Protein AF-0000000084994776 (afdb_homodimer)

Structure (mmCIF, N/CA/C/O backbone):
data_AF-0000000084994776-model_v1
#
loop_
_entity.id
_entity.type
_entity.pdbx_description
1 polymer 'Uncharacterized vacuolar membrane protein, putative'
#
loop_
_atom_site.group_PDB
_atom_site.id
_atom_site.type_symbol
_atom_site.label_atom_id
_atom_site.label_alt_id
_atom_site.label_comp_id
_atom_site.label_asym_id
_atom_site.label_entity_id
_atom_site.label_seq_id
_atom_site.pdbx_PDB_ins_code
_atom_site.Cartn_x
_atom_site.Cartn_y
_atom_site.Cartn_z
_atom_site.occupancy
_atom_site.B_iso_or_equiv
_atom_site.auth_seq_id
_atom_site.auth_comp_id
_atom_site.auth_asym_id
_atom_site.auth_atom_id
_atom_site.pdbx_PDB_model_num
ATOM 1 N N . MET A 1 1 ? 68.188 27.547 26.828 1 18.48 1 MET A N 1
ATOM 2 C CA . MET A 1 1 ? 68.375 26.094 26.734 1 18.48 1 MET A CA 1
ATOM 3 C C . MET A 1 1 ? 67.25 25.359 27.484 1 18.48 1 MET A C 1
ATOM 5 O O . MET A 1 1 ? 67.562 24.422 28.234 1 18.48 1 MET A O 1
ATOM 9 N N . ALA A 1 2 ? 66.188 26.016 27.641 1 22.06 2 ALA A N 1
ATOM 10 C CA . ALA A 1 2 ? 65 25.844 28.453 1 22.06 2 ALA A CA 1
ATOM 11 C C . ALA A 1 2 ? 64.312 24.5 28.125 1 22.06 2 ALA A C 1
ATOM 13 O O . ALA A 1 2 ? 64.25 24.109 26.969 1 22.06 2 ALA A O 1
ATOM 14 N N . SER A 1 3 ? 64.312 23.562 29.094 1 21.98 3 SER A N 1
ATOM 15 C CA . SER A 1 3 ? 64.188 22.125 29.203 1 21.98 3 SER A CA 1
ATOM 16 C C . SER A 1 3 ? 62.812 21.656 28.75 1 21.98 3 SER A C 1
ATOM 18 O O . SER A 1 3 ? 61.781 22.125 29.25 1 21.98 3 SER A O 1
ATOM 20 N N . PRO A 1 4 ? 62.562 21.328 27.438 1 22.56 4 PRO A N 1
ATOM 21 C CA . PRO A 1 4 ? 61.344 21.172 26.641 1 22.56 4 PRO A CA 1
ATOM 22 C C . PRO A 1 4 ? 60.469 20 27.109 1 22.56 4 PRO A C 1
ATOM 24 O O . PRO A 1 4 ? 61 18.906 27.344 1 22.56 4 PRO A O 1
ATOM 27 N N . TYR A 1 5 ? 59.625 20.266 28.125 1 23.14 5 TYR A N 1
ATOM 28 C CA . TYR A 1 5 ? 58.781 19.312 28.859 1 23.14 5 TYR A CA 1
ATOM 29 C C . TYR A 1 5 ? 58.062 18.375 27.922 1 23.14 5 TYR A C 1
ATOM 31 O O . TYR A 1 5 ? 57.562 18.781 26.875 1 23.14 5 TYR A O 1
ATOM 39 N N . GLY A 1 6 ? 58.469 17.047 27.828 1 21.17 6 GLY A N 1
ATOM 40 C CA . GLY A 1 6 ? 58.281 15.805 27.094 1 21.17 6 GLY A CA 1
ATOM 41 C C . GLY A 1 6 ? 56.875 15.266 27.156 1 21.17 6 GLY A C 1
ATOM 42 O O . GLY A 1 6 ? 56.375 14.906 28.234 1 21.17 6 GLY A O 1
ATOM 43 N N . ILE A 1 7 ? 55.844 15.938 26.5 1 22.66 7 ILE A N 1
ATOM 44 C CA . ILE A 1 7 ? 54.438 15.586 26.547 1 22.66 7 ILE A CA 1
ATOM 45 C C . ILE A 1 7 ? 54.25 14.109 26.203 1 22.66 7 ILE A C 1
ATOM 47 O O . ILE A 1 7 ? 54.688 13.664 25.141 1 22.66 7 ILE A O 1
ATOM 51 N N . PRO A 1 8 ? 54.125 13.219 27.203 1 22.72 8 PRO A N 1
ATOM 52 C CA . PRO A 1 8 ? 54.094 11.773 27 1 22.72 8 PRO A CA 1
ATOM 53 C C . PRO A 1 8 ? 53.031 11.328 26.016 1 22.72 8 PRO A C 1
ATOM 55 O O . PRO A 1 8 ? 51.938 11.914 25.984 1 22.72 8 PRO A O 1
ATOM 58 N N . ASN A 1 9 ? 53.375 10.852 24.781 1 21.02 9 ASN A N 1
ATOM 59 C CA . ASN A 1 9 ? 52.688 10.344 23.594 1 21.02 9 ASN A CA 1
ATOM 60 C C . ASN A 1 9 ? 51.812 9.133 23.922 1 21.02 9 ASN A C 1
ATOM 62 O O . ASN A 1 9 ? 52.344 8.031 24.141 1 21.02 9 ASN A O 1
ATOM 66 N N . LYS A 1 10 ? 50.844 9.188 24.891 1 23.08 10 LYS A N 1
ATOM 67 C CA . LYS A 1 10 ? 50.094 7.973 25.219 1 23.08 10 LYS A CA 1
ATOM 68 C C . LYS A 1 10 ? 49.469 7.367 23.969 1 23.08 10 LYS A C 1
ATOM 70 O O . LYS A 1 10 ? 48.5 7.91 23.438 1 23.08 10 LYS A O 1
ATOM 75 N N . SER A 1 11 ? 50.188 6.781 23 1 22.36 11 SER A N 1
ATOM 76 C CA . SER A 1 11 ? 49.844 6.09 21.766 1 22.36 11 SER A CA 1
ATOM 77 C C . SER A 1 11 ? 48.969 4.875 22.031 1 22.36 11 SER A C 1
ATOM 79 O O . SER A 1 11 ? 48.938 3.924 21.25 1 22.36 11 SER A O 1
ATOM 81 N N . GLY A 1 12 ? 48.406 4.629 23.281 1 23.97 12 GLY A N 1
ATOM 82 C CA . GLY A 1 12 ? 47.75 3.33 23.344 1 23.97 12 GLY A CA 1
ATOM 83 C C . GLY A 1 12 ? 46.688 3.148 22.297 1 23.97 12 GLY A C 1
ATOM 84 O O . GLY A 1 12 ? 45.688 3.887 22.281 1 23.97 12 GLY A O 1
ATOM 85 N N . GLY A 1 13 ? 47.031 2.795 21.031 1 24.28 13 GLY A N 1
ATOM 86 C CA . GLY A 1 13 ? 46.219 2.451 19.875 1 24.28 13 GLY A CA 1
ATOM 87 C C . GLY A 1 13 ? 45.156 1.434 20.172 1 24.28 13 GLY A C 1
ATOM 88 O O . GLY A 1 13 ? 45.438 0.252 20.375 1 24.28 13 GLY A O 1
ATOM 89 N N . ASN A 1 14 ? 44.281 1.644 21.188 1 25.02 14 ASN A N 1
ATOM 90 C CA . ASN A 1 14 ? 43.156 0.732 21.297 1 25.02 14 ASN A CA 1
ATOM 91 C C . ASN A 1 14 ? 42.531 0.443 19.938 1 25.02 14 ASN A C 1
ATOM 93 O O . ASN A 1 14 ? 42 1.346 19.281 1 25.02 14 ASN A O 1
ATOM 97 N N . ASP A 1 15 ? 43.156 -0.468 19.156 1 25.2 15 ASP A N 1
ATOM 98 C CA . ASP A 1 15 ? 42.75 -1.123 17.938 1 25.2 15 ASP A CA 1
ATOM 99 C C . ASP A 1 15 ? 41.312 -1.642 18.062 1 25.2 15 ASP A C 1
ATOM 101 O O . ASP A 1 15 ? 41.094 -2.721 18.609 1 25.2 15 ASP A O 1
ATOM 105 N N . ASN A 1 16 ? 40.375 -0.916 18.578 1 27.62 16 ASN A N 1
ATOM 106 C CA . ASN A 1 16 ? 39 -1.313 18.453 1 27.62 16 ASN A CA 1
ATOM 107 C C . ASN A 1 16 ? 38.688 -1.858 17.062 1 27.62 16 ASN A C 1
ATOM 109 O O . ASN A 1 16 ? 38.438 -1.092 16.125 1 27.62 16 ASN A O 1
ATOM 113 N N . SER A 1 17 ? 39.469 -2.893 16.672 1 28.72 17 SER A N 1
ATOM 114 C CA . SER A 1 17 ? 39.156 -3.662 15.477 1 28.72 17 SER A CA 1
ATOM 115 C C . SER A 1 17 ? 37.688 -4.008 15.398 1 28.72 17 SER A C 1
ATOM 117 O O . SER A 1 17 ? 37.125 -4.574 16.344 1 28.72 17 SER A O 1
ATOM 119 N N . GLU A 1 18 ? 36.875 -3.191 14.891 1 33.81 18 GLU A N 1
ATOM 120 C CA . GLU A 1 18 ? 35.5 -3.439 14.445 1 33.81 18 GLU A CA 1
ATOM 121 C C . GLU A 1 18 ? 35.344 -4.887 14 1 33.81 18 GLU A C 1
ATOM 123 O O . GLU A 1 18 ? 36.062 -5.371 13.133 1 33.81 18 GLU A O 1
ATOM 128 N N . THR A 1 19 ? 35.094 -5.711 14.945 1 31.83 19 THR A N 1
ATOM 129 C CA . THR A 1 19 ? 34.781 -7.109 14.68 1 31.83 19 THR A CA 1
ATOM 130 C C . THR A 1 19 ? 33.844 -7.238 13.492 1 31.83 19 THR A C 1
ATOM 132 O O . THR A 1 19 ? 32.688 -6.824 13.562 1 31.83 19 THR A O 1
ATOM 135 N N . PHE A 1 20 ? 34.219 -6.938 12.336 1 34.5 20 PHE A N 1
ATOM 136 C CA . PHE A 1 20 ? 33.531 -7.336 11.125 1 34.5 20 PHE A CA 1
ATOM 137 C C . PHE A 1 20 ? 33.125 -8.805 11.188 1 34.5 20 PHE A C 1
ATOM 139 O O . PHE A 1 20 ? 34 -9.68 11.227 1 34.5 20 PHE A O 1
ATOM 146 N N . ASP A 1 21 ? 32.25 -9.125 11.906 1 36.12 21 ASP A N 1
ATOM 147 C CA . ASP A 1 21 ? 31.781 -10.492 11.727 1 36.12 21 ASP A CA 1
ATOM 148 C C . ASP A 1 21 ? 31.797 -10.891 10.25 1 36.12 21 ASP A C 1
ATOM 150 O O . ASP A 1 21 ? 31.203 -10.195 9.414 1 36.12 21 ASP A O 1
ATOM 154 N N . PHE A 1 22 ? 32.812 -11.453 9.859 1 34.16 22 PHE A N 1
ATOM 155 C CA . PHE A 1 22 ? 33.25 -11.938 8.555 1 34.16 22 PHE A CA 1
ATOM 156 C C . PHE A 1 22 ? 32.156 -12.75 7.891 1 34.16 22 PHE A C 1
ATOM 158 O O . PHE A 1 22 ? 32.375 -13.375 6.852 1 34.16 22 PHE A O 1
ATOM 165 N N . GLY A 1 23 ? 31.047 -12.961 8.602 1 36.34 23 GLY A N 1
ATOM 166 C CA . GLY A 1 23 ? 30.297 -13.859 7.738 1 36.34 23 GLY A CA 1
ATOM 167 C C . GLY A 1 23 ? 29.859 -13.203 6.438 1 36.34 23 GLY A C 1
ATOM 168 O O . GLY A 1 23 ? 29.406 -12.055 6.434 1 36.34 23 GLY A O 1
ATOM 169 N N . GLY A 1 24 ? 30.578 -13.531 5.32 1 35.28 24 GLY A N 1
ATOM 170 C CA . GLY A 1 24 ? 30.672 -13.07 3.947 1 35.28 24 GLY A CA 1
ATOM 171 C C . GLY A 1 24 ? 29.359 -12.539 3.404 1 35.28 24 GLY A C 1
ATOM 172 O O . GLY A 1 24 ? 29.312 -11.438 2.848 1 35.28 24 GLY A O 1
ATOM 173 N N . ARG A 1 25 ? 28.531 -13.383 3.025 1 40.72 25 ARG A N 1
ATOM 174 C CA . ARG A 1 25 ? 27.359 -13.086 2.203 1 40.72 25 ARG A CA 1
ATOM 175 C C . ARG A 1 25 ? 26.188 -12.641 3.064 1 40.72 25 ARG A C 1
ATOM 177 O O . ARG A 1 25 ? 25.172 -13.344 3.145 1 40.72 25 ARG A O 1
ATOM 184 N N . SER A 1 26 ? 26.516 -11.969 4.152 1 46.5 26 SER A N 1
ATOM 185 C CA . SER A 1 26 ? 25.391 -11.758 5.062 1 46.5 26 SER A CA 1
ATOM 186 C C . SER A 1 26 ? 24.453 -10.664 4.551 1 46.5 26 SER A C 1
ATOM 188 O O . SER A 1 26 ? 24.906 -9.578 4.188 1 46.5 26 SER A O 1
ATOM 190 N N . TYR A 1 27 ? 23.453 -11.039 4.121 1 46.88 27 TYR A N 1
ATOM 191 C CA . TYR A 1 27 ? 22.391 -10.133 3.725 1 46.88 27 TYR A CA 1
ATOM 192 C C . TYR A 1 27 ? 21.734 -9.484 4.945 1 46.88 27 TYR A C 1
ATOM 194 O O . TYR A 1 27 ? 20.938 -8.562 4.812 1 46.88 27 TYR A O 1
ATOM 202 N N . VAL A 1 28 ? 22.016 -10.062 6.234 1 47.66 28 VAL A N 1
ATOM 203 C CA . VAL A 1 28 ? 21.375 -9.562 7.449 1 47.66 28 VAL A CA 1
ATOM 204 C C . VAL A 1 28 ? 22.359 -8.695 8.234 1 47.66 28 VAL A C 1
ATOM 206 O O . VAL A 1 28 ? 21.953 -7.746 8.906 1 47.66 28 VAL A O 1
ATOM 209 N N . SER A 1 29 ? 23.656 -9.117 8.578 1 45.06 29 SER A N 1
ATOM 210 C CA . SER A 1 29 ? 24.562 -8.609 9.594 1 45.06 29 SER A CA 1
ATOM 211 C C . SER A 1 29 ? 24.984 -7.172 9.305 1 45.06 29 SER A C 1
ATOM 213 O O . SER A 1 29 ? 25.859 -6.629 9.969 1 45.06 29 SER A O 1
ATOM 215 N N . MET A 1 30 ? 24.641 -6.617 8.438 1 37.84 30 MET A N 1
ATOM 216 C CA . MET A 1 30 ? 25.422 -5.383 8.469 1 37.84 30 MET A CA 1
ATOM 217 C C . MET A 1 30 ? 25.406 -4.762 9.859 1 37.84 30 MET A C 1
ATOM 219 O O . MET A 1 30 ? 26.344 -4.07 10.25 1 37.84 30 MET A O 1
ATOM 223 N N . SER A 1 31 ? 24.25 -4.398 10.484 1 35.81 31 SER A N 1
ATOM 224 C CA . SER A 1 31 ? 24.297 -3.281 11.422 1 35.81 31 SER A CA 1
ATOM 225 C C . SER A 1 31 ? 24.703 -3.744 12.812 1 35.81 31 SER A C 1
ATOM 227 O O . SER A 1 31 ? 25.109 -2.936 13.648 1 35.81 31 SER A O 1
ATOM 229 N N . TYR A 1 32 ? 23.938 -4.703 13.578 1 36.53 32 TYR A N 1
ATOM 230 C CA . TYR A 1 32 ? 23.719 -4.484 15.008 1 36.53 32 TYR A CA 1
ATOM 231 C C . TYR A 1 32 ? 24.859 -5.07 15.828 1 36.53 32 TYR A C 1
ATOM 233 O O . TYR A 1 32 ? 25.109 -6.277 15.789 1 36.53 32 TYR A O 1
ATOM 241 N N . LYS A 1 33 ? 25.906 -4.555 16.031 1 35.34 33 LYS A N 1
ATOM 242 C CA . LYS A 1 33 ? 26.5 -4.941 17.312 1 35.34 33 LYS A CA 1
ATOM 243 C C . LYS A 1 33 ? 25.578 -4.582 18.469 1 35.34 33 LYS A C 1
ATOM 245 O O . LYS A 1 33 ? 25.188 -3.426 18.625 1 35.34 33 LYS A O 1
ATOM 250 N N . PRO A 1 34 ? 24.844 -5.52 19.109 1 35.78 34 PRO A N 1
ATOM 251 C CA . PRO A 1 34 ? 24.141 -5.109 20.328 1 35.78 34 PRO A CA 1
ATOM 252 C C . PRO A 1 34 ? 24.984 -4.195 21.219 1 35.78 34 PRO A C 1
ATOM 254 O O . PRO A 1 34 ? 26.016 -4.617 21.75 1 35.78 34 PRO A O 1
ATOM 257 N N . SER A 1 35 ? 25.406 -3.166 20.812 1 34.59 35 SER A N 1
ATOM 258 C CA . SER A 1 35 ? 25.984 -2.451 21.938 1 34.59 35 SER A CA 1
ATOM 259 C C . SER A 1 35 ? 25.047 -2.455 23.141 1 34.59 35 SER A C 1
ATOM 261 O O . SER A 1 35 ? 23.844 -2.217 23 1 34.59 35 SER A O 1
ATOM 263 N N . LEU A 1 36 ? 25.359 -3.176 24.234 1 33.88 36 LEU A N 1
ATOM 264 C CA . LEU A 1 36 ? 24.672 -3.193 25.516 1 33.88 36 LEU A CA 1
ATOM 265 C C . LEU A 1 36 ? 23.891 -1.908 25.734 1 33.88 36 LEU A C 1
ATOM 267 O O . LEU A 1 36 ? 22.719 -1.951 26.125 1 33.88 36 LEU A O 1
ATOM 271 N N . LEU A 1 37 ? 24.516 -0.775 26.344 1 35.19 37 LEU A N 1
ATOM 272 C CA . LEU A 1 37 ? 24.062 0.185 27.344 1 35.19 37 LEU A CA 1
ATOM 273 C C . LEU A 1 37 ? 23.344 1.358 26.703 1 35.19 37 LEU A C 1
ATOM 275 O O . LEU A 1 37 ? 22.812 2.227 27.391 1 35.19 37 LEU A O 1
ATOM 279 N N . SER A 1 38 ? 23.688 1.88 25.562 1 41.41 38 SER A N 1
ATOM 280 C CA . SER A 1 38 ? 23.25 3.273 25.547 1 41.41 38 SER A CA 1
ATOM 281 C C . SER A 1 38 ? 21.812 3.402 25.094 1 41.41 38 SER A C 1
ATOM 283 O O . SER A 1 38 ? 21.5 3.213 23.922 1 41.41 38 SER A O 1
ATOM 285 N N . SER A 1 39 ? 20.906 3.033 25.766 1 47.91 39 SER A N 1
ATOM 286 C CA . SER A 1 39 ? 19.469 3.26 25.609 1 47.91 39 SER A CA 1
ATOM 287 C C . SER A 1 39 ? 19.172 4.723 25.312 1 47.91 39 SER A C 1
ATOM 289 O O . SER A 1 39 ? 19.406 5.594 26.156 1 47.91 39 SER A O 1
ATOM 291 N N . SER A 1 40 ? 19.188 5.16 24.141 1 59.75 40 SER A N 1
ATOM 292 C CA . SER A 1 40 ? 18.719 6.516 23.875 1 59.75 40 SER A CA 1
ATOM 293 C C . SER A 1 40 ? 17.266 6.688 24.312 1 59.75 40 SER A C 1
ATOM 295 O O . SER A 1 40 ? 16.375 5.977 23.828 1 59.75 40 SER A O 1
ATOM 297 N N . LEU A 1 41 ? 17.047 7.23 25.469 1 73.75 41 LEU A N 1
ATOM 298 C CA . LEU A 1 41 ? 15.758 7.516 26.094 1 73.75 41 LEU A CA 1
ATOM 299 C C . LEU A 1 41 ? 15.023 8.625 25.344 1 73.75 41 LEU A C 1
ATOM 301 O O . LEU A 1 41 ? 15.648 9.57 24.859 1 73.75 41 LEU A O 1
ATOM 305 N N . VAL A 1 42 ? 13.828 8.43 25 1 82.81 42 VAL A N 1
ATOM 306 C CA . VAL A 1 42 ? 12.961 9.422 24.375 1 82.81 42 VAL A CA 1
ATOM 307 C C . VAL A 1 42 ? 12.688 10.57 25.344 1 82.81 42 VAL A C 1
ATOM 309 O O . VAL A 1 42 ? 12.289 10.328 26.5 1 82.81 42 VAL A O 1
ATOM 312 N N . ASN A 1 43 ? 13.016 11.75 24.984 1 83.94 43 ASN A N 1
ATOM 313 C CA . ASN A 1 43 ? 12.734 12.93 25.797 1 83.94 43 ASN A CA 1
ATOM 314 C C . ASN A 1 43 ? 11.242 13.258 25.812 1 83.94 43 ASN A C 1
ATOM 316 O O . ASN A 1 43 ? 10.633 13.492 24.766 1 83.94 43 ASN A O 1
ATOM 320 N N . THR A 1 44 ? 10.555 13.125 27.062 1 77.25 44 THR A N 1
ATOM 321 C CA . THR A 1 44 ? 9.117 13.32 27.188 1 77.25 44 THR A CA 1
ATOM 322 C C . THR A 1 44 ? 8.797 14.773 27.5 1 77.25 44 THR A C 1
ATOM 324 O O . THR A 1 44 ? 7.664 15.102 27.875 1 77.25 44 THR A O 1
ATOM 327 N N . GLY A 1 45 ? 9.562 15.719 27.312 1 73.56 45 GLY A N 1
ATOM 328 C CA . GLY A 1 45 ? 9.211 17.125 27.312 1 73.56 45 GLY A CA 1
ATOM 329 C C . GLY A 1 45 ? 9.422 17.797 28.656 1 73.56 45 GLY A C 1
ATOM 330 O O . GLY A 1 45 ? 9.523 19.016 28.734 1 73.56 45 GLY A O 1
ATOM 331 N N . VAL A 1 46 ? 9.414 17.062 29.891 1 75.12 46 VAL A N 1
ATOM 332 C CA . VAL A 1 46 ? 9.523 17.703 31.203 1 75.12 46 VAL A CA 1
ATOM 333 C C . VAL A 1 46 ? 10.891 18.359 31.328 1 75.12 46 VAL A C 1
ATOM 335 O O . VAL A 1 46 ? 10.984 19.516 31.781 1 75.12 46 VAL A O 1
ATOM 338 N N . GLU A 1 47 ? 11.828 17.656 30.922 1 79.56 47 GLU A N 1
ATOM 339 C CA . GLU A 1 47 ? 13.172 18.219 31.016 1 79.56 47 GLU A CA 1
ATOM 340 C C . GLU A 1 47 ? 13.359 19.391 30.047 1 79.56 47 GLU A C 1
ATOM 342 O O . GLU A 1 47 ? 14.047 20.359 30.375 1 79.56 47 GLU A O 1
ATOM 347 N N . VAL A 1 48 ? 12.727 19.312 28.984 1 86.5 48 VAL A N 1
ATOM 348 C CA . VAL A 1 48 ? 12.852 20.375 28 1 86.5 48 VAL A CA 1
ATOM 349 C C . VAL A 1 48 ? 12.148 21.641 28.484 1 86.5 48 VAL A C 1
ATOM 351 O O . VAL A 1 48 ? 12.656 22.75 28.328 1 86.5 48 VAL A O 1
ATOM 354 N N . HIS A 1 49 ? 11.039 21.469 29.172 1 82.94 49 HIS A N 1
ATOM 355 C CA . HIS A 1 49 ? 10.281 22.609 29.688 1 82.94 49 HIS A CA 1
ATOM 356 C C . HIS A 1 49 ? 11.023 23.297 30.828 1 82.94 49 HIS A C 1
ATOM 358 O O . HIS A 1 49 ? 10.961 24.516 30.969 1 82.94 49 HIS A O 1
ATOM 364 N N . GLU A 1 50 ? 11.656 22.5 31.625 1 80.19 50 GLU A N 1
ATOM 365 C CA . GLU A 1 50 ? 12.461 23.062 32.719 1 80.19 50 GLU A CA 1
ATOM 366 C C . GLU A 1 50 ? 13.617 23.891 32.156 1 80.19 50 GLU A C 1
ATOM 368 O O . GLU A 1 50 ? 13.922 24.969 32.688 1 80.19 50 GLU A O 1
ATOM 373 N N . GLN A 1 51 ? 14.148 23.328 31.172 1 82.88 51 GLN A N 1
ATOM 374 C CA . GLN A 1 51 ? 15.234 24.062 30.531 1 82.88 51 GLN A CA 1
ATOM 375 C C . GLN A 1 51 ? 14.727 25.359 29.922 1 82.88 51 GLN A C 1
ATOM 377 O O . GLN A 1 51 ? 15.406 26.391 29.953 1 82.88 51 GLN A O 1
ATOM 382 N N . THR A 1 52 ? 13.633 25.297 29.328 1 86.56 52 THR A N 1
ATOM 383 C CA . THR A 1 52 ? 13.039 26.469 28.672 1 86.56 52 THR A CA 1
ATOM 384 C C . THR A 1 52 ? 12.75 27.562 29.703 1 86.56 52 THR A C 1
ATOM 386 O O . THR A 1 52 ? 12.984 28.75 29.438 1 86.56 52 THR A O 1
ATOM 389 N N . ALA A 1 53 ? 12.266 27.156 30.844 1 80.31 53 ALA A N 1
ATOM 390 C CA . ALA A 1 53 ? 11.945 28.109 31.906 1 80.31 53 ALA A CA 1
ATOM 391 C C . ALA A 1 53 ? 13.211 28.766 32.438 1 80.31 53 ALA A C 1
ATOM 393 O O . ALA A 1 53 ? 13.203 29.953 32.781 1 80.31 53 ALA A O 1
ATOM 394 N N . ASN A 1 54 ? 14.273 28.062 32.469 1 78.94 54 ASN A N 1
ATOM 395 C CA . ASN A 1 54 ? 15.539 28.562 32.969 1 78.94 54 ASN A CA 1
ATOM 396 C C . ASN A 1 54 ? 16.188 29.531 32 1 78.94 54 ASN A C 1
ATOM 398 O O . ASN A 1 54 ? 17 30.375 32.375 1 78.94 54 ASN A O 1
ATOM 402 N N . LEU A 1 55 ? 15.797 29.422 30.812 1 84.75 55 LEU A N 1
ATOM 403 C CA . LEU A 1 55 ? 16.422 30.25 29.781 1 84.75 55 LEU A CA 1
ATOM 404 C C . LEU A 1 55 ? 15.57 31.484 29.484 1 84.75 55 LEU A C 1
ATOM 406 O O . LEU A 1 55 ? 15.867 32.25 28.547 1 84.75 55 LEU A O 1
ATOM 410 N N . ALA A 1 56 ? 14.602 31.703 30.234 1 83.75 56 ALA A N 1
ATOM 411 C CA . ALA A 1 56 ? 13.656 32.781 29.969 1 83.75 56 ALA A CA 1
ATOM 412 C C . ALA A 1 56 ? 14.344 34.156 30.062 1 83.75 56 ALA A C 1
ATOM 414 O O . ALA A 1 56 ? 13.945 35.094 29.391 1 83.75 56 ALA A O 1
ATOM 415 N N . ASN A 1 57 ? 15.438 34.281 30.844 1 76.25 57 ASN A N 1
ATOM 416 C CA . ASN A 1 57 ? 16.094 35.562 31.094 1 76.25 57 ASN A CA 1
ATOM 417 C C . ASN A 1 57 ? 17.188 35.844 30.062 1 76.25 57 ASN A C 1
ATOM 419 O O . ASN A 1 57 ? 17.688 36.969 29.969 1 76.25 57 ASN A O 1
ATOM 423 N N . VAL A 1 58 ? 17.438 34.875 29.297 1 77.69 58 VAL A N 1
ATOM 424 C CA . VAL A 1 58 ? 18.516 35.031 28.328 1 77.69 58 VAL A CA 1
ATOM 425 C C . VAL A 1 58 ? 18.125 36.062 27.266 1 77.69 58 VAL A C 1
ATOM 427 O O . VAL A 1 58 ? 17.016 36.031 26.75 1 77.69 58 VAL A O 1
ATOM 430 N N . LEU A 1 59 ? 19 37.062 26.922 1 74.12 59 LEU A N 1
ATOM 431 C CA . LEU A 1 59 ? 18.828 38.094 25.922 1 74.12 59 LEU A CA 1
ATOM 432 C C . LEU A 1 59 ? 18.016 39.25 26.469 1 74.12 59 LEU A C 1
ATOM 434 O O . LEU A 1 59 ? 17.891 40.312 25.828 1 74.12 59 LEU A O 1
ATOM 438 N N . VAL A 1 60 ? 17.375 39.031 27.688 1 73.38 60 VAL A N 1
ATOM 439 C CA . VAL A 1 60 ? 16.5 40.062 28.234 1 73.38 60 VAL A CA 1
ATOM 440 C C . VAL A 1 60 ? 17.203 40.781 29.375 1 73.38 60 VAL A C 1
ATOM 442 O O . VAL A 1 60 ? 17.234 42.031 29.406 1 73.38 60 VAL A O 1
ATOM 445 N N . THR A 1 61 ? 17.625 40.062 30.547 1 63.62 61 THR A N 1
ATOM 446 C CA . THR A 1 61 ? 18.25 40.688 31.719 1 63.62 61 THR A CA 1
ATOM 447 C C . THR A 1 61 ? 19.766 40.562 31.656 1 63.62 61 THR A C 1
ATOM 449 O O . THR A 1 61 ? 20.281 39.562 31.109 1 63.62 61 THR A O 1
ATOM 452 N N . GLU A 1 62 ? 20.5 41.688 31.688 1 51.22 62 GLU A N 1
ATOM 453 C CA . GLU A 1 62 ? 21.938 41.594 31.891 1 51.22 62 GLU A CA 1
ATOM 454 C C . GLU A 1 62 ? 22.266 40.844 33.188 1 51.22 62 GLU A C 1
ATOM 456 O O . GLU A 1 62 ? 21.531 40.906 34.156 1 51.22 62 GLU A O 1
ATOM 461 N N . PRO A 1 63 ? 23.094 39.844 33.125 1 41.41 63 PRO A N 1
ATOM 462 C CA . PRO A 1 63 ? 23.422 39.188 34.406 1 41.41 63 PRO A CA 1
ATOM 463 C C . PRO A 1 63 ? 23.75 40.219 35.5 1 41.41 63 PRO A C 1
ATOM 465 O O . PRO A 1 63 ? 24.562 41.125 35.312 1 41.41 63 PRO A O 1
ATOM 468 N N . LEU A 1 64 ? 22.891 40.625 36.406 1 32.91 64 LEU A N 1
ATOM 469 C CA . LEU A 1 64 ? 23.438 41.25 37.594 1 32.91 64 LEU A CA 1
ATOM 470 C C . LEU A 1 64 ? 24.703 40.531 38.031 1 32.91 64 LEU A C 1
ATOM 472 O O . LEU A 1 64 ? 24.844 39.312 37.844 1 32.91 64 LEU A O 1
ATOM 476 N N . ASN A 1 65 ? 25.828 41.25 38.312 1 31.56 65 ASN A N 1
ATOM 477 C CA . ASN A 1 65 ? 27.062 40.812 38.938 1 31.56 65 ASN A CA 1
ATOM 478 C C . ASN A 1 65 ? 26.797 39.781 40 1 31.56 65 ASN A C 1
ATOM 480 O O . ASN A 1 65 ? 26.422 40.125 41.125 1 31.56 65 ASN A O 1
ATOM 484 N N . GLU A 1 66 ? 26.062 38.844 39.875 1 30.64 66 GLU A N 1
ATOM 485 C CA . GLU A 1 66 ? 26.234 37.969 41.031 1 30.64 66 GLU A CA 1
ATOM 486 C C . GLU A 1 66 ? 27.703 37.625 41.25 1 30.64 66 GLU A C 1
ATOM 488 O O . GLU A 1 66 ? 28.359 37.062 40.375 1 30.64 66 GLU A O 1
ATOM 493 N N . GLU A 1 67 ? 28.422 38.469 42.094 1 28.84 67 GLU A N 1
ATOM 494 C CA . GLU A 1 67 ? 29.641 38.094 42.781 1 28.84 67 GLU A CA 1
ATOM 495 C C . GLU A 1 67 ? 29.609 36.625 43.188 1 28.84 67 GLU A C 1
ATOM 497 O O . GLU A 1 67 ? 28.766 36.219 44 1 28.84 67 GLU A O 1
ATOM 502 N N . GLU A 1 68 ? 29.672 35.781 42.344 1 28.2 68 GLU A N 1
ATOM 503 C CA . GLU A 1 68 ? 30.031 34.469 42.875 1 28.2 68 GLU A CA 1
ATOM 504 C C . GLU A 1 68 ? 31.203 34.562 43.844 1 28.2 68 GLU A C 1
ATOM 506 O O . GLU A 1 68 ? 32.281 35.031 43.5 1 28.2 68 GLU A O 1
ATOM 511 N N . GLU A 1 69 ? 30.891 34.875 45.188 1 26.22 69 GLU A N 1
ATOM 512 C CA . GLU A 1 69 ? 31.844 34.562 46.281 1 26.22 69 GLU A CA 1
ATOM 513 C C . GLU A 1 69 ? 32.5 33.219 46.062 1 26.22 69 GLU A C 1
ATOM 515 O O . GLU A 1 69 ? 31.797 32.188 46.031 1 26.22 69 GLU A O 1
ATOM 520 N N . ASP A 1 70 ? 33.375 33.156 45.219 1 26.05 70 ASP A N 1
ATOM 521 C CA . ASP A 1 70 ? 34.312 32.062 45.281 1 26.05 70 ASP A CA 1
ATOM 522 C C . ASP A 1 70 ? 34.812 31.859 46.719 1 26.05 70 ASP A C 1
ATOM 524 O O . ASP A 1 70 ? 35.531 32.688 47.25 1 26.05 70 ASP A O 1
ATOM 528 N N . ASN A 1 71 ? 33.875 31.484 47.719 1 23.59 71 ASN A N 1
ATOM 529 C CA . ASN A 1 71 ? 34.375 31.031 49 1 23.59 71 ASN A CA 1
ATOM 530 C C . ASN A 1 71 ? 35.469 29.969 48.844 1 23.59 71 ASN A C 1
ATOM 532 O O . ASN A 1 71 ? 35.188 28.844 48.438 1 23.59 71 ASN A O 1
ATOM 536 N N . ASP A 1 72 ? 36.469 30.344 48.156 1 22.64 72 ASP A N 1
ATOM 537 C CA . ASP A 1 72 ? 37.656 29.594 48.531 1 22.64 72 ASP A CA 1
ATOM 538 C C . ASP A 1 72 ? 37.844 29.562 50.031 1 22.64 72 ASP A C 1
ATOM 540 O O . ASP A 1 72 ? 37.938 30.609 50.688 1 22.64 72 ASP A O 1
ATOM 544 N N . ASP A 1 73 ? 37.125 28.547 50.625 1 21.12 73 ASP A N 1
ATOM 545 C CA . ASP A 1 73 ? 37.312 28.188 52.031 1 21.12 73 ASP A CA 1
ATOM 546 C C . ASP A 1 73 ? 38.781 28.125 52.406 1 21.12 73 ASP A C 1
ATOM 548 O O . ASP A 1 73 ? 39.438 27.109 52.188 1 21.12 73 ASP A O 1
ATOM 552 N N . ASP A 1 74 ? 39.562 29.016 51.875 1 20 74 ASP A N 1
ATOM 553 C CA . ASP A 1 74 ? 40.75 29 52.719 1 20 74 ASP A CA 1
ATOM 554 C C . ASP A 1 74 ? 40.406 29.281 54.156 1 20 74 ASP A C 1
ATOM 556 O O . ASP A 1 74 ? 39.688 30.219 54.469 1 20 74 ASP A O 1
ATOM 560 N N . ASP A 1 75 ? 40.438 28.172 55 1 19.59 75 ASP A N 1
ATOM 561 C CA . ASP A 1 75 ? 40.281 28 56.438 1 19.59 75 ASP A CA 1
ATOM 562 C C . ASP A 1 75 ? 41.094 29.047 57.219 1 19.59 75 ASP A C 1
ATOM 564 O O . ASP A 1 75 ? 41.312 28.906 58.406 1 19.59 75 ASP A O 1
ATOM 568 N N . ASP A 1 76 ? 41.5 30.094 56.562 1 18.53 76 ASP A N 1
ATOM 569 C CA . ASP A 1 76 ? 42.375 30.734 57.531 1 18.53 76 ASP A CA 1
ATOM 570 C C . ASP A 1 76 ? 41.594 31.156 58.781 1 18.53 76 ASP A C 1
ATOM 572 O O . ASP A 1 76 ? 40.375 31.312 58.719 1 18.53 76 ASP A O 1
ATOM 576 N N . ASP A 1 77 ? 42.406 31.359 59.938 1 19.17 77 ASP A N 1
ATOM 577 C CA . ASP A 1 77 ? 42.281 31.547 61.375 1 19.17 77 ASP A CA 1
ATOM 578 C C . ASP A 1 77 ? 41.344 32.719 61.688 1 19.17 77 ASP A C 1
ATOM 580 O O . ASP A 1 77 ? 41.125 33.562 60.812 1 19.17 77 ASP A O 1
ATOM 584 N N . ASN A 1 78 ? 40.938 32.875 63.031 1 18.62 78 ASN A N 1
ATOM 585 C CA . ASN A 1 78 ? 39.938 33.219 64 1 18.62 78 ASN A CA 1
ATOM 586 C C . ASN A 1 78 ? 39.812 34.75 64.188 1 18.62 78 ASN A C 1
ATOM 588 O O . ASN A 1 78 ? 39.156 35.219 65.125 1 18.62 78 ASN A O 1
ATOM 592 N N . LEU A 1 79 ? 40.438 35.625 63.344 1 18.19 79 LEU A N 1
ATOM 593 C CA . LEU A 1 79 ? 40.656 36.812 64.188 1 18.19 79 LEU A CA 1
ATOM 594 C C . LEU A 1 79 ? 39.312 37.5 64.5 1 18.19 79 LEU A C 1
ATOM 596 O O . LEU A 1 79 ? 38.469 37.625 63.594 1 18.19 79 LEU A O 1
ATOM 600 N N . GLU A 1 80 ? 38.938 37.719 65.812 1 18.3 80 GLU A N 1
ATOM 601 C CA . GLU A 1 80 ? 37.844 38.062 66.75 1 18.3 80 GLU A CA 1
ATOM 602 C C . GLU A 1 80 ? 37.406 39.5 66.5 1 18.3 80 GLU A C 1
ATOM 604 O O . GLU A 1 80 ? 36.469 39.969 67.188 1 18.3 80 GLU A O 1
ATOM 609 N N . GLN A 1 81 ? 37.656 40.188 65.375 1 18.47 81 GLN A N 1
ATOM 610 C CA . GLN A 1 81 ? 37.625 41.594 65.75 1 18.47 81 GLN A CA 1
ATOM 611 C C . GLN A 1 81 ? 36.188 42 66.062 1 18.47 81 GLN A C 1
ATOM 613 O O . GLN A 1 81 ? 35.25 41.562 65.375 1 18.47 81 GLN A O 1
ATOM 618 N N . HIS A 1 82 ? 35.906 42.688 67.25 1 18.78 82 HIS A N 1
ATOM 619 C CA . HIS A 1 82 ? 34.938 43.156 68.188 1 18.78 82 HIS A CA 1
ATOM 620 C C . HIS A 1 82 ? 34.094 44.281 67.625 1 18.78 82 HIS A C 1
ATOM 622 O O . HIS A 1 82 ? 33.312 44.906 68.375 1 18.78 82 HIS A O 1
ATOM 628 N N . GLN A 1 83 ? 34.031 44.5 66.312 1 18.73 83 GLN A N 1
ATOM 629 C CA . GLN A 1 83 ? 33.594 45.875 66.125 1 18.73 83 GLN A CA 1
ATOM 630 C C . GLN A 1 83 ? 32.156 46.062 66.562 1 18.73 83 GLN A C 1
ATOM 632 O O . GLN A 1 83 ? 31.344 45.156 66.438 1 18.73 83 GLN A O 1
ATOM 637 N N . HIS A 1 84 ? 31.891 47.219 67.312 1 19.64 84 HIS A N 1
ATOM 638 C CA . HIS A 1 84 ? 30.875 47.875 68.125 1 19.64 84 HIS A CA 1
ATOM 639 C C . HIS A 1 84 ? 29.625 48.188 67.312 1 19.64 84 HIS A C 1
ATOM 641 O O . HIS A 1 84 ? 29.719 48.562 66.125 1 19.64 84 HIS A O 1
ATOM 647 N N . GLN A 1 85 ? 28.406 47.688 67.75 1 18.19 85 GLN A N 1
ATOM 648 C CA . GLN A 1 85 ? 27 47.406 67.5 1 18.19 85 GLN A CA 1
ATOM 649 C C . GLN A 1 85 ? 26.188 48.688 67.438 1 18.19 85 GLN A C 1
ATOM 651 O O . GLN A 1 85 ? 24.953 48.656 67.438 1 18.19 85 GLN A O 1
ATOM 656 N N . HIS A 1 86 ? 26.703 49.906 67 1 19.98 86 HIS A N 1
ATOM 657 C CA . HIS A 1 86 ? 25.766 50.938 67.438 1 19.98 86 HIS A CA 1
ATOM 658 C C . HIS A 1 86 ? 24.438 50.812 66.688 1 19.98 86 HIS A C 1
ATOM 660 O O . HIS A 1 86 ? 24.422 50.5 65.5 1 19.98 86 HIS A O 1
ATOM 666 N N . GLN A 1 87 ? 23.234 50.75 67.438 1 18.5 87 GLN A N 1
ATOM 667 C CA . GLN A 1 87 ? 21.812 50.375 67.438 1 18.5 87 GLN A CA 1
ATOM 668 C C . GLN A 1 87 ? 20.984 51.438 66.688 1 18.5 87 GLN A C 1
ATOM 670 O O . GLN A 1 87 ? 19.75 51.438 66.812 1 18.5 87 GLN A O 1
ATOM 675 N N . GLU A 1 88 ? 21.484 52.406 65.938 1 20.19 88 GLU A N 1
ATOM 676 C CA . GLU A 1 88 ? 20.516 53.5 65.812 1 20.19 88 GLU A CA 1
ATOM 677 C C . GLU A 1 88 ? 19.25 53.062 65.125 1 20.19 88 GLU A C 1
ATOM 679 O O . GLU A 1 88 ? 19.312 52.25 64.125 1 20.19 88 GLU A O 1
ATOM 684 N N . GLN A 1 89 ? 18 53.281 65.625 1 19.89 89 GLN A N 1
ATOM 685 C CA . GLN A 1 89 ? 16.578 52.969 65.625 1 19.89 89 GLN A CA 1
ATOM 686 C C . GLN A 1 89 ? 15.891 53.531 64.375 1 19.89 89 GLN A C 1
ATOM 688 O O . GLN A 1 89 ? 15.188 54.531 64.5 1 19.89 89 GLN A O 1
ATOM 693 N N . SER A 1 90 ? 16.547 53.719 63.25 1 20.23 90 SER A N 1
ATOM 694 C CA . SER A 1 90 ? 15.75 54.5 62.312 1 20.23 90 SER A CA 1
ATOM 695 C C . SER A 1 90 ? 14.445 53.781 61.969 1 20.23 90 SER A C 1
ATOM 697 O O . SER A 1 90 ? 14.414 52.562 61.844 1 20.23 90 SER A O 1
ATOM 699 N N . GLU A 1 91 ? 13.18 54.406 62.219 1 20.59 91 GLU A N 1
ATOM 700 C CA . GLU A 1 91 ? 11.75 54.156 62.125 1 20.59 91 GLU A CA 1
ATOM 701 C C . GLU A 1 91 ? 11.367 53.781 60.688 1 20.59 91 GLU A C 1
ATOM 703 O O . GLU A 1 91 ? 11.703 54.5 59.75 1 20.59 91 GLU A O 1
ATOM 708 N N . GLU A 1 92 ? 11.125 52.5 60.375 1 20.77 92 GLU A N 1
ATOM 709 C CA . GLU A 1 92 ? 10.828 51.594 59.281 1 20.77 92 GLU A CA 1
ATOM 710 C C . GLU A 1 92 ? 9.445 51.875 58.688 1 20.77 92 GLU A C 1
ATOM 712 O O . GLU A 1 92 ? 8.43 51.5 59.281 1 20.77 92 GLU A O 1
ATOM 717 N N . HIS A 1 93 ? 8.992 53.062 58.281 1 21.66 93 HIS A N 1
ATOM 718 C CA . HIS A 1 93 ? 7.625 53.156 57.781 1 21.66 93 HIS A CA 1
ATOM 719 C C . HIS A 1 93 ? 7.402 52.188 56.625 1 21.66 93 HIS A C 1
ATOM 721 O O . HIS A 1 93 ? 7.965 52.344 55.531 1 21.66 93 HIS A O 1
ATOM 727 N N . GLN A 1 94 ? 7.391 50.875 56.875 1 21.86 94 GLN A N 1
ATOM 728 C CA . GLN A 1 94 ? 7.223 49.812 55.875 1 21.86 94 GLN A CA 1
ATOM 729 C C . GLN A 1 94 ? 5.832 49.875 55.25 1 21.86 94 GLN A C 1
ATOM 731 O O . GLN A 1 94 ? 4.824 49.781 55.938 1 21.86 94 GLN A O 1
ATOM 736 N N . HIS A 1 95 ? 5.535 50.75 54.25 1 23.67 95 HIS A N 1
ATOM 737 C CA . HIS A 1 95 ? 4.324 50.656 53.438 1 23.67 95 HIS A CA 1
ATOM 738 C C . HIS A 1 95 ? 4.047 49.188 53.031 1 23.67 95 HIS A C 1
ATOM 740 O O . HIS A 1 95 ? 4.926 48.531 52.5 1 23.67 95 HIS A O 1
ATOM 746 N N . SER A 1 96 ? 3.201 48.469 53.781 1 24.8 96 SER A N 1
ATOM 747 C CA . SER A 1 96 ? 2.74 47.062 53.75 1 24.8 96 SER A CA 1
ATOM 748 C C . SER A 1 96 ? 2.133 46.75 52.375 1 24.8 96 SER A C 1
ATOM 750 O O . SER A 1 96 ? 1.241 47.438 51.906 1 24.8 96 SER A O 1
ATOM 752 N N . ILE A 1 97 ? 2.83 46.312 51.438 1 31.03 97 ILE A N 1
ATOM 753 C CA . ILE A 1 97 ? 2.363 45.656 50.188 1 31.03 97 ILE A CA 1
ATOM 754 C C . ILE A 1 97 ? 1.341 44.562 50.531 1 31.03 97 ILE A C 1
ATOM 756 O O . ILE A 1 97 ? 1.626 43.688 51.344 1 31.03 97 ILE A O 1
ATOM 760 N N . SER A 1 98 ? 0.011 44.812 50.688 1 27.88 98 SER A N 1
ATOM 761 C CA . SER A 1 98 ? -1.101 43.906 50.938 1 27.88 98 SER A CA 1
ATOM 762 C C . SER A 1 98 ? -0.975 42.625 50.125 1 27.88 98 SER A C 1
ATOM 764 O O . SER A 1 98 ? -0.888 42.688 48.906 1 27.88 98 SER A O 1
ATOM 766 N N . GLU A 1 99 ? -0.24 41.656 50.531 1 31.84 99 GLU A N 1
ATOM 767 C CA . GLU A 1 99 ? -0.202 40.312 49.938 1 31.84 99 GLU A CA 1
ATOM 768 C C . GLU A 1 99 ? -1.548 39.594 50.094 1 31.84 99 GLU A C 1
ATOM 770 O O . GLU A 1 99 ? -2.062 39.469 51.188 1 31.84 99 GLU A O 1
ATOM 775 N N . SER A 1 100 ? -2.615 39.844 49.438 1 28.67 100 SER A N 1
ATOM 776 C CA . SER A 1 100 ? -3.854 39.062 49.562 1 28.67 100 SER A CA 1
ATOM 777 C C . SER A 1 100 ? -3.602 37.562 49.406 1 28.67 100 SER A C 1
ATOM 779 O O . SER A 1 100 ? -2.959 37.125 48.469 1 28.67 100 SER A O 1
ATOM 781 N N . SER A 1 101 ? -3.492 36.875 50.562 1 26.3 101 SER A N 1
ATOM 782 C CA . SER A 1 101 ? -3.443 35.406 50.594 1 26.3 101 SER A CA 1
ATOM 783 C C . SER A 1 101 ? -4.688 34.812 49.938 1 26.3 101 SER A C 1
ATOM 785 O O . SER A 1 101 ? -5.801 35.281 50.156 1 26.3 101 SER A O 1
ATOM 787 N N . LEU A 1 102 ? -4.691 34.125 48.875 1 29.64 102 LEU A N 1
ATOM 788 C CA . LEU A 1 102 ? -5.738 33.375 48.219 1 29.64 102 LEU A CA 1
ATOM 789 C C . LEU A 1 102 ? -6.43 32.438 49.188 1 29.64 102 LEU A C 1
ATOM 791 O O . LEU A 1 102 ? -5.77 31.672 49.906 1 29.64 102 LEU A O 1
ATOM 795 N N . LEU A 1 103 ? -7.574 32.781 49.844 1 25 103 LEU A N 1
ATOM 796 C CA . LEU A 1 103 ? -8.422 31.812 50.5 1 25 103 LEU A CA 1
ATOM 797 C C . LEU A 1 103 ? -8.578 30.547 49.656 1 25 103 LEU A C 1
ATOM 799 O O . LEU A 1 103 ? -8.828 30.641 48.469 1 25 103 LEU A O 1
ATOM 803 N N . MET A 1 104 ? -8.125 29.344 50.156 1 25.61 104 MET A N 1
ATOM 804 C CA . MET A 1 104 ? -8.117 27.969 49.688 1 25.61 104 MET A CA 1
ATOM 805 C C . MET A 1 104 ? -9.531 27.5 49.344 1 25.61 104 MET A C 1
ATOM 807 O O . MET A 1 104 ? -10.336 27.281 50.25 1 25.61 104 MET A O 1
ATOM 811 N N . SER A 1 105 ? -10.422 28.141 48.656 1 23.88 105 SER A N 1
ATOM 812 C CA . SER A 1 105 ? -11.625 27.359 48.406 1 23.88 105 SER A CA 1
ATOM 813 C C . SER A 1 105 ? -11.281 25.969 47.875 1 23.88 105 SER A C 1
ATOM 815 O O . SER A 1 105 ? -10.297 25.797 47.156 1 23.88 105 SER A O 1
ATOM 817 N N . ASN A 1 106 ? -11.766 24.812 48.594 1 23.73 106 ASN A N 1
ATOM 818 C CA . ASN A 1 106 ? -11.648 23.359 48.469 1 23.73 106 ASN A CA 1
ATOM 819 C C . ASN A 1 106 ? -12.031 22.906 47.062 1 23.73 106 ASN A C 1
ATOM 821 O O . ASN A 1 106 ? -13.148 22.438 46.844 1 23.73 106 ASN A O 1
ATOM 825 N N . SER A 1 107 ? -11.992 23.656 46.062 1 25.12 107 SER A N 1
ATOM 826 C CA . SER A 1 107 ? -12.445 22.922 44.875 1 25.12 107 SER A CA 1
ATOM 827 C C . SER A 1 107 ? -11.617 21.656 44.688 1 25.12 107 SER A C 1
ATOM 829 O O . SER A 1 107 ? -10.422 21.641 44.969 1 25.12 107 SER A O 1
ATOM 831 N N . PRO A 1 108 ? -12.297 20.406 44.656 1 26.12 108 PRO A N 1
ATOM 832 C CA . PRO A 1 108 ? -11.648 19.094 44.594 1 26.12 108 PRO A CA 1
ATOM 833 C C . PRO A 1 108 ? -10.547 19.031 43.531 1 26.12 108 PRO A C 1
ATOM 835 O O . PRO A 1 108 ? -10.609 19.734 42.531 1 26.12 108 PRO A O 1
ATOM 838 N N . ARG A 1 109 ? -9.328 18.719 43.938 1 27.06 109 ARG A N 1
ATOM 839 C CA . ARG A 1 109 ? -8.109 18.359 43.219 1 27.06 109 ARG A CA 1
ATOM 840 C C . ARG A 1 109 ? -8.398 17.328 42.125 1 27.06 109 ARG A C 1
ATOM 842 O O . ARG A 1 109 ? -8.695 16.172 42.438 1 27.06 109 ARG A O 1
ATOM 849 N N . SER A 1 110 ? -9.297 17.594 41.188 1 25.34 110 SER A N 1
ATOM 850 C CA . SER A 1 110 ? -9.281 16.531 40.188 1 25.34 110 SER A CA 1
ATOM 851 C C . SER A 1 110 ? -7.855 16.172 39.781 1 25.34 110 SER A C 1
ATOM 853 O O . SER A 1 110 ? -7.059 17.047 39.469 1 25.34 110 SER A O 1
ATOM 855 N N . ASN A 1 111 ? -7.289 15.164 40.5 1 21.89 111 ASN A N 1
ATOM 856 C CA . ASN A 1 111 ? -6.016 14.508 40.25 1 21.89 111 ASN A CA 1
ATOM 857 C C . ASN A 1 111 ? -5.816 14.258 38.75 1 21.89 111 ASN A C 1
ATOM 859 O O . ASN A 1 111 ? -6.469 13.391 38.156 1 21.89 111 ASN A O 1
ATOM 863 N N . TYR A 1 112 ? -5.699 15.242 38.031 1 25.38 112 TYR A N 1
ATOM 864 C CA . TYR A 1 112 ? -5.32 15.055 36.656 1 25.38 112 TYR A CA 1
ATOM 865 C C . TYR A 1 112 ? -3.969 14.359 36.531 1 25.38 112 TYR A C 1
ATOM 867 O O . TYR A 1 112 ? -3.348 14.352 35.469 1 25.38 112 TYR A O 1
ATOM 875 N N . PHE A 1 113 ? -3.373 13.867 37.75 1 25.08 113 PHE A N 1
ATOM 876 C CA . PHE A 1 113 ? -2.027 13.367 37.5 1 25.08 113 PHE A CA 1
ATOM 877 C C . PHE A 1 113 ? -2.047 12.281 36.438 1 25.08 113 PHE A C 1
ATOM 879 O O . PHE A 1 113 ? -1.104 12.156 35.656 1 25.08 113 PHE A O 1
ATOM 886 N N . SER A 1 114 ? -2.832 11.188 36.781 1 26.72 114 SER A N 1
ATOM 887 C CA . SER A 1 114 ? -2.348 9.906 36.281 1 26.72 114 SER A CA 1
ATOM 888 C C . SER A 1 114 ? -2.383 9.859 34.75 1 26.72 114 SER A C 1
ATOM 890 O O . SER A 1 114 ? -2.014 8.852 34.125 1 26.72 114 SER A O 1
ATOM 892 N N . GLN A 1 115 ? -3.457 10.445 34.188 1 27.08 115 GLN A N 1
ATOM 893 C CA . GLN A 1 115 ? -3.529 10.055 32.781 1 27.08 115 GLN A CA 1
ATOM 894 C C . GLN A 1 115 ? -2.346 10.609 32 1 27.08 115 GLN A C 1
ATOM 896 O O . GLN A 1 115 ? -2.344 11.773 31.609 1 27.08 115 GLN A O 1
ATOM 901 N N . VAL A 1 116 ? -1.115 10.32 32.5 1 27.83 116 VAL A N 1
ATOM 902 C CA . VAL A 1 116 ? 0.165 10.633 31.891 1 27.83 116 VAL A CA 1
ATOM 903 C C . VAL A 1 116 ? 0.038 10.516 30.359 1 27.83 116 VAL A C 1
ATOM 905 O O . VAL A 1 116 ? 0.587 11.336 29.625 1 27.83 116 VAL A O 1
ATOM 908 N N . ASP A 1 117 ? -0.249 9.219 29.984 1 28.89 117 ASP A N 1
ATOM 909 C CA . ASP A 1 117 ? 0.311 8.859 28.688 1 28.89 117 ASP A CA 1
ATOM 910 C C . ASP A 1 117 ? -0.364 9.641 27.562 1 28.89 117 ASP A C 1
ATOM 912 O O . ASP A 1 117 ? -0.327 9.227 26.406 1 28.89 117 ASP A O 1
ATOM 916 N N . VAL A 1 118 ? -1.439 10.461 27.938 1 30.28 118 VAL A N 1
ATOM 917 C CA . VAL A 1 118 ? -2.043 11.047 26.75 1 30.28 118 VAL A CA 1
ATOM 918 C C . VAL A 1 118 ? -1.062 12.016 26.094 1 30.28 118 VAL A C 1
ATOM 920 O O . VAL A 1 118 ? -0.5 12.883 26.766 1 30.28 118 VAL A O 1
ATOM 923 N N . LEU A 1 119 ? -0.433 11.633 25.094 1 31.39 119 LEU A N 1
ATOM 924 C CA . LEU A 1 119 ? 0.361 12.477 24.203 1 31.39 119 LEU A CA 1
ATOM 925 C C . LEU A 1 119 ? -0.248 13.875 24.094 1 31.39 119 LEU A C 1
ATOM 927 O O . LEU A 1 119 ? -1.414 14.016 23.719 1 31.39 119 LEU A O 1
ATOM 931 N N . GLU A 1 120 ? 0.076 14.812 24.938 1 32.94 120 GLU A N 1
ATOM 932 C CA . GLU A 1 120 ? -0.345 16.203 25.078 1 32.94 120 GLU A CA 1
ATOM 933 C C . GLU A 1 120 ? -0.771 16.781 23.734 1 32.94 120 GLU A C 1
ATOM 935 O O . GLU A 1 120 ? -1.799 17.469 23.656 1 32.94 120 GLU A O 1
ATOM 940 N N . SER A 1 121 ? 0.222 17.156 22.969 1 33.66 121 SER A N 1
ATOM 941 C CA . SER A 1 121 ? -0.023 18.281 22.078 1 33.66 121 SER A CA 1
ATOM 942 C C . SER A 1 121 ? -1.121 17.969 21.078 1 33.66 121 SER A C 1
ATOM 944 O O . SER A 1 121 ? -1.579 18.859 20.344 1 33.66 121 SER A O 1
ATOM 946 N N . GLU A 1 122 ? -1.106 16.703 20.422 1 36.22 122 GLU A N 1
ATOM 947 C CA . GLU A 1 122 ? -1.439 16.734 19 1 36.22 122 GLU A CA 1
ATOM 948 C C . GLU A 1 122 ? -2.945 16.859 18.781 1 36.22 122 GLU A C 1
ATOM 950 O O . GLU A 1 122 ? -3.734 16.266 19.516 1 36.22 122 GLU A O 1
ATOM 955 N N . ILE A 1 123 ? -3.354 17.953 18.203 1 41.75 123 ILE A N 1
ATOM 956 C CA . ILE A 1 123 ? -4.73 18.234 17.812 1 41.75 123 ILE A CA 1
ATOM 957 C C . ILE A 1 123 ? -5.43 16.938 17.406 1 41.75 123 ILE A C 1
ATOM 959 O O . ILE A 1 123 ? -6.551 16.969 16.906 1 41.75 123 ILE A O 1
ATOM 963 N N . GLY A 1 124 ? -4.676 15.734 17.312 1 35.75 124 GLY A N 1
ATOM 964 C CA . GLY A 1 124 ? -5.297 14.727 16.469 1 35.75 124 GLY A CA 1
ATOM 965 C C . GLY A 1 124 ? -6.598 14.195 17.047 1 35.75 124 GLY A C 1
ATOM 966 O O . GLY A 1 124 ? -7.625 14.867 17 1 35.75 124 GLY A O 1
ATOM 967 N N . SER A 1 125 ? -6.492 12.781 17.391 1 35.03 125 SER A N 1
ATOM 968 C CA . SER A 1 125 ? -7.598 11.828 17.422 1 35.03 125 SER A CA 1
ATOM 969 C C . SER A 1 125 ? -8.461 12.023 18.656 1 35.03 125 SER A C 1
ATOM 971 O O . SER A 1 125 ? -7.941 12.273 19.75 1 35.03 125 SER A O 1
ATOM 973 N N . PRO A 1 126 ? -9.766 12.438 18.469 1 33.53 126 PRO A N 1
ATOM 974 C CA . PRO A 1 126 ? -10.664 12.469 19.625 1 33.53 126 PRO A CA 1
ATOM 975 C C . PRO A 1 126 ? -10.414 11.328 20.609 1 33.53 126 PRO A C 1
ATOM 977 O O . PRO A 1 126 ? -10.039 10.227 20.203 1 33.53 126 PRO A O 1
ATOM 980 N N . SER A 1 127 ? -9.781 11.57 21.766 1 30.55 127 SER A N 1
ATOM 981 C CA . SER A 1 127 ? -9.805 10.531 22.797 1 30.55 127 SER A CA 1
ATOM 982 C C . SER A 1 127 ? -11.172 9.859 22.859 1 30.55 127 SER A C 1
ATOM 984 O O . SER A 1 127 ? -12.188 10.531 23.031 1 30.55 127 SER A O 1
ATOM 986 N N . ILE A 1 128 ? -11.445 8.789 22.234 1 28.12 128 ILE A N 1
ATOM 987 C CA . ILE A 1 128 ? -12.617 7.961 22.516 1 28.12 128 ILE A CA 1
ATOM 988 C C . ILE A 1 128 ? -12.734 7.723 24.016 1 28.12 128 ILE A C 1
ATOM 990 O O . ILE A 1 128 ? -11.875 7.078 24.625 1 28.12 128 ILE A O 1
ATOM 994 N N . ASN A 1 129 ? -13.031 8.766 24.859 1 24.98 129 ASN A N 1
ATOM 995 C CA . ASN A 1 129 ? -13.43 8.461 26.219 1 24.98 129 ASN A CA 1
ATOM 996 C C . ASN A 1 129 ? -14.273 7.191 26.281 1 24.98 129 ASN A C 1
ATOM 998 O O . ASN A 1 129 ? -15.289 7.082 25.609 1 24.98 129 ASN A O 1
ATOM 1002 N N . SER A 1 130 ? -13.68 6.062 26.531 1 24.38 130 SER A N 1
ATOM 1003 C CA . SER A 1 130 ? -14.406 4.879 26.984 1 24.38 130 SER A CA 1
ATOM 1004 C C . SER A 1 130 ? -15.398 5.227 28.094 1 24.38 130 SER A C 1
ATOM 1006 O O . SER A 1 130 ? -15 5.719 29.141 1 24.38 130 SER A O 1
ATOM 1008 N N . PHE A 1 131 ? -16.578 5.812 27.734 1 23.28 131 PHE A N 1
ATOM 1009 C CA . PHE A 1 131 ? -17.719 5.82 28.641 1 23.28 131 PHE A CA 1
ATOM 1010 C C . PHE A 1 131 ? -17.812 4.5 29.406 1 23.28 131 PHE A C 1
ATOM 1012 O O . PHE A 1 131 ? -18.125 3.459 28.812 1 23.28 131 PHE A O 1
ATOM 1019 N N . LYS A 1 132 ? -16.812 4.246 30.234 1 21.62 132 LYS A N 1
ATOM 1020 C CA . LYS A 1 132 ? -17.172 3.193 31.172 1 21.62 132 LYS A CA 1
ATOM 1021 C C . LYS A 1 132 ? -18.547 3.451 31.781 1 21.62 132 LYS A C 1
ATOM 1023 O O . LYS A 1 132 ? -18.781 4.496 32.406 1 21.62 132 LYS A O 1
ATOM 1028 N N . SER A 1 133 ? -19.578 2.871 31.094 1 21.41 133 SER A N 1
ATOM 1029 C CA . SER A 1 133 ? -20.922 2.643 31.609 1 21.41 133 SER A CA 1
ATOM 1030 C C . SER A 1 133 ? -20.891 2.141 33.062 1 21.41 133 SER A C 1
ATOM 1032 O O . SER A 1 133 ? -20.328 1.075 33.312 1 21.41 133 SER A O 1
ATOM 1034 N N . ASN A 1 134 ? -20.328 2.969 33.906 1 20.02 134 ASN A N 1
ATOM 1035 C CA . ASN A 1 134 ? -20.75 2.566 35.25 1 20.02 134 ASN A CA 1
ATOM 1036 C C . ASN A 1 134 ? -22.25 2.293 35.312 1 20.02 134 ASN A C 1
ATOM 1038 O O . ASN A 1 134 ? -23.047 3.193 35.094 1 20.02 134 ASN A O 1
ATOM 1042 N N . GLN A 1 135 ? -22.594 1.074 34.969 1 19.09 135 GLN A N 1
ATOM 1043 C CA . GLN A 1 135 ? -23.906 0.437 34.938 1 19.09 135 GLN A CA 1
ATOM 1044 C C . GLN A 1 135 ? -24.641 0.639 36.25 1 19.09 135 GLN A C 1
ATOM 1046 O O . GLN A 1 135 ? -25.844 0.405 36.344 1 19.09 135 GLN A O 1
ATOM 1051 N N . ASN A 1 136 ? -23.922 0.862 37.438 1 19.17 136 ASN A N 1
ATOM 1052 C CA . ASN A 1 136 ? -24.781 0.112 38.344 1 19.17 136 ASN A CA 1
ATOM 1053 C C . ASN A 1 136 ? -26.141 0.795 38.531 1 19.17 136 ASN A C 1
ATOM 1055 O O . ASN A 1 136 ? -27.078 0.19 39.031 1 19.17 136 ASN A O 1
ATOM 1059 N N . ARG A 1 137 ? -26.109 2.145 38.562 1 18.84 137 ARG A N 1
ATOM 1060 C CA . ARG A 1 137 ? -27.141 2.582 39.5 1 18.84 137 ARG A CA 1
ATOM 1061 C C . ARG A 1 137 ? -28.531 2.266 38.969 1 18.84 137 ARG A C 1
ATOM 1063 O O . ARG A 1 137 ? -28.875 2.645 37.844 1 18.84 137 ARG A O 1
ATOM 1070 N N . SER A 1 138 ? -29.234 1.203 39.5 1 18.95 138 SER A N 1
ATOM 1071 C CA . SER A 1 138 ? -30.562 0.598 39.406 1 18.95 138 SER A CA 1
ATOM 1072 C C . SER A 1 138 ? -31.656 1.631 39.625 1 18.95 138 SER A C 1
ATOM 1074 O O . SER A 1 138 ? -32.844 1.304 39.562 1 18.95 138 SER A O 1
ATOM 1076 N N . HIS A 1 139 ? -31.297 2.959 39.781 1 18.89 139 HIS A N 1
ATOM 1077 C CA . HIS A 1 139 ? -32.469 3.531 40.438 1 18.89 139 HIS A CA 1
ATOM 1078 C C . HIS A 1 139 ? -33.719 3.441 39.562 1 18.89 139 HIS A C 1
ATOM 1080 O O . HIS A 1 139 ? -33.625 3.715 38.375 1 18.89 139 HIS A O 1
ATOM 1086 N N . SER A 1 140 ? -34.75 2.643 39.938 1 19.31 140 SER A N 1
ATOM 1087 C CA . SER A 1 140 ? -36.094 2.184 39.562 1 19.31 140 SER A CA 1
ATOM 1088 C C . SER A 1 140 ? -37.031 3.354 39.406 1 19.31 140 SER A C 1
ATOM 1090 O O . SER A 1 140 ? -38.25 3.154 39.156 1 19.31 140 SER A O 1
ATOM 1092 N N . GLY A 1 141 ? -36.594 4.629 39.344 1 19.14 141 GLY A N 1
ATOM 1093 C CA . GLY A 1 141 ? -37.719 5.473 39.719 1 19.14 141 GLY A CA 1
ATOM 1094 C C . GLY A 1 141 ? -38.875 5.379 38.719 1 19.14 141 GLY A C 1
ATOM 1095 O O . GLY A 1 141 ? -38.656 5.152 37.531 1 19.14 141 GLY A O 1
ATOM 1096 N N . SER A 1 142 ? -40.062 4.969 39.219 1 20.08 142 SER A N 1
ATOM 1097 C CA . SER A 1 142 ? -41.406 4.633 38.75 1 20.08 142 SER A CA 1
ATOM 1098 C C . SER A 1 142 ? -42.094 5.832 38.062 1 20.08 142 SER A C 1
ATOM 1100 O O . SER A 1 142 ? -42.344 6.848 38.719 1 20.08 142 SER A O 1
ATOM 1102 N N . ILE A 1 143 ? -41.5 6.406 37.062 1 20.7 143 ILE A N 1
ATOM 1103 C CA . ILE A 1 143 ? -42.25 7.57 36.594 1 20.7 143 ILE A CA 1
ATOM 1104 C C . ILE A 1 143 ? -43.688 7.164 36.25 1 20.7 143 ILE A C 1
ATOM 1106 O O . ILE A 1 143 ? -43.906 6.195 35.5 1 20.7 143 ILE A O 1
ATOM 1110 N N . PRO A 1 144 ? -44.719 7.617 37 1 20.95 144 PRO A N 1
ATOM 1111 C CA . PRO A 1 144 ? -46.125 7.281 36.906 1 20.95 144 PRO A CA 1
ATOM 1112 C C . PRO A 1 144 ? -46.719 7.621 35.562 1 20.95 144 PRO A C 1
ATOM 1114 O O . PRO A 1 144 ? -46.312 8.594 34.906 1 20.95 144 PRO A O 1
ATOM 1117 N N . SER A 1 145 ? -47.094 6.543 34.812 1 21.2 145 SER A N 1
ATOM 1118 C CA . SER A 1 145 ? -47.75 6.398 33.5 1 21.2 145 SER A CA 1
ATOM 1119 C C . SER A 1 145 ? -49.062 7.176 33.438 1 21.2 145 SER A C 1
ATOM 1121 O O . SER A 1 145 ? -49.969 6.934 34.25 1 21.2 145 SER A O 1
ATOM 1123 N N . VAL A 1 146 ? -49 8.516 33.406 1 22.23 146 VAL A N 1
ATOM 1124 C CA . VAL A 1 146 ? -50.281 9.211 33.344 1 22.23 146 VAL A CA 1
ATOM 1125 C C . VAL A 1 146 ? -51.125 8.641 32.219 1 22.23 146 VAL A C 1
ATOM 1127 O O . VAL A 1 146 ? -50.625 8.5 31.078 1 22.23 146 VAL A O 1
ATOM 1130 N N . ASN A 1 147 ? -52.188 7.914 32.531 1 21.66 147 ASN A N 1
ATOM 1131 C CA . ASN A 1 147 ? -53.281 7.117 31.969 1 21.66 147 ASN A CA 1
ATOM 1132 C C . ASN A 1 147 ? -54.156 7.953 31.047 1 21.66 147 ASN A C 1
ATOM 1134 O O . ASN A 1 147 ? -55.312 7.605 30.797 1 21.66 147 ASN A O 1
ATOM 1138 N N . SER A 1 148 ? -53.719 9.148 30.516 1 23.75 148 SER A N 1
ATOM 1139 C CA . SER A 1 148 ? -54.875 9.805 29.938 1 23.75 148 SER A CA 1
ATOM 1140 C C . SER A 1 148 ? -55.531 8.93 28.875 1 23.75 148 SER A C 1
ATOM 1142 O O . SER A 1 148 ? -54.875 8.406 27.984 1 23.75 148 SER A O 1
ATOM 1144 N N . GLN A 1 149 ? -56.688 8.328 29.219 1 24.03 149 GLN A N 1
ATOM 1145 C CA . GLN A 1 149 ? -57.625 7.391 28.625 1 24.03 149 GLN A CA 1
ATOM 1146 C C . GLN A 1 149 ? -58.219 7.961 27.328 1 24.03 149 GLN A C 1
ATOM 1148 O O . GLN A 1 149 ? -59 8.914 27.359 1 24.03 149 GLN A O 1
ATOM 1153 N N . PRO A 1 150 ? -57.406 8.383 26.328 1 26.22 150 PRO A N 1
ATOM 1154 C CA . PRO A 1 150 ? -58.188 8.922 25.219 1 26.22 150 PRO A CA 1
ATOM 1155 C C . PRO A 1 150 ? -59.281 7.949 24.75 1 26.22 150 PRO A C 1
ATOM 1157 O O . PRO A 1 150 ? -59.156 6.734 24.938 1 26.22 150 PRO A O 1
ATOM 1160 N N . SER A 1 151 ? -60.531 8.367 24.609 1 27.7 151 SER A N 1
ATOM 1161 C CA . SER A 1 151 ? -61.781 7.691 24.234 1 27.7 151 SER A CA 1
ATOM 1162 C C . SER A 1 151 ? -61.594 6.859 22.969 1 27.7 151 SER A C 1
ATOM 1164 O O . SER A 1 151 ? -60.938 7.297 22.031 1 27.7 151 SER A O 1
ATOM 1166 N N . SER A 1 152 ? -61.719 5.516 23.141 1 26.58 152 SER A N 1
ATOM 1167 C CA . SER A 1 152 ? -61.562 4.316 22.312 1 26.58 152 SER A CA 1
ATOM 1168 C C . SER A 1 152 ? -62.438 4.367 21.094 1 26.58 152 SER A C 1
ATOM 1170 O O . SER A 1 152 ? -63.656 4.113 21.188 1 26.58 152 SER A O 1
ATOM 1172 N N . LYS A 1 153 ? -62.531 5.484 20.281 1 28.84 153 LYS A N 1
ATOM 1173 C CA . LYS A 1 153 ? -63.438 5.277 19.156 1 28.84 153 LYS A CA 1
ATOM 1174 C C . LYS A 1 153 ? -63.281 3.881 18.562 1 28.84 153 LYS A C 1
ATOM 1176 O O . LYS A 1 153 ? -62.188 3.295 18.625 1 28.84 153 LYS A O 1
ATOM 1181 N N . ASP A 1 154 ? -64.438 3.191 18.188 1 30.78 154 ASP A N 1
ATOM 1182 C CA . ASP A 1 154 ? -64.75 1.844 17.734 1 30.78 154 ASP A CA 1
ATOM 1183 C C . ASP A 1 154 ? -63.844 1.409 16.578 1 30.78 154 ASP A C 1
ATOM 1185 O O . ASP A 1 154 ? -63.969 1.935 15.469 1 30.78 154 ASP A O 1
ATOM 1189 N N . ASN A 1 155 ? -62.562 1.55 16.719 1 30.09 155 ASN A N 1
ATOM 1190 C CA . ASN A 1 155 ? -61.688 1.046 15.641 1 30.09 155 ASN A CA 1
ATOM 1191 C C . ASN A 1 155 ? -62.031 -0.401 15.289 1 30.09 155 ASN A C 1
ATOM 1193 O O . ASN A 1 155 ? -61.875 -1.297 16.125 1 30.09 155 ASN A O 1
ATOM 1197 N N . ILE A 1 156 ? -63.125 -0.668 14.523 1 33.94 156 ILE A N 1
ATOM 1198 C CA . ILE A 1 156 ? -63.406 -2.01 14.023 1 33.94 156 ILE A CA 1
ATOM 1199 C C . ILE A 1 156 ? -62.094 -2.684 13.609 1 33.94 156 ILE A C 1
ATOM 1201 O O . ILE A 1 156 ? -61.344 -2.141 12.805 1 33.94 156 ILE A O 1
ATOM 1205 N N . PRO A 1 157 ? -61.562 -3.52 14.531 1 35.22 157 PRO A N 1
ATOM 1206 C CA . PRO A 1 157 ? -60.312 -4.223 14.211 1 35.22 157 PRO A CA 1
ATOM 1207 C C . PRO A 1 157 ? -60.344 -4.828 12.812 1 35.22 157 PRO A C 1
ATOM 1209 O O . PRO A 1 157 ? -61.312 -5.477 12.414 1 35.22 157 PRO A O 1
ATOM 1212 N N . GLU A 1 158 ? -59.969 -4.035 11.797 1 37.75 158 GLU A N 1
ATOM 1213 C CA . GLU A 1 158 ? -59.781 -4.762 10.539 1 37.75 158 GLU A CA 1
ATOM 1214 C C . GLU A 1 158 ? -59.25 -6.168 10.789 1 37.75 158 GLU A C 1
ATOM 1216 O O . GLU A 1 158 ? -58.25 -6.348 11.484 1 37.75 158 GLU A O 1
ATOM 1221 N N . LYS A 1 159 ? -60.125 -7.16 10.836 1 38.28 159 LYS A N 1
ATOM 1222 C CA . LYS A 1 159 ? -59.875 -8.578 11.07 1 38.28 159 LYS A CA 1
ATOM 1223 C C . LYS A 1 159 ? -58.531 -8.992 10.461 1 38.28 159 LYS A C 1
ATOM 1225 O O . LYS A 1 159 ? -58.344 -8.852 9.25 1 38.28 159 LYS A O 1
ATOM 1230 N N . GLN A 1 160 ? -57.406 -8.906 11.195 1 44.75 160 GLN A N 1
ATOM 1231 C CA . GLN A 1 160 ? -56.125 -9.5 10.758 1 44.75 160 GLN A CA 1
ATOM 1232 C C . GLN A 1 160 ? -56.375 -10.852 10.086 1 44.75 160 GLN A C 1
ATOM 1234 O O . GLN A 1 160 ? -57.062 -11.711 10.633 1 44.75 160 GLN A O 1
ATOM 1239 N N . PRO A 1 161 ? -56.469 -10.977 8.766 1 48.03 161 PRO A N 1
ATOM 1240 C CA . PRO A 1 161 ? -56.719 -12.289 8.18 1 48.03 161 PRO A CA 1
ATOM 1241 C C . PRO A 1 161 ? -56.094 -13.43 8.969 1 48.03 161 PRO A C 1
ATOM 1243 O O . PRO A 1 161 ? -55.094 -13.219 9.664 1 48.03 161 PRO A O 1
ATOM 1246 N N . SER A 1 162 ? -56.781 -14.492 9.383 1 49.62 162 SER A N 1
ATOM 1247 C CA . SER A 1 162 ? -56.406 -15.656 10.172 1 49.62 162 SER A CA 1
ATOM 1248 C C . SER A 1 162 ? -55.031 -16.156 9.781 1 49.62 162 SER A C 1
ATOM 1250 O O . SER A 1 162 ? -54.625 -16.016 8.633 1 49.62 162 SER A O 1
ATOM 1252 N N . LYS A 1 163 ? -54.062 -16.25 10.695 1 55.03 163 LYS A N 1
ATOM 1253 C CA . LYS A 1 163 ? -52.75 -16.812 10.539 1 55.03 163 LYS A CA 1
ATOM 1254 C C . LYS A 1 163 ? -52.75 -17.984 9.547 1 55.03 163 LYS A C 1
ATOM 1256 O O . LYS A 1 163 ? -51.812 -18.141 8.75 1 55.03 163 LYS A O 1
ATOM 1261 N N . LEU A 1 164 ? -53.812 -18.781 9.727 1 53.91 164 LEU A N 1
ATOM 1262 C CA . LEU A 1 164 ? -53.875 -19.953 8.867 1 53.91 164 LEU A CA 1
ATOM 1263 C C . LEU A 1 164 ? -54.062 -19.547 7.402 1 53.91 164 LEU A C 1
ATOM 1265 O O . LEU A 1 164 ? -53.438 -20.156 6.516 1 53.91 164 LEU A O 1
ATOM 1269 N N . HIS A 1 165 ? -54.812 -18.609 7.172 1 55.22 165 HIS A N 1
ATOM 1270 C CA . HIS A 1 165 ? -55 -18.141 5.805 1 55.22 165 HIS A CA 1
ATOM 1271 C C . HIS A 1 165 ? -53.75 -17.5 5.258 1 55.22 165 HIS A C 1
ATOM 1273 O O . HIS A 1 165 ? -53.406 -17.672 4.086 1 55.22 165 HIS A O 1
ATOM 1279 N N . SER A 1 166 ? -53.031 -16.828 6.152 1 61.69 166 SER A N 1
ATOM 1280 C CA . SER A 1 166 ? -51.781 -16.234 5.691 1 61.69 166 SER A CA 1
ATOM 1281 C C . SER A 1 166 ? -50.75 -17.297 5.332 1 61.69 166 SER A C 1
ATOM 1283 O O . SER A 1 166 ? -50 -17.141 4.363 1 61.69 166 SER A O 1
ATOM 1285 N N . TYR A 1 167 ? -50.875 -18.422 6.055 1 65 167 TYR A N 1
ATOM 1286 C CA . TYR A 1 167 ? -49.938 -19.5 5.789 1 65 167 TYR A CA 1
ATOM 1287 C C . TYR A 1 167 ? -50.312 -20.281 4.531 1 65 167 TYR A C 1
ATOM 1289 O O . TYR A 1 167 ? -49.469 -20.828 3.844 1 65 167 TYR A O 1
ATOM 1297 N N . LEU A 1 168 ? -51.625 -20.312 4.203 1 63.78 168 LEU A N 1
ATOM 1298 C CA . LEU A 1 168 ? -52.062 -21.078 3.037 1 63.78 168 LEU A CA 1
ATOM 1299 C C . LEU A 1 168 ? -52.094 -20.188 1.794 1 63.78 168 LEU A C 1
ATOM 1301 O O . LEU A 1 168 ? -51.781 -20.656 0.692 1 63.78 168 LEU A O 1
ATOM 1305 N N . VAL A 1 169 ? -52.438 -18.938 1.932 1 70.19 169 VAL A N 1
ATOM 1306 C CA . VAL A 1 169 ? -52.625 -18.078 0.768 1 70.19 169 VAL A CA 1
ATOM 1307 C C . VAL A 1 169 ? -51.281 -17.438 0.392 1 70.19 169 VAL A C 1
ATOM 1309 O O . VAL A 1 169 ? -51 -17.219 -0.789 1 70.19 169 VAL A O 1
ATOM 1312 N N . LYS A 1 170 ? -50.469 -17.297 1.351 1 78.19 170 LYS A N 1
ATOM 1313 C CA . LYS A 1 170 ? -49.219 -16.594 1.077 1 78.19 170 LYS A CA 1
ATOM 1314 C C . LYS A 1 170 ? -48.344 -17.406 0.151 1 78.19 170 LYS A C 1
ATOM 1316 O O . LYS A 1 170 ? -47.75 -16.859 -0.8 1 78.19 170 LYS A O 1
ATOM 1321 N N . PRO A 1 171 ? -48.375 -18.781 0.355 1 83.88 171 PRO A N 1
ATOM 1322 C CA . PRO A 1 171 ? -47.531 -19.562 -0.539 1 83.88 171 PRO A CA 1
ATOM 1323 C C . PRO A 1 171 ? -48.031 -19.578 -1.979 1 83.88 171 PRO A C 1
ATOM 1325 O O . PRO A 1 171 ? -47.219 -19.719 -2.914 1 83.88 171 PRO A O 1
ATOM 1328 N N . ILE A 1 172 ? -49.25 -19.375 -2.184 1 85.38 172 ILE A N 1
ATOM 1329 C CA . ILE A 1 172 ? -49.781 -19.375 -3.535 1 85.38 172 ILE A CA 1
ATOM 1330 C C . ILE A 1 172 ? -49.344 -18.125 -4.281 1 85.38 172 ILE A C 1
ATOM 1332 O O . ILE A 1 172 ? -49.125 -18.156 -5.496 1 85.38 172 ILE A O 1
ATOM 1336 N N . GLY A 1 173 ? -49.188 -17.109 -3.543 1 84.94 173 GLY A N 1
ATOM 1337 C CA . GLY A 1 173 ? -48.719 -15.883 -4.148 1 84.94 173 GLY A CA 1
ATOM 1338 C C . GLY A 1 173 ? -47.281 -15.961 -4.637 1 84.94 173 GLY A C 1
ATOM 1339 O O . GLY A 1 173 ? -46.844 -15.188 -5.5 1 84.94 173 GLY A O 1
ATOM 1340 N N . TYR A 1 174 ? -46.531 -17.016 -4.121 1 91.38 174 TYR A N 1
ATOM 1341 C CA . TYR A 1 174 ? -45.125 -17.109 -4.477 1 91.38 174 TYR A CA 1
ATOM 1342 C C . TYR A 1 174 ? -44.938 -18.062 -5.652 1 91.38 174 TYR A C 1
ATOM 1344 O O . TYR A 1 174 ? -43.812 -18.234 -6.145 1 91.38 174 TYR A O 1
ATOM 1352 N N . ILE A 1 175 ? -45.938 -18.703 -6.191 1 90.56 175 ILE A N 1
ATOM 1353 C CA . ILE A 1 175 ? -45.844 -19.75 -7.199 1 90.56 175 ILE A CA 1
ATOM 1354 C C . ILE A 1 175 ? -45.25 -19.188 -8.477 1 90.56 175 ILE A C 1
ATOM 1356 O O . ILE A 1 175 ? -44.375 -19.828 -9.094 1 90.56 175 ILE A O 1
ATOM 1360 N N . PRO A 1 176 ? -45.656 -17.969 -8.883 1 86.62 176 PRO A N 1
ATOM 1361 C CA . PRO A 1 176 ? -45 -17.453 -10.086 1 86.62 176 PRO A CA 1
ATOM 1362 C C . PRO A 1 176 ? -43.469 -17.281 -9.906 1 86.62 176 PRO A C 1
ATOM 1364 O O . PRO A 1 176 ? -42.719 -17.594 -10.812 1 86.62 176 PRO A O 1
ATOM 1367 N N . GLY A 1 177 ? -43.125 -16.75 -8.805 1 89.06 177 GLY A N 1
ATOM 1368 C CA . GLY A 1 177 ? -41.688 -16.625 -8.523 1 89.06 177 GLY A CA 1
ATOM 1369 C C . GLY A 1 177 ? -40.969 -17.969 -8.461 1 89.06 177 GLY A C 1
ATOM 1370 O O . GLY A 1 177 ? -39.875 -18.125 -9.008 1 89.06 177 GLY A O 1
ATOM 1371 N N . VAL A 1 178 ? -41.594 -18.906 -7.836 1 93.81 178 VAL A N 1
ATOM 1372 C CA . VAL A 1 178 ? -41 -20.234 -7.684 1 93.81 178 VAL A CA 1
ATOM 1373 C C . VAL A 1 178 ? -40.938 -20.922 -9.047 1 93.81 178 VAL A C 1
ATOM 1375 O O . VAL A 1 178 ? -39.969 -21.625 -9.328 1 93.81 178 VAL A O 1
ATOM 1378 N N . PHE A 1 179 ? -41.938 -20.719 -9.844 1 90.38 179 PHE A N 1
ATOM 1379 C CA . PHE A 1 179 ? -41.906 -21.281 -11.188 1 90.38 179 PHE A CA 1
ATOM 1380 C C . PHE A 1 179 ? -40.75 -20.719 -12 1 90.38 179 PHE A C 1
ATOM 1382 O O . PHE A 1 179 ? -40.031 -21.469 -12.656 1 90.38 179 PHE A O 1
ATOM 1389 N N . LEU A 1 180 ? -40.594 -19.453 -11.914 1 87.88 180 LEU A N 1
ATOM 1390 C CA . LEU A 1 180 ? -39.5 -18.812 -12.617 1 87.88 180 LEU A CA 1
ATOM 1391 C C . LEU A 1 180 ? -38.156 -19.328 -12.086 1 87.88 180 LEU A C 1
ATOM 1393 O O . LEU A 1 180 ? -37.25 -19.641 -12.867 1 87.88 180 LEU A O 1
ATOM 1397 N N . GLY A 1 181 ? -38.031 -19.344 -10.773 1 90.81 181 GLY A N 1
ATOM 1398 C CA . GLY A 1 181 ? -36.812 -19.844 -10.172 1 90.81 181 GLY A CA 1
ATOM 1399 C C . GLY A 1 181 ? -36.469 -21.266 -10.578 1 90.81 181 GLY A C 1
ATOM 1400 O O . GLY A 1 181 ? -35.312 -21.594 -10.828 1 90.81 181 GLY A O 1
ATOM 1401 N N . THR A 1 182 ? -37.438 -22.094 -10.633 1 92.56 182 THR A N 1
ATOM 1402 C CA . THR A 1 182 ? -37.25 -23.484 -11.023 1 92.56 182 THR A CA 1
ATOM 1403 C C . THR A 1 182 ? -36.844 -23.578 -12.492 1 92.56 182 THR A C 1
ATOM 1405 O O . THR A 1 182 ? -35.969 -24.375 -12.836 1 92.56 182 THR A O 1
ATOM 1408 N N . LEU A 1 183 ? -37.438 -22.797 -13.289 1 87.56 183 LEU A N 1
ATOM 1409 C CA . LEU A 1 183 ? -37.062 -22.781 -14.695 1 87.56 183 LEU A CA 1
ATOM 1410 C C . LEU A 1 183 ? -35.625 -22.359 -14.875 1 87.56 183 LEU A C 1
ATOM 1412 O O . LEU A 1 183 ? -34.906 -22.922 -15.711 1 87.56 183 LEU A O 1
ATOM 1416 N N . LEU A 1 184 ? -35.219 -21.406 -14.141 1 88.06 184 LEU A N 1
ATOM 1417 C CA . LEU A 1 184 ? -33.844 -20.953 -14.203 1 88.06 184 LEU A CA 1
ATOM 1418 C C . LEU A 1 184 ? -32.875 -22.047 -13.75 1 88.06 184 LEU A C 1
ATOM 1420 O O . LEU A 1 184 ? -31.828 -22.25 -14.352 1 88.06 184 LEU A O 1
ATOM 1424 N N . ASN A 1 185 ? -33.219 -22.766 -12.75 1 91.88 185 ASN A N 1
ATOM 1425 C CA . ASN A 1 185 ? -32.406 -23.875 -12.273 1 91.88 185 ASN A CA 1
ATOM 1426 C C . ASN A 1 185 ? -32.312 -24.984 -13.328 1 91.88 185 ASN A C 1
ATOM 1428 O O . ASN A 1 185 ? -31.25 -25.609 -13.469 1 91.88 185 ASN A O 1
ATOM 1432 N N . ILE A 1 186 ? -33.406 -25.219 -13.984 1 89.12 186 ILE A N 1
ATOM 1433 C CA . ILE A 1 186 ? -33.406 -26.25 -15.016 1 89.12 186 ILE A CA 1
ATOM 1434 C C . ILE A 1 186 ? -32.5 -25.859 -16.156 1 89.12 186 ILE A C 1
ATOM 1436 O O . ILE A 1 186 ? -31.703 -26.656 -16.641 1 89.12 186 ILE A O 1
ATOM 1440 N N . LEU A 1 187 ? -32.625 -24.641 -16.547 1 84.94 187 LEU A N 1
ATOM 1441 C CA . LEU A 1 187 ? -31.781 -24.141 -17.641 1 84.94 187 LEU A CA 1
ATOM 1442 C C . LEU A 1 187 ? -30.312 -24.172 -17.266 1 84.94 187 LEU A C 1
ATOM 1444 O O . LEU A 1 187 ? -29.453 -24.562 -18.062 1 84.94 187 LEU A O 1
ATOM 1448 N N . ASP A 1 188 ? -30 -23.75 -16.047 1 88.38 188 ASP A N 1
ATOM 1449 C CA . ASP A 1 188 ? -28.625 -23.766 -15.57 1 88.38 188 ASP A CA 1
ATOM 1450 C C . ASP A 1 188 ? -28.094 -25.203 -15.453 1 88.38 188 ASP A C 1
ATOM 1452 O O . ASP A 1 188 ? -26.922 -25.469 -15.711 1 88.38 188 ASP A O 1
ATOM 1456 N N . GLY A 1 189 ? -28.953 -26.062 -15.023 1 89.44 189 GLY A N 1
ATOM 1457 C CA . GLY A 1 189 ? -28.562 -27.453 -14.93 1 89.44 189 GLY A CA 1
ATOM 1458 C C . GLY A 1 189 ? -28.234 -28.078 -16.266 1 89.44 189 GLY A C 1
ATOM 1459 O O . GLY A 1 189 ? -27.25 -28.812 -16.391 1 89.44 189 GLY A O 1
ATOM 1460 N N . LEU A 1 190 ? -29 -27.734 -17.203 1 84.62 190 LEU A N 1
ATOM 1461 C CA . LEU A 1 190 ? -28.766 -28.25 -18.547 1 84.62 190 LEU A CA 1
ATOM 1462 C C . LEU A 1 190 ? -27.5 -27.656 -19.156 1 84.62 190 LEU A C 1
ATOM 1464 O O . LEU A 1 190 ? -26.812 -28.312 -19.922 1 84.62 190 LEU A O 1
ATOM 1468 N N . SER A 1 191 ? -27.25 -26.469 -18.781 1 82 191 SER A N 1
ATOM 1469 C CA . SER A 1 191 ? -26.094 -25.781 -19.328 1 82 191 SER A CA 1
ATOM 1470 C C . SER A 1 191 ? -24.812 -26.172 -18.609 1 82 191 SER A C 1
ATOM 1472 O O . SER A 1 191 ? -23.781 -26.406 -19.25 1 82 191 SER A O 1
ATOM 1474 N N . TYR A 1 192 ? -24.891 -26.359 -17.266 1 84.62 192 TYR A N 1
ATOM 1475 C CA . TYR A 1 192 ? -23.672 -26.516 -16.484 1 84.62 192 TYR A CA 1
ATOM 1476 C C . TYR A 1 192 ? -23.609 -27.891 -15.836 1 84.62 192 TYR A C 1
ATOM 1478 O O . TYR A 1 192 ? -22.547 -28.5 -15.75 1 84.62 192 TYR A O 1
ATOM 1486 N N . GLY A 1 193 ? -24.688 -28.328 -15.453 1 85.19 193 GLY A N 1
ATOM 1487 C CA . GLY A 1 193 ? -24.719 -29.625 -14.773 1 85.19 193 GLY A CA 1
ATOM 1488 C C . GLY A 1 193 ? -24.25 -30.766 -15.656 1 85.19 193 GLY A C 1
ATOM 1489 O O . GLY A 1 193 ? -23.5 -31.641 -15.203 1 85.19 193 GLY A O 1
ATOM 1490 N N . MET A 1 194 ? -24.562 -30.609 -16.859 1 85.38 194 MET A N 1
ATOM 1491 C CA . MET A 1 194 ? -24.266 -31.703 -17.781 1 85.38 194 MET A CA 1
ATOM 1492 C C . MET A 1 194 ? -22.781 -31.703 -18.141 1 85.38 194 MET A C 1
ATOM 1494 O O . MET A 1 194 ? -22.25 -32.75 -18.531 1 85.38 194 MET A O 1
ATOM 1498 N N . ILE A 1 195 ? -22.109 -30.578 -17.953 1 87.88 195 ILE A N 1
ATOM 1499 C CA . ILE A 1 195 ? -20.719 -30.531 -18.391 1 87.88 195 ILE A CA 1
ATOM 1500 C C . ILE A 1 195 ? -19.812 -30.5 -17.172 1 87.88 195 ILE A C 1
ATOM 1502 O O . ILE A 1 195 ? -18.641 -30.078 -17.266 1 87.88 195 ILE A O 1
ATOM 1506 N N . MET A 1 196 ? -20.266 -30.891 -16.094 1 92.31 196 MET A N 1
ATOM 1507 C CA . MET A 1 196 ? -19.438 -30.938 -14.891 1 92.31 196 MET A CA 1
ATOM 1508 C C . MET A 1 196 ? -18.266 -31.891 -15.078 1 92.31 196 MET A C 1
ATOM 1510 O O . MET A 1 196 ? -17.188 -31.656 -14.531 1 92.31 196 MET A O 1
ATOM 1514 N N . PHE A 1 197 ? -18.594 -32.969 -15.75 1 93.12 197 PHE A N 1
ATOM 1515 C CA . PHE A 1 197 ? -17.547 -33.906 -16.156 1 93.12 197 PHE A CA 1
ATOM 1516 C C . PHE A 1 197 ? -17.156 -33.688 -17.609 1 93.12 197 PHE A C 1
ATOM 1518 O O . PHE A 1 197 ? -17.969 -33.219 -18.422 1 93.12 197 PHE A O 1
ATOM 1525 N N . PRO A 1 198 ? -15.914 -33.875 -17.891 1 91.5 198 PRO A N 1
ATOM 1526 C CA . PRO A 1 198 ? -15.547 -33.75 -19.312 1 91.5 198 PRO A CA 1
ATOM 1527 C C . PRO A 1 198 ? -16.141 -34.875 -20.172 1 91.5 198 PRO A C 1
ATOM 1529 O O . PRO A 1 198 ? -15.453 -35.844 -20.484 1 91.5 198 PRO A O 1
ATOM 1532 N N . ILE A 1 199 ? -17.281 -34.688 -20.688 1 87.12 199 ILE A N 1
ATOM 1533 C CA . ILE A 1 199 ? -18.047 -35.719 -21.359 1 87.12 199 ILE A CA 1
ATOM 1534 C C . ILE A 1 199 ? -17.453 -36 -22.734 1 87.12 199 ILE A C 1
ATOM 1536 O O . ILE A 1 199 ? -17.766 -37.031 -23.359 1 87.12 199 ILE A O 1
ATOM 1540 N N . SER A 1 200 ? -16.656 -35.094 -23.156 1 84.06 200 SER A N 1
ATOM 1541 C CA . SER A 1 200 ? -15.984 -35.281 -24.438 1 84.06 200 SER A CA 1
ATOM 1542 C C . SER A 1 200 ? -14.922 -36.375 -24.328 1 84.06 200 SER A C 1
ATOM 1544 O O . SER A 1 200 ? -14.492 -36.938 -25.344 1 84.06 200 SER A O 1
ATOM 1546 N N . GLU A 1 201 ? -14.578 -36.688 -23.094 1 87.38 201 GLU A N 1
ATOM 1547 C CA . GLU A 1 201 ? -13.664 -37.812 -22.859 1 87.38 201 GLU A CA 1
ATOM 1548 C C . GLU A 1 201 ? -14.422 -39.125 -22.703 1 87.38 201 GLU A C 1
ATOM 1550 O O . GLU A 1 201 ? -15.445 -39.188 -22.031 1 87.38 201 GLU A O 1
ATOM 1555 N N . SER A 1 202 ? -13.953 -40.156 -23.312 1 86.5 202 SER A N 1
ATOM 1556 C CA . SER A 1 202 ? -14.641 -41.438 -23.391 1 86.5 202 SER A CA 1
ATOM 1557 C C . SER A 1 202 ? -14.938 -42 -22 1 86.5 202 SER A C 1
ATOM 1559 O O . SER A 1 202 ? -16.016 -42.531 -21.766 1 86.5 202 SER A O 1
ATOM 1561 N N . ILE A 1 203 ? -14.047 -41.75 -21.078 1 90.06 203 ILE A N 1
ATOM 1562 C CA . ILE A 1 203 ? -14.188 -42.312 -19.75 1 90.06 203 ILE A CA 1
ATOM 1563 C C . ILE A 1 203 ? -15.359 -41.656 -19.031 1 90.06 203 ILE A C 1
ATOM 1565 O O . ILE A 1 203 ? -16.047 -42.312 -18.219 1 90.06 203 ILE A O 1
ATOM 1569 N N . PHE A 1 204 ? -15.664 -40.375 -19.328 1 92.25 204 PHE A N 1
ATOM 1570 C CA . PHE A 1 204 ? -16.672 -39.625 -18.609 1 92.25 204 PHE A CA 1
ATOM 1571 C C . PHE A 1 204 ? -17.891 -39.375 -19.469 1 92.25 204 PHE A C 1
ATOM 1573 O O . PHE A 1 204 ? -18.781 -38.594 -19.109 1 92.25 204 PHE A O 1
ATOM 1580 N N . SER A 1 205 ? -18.016 -39.938 -20.625 1 86.62 205 SER A N 1
ATOM 1581 C CA . SER A 1 205 ? -19.047 -39.656 -21.609 1 86.62 205 SER A CA 1
ATOM 1582 C C . SER A 1 205 ? -20.438 -39.969 -21.078 1 86.62 205 SER A C 1
ATOM 1584 O O . SER A 1 205 ? -21.422 -39.344 -21.453 1 86.62 205 SER A O 1
ATOM 1586 N N . SER A 1 206 ? -20.547 -40.906 -20.141 1 85.44 206 SER A N 1
ATOM 1587 C CA . SER A 1 206 ? -21.859 -41.375 -19.656 1 85.44 206 SER A CA 1
ATOM 1588 C C . SER A 1 206 ? -22.25 -40.656 -18.375 1 85.44 206 SER A C 1
ATOM 1590 O O . SER A 1 206 ? -23.297 -40.906 -17.797 1 85.44 206 SER A O 1
ATOM 1592 N N . LEU A 1 207 ? -21.5 -39.688 -17.984 1 90 207 LEU A N 1
ATOM 1593 C CA . LEU A 1 207 ? -21.703 -39.125 -16.656 1 90 207 LEU A CA 1
ATOM 1594 C C . LEU A 1 207 ? -22.469 -37.812 -16.719 1 90 207 LEU A C 1
ATOM 1596 O O . LEU A 1 207 ? -22.578 -37.094 -15.719 1 90 207 LEU A O 1
ATOM 1600 N N . ALA A 1 208 ? -23.047 -37.375 -17.828 1 88.81 208 ALA A N 1
ATOM 1601 C CA . ALA A 1 208 ? -23.844 -36.156 -17.938 1 88.81 208 ALA A CA 1
ATOM 1602 C C . ALA A 1 208 ? -25.016 -36.156 -16.969 1 88.81 208 ALA A C 1
ATOM 1604 O O . ALA A 1 208 ? -25.25 -35.156 -16.266 1 88.81 208 ALA A O 1
ATOM 1605 N N . PRO A 1 209 ? -25.75 -37.312 -16.891 1 88.25 209 PRO A N 1
ATOM 1606 C CA . PRO A 1 209 ? -26.844 -37.344 -15.938 1 88.25 209 PRO A CA 1
ATOM 1607 C C . PRO A 1 209 ? -26.375 -37.25 -14.484 1 88.25 209 PRO A C 1
ATOM 1609 O O . PRO A 1 209 ? -27.062 -36.625 -13.664 1 88.25 209 PRO A O 1
ATOM 1612 N N . THR A 1 210 ? -25.234 -37.844 -14.195 1 91.5 210 THR A N 1
ATOM 1613 C CA . THR A 1 210 ? -24.672 -37.75 -12.859 1 91.5 210 THR A CA 1
ATOM 1614 C C . THR A 1 210 ? -24.359 -36.281 -12.508 1 91.5 210 THR A C 1
ATOM 1616 O O . THR A 1 210 ? -24.672 -35.844 -11.398 1 91.5 210 THR A O 1
ATOM 1619 N N . GLY A 1 211 ? -23.75 -35.594 -13.461 1 92.44 211 GLY A N 1
ATOM 1620 C CA . GLY A 1 211 ? -23.469 -34.188 -13.242 1 92.44 211 GLY A CA 1
ATOM 1621 C C . GLY A 1 211 ? -24.719 -33.344 -12.984 1 92.44 211 GLY A C 1
ATOM 1622 O O . GLY A 1 211 ? -24.703 -32.438 -12.156 1 92.44 211 GLY A O 1
ATOM 1623 N N . LEU A 1 212 ? -25.719 -33.625 -13.688 1 91.19 212 LEU A N 1
ATOM 1624 C CA . LEU A 1 212 ? -26.984 -32.906 -13.539 1 91.19 212 LEU A CA 1
ATOM 1625 C C . LEU A 1 212 ? -27.578 -33.156 -12.148 1 91.19 212 LEU A C 1
ATOM 1627 O O . LEU A 1 212 ? -28.062 -32.219 -11.516 1 91.19 212 LEU A O 1
ATOM 1631 N N . SER A 1 213 ? -27.562 -34.406 -11.711 1 92.56 213 SER A N 1
ATOM 1632 C CA . SER A 1 213 ? -28.062 -34.719 -10.383 1 92.56 213 SER A CA 1
ATOM 1633 C C . SER A 1 213 ? -27.266 -34.031 -9.297 1 92.56 213 SER A C 1
ATOM 1635 O O . SER A 1 213 ? -27.844 -33.5 -8.336 1 92.56 213 SER A O 1
ATOM 1637 N N . MET A 1 214 ? -25.969 -34 -9.445 1 94.44 214 MET A N 1
ATOM 1638 C CA . MET A 1 214 ? -25.109 -33.312 -8.477 1 94.44 214 MET A CA 1
ATOM 1639 C C . MET A 1 214 ? -25.391 -31.828 -8.461 1 94.44 214 MET A C 1
ATOM 1641 O O . MET A 1 214 ? -25.375 -31.188 -7.406 1 94.44 214 MET A O 1
ATOM 1645 N N . PHE A 1 215 ? -25.625 -31.281 -9.648 1 94.19 215 PHE A N 1
ATOM 1646 C CA . PHE A 1 215 ? -25.984 -29.859 -9.766 1 94.19 215 PHE A CA 1
ATOM 1647 C C . PHE A 1 215 ? -27.234 -29.547 -8.961 1 94.19 215 PHE A C 1
ATOM 1649 O O . PHE A 1 215 ? -27.25 -28.594 -8.18 1 94.19 215 PHE A O 1
ATOM 1656 N N . TYR A 1 216 ? -28.281 -30.344 -9.125 1 94.81 216 TYR A N 1
ATOM 1657 C CA . TYR A 1 216 ? -29.547 -30.094 -8.438 1 94.81 216 TYR A CA 1
ATOM 1658 C C . TYR A 1 216 ? -29.391 -30.281 -6.934 1 94.81 216 TYR A C 1
ATOM 1660 O O . TYR A 1 216 ? -29.969 -29.531 -6.145 1 94.81 216 TYR A O 1
ATOM 1668 N N . MET A 1 217 ? -28.641 -31.25 -6.57 1 95.5 217 MET A N 1
ATOM 1669 C CA . MET A 1 217 ? -28.406 -31.453 -5.145 1 95.5 217 MET A CA 1
ATOM 1670 C C . MET A 1 217 ? -27.734 -30.25 -4.523 1 95.5 217 MET A C 1
ATOM 1672 O O . MET A 1 217 ? -28.078 -29.828 -3.42 1 95.5 217 MET A O 1
ATOM 1676 N N . SER A 1 218 ? -26.734 -29.734 -5.211 1 96.56 218 SER A N 1
ATOM 1677 C CA . SER A 1 218 ? -26.031 -28.547 -4.738 1 96.56 218 SER A CA 1
ATOM 1678 C C . SER A 1 218 ? -26.984 -27.359 -4.625 1 96.56 218 SER A C 1
ATOM 1680 O O . SER A 1 218 ? -26.891 -26.547 -3.699 1 96.56 218 SER A O 1
ATOM 1682 N N . CYS A 1 219 ? -27.906 -27.172 -5.594 1 96.25 219 CYS A N 1
ATOM 1683 C CA . CYS A 1 219 ? -28.906 -26.094 -5.57 1 96.25 219 CYS A CA 1
ATOM 1684 C C . CYS A 1 219 ? -29.844 -26.25 -4.379 1 96.25 219 CYS A C 1
ATOM 1686 O O . CYS A 1 219 ? -30.141 -25.266 -3.695 1 96.25 219 CYS A O 1
ATOM 1688 N N . ILE A 1 220 ? -30.281 -27.469 -4.129 1 97.19 220 ILE A N 1
ATOM 1689 C CA . ILE A 1 220 ? -31.234 -27.734 -3.055 1 97.19 220 ILE A CA 1
ATOM 1690 C C . ILE A 1 220 ? -30.594 -27.422 -1.706 1 97.19 220 ILE A C 1
ATOM 1692 O O . ILE A 1 220 ? -31.188 -26.734 -0.873 1 97.19 220 ILE A O 1
ATOM 1696 N N . ILE A 1 221 ? -29.391 -27.875 -1.508 1 97.38 221 ILE A N 1
ATOM 1697 C CA . ILE A 1 221 ? -28.719 -27.672 -0.236 1 97.38 221 ILE A CA 1
ATOM 1698 C C . ILE A 1 221 ? -28.484 -26.188 0.006 1 97.38 221 ILE A C 1
ATOM 1700 O O . ILE A 1 221 ? -28.75 -25.688 1.099 1 97.38 221 ILE A O 1
ATOM 1704 N N . SER A 1 222 ? -27.953 -25.516 -1.009 1 96.94 222 SER A N 1
ATOM 1705 C CA . SER A 1 222 ? -27.672 -24.094 -0.848 1 96.94 222 SER A CA 1
ATOM 1706 C C . SER A 1 222 ? -28.953 -23.297 -0.601 1 96.94 222 SER A C 1
ATOM 1708 O O . SER A 1 222 ? -29 -22.438 0.274 1 96.94 222 SER A O 1
ATOM 1710 N N . GLN A 1 223 ? -30.016 -23.641 -1.349 1 97.06 223 GLN A N 1
ATOM 1711 C CA . GLN A 1 223 ? -31.281 -22.953 -1.199 1 97.06 223 GLN A CA 1
ATOM 1712 C C . GLN A 1 223 ? -31.844 -23.125 0.208 1 97.06 223 GLN A C 1
ATOM 1714 O O . GLN A 1 223 ? -32.375 -22.188 0.799 1 97.06 223 GLN A O 1
ATOM 1719 N N . LEU A 1 224 ? -31.75 -24.297 0.701 1 97.06 224 LEU A N 1
ATOM 1720 C CA . LEU A 1 224 ? -32.281 -24.578 2.033 1 97.06 224 LEU A CA 1
ATOM 1721 C C . LEU A 1 224 ? -31.469 -23.844 3.102 1 97.06 224 LEU A C 1
ATOM 1723 O O . LEU A 1 224 ? -32.031 -23.281 4.035 1 97.06 224 LEU A O 1
ATOM 1727 N N . ILE A 1 225 ? -30.203 -23.859 2.986 1 96.69 225 ILE A N 1
ATOM 1728 C CA . ILE A 1 225 ? -29.359 -23.203 3.98 1 96.69 225 ILE A CA 1
ATOM 1729 C C . ILE A 1 225 ? -29.625 -21.703 3.975 1 96.69 225 ILE A C 1
ATOM 1731 O O . ILE A 1 225 ? -29.781 -21.094 5.031 1 96.69 225 ILE A O 1
ATOM 1735 N N . TYR A 1 226 ? -29.625 -21.062 2.768 1 95.81 226 TYR A N 1
ATOM 1736 C CA . TYR A 1 226 ? -29.828 -19.625 2.664 1 95.81 226 TYR A CA 1
ATOM 1737 C C . TYR A 1 226 ? -31.234 -19.234 3.121 1 95.81 226 TYR A C 1
ATOM 1739 O O . TYR A 1 226 ? -31.406 -18.234 3.816 1 95.81 226 TYR A O 1
ATOM 1747 N N . SER A 1 227 ? -32.25 -20.047 2.848 1 94.75 227 SER A N 1
ATOM 1748 C CA . SER A 1 227 ? -33.656 -19.703 3.131 1 94.75 227 SER A CA 1
ATOM 1749 C C . SER A 1 227 ? -34.031 -20.047 4.574 1 94.75 227 SER A C 1
ATOM 1751 O O . SER A 1 227 ? -34.969 -19.484 5.125 1 94.75 227 SER A O 1
ATOM 1753 N N . LEU A 1 228 ? -33.312 -20.938 5.176 1 94.62 228 LEU A N 1
ATOM 1754 C CA . LEU A 1 228 ? -33.656 -21.328 6.543 1 94.62 228 LEU A CA 1
ATOM 1755 C C . LEU A 1 228 ? -32.875 -20.5 7.555 1 94.62 228 LEU A C 1
ATOM 1757 O O . LEU A 1 228 ? -32.688 -20.906 8.703 1 94.62 228 LEU A O 1
ATOM 1761 N N . GLY A 1 229 ? -32.281 -19.422 7.18 1 90.25 229 GLY A N 1
ATOM 1762 C CA . GLY A 1 229 ? -31.719 -18.469 8.133 1 90.25 229 GLY A CA 1
ATOM 1763 C C . GLY A 1 229 ? -30.219 -18.297 7.992 1 90.25 229 GLY A C 1
ATOM 1764 O O . GLY A 1 229 ? -29.625 -17.453 8.672 1 90.25 229 GLY A O 1
ATOM 1765 N N . GLY A 1 230 ? -29.625 -19.125 7.18 1 91.5 230 GLY A N 1
ATOM 1766 C CA . GLY A 1 230 ? -28.188 -18.938 7.012 1 91.5 230 GLY A CA 1
ATOM 1767 C C . GLY A 1 230 ? -27.828 -17.578 6.418 1 91.5 230 GLY A C 1
ATOM 1768 O O . GLY A 1 230 ? -26.875 -16.938 6.855 1 91.5 230 GLY A O 1
ATOM 1769 N N . SER A 1 231 ? -28.562 -17.141 5.43 1 92.69 231 SER A N 1
ATOM 1770 C CA . SER A 1 231 ? -28.312 -15.867 4.77 1 92.69 231 SER A CA 1
ATOM 1771 C C . SER A 1 231 ? -29.203 -14.773 5.336 1 92.69 231 SER A C 1
ATOM 1773 O O . SER A 1 231 ? -30.266 -15.055 5.906 1 92.69 231 SER A O 1
ATOM 1775 N N . ALA A 1 232 ? -28.75 -13.578 5.238 1 89 232 ALA A N 1
ATOM 1776 C CA . ALA A 1 232 ? -29.547 -12.422 5.66 1 89 232 ALA A CA 1
ATOM 1777 C C . ALA A 1 232 ? -30.641 -12.109 4.645 1 89 232 ALA A C 1
ATOM 1779 O O . ALA A 1 232 ? -31.641 -11.461 4.98 1 89 232 ALA A O 1
ATOM 1780 N N . PHE A 1 233 ? -30.453 -12.641 3.443 1 91.19 233 PHE A N 1
ATOM 1781 C CA . PHE A 1 233 ? -31.469 -12.43 2.406 1 91.19 233 PHE A CA 1
ATOM 1782 C C . PHE A 1 233 ? -32.594 -13.461 2.525 1 91.19 233 PHE A C 1
ATOM 1784 O O . PHE A 1 233 ? -32.344 -14.664 2.51 1 91.19 233 PHE A O 1
ATOM 1791 N N . LYS A 1 234 ? -33.719 -13.023 2.598 1 89.31 234 LYS A N 1
ATOM 1792 C CA . LYS A 1 234 ? -34.875 -13.914 2.773 1 89.31 234 LYS A CA 1
ATOM 1793 C C . LYS A 1 234 ? -35.125 -14.719 1.503 1 89.31 234 LYS A C 1
ATOM 1795 O O . LYS A 1 234 ? -35.594 -15.859 1.568 1 89.31 234 LYS A O 1
ATOM 1800 N N . ALA A 1 235 ? -34.938 -14.047 0.387 1 90.31 235 ALA A N 1
ATOM 1801 C CA . ALA A 1 235 ? -35.25 -14.703 -0.876 1 90.31 235 ALA A CA 1
ATOM 1802 C C . ALA A 1 235 ? -34.031 -14.742 -1.798 1 90.31 235 ALA A C 1
ATOM 1804 O O . ALA A 1 235 ? -34.156 -14.453 -2.992 1 90.31 235 ALA A O 1
ATOM 1805 N N . GLY A 1 236 ? -32.938 -15.102 -1.24 1 91.75 236 GLY A N 1
ATOM 1806 C CA . GLY A 1 236 ? -31.75 -15.312 -2.066 1 91.75 236 GLY A CA 1
ATOM 1807 C C . GLY A 1 236 ? -31.719 -16.688 -2.721 1 91.75 236 GLY A C 1
ATOM 1808 O O . GLY A 1 236 ? -32.125 -17.672 -2.119 1 91.75 236 GLY A O 1
ATOM 1809 N N . ILE A 1 237 ? -31.234 -16.734 -3.975 1 94.38 237 ILE A N 1
ATOM 1810 C CA . ILE A 1 237 ? -31.172 -18 -4.688 1 94.38 237 ILE A CA 1
ATOM 1811 C C . ILE A 1 237 ? -29.766 -18.578 -4.59 1 94.38 237 ILE A C 1
ATOM 1813 O O . ILE A 1 237 ? -28.781 -17.875 -4.867 1 94.38 237 ILE A O 1
ATOM 1817 N N . GLY A 1 238 ? -29.703 -19.766 -4.094 1 93.81 238 GLY A N 1
ATOM 1818 C CA . GLY A 1 238 ? -28.453 -20.516 -4.098 1 93.81 238 GLY A CA 1
ATOM 1819 C C . GLY A 1 238 ? -28.344 -21.5 -5.246 1 93.81 238 GLY A C 1
ATOM 1820 O O . GLY A 1 238 ? -29.312 -22.203 -5.559 1 93.81 238 GLY A O 1
ATOM 1821 N N . SER A 1 239 ? -27.219 -21.484 -5.934 1 92.69 239 SER A N 1
ATOM 1822 C CA . SER A 1 239 ? -26.984 -22.375 -7.051 1 92.69 239 SER A CA 1
ATOM 1823 C C . SER A 1 239 ? -25.516 -22.781 -7.133 1 92.69 239 SER A C 1
ATOM 1825 O O . SER A 1 239 ? -24.672 -22.25 -6.402 1 92.69 239 SER A O 1
ATOM 1827 N N . GLU A 1 240 ? -25.297 -23.766 -7.926 1 92.19 240 GLU A N 1
ATOM 1828 C CA . GLU A 1 240 ? -23.938 -24.219 -8.117 1 92.19 240 GLU A CA 1
ATOM 1829 C C . GLU A 1 240 ? -23.047 -23.125 -8.688 1 92.19 240 GLU A C 1
ATOM 1831 O O . GLU A 1 240 ? -23.516 -22.297 -9.477 1 92.19 240 GLU A O 1
ATOM 1836 N N . MET A 1 241 ? -21.828 -23.109 -8.273 1 89.94 241 MET A N 1
ATOM 1837 C CA . MET A 1 241 ? -20.844 -22.156 -8.797 1 89.94 241 MET A CA 1
ATOM 1838 C C . MET A 1 241 ? -20.344 -22.609 -10.172 1 89.94 241 MET A C 1
ATOM 1840 O O . MET A 1 241 ? -19.375 -23.359 -10.266 1 89.94 241 MET A O 1
ATOM 1844 N N . ILE A 1 242 ? -20.859 -22.047 -11.156 1 80.81 242 ILE A N 1
ATOM 1845 C CA . ILE A 1 242 ? -20.625 -22.5 -12.523 1 80.81 242 ILE A CA 1
ATOM 1846 C C . ILE A 1 242 ? -19.188 -22.188 -12.93 1 80.81 242 ILE A C 1
ATOM 1848 O O . ILE A 1 242 ? -18.594 -22.906 -13.742 1 80.81 242 ILE A O 1
ATOM 1852 N N . GLU A 1 243 ? -18.641 -21.203 -12.328 1 79.31 243 GLU A N 1
ATOM 1853 C CA . GLU A 1 243 ? -17.328 -20.703 -12.703 1 79.31 243 GLU A CA 1
ATOM 1854 C C . GLU A 1 243 ? -16.234 -21.688 -12.305 1 79.31 243 GLU A C 1
ATOM 1856 O O . GLU A 1 243 ? -15.094 -21.562 -12.758 1 79.31 243 GLU A O 1
ATOM 1861 N N . VAL A 1 244 ? -16.594 -22.734 -11.609 1 88.88 244 VAL A N 1
ATOM 1862 C CA . VAL A 1 244 ? -15.562 -23.641 -11.141 1 88.88 244 VAL A CA 1
ATOM 1863 C C . VAL A 1 244 ? -15.469 -24.844 -12.078 1 88.88 244 VAL A C 1
ATOM 1865 O O . VAL A 1 244 ? -14.594 -25.703 -11.922 1 88.88 244 VAL A O 1
ATOM 1868 N N . THR A 1 245 ? -16.234 -24.922 -13.141 1 90.19 245 THR A N 1
ATOM 1869 C CA . THR A 1 245 ? -16.312 -26.062 -14.055 1 90.19 245 THR A CA 1
ATOM 1870 C C . THR A 1 245 ? -14.953 -26.328 -14.695 1 90.19 245 THR A C 1
ATOM 1872 O O . THR A 1 245 ? -14.516 -27.469 -14.797 1 90.19 245 THR A O 1
ATOM 1875 N N . PRO A 1 246 ? -14.289 -25.297 -15.133 1 89.81 246 PRO A N 1
ATOM 1876 C CA . PRO A 1 246 ? -12.984 -25.562 -15.742 1 89.81 246 PRO A CA 1
ATOM 1877 C C . PRO A 1 246 ? -12.016 -26.25 -14.781 1 89.81 246 PRO A C 1
ATOM 1879 O O . PRO A 1 246 ? -11.172 -27.047 -15.203 1 89.81 246 PRO A O 1
ATOM 1882 N N . PHE A 1 247 ? -12.109 -25.984 -13.523 1 92.88 247 PHE A N 1
ATOM 1883 C CA . PHE A 1 247 ? -11.25 -26.609 -12.531 1 92.88 247 PHE A CA 1
ATOM 1884 C C . PHE A 1 247 ? -11.586 -28.094 -12.383 1 92.88 247 PHE A C 1
ATOM 1886 O O . PHE A 1 247 ? -10.695 -28.906 -12.172 1 92.88 247 PHE A O 1
ATOM 1893 N N . PHE A 1 248 ? -12.836 -28.438 -12.539 1 94.5 248 PHE A N 1
ATOM 1894 C CA . PHE A 1 248 ? -13.258 -29.828 -12.5 1 94.5 248 PHE A CA 1
ATOM 1895 C C . PHE A 1 248 ? -12.664 -30.609 -13.672 1 94.5 248 PHE A C 1
ATOM 1897 O O . PHE A 1 248 ? -12.18 -31.734 -13.492 1 94.5 248 PHE A O 1
ATOM 1904 N N . HIS A 1 249 ? -12.758 -29.969 -14.805 1 92 249 HIS A N 1
ATOM 1905 C CA . HIS A 1 249 ? -12.211 -30.609 -15.992 1 92 249 HIS A CA 1
ATOM 1906 C C . HIS A 1 249 ? -10.711 -30.828 -15.852 1 92 249 HIS A C 1
ATOM 1908 O O . HIS A 1 249 ? -10.188 -31.875 -16.266 1 92 249 HIS A O 1
ATOM 1914 N N . THR A 1 250 ? -10.062 -29.844 -15.266 1 90.5 250 THR A N 1
ATOM 1915 C CA . THR A 1 250 ? -8.617 -29.953 -15.055 1 90.5 250 THR A CA 1
ATOM 1916 C C . THR A 1 250 ? -8.305 -31.078 -14.086 1 90.5 250 THR A C 1
ATOM 1918 O O . THR A 1 250 ? -7.383 -31.859 -14.32 1 90.5 250 THR A O 1
ATOM 1921 N N . MET A 1 251 ? -9.016 -31.25 -13.07 1 94.88 251 MET A N 1
ATOM 1922 C CA . MET A 1 251 ? -8.805 -32.312 -12.102 1 94.88 251 MET A CA 1
ATOM 1923 C C . MET A 1 251 ? -9.102 -33.688 -12.711 1 94.88 251 MET A C 1
ATOM 1925 O O . MET A 1 251 ? -8.32 -34.625 -12.547 1 94.88 251 MET A O 1
ATOM 1929 N N . ALA A 1 252 ? -10.211 -33.75 -13.453 1 95.12 252 ALA A N 1
ATOM 1930 C CA . ALA A 1 252 ? -10.586 -35.031 -14.094 1 95.12 252 ALA A CA 1
ATOM 1931 C C . ALA A 1 252 ? -9.523 -35.469 -15.094 1 95.12 252 ALA A C 1
ATOM 1933 O O . ALA A 1 252 ? -9.164 -36.656 -15.133 1 95.12 252 ALA A O 1
ATOM 1934 N N . GLY A 1 253 ? -9.094 -34.531 -15.891 1 92.19 253 GLY A N 1
ATOM 1935 C CA . GLY A 1 253 ? -8.047 -34.844 -16.844 1 92.19 253 GLY A CA 1
ATOM 1936 C C . GLY A 1 253 ? -6.75 -35.281 -16.203 1 92.19 253 GLY A C 1
ATOM 1937 O O . GLY A 1 253 ? -6.098 -36.219 -16.672 1 92.19 253 GLY A O 1
ATOM 1938 N N . ALA A 1 254 ? -6.367 -34.625 -15.109 1 92 254 ALA A N 1
ATOM 1939 C CA . ALA A 1 254 ? -5.141 -34.938 -14.391 1 92 254 ALA A CA 1
ATOM 1940 C C . ALA A 1 254 ? -5.238 -36.344 -13.758 1 92 254 ALA A C 1
ATOM 1942 O O . ALA A 1 254 ? -4.281 -37.094 -13.789 1 92 254 ALA A O 1
ATOM 1943 N N . ILE A 1 255 ? -6.352 -36.688 -13.258 1 95.94 255 ILE A N 1
ATOM 1944 C CA . ILE A 1 255 ? -6.566 -38 -12.609 1 95.94 255 ILE A CA 1
ATOM 1945 C C . ILE A 1 255 ? -6.578 -39.094 -13.664 1 95.94 255 ILE A C 1
ATOM 1947 O O . ILE A 1 255 ? -5.965 -40.156 -13.477 1 95.94 255 ILE A O 1
ATOM 1951 N N . ALA A 1 256 ? -7.32 -38.844 -14.781 1 94.69 256 ALA A N 1
ATOM 1952 C CA . ALA A 1 256 ? -7.359 -39.812 -15.867 1 94.69 256 ALA A CA 1
ATOM 1953 C C . ALA A 1 256 ? -5.961 -40.094 -16.391 1 94.69 256 ALA A C 1
ATOM 1955 O O . ALA A 1 256 ? -5.641 -41.25 -16.719 1 94.69 256 ALA A O 1
ATOM 1956 N N . LYS A 1 257 ? -5.164 -39.062 -16.438 1 90.31 257 LYS A N 1
ATOM 1957 C CA . LYS A 1 257 ? -3.799 -39.219 -16.938 1 90.31 257 LYS A CA 1
ATOM 1958 C C . LYS A 1 257 ? -2.928 -39.938 -15.93 1 90.31 257 LYS A C 1
ATOM 1960 O O . LYS A 1 257 ? -2.127 -40.812 -16.312 1 90.31 257 LYS A O 1
ATOM 1965 N N . GLN A 1 258 ? -3.061 -39.688 -14.664 1 91.5 258 GLN A N 1
ATOM 1966 C CA . GLN A 1 258 ? -2.244 -40.281 -13.617 1 91.5 258 GLN A CA 1
ATOM 1967 C C . GLN A 1 258 ? -2.643 -41.75 -13.375 1 91.5 258 GLN A C 1
ATOM 1969 O O . GLN A 1 258 ? -1.805 -42.562 -13.008 1 91.5 258 GLN A O 1
ATOM 1974 N N . MET A 1 259 ? -3.92 -42.031 -13.617 1 94.38 259 MET A N 1
ATOM 1975 C CA . MET A 1 259 ? -4.441 -43.375 -13.352 1 94.38 259 MET A CA 1
ATOM 1976 C C . MET A 1 259 ? -4.742 -44.094 -14.656 1 94.38 259 MET A C 1
ATOM 1978 O O . MET A 1 259 ? -5.637 -44.938 -14.711 1 94.38 259 MET A O 1
ATOM 1982 N N . ALA A 1 260 ? -4.027 -43.75 -15.688 1 89.25 260 ALA A N 1
ATOM 1983 C CA . ALA A 1 260 ? -4.297 -44.312 -17 1 89.25 260 ALA A CA 1
ATOM 1984 C C . ALA A 1 260 ? -4.234 -45.844 -16.984 1 89.25 260 ALA A C 1
ATOM 1986 O O . ALA A 1 260 ? -4.922 -46.5 -17.766 1 89.25 260 ALA A O 1
ATOM 1987 N N . ASP A 1 261 ? -3.453 -46.469 -16.047 1 89.69 261 ASP A N 1
ATOM 1988 C CA . ASP A 1 261 ? -3.258 -47.906 -15.984 1 89.69 261 ASP A CA 1
ATOM 1989 C C . ASP A 1 261 ? -4.32 -48.562 -15.117 1 89.69 261 ASP A C 1
ATOM 1991 O O . ASP A 1 261 ? -4.398 -49.812 -15.055 1 89.69 261 ASP A O 1
ATOM 1995 N N . ASN A 1 262 ? -5.211 -47.812 -14.547 1 92.12 262 ASN A N 1
ATOM 1996 C CA . ASN A 1 262 ? -6.246 -48.344 -13.664 1 92.12 262 ASN A CA 1
ATOM 1997 C C . ASN A 1 262 ? -7.57 -48.531 -14.406 1 92.12 262 ASN A C 1
ATOM 1999 O O . ASN A 1 262 ? -7.676 -48.188 -15.586 1 92.12 262 ASN A O 1
ATOM 2003 N N . THR A 1 263 ? -8.547 -49.094 -13.711 1 93.38 263 THR A N 1
ATOM 2004 C CA . THR A 1 263 ? -9.867 -49.312 -14.289 1 93.38 263 THR A CA 1
ATOM 2005 C C . THR A 1 263 ? -10.648 -48 -14.391 1 93.38 263 THR A C 1
ATOM 2007 O O . THR A 1 263 ? -10.398 -47.062 -13.633 1 93.38 263 THR A O 1
ATOM 2010 N N . ASN A 1 264 ? -11.539 -47.938 -15.336 1 94.81 264 ASN A N 1
ATOM 2011 C CA . ASN A 1 264 ? -12.398 -46.75 -15.508 1 94.81 264 ASN A CA 1
ATOM 2012 C C . ASN A 1 264 ? -13.188 -46.469 -14.242 1 94.81 264 ASN A C 1
ATOM 2014 O O . ASN A 1 264 ? -13.406 -45.281 -13.906 1 94.81 264 ASN A O 1
ATOM 2018 N N . ASP A 1 265 ? -13.547 -47.5 -13.508 1 95.12 265 ASP A N 1
ATOM 2019 C CA . ASP A 1 265 ? -14.305 -47.312 -12.273 1 95.12 265 ASP A CA 1
ATOM 2020 C C . ASP A 1 265 ? -13.461 -46.594 -11.211 1 95.12 265 ASP A C 1
ATOM 2022 O O . ASP A 1 265 ? -13.977 -45.781 -10.445 1 95.12 265 ASP A O 1
ATOM 2026 N N . ALA A 1 266 ? -12.266 -46.938 -11.195 1 96.88 266 ALA A N 1
ATOM 2027 C CA . ALA A 1 266 ? -11.375 -46.312 -10.219 1 96.88 266 ALA A CA 1
ATOM 2028 C C . ALA A 1 266 ? -11.141 -44.844 -10.547 1 96.88 266 ALA A C 1
ATOM 2030 O O . ALA A 1 266 ? -11.062 -44 -9.648 1 96.88 266 ALA A O 1
ATOM 2031 N N . ILE A 1 267 ? -11.016 -44.562 -11.859 1 97.19 267 ILE A N 1
ATOM 2032 C CA . ILE A 1 267 ? -10.812 -43.188 -12.305 1 97.19 267 ILE A CA 1
ATOM 2033 C C . ILE A 1 267 ? -12.039 -42.344 -11.961 1 97.19 267 ILE A C 1
ATOM 2035 O O . ILE A 1 267 ? -11.922 -41.219 -11.43 1 97.19 267 ILE A O 1
ATOM 2039 N N . ILE A 1 268 ? -13.227 -42.875 -12.211 1 96.69 268 ILE A N 1
ATOM 2040 C CA . ILE A 1 268 ? -14.477 -42.156 -11.961 1 96.69 268 ILE A CA 1
ATOM 2041 C C . ILE A 1 268 ? -14.672 -41.969 -10.461 1 96.69 268 ILE A C 1
ATOM 2043 O O . ILE A 1 268 ? -15.047 -40.875 -10.008 1 96.69 268 ILE A O 1
ATOM 2047 N N . ALA A 1 269 ? -14.367 -43.062 -9.695 1 97.25 269 ALA A N 1
ATOM 2048 C CA . ALA A 1 269 ? -14.523 -42.969 -8.242 1 97.25 269 ALA A CA 1
ATOM 2049 C C . ALA A 1 269 ? -13.578 -41.938 -7.637 1 97.25 269 ALA A C 1
ATOM 2051 O O . ALA A 1 269 ? -13.953 -41.219 -6.727 1 97.25 269 ALA A O 1
ATOM 2052 N N . THR A 1 270 ? -12.367 -41.875 -8.148 1 97.75 270 THR A N 1
ATOM 2053 C CA . THR A 1 270 ? -11.391 -40.906 -7.645 1 97.75 270 THR A CA 1
ATOM 2054 C C . THR A 1 270 ? -11.773 -39.469 -8.047 1 97.75 270 THR A C 1
ATOM 2056 O O . THR A 1 270 ? -11.633 -38.531 -7.254 1 97.75 270 THR A O 1
ATOM 2059 N N . THR A 1 271 ? -12.289 -39.312 -9.242 1 97.56 271 THR A N 1
ATOM 2060 C CA . THR A 1 271 ? -12.656 -38 -9.758 1 97.56 271 THR A CA 1
ATOM 2061 C C . THR A 1 271 ? -13.836 -37.438 -8.969 1 97.56 271 THR A C 1
ATOM 2063 O O . THR A 1 271 ? -13.781 -36.281 -8.508 1 97.56 271 THR A O 1
ATOM 2066 N N . ILE A 1 272 ? -14.883 -38.219 -8.812 1 97.06 272 ILE A N 1
ATOM 2067 C CA . ILE A 1 272 ? -16.094 -37.719 -8.148 1 97.06 272 ILE A CA 1
ATOM 2068 C C . ILE A 1 272 ? -15.797 -37.438 -6.68 1 97.06 272 ILE A C 1
ATOM 2070 O O . ILE A 1 272 ? -16.344 -36.5 -6.094 1 97.06 272 ILE A O 1
ATOM 2074 N N . THR A 1 273 ? -14.961 -38.25 -6.043 1 97.62 273 THR A N 1
ATOM 2075 C CA . THR A 1 273 ? -14.555 -38.031 -4.66 1 97.62 273 THR A CA 1
ATOM 2076 C C . THR A 1 273 ? -13.75 -36.75 -4.543 1 97.62 273 THR A C 1
ATOM 2078 O O . THR A 1 273 ? -13.875 -36 -3.564 1 97.62 273 THR A O 1
ATOM 2081 N N . SER A 1 274 ? -12.906 -36.469 -5.535 1 97.56 274 SER A N 1
ATOM 2082 C CA . SER A 1 274 ? -12.141 -35.219 -5.559 1 97.56 274 SER A CA 1
ATOM 2083 C C . SER A 1 274 ? -13.062 -34.031 -5.637 1 97.56 274 SER A C 1
ATOM 2085 O O . SER A 1 274 ? -12.797 -33 -5.012 1 97.56 274 SER A O 1
ATOM 2087 N N . TYR A 1 275 ? -14.109 -34.125 -6.469 1 97.38 275 TYR A N 1
ATOM 2088 C CA . TYR A 1 275 ? -15.078 -33.031 -6.578 1 97.38 275 TYR A CA 1
ATOM 2089 C C . TYR A 1 275 ? -15.727 -32.75 -5.23 1 97.38 275 TYR A C 1
ATOM 2091 O O . TYR A 1 275 ? -15.82 -31.594 -4.82 1 97.38 275 TYR A O 1
ATOM 2099 N N . ALA A 1 276 ? -16.094 -33.812 -4.523 1 97.56 276 ALA A N 1
ATOM 2100 C CA . ALA A 1 276 ? -16.766 -33.656 -3.234 1 97.56 276 ALA A CA 1
ATOM 2101 C C . ALA A 1 276 ? -15.828 -33.062 -2.188 1 97.56 276 ALA A C 1
ATOM 2103 O O . ALA A 1 276 ? -16.203 -32.188 -1.413 1 97.56 276 ALA A O 1
ATOM 2104 N N . ILE A 1 277 ? -14.633 -33.5 -2.174 1 97.31 277 ILE A N 1
ATOM 2105 C CA . ILE A 1 277 ? -13.648 -33.031 -1.214 1 97.31 277 ILE A CA 1
ATOM 2106 C C . ILE A 1 277 ? -13.344 -31.547 -1.489 1 97.31 277 ILE A C 1
ATOM 2108 O O . ILE A 1 277 ? -13.141 -30.766 -0.559 1 97.31 277 ILE A O 1
ATOM 2112 N N . SER A 1 278 ? -13.227 -31.219 -2.781 1 97.12 278 SER A N 1
ATOM 2113 C CA . SER A 1 278 ? -12.984 -29.828 -3.127 1 97.12 278 SER A CA 1
ATOM 2114 C C . SER A 1 278 ? -14.078 -28.922 -2.578 1 97.12 278 SER A C 1
ATOM 2116 O O . SER A 1 278 ? -13.812 -27.781 -2.18 1 97.12 278 SER A O 1
ATOM 2118 N N . SER A 1 279 ? -15.32 -29.359 -2.566 1 97.44 279 SER A N 1
ATOM 2119 C CA . SER A 1 279 ? -16.422 -28.578 -2.002 1 97.44 279 SER A CA 1
ATOM 2120 C C . SER A 1 279 ? -16.281 -28.453 -0.488 1 97.44 279 SER A C 1
ATOM 2122 O O . SER A 1 279 ? -16.578 -27.391 0.077 1 97.44 279 SER A O 1
ATOM 2124 N N . ILE A 1 280 ? -15.836 -29.516 0.164 1 97.44 280 ILE A N 1
ATOM 2125 C CA . ILE A 1 280 ? -15.617 -29.484 1.605 1 97.44 280 ILE A CA 1
ATOM 2126 C C . ILE A 1 280 ? -14.516 -28.484 1.935 1 97.44 280 ILE A C 1
ATOM 2128 O O . ILE A 1 280 ? -14.648 -27.688 2.867 1 97.44 280 ILE A O 1
ATOM 2132 N N . VAL A 1 281 ? -13.477 -28.531 1.121 1 96.38 281 VAL A N 1
ATOM 2133 C CA . VAL A 1 281 ? -12.367 -27.609 1.318 1 96.38 281 VAL A CA 1
ATOM 2134 C C . VAL A 1 281 ? -12.859 -26.172 1.137 1 96.38 281 VAL A C 1
ATOM 2136 O O . VAL A 1 281 ? -12.523 -25.297 1.93 1 96.38 281 VAL A O 1
ATOM 2139 N N . THR A 1 282 ? -13.633 -25.922 0.146 1 96.19 282 THR A N 1
ATOM 2140 C CA . THR A 1 282 ? -14.203 -24.594 -0.101 1 96.19 282 THR A CA 1
ATOM 2141 C C . THR A 1 282 ? -15.062 -24.141 1.077 1 96.19 282 THR A C 1
ATOM 2143 O O . THR A 1 282 ? -14.969 -23 1.523 1 96.19 282 THR A O 1
ATOM 2146 N N . GLY A 1 283 ? -15.867 -25.109 1.545 1 96.81 283 GLY A N 1
ATOM 2147 C CA . GLY A 1 283 ? -16.719 -24.797 2.691 1 96.81 283 GLY A CA 1
ATOM 2148 C C . GLY A 1 283 ? -15.922 -24.453 3.939 1 96.81 283 GLY A C 1
ATOM 2149 O O . GLY A 1 283 ? -16.266 -23.531 4.672 1 96.81 283 GLY A O 1
ATOM 2150 N N . LEU A 1 284 ? -14.906 -25.141 4.172 1 96.19 284 LEU A N 1
ATOM 2151 C CA . LEU A 1 284 ? -14.062 -24.906 5.34 1 96.19 284 LEU A CA 1
ATOM 2152 C C . LEU A 1 284 ? -13.375 -23.547 5.25 1 96.19 284 LEU A C 1
ATOM 2154 O O . LEU A 1 284 ? -13.281 -22.828 6.25 1 96.19 284 LEU A O 1
ATOM 2158 N N . VAL A 1 285 ? -12.898 -23.219 4.102 1 93.69 285 VAL A N 1
ATOM 2159 C CA . VAL A 1 285 ? -12.219 -21.953 3.918 1 93.69 285 VAL A CA 1
ATOM 2160 C C . VAL A 1 285 ? -13.211 -20.797 4.09 1 93.69 285 VAL A C 1
ATOM 2162 O O . VAL A 1 285 ? -12.914 -19.812 4.746 1 93.69 285 VAL A O 1
ATOM 2165 N N . PHE A 1 286 ? -14.375 -20.953 3.508 1 94.62 286 PHE A N 1
ATOM 2166 C CA . PHE A 1 286 ? -15.414 -19.938 3.682 1 94.62 286 PHE A CA 1
ATOM 2167 C C . PHE A 1 286 ? -15.758 -19.766 5.156 1 94.62 286 PHE A C 1
ATOM 2169 O O . PHE A 1 286 ? -15.875 -18.641 5.645 1 94.62 286 PHE A O 1
ATOM 2176 N N . PHE A 1 287 ? -15.922 -20.891 5.797 1 94.56 287 PHE A N 1
ATOM 2177 C CA . PHE A 1 287 ? -16.297 -20.875 7.207 1 94.56 287 PHE A CA 1
ATOM 2178 C C . PHE A 1 287 ? -15.219 -20.188 8.039 1 94.56 287 PHE A C 1
ATOM 2180 O O . PHE A 1 287 ? -15.531 -19.344 8.891 1 94.56 287 PHE A O 1
ATOM 2187 N N . LEU A 1 288 ? -14.008 -20.484 7.801 1 93.25 288 LEU A N 1
ATOM 2188 C CA . LEU A 1 288 ? -12.898 -19.906 8.547 1 93.25 288 LEU A CA 1
ATOM 2189 C C . LEU A 1 288 ? -12.773 -18.422 8.281 1 93.25 288 LEU A C 1
ATOM 2191 O O . LEU A 1 288 ? -12.523 -17.641 9.203 1 93.25 288 LEU A O 1
ATOM 2195 N N . LEU A 1 289 ? -12.938 -18 7.078 1 90 289 LEU A N 1
ATOM 2196 C CA . LEU A 1 289 ? -12.875 -16.578 6.73 1 90 289 LEU A CA 1
ATOM 2197 C C . LEU A 1 289 ? -13.984 -15.797 7.43 1 90 289 LEU A C 1
ATOM 2199 O O . LEU A 1 289 ? -13.75 -14.695 7.938 1 90 289 LEU A O 1
ATOM 2203 N N . GLY A 1 290 ? -15.188 -16.375 7.449 1 91.19 290 GLY A N 1
ATOM 2204 C CA . GLY A 1 290 ? -16.312 -15.719 8.102 1 91.19 290 GLY A CA 1
ATOM 2205 C C . GLY A 1 290 ? -16.188 -15.688 9.609 1 91.19 290 GLY A C 1
ATOM 2206 O O . GLY A 1 290 ? -16.406 -14.641 10.234 1 91.19 290 GLY A O 1
ATOM 2207 N N . LYS A 1 291 ? -15.805 -16.75 10.156 1 92.12 291 LYS A N 1
ATOM 2208 C CA . LYS A 1 291 ? -15.727 -16.859 11.609 1 92.12 291 LYS A CA 1
ATOM 2209 C C . LYS A 1 291 ? -14.602 -16 12.172 1 92.12 291 LYS A C 1
ATOM 2211 O O . LYS A 1 291 ? -14.711 -15.484 13.289 1 92.12 291 LYS A O 1
ATOM 2216 N N . LEU A 1 292 ? -13.523 -15.836 11.391 1 88.88 292 LEU A N 1
ATOM 2217 C CA . LEU A 1 292 ? -12.383 -15.047 11.844 1 88.88 292 LEU A CA 1
ATOM 2218 C C . LEU A 1 292 ? -12.531 -13.586 11.414 1 88.88 292 LEU A C 1
ATOM 2220 O O . LEU A 1 292 ? -11.609 -12.789 11.594 1 88.88 292 LEU A O 1
ATOM 2224 N N . LYS A 1 293 ? -13.633 -13.281 10.797 1 83.25 293 LYS A N 1
ATOM 2225 C CA . LYS A 1 293 ? -13.961 -11.922 10.359 1 83.25 293 LYS A CA 1
ATOM 2226 C C . LYS A 1 293 ? -12.906 -11.391 9.398 1 83.25 293 LYS A C 1
ATOM 2228 O O . LYS A 1 293 ? -12.438 -10.258 9.547 1 83.25 293 LYS A O 1
ATOM 2233 N N . LEU A 1 294 ? -12.484 -12.281 8.516 1 78.06 294 LEU A N 1
ATOM 2234 C CA . LEU A 1 294 ? -11.469 -11.93 7.52 1 78.06 294 LEU A CA 1
ATOM 2235 C C . LEU A 1 294 ? -12.117 -11.594 6.18 1 78.06 294 LEU A C 1
ATOM 2237 O O . LEU A 1 294 ? -11.438 -11.539 5.156 1 78.06 294 LEU A O 1
ATOM 2241 N N . GLY A 1 295 ? -13.398 -11.43 6.211 1 74.31 295 GLY A N 1
ATOM 2242 C CA . GLY A 1 295 ? -14.086 -11.086 4.98 1 74.31 295 GLY A CA 1
ATOM 2243 C C . GLY A 1 295 ? -13.609 -9.781 4.371 1 74.31 295 GLY A C 1
ATOM 2244 O O . GLY A 1 295 ? -13.641 -9.609 3.15 1 74.31 295 GLY A O 1
ATOM 2245 N N . VAL A 1 296 ? -13.039 -8.969 5.188 1 70.81 296 VAL A N 1
ATOM 2246 C CA . VAL A 1 296 ? -12.57 -7.664 4.738 1 70.81 296 VAL A CA 1
ATOM 2247 C C . VAL A 1 296 ? -11.32 -7.832 3.871 1 70.81 296 VAL A C 1
ATOM 2249 O O . VAL A 1 296 ? -11.078 -7.031 2.965 1 70.81 296 VAL A O 1
ATOM 2252 N N . LEU A 1 297 ? -10.625 -8.961 4.027 1 69.44 297 LEU A N 1
ATOM 2253 C CA . LEU A 1 297 ? -9.383 -9.188 3.307 1 69.44 297 LEU A CA 1
ATOM 2254 C C . LEU A 1 297 ? -9.648 -9.461 1.829 1 69.44 297 LEU A C 1
ATOM 2256 O O . LEU A 1 297 ? -8.805 -9.164 0.977 1 69.44 297 LEU A O 1
ATOM 2260 N N . VAL A 1 298 ? -10.852 -9.93 1.593 1 73.19 298 VAL A N 1
ATOM 2261 C CA . VAL A 1 298 ? -11.203 -10.281 0.218 1 73.19 298 VAL A CA 1
ATOM 2262 C C . VAL A 1 298 ? -11.43 -9.008 -0.594 1 73.19 298 VAL A C 1
ATOM 2264 O O . VAL A 1 298 ? -11.242 -9 -1.814 1 73.19 298 VAL A O 1
ATOM 2267 N N . GLY A 1 299 ? -11.633 -7.977 0.144 1 67.88 299 GLY A N 1
ATOM 2268 C CA . GLY A 1 299 ? -11.875 -6.695 -0.498 1 67.88 299 GLY A CA 1
ATOM 2269 C C . GLY A 1 299 ? -10.609 -6.035 -1.015 1 67.88 299 GLY A C 1
ATOM 2270 O O . GLY A 1 299 ? -10.672 -5.105 -1.82 1 67.88 299 GLY A O 1
ATOM 2271 N N . PHE A 1 300 ? -9.508 -6.625 -0.706 1 65.25 300 PHE A N 1
ATOM 2272 C CA . PHE A 1 300 ? -8.234 -6.047 -1.135 1 65.25 300 PHE A CA 1
ATOM 2273 C C . PHE A 1 300 ? -7.809 -6.613 -2.482 1 65.25 300 PHE A C 1
ATOM 2275 O O . PHE A 1 300 ? -6.863 -6.121 -3.1 1 65.25 300 PHE A O 1
ATOM 2282 N N . PHE A 1 301 ? -8.625 -7.559 -2.914 1 71.38 301 PHE A N 1
ATOM 2283 C CA . PHE A 1 301 ? -8.32 -8.109 -4.227 1 71.38 301 PHE A CA 1
ATOM 2284 C C . PHE A 1 301 ? -8.898 -7.238 -5.332 1 71.38 301 PHE A C 1
ATOM 2286 O O . PHE A 1 301 ? -10.094 -6.922 -5.32 1 71.38 301 PHE A O 1
ATOM 2293 N N . PRO A 1 302 ? -8.039 -6.812 -6.293 1 70.81 302 PRO A N 1
ATOM 2294 C CA . PRO A 1 302 ? -8.539 -5.945 -7.363 1 70.81 302 PRO A CA 1
ATOM 2295 C C . PRO A 1 302 ? -9.641 -6.602 -8.188 1 70.81 302 PRO A C 1
ATOM 2297 O O . PRO A 1 302 ? -9.508 -7.758 -8.594 1 70.81 302 PRO A O 1
ATOM 2300 N N . ARG A 1 303 ? -10.625 -5.965 -8.484 1 73.44 303 ARG A N 1
ATOM 2301 C CA . ARG A 1 303 ? -11.797 -6.477 -9.188 1 73.44 303 ARG A CA 1
ATOM 2302 C C . ARG A 1 303 ? -11.453 -6.887 -10.609 1 73.44 303 ARG A C 1
ATOM 2304 O O . ARG A 1 303 ? -12.031 -7.832 -11.148 1 73.44 303 ARG A O 1
ATOM 2311 N N . HIS A 1 304 ? -10.57 -6.137 -11.266 1 78.62 304 HIS A N 1
ATOM 2312 C CA . HIS A 1 304 ? -10.281 -6.43 -12.664 1 78.62 304 HIS A CA 1
ATOM 2313 C C . HIS A 1 304 ? -9.641 -7.805 -12.82 1 78.62 304 HIS A C 1
ATOM 2315 O O . HIS A 1 304 ? -9.727 -8.422 -13.891 1 78.62 304 HIS A O 1
ATOM 2321 N N . ILE A 1 305 ? -9.008 -8.297 -11.766 1 81.12 305 ILE A N 1
ATOM 2322 C CA . ILE A 1 305 ? -8.461 -9.648 -11.812 1 81.12 305 ILE A CA 1
ATOM 2323 C C . ILE A 1 305 ? -9.594 -10.672 -11.836 1 81.12 305 ILE A C 1
ATOM 2325 O O . ILE A 1 305 ? -9.531 -11.664 -12.57 1 81.12 305 ILE A O 1
ATOM 2329 N N . LEU A 1 306 ? -10.57 -10.422 -10.992 1 81 306 LEU A N 1
ATOM 2330 C CA . LEU A 1 306 ? -11.734 -11.297 -10.992 1 81 306 LEU A CA 1
ATOM 2331 C C . LEU A 1 306 ? -12.438 -11.273 -12.344 1 81 306 LEU A C 1
ATOM 2333 O O . LEU A 1 306 ? -12.875 -12.312 -12.844 1 81 306 LEU A O 1
ATOM 2337 N N . VAL A 1 307 ? -12.531 -10.07 -12.922 1 84.94 307 VAL A N 1
ATOM 2338 C CA . VAL A 1 307 ? -13.172 -9.922 -14.227 1 84.94 307 VAL A CA 1
ATOM 2339 C C . VAL A 1 307 ? -12.359 -10.664 -15.289 1 84.94 307 VAL A C 1
ATOM 2341 O O . VAL A 1 307 ? -12.93 -11.258 -16.203 1 84.94 307 VAL A O 1
ATOM 2344 N N . GLY A 1 308 ? -11.086 -10.617 -15.156 1 88.5 308 GLY A N 1
ATOM 2345 C CA . GLY A 1 308 ? -10.25 -11.391 -16.062 1 88.5 308 GLY A CA 1
ATOM 2346 C C . GLY A 1 308 ? -10.469 -12.883 -15.938 1 88.5 308 GLY A C 1
ATOM 2347 O O . GLY A 1 308 ? -10.539 -13.594 -16.953 1 88.5 308 GLY A O 1
ATOM 2348 N N . CYS A 1 309 ? -10.609 -13.359 -14.75 1 87.44 309 CYS A N 1
ATOM 2349 C CA . CYS A 1 309 ? -10.859 -14.781 -14.531 1 87.44 309 CYS A CA 1
ATOM 2350 C C . CYS A 1 309 ? -12.227 -15.18 -15.078 1 87.44 309 CYS A C 1
ATOM 2352 O O . CYS A 1 309 ? -12.383 -16.281 -15.617 1 87.44 309 CYS A O 1
ATOM 2354 N N . ILE A 1 310 ? -13.188 -14.336 -14.945 1 87.94 310 ILE A N 1
ATOM 2355 C CA . ILE A 1 310 ? -14.516 -14.578 -15.492 1 87.94 310 ILE A CA 1
ATOM 2356 C C . ILE A 1 310 ? -14.445 -14.641 -17.016 1 87.94 310 ILE A C 1
ATOM 2358 O O . ILE A 1 310 ? -15.109 -15.469 -17.641 1 87.94 310 ILE A O 1
ATOM 2362 N N . GLY A 1 311 ? -13.648 -13.766 -17.547 1 91.5 311 GLY A N 1
ATOM 2363 C CA . GLY A 1 311 ? -13.43 -13.828 -18.969 1 91.5 311 GLY A CA 1
ATOM 2364 C C . GLY A 1 311 ? -12.789 -15.133 -19.422 1 91.5 311 GLY A C 1
ATOM 2365 O O . GLY A 1 311 ? -13.141 -15.664 -20.484 1 91.5 311 GLY A O 1
ATOM 2366 N N . GLY A 1 312 ? -11.859 -15.594 -18.641 1 92.19 312 GLY A N 1
ATOM 2367 C CA . GLY A 1 312 ? -11.258 -16.875 -18.938 1 92.19 312 GLY A CA 1
ATOM 2368 C C . GLY A 1 312 ? -12.258 -18.031 -18.922 1 92.19 312 GLY A C 1
ATOM 2369 O O . GLY A 1 312 ? -12.203 -18.922 -19.766 1 92.19 312 GLY A O 1
ATOM 2370 N N . VAL A 1 313 ? -13.18 -17.984 -17.984 1 90.19 313 VAL A N 1
ATOM 2371 C CA . VAL A 1 313 ? -14.227 -19 -17.906 1 90.19 313 VAL A CA 1
ATOM 2372 C C . VAL A 1 313 ? -15.156 -18.875 -19.125 1 90.19 313 VAL A C 1
ATOM 2374 O O . VAL A 1 313 ? -15.602 -19.875 -19.672 1 90.19 313 VAL A O 1
ATOM 2377 N N . GLY A 1 314 ? -15.438 -17.656 -19.484 1 92.44 314 GLY A N 1
ATOM 2378 C CA . GLY A 1 314 ? -16.234 -17.453 -20.672 1 92.44 314 GLY A CA 1
ATOM 2379 C C . GLY A 1 314 ? -15.633 -18.094 -21.922 1 92.44 314 GLY A C 1
ATOM 2380 O O . GLY A 1 314 ? -16.328 -18.734 -22.688 1 92.44 314 GLY A O 1
ATOM 2381 N N . TYR A 1 315 ? -14.422 -17.906 -22.109 1 93.81 315 TYR A N 1
ATOM 2382 C CA . TYR A 1 315 ? -13.734 -18.531 -23.234 1 93.81 315 TYR A CA 1
ATOM 2383 C C . TYR A 1 315 ? -13.805 -20.047 -23.156 1 93.81 315 TYR A C 1
ATOM 2385 O O . TYR A 1 315 ? -14.039 -20.719 -24.172 1 93.81 315 TYR A O 1
ATOM 2393 N N . PHE A 1 316 ? -13.625 -20.578 -22.047 1 91.19 316 PHE A N 1
ATOM 2394 C CA . PHE A 1 316 ? -13.695 -22.016 -21.812 1 91.19 316 PHE A CA 1
ATOM 2395 C C . PHE A 1 316 ? -15.07 -22.547 -22.203 1 91.19 316 PHE A C 1
ATOM 2397 O O . PHE A 1 316 ? -15.172 -23.609 -22.812 1 91.19 316 PHE A O 1
ATOM 2404 N N . LEU A 1 317 ? -16.047 -21.844 -21.828 1 91.31 317 LEU A N 1
ATOM 2405 C CA . LEU A 1 317 ? -17.406 -22.281 -22.125 1 91.31 317 LEU A CA 1
ATOM 2406 C C . LEU A 1 317 ? -17.672 -22.25 -23.625 1 91.31 317 LEU A C 1
ATOM 2408 O O . LEU A 1 317 ? -18.328 -23.141 -24.156 1 91.31 317 LEU A O 1
ATOM 2412 N N . ILE A 1 318 ? -17.172 -21.297 -24.281 1 93.69 318 ILE A N 1
ATOM 2413 C CA . ILE A 1 318 ? -17.344 -21.266 -25.719 1 93.69 318 ILE A CA 1
ATOM 2414 C C . ILE A 1 318 ? -16.641 -22.453 -26.359 1 93.69 318 ILE A C 1
ATOM 2416 O O . ILE A 1 318 ? -17.203 -23.125 -27.234 1 93.69 318 ILE A O 1
ATOM 2420 N N . ALA A 1 319 ? -15.477 -22.734 -25.922 1 92.06 319 ALA A N 1
ATOM 2421 C CA . ALA A 1 319 ? -14.734 -23.891 -26.422 1 92.06 319 ALA A CA 1
ATOM 2422 C C . ALA A 1 319 ? -15.461 -25.188 -26.094 1 92.06 319 ALA A C 1
ATOM 2424 O O . ALA A 1 319 ? -15.531 -26.094 -26.938 1 92.06 319 ALA A O 1
ATOM 2425 N N . THR A 1 320 ? -15.969 -25.266 -24.922 1 90 320 THR A N 1
ATOM 2426 C CA . THR A 1 320 ? -16.688 -26.453 -24.5 1 90 320 THR A CA 1
ATOM 2427 C C . THR A 1 320 ? -17.984 -26.609 -25.297 1 90 320 THR A C 1
ATOM 2429 O O . THR A 1 320 ? -18.406 -27.734 -25.594 1 90 320 THR A O 1
ATOM 2432 N N . GLY A 1 321 ? -18.641 -25.453 -25.562 1 92.19 321 GLY A N 1
ATOM 2433 C CA . GLY A 1 321 ? -19.812 -25.5 -26.406 1 92.19 321 GLY A CA 1
ATOM 2434 C C . GLY A 1 321 ? -19.547 -26.141 -27.766 1 92.19 321 GLY A C 1
ATOM 2435 O O . GLY A 1 321 ? -20.359 -26.938 -28.25 1 92.19 321 GLY A O 1
ATOM 2436 N N . ILE A 1 322 ? -18.422 -25.875 -28.328 1 93.69 322 ILE A N 1
ATOM 2437 C CA . ILE A 1 322 ? -18.016 -26.469 -29.594 1 93.69 322 ILE A CA 1
ATOM 2438 C C . ILE A 1 322 ? -17.766 -27.953 -29.406 1 93.69 322 ILE A C 1
ATOM 2440 O O . ILE A 1 322 ? -18.188 -28.781 -30.234 1 93.69 322 ILE A O 1
ATOM 2444 N N . GLU A 1 323 ? -17.156 -28.266 -28.328 1 91.5 323 GLU A N 1
ATOM 2445 C CA . GLU A 1 323 ? -16.797 -29.656 -28.062 1 91.5 323 GLU A CA 1
ATOM 2446 C C . GLU A 1 323 ? -18.031 -30.516 -27.859 1 91.5 323 GLU A C 1
ATOM 2448 O O . GLU A 1 323 ? -18.156 -31.594 -28.453 1 91.5 323 GLU A O 1
ATOM 2453 N N . VAL A 1 324 ? -18.922 -30.047 -27.062 1 88 324 VAL A N 1
ATOM 2454 C CA . VAL A 1 324 ? -20.094 -30.828 -26.703 1 88 324 VAL A CA 1
ATOM 2455 C C . VAL A 1 324 ? -21.031 -30.922 -27.906 1 88 324 VAL A C 1
ATOM 2457 O O . VAL A 1 324 ? -21.562 -32 -28.203 1 88 324 VAL A O 1
ATOM 2460 N N . SER A 1 325 ? -21.172 -29.859 -28.641 1 92.44 325 SER A N 1
ATOM 2461 C CA . SER A 1 325 ? -22.078 -29.844 -29.781 1 92.44 325 SER A CA 1
ATOM 2462 C C . SER A 1 325 ? -21.547 -30.672 -30.938 1 92.44 325 SER A C 1
ATOM 2464 O O . SER A 1 325 ? -22.312 -31.312 -31.672 1 92.44 325 SER A O 1
ATOM 2466 N N . SER A 1 326 ? -20.25 -30.672 -31.125 1 92.5 326 SER A N 1
ATOM 2467 C CA . SER A 1 326 ? -19.641 -31.422 -32.219 1 92.5 326 SER A CA 1
ATOM 2468 C C . SER A 1 326 ? -19.344 -32.875 -31.828 1 92.5 326 SER A C 1
ATOM 2470 O O . SER A 1 326 ? -18.922 -33.656 -32.656 1 92.5 326 SER A O 1
ATOM 2472 N N . ARG A 1 327 ? -19.562 -33.188 -30.578 1 86.75 327 ARG A N 1
ATOM 2473 C CA . ARG A 1 327 ? -19.266 -34.531 -30.047 1 86.75 327 ARG A CA 1
ATOM 2474 C C . ARG A 1 327 ? -17.797 -34.875 -30.281 1 86.75 327 ARG A C 1
ATOM 2476 O O . ARG A 1 327 ? -17.484 -36.031 -30.625 1 86.75 327 ARG A O 1
ATOM 2483 N N . LEU A 1 328 ? -17 -33.812 -30.203 1 87.31 328 LEU A N 1
ATOM 2484 C CA . LEU A 1 328 ? -15.562 -34 -30.375 1 87.31 328 LEU A CA 1
ATOM 2485 C C . LEU A 1 328 ? -14.992 -34.844 -29.234 1 87.31 328 LEU A C 1
ATOM 2487 O O . LEU A 1 328 ? -15.195 -34.531 -28.062 1 87.31 328 LEU A O 1
ATOM 2491 N N . GLU A 1 329 ? -14.305 -35.938 -29.641 1 81.06 329 GLU A N 1
ATOM 2492 C CA . GLU A 1 329 ? -13.711 -36.781 -28.609 1 81.06 329 GLU A CA 1
ATOM 2493 C C . GLU A 1 329 ? -12.328 -36.312 -28.219 1 81.06 329 GLU A C 1
ATOM 2495 O O . GLU A 1 329 ? -11.516 -35.938 -29.078 1 81.06 329 GLU A O 1
ATOM 2500 N N . GLY A 1 330 ? -11.992 -36.156 -26.984 1 77.5 330 GLY A N 1
ATOM 2501 C CA . GLY A 1 330 ? -10.664 -35.844 -26.5 1 77.5 330 GLY A CA 1
ATOM 2502 C C . GLY A 1 330 ? -10.484 -34.344 -26.234 1 77.5 330 GLY A C 1
ATOM 2503 O O . GLY A 1 330 ? -9.383 -33.906 -25.922 1 77.5 330 GLY A O 1
ATOM 2504 N N . GLY A 1 331 ? -11.508 -33.625 -26.438 1 78.94 331 GLY A N 1
ATOM 2505 C CA . GLY A 1 331 ? -11.391 -32.219 -26.125 1 78.94 331 GLY A CA 1
ATOM 2506 C C . GLY A 1 331 ? -10.883 -31.391 -27.297 1 78.94 331 GLY A C 1
ATOM 2507 O O . GLY A 1 331 ? -10.406 -31.953 -28.297 1 78.94 331 GLY A O 1
ATOM 2508 N N . LEU A 1 332 ? -10.969 -30.078 -27.266 1 82.19 332 LEU A N 1
ATOM 2509 C CA . LEU A 1 332 ? -10.578 -29.172 -28.328 1 82.19 332 LEU A CA 1
ATOM 2510 C C . LEU A 1 332 ? -9.078 -28.875 -28.266 1 82.19 332 LEU A C 1
ATOM 2512 O O . LEU A 1 332 ? -8.578 -28.391 -27.25 1 82.19 332 LEU A O 1
ATOM 2516 N N . SER A 1 333 ? -8.32 -29.375 -29.219 1 84.12 333 SER A N 1
ATOM 2517 C CA . SER A 1 333 ? -6.902 -29.062 -29.375 1 84.12 333 SER A CA 1
ATOM 2518 C C . SER A 1 333 ? -6.668 -28.156 -30.562 1 84.12 333 SER A C 1
ATOM 2520 O O . SER A 1 333 ? -7.387 -28.234 -31.562 1 84.12 333 SER A O 1
ATOM 2522 N N . TYR A 1 334 ? -5.824 -27.281 -30.438 1 84.88 334 TYR A N 1
ATOM 2523 C CA . TYR A 1 334 ? -5.543 -26.328 -31.5 1 84.88 334 TYR A CA 1
ATOM 2524 C C . TYR A 1 334 ? -4.559 -26.906 -32.5 1 84.88 334 TYR A C 1
ATOM 2526 O O . TYR A 1 334 ? -3.42 -26.438 -32.625 1 84.88 334 TYR A O 1
ATOM 2534 N N . ASN A 1 335 ? -5.023 -28 -33.219 1 86 335 ASN A N 1
ATOM 2535 C CA . ASN A 1 335 ? -4.242 -28.688 -34.25 1 86 335 ASN A CA 1
ATOM 2536 C C . ASN A 1 335 ? -5.043 -28.859 -35.531 1 86 335 ASN A C 1
ATOM 2538 O O . ASN A 1 335 ? -6.23 -28.531 -35.562 1 86 335 ASN A O 1
ATOM 2542 N N . TYR A 1 336 ? -4.438 -29.219 -36.594 1 89.19 336 TYR A N 1
ATOM 2543 C CA . TYR A 1 336 ? -5.043 -29.328 -37.938 1 89.19 336 TYR A CA 1
ATOM 2544 C C . TYR A 1 336 ? -6.07 -30.453 -37.969 1 89.19 336 TYR A C 1
ATOM 2546 O O . TYR A 1 336 ? -7.102 -30.328 -38.656 1 89.19 336 TYR A O 1
ATOM 2554 N N . GLU A 1 337 ? -5.82 -31.5 -37.281 1 90.06 337 GLU A N 1
ATOM 2555 C CA . GLU A 1 337 ? -6.754 -32.625 -37.25 1 90.06 337 GLU A CA 1
ATOM 2556 C C . GLU A 1 337 ? -8.109 -32.188 -36.688 1 90.06 337 GLU A C 1
ATOM 2558 O O . GLU A 1 337 ? -9.156 -32.594 -37.219 1 90.06 337 GLU A O 1
ATOM 2563 N N . THR A 1 338 ? -8.047 -31.469 -35.594 1 91.25 338 THR A N 1
ATOM 2564 C CA . THR A 1 338 ? -9.281 -30.969 -35 1 91.25 338 THR A CA 1
ATOM 2565 C C . THR A 1 338 ? -9.969 -29.969 -35.906 1 91.25 338 THR A C 1
ATOM 2567 O O . THR A 1 338 ? -11.203 -29.969 -36.031 1 91.25 338 THR A O 1
ATOM 2570 N N . PHE A 1 339 ? -9.203 -29.172 -36.656 1 92.38 339 PHE A N 1
ATOM 2571 C CA . PHE A 1 339 ? -9.758 -28.219 -37.625 1 92.38 339 PHE A CA 1
ATOM 2572 C C . PHE A 1 339 ? -10.508 -28.938 -38.75 1 92.38 339 PHE A C 1
ATOM 2574 O O . PHE A 1 339 ? -11.609 -28.531 -39.125 1 92.38 339 PHE A O 1
ATOM 2581 N N . LYS A 1 340 ? -9.883 -29.984 -39.25 1 92.88 340 LYS A N 1
ATOM 2582 C CA . LYS A 1 340 ? -10.5 -30.781 -40.312 1 92.88 340 LYS A CA 1
ATOM 2583 C C . LYS A 1 340 ? -11.797 -31.422 -39.844 1 92.88 340 LYS A C 1
ATOM 2585 O O . LYS A 1 340 ? -12.789 -31.453 -40.562 1 92.88 340 LYS A O 1
ATOM 2590 N N . TYR A 1 341 ? -11.734 -31.891 -38.594 1 92.19 341 TYR A N 1
ATOM 2591 C CA . TYR A 1 341 ? -12.914 -32.562 -38.031 1 92.19 341 TYR A CA 1
ATOM 2592 C C . TYR A 1 341 ? -14.07 -31.562 -37.906 1 92.19 341 TYR A C 1
ATOM 2594 O O . TYR A 1 341 ? -15.211 -31.891 -38.219 1 92.19 341 TYR A O 1
ATOM 2602 N N . LEU A 1 342 ? -13.797 -30.375 -37.531 1 93.25 342 LEU A N 1
ATOM 2603 C CA . LEU A 1 342 ? -14.82 -29.391 -37.219 1 93.25 342 LEU A CA 1
ATOM 2604 C C . LEU A 1 342 ? -15.359 -28.719 -38.469 1 93.25 342 LEU A C 1
ATOM 2606 O O . LEU A 1 342 ? -16.531 -28.344 -38.531 1 93.25 342 LEU A O 1
ATOM 2610 N N . PHE A 1 343 ? -14.547 -28.656 -39.562 1 93.81 343 PHE A N 1
ATOM 2611 C CA . PHE A 1 343 ? -14.969 -27.781 -40.656 1 93.81 343 PHE A CA 1
ATOM 2612 C C . PHE A 1 343 ? -15.133 -28.562 -41.969 1 93.81 343 PHE A C 1
ATOM 2614 O O . PHE A 1 343 ? -15.805 -28.109 -42.875 1 93.81 343 PHE A O 1
ATOM 2621 N N . TYR A 1 344 ? -14.57 -29.797 -42.031 1 91.94 344 TYR A N 1
ATOM 2622 C CA . TYR A 1 344 ? -14.609 -30.516 -43.312 1 91.94 344 TYR A CA 1
ATOM 2623 C C . TYR A 1 344 ? -15.836 -31.422 -43.375 1 91.94 344 TYR A C 1
ATOM 2625 O O . TYR A 1 344 ? -16.344 -31.703 -44.469 1 91.94 344 TYR A O 1
ATOM 2633 N N . ASN A 1 345 ? -16.281 -31.938 -42.281 1 91.31 345 ASN A N 1
ATOM 2634 C CA . ASN A 1 345 ? -17.484 -32.781 -42.25 1 91.31 345 ASN A CA 1
ATOM 2635 C C . ASN A 1 345 ? -18.75 -31.922 -42.125 1 91.31 345 ASN A C 1
ATOM 2637 O O . ASN A 1 345 ? -18.922 -31.188 -41.156 1 91.31 345 ASN A O 1
ATOM 2641 N N . TYR A 1 346 ? -19.641 -32 -43.031 1 91.81 346 TYR A N 1
ATOM 2642 C CA . TYR A 1 346 ? -20.828 -31.172 -43.125 1 91.81 346 TYR A CA 1
ATOM 2643 C C . TYR A 1 346 ? -21.75 -31.422 -41.938 1 91.81 346 TYR A C 1
ATOM 2645 O O . TYR A 1 346 ? -22.344 -30.484 -41.406 1 91.81 346 TYR A O 1
ATOM 2653 N N . THR A 1 347 ? -21.891 -32.625 -41.5 1 91.38 347 THR A N 1
ATOM 2654 C CA . THR A 1 347 ? -22.734 -32.938 -40.344 1 91.38 347 THR A CA 1
ATOM 2655 C C . THR A 1 347 ? -22.188 -32.312 -39.062 1 91.38 347 THR A C 1
ATOM 2657 O O . THR A 1 347 ? -22.922 -31.703 -38.312 1 91.38 347 THR A O 1
ATOM 2660 N N . THR A 1 348 ? -20.844 -32.469 -38.875 1 93.81 348 THR A N 1
ATOM 2661 C CA . THR A 1 348 ? -20.203 -31.906 -37.688 1 93.81 348 THR A CA 1
ATOM 2662 C C . THR A 1 348 ? -20.281 -30.391 -37.719 1 93.81 348 THR A C 1
ATOM 2664 O O . THR A 1 348 ? -20.469 -29.75 -36.688 1 93.81 348 THR A O 1
ATOM 2667 N N . LEU A 1 349 ? -20.125 -29.797 -38.906 1 95.06 349 LEU A N 1
ATOM 2668 C CA . LEU A 1 349 ? -20.203 -28.344 -39.031 1 95.06 349 LEU A CA 1
ATOM 2669 C C . LEU A 1 349 ? -21.562 -27.812 -38.594 1 95.06 349 LEU A C 1
ATOM 2671 O O . LEU A 1 349 ? -21.641 -26.812 -37.906 1 95.06 349 LEU A O 1
ATOM 2675 N N . LEU A 1 350 ? -22.625 -28.5 -38.969 1 94.56 350 LEU A N 1
ATOM 2676 C CA . LEU A 1 350 ? -23.969 -28.078 -38.625 1 94.56 350 LEU A CA 1
ATOM 2677 C C . LEU A 1 350 ? -24.25 -28.328 -37.156 1 94.56 350 LEU A C 1
ATOM 2679 O O . LEU A 1 350 ? -24.984 -27.562 -36.531 1 94.56 350 LEU A O 1
ATOM 2683 N N . GLU A 1 351 ? -23.672 -29.328 -36.594 1 94.94 351 GLU A N 1
ATOM 2684 C CA . GLU A 1 351 ? -23.906 -29.688 -35.219 1 94.94 351 GLU A CA 1
ATOM 2685 C C . GLU A 1 351 ? -23.438 -28.578 -34.25 1 94.94 351 GLU A C 1
ATOM 2687 O O . GLU A 1 351 ? -24.094 -28.297 -33.25 1 94.94 351 GLU A O 1
ATOM 2692 N N . TRP A 1 352 ? -22.297 -27.906 -34.531 1 95.31 352 TRP A N 1
ATOM 2693 C CA . TRP A 1 352 ? -21.828 -26.906 -33.594 1 95.31 352 TRP A CA 1
ATOM 2694 C C . TRP A 1 352 ? -22.203 -25.5 -34.062 1 95.31 352 TRP A C 1
ATOM 2696 O O . TRP A 1 352 ? -22.25 -24.562 -33.25 1 95.31 352 TRP A O 1
ATOM 2706 N N . THR A 1 353 ? -22.594 -25.25 -35.375 1 96.38 353 THR A N 1
ATOM 2707 C CA . THR A 1 353 ? -22.953 -23.922 -35.875 1 96.38 353 THR A CA 1
ATOM 2708 C C . THR A 1 353 ? -24.422 -23.625 -35.625 1 96.38 353 THR A C 1
ATOM 2710 O O . THR A 1 353 ? -24.797 -22.469 -35.406 1 96.38 353 THR A O 1
ATOM 2713 N N . ILE A 1 354 ? -25.281 -24.656 -35.594 1 96 354 ILE A N 1
ATOM 2714 C CA . ILE A 1 354 ? -26.703 -24.438 -35.344 1 96 354 ILE A CA 1
ATOM 2715 C C . ILE A 1 354 ? -26.922 -23.906 -33.938 1 96 354 ILE A C 1
ATOM 2717 O O . ILE A 1 354 ? -27.594 -22.891 -33.75 1 96 354 ILE A O 1
ATOM 2721 N N . PRO A 1 355 ? -26.391 -24.578 -32.938 1 96.5 355 PRO A N 1
ATOM 2722 C CA . PRO A 1 355 ? -26.531 -24 -31.594 1 96.5 355 PRO A CA 1
ATOM 2723 C C . PRO A 1 355 ? -25.938 -22.594 -31.5 1 96.5 355 PRO A C 1
ATOM 2725 O O . PRO A 1 355 ? -26.453 -21.75 -30.766 1 96.5 355 PRO A O 1
ATOM 2728 N N . LEU A 1 356 ? -24.797 -22.328 -32.156 1 97.06 356 LEU A N 1
ATOM 2729 C CA . LEU A 1 356 ? -24.203 -21 -32.156 1 97.06 356 LEU A CA 1
ATOM 2730 C C . LEU A 1 356 ? -25.172 -19.984 -32.75 1 97.06 356 LEU A C 1
ATOM 2732 O O . LEU A 1 356 ? -25.312 -18.875 -32.25 1 97.06 356 LEU A O 1
ATOM 2736 N N . LEU A 1 357 ? -25.812 -20.359 -33.844 1 97.06 357 LEU A N 1
ATOM 2737 C CA . LEU A 1 357 ? -26.797 -19.5 -34.5 1 97.06 357 LEU A CA 1
ATOM 2738 C C . LEU A 1 357 ? -28 -19.266 -33.594 1 97.06 357 LEU A C 1
ATOM 2740 O O . LEU A 1 357 ? -28.531 -18.156 -33.531 1 97.06 357 LEU A O 1
ATOM 2744 N N . LEU A 1 358 ? -28.453 -20.328 -32.969 1 96.75 358 LEU A N 1
ATOM 2745 C CA . LEU A 1 358 ? -29.562 -20.203 -32.031 1 96.75 358 LEU A CA 1
ATOM 2746 C C . LEU A 1 358 ? -29.219 -19.25 -30.906 1 96.75 358 LEU A C 1
ATOM 2748 O O . LEU A 1 358 ? -30.047 -18.438 -30.484 1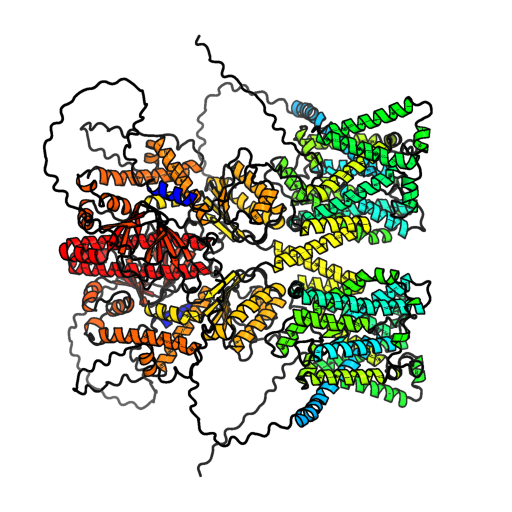 96.75 358 LEU A O 1
ATOM 2752 N N . ALA A 1 359 ? -28.016 -19.359 -30.359 1 96.25 359 ALA A N 1
ATOM 2753 C CA . ALA A 1 359 ? -27.562 -18.453 -29.312 1 96.25 359 ALA A CA 1
ATOM 2754 C C . ALA A 1 359 ? -27.516 -17.016 -29.828 1 96.25 359 ALA A C 1
ATOM 2756 O O . ALA A 1 359 ? -27.922 -16.078 -29.125 1 96.25 359 ALA A O 1
ATOM 2757 N N . LEU A 1 360 ? -27.031 -16.781 -31.062 1 96 360 LEU A N 1
ATOM 2758 C CA . LEU A 1 360 ? -26.953 -15.461 -31.656 1 96 360 LEU A CA 1
ATOM 2759 C C . LEU A 1 360 ? -28.344 -14.844 -31.828 1 96 360 LEU A C 1
ATOM 2761 O O . LEU A 1 360 ? -28.531 -13.656 -31.578 1 96 360 LEU A O 1
ATOM 2765 N N . ILE A 1 361 ? -29.266 -15.609 -32.219 1 96 361 ILE A N 1
ATOM 2766 C CA . ILE A 1 361 ? -30.641 -15.148 -32.375 1 96 361 ILE A CA 1
ATOM 2767 C C . ILE A 1 361 ? -31.188 -14.711 -31.031 1 96 361 ILE A C 1
ATOM 2769 O O . ILE A 1 361 ? -31.859 -13.672 -30.922 1 96 361 ILE A O 1
ATOM 2773 N N . LEU A 1 362 ? -30.938 -15.508 -30.062 1 94.31 362 LEU A N 1
ATOM 2774 C CA . LEU A 1 362 ? -31.406 -15.164 -28.734 1 94.31 362 LEU A CA 1
ATOM 2775 C C . LEU A 1 362 ? -30.781 -13.859 -28.25 1 94.31 362 LEU A C 1
ATOM 2777 O O . LEU A 1 362 ? -31.453 -13.031 -27.625 1 94.31 362 LEU A O 1
ATOM 2781 N N . ILE A 1 363 ? -29.469 -13.648 -28.531 1 93.62 363 ILE A N 1
ATOM 2782 C CA . ILE A 1 363 ? -28.766 -12.438 -28.141 1 93.62 363 ILE A CA 1
ATOM 2783 C C . ILE A 1 363 ? -29.406 -11.219 -28.797 1 93.62 363 ILE A C 1
ATOM 2785 O O . ILE A 1 363 ? -29.609 -10.188 -28.156 1 93.62 363 ILE A O 1
ATOM 2789 N N . ILE A 1 364 ? -29.828 -11.336 -30.016 1 93.31 364 ILE A N 1
ATOM 2790 C CA . ILE A 1 364 ? -30.469 -10.258 -30.75 1 93.31 364 ILE A CA 1
ATOM 2791 C C . ILE A 1 364 ? -31.859 -10 -30.188 1 93.31 364 ILE A C 1
ATOM 2793 O O . ILE A 1 364 ? -32.281 -8.844 -30.016 1 93.31 364 ILE A O 1
ATOM 2797 N N . LEU A 1 365 ? -32.531 -11.016 -29.828 1 92.31 365 LEU A N 1
ATOM 2798 C CA . LEU A 1 365 ? -33.875 -10.891 -29.25 1 92.31 365 LEU A CA 1
ATOM 2799 C C . LEU A 1 365 ? -33.812 -10.234 -27.859 1 92.31 365 LEU A C 1
ATOM 2801 O O . LEU A 1 365 ? -34.688 -9.469 -27.5 1 92.31 365 LEU A O 1
ATOM 2805 N N . GLN A 1 366 ? -32.781 -10.594 -27.125 1 89.44 366 GLN A N 1
ATOM 2806 C CA . GLN A 1 366 ? -32.625 -10.023 -25.797 1 89.44 366 GLN A CA 1
ATOM 2807 C C . GLN A 1 366 ? -32.344 -8.523 -25.875 1 89.44 366 GLN A C 1
ATOM 2809 O O . GLN A 1 366 ? -32.688 -7.781 -24.953 1 89.44 366 GLN A O 1
ATOM 2814 N N . HIS A 1 367 ? -31.703 -8.07 -26.953 1 84.88 367 HIS A N 1
ATOM 2815 C CA . HIS A 1 367 ? -31.438 -6.648 -27.125 1 84.88 367 HIS A CA 1
ATOM 2816 C C . HIS A 1 367 ? -32.719 -5.883 -27.438 1 84.88 367 HIS A C 1
ATOM 2818 O O . HIS A 1 367 ? -32.844 -4.711 -27.078 1 84.88 367 HIS A O 1
ATOM 2824 N N . LYS A 1 368 ? -33.719 -6.527 -27.969 1 86.88 368 LYS A N 1
ATOM 2825 C CA . LYS A 1 368 ? -34.938 -5.871 -28.375 1 86.88 368 LYS A CA 1
ATOM 2826 C C . LYS A 1 368 ? -36.031 -6 -27.297 1 86.88 368 LYS A C 1
ATOM 2828 O O . LYS A 1 368 ? -36.781 -5.066 -27.062 1 86.88 368 LYS A O 1
ATOM 2833 N N . TYR A 1 369 ? -36.031 -7.254 -26.703 1 84.56 369 TYR A N 1
ATOM 2834 C CA . TYR A 1 369 ? -37.062 -7.527 -25.703 1 84.56 369 TYR A CA 1
ATOM 2835 C C . TYR A 1 369 ? -36.438 -7.688 -24.328 1 84.56 369 TYR A C 1
ATOM 2837 O O . TYR A 1 369 ? -35.531 -8.484 -24.125 1 84.56 369 TYR A O 1
ATOM 2845 N N . HIS A 1 370 ? -36.906 -6.914 -23.375 1 76.62 370 HIS A N 1
ATOM 2846 C CA . HIS A 1 370 ? -36.344 -6.957 -22.031 1 76.62 370 HIS A CA 1
ATOM 2847 C C . HIS A 1 370 ? -37.312 -7.656 -21.062 1 76.62 370 HIS A C 1
ATOM 2849 O O . HIS A 1 370 ? -37.719 -7.074 -20.062 1 76.62 370 HIS A O 1
ATOM 2855 N N . ASN A 1 371 ? -37.75 -8.852 -21.422 1 77.81 371 ASN A N 1
ATOM 2856 C CA . ASN A 1 371 ? -38.594 -9.648 -20.562 1 77.81 371 ASN A CA 1
ATOM 2857 C C . ASN A 1 371 ? -37.844 -10.789 -19.891 1 77.81 371 ASN A C 1
ATOM 2859 O O . ASN A 1 371 ? -36.969 -11.414 -20.531 1 77.81 371 ASN A O 1
ATOM 2863 N N . SER A 1 372 ? -38.094 -11.039 -18.625 1 77.56 372 SER A N 1
ATOM 2864 C CA . SER A 1 372 ? -37.375 -12.062 -17.859 1 77.56 372 SER A CA 1
ATOM 2865 C C . SER A 1 372 ? -37.75 -13.461 -18.344 1 77.56 372 SER A C 1
ATOM 2867 O O . SER A 1 372 ? -37.031 -14.422 -18.109 1 77.56 372 SER A O 1
ATOM 2869 N N . LEU A 1 373 ? -38.875 -13.633 -19.031 1 81.88 373 LEU A N 1
ATOM 2870 C CA . LEU A 1 373 ? -39.312 -14.945 -19.453 1 81.88 373 LEU A CA 1
ATOM 2871 C C . LEU A 1 373 ? -38.875 -15.25 -20.875 1 81.88 373 LEU A C 1
ATOM 2873 O O . LEU A 1 373 ? -39.094 -16.344 -21.391 1 81.88 373 LEU A O 1
ATOM 2877 N N . LEU A 1 374 ? -38.156 -14.383 -21.453 1 87.81 374 LEU A N 1
ATOM 2878 C CA . LEU A 1 374 ? -37.75 -14.539 -22.844 1 87.81 374 LEU A CA 1
ATOM 2879 C C . LEU A 1 374 ? -36.844 -15.766 -23 1 87.81 374 LEU A C 1
ATOM 2881 O O . LEU A 1 374 ? -37.062 -16.578 -23.891 1 87.81 374 LEU A O 1
ATOM 2885 N N . VAL A 1 375 ? -35.875 -15.977 -22.109 1 87.94 375 VAL A N 1
ATOM 2886 C CA . VAL A 1 375 ? -34.906 -17.031 -22.234 1 87.94 375 VAL A CA 1
ATOM 2887 C C . VAL A 1 375 ? -35.562 -18.391 -22.047 1 87.94 375 VAL A C 1
ATOM 2889 O O . VAL A 1 375 ? -35.438 -19.281 -22.891 1 87.94 375 VAL A O 1
ATOM 2892 N N . PRO A 1 376 ? -36.375 -18.594 -20.984 1 86.25 376 PRO A N 1
ATOM 2893 C CA . PRO A 1 376 ? -37.031 -19.891 -20.812 1 86.25 376 PRO A CA 1
ATOM 2894 C C . PRO A 1 376 ? -38 -20.203 -21.938 1 86.25 376 PRO A C 1
ATOM 2896 O O . PRO A 1 376 ? -38.031 -21.328 -22.438 1 86.25 376 PRO A O 1
ATOM 2899 N N . LEU A 1 377 ? -38.719 -19.219 -22.375 1 89.19 377 LEU A N 1
ATOM 2900 C CA . LEU A 1 377 ? -39.688 -19.453 -23.422 1 89.19 377 LEU A CA 1
ATOM 2901 C C . LEU A 1 377 ? -39 -19.75 -24.75 1 89.19 377 LEU A C 1
ATOM 2903 O O . LEU A 1 377 ? -39.5 -20.547 -25.547 1 89.19 377 LEU A O 1
ATOM 2907 N N . TYR A 1 378 ? -37.938 -19.047 -24.969 1 93.69 378 TYR A N 1
ATOM 2908 C CA . TYR A 1 378 ? -37.156 -19.281 -26.172 1 93.69 378 TYR A CA 1
ATOM 2909 C C . TYR A 1 378 ? -36.688 -20.719 -26.25 1 93.69 378 TYR A C 1
ATOM 2911 O O . TYR A 1 378 ? -36.844 -21.375 -27.281 1 93.69 378 TYR A O 1
ATOM 2919 N N . PHE A 1 379 ? -36.188 -21.266 -25.266 1 91.31 379 PHE A N 1
ATOM 2920 C CA . PHE A 1 379 ? -35.625 -22.609 -25.297 1 91.31 379 PHE A CA 1
ATOM 2921 C C . PHE A 1 379 ? -36.719 -23.672 -25.281 1 91.31 379 PHE A C 1
ATOM 2923 O O . PHE A 1 379 ? -36.531 -24.75 -25.844 1 91.31 379 PHE A O 1
ATOM 2930 N N . ILE A 1 380 ? -37.812 -23.391 -24.688 1 89.38 380 ILE A N 1
ATOM 2931 C CA . ILE A 1 380 ? -38.969 -24.297 -24.797 1 89.38 380 ILE A CA 1
ATOM 2932 C C . ILE A 1 380 ? -39.438 -24.359 -26.25 1 89.38 380 ILE A C 1
ATOM 2934 O O . ILE A 1 380 ? -39.75 -25.438 -26.75 1 89.38 380 ILE A O 1
ATOM 2938 N N . ALA A 1 381 ? -39.406 -23.188 -26.828 1 94.38 381 ALA A N 1
ATOM 2939 C CA . ALA A 1 381 ? -39.781 -23.141 -28.234 1 94.38 381 ALA A CA 1
ATOM 2940 C C . ALA A 1 381 ? -38.844 -23.938 -29.094 1 94.38 381 ALA A C 1
ATOM 2942 O O . ALA A 1 381 ? -39.25 -24.688 -29.984 1 94.38 381 ALA A O 1
ATOM 2943 N N . VAL A 1 382 ? -37.562 -23.781 -28.891 1 94.69 382 VAL A N 1
ATOM 2944 C CA . VAL A 1 382 ? -36.562 -24.516 -29.656 1 94.69 382 VAL A CA 1
ATOM 2945 C C . VAL A 1 382 ? -36.75 -26.016 -29.453 1 94.69 382 VAL A C 1
ATOM 2947 O O . VAL A 1 382 ? -36.625 -26.797 -30.391 1 94.69 382 VAL A O 1
ATOM 2950 N N . PHE A 1 383 ? -37.031 -26.453 -28.25 1 92.06 383 PHE A N 1
ATOM 2951 C CA . PHE A 1 383 ? -37.25 -27.844 -27.906 1 92.06 383 PHE A CA 1
ATOM 2952 C C . PHE A 1 383 ? -38.469 -28.391 -28.672 1 92.06 383 PHE A C 1
ATOM 2954 O O . PHE A 1 383 ? -38.375 -29.469 -29.281 1 92.06 383 PHE A O 1
ATOM 2961 N N . ILE A 1 384 ? -39.5 -27.656 -28.75 1 93.5 384 ILE A N 1
ATOM 2962 C CA . ILE A 1 384 ? -40.719 -28.078 -29.422 1 93.5 384 ILE A CA 1
ATOM 2963 C C . ILE A 1 384 ? -40.5 -28.125 -30.938 1 93.5 384 ILE A C 1
ATOM 2965 O O . ILE A 1 384 ? -40.906 -29.078 -31.594 1 93.5 384 ILE A O 1
ATOM 2969 N N . ILE A 1 385 ? -39.844 -27.094 -31.391 1 95.12 385 ILE A N 1
ATOM 2970 C CA . ILE A 1 385 ? -39.594 -27.016 -32.812 1 95.12 385 ILE A CA 1
ATOM 2971 C C . ILE A 1 385 ? -38.719 -28.188 -33.281 1 95.12 385 ILE A C 1
ATOM 2973 O O . ILE A 1 385 ? -38.969 -28.766 -34.344 1 95.12 385 ILE A O 1
ATOM 2977 N N . PHE A 1 386 ? -37.781 -28.578 -32.5 1 94.56 386 PHE A N 1
ATOM 2978 C CA . PHE A 1 386 ? -36.906 -29.688 -32.844 1 94.56 386 PHE A CA 1
ATOM 2979 C C . PHE A 1 386 ? -37.688 -30.984 -32.906 1 94.56 386 PHE A C 1
ATOM 2981 O O . PHE A 1 386 ? -37.562 -31.734 -33.875 1 94.56 386 PHE A O 1
ATOM 2988 N N . HIS A 1 387 ? -38.562 -31.219 -31.922 1 92.44 387 HIS A N 1
ATOM 2989 C CA . HIS A 1 387 ? -39.312 -32.469 -31.906 1 92.44 387 HIS A CA 1
ATOM 2990 C C . HIS A 1 387 ? -40.375 -32.5 -32.969 1 92.44 387 HIS A C 1
ATOM 2992 O O . HIS A 1 387 ? -40.719 -33.531 -33.531 1 92.44 387 HIS A O 1
ATOM 2998 N N . LEU A 1 388 ? -40.875 -31.344 -33.312 1 93.62 388 LEU A N 1
ATOM 2999 C CA . LEU A 1 388 ? -41.812 -31.234 -34.406 1 93.62 388 LEU A CA 1
ATOM 3000 C C . LEU A 1 388 ? -41.125 -31.562 -35.75 1 93.62 388 LEU A C 1
ATOM 3002 O O . LEU A 1 388 ? -41.719 -32.219 -36.594 1 93.62 388 LEU A O 1
ATOM 3006 N N . LEU A 1 389 ? -39.906 -31.094 -35.875 1 93 389 LEU A N 1
ATOM 3007 C CA . LEU A 1 389 ? -39.156 -31.375 -37.094 1 93 389 LEU A CA 1
ATOM 3008 C C . LEU A 1 389 ? -38.844 -32.844 -37.188 1 93 389 LEU A C 1
ATOM 3010 O O . LEU A 1 389 ? -38.875 -33.438 -38.281 1 93 389 LEU A O 1
ATOM 3014 N N . VAL A 1 390 ? -38.5 -33.469 -36.094 1 91.38 390 VAL A N 1
ATOM 3015 C CA . VAL A 1 390 ? -38.188 -34.906 -36.094 1 91.38 390 VAL A CA 1
ATOM 3016 C C . VAL A 1 390 ? -39.438 -35.688 -36.469 1 91.38 390 VAL A C 1
ATOM 3018 O O . VAL A 1 390 ? -39.375 -36.719 -37.156 1 91.38 390 VAL A O 1
ATOM 3021 N N . SER A 1 391 ? -40.688 -35.219 -36.062 1 90.31 391 SER A N 1
ATOM 3022 C CA . SER A 1 391 ? -41.938 -35.906 -36.344 1 90.31 391 SER A CA 1
ATOM 3023 C C . SER A 1 391 ? -42.406 -35.656 -37.75 1 90.31 391 SER A C 1
ATOM 3025 O O . SER A 1 391 ? -43.094 -36.5 -38.344 1 90.31 391 SER A O 1
ATOM 3027 N N . LEU A 1 392 ? -42.062 -34.531 -38.312 1 90.25 392 LEU A N 1
ATOM 3028 C CA . LEU A 1 392 ? -42.594 -34.156 -39.625 1 90.25 392 LEU A CA 1
ATOM 3029 C C . LEU A 1 392 ? -41.719 -34.719 -40.75 1 90.25 392 LEU A C 1
ATOM 3031 O O . LEU A 1 392 ? -42.219 -35 -41.844 1 90.25 392 LEU A O 1
ATOM 3035 N N . VAL A 1 393 ? -40.438 -34.812 -40.438 1 87 393 VAL A N 1
ATOM 3036 C CA . VAL A 1 393 ? -39.562 -35.312 -41.5 1 87 393 VAL A CA 1
ATOM 3037 C C . VAL A 1 393 ? -39.531 -36.844 -41.469 1 87 393 VAL A C 1
ATOM 3039 O O . VAL A 1 393 ? -39.094 -37.438 -40.469 1 87 393 VAL A O 1
ATOM 3042 N N . PRO A 1 394 ? -40.031 -37.531 -42.406 1 81 394 PRO A N 1
ATOM 3043 C CA . PRO A 1 394 ? -40.188 -39 -42.406 1 81 394 PRO A CA 1
ATOM 3044 C C . PRO A 1 394 ? -38.844 -39.719 -42.344 1 81 394 PRO A C 1
ATOM 3046 O O . PRO A 1 394 ? -38.75 -40.812 -41.781 1 81 394 PRO A O 1
ATOM 3049 N N . SER A 1 395 ? -37.844 -39.125 -42.875 1 84.06 395 SER A N 1
ATOM 3050 C CA . SER A 1 395 ? -36.562 -39.812 -42.938 1 84.06 395 SER A CA 1
ATOM 3051 C C . SER A 1 395 ? -35.812 -39.656 -41.625 1 84.06 395 SER A C 1
ATOM 3053 O O . SER A 1 395 ? -34.781 -40.281 -41.406 1 84.06 395 SER A O 1
ATOM 3055 N N . TRP A 1 396 ? -36.375 -38.906 -40.688 1 83.38 396 TRP A N 1
ATOM 3056 C CA . TRP A 1 396 ? -35.656 -38.562 -39.469 1 83.38 396 TRP A CA 1
ATOM 3057 C C . TRP A 1 396 ? -36.406 -39.094 -38.25 1 83.38 396 TRP A C 1
ATOM 3059 O O . TRP A 1 396 ? -37.594 -38.875 -38.094 1 83.38 396 TRP A O 1
ATOM 3069 N N . SER A 1 397 ? -35.875 -40.094 -37.562 1 89.38 397 SER A N 1
ATOM 3070 C CA . SER A 1 397 ? -36.438 -40.594 -36.312 1 89.38 397 SER A CA 1
ATOM 3071 C C . SER A 1 397 ? -35.594 -40.156 -35.125 1 89.38 397 SER A C 1
ATOM 3073 O O . SER A 1 397 ? -34.469 -39.719 -35.281 1 89.38 397 SER A O 1
ATOM 3075 N N . LEU A 1 398 ? -36.188 -40.25 -33.969 1 89.06 398 LEU A N 1
ATOM 3076 C CA . LEU A 1 398 ? -35.438 -39.875 -32.75 1 89.06 398 LEU A CA 1
ATOM 3077 C C . LEU A 1 398 ? -34.219 -40.75 -32.562 1 89.06 398 LEU A C 1
ATOM 3079 O O . LEU A 1 398 ? -33.188 -40.281 -32.094 1 89.06 398 LEU A O 1
ATOM 3083 N N . ASN A 1 399 ? -34.312 -41.969 -32.969 1 88.5 399 ASN A N 1
ATOM 3084 C CA . ASN A 1 399 ? -33.188 -42.906 -32.844 1 88.5 399 ASN A CA 1
ATOM 3085 C C . ASN A 1 399 ? -32.094 -42.562 -33.875 1 88.5 399 ASN A C 1
ATOM 3087 O O . ASN A 1 399 ? -30.891 -42.656 -33.562 1 88.5 399 ASN A O 1
ATOM 3091 N N . SER A 1 400 ? -32.562 -42.188 -35.062 1 90.31 400 SER A N 1
ATOM 3092 C CA . SER A 1 400 ? -31.578 -41.781 -36.062 1 90.31 400 SER A CA 1
ATOM 3093 C C . SER A 1 400 ? -30.891 -40.469 -35.656 1 90.31 400 SER A C 1
ATOM 3095 O O . SER A 1 400 ? -29.703 -40.281 -35.906 1 90.31 400 SER A O 1
ATOM 3097 N N . ALA A 1 401 ? -31.656 -39.594 -35.062 1 91 401 ALA A N 1
ATOM 3098 C CA . ALA A 1 401 ? -31.094 -38.344 -34.594 1 91 401 ALA A CA 1
ATOM 3099 C C . ALA A 1 401 ? -30.078 -38.562 -33.469 1 91 401 ALA A C 1
ATOM 3101 O O . ALA A 1 401 ? -29.078 -37.875 -33.406 1 91 401 ALA A O 1
ATOM 3102 N N . ARG A 1 402 ? -30.328 -39.469 -32.625 1 89.25 402 ARG A N 1
ATOM 3103 C CA . ARG A 1 402 ? -29.406 -39.844 -31.547 1 89.25 402 ARG A CA 1
ATOM 3104 C C . ARG A 1 402 ? -28.125 -40.438 -32.094 1 89.25 402 ARG A C 1
ATOM 3106 O O . ARG A 1 402 ? -27.031 -40.125 -31.641 1 89.25 402 ARG A O 1
ATOM 3113 N N . ALA A 1 403 ? -28.25 -41.219 -33.125 1 88.19 403 ALA A N 1
ATOM 3114 C CA . ALA A 1 403 ? -27.094 -41.906 -33.719 1 88.19 403 ALA A CA 1
ATOM 3115 C C . ALA A 1 403 ? -26.219 -40.906 -34.469 1 88.19 403 ALA A C 1
ATOM 3117 O O . ALA A 1 403 ? -24.984 -41.062 -34.5 1 88.19 403 ALA A O 1
ATOM 3118 N N . THR A 1 404 ? -26.891 -39.906 -34.969 1 87.94 404 THR A N 1
ATOM 3119 C CA . THR A 1 404 ? -26.125 -38.906 -35.719 1 87.94 404 THR A CA 1
ATOM 3120 C C . THR A 1 404 ? -25.625 -37.781 -34.812 1 87.94 404 THR A C 1
ATOM 3122 O O . THR A 1 404 ? -24.969 -36.844 -35.25 1 87.94 404 THR A O 1
ATOM 3125 N N . GLY A 1 405 ? -25.953 -37.781 -33.531 1 87.62 405 GLY A N 1
ATOM 3126 C CA . GLY A 1 405 ? -25.375 -36.906 -32.562 1 87.62 405 GLY A CA 1
ATOM 3127 C C . GLY A 1 405 ? -26.203 -35.656 -32.312 1 87.62 405 GLY A C 1
ATOM 3128 O O . GLY A 1 405 ? -25.75 -34.688 -31.672 1 87.62 405 GLY A O 1
ATOM 3129 N N . TRP A 1 406 ? -27.453 -35.594 -32.75 1 91.62 406 TRP A N 1
ATOM 3130 C CA . TRP A 1 406 ? -28.297 -34.406 -32.594 1 91.62 406 TRP A CA 1
ATOM 3131 C C . TRP A 1 406 ? -29.047 -34.438 -31.266 1 91.62 406 TRP A C 1
ATOM 3133 O O . TRP A 1 406 ? -29.578 -33.438 -30.812 1 91.62 406 TRP A O 1
ATOM 3143 N N . VAL A 1 407 ? -29.156 -35.719 -30.719 1 90.06 407 VAL A N 1
ATOM 3144 C CA . VAL A 1 407 ? -29.781 -35.906 -29.422 1 90.06 407 VAL A CA 1
ATOM 3145 C C . VAL A 1 407 ? -28.828 -36.688 -28.5 1 90.06 407 VAL A C 1
ATOM 3147 O O . VAL A 1 407 ? -28.062 -37.531 -28.969 1 90.06 407 VAL A O 1
ATOM 3150 N N . PHE A 1 408 ? -28.875 -36.406 -27.25 1 85.56 408 PHE A N 1
ATOM 3151 C CA . PHE A 1 408 ? -28.016 -37.094 -26.297 1 85.56 408 PHE A CA 1
ATOM 3152 C C . PHE A 1 408 ? -28.375 -38.562 -26.188 1 85.56 408 PHE A C 1
ATOM 3154 O O . PHE A 1 408 ? -29.516 -38.938 -26.422 1 85.56 408 PHE A O 1
ATOM 3161 N N . PRO A 1 409 ? -27.375 -39.406 -25.922 1 81.12 409 PRO A N 1
ATOM 3162 C CA . PRO A 1 409 ? -27.656 -40.812 -25.766 1 81.12 409 PRO A CA 1
ATOM 3163 C C . PRO A 1 409 ? -28.656 -41.094 -24.656 1 81.12 409 PRO A C 1
ATOM 3165 O O . PRO A 1 409 ? -28.734 -40.344 -23.688 1 81.12 409 PRO A O 1
ATOM 3168 N N . MET A 1 410 ? -29.406 -42.125 -24.891 1 76.56 410 MET A N 1
ATOM 3169 C CA . MET A 1 410 ? -30.422 -42.5 -23.922 1 76.56 410 MET A CA 1
ATOM 3170 C C . MET A 1 410 ? -29.766 -43.062 -22.656 1 76.56 410 MET A C 1
ATOM 3172 O O . MET A 1 410 ? -28.781 -43.781 -22.719 1 76.56 410 MET A O 1
ATOM 3176 N N . VAL A 1 411 ? -30.125 -42.375 -21.547 1 71.25 411 VAL A N 1
ATOM 3177 C CA . VAL A 1 411 ? -29.656 -42.906 -20.266 1 71.25 411 VAL A CA 1
ATOM 3178 C C . VAL A 1 411 ? -30.25 -44.281 -20 1 71.25 411 VAL A C 1
ATOM 3180 O O . VAL A 1 411 ? -31.375 -44.562 -20.422 1 71.25 411 VAL A O 1
ATOM 3183 N N . GLU A 1 412 ? -29.328 -45.344 -19.859 1 61.59 412 GLU A N 1
ATOM 3184 C CA . GLU A 1 412 ? -29.828 -46.719 -19.594 1 61.59 412 GLU A CA 1
ATOM 3185 C C . GLU A 1 412 ? -31.062 -46.656 -18.703 1 61.59 412 GLU A C 1
ATOM 3187 O O . GLU A 1 412 ? -31.219 -45.781 -17.875 1 61.59 412 GLU A O 1
ATOM 3192 N N . ASP A 1 413 ? -32.188 -47.25 -19.047 1 56.19 413 ASP A N 1
ATOM 3193 C CA . ASP A 1 413 ? -33.5 -47.312 -18.438 1 56.19 413 ASP A CA 1
ATOM 3194 C C . ASP A 1 413 ? -33.406 -47.375 -16.922 1 56.19 413 ASP A C 1
ATOM 3196 O O . ASP A 1 413 ? -32.531 -48.031 -16.375 1 56.19 413 ASP A O 1
ATOM 3200 N N . ASN A 1 414 ? -34.156 -46.531 -16.094 1 63.47 414 ASN A N 1
ATOM 3201 C CA . ASN A 1 414 ? -34.625 -46.375 -14.719 1 63.47 414 ASN A CA 1
ATOM 3202 C C . ASN A 1 414 ? -33.5 -46 -13.766 1 63.47 414 ASN A C 1
ATOM 3204 O O . ASN A 1 414 ? -33.406 -46.531 -12.664 1 63.47 414 ASN A O 1
ATOM 3208 N N . GLU A 1 415 ? -32.5 -45.188 -14.289 1 73.69 415 GLU A N 1
ATOM 3209 C CA . GLU A 1 415 ? -31.531 -44.781 -13.289 1 73.69 415 GLU A CA 1
ATOM 3210 C C . GLU A 1 415 ? -32.125 -43.75 -12.328 1 73.69 415 GLU A C 1
ATOM 3212 O O . GLU A 1 415 ? -32.625 -42.719 -12.758 1 73.69 415 GLU A O 1
ATOM 3217 N N . PRO A 1 416 ? -32.125 -44.094 -11.109 1 81.38 416 PRO A N 1
ATOM 3218 C CA . PRO A 1 416 ? -32.656 -43.156 -10.117 1 81.38 416 PRO A CA 1
ATOM 3219 C C . PRO A 1 416 ? -31.797 -41.938 -9.938 1 81.38 416 PRO A C 1
ATOM 3221 O O . PRO A 1 416 ? -30.625 -41.938 -10.328 1 81.38 416 PRO A O 1
ATOM 3224 N N . TRP A 1 417 ? -32.375 -40.844 -9.477 1 82.69 417 TRP A N 1
ATOM 3225 C CA . TRP A 1 417 ? -31.703 -39.562 -9.258 1 82.69 417 TRP A CA 1
ATOM 3226 C C . TRP A 1 417 ? -30.516 -39.719 -8.305 1 82.69 417 TRP A C 1
ATOM 3228 O O . TRP A 1 417 ? -29.562 -38.938 -8.352 1 82.69 417 TRP A O 1
ATOM 3238 N N . TYR A 1 418 ? -30.453 -40.75 -7.449 1 88.31 418 TYR A N 1
ATOM 3239 C CA . TYR A 1 418 ? -29.422 -40.938 -6.434 1 88.31 418 TYR A CA 1
ATOM 3240 C C . TYR A 1 418 ? -28.328 -41.875 -6.93 1 88.31 418 TYR A C 1
ATOM 3242 O O . TYR A 1 418 ? -27.5 -42.344 -6.148 1 88.31 418 TYR A O 1
ATOM 3250 N N . ASN A 1 419 ? -28.359 -42.188 -8.203 1 88.62 419 ASN A N 1
ATOM 3251 C CA . ASN A 1 419 ? -27.406 -43.156 -8.766 1 88.62 419 ASN A CA 1
ATOM 3252 C C . ASN A 1 419 ? -25.969 -42.656 -8.633 1 88.62 419 ASN A C 1
ATOM 3254 O O . ASN A 1 419 ? -25.031 -43.438 -8.609 1 88.62 419 ASN A O 1
ATOM 3258 N N . PHE A 1 420 ? -25.797 -41.344 -8.586 1 91.56 420 PHE A N 1
ATOM 3259 C CA . PHE A 1 420 ? -24.422 -40.844 -8.523 1 91.56 420 PHE A CA 1
ATOM 3260 C C . PHE A 1 420 ? -23.75 -41.25 -7.223 1 91.56 420 PHE A C 1
ATOM 3262 O O . PHE A 1 420 ? -22.516 -41.281 -7.141 1 91.56 420 PHE A O 1
ATOM 3269 N N . TYR A 1 421 ? -24.5 -41.688 -6.184 1 94.06 421 TYR A N 1
ATOM 3270 C CA . TYR A 1 421 ? -23.922 -42.188 -4.938 1 94.06 421 TYR A CA 1
ATOM 3271 C C . TYR A 1 421 ? -23.234 -43.531 -5.133 1 94.06 421 TYR A C 1
ATOM 3273 O O . TYR A 1 421 ? -22.328 -43.906 -4.383 1 94.06 421 TYR A O 1
ATOM 3281 N N . SER A 1 422 ? -23.688 -44.281 -6.152 1 93.19 422 SER A N 1
ATOM 3282 C CA . SER A 1 422 ? -23.094 -45.594 -6.422 1 93.19 422 SER A CA 1
ATOM 3283 C C . SER A 1 422 ? -21.688 -45.469 -6.984 1 93.19 422 SER A C 1
ATOM 3285 O O . SER A 1 422 ? -20.906 -46.406 -6.945 1 93.19 422 SER A O 1
ATOM 3287 N N . LEU A 1 423 ? -21.422 -44.281 -7.473 1 94.75 423 LEU A N 1
ATOM 3288 C CA . LEU A 1 423 ? -20.109 -44.062 -8.07 1 94.75 423 LEU A CA 1
ATOM 3289 C C . LEU A 1 423 ? -19.062 -43.812 -6.996 1 94.75 423 LEU A C 1
ATOM 3291 O O . LEU A 1 423 ? -17.859 -43.875 -7.273 1 94.75 423 LEU A O 1
ATOM 3295 N N . TYR A 1 424 ? -19.516 -43.531 -5.766 1 96.19 424 TYR A N 1
ATOM 3296 C CA . TYR A 1 424 ? -18.594 -43.344 -4.648 1 96.19 424 TYR A CA 1
ATOM 3297 C C . TYR A 1 424 ? -18.109 -44.688 -4.117 1 96.19 424 TYR A C 1
ATOM 3299 O O . TYR A 1 424 ? -18.547 -45.125 -3.049 1 96.19 424 TYR A O 1
ATOM 3307 N N . LYS A 1 425 ? -17.25 -45.281 -4.863 1 95.81 425 LYS A N 1
ATOM 3308 C CA . LYS A 1 425 ? -16.625 -46.531 -4.445 1 95.81 425 LYS A CA 1
ATOM 3309 C C . LYS A 1 425 ? -15.32 -46.281 -3.707 1 95.81 425 LYS A C 1
ATOM 3311 O O . LYS A 1 425 ? -14.242 -46.375 -4.297 1 95.81 425 LYS A O 1
ATOM 3316 N N . PHE A 1 426 ? -15.336 -46.188 -2.441 1 95.06 426 PHE A N 1
ATOM 3317 C CA . PHE A 1 426 ? -14.227 -45.719 -1.618 1 95.06 426 PHE A CA 1
ATOM 3318 C C . PHE A 1 426 ? -13.078 -46.719 -1.621 1 95.06 426 PHE A C 1
ATOM 3320 O O . PHE A 1 426 ? -11.93 -46.344 -1.376 1 95.06 426 PHE A O 1
ATOM 3327 N N . ASN A 1 427 ? -13.391 -47.969 -1.989 1 94.44 427 ASN A N 1
ATOM 3328 C CA . ASN A 1 427 ? -12.352 -49 -2.035 1 94.44 427 ASN A CA 1
ATOM 3329 C C . ASN A 1 427 ? -11.469 -48.844 -3.266 1 94.44 427 ASN A C 1
ATOM 3331 O O . ASN A 1 427 ? -10.336 -49.344 -3.283 1 94.44 427 ASN A O 1
ATOM 3335 N N . LEU A 1 428 ? -11.953 -48.188 -4.305 1 95.75 428 LEU A N 1
ATOM 3336 C CA . LEU A 1 428 ? -11.219 -48.031 -5.555 1 95.75 428 LEU A CA 1
ATOM 3337 C C . LEU A 1 428 ? -10.562 -46.656 -5.637 1 95.75 428 LEU A C 1
ATOM 3339 O O . LEU A 1 428 ? -9.789 -46.406 -6.555 1 95.75 428 LEU A O 1
ATOM 3343 N N . VAL A 1 429 ? -10.758 -45.844 -4.648 1 96.88 429 VAL A N 1
ATOM 3344 C CA . VAL A 1 429 ? -10.297 -44.438 -4.684 1 96.88 429 VAL A CA 1
ATOM 3345 C C . VAL A 1 429 ? -8.797 -44.406 -4.41 1 96.88 429 VAL A C 1
ATOM 3347 O O . VAL A 1 429 ? -8.312 -45.031 -3.461 1 96.88 429 VAL A O 1
ATOM 3350 N N . ASP A 1 430 ? -8.07 -43.75 -5.258 1 96.56 430 ASP A N 1
ATOM 3351 C CA . ASP A 1 430 ? -6.656 -43.469 -5.039 1 96.56 430 ASP A CA 1
ATOM 3352 C C . ASP A 1 430 ? -6.465 -42.156 -4.258 1 96.56 430 ASP A C 1
ATOM 3354 O O . ASP A 1 430 ? -6.426 -41.094 -4.844 1 96.56 430 ASP A O 1
ATOM 3358 N N . TRP A 1 431 ? -6.152 -42.281 -3.043 1 94.88 431 TRP A N 1
ATOM 3359 C CA . TRP A 1 431 ? -6.078 -41.125 -2.139 1 94.88 431 TRP A CA 1
ATOM 3360 C C . TRP A 1 431 ? -4.84 -40.281 -2.432 1 94.88 431 TRP A C 1
ATOM 3362 O O . TRP A 1 431 ? -4.836 -39.062 -2.186 1 94.88 431 TRP A O 1
ATOM 3372 N N . VAL A 1 432 ? -3.799 -40.844 -2.965 1 93.12 432 VAL A N 1
ATOM 3373 C CA . VAL A 1 432 ? -2.588 -40.094 -3.299 1 93.12 432 VAL A CA 1
ATOM 3374 C C . VAL A 1 432 ? -2.861 -39.188 -4.48 1 93.12 432 VAL A C 1
ATOM 3376 O O . VAL A 1 432 ? -2.385 -38.031 -4.508 1 93.12 432 VAL A O 1
ATOM 3379 N N . CYS A 1 433 ? -3.6 -39.719 -5.449 1 94.5 433 CYS A N 1
ATOM 3380 C CA . CYS A 1 433 ? -3.98 -38.906 -6.594 1 94.5 433 CYS A CA 1
ATOM 3381 C C . CYS A 1 433 ? -4.82 -37.719 -6.156 1 94.5 433 CYS A C 1
ATOM 3383 O O . CYS A 1 433 ? -4.711 -36.625 -6.73 1 94.5 433 CYS A O 1
ATOM 3385 N N . ILE A 1 434 ? -5.637 -37.875 -5.141 1 95.81 434 ILE A N 1
ATOM 3386 C CA . ILE A 1 434 ? -6.484 -36.781 -4.641 1 95.81 434 ILE A CA 1
ATOM 3387 C C . ILE A 1 434 ? -5.617 -35.719 -3.982 1 95.81 434 ILE A C 1
ATOM 3389 O O . ILE A 1 434 ? -5.84 -34.531 -4.18 1 95.81 434 ILE A O 1
ATOM 3393 N N . VAL A 1 435 ? -4.621 -36.094 -3.227 1 93 435 VAL A N 1
ATOM 3394 C CA . VAL A 1 435 ? -3.744 -35.156 -2.543 1 93 435 VAL A CA 1
ATOM 3395 C C . VAL A 1 435 ? -2.971 -34.344 -3.572 1 93 435 VAL A C 1
ATOM 3397 O O . VAL A 1 435 ? -2.705 -33.156 -3.354 1 93 435 VAL A O 1
ATOM 3400 N N . ARG A 1 436 ? -2.693 -34.938 -4.695 1 89.88 436 ARG A N 1
ATOM 3401 C CA . ARG A 1 436 ? -1.965 -34.219 -5.75 1 89.88 436 ARG A CA 1
ATOM 3402 C C . ARG A 1 436 ? -2.834 -33.156 -6.398 1 89.88 436 ARG A C 1
ATOM 3404 O O . ARG A 1 436 ? -2.322 -32.25 -7.062 1 89.88 436 ARG A O 1
ATOM 3411 N N . GLN A 1 437 ? -4.172 -33.188 -6.164 1 93.12 437 GLN A N 1
ATOM 3412 C CA . GLN A 1 437 ? -5.086 -32.188 -6.758 1 93.12 437 GLN A CA 1
ATOM 3413 C C . GLN A 1 437 ? -5.348 -31.031 -5.805 1 93.12 437 GLN A C 1
ATOM 3415 O O . GLN A 1 437 ? -6.086 -30.109 -6.137 1 93.12 437 GLN A O 1
ATOM 3420 N N . ILE A 1 438 ? -4.652 -30.969 -4.707 1 89.5 438 ILE A N 1
ATOM 3421 C CA . ILE A 1 438 ? -4.906 -29.969 -3.684 1 89.5 438 ILE A CA 1
ATOM 3422 C C . ILE A 1 438 ? -4.641 -28.578 -4.25 1 89.5 438 ILE A C 1
ATOM 3424 O O . ILE A 1 438 ? -5.422 -27.656 -4.027 1 89.5 438 ILE A O 1
ATOM 3428 N N . PRO A 1 439 ? -3.566 -28.344 -5.047 1 83.31 439 PRO A N 1
ATOM 3429 C CA . PRO A 1 439 ? -3.355 -27 -5.602 1 83.31 439 PRO A CA 1
ATOM 3430 C C . PRO A 1 439 ? -4.52 -26.531 -6.473 1 83.31 439 PRO A C 1
ATOM 3432 O O . PRO A 1 439 ? -4.906 -25.375 -6.414 1 83.31 439 PRO A O 1
ATOM 3435 N N . THR A 1 440 ? -5.094 -27.5 -7.227 1 90.75 440 THR A N 1
ATOM 3436 C CA . THR A 1 440 ? -6.242 -27.141 -8.055 1 90.75 440 THR A CA 1
ATOM 3437 C C . THR A 1 440 ? -7.465 -26.859 -7.191 1 90.75 440 THR A C 1
ATOM 3439 O O . THR A 1 440 ? -8.25 -25.953 -7.496 1 90.75 440 THR A O 1
ATOM 3442 N N . MET A 1 441 ? -7.57 -27.656 -6.082 1 94.12 441 MET A N 1
ATOM 3443 C CA . MET A 1 441 ? -8.68 -27.422 -5.156 1 94.12 441 MET A CA 1
ATOM 3444 C C . MET A 1 441 ? -8.562 -26.062 -4.496 1 94.12 441 MET A C 1
ATOM 3446 O O . MET A 1 441 ? -9.562 -25.359 -4.316 1 94.12 441 MET A O 1
ATOM 3450 N N . LEU A 1 442 ? -7.395 -25.656 -4.219 1 88.31 442 LEU A N 1
ATOM 3451 C CA . LEU A 1 442 ? -7.176 -24.375 -3.568 1 88.31 442 LEU A CA 1
ATOM 3452 C C . LEU A 1 442 ? -7.41 -23.219 -4.543 1 88.31 442 LEU A C 1
ATOM 3454 O O . LEU A 1 442 ? -7.945 -22.188 -4.164 1 88.31 442 LEU A O 1
ATOM 3458 N N . ALA A 1 443 ? -6.961 -23.453 -5.75 1 86.56 443 ALA A N 1
ATOM 3459 C CA . ALA A 1 443 ? -7.215 -22.453 -6.773 1 86.56 443 ALA A CA 1
ATOM 3460 C C . ALA A 1 443 ? -8.711 -22.25 -6.98 1 86.56 443 ALA A C 1
ATOM 3462 O O . ALA A 1 443 ? -9.18 -21.109 -7.086 1 86.56 443 ALA A O 1
ATOM 3463 N N . LEU A 1 444 ? -9.383 -23.328 -7.039 1 92.31 444 LEU A N 1
ATOM 3464 C CA . LEU A 1 444 ? -10.836 -23.312 -7.16 1 92.31 444 LEU A CA 1
ATOM 3465 C C . LEU A 1 444 ? -11.477 -22.594 -5.977 1 92.31 444 LEU A C 1
ATOM 3467 O O . LEU A 1 444 ? -12.391 -21.781 -6.156 1 92.31 444 LEU A O 1
ATOM 3471 N N . THR A 1 445 ? -11.031 -22.859 -4.82 1 91.38 445 THR A N 1
ATOM 3472 C CA . THR A 1 445 ? -11.539 -22.25 -3.604 1 91.38 445 THR A CA 1
ATOM 3473 C C . THR A 1 445 ? -11.266 -20.75 -3.598 1 91.38 445 THR A C 1
ATOM 3475 O O . THR A 1 445 ? -12.125 -19.953 -3.217 1 91.38 445 THR A O 1
ATOM 3478 N N . PHE A 1 446 ? -10.086 -20.375 -4.031 1 83.56 446 PHE A N 1
ATOM 3479 C CA . PHE A 1 446 ? -9.727 -18.953 -4.102 1 83.56 446 PHE A CA 1
ATOM 3480 C C . PHE A 1 446 ? -10.641 -18.203 -5.062 1 83.56 446 PHE A C 1
ATOM 3482 O O . PHE A 1 446 ? -11.078 -17.094 -4.77 1 83.56 446 PHE A O 1
ATOM 3489 N N . PHE A 1 447 ? -10.906 -18.797 -6.109 1 84 447 PHE A N 1
ATOM 3490 C CA . PHE A 1 447 ? -11.812 -18.219 -7.094 1 84 447 PHE A CA 1
ATOM 3491 C C . PHE A 1 447 ? -13.219 -18.078 -6.52 1 84 447 PHE A C 1
ATOM 3493 O O . PHE A 1 447 ? -13.906 -17.094 -6.781 1 84 447 PHE A O 1
ATOM 3500 N N . GLY A 1 448 ? -13.594 -19.062 -5.766 1 87 448 GLY A N 1
ATOM 3501 C CA . GLY A 1 448 ? -14.906 -19.047 -5.148 1 87 448 GLY A CA 1
ATOM 3502 C C . GLY A 1 448 ? -15.078 -17.938 -4.121 1 87 448 GLY A C 1
ATOM 3503 O O . GLY A 1 448 ? -16.125 -17.312 -4.047 1 87 448 GLY A O 1
ATOM 3504 N N . ILE A 1 449 ? -14.078 -17.656 -3.418 1 85 449 ILE A N 1
ATOM 3505 C CA . ILE A 1 449 ? -14.133 -16.688 -2.32 1 85 449 ILE A CA 1
ATOM 3506 C C . ILE A 1 449 ? -14.297 -15.281 -2.873 1 85 449 ILE A C 1
ATOM 3508 O O . ILE A 1 449 ? -14.859 -14.406 -2.205 1 85 449 ILE A O 1
ATOM 3512 N N . LEU A 1 450 ? -13.922 -15.062 -4.059 1 79.31 450 LEU A N 1
ATOM 3513 C CA . LEU A 1 450 ? -13.945 -13.719 -4.637 1 79.31 450 LEU A CA 1
ATOM 3514 C C . LEU A 1 450 ? -15.352 -13.328 -5.059 1 79.31 450 LEU A C 1
ATOM 3516 O O . LEU A 1 450 ? -15.648 -12.148 -5.246 1 79.31 450 LEU A O 1
ATOM 3520 N N . HIS A 1 451 ? -16.25 -14.297 -5.098 1 81.62 451 HIS A N 1
ATOM 3521 C CA . HIS A 1 451 ? -17.578 -14.031 -5.609 1 81.62 451 HIS A CA 1
ATOM 3522 C C . HIS A 1 451 ? -18.5 -13.492 -4.512 1 81.62 451 HIS A C 1
ATOM 3524 O O . HIS A 1 451 ? -19.312 -12.609 -4.762 1 81.62 451 HIS A O 1
ATOM 3530 N N . VAL A 1 452 ? -18.344 -13.875 -3.32 1 83.88 452 VAL A N 1
ATOM 3531 C CA . VAL A 1 452 ? -19.281 -13.578 -2.246 1 83.88 452 VAL A CA 1
ATOM 3532 C C . VAL A 1 452 ? -19.203 -12.094 -1.89 1 83.88 452 VAL A C 1
ATOM 3534 O O . VAL A 1 452 ? -20.234 -11.414 -1.802 1 83.88 452 VAL A O 1
ATOM 3537 N N . PRO A 1 453 ? -18.062 -11.508 -1.715 1 74.75 453 PRO A N 1
ATOM 3538 C CA . PRO A 1 453 ? -17.984 -10.094 -1.344 1 74.75 453 PRO A CA 1
ATOM 3539 C C . PRO A 1 453 ? -18.484 -9.164 -2.451 1 74.75 453 PRO A C 1
ATOM 3541 O O . PRO A 1 453 ? -18.719 -7.977 -2.209 1 74.75 453 PRO A O 1
ATOM 3544 N N . ILE A 1 454 ? -18.703 -9.68 -3.615 1 71.94 454 ILE A N 1
ATOM 3545 C CA . ILE A 1 454 ? -19.188 -8.867 -4.727 1 71.94 454 ILE A CA 1
ATOM 3546 C C . ILE A 1 454 ? -20.688 -9.047 -4.875 1 71.94 454 ILE A C 1
ATOM 3548 O O . ILE A 1 454 ? -21.438 -8.062 -4.984 1 71.94 454 ILE A O 1
ATOM 3552 N N . ASN A 1 455 ? -21.125 -10.289 -4.797 1 79.88 455 ASN A N 1
ATOM 3553 C CA . ASN A 1 455 ? -22.531 -10.602 -5.035 1 79.88 455 ASN A CA 1
ATOM 3554 C C . ASN A 1 455 ? -23.406 -10.141 -3.873 1 79.88 455 ASN A C 1
ATOM 3556 O O . ASN A 1 455 ? -24.531 -9.656 -4.086 1 79.88 455 ASN A O 1
ATOM 3560 N N . VAL A 1 456 ? -22.906 -10.273 -2.707 1 84.69 456 VAL A N 1
ATOM 3561 C CA . VAL A 1 456 ? -23.719 -10.016 -1.521 1 84.69 456 VAL A CA 1
ATOM 3562 C C . VAL A 1 456 ? -24 -8.523 -1.407 1 84.69 456 VAL A C 1
ATOM 3564 O O . VAL A 1 456 ? -25.156 -8.109 -1.293 1 84.69 456 VAL A O 1
ATOM 3567 N N . PRO A 1 457 ? -23.016 -7.625 -1.44 1 73.88 457 PRO A N 1
ATOM 3568 C CA . PRO A 1 457 ? -23.312 -6.195 -1.38 1 73.88 457 PRO A CA 1
ATOM 3569 C C . PRO A 1 457 ? -24.109 -5.707 -2.59 1 73.88 457 PRO A C 1
ATOM 3571 O O . PRO A 1 457 ? -24.953 -4.812 -2.461 1 73.88 457 PRO A O 1
ATOM 3574 N N . ALA A 1 458 ? -23.891 -6.246 -3.719 1 74.5 458 ALA A N 1
ATOM 3575 C CA . ALA A 1 458 ? -24.641 -5.871 -4.918 1 74.5 458 ALA A CA 1
ATOM 3576 C C . ALA A 1 458 ? -26.125 -6.203 -4.766 1 74.5 458 ALA A C 1
ATOM 3578 O O . ALA A 1 458 ? -26.984 -5.414 -5.168 1 74.5 458 ALA A O 1
ATOM 3579 N N . LEU A 1 459 ? -26.375 -7.367 -4.273 1 83.19 459 LEU A N 1
ATOM 3580 C CA . LEU A 1 459 ? -27.75 -7.762 -4.035 1 83.19 459 LEU A CA 1
ATOM 3581 C C . LEU A 1 459 ? -28.406 -6.867 -2.982 1 83.19 459 LEU A C 1
ATOM 3583 O O . LEU A 1 459 ? -29.578 -6.512 -3.102 1 83.19 459 LEU A O 1
ATOM 3587 N N . ALA A 1 460 ? -27.609 -6.484 -2.025 1 78.75 460 ALA A N 1
ATOM 3588 C CA . ALA A 1 460 ? -28.109 -5.609 -0.973 1 78.75 460 ALA A CA 1
ATOM 3589 C C . ALA A 1 460 ? -28.531 -4.258 -1.541 1 78.75 460 ALA A C 1
ATOM 3591 O O . ALA A 1 460 ? -29.594 -3.727 -1.183 1 78.75 460 ALA A O 1
ATOM 3592 N N . VAL A 1 461 ? -27.797 -3.742 -2.396 1 68.69 461 VAL A N 1
ATOM 3593 C CA . VAL A 1 461 ? -28.078 -2.457 -3.021 1 68.69 461 VAL A CA 1
ATOM 3594 C C . VAL A 1 461 ? -29.328 -2.576 -3.898 1 68.69 461 VAL A C 1
ATOM 3596 O O . VAL A 1 461 ? -30.188 -1.689 -3.896 1 68.69 461 VAL A O 1
ATOM 3599 N N . SER A 1 462 ? -29.469 -3.666 -4.555 1 73.12 462 SER A N 1
ATOM 3600 C CA . SER A 1 462 ? -30.578 -3.865 -5.469 1 73.12 462 SER A CA 1
ATOM 3601 C C . SER A 1 462 ? -31.891 -4.051 -4.707 1 73.12 462 SER A C 1
ATOM 3603 O O . SER A 1 462 ? -32.969 -3.711 -5.215 1 73.12 462 SER A O 1
ATOM 3605 N N . VAL A 1 463 ? -31.812 -4.625 -3.555 1 77.38 463 VAL A N 1
ATOM 3606 C CA . VAL A 1 463 ? -33 -4.902 -2.783 1 77.38 463 VAL A CA 1
ATOM 3607 C C . VAL A 1 463 ? -33.25 -3.793 -1.761 1 77.38 463 VAL A C 1
ATOM 3609 O O . VAL A 1 463 ? -34.25 -3.805 -1.033 1 77.38 463 VAL A O 1
ATOM 3612 N N . GLY A 1 464 ? -32.312 -2.818 -1.753 1 66.88 464 GLY A N 1
ATOM 3613 C CA . GLY A 1 464 ? -32.5 -1.668 -0.879 1 66.88 464 GLY A CA 1
ATOM 3614 C C . GLY A 1 464 ? -32.156 -1.968 0.569 1 66.88 464 GLY A C 1
ATOM 3615 O O . GLY A 1 464 ? -32.75 -1.402 1.483 1 66.88 464 GLY A O 1
ATOM 3616 N N . MET A 1 465 ? -31.344 -3.035 0.706 1 72.44 465 MET A N 1
ATOM 3617 C CA . MET A 1 465 ? -30.922 -3.363 2.064 1 72.44 465 MET A CA 1
ATOM 3618 C C . MET A 1 465 ? -29.703 -2.537 2.465 1 72.44 465 MET A C 1
ATOM 3620 O O . MET A 1 465 ? -28.703 -2.504 1.744 1 72.44 465 MET A O 1
ATOM 3624 N N . ASP A 1 466 ? -29.766 -1.759 3.516 1 61.91 466 ASP A N 1
ATOM 3625 C CA . ASP A 1 466 ? -28.734 -0.801 3.928 1 61.91 466 ASP A CA 1
ATOM 3626 C C . ASP A 1 466 ? -27.547 -1.508 4.582 1 61.91 466 ASP A C 1
ATOM 3628 O O . ASP A 1 466 ? -26.406 -1.058 4.461 1 61.91 466 ASP A O 1
ATOM 3632 N N . GLU A 1 467 ? -27.828 -2.646 5.352 1 68.56 467 GLU A N 1
ATOM 3633 C CA . GLU A 1 467 ? -26.75 -3.268 6.098 1 68.56 467 GLU A CA 1
ATOM 3634 C C . GLU A 1 467 ? -26.625 -4.754 5.773 1 68.56 467 GLU A C 1
ATOM 3636 O O . GLU A 1 467 ? -27.625 -5.477 5.781 1 68.56 467 GLU A O 1
ATOM 3641 N N . VAL A 1 468 ? -25.578 -5.145 5.152 1 77.31 468 VAL A N 1
ATOM 3642 C CA . VAL A 1 468 ? -25.359 -6.578 5.008 1 77.31 468 VAL A CA 1
ATOM 3643 C C . VAL A 1 468 ? -24 -6.949 5.605 1 77.31 468 VAL A C 1
ATOM 3645 O O . VAL A 1 468 ? -23.016 -6.234 5.406 1 77.31 468 VAL A O 1
ATOM 3648 N N . ASP A 1 469 ? -24 -7.902 6.492 1 83.06 469 ASP A N 1
ATOM 3649 C CA . ASP A 1 469 ? -22.766 -8.438 7.078 1 83.06 469 ASP A CA 1
ATOM 3650 C C . ASP A 1 469 ? -22.141 -9.492 6.168 1 83.06 469 ASP A C 1
ATOM 3652 O O . ASP A 1 469 ? -22.625 -10.625 6.098 1 83.06 469 ASP A O 1
ATOM 3656 N N . VAL A 1 470 ? -21.094 -9.188 5.586 1 85.06 470 VAL A N 1
ATOM 3657 C CA . VAL A 1 470 ? -20.453 -10.078 4.629 1 85.06 470 VAL A CA 1
ATOM 3658 C C . VAL A 1 470 ? -19.891 -11.305 5.355 1 85.06 470 VAL A C 1
ATOM 3660 O O . VAL A 1 470 ? -19.891 -12.406 4.801 1 85.06 470 VAL A O 1
ATOM 3663 N N . ASP A 1 471 ? -19.453 -11.18 6.645 1 89.38 471 ASP A N 1
ATOM 3664 C CA . ASP A 1 471 ? -18.891 -12.305 7.387 1 89.38 471 ASP A CA 1
ATOM 3665 C C . ASP A 1 471 ? -19.969 -13.352 7.68 1 89.38 471 ASP A C 1
ATOM 3667 O O . ASP A 1 471 ? -19.703 -14.555 7.629 1 89.38 471 ASP A O 1
ATOM 3671 N N . ARG A 1 472 ? -21.109 -12.859 7.941 1 91.69 472 ARG A N 1
ATOM 3672 C CA . ARG A 1 472 ? -22.219 -13.781 8.172 1 91.69 472 ARG A CA 1
ATOM 3673 C C . ARG A 1 472 ? -22.562 -14.547 6.898 1 91.69 472 ARG A C 1
ATOM 3675 O O . ARG A 1 472 ? -22.859 -15.742 6.953 1 91.69 472 ARG A O 1
ATOM 3682 N N . GLU A 1 473 ? -22.516 -13.875 5.84 1 93.12 473 GLU A N 1
ATOM 3683 C CA . GLU A 1 473 ? -22.797 -14.523 4.562 1 93.12 473 GLU A CA 1
ATOM 3684 C C . GLU A 1 473 ? -21.719 -15.539 4.207 1 93.12 473 GLU A C 1
ATOM 3686 O O . GLU A 1 473 ? -22 -16.578 3.605 1 93.12 473 GLU A O 1
ATOM 3691 N N . LEU A 1 474 ? -20.484 -15.242 4.578 1 93.75 474 LEU A N 1
ATOM 3692 C CA . LEU A 1 474 ? -19.391 -16.172 4.328 1 93.75 474 LEU A CA 1
ATOM 3693 C C . LEU A 1 474 ? -19.578 -17.453 5.137 1 93.75 474 LEU A C 1
ATOM 3695 O O . LEU A 1 474 ? -19.297 -18.562 4.641 1 93.75 474 LEU A O 1
ATOM 3699 N N . VAL A 1 475 ? -20.031 -17.312 6.359 1 95.56 475 VAL A N 1
ATOM 3700 C CA . VAL A 1 475 ? -20.266 -18.484 7.199 1 95.56 475 VAL A CA 1
ATOM 3701 C C . VAL A 1 475 ? -21.391 -19.328 6.605 1 95.56 475 VAL A C 1
ATOM 3703 O O . VAL A 1 475 ? -21.312 -20.562 6.594 1 95.56 475 VAL A O 1
ATOM 3706 N N . ALA A 1 476 ? -22.422 -18.625 6.125 1 96.06 476 ALA A N 1
ATOM 3707 C CA . ALA A 1 476 ? -23.516 -19.344 5.48 1 96.06 476 ALA A CA 1
ATOM 3708 C C . ALA A 1 476 ? -23.031 -20.109 4.254 1 96.06 476 ALA A C 1
ATOM 3710 O O . ALA A 1 476 ? -23.438 -21.25 4.023 1 96.06 476 ALA A O 1
ATOM 3711 N N . HIS A 1 477 ? -22.172 -19.469 3.469 1 96.62 477 HIS A N 1
ATOM 3712 C CA . HIS A 1 477 ? -21.594 -20.125 2.307 1 96.62 477 HIS A CA 1
ATOM 3713 C C . HIS A 1 477 ? -20.672 -21.266 2.729 1 96.62 477 HIS A C 1
ATOM 3715 O O . HIS A 1 477 ? -20.516 -22.25 1.999 1 96.62 477 HIS A O 1
ATOM 3721 N N . GLY A 1 478 ? -20 -21.094 3.932 1 96.94 478 GLY A N 1
ATOM 3722 C CA . GLY A 1 478 ? -19.203 -22.188 4.469 1 96.94 478 GLY A CA 1
ATOM 3723 C C . GLY A 1 478 ? -20.031 -23.422 4.773 1 96.94 478 GLY A C 1
ATOM 3724 O O . GLY A 1 478 ? -19.656 -24.531 4.379 1 96.94 478 GLY A O 1
ATOM 3725 N N . TYR A 1 479 ? -21.188 -23.234 5.375 1 97.06 479 TYR A N 1
ATOM 3726 C CA . TYR A 1 479 ? -22.078 -24.344 5.676 1 97.06 479 TYR A CA 1
ATOM 3727 C C . TYR A 1 479 ? -22.609 -24.984 4.398 1 97.06 479 TYR A C 1
ATOM 3729 O O . TYR A 1 479 ? -22.609 -26.219 4.266 1 97.06 479 TYR A O 1
ATOM 3737 N N . SER A 1 480 ? -23.062 -24.125 3.508 1 97.56 480 SER A N 1
ATOM 3738 C CA . SER A 1 480 ? -23.672 -24.641 2.289 1 97.56 480 SER A CA 1
ATOM 3739 C C . SER A 1 480 ? -22.703 -25.5 1.492 1 97.56 480 SER A C 1
ATOM 3741 O O . SER A 1 480 ? -23.062 -26.578 1.008 1 97.56 480 SER A O 1
ATOM 3743 N N . ASN A 1 481 ? -21.469 -25.094 1.369 1 98.06 481 ASN A N 1
ATOM 3744 C CA . ASN A 1 481 ? -20.484 -25.828 0.579 1 98.06 481 ASN A CA 1
ATOM 3745 C C . ASN A 1 481 ? -19.969 -27.062 1.321 1 98.06 481 ASN A C 1
ATOM 3747 O O . ASN A 1 481 ? -19.75 -28.109 0.714 1 98.06 481 ASN A O 1
ATOM 3751 N N . ALA A 1 482 ? -19.734 -26.953 2.658 1 97.69 482 ALA A N 1
ATOM 3752 C CA . ALA A 1 482 ? -19.281 -28.094 3.434 1 97.69 482 ALA A CA 1
ATOM 3753 C C . ALA A 1 482 ? -20.312 -29.219 3.418 1 97.69 482 ALA A C 1
ATOM 3755 O O . ALA A 1 482 ? -19.969 -30.391 3.213 1 97.69 482 ALA A O 1
ATOM 3756 N N . ILE A 1 483 ? -21.562 -28.875 3.582 1 97.81 483 ILE A N 1
ATOM 3757 C CA . ILE A 1 483 ? -22.641 -29.875 3.607 1 97.81 483 ILE A CA 1
ATOM 3758 C C . ILE A 1 483 ? -22.828 -30.453 2.211 1 97.81 483 ILE A C 1
ATOM 3760 O O . ILE A 1 483 ? -23.078 -31.656 2.062 1 97.81 483 ILE A O 1
ATOM 3764 N N . SER A 1 484 ? -22.75 -29.562 1.222 1 97.94 484 SER A N 1
ATOM 3765 C CA . SER A 1 484 ? -22.859 -30.047 -0.147 1 97.94 484 SER A CA 1
ATOM 3766 C C . SER A 1 484 ? -21.781 -31.094 -0.437 1 97.94 484 SER A C 1
ATOM 3768 O O . SER A 1 484 ? -22.062 -32.125 -1.045 1 97.94 484 SER A O 1
ATOM 3770 N N . GLY A 1 485 ? -20.516 -30.828 -0.002 1 97.38 485 GLY A N 1
ATOM 3771 C CA . GLY A 1 485 ? -19.438 -31.797 -0.171 1 97.38 485 GLY A CA 1
ATOM 3772 C C . GLY A 1 485 ? -19.656 -33.062 0.622 1 97.38 485 GLY A C 1
ATOM 3773 O O . GLY A 1 485 ? -19.359 -34.156 0.136 1 97.38 485 GLY A O 1
ATOM 3774 N N . LEU A 1 486 ? -20.203 -32.969 1.803 1 97.06 486 LEU A N 1
ATOM 3775 C CA . LEU A 1 486 ? -20.422 -34.125 2.67 1 97.06 486 LEU A CA 1
ATOM 3776 C C . LEU A 1 486 ? -21.531 -35.031 2.113 1 97.06 486 LEU A C 1
ATOM 3778 O O . LEU A 1 486 ? -21.516 -36.25 2.316 1 97.06 486 LEU A O 1
ATOM 3782 N N . VAL A 1 487 ? -22.469 -34.406 1.298 1 96.69 487 VAL A N 1
ATOM 3783 C CA . VAL A 1 487 ? -23.531 -35.188 0.667 1 96.69 487 VAL A CA 1
ATOM 3784 C C . VAL A 1 487 ? -23.094 -35.625 -0.726 1 96.69 487 VAL A C 1
ATOM 3786 O O . VAL A 1 487 ? -23.891 -36.156 -1.492 1 96.69 487 VAL A O 1
ATOM 3789 N N . GLY A 1 488 ? -21.859 -35.375 -1.057 1 96.06 488 GLY A N 1
ATOM 3790 C CA . GLY A 1 488 ? -21.297 -35.844 -2.299 1 96.06 488 GLY A CA 1
ATOM 3791 C C . GLY A 1 488 ? -21.547 -34.938 -3.48 1 96.06 488 GLY A C 1
ATOM 3792 O O . GLY A 1 488 ? -21.562 -35.375 -4.629 1 96.06 488 GLY A O 1
ATOM 3793 N N . SER A 1 489 ? -21.859 -33.719 -3.244 1 96.25 489 SER A N 1
ATOM 3794 C CA . SER A 1 489 ? -22.141 -32.781 -4.312 1 96.25 489 SER A CA 1
ATOM 3795 C C . SER A 1 489 ? -21.047 -31.734 -4.426 1 96.25 489 SER A C 1
ATOM 3797 O O . SER A 1 489 ? -19.953 -31.906 -3.885 1 96.25 489 SER A O 1
ATOM 3799 N N . ILE A 1 490 ? -21.281 -30.672 -5.191 1 96.31 490 ILE A N 1
ATOM 3800 C CA . ILE A 1 490 ? -20.219 -29.75 -5.602 1 96.31 490 ILE A CA 1
ATOM 3801 C C . ILE A 1 490 ? -20.5 -28.359 -5.031 1 96.31 490 ILE A C 1
ATOM 3803 O O . ILE A 1 490 ? -21.422 -28.172 -4.242 1 96.31 490 ILE A O 1
ATOM 3807 N N . GLN A 1 491 ? -19.625 -27.406 -5.406 1 96.12 491 GLN A N 1
ATOM 3808 C CA . GLN A 1 491 ? -19.625 -26.062 -4.836 1 96.12 491 GLN A CA 1
ATOM 3809 C C . GLN A 1 491 ? -20.875 -25.297 -5.242 1 96.12 491 GLN A C 1
ATOM 3811 O O . GLN A 1 491 ? -21.438 -25.531 -6.312 1 96.12 491 GLN A O 1
ATOM 3816 N N . ASN A 1 492 ? -21.25 -24.312 -4.344 1 96.06 492 ASN A N 1
ATOM 3817 C CA . ASN A 1 492 ? -22.391 -23.453 -4.586 1 96.06 492 ASN A CA 1
ATOM 3818 C C . ASN A 1 492 ? -22.188 -22.062 -3.998 1 96.06 492 ASN A C 1
ATOM 3820 O O . ASN A 1 492 ? -21.219 -21.828 -3.27 1 96.06 492 ASN A O 1
ATOM 3824 N N . TYR A 1 493 ? -22.938 -21.141 -4.43 1 93.38 493 TYR A N 1
ATOM 3825 C CA . TYR A 1 493 ? -22.922 -19.781 -3.891 1 93.38 493 TYR A CA 1
ATOM 3826 C C . TYR A 1 493 ? -24.234 -19.062 -4.176 1 93.38 493 TYR A C 1
ATOM 3828 O O . TYR A 1 493 ? -25.141 -19.625 -4.809 1 93.38 493 TYR A O 1
ATOM 3836 N N . LEU A 1 494 ? -24.391 -17.906 -3.627 1 93.5 494 LEU A N 1
ATOM 3837 C CA . LEU A 1 494 ? -25.531 -17.062 -3.889 1 93.5 494 LEU A CA 1
ATOM 3838 C C . LEU A 1 494 ? -25.406 -16.359 -5.242 1 93.5 494 LEU A C 1
ATOM 3840 O O . LEU A 1 494 ? -24.422 -15.656 -5.488 1 93.5 494 LEU A O 1
ATOM 3844 N N . VAL A 1 495 ? -26.375 -16.625 -6.07 1 90.38 495 VAL A N 1
ATOM 3845 C CA . VAL A 1 495 ? -26.328 -16.062 -7.414 1 90.38 495 VAL A CA 1
ATOM 3846 C C . VAL A 1 495 ? -27.078 -14.727 -7.438 1 90.38 495 VAL A C 1
ATOM 3848 O O . VAL A 1 495 ? -28.297 -14.695 -7.219 1 90.38 495 VAL A O 1
ATOM 3851 N N . TYR A 1 496 ? -26.406 -13.711 -7.754 1 85.38 496 TYR A N 1
ATOM 3852 C CA . TYR A 1 496 ? -26.953 -12.352 -7.707 1 85.38 496 TYR A CA 1
ATOM 3853 C C . TYR A 1 496 ? -28.094 -12.195 -8.703 1 85.38 496 TYR A C 1
ATOM 3855 O O . TYR A 1 496 ? -29.203 -11.797 -8.328 1 85.38 496 TYR A O 1
ATOM 3863 N N . THR A 1 497 ? -27.922 -12.547 -9.984 1 79.19 497 THR A N 1
ATOM 3864 C CA . THR A 1 497 ? -28.875 -12.305 -11.055 1 79.19 497 THR A CA 1
ATOM 3865 C C . THR A 1 497 ? -30.156 -13.086 -10.828 1 79.19 497 THR A C 1
ATOM 3867 O O . THR A 1 497 ? -31.266 -12.547 -10.953 1 79.19 497 THR A O 1
ATOM 3870 N N . ASN A 1 498 ? -30 -14.336 -10.469 1 88.31 498 ASN A N 1
ATOM 3871 C CA . ASN A 1 498 ? -31.172 -15.172 -10.219 1 88.31 498 ASN A CA 1
ATOM 3872 C C . ASN A 1 498 ? -31.953 -14.688 -9.008 1 88.31 498 ASN A C 1
ATOM 3874 O O . ASN A 1 498 ? -33.188 -14.758 -8.984 1 88.31 498 ASN A O 1
ATOM 3878 N N . SER A 1 499 ? -31.219 -14.141 -8.039 1 90.81 499 SER A N 1
ATOM 3879 C CA . SER A 1 499 ? -31.859 -13.641 -6.832 1 90.81 499 SER A CA 1
ATOM 3880 C C . SER A 1 499 ? -32.688 -12.391 -7.117 1 90.81 499 SER A C 1
ATOM 3882 O O . SER A 1 499 ? -33.812 -12.258 -6.637 1 90.81 499 SER A O 1
ATOM 3884 N N . VAL A 1 500 ? -32.156 -11.531 -7.914 1 86.06 500 VAL A N 1
ATOM 3885 C CA . VAL A 1 500 ? -32.875 -10.289 -8.242 1 86.06 500 VAL A CA 1
ATOM 3886 C C . VAL A 1 500 ? -34.156 -10.602 -9.016 1 86.06 500 VAL A C 1
ATOM 3888 O O . VAL A 1 500 ? -35.188 -10.031 -8.727 1 86.06 500 VAL A O 1
ATOM 3891 N N . LEU A 1 501 ? -34.094 -11.531 -9.938 1 84.44 501 LEU A N 1
ATOM 3892 C CA . LEU A 1 501 ? -35.25 -11.906 -10.727 1 84.44 501 LEU A CA 1
ATOM 3893 C C . LEU A 1 501 ? -36.281 -12.602 -9.867 1 84.44 501 LEU A C 1
ATOM 3895 O O . LEU A 1 501 ? -37.5 -12.383 -10.039 1 84.44 501 LEU A O 1
ATOM 3899 N N . PHE A 1 502 ? -35.844 -13.414 -9.016 1 90.06 502 PHE A N 1
ATOM 3900 C CA . PHE A 1 502 ? -36.719 -14.148 -8.102 1 90.06 502 PHE A CA 1
ATOM 3901 C C . PHE A 1 502 ? -37.469 -13.195 -7.191 1 90.06 502 PHE A C 1
ATOM 3903 O O . PHE A 1 502 ? -38.688 -13.328 -7.008 1 90.06 502 PHE A O 1
ATOM 3910 N N . ILE A 1 503 ? -36.812 -12.164 -6.699 1 88.25 503 ILE A N 1
ATOM 3911 C CA . ILE A 1 503 ? -37.406 -11.203 -5.777 1 88.25 503 ILE A CA 1
ATOM 3912 C C . ILE A 1 503 ? -38.344 -10.266 -6.535 1 88.25 503 ILE A C 1
ATOM 3914 O O . ILE A 1 503 ? -39.438 -9.945 -6.059 1 88.25 503 ILE A O 1
ATOM 3918 N N . ARG A 1 504 ? -37.969 -9.898 -7.699 1 83.44 504 ARG A N 1
ATOM 3919 C CA . ARG A 1 504 ? -38.812 -9.023 -8.516 1 83.44 504 ARG A CA 1
ATOM 3920 C C . ARG A 1 504 ? -40.094 -9.734 -8.977 1 83.44 504 ARG A C 1
ATOM 3922 O O . ARG A 1 504 ? -41.094 -9.094 -9.25 1 83.44 504 ARG A O 1
ATOM 3929 N N . ALA A 1 505 ? -39.969 -11.031 -9.055 1 86.06 505 ALA A N 1
ATOM 3930 C CA . ALA A 1 505 ? -41.125 -11.828 -9.469 1 86.06 505 ALA A CA 1
ATOM 3931 C C . ALA A 1 505 ? -42.125 -12.016 -8.312 1 86.06 505 ALA A C 1
ATOM 3933 O O . ALA A 1 505 ? -43.156 -12.633 -8.477 1 86.06 505 ALA A O 1
ATOM 3934 N N . GLY A 1 506 ? -41.719 -11.492 -7.16 1 83 506 GLY A N 1
ATOM 3935 C CA . GLY A 1 506 ? -42.688 -11.461 -6.074 1 83 506 GLY A CA 1
ATOM 3936 C C . GLY A 1 506 ? -42.25 -12.25 -4.859 1 83 506 GLY A C 1
ATOM 3937 O O . GLY A 1 506 ? -42.969 -12.344 -3.873 1 83 506 GLY A O 1
ATOM 3938 N N . ALA A 1 507 ? -41.094 -12.812 -4.91 1 88.38 507 ALA A N 1
ATOM 3939 C CA . ALA A 1 507 ? -40.594 -13.57 -3.766 1 88.38 507 ALA A CA 1
ATOM 3940 C C . ALA A 1 507 ? -40 -12.648 -2.703 1 88.38 507 ALA A C 1
ATOM 3942 O O . ALA A 1 507 ? -39.031 -11.945 -2.955 1 88.38 507 ALA A O 1
ATOM 3943 N N . ASP A 1 508 ? -40.562 -12.461 -1.604 1 82.19 508 ASP A N 1
ATOM 3944 C CA . ASP A 1 508 ? -40.062 -11.516 -0.599 1 82.19 508 ASP A CA 1
ATOM 3945 C C . ASP A 1 508 ? -39.906 -12.203 0.753 1 82.19 508 ASP A C 1
ATOM 3947 O O . ASP A 1 508 ? -39.562 -11.555 1.747 1 82.19 508 ASP A O 1
ATOM 3951 N N . ASP A 1 509 ? -40.156 -13.555 0.656 1 88.94 509 ASP A N 1
ATOM 3952 C CA . ASP A 1 509 ? -40.094 -14.242 1.945 1 88.94 509 ASP A CA 1
ATOM 3953 C C . ASP A 1 509 ? -39.281 -15.523 1.845 1 88.94 509 ASP A C 1
ATOM 3955 O O . ASP A 1 509 ? -39 -16.016 0.744 1 88.94 509 ASP A O 1
ATOM 3959 N N . ARG A 1 510 ? -38.969 -16.094 3.035 1 92.88 510 ARG A N 1
ATOM 3960 C CA . ARG A 1 510 ? -38.125 -17.297 3.129 1 92.88 510 ARG A CA 1
ATOM 3961 C C . ARG A 1 510 ? -38.906 -18.516 2.633 1 92.88 510 ARG A C 1
ATOM 3963 O O . ARG A 1 510 ? -38.281 -19.469 2.123 1 92.88 510 ARG A O 1
ATOM 3970 N N . VAL A 1 511 ? -40.156 -18.422 2.73 1 92.94 511 VAL A N 1
ATOM 3971 C CA . VAL A 1 511 ? -40.969 -19.562 2.314 1 92.94 511 VAL A CA 1
ATOM 3972 C C . VAL A 1 511 ? -40.844 -19.766 0.807 1 92.94 511 VAL A C 1
ATOM 3974 O O . VAL A 1 511 ? -40.875 -20.906 0.326 1 92.94 511 VAL A O 1
ATOM 3977 N N . ALA A 1 512 ? -40.75 -18.719 0.12 1 94.12 512 ALA A N 1
ATOM 3978 C CA . ALA A 1 512 ? -40.531 -18.828 -1.323 1 94.12 512 ALA A CA 1
ATOM 3979 C C . ALA A 1 512 ? -39.281 -19.594 -1.646 1 94.12 512 ALA A C 1
ATOM 3981 O O . ALA A 1 512 ? -39.25 -20.391 -2.592 1 94.12 512 ALA A O 1
ATOM 3982 N N . GLY A 1 513 ? -38.281 -19.391 -0.861 1 94.56 513 GLY A N 1
ATOM 3983 C CA . GLY A 1 513 ? -37.031 -20.109 -1.051 1 94.56 513 GLY A CA 1
ATOM 3984 C C . GLY A 1 513 ? -37.156 -21.594 -0.775 1 94.56 513 GLY A C 1
ATOM 3985 O O . GLY A 1 513 ? -36.594 -22.422 -1.505 1 94.56 513 GLY A O 1
ATOM 3986 N N . VAL A 1 514 ? -37.844 -21.938 0.237 1 95.12 514 VAL A N 1
ATOM 3987 C CA . VAL A 1 514 ? -38.062 -23.344 0.577 1 95.12 514 VAL A CA 1
ATOM 3988 C C . VAL A 1 514 ? -38.906 -24.016 -0.502 1 95.12 514 VAL A C 1
ATOM 3990 O O . VAL A 1 514 ? -38.656 -25.172 -0.869 1 95.12 514 VAL A O 1
ATOM 3993 N N . MET A 1 515 ? -39.844 -23.281 -0.989 1 95.69 515 MET A N 1
ATOM 3994 C CA . MET A 1 515 ? -40.656 -23.797 -2.082 1 95.69 515 MET A CA 1
ATOM 3995 C C . MET A 1 515 ? -39.812 -24.047 -3.324 1 95.69 515 MET A C 1
ATOM 3997 O O . MET A 1 515 ? -40.031 -25.031 -4.035 1 95.69 515 MET A O 1
ATOM 4001 N N . LEU A 1 516 ? -38.969 -23.141 -3.586 1 96.31 516 LEU A N 1
ATOM 4002 C CA . LEU A 1 516 ? -38.062 -23.328 -4.723 1 96.31 516 LEU A CA 1
ATOM 4003 C C . LEU A 1 516 ? -37.219 -24.578 -4.539 1 96.31 516 LEU A C 1
ATOM 4005 O O . LEU A 1 516 ? -36.969 -25.312 -5.496 1 96.31 516 LEU A O 1
ATOM 4009 N N . ALA A 1 517 ? -36.719 -24.859 -3.322 1 97 517 ALA A N 1
ATOM 4010 C CA . ALA A 1 517 ? -35.938 -26.062 -3.031 1 97 517 ALA A CA 1
ATOM 4011 C C . ALA A 1 517 ? -36.75 -27.328 -3.277 1 97 517 ALA A C 1
ATOM 4013 O O . ALA A 1 517 ? -36.25 -28.297 -3.834 1 97 517 ALA A O 1
ATOM 4014 N N . ILE A 1 518 ? -37.969 -27.312 -2.877 1 96.25 518 ILE A N 1
ATOM 4015 C CA . ILE A 1 518 ? -38.875 -28.453 -3.047 1 96.25 518 ILE A CA 1
ATOM 4016 C C . ILE A 1 518 ? -39.156 -28.672 -4.531 1 96.25 518 ILE A C 1
ATOM 4018 O O . ILE A 1 518 ? -39.125 -29.812 -5.012 1 96.25 518 ILE A O 1
ATOM 4022 N N . ALA A 1 519 ? -39.375 -27.578 -5.18 1 95.81 519 ALA A N 1
ATOM 4023 C CA . ALA A 1 519 ? -39.625 -27.672 -6.617 1 95.81 519 ALA A CA 1
ATOM 4024 C C . ALA A 1 519 ? -38.406 -28.234 -7.348 1 95.81 519 ALA A C 1
ATOM 4026 O O . ALA A 1 519 ? -38.562 -29.047 -8.258 1 95.81 519 ALA A O 1
ATOM 4027 N N . THR A 1 520 ? -37.25 -27.75 -7.012 1 95.75 520 THR A N 1
ATOM 4028 C CA . THR A 1 520 ? -36 -28.25 -7.617 1 95.75 520 THR A CA 1
ATOM 4029 C C . THR A 1 520 ? -35.812 -29.719 -7.293 1 95.75 520 THR A C 1
ATOM 4031 O O . THR A 1 520 ? -35.344 -30.5 -8.141 1 95.75 520 THR A O 1
ATOM 4034 N N . ALA A 1 521 ? -36.125 -30.141 -6.074 1 95.81 521 ALA A N 1
ATOM 4035 C CA . ALA A 1 521 ? -36.031 -31.547 -5.676 1 95.81 521 ALA A CA 1
ATOM 4036 C C . ALA A 1 521 ? -37 -32.406 -6.5 1 95.81 521 ALA A C 1
ATOM 4038 O O . ALA A 1 521 ? -36.656 -33.531 -6.859 1 95.81 521 ALA A O 1
ATOM 4039 N N . ALA A 1 522 ? -38.094 -31.875 -6.773 1 93.44 522 ALA A N 1
ATOM 4040 C CA . ALA A 1 522 ? -39.062 -32.594 -7.594 1 93.44 522 ALA A CA 1
ATOM 4041 C C . ALA A 1 522 ? -38.5 -32.812 -9.008 1 93.44 522 ALA A C 1
ATOM 4043 O O . ALA A 1 522 ? -38.656 -33.906 -9.578 1 93.44 522 ALA A O 1
ATOM 4044 N N . VAL A 1 523 ? -37.906 -31.781 -9.477 1 91.56 523 VAL A N 1
ATOM 4045 C CA . VAL A 1 523 ? -37.344 -31.906 -10.805 1 91.56 523 VAL A CA 1
ATOM 4046 C C . VAL A 1 523 ? -36.219 -32.938 -10.789 1 91.56 523 VAL A C 1
ATOM 4048 O O . VAL A 1 523 ? -36.094 -33.75 -11.711 1 91.56 523 VAL A O 1
ATOM 4051 N N . MET A 1 524 ? -35.375 -32.906 -9.797 1 92.12 524 MET A N 1
ATOM 4052 C CA . MET A 1 524 ? -34.281 -33.875 -9.656 1 92.12 524 MET A CA 1
ATOM 4053 C C . MET A 1 524 ? -34.812 -35.312 -9.586 1 92.12 524 MET A C 1
ATOM 4055 O O . MET A 1 524 ? -34.25 -36.219 -10.18 1 92.12 524 MET A O 1
ATOM 4059 N N . MET A 1 525 ? -35.938 -35.562 -8.938 1 90.19 525 MET A N 1
ATOM 4060 C CA . MET A 1 525 ? -36.5 -36.875 -8.703 1 90.19 525 MET A CA 1
ATOM 4061 C C . MET A 1 525 ? -37.125 -37.438 -9.977 1 90.19 525 MET A C 1
ATOM 4063 O O . MET A 1 525 ? -37.219 -38.656 -10.148 1 90.19 525 MET A O 1
ATOM 4067 N N . VAL A 1 526 ? -37.625 -36.531 -10.75 1 82.81 526 VAL A N 1
ATOM 4068 C CA . VAL A 1 526 ? -38.156 -37 -12.039 1 82.81 526 VAL A CA 1
ATOM 4069 C C . VAL A 1 526 ? -37.031 -37.719 -12.812 1 82.81 526 VAL A C 1
ATOM 4071 O O . VAL A 1 526 ? -37.25 -38.688 -13.508 1 82.81 526 VAL A O 1
ATOM 4074 N N . GLY A 1 527 ? -35.844 -37.344 -12.516 1 70.62 527 GLY A N 1
ATOM 4075 C CA . GLY A 1 527 ? -34.688 -38.125 -12.93 1 70.62 527 GLY A CA 1
ATOM 4076 C C . GLY A 1 527 ? -34.125 -37.688 -14.266 1 70.62 527 GLY A C 1
ATOM 4077 O O . GLY A 1 527 ? -34.719 -36.875 -14.953 1 70.62 527 GLY A O 1
ATOM 4078 N N . PRO A 1 528 ? -33 -38.219 -14.586 1 71.5 528 PRO A N 1
ATOM 4079 C CA . PRO A 1 528 ? -32.25 -37.812 -15.789 1 71.5 528 PRO A CA 1
ATOM 4080 C C . PRO A 1 528 ? -32.812 -38.438 -17.062 1 71.5 528 PRO A C 1
ATOM 4082 O O . PRO A 1 528 ? -32.312 -38.188 -18.156 1 71.5 528 PRO A O 1
ATOM 4085 N N . VAL A 1 529 ? -33.969 -39.125 -16.938 1 73.81 529 VAL A N 1
ATOM 4086 C CA . VAL A 1 529 ? -34.562 -39.781 -18.094 1 73.81 529 VAL A CA 1
ATOM 4087 C C . VAL A 1 529 ? -34.938 -38.75 -19.156 1 73.81 529 VAL A C 1
ATOM 4089 O O . VAL A 1 529 ? -34.906 -39.031 -20.359 1 73.81 529 VAL A O 1
ATOM 4092 N N . VAL A 1 530 ? -35.062 -37.562 -18.688 1 75.81 530 VAL A N 1
ATOM 4093 C CA . VAL A 1 530 ? -35.531 -36.5 -19.594 1 75.81 530 VAL A CA 1
ATOM 4094 C C . VAL A 1 530 ? -34.375 -36.062 -20.484 1 75.81 530 VAL A C 1
ATOM 4096 O O . VAL A 1 530 ? -34.562 -35.562 -21.578 1 75.81 530 VAL A O 1
ATOM 4099 N N . ILE A 1 531 ? -33.156 -36.406 -20.078 1 78.38 531 ILE A N 1
ATOM 4100 C CA . ILE A 1 531 ? -31.953 -35.938 -20.781 1 78.38 531 ILE A CA 1
ATOM 4101 C C . ILE A 1 531 ? -31.891 -36.594 -22.172 1 78.38 531 ILE A C 1
ATOM 4103 O O . ILE A 1 531 ? -31.422 -35.969 -23.125 1 78.38 531 ILE A O 1
ATOM 4107 N N . GLY A 1 532 ? -32.406 -37.812 -22.281 1 79.75 532 GLY A N 1
ATOM 4108 C CA . GLY A 1 532 ? -32.375 -38.531 -23.547 1 79.75 532 GLY A CA 1
ATOM 4109 C C . GLY A 1 532 ? -33.25 -37.906 -24.609 1 79.75 532 GLY A C 1
ATOM 4110 O O . GLY A 1 532 ? -33.125 -38.219 -25.781 1 79.75 532 GLY A O 1
ATOM 4111 N N . TYR A 1 533 ? -34.031 -36.906 -24.188 1 84.75 533 TYR A N 1
ATOM 4112 C CA . TYR A 1 533 ? -34.938 -36.281 -25.141 1 84.75 533 TYR A CA 1
ATOM 4113 C C . TYR A 1 533 ? -34.5 -34.844 -25.469 1 84.75 533 TYR A C 1
ATOM 4115 O O . TYR A 1 533 ? -35.062 -34.188 -26.344 1 84.75 533 TYR A O 1
ATOM 4123 N N . ILE A 1 534 ? -33.438 -34.438 -24.875 1 87.56 534 ILE A N 1
ATOM 4124 C CA . ILE A 1 534 ? -33.031 -33.062 -25.047 1 87.56 534 ILE A CA 1
ATOM 4125 C C . ILE A 1 534 ? -32.094 -32.969 -26.25 1 87.56 534 ILE A C 1
ATOM 4127 O O . ILE A 1 534 ? -31.047 -33.625 -26.281 1 87.56 534 ILE A O 1
ATOM 4131 N N . PRO A 1 535 ? -32.438 -32.156 -27.203 1 91.94 535 PRO A N 1
ATOM 4132 C CA . PRO A 1 535 ? -31.516 -31.938 -28.328 1 91.94 535 PRO A CA 1
ATOM 4133 C C . PRO A 1 535 ? -30.203 -31.297 -27.906 1 91.94 535 PRO A C 1
ATOM 4135 O O . PRO A 1 535 ? -30.203 -30.422 -27.047 1 91.94 535 PRO A O 1
ATOM 4138 N N . VAL A 1 536 ? -29.125 -31.719 -28.5 1 91.81 536 VAL A N 1
ATOM 4139 C CA . VAL A 1 536 ? -27.797 -31.203 -28.188 1 91.81 536 VAL A CA 1
ATOM 4140 C C . VAL A 1 536 ? -27.734 -29.719 -28.5 1 91.81 536 VAL A C 1
ATOM 4142 O O . VAL A 1 536 ? -27.016 -28.969 -27.844 1 91.81 536 VAL A O 1
ATOM 4145 N N . CYS A 1 537 ? -28.516 -29.219 -29.453 1 93.44 537 CYS A N 1
ATOM 4146 C CA . CYS A 1 537 ? -28.453 -27.812 -29.844 1 93.44 537 CYS A CA 1
ATOM 4147 C C . CYS A 1 537 ? -29 -26.906 -28.75 1 93.44 537 CYS A C 1
ATOM 4149 O O . CYS A 1 537 ? -28.594 -25.75 -28.625 1 93.44 537 CYS A O 1
ATOM 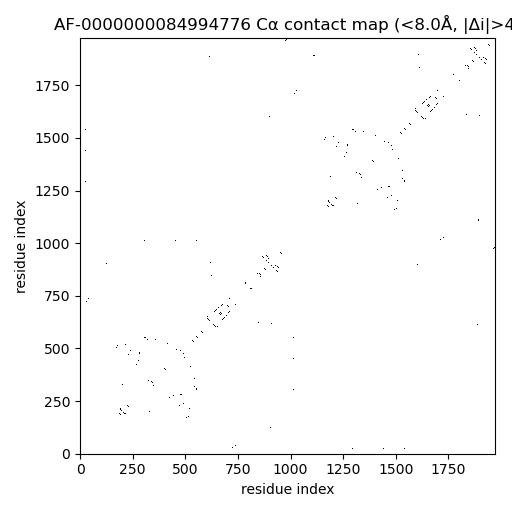4151 N N . VAL A 1 538 ? -29.938 -27.453 -27.938 1 91.81 538 VAL A N 1
ATOM 4152 C CA . VAL A 1 538 ? -30.469 -26.672 -26.812 1 91.81 538 VAL A CA 1
ATOM 4153 C C . VAL A 1 538 ? -29.375 -26.453 -25.781 1 91.81 538 VAL A C 1
ATOM 4155 O O . VAL A 1 538 ? -29.141 -25.328 -25.344 1 91.81 538 VAL A O 1
ATOM 4158 N N . VAL A 1 539 ? -28.703 -27.484 -25.422 1 89.06 539 VAL A N 1
ATOM 4159 C CA . VAL A 1 539 ? -27.641 -27.422 -24.438 1 89.06 539 VAL A CA 1
ATOM 4160 C C . VAL A 1 539 ? -26.469 -26.609 -24.984 1 89.06 539 VAL A C 1
ATOM 4162 O O . VAL A 1 539 ? -25.922 -25.75 -24.281 1 89.06 539 VAL A O 1
ATOM 4165 N N . GLY A 1 540 ? -26.125 -26.891 -26.188 1 92.94 540 GLY A N 1
ATOM 4166 C CA . GLY A 1 540 ? -25.062 -26.125 -26.828 1 92.94 540 GLY A CA 1
ATOM 4167 C C . GLY A 1 540 ? -25.328 -24.641 -26.875 1 92.94 540 GLY A C 1
ATOM 4168 O O . GLY A 1 540 ? -24.453 -23.828 -26.578 1 92.94 540 GLY A O 1
ATOM 4169 N N . ALA A 1 541 ? -26.547 -24.297 -27.219 1 95 541 ALA A N 1
ATOM 4170 C CA . ALA A 1 541 ? -26.922 -22.891 -27.297 1 95 541 ALA A CA 1
ATOM 4171 C C . ALA A 1 541 ? -26.844 -22.219 -25.938 1 95 541 ALA A C 1
ATOM 4173 O O . ALA A 1 541 ? -26.453 -21.047 -25.828 1 95 541 ALA A O 1
ATOM 4174 N N . LEU A 1 542 ? -27.25 -22.953 -24.969 1 90.75 542 LEU A N 1
ATOM 4175 C CA . LEU A 1 542 ? -27.203 -22.422 -23.609 1 90.75 542 LEU A CA 1
ATOM 4176 C C . LEU A 1 542 ? -25.75 -22.203 -23.172 1 90.75 542 LEU A C 1
ATOM 4178 O O . LEU A 1 542 ? -25.438 -21.188 -22.547 1 90.75 542 LEU A O 1
ATOM 4182 N N . ILE A 1 543 ? -24.844 -23.094 -23.453 1 91.19 543 ILE A N 1
ATOM 4183 C CA . ILE A 1 543 ? -23.438 -22.984 -23.094 1 91.19 543 ILE A CA 1
ATOM 4184 C C . ILE A 1 543 ? -22.812 -21.797 -23.828 1 91.19 543 ILE A C 1
ATOM 4186 O O . ILE A 1 543 ? -22.078 -21 -23.234 1 91.19 543 ILE A O 1
ATOM 4190 N N . TYR A 1 544 ? -23.188 -21.703 -25.141 1 94.69 544 TYR A N 1
ATOM 4191 C CA . TYR A 1 544 ? -22.688 -20.578 -25.938 1 94.69 544 TYR A CA 1
ATOM 4192 C C . TYR A 1 544 ? -23.172 -19.25 -25.359 1 94.69 544 TYR A C 1
ATOM 4194 O O . TYR A 1 544 ? -22.406 -18.281 -25.312 1 94.69 544 TYR A O 1
ATOM 4202 N N . LEU A 1 545 ? -24.375 -19.219 -25 1 92.06 545 LEU A N 1
ATOM 4203 C CA . LEU A 1 545 ? -24.953 -17.984 -24.453 1 92.06 545 LEU A CA 1
ATOM 4204 C C . LEU A 1 545 ? -24.219 -17.562 -23.172 1 92.06 545 LEU A C 1
ATOM 4206 O O . LEU A 1 545 ? -23.859 -16.406 -23.016 1 92.06 545 LEU A O 1
ATOM 4210 N N . LEU A 1 546 ? -24.016 -18.453 -22.344 1 87.38 546 LEU A N 1
ATOM 4211 C CA . LEU A 1 546 ? -23.328 -18.156 -21.094 1 87.38 546 LEU A CA 1
ATOM 4212 C C . LEU A 1 546 ? -21.875 -17.734 -21.359 1 87.38 546 LEU A C 1
ATOM 4214 O O . LEU A 1 546 ? -21.375 -16.812 -20.703 1 87.38 546 LEU A O 1
ATOM 4218 N N . GLY A 1 547 ? -21.219 -18.484 -22.188 1 91.44 547 GLY A N 1
ATOM 4219 C CA . GLY A 1 547 ? -19.859 -18.109 -22.562 1 91.44 547 GLY A CA 1
ATOM 4220 C C . GLY A 1 547 ? -19.766 -16.703 -23.125 1 91.44 547 GLY A C 1
ATOM 4221 O O . GLY A 1 547 ? -18.859 -15.945 -22.781 1 91.44 547 GLY A O 1
ATOM 4222 N N . TYR A 1 548 ? -20.719 -16.375 -23.906 1 92.94 548 TYR A N 1
ATOM 4223 C CA . TYR A 1 548 ? -20.766 -15.047 -24.516 1 92.94 548 TYR A CA 1
ATOM 4224 C C . TYR A 1 548 ? -20.969 -13.977 -23.438 1 92.94 548 TYR A C 1
ATOM 4226 O O . TYR A 1 548 ? -20.297 -12.953 -23.438 1 92.94 548 TYR A O 1
ATOM 4234 N N . GLU A 1 549 ? -21.891 -14.25 -22.578 1 88.62 549 GLU A N 1
ATOM 4235 C CA . GLU A 1 549 ? -22.203 -13.273 -21.547 1 88.62 549 GLU A CA 1
ATOM 4236 C C . GLU A 1 549 ? -20.984 -13.008 -20.656 1 88.62 549 GLU A C 1
ATOM 4238 O O . GLU A 1 549 ? -20.703 -11.859 -20.297 1 88.62 549 GLU A O 1
ATOM 4243 N N . LEU A 1 550 ? -20.312 -14.023 -20.312 1 88.62 550 LEU A N 1
ATOM 4244 C CA . LEU A 1 550 ? -19.156 -13.867 -19.438 1 88.62 550 LEU A CA 1
ATOM 4245 C C . LEU A 1 550 ? -18 -13.188 -20.172 1 88.62 550 LEU A C 1
ATOM 4247 O O . LEU A 1 550 ? -17.312 -12.336 -19.594 1 88.62 550 LEU A O 1
ATOM 4251 N N . LEU A 1 551 ? -17.844 -13.516 -21.438 1 92.62 551 LEU A N 1
ATOM 4252 C CA . LEU A 1 551 ? -16.781 -12.891 -22.219 1 92.62 551 LEU A CA 1
ATOM 4253 C C . LEU A 1 551 ? -17.094 -11.422 -22.484 1 92.62 551 LEU A C 1
ATOM 4255 O O . LEU A 1 551 ? -16.188 -10.578 -22.469 1 92.62 551 LEU A O 1
ATOM 4259 N N . LYS A 1 552 ? -18.297 -11.164 -22.797 1 91.81 552 LYS A N 1
ATOM 4260 C CA . LYS A 1 552 ? -18.719 -9.781 -23.031 1 91.81 552 LYS A CA 1
ATOM 4261 C C . LYS A 1 552 ? -18.516 -8.93 -21.766 1 91.81 552 LYS A C 1
ATOM 4263 O O . LYS A 1 552 ? -18.031 -7.801 -21.859 1 91.81 552 LYS A O 1
ATOM 4268 N N . GLU A 1 553 ? -18.859 -9.5 -20.703 1 86 553 GLU A N 1
ATOM 4269 C CA . GLU A 1 553 ? -18.688 -8.797 -19.438 1 86 553 GLU A CA 1
ATOM 4270 C C . GLU A 1 553 ? -17.219 -8.5 -19.172 1 86 553 GLU A C 1
ATOM 4272 O O . GLU A 1 553 ? -16.875 -7.418 -18.688 1 86 553 GLU A O 1
ATOM 4277 N N . ALA A 1 554 ? -16.391 -9.359 -19.484 1 89.38 554 ALA A N 1
ATOM 4278 C CA . ALA A 1 554 ? -14.977 -9.234 -19.141 1 89.38 554 ALA A CA 1
ATOM 4279 C C . ALA A 1 554 ? -14.234 -8.383 -20.172 1 89.38 554 ALA A C 1
ATOM 4281 O O . ALA A 1 554 ? -13.391 -7.566 -19.812 1 89.38 554 ALA A O 1
ATOM 4282 N N . ILE A 1 555 ? -14.562 -8.492 -21.438 1 91.06 555 ILE A N 1
ATOM 4283 C CA . ILE A 1 555 ? -13.727 -7.898 -22.484 1 91.06 555 ILE A CA 1
ATOM 4284 C C . ILE A 1 555 ? -14.422 -6.68 -23.078 1 91.06 555 ILE A C 1
ATOM 4286 O O . ILE A 1 555 ? -13.82 -5.613 -23.203 1 91.06 555 ILE A O 1
ATOM 4290 N N . TYR A 1 556 ? -15.672 -6.797 -23.312 1 89.31 556 TYR A N 1
ATOM 4291 C CA . TYR A 1 556 ? -16.359 -5.738 -24.031 1 89.31 556 TYR A CA 1
ATOM 4292 C C . TYR A 1 556 ? -16.859 -4.656 -23.078 1 89.31 556 TYR A C 1
ATOM 4294 O O . TYR A 1 556 ? -16.641 -3.467 -23.312 1 89.31 556 TYR A O 1
ATOM 4302 N N . ASP A 1 557 ? -17.516 -5.043 -22.094 1 82.69 557 ASP A N 1
ATOM 4303 C CA . ASP A 1 557 ? -18.109 -4.074 -21.172 1 82.69 557 ASP A CA 1
ATOM 4304 C C . ASP A 1 557 ? -17.031 -3.275 -20.453 1 82.69 557 ASP A C 1
ATOM 4306 O O . ASP A 1 557 ? -17.281 -2.154 -20 1 82.69 557 ASP A O 1
ATOM 4310 N N . THR A 1 558 ? -15.891 -3.824 -20.281 1 80.19 558 THR A N 1
ATOM 4311 C CA . THR A 1 558 ? -14.828 -3.158 -19.547 1 80.19 558 THR A CA 1
ATOM 4312 C C . THR A 1 558 ? -14.008 -2.262 -20.453 1 80.19 558 THR A C 1
ATOM 4314 O O . THR A 1 558 ? -13.258 -1.403 -19.984 1 80.19 558 THR A O 1
ATOM 4317 N N . TRP A 1 559 ? -14.258 -2.422 -21.688 1 82.44 559 TRP A N 1
ATOM 4318 C CA . TRP A 1 559 ? -13.5 -1.63 -22.656 1 82.44 559 TRP A CA 1
ATOM 4319 C C . TRP A 1 559 ? -13.844 -0.149 -22.531 1 82.44 559 TRP A C 1
ATOM 4321 O O . TRP A 1 559 ? -15.016 0.232 -22.594 1 82.44 559 TRP A O 1
ATOM 4331 N N . GLY A 1 560 ? -12.977 0.776 -22.266 1 70.75 560 GLY A N 1
ATOM 4332 C CA . GLY A 1 560 ? -13.164 2.211 -22.156 1 70.75 560 GLY A CA 1
ATOM 4333 C C . GLY A 1 560 ? -13.5 2.652 -20.734 1 70.75 560 GLY A C 1
ATOM 4334 O O . GLY A 1 560 ? -13.461 3.844 -20.422 1 70.75 560 GLY A O 1
ATOM 4335 N N . ARG A 1 561 ? -13.844 1.705 -19.922 1 69.5 561 ARG A N 1
ATOM 4336 C CA . ARG A 1 561 ? -14.234 2.045 -18.547 1 69.5 561 ARG A CA 1
ATOM 4337 C C . ARG A 1 561 ? -13.055 1.907 -17.594 1 69.5 561 ARG A C 1
ATOM 4339 O O . ARG A 1 561 ? -12.992 2.598 -16.578 1 69.5 561 ARG A O 1
ATOM 4346 N N . LEU A 1 562 ? -12.18 1.038 -17.922 1 72.62 562 LEU A N 1
ATOM 4347 C CA . LEU A 1 562 ? -11.031 0.791 -17.062 1 72.62 562 LEU A CA 1
ATOM 4348 C C . LEU A 1 562 ? -9.781 1.454 -17.625 1 72.62 562 LEU A C 1
ATOM 4350 O O . LEU A 1 562 ? -9.75 1.852 -18.781 1 72.62 562 LEU A O 1
ATOM 4354 N N . ARG A 1 563 ? -8.812 1.62 -16.828 1 73.25 563 ARG A N 1
ATOM 4355 C CA . ARG A 1 563 ? -7.496 2.092 -17.266 1 73.25 563 ARG A CA 1
ATOM 4356 C C . ARG A 1 563 ? -6.84 1.097 -18.219 1 73.25 563 ARG A C 1
ATOM 4358 O O . ARG A 1 563 ? -7.129 -0.1 -18.156 1 73.25 563 ARG A O 1
ATOM 4365 N N . ASN A 1 564 ? -6.066 1.485 -18.953 1 79.44 564 ASN A N 1
ATOM 4366 C CA . ASN A 1 564 ? -5.418 0.643 -19.953 1 79.44 564 ASN A CA 1
ATOM 4367 C C . ASN A 1 564 ? -4.668 -0.518 -19.312 1 79.44 564 ASN A C 1
ATOM 4369 O O . ASN A 1 564 ? -4.711 -1.645 -19.812 1 79.44 564 ASN A O 1
ATOM 4373 N N . ILE A 1 565 ? -4.023 -0.29 -18.203 1 75.94 565 ILE A N 1
ATOM 4374 C CA . ILE A 1 565 ? -3.24 -1.339 -17.562 1 75.94 565 ILE A CA 1
ATOM 4375 C C . ILE A 1 565 ? -4.176 -2.412 -17 1 75.94 565 ILE A C 1
ATOM 4377 O O . ILE A 1 565 ? -3.852 -3.602 -17.031 1 75.94 565 ILE A O 1
ATOM 4381 N N . GLU A 1 566 ? -5.262 -1.987 -16.5 1 77.88 566 GLU A N 1
ATOM 4382 C CA . GLU A 1 566 ? -6.234 -2.941 -15.977 1 77.88 566 GLU A CA 1
ATOM 4383 C C . GLU A 1 566 ? -6.852 -3.775 -17.094 1 77.88 566 GLU A C 1
ATOM 4385 O O . GLU A 1 566 ? -7.043 -4.984 -16.938 1 77.88 566 GLU A O 1
ATOM 4390 N N . TYR A 1 567 ? -7.109 -3.109 -18.219 1 85 567 TYR A N 1
ATOM 4391 C CA . TYR A 1 567 ? -7.684 -3.826 -19.359 1 85 567 TYR A CA 1
ATOM 4392 C C . TYR A 1 567 ? -6.695 -4.84 -19.922 1 85 567 TYR A C 1
ATOM 4394 O O . TYR A 1 567 ? -7.074 -5.965 -20.25 1 85 567 TYR A O 1
ATOM 4402 N N . ILE A 1 568 ? -5.492 -4.461 -19.969 1 88.5 568 ILE A N 1
ATOM 4403 C CA . ILE A 1 568 ? -4.453 -5.352 -20.484 1 88.5 568 ILE A CA 1
ATOM 4404 C C . ILE A 1 568 ? -4.301 -6.551 -19.547 1 88.5 568 ILE A C 1
ATOM 4406 O O . ILE A 1 568 ? -4.066 -7.672 -20.016 1 88.5 568 ILE A O 1
ATOM 4410 N N . THR A 1 569 ? -4.363 -6.277 -18.281 1 87.38 569 THR A N 1
ATOM 4411 C CA . THR A 1 569 ? -4.281 -7.363 -17.312 1 87.38 569 THR A CA 1
ATOM 4412 C C . THR A 1 569 ? -5.41 -8.367 -17.531 1 87.38 569 THR A C 1
ATOM 4414 O O . THR A 1 569 ? -5.195 -9.578 -17.438 1 87.38 569 THR A O 1
ATOM 4417 N N . ILE A 1 570 ? -6.59 -7.918 -17.844 1 90.88 570 ILE A N 1
ATOM 4418 C CA . ILE A 1 570 ? -7.73 -8.789 -18.109 1 90.88 570 ILE A CA 1
ATOM 4419 C C . ILE A 1 570 ? -7.441 -9.656 -19.328 1 90.88 570 ILE A C 1
ATOM 4421 O O . ILE A 1 570 ? -7.621 -10.875 -19.297 1 90.88 570 ILE A O 1
ATOM 4425 N N . ILE A 1 571 ? -6.918 -9.055 -20.359 1 94.19 571 ILE A N 1
ATOM 4426 C CA . ILE A 1 571 ? -6.645 -9.766 -21.609 1 94.19 571 ILE A CA 1
ATOM 4427 C C . ILE A 1 571 ? -5.566 -10.82 -21.375 1 94.19 571 ILE A C 1
ATOM 4429 O O . ILE A 1 571 ? -5.672 -11.945 -21.859 1 94.19 571 ILE A O 1
ATOM 4433 N N . ILE A 1 572 ? -4.59 -10.531 -20.609 1 92.44 572 ILE A N 1
ATOM 4434 C CA . ILE A 1 572 ? -3.502 -11.461 -20.312 1 92.44 572 ILE A CA 1
ATOM 4435 C C . ILE A 1 572 ? -4.043 -12.664 -19.547 1 92.44 572 ILE A C 1
ATOM 4437 O O . ILE A 1 572 ? -3.674 -13.805 -19.828 1 92.44 572 ILE A O 1
ATOM 4441 N N . ILE A 1 573 ? -4.887 -12.438 -18.641 1 92.44 573 ILE A N 1
ATOM 4442 C CA . ILE A 1 573 ? -5.445 -13.523 -17.844 1 92.44 573 ILE A CA 1
ATOM 4443 C C . ILE A 1 573 ? -6.305 -14.422 -18.719 1 92.44 573 ILE A C 1
ATOM 4445 O O . ILE A 1 573 ? -6.172 -15.648 -18.672 1 92.44 573 ILE A O 1
ATOM 4449 N N . VAL A 1 574 ? -7.133 -13.812 -19.609 1 94.31 574 VAL A N 1
ATOM 4450 C CA . VAL A 1 574 ? -8.016 -14.57 -20.484 1 94.31 574 VAL A CA 1
ATOM 4451 C C . VAL A 1 574 ? -7.191 -15.422 -21.438 1 94.31 574 VAL A C 1
ATOM 4453 O O . VAL A 1 574 ? -7.473 -16.609 -21.625 1 94.31 574 VAL A O 1
ATOM 4456 N N . VAL A 1 575 ? -6.176 -14.875 -21.969 1 93.12 575 VAL A N 1
ATOM 4457 C CA . VAL A 1 575 ? -5.336 -15.578 -22.938 1 93.12 575 VAL A CA 1
ATOM 4458 C C . VAL A 1 575 ? -4.559 -16.688 -22.234 1 93.12 575 VAL A C 1
ATOM 4460 O O . VAL A 1 575 ? -4.426 -17.797 -22.766 1 93.12 575 VAL A O 1
ATOM 4463 N N . THR A 1 576 ? -4.082 -16.422 -21.047 1 90.44 576 THR A N 1
ATOM 4464 C CA . THR A 1 576 ? -3.314 -17.422 -20.312 1 90.44 576 THR A CA 1
ATOM 4465 C C . THR A 1 576 ? -4.203 -18.594 -19.891 1 90.44 576 THR A C 1
ATOM 4467 O O . THR A 1 576 ? -3.787 -19.75 -19.953 1 90.44 576 THR A O 1
ATOM 4470 N N . MET A 1 577 ? -5.41 -18.312 -19.453 1 90 577 MET A N 1
ATOM 4471 C CA . MET A 1 577 ? -6.34 -19.375 -19.078 1 90 577 MET A CA 1
ATOM 4472 C C . MET A 1 577 ? -6.727 -20.219 -20.281 1 90 577 MET A C 1
ATOM 4474 O O . MET A 1 577 ? -6.902 -21.438 -20.156 1 90 577 MET A O 1
ATOM 4478 N N . GLY A 1 578 ? -6.852 -19.625 -21.438 1 86.75 578 GLY A N 1
ATOM 4479 C CA . GLY A 1 578 ? -7.227 -20.344 -22.656 1 86.75 578 GLY A CA 1
ATOM 4480 C C . GLY A 1 578 ? -6.074 -21.109 -23.266 1 86.75 578 GLY A C 1
ATOM 4481 O O . GLY A 1 578 ? -6.266 -22.219 -23.781 1 86.75 578 GLY A O 1
ATOM 4482 N N . ALA A 1 579 ? -4.879 -20.578 -23.109 1 84.12 579 ALA A N 1
ATOM 4483 C CA . ALA A 1 579 ? -3.736 -21.156 -23.812 1 84.12 579 ALA A CA 1
ATOM 4484 C C . ALA A 1 579 ? -2.982 -22.141 -22.938 1 84.12 579 ALA A C 1
ATOM 4486 O O . ALA A 1 579 ? -2.373 -23.094 -23.422 1 84.12 579 ALA A O 1
ATOM 4487 N N . VAL A 1 580 ? -2.965 -21.906 -21.625 1 82.44 580 VAL A N 1
ATOM 4488 C CA . VAL A 1 580 ? -2.164 -22.75 -20.734 1 82.44 580 VAL A CA 1
ATOM 4489 C C . VAL A 1 580 ? -3.078 -23.516 -19.797 1 82.44 580 VAL A C 1
ATOM 4491 O O . VAL A 1 580 ? -3.447 -24.672 -20.078 1 82.44 580 VAL A O 1
ATOM 4494 N N . ASP A 1 581 ? -3.523 -22.984 -18.828 1 83.5 581 ASP A N 1
ATOM 4495 C CA . ASP A 1 581 ? -4.48 -23.609 -17.906 1 83.5 581 ASP A CA 1
ATOM 4496 C C . ASP A 1 581 ? -5.055 -22.578 -16.938 1 83.5 581 ASP A C 1
ATOM 4498 O O . ASP A 1 581 ? -4.543 -21.469 -16.828 1 83.5 581 ASP A O 1
ATOM 4502 N N . PHE A 1 582 ? -6.078 -22.984 -16.328 1 84.12 582 PHE A N 1
ATOM 4503 C CA . PHE A 1 582 ? -6.844 -22.094 -15.461 1 84.12 582 PHE A CA 1
ATOM 4504 C C . PHE A 1 582 ? -6.047 -21.734 -14.211 1 84.12 582 PHE A C 1
ATOM 4506 O O . PHE A 1 582 ? -6.102 -20.594 -13.742 1 84.12 582 PHE A O 1
ATOM 4513 N N . VAL A 1 583 ? -5.355 -22.703 -13.656 1 82.94 583 VAL A N 1
ATOM 4514 C CA . VAL A 1 583 ? -4.578 -22.453 -12.445 1 82.94 583 VAL A CA 1
ATOM 4515 C C . VAL A 1 583 ? -3.463 -21.453 -12.742 1 82.94 583 VAL A C 1
ATOM 4517 O O . VAL A 1 583 ? -3.213 -20.531 -11.961 1 82.94 583 VAL A O 1
ATOM 4520 N N . ALA A 1 584 ? -2.83 -21.625 -13.906 1 83.19 584 ALA A N 1
ATOM 4521 C CA . ALA A 1 584 ? -1.791 -20.688 -14.328 1 83.19 584 ALA A CA 1
ATOM 4522 C C . ALA A 1 584 ? -2.361 -19.281 -14.523 1 83.19 584 ALA A C 1
ATOM 4524 O O . ALA A 1 584 ? -1.696 -18.281 -14.234 1 83.19 584 ALA A O 1
ATOM 4525 N N . GLY A 1 585 ? -3.568 -19.219 -15.062 1 85.88 585 GLY A N 1
ATOM 4526 C CA . GLY A 1 585 ? -4.203 -17.922 -15.258 1 85.88 585 GLY A CA 1
ATOM 4527 C C . GLY A 1 585 ? -4.445 -17.188 -13.961 1 85.88 585 GLY A C 1
ATOM 4528 O O . GLY A 1 585 ? -4.195 -15.977 -13.875 1 85.88 585 GLY A O 1
ATOM 4529 N N . ILE A 1 586 ? -4.852 -17.844 -12.969 1 84.12 586 ILE A N 1
ATOM 4530 C CA . ILE A 1 586 ? -5.082 -17.234 -11.672 1 84.12 586 ILE A CA 1
ATOM 4531 C C . ILE A 1 586 ? -3.752 -16.781 -11.062 1 84.12 586 ILE A C 1
ATOM 4533 O O . ILE A 1 586 ? -3.662 -15.703 -10.477 1 84.12 586 ILE A O 1
ATOM 4537 N N . GLY A 1 587 ? -2.75 -17.672 -11.188 1 82.06 587 GLY A N 1
ATOM 4538 C CA . GLY A 1 587 ? -1.428 -17.328 -10.703 1 82.06 587 GLY A CA 1
ATOM 4539 C C . GLY A 1 587 ? -0.889 -16.047 -11.32 1 82.06 587 GLY A C 1
ATOM 4540 O O . GLY A 1 587 ? -0.377 -15.172 -10.609 1 82.06 587 GLY A O 1
ATOM 4541 N N . VAL A 1 588 ? -1.07 -15.938 -12.594 1 83.5 588 VAL A N 1
ATOM 4542 C CA . VAL A 1 588 ? -0.616 -14.742 -13.305 1 83.5 588 VAL A CA 1
ATOM 4543 C C . VAL A 1 588 ? -1.433 -13.531 -12.859 1 83.5 588 VAL A C 1
ATOM 4545 O O . VAL A 1 588 ? -0.897 -12.43 -12.727 1 83.5 588 VAL A O 1
ATOM 4548 N N . GLY A 1 589 ? -2.73 -13.727 -12.719 1 82.94 589 GLY A N 1
ATOM 4549 C CA . GLY A 1 589 ? -3.572 -12.648 -12.227 1 82.94 589 GLY A CA 1
ATOM 4550 C C . GLY A 1 589 ? -3.145 -12.133 -10.867 1 82.94 589 GLY A C 1
ATOM 4551 O O . GLY A 1 589 ? -3.064 -10.922 -10.656 1 82.94 589 GLY A O 1
ATOM 4552 N N . ILE A 1 590 ? -2.787 -13 -10 1 78.06 590 ILE A N 1
ATOM 4553 C CA . ILE A 1 590 ? -2.348 -12.633 -8.664 1 78.06 590 ILE A CA 1
ATOM 4554 C C . ILE A 1 590 ? -1.014 -11.891 -8.742 1 78.06 590 ILE A C 1
ATOM 4556 O O . ILE A 1 590 ? -0.816 -10.875 -8.07 1 78.06 590 ILE A O 1
ATOM 4560 N N . LEU A 1 591 ? -0.136 -12.406 -9.594 1 76.88 591 LEU A N 1
ATOM 4561 C CA . LEU A 1 591 ? 1.171 -11.781 -9.766 1 76.88 591 LEU A CA 1
ATOM 4562 C C . LEU A 1 591 ? 1.026 -10.359 -10.305 1 76.88 591 LEU A C 1
ATOM 4564 O O . LEU A 1 591 ? 1.717 -9.445 -9.852 1 76.88 591 LEU A O 1
ATOM 4568 N N . LEU A 1 592 ? 0.145 -10.211 -11.234 1 79.94 592 LEU A N 1
ATOM 4569 C CA . LEU A 1 592 ? -0.067 -8.898 -11.828 1 79.94 592 LEU A CA 1
ATOM 4570 C C . LEU A 1 592 ? -0.729 -7.949 -10.828 1 79.94 592 LEU A C 1
ATOM 4572 O O . LEU A 1 592 ? -0.451 -6.75 -10.828 1 79.94 592 LEU A O 1
ATOM 4576 N N . ALA A 1 593 ? -1.639 -8.453 -10.023 1 76 593 ALA A N 1
ATOM 4577 C CA . ALA A 1 593 ? -2.25 -7.652 -8.969 1 76 593 ALA A CA 1
ATOM 4578 C C . ALA A 1 593 ? -1.201 -7.156 -7.977 1 76 593 ALA A C 1
ATOM 4580 O O . ALA A 1 593 ? -1.233 -5.996 -7.559 1 76 593 ALA A O 1
ATOM 4581 N N . CYS A 1 594 ? -0.314 -7.988 -7.688 1 73.06 594 CYS A N 1
ATOM 4582 C CA . CYS A 1 594 ? 0.75 -7.641 -6.754 1 73.06 594 CYS A CA 1
ATOM 4583 C C . CYS A 1 594 ? 1.674 -6.586 -7.348 1 73.06 594 CYS A C 1
ATOM 4585 O O . CYS A 1 594 ? 2.082 -5.648 -6.656 1 73.06 594 CYS A O 1
ATOM 4587 N N . LEU A 1 595 ? 1.97 -6.82 -8.617 1 72.06 595 LEU A N 1
ATOM 4588 C CA . LEU A 1 595 ? 2.824 -5.855 -9.297 1 72.06 595 LEU A CA 1
ATOM 4589 C C . LEU A 1 595 ? 2.158 -4.488 -9.359 1 72.06 595 LEU A C 1
ATOM 4591 O O . LEU A 1 595 ? 2.818 -3.461 -9.188 1 72.06 595 LEU A O 1
ATOM 4595 N N . SER A 1 596 ? 0.894 -4.457 -9.602 1 71.44 596 SER A N 1
ATOM 4596 C CA . SER A 1 596 ? 0.147 -3.207 -9.656 1 71.44 596 SER A CA 1
ATOM 4597 C C . SER A 1 596 ? 0.136 -2.51 -8.297 1 71.44 596 SER A C 1
ATOM 4599 O O . SER A 1 596 ? 0.201 -1.281 -8.227 1 71.44 596 SER A O 1
ATOM 4601 N N . PHE A 1 597 ? 0.077 -3.199 -7.289 1 69.69 597 PHE A N 1
ATOM 4602 C CA . PHE A 1 597 ? 0.074 -2.656 -5.938 1 69.69 597 PHE A CA 1
ATOM 4603 C C . PHE A 1 597 ? 1.435 -2.064 -5.59 1 69.69 597 PHE A C 1
ATOM 4605 O O . PHE A 1 597 ? 1.514 -1.015 -4.945 1 69.69 597 PHE A O 1
ATOM 4612 N N . VAL A 1 598 ? 2.406 -2.799 -6.008 1 68.56 598 VAL A N 1
ATOM 4613 C CA . VAL A 1 598 ? 3.764 -2.348 -5.719 1 68.56 598 VAL A CA 1
ATOM 4614 C C . VAL A 1 598 ? 4.043 -1.045 -6.465 1 68.56 598 VAL A C 1
ATOM 4616 O O . VAL A 1 598 ? 4.664 -0.129 -5.918 1 68.56 598 VAL A O 1
ATOM 4619 N N . VAL A 1 599 ? 3.59 -0.945 -7.66 1 68.38 599 VAL A N 1
ATOM 4620 C CA . VAL A 1 599 ? 3.816 0.25 -8.469 1 68.38 599 VAL A CA 1
ATOM 4621 C C . VAL A 1 599 ? 3.037 1.424 -7.875 1 68.38 599 VAL A C 1
ATOM 4623 O O . VAL A 1 599 ? 3.545 2.547 -7.812 1 68.38 599 VAL A O 1
ATOM 4626 N N . GLU A 1 600 ? 1.858 1.154 -7.453 1 68.12 600 GLU A N 1
ATOM 4627 C CA . GLU A 1 600 ? 1.038 2.197 -6.844 1 68.12 600 GLU A CA 1
ATOM 4628 C C . GLU A 1 600 ? 1.62 2.65 -5.508 1 68.12 600 GLU A C 1
ATOM 4630 O O . GLU A 1 600 ? 1.59 3.838 -5.184 1 68.12 600 GLU A O 1
ATOM 4635 N N . ALA A 1 601 ? 2.094 1.753 -4.77 1 66.62 601 ALA A N 1
ATOM 4636 C CA . ALA A 1 601 ? 2.701 2.064 -3.479 1 66.62 601 ALA A CA 1
ATOM 4637 C C . ALA A 1 601 ? 3.99 2.859 -3.656 1 66.62 601 ALA A C 1
ATOM 4639 O O . ALA A 1 601 ? 4.324 3.707 -2.824 1 66.62 601 ALA A O 1
ATOM 4640 N N . GLY A 1 602 ? 4.676 2.578 -4.777 1 63 602 GLY A N 1
ATOM 4641 C CA . GLY A 1 602 ? 5.914 3.287 -5.062 1 63 602 GLY A CA 1
ATOM 4642 C C . GLY A 1 602 ? 5.691 4.73 -5.473 1 63 602 GLY A C 1
ATOM 4643 O O . GLY A 1 602 ? 6.582 5.57 -5.316 1 63 602 GLY A O 1
ATOM 4644 N N . ARG A 1 603 ? 4.457 5.035 -5.844 1 65.62 603 ARG A N 1
ATOM 4645 C CA . ARG A 1 603 ? 4.148 6.383 -6.316 1 65.62 603 ARG A CA 1
ATOM 4646 C C . ARG A 1 603 ? 3.635 7.258 -5.18 1 65.62 603 ARG A C 1
ATOM 4648 O O . ARG A 1 603 ? 3.525 8.477 -5.324 1 65.62 603 ARG A O 1
ATOM 4655 N N . THR A 1 604 ? 3.412 6.734 -4.105 1 70.56 604 THR A N 1
ATOM 4656 C CA . THR A 1 604 ? 2.936 7.512 -2.967 1 70.56 604 THR A CA 1
ATOM 4657 C C . THR A 1 604 ? 4.09 8.242 -2.287 1 70.56 604 THR A C 1
ATOM 4659 O O . THR A 1 604 ? 5.074 7.617 -1.885 1 70.56 604 THR A O 1
ATOM 4662 N N . PRO A 1 605 ? 3.938 9.547 -2.268 1 75.38 605 PRO A N 1
ATOM 4663 C CA . PRO A 1 605 ? 5.02 10.297 -1.623 1 75.38 605 PRO A CA 1
ATOM 4664 C C . PRO A 1 605 ? 5.098 10.039 -0.119 1 75.38 605 PRO A C 1
ATOM 4666 O O . PRO A 1 605 ? 4.07 10.008 0.56 1 75.38 605 PRO A O 1
ATOM 4669 N N . VAL A 1 606 ? 6.332 9.82 0.395 1 83 606 VAL A N 1
ATOM 4670 C CA . VAL A 1 606 ? 6.539 9.547 1.812 1 83 606 VAL A CA 1
ATOM 4671 C C . VAL A 1 606 ? 6.84 10.844 2.553 1 83 606 VAL A C 1
ATOM 4673 O O . VAL A 1 606 ? 6.625 10.945 3.764 1 83 606 VAL A O 1
ATOM 4676 N N . VAL A 1 607 ? 7.324 11.852 1.791 1 87.94 607 VAL A N 1
ATOM 4677 C CA . VAL A 1 607 ? 7.586 13.148 2.396 1 87.94 607 VAL A CA 1
ATOM 4678 C C . VAL A 1 607 ? 6.34 14.023 2.299 1 87.94 607 VAL A C 1
ATOM 4680 O O . VAL A 1 607 ? 5.949 14.438 1.204 1 87.94 607 VAL A O 1
ATOM 4683 N N . GLN A 1 608 ? 5.68 14.219 3.41 1 82.31 608 GLN A N 1
ATOM 4684 C CA . GLN A 1 608 ? 4.488 15.055 3.455 1 82.31 608 GLN A CA 1
ATOM 4685 C C . GLN A 1 608 ? 4.836 16.516 3.199 1 82.31 608 GLN A C 1
ATOM 4687 O O . GLN A 1 608 ? 4.078 17.234 2.545 1 82.31 608 GLN A O 1
ATOM 4692 N N . GLY A 1 609 ? 5.988 17 3.854 1 83.38 609 GLY A N 1
ATOM 4693 C CA . GLY A 1 609 ? 6.434 18.375 3.699 1 83.38 609 GLY A CA 1
ATOM 4694 C C . GLY A 1 609 ? 7.762 18.656 4.379 1 83.38 609 GLY A C 1
ATOM 4695 O O . GLY A 1 609 ? 8.156 17.922 5.301 1 83.38 609 GLY A O 1
ATOM 4696 N N . ILE A 1 610 ? 8.453 19.625 3.832 1 88.62 610 ILE A N 1
ATOM 4697 C CA . ILE A 1 610 ? 9.703 20.094 4.414 1 88.62 610 ILE A CA 1
ATOM 4698 C C . ILE A 1 610 ? 9.531 21.531 4.91 1 88.62 610 ILE A C 1
ATOM 4700 O O . ILE A 1 610 ? 9.047 22.406 4.176 1 88.62 610 ILE A O 1
ATOM 4704 N N . TYR A 1 611 ? 9.836 21.719 6.215 1 87.69 611 TYR A N 1
ATOM 4705 C CA . TYR A 1 611 ? 9.656 23.031 6.832 1 87.69 611 TYR A CA 1
ATOM 4706 C C . TYR A 1 611 ? 10.961 23.531 7.453 1 87.69 611 TYR A C 1
ATOM 4708 O O . TYR A 1 611 ? 11.82 22.719 7.828 1 87.69 611 TYR A O 1
ATOM 4716 N N . SER A 1 612 ? 11.062 24.828 7.504 1 87.94 612 SER A N 1
ATOM 4717 C CA . SER A 1 612 ? 12.172 25.453 8.219 1 87.94 612 SER A CA 1
ATOM 4718 C C . SER A 1 612 ? 11.742 25.938 9.594 1 87.94 612 SER A C 1
ATOM 4720 O O . SER A 1 612 ? 10.562 26.203 9.828 1 87.94 612 SER A O 1
ATOM 4722 N N . GLY A 1 613 ? 12.648 26.031 10.477 1 86.69 613 GLY A N 1
ATOM 4723 C CA . GLY A 1 613 ? 12.359 26.516 11.82 1 86.69 613 GLY A CA 1
ATOM 4724 C C . GLY A 1 613 ? 11.945 27.969 11.844 1 86.69 613 GLY A C 1
ATOM 4725 O O . GLY A 1 613 ? 11.438 28.469 12.852 1 86.69 613 GLY A O 1
ATOM 4726 N N . SER A 1 614 ? 12.164 28.641 10.75 1 80.56 614 SER A N 1
ATOM 4727 C CA . SER A 1 614 ? 11.703 30.031 10.695 1 80.56 614 SER A CA 1
ATOM 4728 C C . SER A 1 614 ? 10.188 30.109 10.555 1 80.56 614 SER A C 1
ATOM 4730 O O . SER A 1 614 ? 9.57 31.078 10.984 1 80.56 614 SER A O 1
ATOM 4732 N N . VAL A 1 615 ? 9.656 29.031 10.008 1 78.75 615 VAL A N 1
ATOM 4733 C CA . VAL A 1 615 ? 8.211 28.969 9.812 1 78.75 615 VAL A CA 1
ATOM 4734 C C . VAL A 1 615 ? 7.574 28.125 10.922 1 78.75 615 VAL A C 1
ATOM 4736 O O . VAL A 1 615 ? 6.605 28.547 11.555 1 78.75 615 VAL A O 1
ATOM 4739 N N . ALA A 1 616 ? 8.211 27.016 11.109 1 83.31 616 ALA A N 1
ATOM 4740 C CA . ALA A 1 616 ? 7.711 26.094 12.125 1 83.31 616 ALA A CA 1
ATOM 4741 C C . ALA A 1 616 ? 8.391 26.328 13.469 1 83.31 616 ALA A C 1
ATOM 4743 O O . ALA A 1 616 ? 9.602 26.141 13.602 1 83.31 616 ALA A O 1
ATOM 4744 N N . ARG A 1 617 ? 7.582 26.797 14.43 1 86.06 617 ARG A N 1
ATOM 4745 C CA . ARG A 1 617 ? 8.125 27.094 15.75 1 86.06 617 ARG A CA 1
ATOM 4746 C C . ARG A 1 617 ? 7.383 26.328 16.828 1 86.06 617 ARG A C 1
ATOM 4748 O O . ARG A 1 617 ? 6.32 25.75 16.578 1 86.06 617 ARG A O 1
ATOM 4755 N N . SER A 1 618 ? 8.07 26.266 17.969 1 88.31 618 SER A N 1
ATOM 4756 C CA . SER A 1 618 ? 7.418 25.641 19.125 1 88.31 618 SER A CA 1
ATOM 4757 C C . SER A 1 618 ? 6.277 26.5 19.641 1 88.31 618 SER A C 1
ATOM 4759 O O . SER A 1 618 ? 6.137 27.672 19.266 1 88.31 618 SER A O 1
ATOM 4761 N N . THR A 1 619 ? 5.422 25.984 20.438 1 87 619 THR A N 1
ATOM 4762 C CA . THR A 1 619 ? 4.277 26.703 20.984 1 87 619 THR A CA 1
ATOM 4763 C C . THR A 1 619 ? 4.645 27.391 22.297 1 87 619 THR A C 1
ATOM 4765 O O . THR A 1 619 ? 3.771 27.688 23.125 1 87 619 THR A O 1
ATOM 4768 N N . VAL A 1 620 ? 5.91 27.688 22.484 1 88.81 620 VAL A N 1
ATOM 4769 C CA . VAL A 1 620 ? 6.348 28.375 23.703 1 88.81 620 VAL A CA 1
ATOM 4770 C C . VAL A 1 620 ? 6.277 29.891 23.484 1 88.81 620 VAL A C 1
ATOM 4772 O O . VAL A 1 620 ? 6.812 30.406 22.5 1 88.81 620 VAL A O 1
ATOM 4775 N N . MET A 1 621 ? 5.574 30.547 24.359 1 89.56 621 MET A N 1
ATOM 4776 C CA . MET A 1 621 ? 5.523 32 24.297 1 89.56 621 MET A CA 1
ATOM 4777 C C . MET A 1 621 ? 6.711 32.625 25.031 1 89.56 621 MET A C 1
ATOM 4779 O O . MET A 1 621 ? 6.809 32.531 26.25 1 89.56 621 MET A O 1
ATOM 4783 N N . ARG A 1 622 ? 7.496 33.25 24.234 1 88.88 622 ARG A N 1
ATOM 4784 C CA . ARG A 1 622 ? 8.727 33.844 24.75 1 88.88 622 ARG A CA 1
ATOM 4785 C C . ARG A 1 622 ? 8.68 35.344 24.672 1 88.88 622 ARG A C 1
ATOM 4787 O O . ARG A 1 622 ? 7.762 35.938 24.078 1 88.88 622 ARG A O 1
ATOM 4794 N N . HIS A 1 623 ? 9.664 35.906 25.391 1 88.06 623 HIS A N 1
ATOM 4795 C CA . HIS A 1 623 ? 9.836 37.375 25.281 1 88.06 623 HIS A CA 1
ATOM 4796 C C . HIS A 1 623 ? 10.07 37.781 23.828 1 88.06 623 HIS A C 1
ATOM 4798 O O . HIS A 1 623 ? 10.703 37.062 23.062 1 88.06 623 HIS A O 1
ATOM 4804 N N . PRO A 1 624 ? 9.562 38.844 23.359 1 82.81 624 PRO A N 1
ATOM 4805 C CA . PRO A 1 624 ? 9.672 39.281 21.953 1 82.81 624 PRO A CA 1
ATOM 4806 C C . PRO A 1 624 ? 11.109 39.344 21.469 1 82.81 624 PRO A C 1
ATOM 4808 O O . PRO A 1 624 ? 11.383 39.031 20.297 1 82.81 624 PRO A O 1
ATOM 4811 N N . LYS A 1 625 ? 12.039 39.688 22.297 1 81.25 625 LYS A N 1
ATOM 4812 C CA . LYS A 1 625 ? 13.445 39.75 21.906 1 81.25 625 LYS A CA 1
ATOM 4813 C C . LYS A 1 625 ? 13.984 38.344 21.594 1 81.25 625 LYS A C 1
ATOM 4815 O O . LYS A 1 625 ? 14.758 38.156 20.656 1 81.25 625 LYS A O 1
ATOM 4820 N N . GLN A 1 626 ? 13.578 37.469 22.406 1 86.5 626 GLN A N 1
ATOM 4821 C CA . GLN A 1 626 ? 13.977 36.094 22.172 1 86.5 626 GLN A CA 1
ATOM 4822 C C . GLN A 1 626 ? 13.352 35.531 20.891 1 86.5 626 GLN A C 1
ATOM 4824 O O . GLN A 1 626 ? 13.984 34.781 20.156 1 86.5 626 GLN A O 1
ATOM 4829 N N . GLN A 1 627 ? 12.133 35.875 20.719 1 83 627 GLN A N 1
ATOM 4830 C CA . GLN A 1 627 ? 11.422 35.406 19.531 1 83 627 GLN A CA 1
ATOM 4831 C C . GLN A 1 627 ? 12.07 35.938 18.25 1 83 627 GLN A C 1
ATOM 4833 O O . GLN A 1 627 ? 12.148 35.219 17.25 1 83 627 GLN A O 1
ATOM 4838 N N . GLU A 1 628 ? 12.461 37.125 18.281 1 80.5 628 GLU A N 1
ATOM 4839 C CA . GLU A 1 628 ? 13.117 37.719 17.109 1 80.5 628 GLU A CA 1
ATOM 4840 C C . GLU A 1 628 ? 14.445 37.031 16.812 1 80.5 628 GLU A C 1
ATOM 4842 O O . GLU A 1 628 ? 14.773 36.781 15.656 1 80.5 628 GLU A O 1
ATOM 4847 N N . PHE A 1 629 ? 15.219 36.781 17.859 1 83.75 629 PHE A N 1
ATOM 4848 C CA . PHE A 1 629 ? 16.469 36.062 17.719 1 83.75 629 PHE A CA 1
ATOM 4849 C C . PHE A 1 629 ? 16.25 34.656 17.109 1 83.75 629 PHE A C 1
ATOM 4851 O O . PHE A 1 629 ? 16.953 34.25 16.188 1 83.75 629 PHE A O 1
ATOM 4858 N N . LEU A 1 630 ? 15.266 34.031 17.625 1 86.56 630 LEU A N 1
ATOM 4859 C CA . LEU A 1 630 ? 14.984 32.656 17.203 1 86.56 630 LEU A CA 1
ATOM 4860 C C . LEU A 1 630 ? 14.453 32.625 15.773 1 86.56 630 LEU A C 1
ATOM 4862 O O . LEU A 1 630 ? 14.656 31.656 15.047 1 86.56 630 LEU A O 1
ATOM 4866 N N . LYS A 1 631 ? 13.695 33.562 15.367 1 80.31 631 LYS A N 1
ATOM 4867 C CA . LYS A 1 631 ? 13.203 33.656 13.992 1 80.31 631 LYS A CA 1
ATOM 4868 C C . LYS A 1 631 ? 14.359 33.75 13 1 80.31 631 LYS A C 1
ATOM 4870 O O . LYS A 1 631 ? 14.312 33.125 11.93 1 80.31 631 LYS A O 1
ATOM 4875 N N . ASN A 1 632 ? 15.398 34.438 13.375 1 79 632 ASN A N 1
ATOM 4876 C CA . ASN A 1 632 ? 16.547 34.625 12.484 1 79 632 ASN A CA 1
ATOM 4877 C C . ASN A 1 632 ? 17.422 33.406 12.43 1 79 632 ASN A C 1
ATOM 4879 O O . ASN A 1 632 ? 18.016 33.094 11.391 1 79 632 ASN A O 1
ATOM 4883 N N . VAL A 1 633 ? 17.5 32.75 13.523 1 86.69 633 VAL A N 1
ATOM 4884 C CA . VAL A 1 633 ? 18.375 31.578 13.57 1 86.69 633 VAL A CA 1
ATOM 4885 C C . VAL A 1 633 ? 17.578 30.328 13.195 1 86.69 633 VAL A C 1
ATOM 4887 O O . VAL A 1 633 ? 18.172 29.297 12.852 1 86.69 633 VAL A O 1
ATOM 4890 N N . GLY A 1 634 ? 16.312 30.422 13.211 1 87.12 634 GLY A N 1
ATOM 4891 C CA . GLY A 1 634 ? 15.445 29.281 12.969 1 87.12 634 GLY A CA 1
ATOM 4892 C C . GLY A 1 634 ? 15.641 28.656 11.602 1 87.12 634 GLY A C 1
ATOM 4893 O O . GLY A 1 634 ? 15.273 27.5 11.383 1 87.12 634 GLY A O 1
ATOM 4894 N N . GLU A 1 635 ? 16.266 29.328 10.695 1 85.88 635 GLU A N 1
ATOM 4895 C CA . GLU A 1 635 ? 16.516 28.812 9.352 1 85.88 635 GLU A CA 1
ATOM 4896 C C . GLU A 1 635 ? 17.484 27.625 9.391 1 85.88 635 GLU A C 1
ATOM 4898 O O . GLU A 1 635 ? 17.531 26.828 8.453 1 85.88 635 GLU A O 1
ATOM 4903 N N . GLN A 1 636 ? 18.172 27.516 10.477 1 90.5 636 GLN A N 1
ATOM 4904 C CA . GLN A 1 636 ? 19.141 26.422 10.609 1 90.5 636 GLN A CA 1
ATOM 4905 C C . GLN A 1 636 ? 18.453 25.141 11.062 1 90.5 636 GLN A C 1
ATOM 4907 O O . GLN A 1 636 ? 19.094 24.078 11.141 1 90.5 636 GLN A O 1
ATOM 4912 N N . ILE A 1 637 ? 17.188 25.25 11.312 1 92.69 637 ILE A N 1
ATOM 4913 C CA . ILE A 1 637 ? 16.422 24.062 11.664 1 92.69 637 ILE A CA 1
ATOM 4914 C C . ILE A 1 637 ? 15.641 23.578 10.438 1 92.69 637 ILE A C 1
ATOM 4916 O O . ILE A 1 637 ? 14.93 24.359 9.805 1 92.69 637 ILE A O 1
ATOM 4920 N N . CYS A 1 638 ? 15.789 22.344 10.07 1 93.25 638 CYS A N 1
ATOM 4921 C CA . CYS A 1 638 ? 15.047 21.734 8.977 1 93.25 638 CYS A CA 1
ATOM 4922 C C . CYS A 1 638 ? 14.156 20.609 9.477 1 93.25 638 CYS A C 1
ATOM 4924 O O . CYS A 1 638 ? 14.633 19.672 10.133 1 93.25 638 CYS A O 1
ATOM 4926 N N . ILE A 1 639 ? 12.898 20.703 9.211 1 93.25 639 ILE A N 1
ATOM 4927 C CA . ILE A 1 639 ? 11.938 19.703 9.641 1 93.25 639 ILE A CA 1
ATOM 4928 C C . ILE A 1 639 ? 11.43 18.906 8.438 1 93.25 639 ILE A C 1
ATOM 4930 O O . ILE A 1 639 ? 10.938 19.5 7.469 1 93.25 639 ILE A O 1
ATOM 4934 N N . VAL A 1 640 ? 11.586 17.625 8.453 1 93.81 640 VAL A N 1
ATOM 4935 C CA . VAL A 1 640 ? 11.062 16.75 7.414 1 93.81 640 VAL A CA 1
ATOM 4936 C C . VAL A 1 640 ? 9.938 15.891 7.98 1 93.81 640 VAL A C 1
ATOM 4938 O O . VAL A 1 640 ? 10.172 15.047 8.852 1 93.81 640 VAL A O 1
ATOM 4941 N N . LYS A 1 641 ? 8.742 16.094 7.484 1 91.88 641 LYS A N 1
ATOM 4942 C CA . LYS A 1 641 ? 7.598 15.305 7.938 1 91.88 641 LYS A CA 1
ATOM 4943 C C . LYS A 1 641 ? 7.371 14.094 7.039 1 91.88 641 LYS A C 1
ATOM 4945 O O . LYS A 1 641 ? 7.215 14.234 5.824 1 91.88 641 LYS A O 1
ATOM 4950 N N . LEU A 1 642 ? 7.344 12.945 7.719 1 91.5 642 LEU A N 1
ATOM 4951 C CA . LEU A 1 642 ? 7.172 11.719 6.953 1 91.5 642 LEU A CA 1
ATOM 4952 C C . LEU A 1 642 ? 5.785 11.125 7.18 1 91.5 642 LEU A C 1
ATOM 4954 O O . LEU A 1 642 ? 5.121 11.445 8.164 1 91.5 642 LEU A O 1
ATOM 4958 N N . GLN A 1 643 ? 5.344 10.344 6.176 1 84.44 643 GLN A N 1
ATOM 4959 C CA . GLN A 1 643 ? 4.043 9.688 6.301 1 84.44 643 GLN A CA 1
ATOM 4960 C C . GLN A 1 643 ? 4.043 8.328 5.609 1 84.44 643 GLN A C 1
ATOM 4962 O O . GLN A 1 643 ? 4.906 8.055 4.773 1 84.44 643 GLN A O 1
ATOM 4967 N N . GLY A 1 644 ? 3.18 7.488 6.098 1 79 644 GLY A N 1
ATOM 4968 C CA . GLY A 1 644 ? 2.992 6.211 5.426 1 79 644 GLY A CA 1
ATOM 4969 C C . GLY A 1 644 ? 3.951 5.137 5.902 1 79 644 GLY A C 1
ATOM 4970 O O . GLY A 1 644 ? 4.363 5.141 7.066 1 79 644 GLY A O 1
ATOM 4971 N N . THR A 1 645 ? 4.133 4.148 5.078 1 77.5 645 THR A N 1
ATOM 4972 C CA . THR A 1 645 ? 5.043 3.051 5.387 1 77.5 645 THR A CA 1
ATOM 4973 C C . THR A 1 645 ? 6.406 3.279 4.738 1 77.5 645 THR A C 1
ATOM 4975 O O . THR A 1 645 ? 6.488 3.58 3.547 1 77.5 645 THR A O 1
ATOM 4978 N N . LEU A 1 646 ? 7.422 3.156 5.625 1 80.88 646 LEU A N 1
ATOM 4979 C CA . LEU A 1 646 ? 8.773 3.365 5.121 1 80.88 646 LEU A CA 1
ATOM 4980 C C . LEU A 1 646 ? 9.445 2.035 4.801 1 80.88 646 LEU A C 1
ATOM 4982 O O . LEU A 1 646 ? 9.562 1.169 5.672 1 80.88 646 LEU A O 1
ATOM 4986 N N . PHE A 1 647 ? 9.758 1.883 3.611 1 73.69 647 PHE A N 1
ATOM 4987 C CA . PHE A 1 647 ? 10.445 0.688 3.139 1 73.69 647 PHE A CA 1
ATOM 4988 C C . PHE A 1 647 ? 11.539 1.051 2.133 1 73.69 647 PHE A C 1
ATOM 4990 O O . PHE A 1 647 ? 11.797 2.23 1.894 1 73.69 647 PHE A O 1
ATOM 4997 N N . PHE A 1 648 ? 12.242 0.085 1.516 1 64.88 648 PHE A N 1
ATOM 4998 C CA . PHE A 1 648 ? 13.43 0.305 0.689 1 64.88 648 PHE A CA 1
ATOM 4999 C C . PHE A 1 648 ? 13.102 1.224 -0.483 1 64.88 648 PHE A C 1
ATOM 5001 O O . PHE A 1 648 ? 13.852 2.156 -0.772 1 64.88 648 PHE A O 1
ATOM 5008 N N . GLY A 1 649 ? 12 1.058 -1.034 1 68.19 649 GLY A N 1
ATOM 5009 C CA . GLY A 1 649 ? 11.625 1.844 -2.199 1 68.19 649 GLY A CA 1
ATOM 5010 C C . GLY A 1 649 ? 11.266 3.277 -1.862 1 68.19 649 GLY A C 1
ATOM 5011 O O . GLY A 1 649 ? 11.492 4.184 -2.668 1 68.19 649 GLY A O 1
ATOM 5012 N N . SER A 1 650 ? 10.727 3.473 -0.7 1 75.56 650 SER A N 1
ATOM 5013 C CA . SER A 1 650 ? 10.25 4.805 -0.333 1 75.56 650 SER A CA 1
ATOM 5014 C C . SER A 1 650 ? 11.359 5.625 0.319 1 75.56 650 SER A C 1
ATOM 5016 O O . SER A 1 650 ? 11.375 6.852 0.209 1 75.56 650 SER A O 1
ATOM 5018 N N . ILE A 1 651 ? 12.297 4.973 0.98 1 80.25 651 ILE A N 1
ATOM 5019 C CA . ILE A 1 651 ? 13.328 5.68 1.734 1 80.25 651 ILE A CA 1
ATOM 5020 C C . ILE A 1 651 ? 14.297 6.363 0.77 1 80.25 651 ILE A C 1
ATOM 5022 O O . ILE A 1 651 ? 14.922 7.363 1.119 1 80.25 651 ILE A O 1
ATOM 5026 N N . GLY A 1 652 ? 14.422 5.828 -0.46 1 76.38 652 GLY A N 1
ATOM 5027 C CA . GLY A 1 652 ? 15.266 6.469 -1.455 1 76.38 652 GLY A CA 1
ATOM 5028 C C . GLY A 1 652 ? 14.82 7.879 -1.796 1 76.38 652 GLY A C 1
ATOM 5029 O O . GLY A 1 652 ? 15.656 8.766 -1.996 1 76.38 652 GLY A O 1
ATOM 5030 N N . GLY A 1 653 ? 13.523 8.055 -1.781 1 78.88 653 GLY A N 1
ATOM 5031 C CA . GLY A 1 653 ? 12.992 9.391 -2.02 1 78.88 653 GLY A CA 1
ATOM 5032 C C . GLY A 1 653 ? 13.297 10.359 -0.892 1 78.88 653 GLY A C 1
ATOM 5033 O O . GLY A 1 653 ? 13.609 11.531 -1.138 1 78.88 653 GLY A O 1
ATOM 5034 N N . VAL A 1 654 ? 13.219 9.828 0.283 1 88.06 654 VAL A N 1
ATOM 5035 C CA . VAL A 1 654 ? 13.523 10.648 1.449 1 88.06 654 VAL A CA 1
ATOM 5036 C C . VAL A 1 654 ? 15 11.047 1.429 1 88.06 654 VAL A C 1
ATOM 5038 O O . VAL A 1 654 ? 15.344 12.203 1.665 1 88.06 654 VAL A O 1
ATOM 5041 N N . GLU A 1 655 ? 15.82 10.07 1.102 1 86.19 655 GLU A N 1
ATOM 5042 C CA . GLU A 1 655 ? 17.25 10.312 1.051 1 86.19 655 GLU A CA 1
ATOM 5043 C C . GLU A 1 655 ? 17.609 11.344 -0.02 1 86.19 655 GLU A C 1
ATOM 5045 O O . GLU A 1 655 ? 18.438 12.227 0.203 1 86.19 655 GLU A O 1
ATOM 5050 N N . LYS A 1 656 ? 16.953 11.25 -1.074 1 83.62 656 LYS A N 1
ATOM 5051 C CA . LYS A 1 656 ? 17.219 12.18 -2.172 1 83.62 656 LYS A CA 1
ATOM 5052 C C . LYS A 1 656 ? 16.828 13.602 -1.788 1 83.62 656 LYS A C 1
ATOM 5054 O O . LYS A 1 656 ? 17.547 14.555 -2.08 1 83.62 656 LYS A O 1
ATOM 5059 N N . GLU A 1 657 ? 15.719 13.773 -1.136 1 88.06 657 GLU A N 1
ATOM 5060 C CA . GLU A 1 657 ? 15.258 15.094 -0.707 1 88.06 657 GLU A CA 1
ATOM 5061 C C . GLU A 1 657 ? 16.203 15.695 0.327 1 88.06 657 GLU A C 1
ATOM 5063 O O . GLU A 1 657 ? 16.484 16.891 0.291 1 88.06 657 GLU A O 1
ATOM 5068 N N . ILE A 1 658 ? 16.641 14.891 1.218 1 89.88 658 ILE A N 1
ATOM 5069 C CA . ILE A 1 658 ? 17.531 15.391 2.26 1 89.88 658 ILE A CA 1
ATOM 5070 C C . ILE A 1 658 ? 18.891 15.711 1.659 1 89.88 658 ILE A C 1
ATOM 5072 O O . ILE A 1 658 ? 19.5 16.719 2.004 1 89.88 658 ILE A O 1
ATOM 5076 N N . ARG A 1 659 ? 19.312 14.938 0.749 1 87 659 ARG A N 1
ATOM 5077 C CA . ARG A 1 659 ? 20.609 15.188 0.099 1 87 659 ARG A CA 1
ATOM 5078 C C . ARG A 1 659 ? 20.562 16.484 -0.71 1 87 659 ARG A C 1
ATOM 5080 O O . ARG A 1 659 ? 21.578 17.188 -0.811 1 87 659 ARG A O 1
ATOM 5087 N N . ASN A 1 660 ? 19.453 16.719 -1.285 1 87.31 660 ASN A N 1
ATOM 5088 C CA . ASN A 1 660 ? 19.281 17.953 -2.029 1 87.31 660 ASN A CA 1
ATOM 5089 C C . ASN A 1 660 ? 19.438 19.172 -1.125 1 87.31 660 ASN A C 1
ATOM 5091 O O . ASN A 1 660 ? 19.906 20.219 -1.569 1 87.31 660 ASN A O 1
ATOM 5095 N N . MET A 1 661 ? 19.125 19.016 0.072 1 87.81 661 MET A N 1
ATOM 5096 C CA . MET A 1 661 ? 19.25 20.109 1.027 1 87.81 661 MET A CA 1
ATOM 5097 C C . MET A 1 661 ? 20.703 20.312 1.454 1 87.81 661 MET A C 1
ATOM 5099 O O . MET A 1 661 ? 21.078 21.406 1.867 1 87.81 661 MET A O 1
ATOM 5103 N N . PHE A 1 662 ? 21.484 19.266 1.303 1 86.5 662 PHE A N 1
ATOM 5104 C CA . PHE A 1 662 ? 22.875 19.328 1.738 1 86.5 662 PHE A CA 1
ATOM 5105 C C . PHE A 1 662 ? 23.797 19.594 0.557 1 86.5 662 PHE A C 1
ATOM 5107 O O . PHE A 1 662 ? 25.016 19.562 0.702 1 86.5 662 PHE A O 1
ATOM 5114 N N . GLU A 1 663 ? 23.125 19.797 -0.546 1 83.94 663 GLU A N 1
ATOM 5115 C CA . GLU A 1 663 ? 23.969 20.172 -1.684 1 83.94 663 GLU A CA 1
ATOM 5116 C C . GLU A 1 663 ? 24.734 21.469 -1.402 1 83.94 663 GLU A C 1
ATOM 5118 O O . GLU A 1 663 ? 24.219 22.375 -0.738 1 83.94 663 GLU A O 1
ATOM 5123 N N . HIS A 1 664 ? 25.891 21.594 -1.947 1 71.94 664 HIS A N 1
ATOM 5124 C CA . HIS A 1 664 ? 26.859 22.625 -1.577 1 71.94 664 HIS A CA 1
ATOM 5125 C C . HIS A 1 664 ? 26.281 24.016 -1.762 1 71.94 664 HIS A C 1
ATOM 5127 O O . HIS A 1 664 ? 26.406 24.875 -0.879 1 71.94 664 HIS A O 1
ATOM 5133 N N . ASP A 1 665 ? 25.609 24.25 -2.861 1 70.81 665 ASP A N 1
ATOM 5134 C CA . ASP A 1 665 ? 25.094 25.594 -3.133 1 70.81 665 ASP A CA 1
ATOM 5135 C C . ASP A 1 665 ? 23.953 25.938 -2.191 1 70.81 665 ASP A C 1
ATOM 5137 O O . ASP A 1 665 ? 23.875 27.062 -1.688 1 70.81 665 ASP A O 1
ATOM 5141 N N . LYS A 1 666 ? 23.172 24.969 -1.849 1 79.75 666 LYS A N 1
ATOM 5142 C CA . LYS A 1 666 ? 22.031 25.203 -0.979 1 79.75 666 LYS A CA 1
ATOM 5143 C C . LYS A 1 666 ? 22.453 25.25 0.488 1 79.75 666 LYS A C 1
ATOM 5145 O O . LYS A 1 666 ? 21.922 26.047 1.266 1 79.75 666 LYS A O 1
ATOM 5150 N N . PHE A 1 667 ? 23.438 24.484 0.804 1 82.25 667 PHE A N 1
ATOM 5151 C CA . PHE A 1 667 ? 23.891 24.406 2.188 1 82.25 667 PHE A CA 1
ATOM 5152 C C . PHE A 1 667 ? 24.641 25.672 2.58 1 82.25 667 PHE A C 1
ATOM 5154 O O . PHE A 1 667 ? 24.594 26.109 3.732 1 82.25 667 PHE A O 1
ATOM 5161 N N . LYS A 1 668 ? 25.312 26.219 1.61 1 76.31 668 LYS A N 1
ATOM 5162 C CA . LYS A 1 668 ? 26.047 27.453 1.89 1 76.31 668 LYS A CA 1
ATOM 5163 C C . LYS A 1 668 ? 25.078 28.625 2.121 1 76.31 668 LYS A C 1
ATOM 5165 O O . LYS A 1 668 ? 25.328 29.484 2.967 1 76.31 668 LYS A O 1
ATOM 5170 N N . SER A 1 669 ? 24.016 28.562 1.44 1 78.5 669 SER A N 1
ATOM 5171 C CA . SER A 1 669 ? 23.031 29.625 1.585 1 78.5 669 SER A CA 1
ATOM 5172 C C . SER A 1 669 ? 22.188 29.438 2.84 1 78.5 669 SER A C 1
ATOM 5174 O O . SER A 1 669 ? 21.875 30.406 3.545 1 78.5 669 SER A O 1
ATOM 5176 N N . ASN A 1 670 ? 21.875 28.188 3.117 1 80.81 670 ASN A N 1
ATOM 5177 C CA . ASN A 1 670 ? 21.062 27.859 4.285 1 80.81 670 ASN A CA 1
ATOM 5178 C C . ASN A 1 670 ? 21.625 26.656 5.039 1 80.81 670 ASN A C 1
ATOM 5180 O O . ASN A 1 670 ? 21.109 25.547 4.922 1 80.81 670 ASN A O 1
ATOM 5184 N N . PRO A 1 671 ? 22.594 27 5.844 1 86.25 671 PRO A N 1
ATOM 5185 C CA . PRO A 1 671 ? 23.203 25.875 6.578 1 86.25 671 PRO A CA 1
ATOM 5186 C C . PRO A 1 671 ? 22.234 25.25 7.582 1 86.25 671 PRO A C 1
ATOM 5188 O O . PRO A 1 671 ? 21.453 25.953 8.227 1 86.25 671 PRO A O 1
ATOM 5191 N N . ILE A 1 672 ? 22.25 23.984 7.711 1 91.81 672 ILE A N 1
ATOM 5192 C CA . ILE A 1 672 ? 21.359 23.234 8.594 1 91.81 672 ILE A CA 1
ATOM 5193 C C . ILE A 1 672 ? 22.141 22.734 9.812 1 91.81 672 ILE A C 1
ATOM 5195 O O . ILE A 1 672 ? 23.125 22 9.664 1 91.81 672 ILE A O 1
ATOM 5199 N N . LYS A 1 673 ? 21.75 23.141 10.953 1 92.38 673 LYS A N 1
ATOM 5200 C CA . LYS A 1 673 ? 22.375 22.688 12.195 1 92.38 673 LYS A CA 1
ATOM 5201 C C . LYS A 1 673 ? 21.594 21.531 12.82 1 92.38 673 LYS A C 1
ATOM 5203 O O . LYS A 1 673 ? 22.188 20.609 13.391 1 92.38 673 LYS A O 1
ATOM 5208 N N . TYR A 1 674 ? 20.297 21.672 12.766 1 94.56 674 TYR A N 1
ATOM 5209 C CA . TYR A 1 674 ? 19.438 20.641 13.328 1 94.56 674 TYR A CA 1
ATOM 5210 C C . TYR A 1 674 ? 18.516 20.062 12.258 1 94.56 674 TYR A C 1
ATOM 5212 O O . TYR A 1 674 ? 17.781 20.797 11.586 1 94.56 674 TYR A O 1
ATOM 5220 N N . LEU A 1 675 ? 18.547 18.797 12.039 1 95.81 675 LEU A N 1
ATOM 5221 C CA . LEU A 1 675 ? 17.656 18.078 11.133 1 95.81 675 LEU A CA 1
ATOM 5222 C C . LEU A 1 675 ? 16.656 17.234 11.914 1 95.81 675 LEU A C 1
ATOM 5224 O O . LEU A 1 675 ? 17.031 16.25 12.539 1 95.81 675 LEU A O 1
ATOM 5228 N N . ILE A 1 676 ? 15.406 17.641 11.867 1 95.81 676 ILE A N 1
ATOM 5229 C CA . ILE A 1 676 ? 14.359 16.938 12.602 1 95.81 676 ILE A CA 1
ATOM 5230 C C . ILE A 1 676 ? 13.547 16.078 11.641 1 95.81 676 ILE A C 1
ATOM 5232 O O . ILE A 1 676 ? 12.977 16.594 10.672 1 95.81 676 ILE A O 1
ATOM 5236 N N . ILE A 1 677 ? 13.516 14.812 11.898 1 95.56 677 ILE A N 1
ATOM 5237 C CA . ILE A 1 677 ? 12.641 13.906 11.164 1 95.56 677 ILE A CA 1
ATOM 5238 C C . ILE A 1 677 ? 11.406 13.586 12 1 95.56 677 ILE A C 1
ATOM 5240 O O . ILE A 1 677 ? 11.508 12.922 13.039 1 95.56 677 ILE A O 1
ATOM 5244 N N . ASP A 1 678 ? 10.266 14.008 11.484 1 94.19 678 ASP A N 1
ATOM 5245 C CA . ASP A 1 678 ? 9.023 13.789 12.219 1 94.19 678 ASP A CA 1
ATOM 5246 C C . ASP A 1 678 ? 8.328 12.508 11.758 1 94.19 678 ASP A C 1
ATOM 5248 O O . ASP A 1 678 ? 7.949 12.391 10.594 1 94.19 678 ASP A O 1
ATOM 5252 N N . MET A 1 679 ? 8.094 11.586 12.727 1 92.69 679 MET A N 1
ATOM 5253 C CA . MET A 1 679 ? 7.555 10.266 12.398 1 92.69 679 MET A CA 1
ATOM 5254 C C . MET A 1 679 ? 6.082 10.172 12.781 1 92.69 679 MET A C 1
ATOM 5256 O O . MET A 1 679 ? 5.535 9.07 12.883 1 92.69 679 MET A O 1
ATOM 5260 N N . LYS A 1 680 ? 5.434 11.25 12.906 1 86.5 680 LYS A N 1
ATOM 5261 C CA . LYS A 1 680 ? 4.043 11.25 13.359 1 86.5 680 LYS A CA 1
ATOM 5262 C C . LYS A 1 680 ? 3.15 10.492 12.375 1 86.5 680 LYS A C 1
ATOM 5264 O O . LYS A 1 680 ? 2.277 9.727 12.789 1 86.5 680 LYS A O 1
ATOM 5269 N N . GLY A 1 681 ? 3.338 10.664 11.133 1 83.06 681 GLY A N 1
ATOM 5270 C CA . GLY A 1 681 ? 2.5 10.055 10.109 1 83.06 681 GLY A CA 1
ATOM 5271 C C . GLY A 1 681 ? 3.008 8.703 9.648 1 83.06 681 GLY A C 1
ATOM 5272 O O . GLY A 1 681 ? 2.426 8.086 8.758 1 83.06 681 GLY A O 1
ATOM 5273 N N . VAL A 1 682 ? 4.031 8.156 10.258 1 86.94 682 VAL A N 1
ATOM 5274 C CA . VAL A 1 682 ? 4.637 6.902 9.812 1 86.94 682 VAL A CA 1
ATOM 5275 C C . VAL A 1 682 ? 3.936 5.727 10.492 1 86.94 682 VAL A C 1
ATOM 5277 O O . VAL A 1 682 ? 3.766 5.715 11.711 1 86.94 682 VAL A O 1
ATOM 5280 N N . ILE A 1 683 ? 3.525 4.809 9.734 1 78.06 683 ILE A N 1
ATOM 5281 C CA . ILE A 1 683 ? 2.771 3.664 10.234 1 78.06 683 ILE A CA 1
ATOM 5282 C C . ILE A 1 683 ? 3.729 2.525 10.578 1 78.06 683 ILE A C 1
ATOM 5284 O O . ILE A 1 683 ? 3.605 1.901 11.633 1 78.06 683 ILE A O 1
ATOM 5288 N N . SER A 1 684 ? 4.613 2.275 9.641 1 78.56 684 SER A N 1
ATOM 5289 C CA . SER A 1 684 ? 5.562 1.188 9.867 1 78.56 684 SER A CA 1
ATOM 5290 C C . SER A 1 684 ? 6.891 1.462 9.172 1 78.56 684 SER A C 1
ATOM 5292 O O . SER A 1 684 ? 6.957 2.268 8.234 1 78.56 684 SER A O 1
ATOM 5294 N N . LEU A 1 685 ? 7.973 0.805 9.812 1 79.5 685 LEU A N 1
ATOM 5295 C CA . LEU A 1 685 ? 9.336 0.934 9.297 1 79.5 685 LEU A CA 1
ATOM 5296 C C . LEU A 1 685 ? 9.984 -0.436 9.125 1 79.5 685 LEU A C 1
ATOM 5298 O O . LEU A 1 685 ? 10.008 -1.236 10.062 1 79.5 685 LEU A O 1
ATOM 5302 N N . ASP A 1 686 ? 10.328 -0.708 7.91 1 69.69 686 ASP A N 1
ATOM 5303 C CA . ASP A 1 686 ? 10.992 -1.983 7.672 1 69.69 686 ASP A CA 1
ATOM 5304 C C . ASP A 1 686 ? 12.508 -1.852 7.836 1 69.69 686 ASP A C 1
ATOM 5306 O O . ASP A 1 686 ? 13.023 -0.745 7.992 1 69.69 686 ASP A O 1
ATOM 5310 N N . PHE A 1 687 ? 13.195 -2.906 7.742 1 64.62 687 PHE A N 1
ATOM 5311 C CA . PHE A 1 687 ? 14.641 -2.969 7.961 1 64.62 687 PHE A CA 1
ATOM 5312 C C . PHE A 1 687 ? 15.383 -2.168 6.898 1 64.62 687 PHE A C 1
ATOM 5314 O O . PHE A 1 687 ? 16.375 -1.501 7.199 1 64.62 687 PHE A O 1
ATOM 5321 N N . SER A 1 688 ? 14.977 -2.217 5.668 1 68.12 688 SER A N 1
ATOM 5322 C CA . SER A 1 688 ? 15.633 -1.48 4.594 1 68.12 688 SER A CA 1
ATOM 5323 C C . SER A 1 688 ? 15.539 0.025 4.812 1 68.12 688 SER A C 1
ATOM 5325 O O . SER A 1 688 ? 16.453 0.769 4.48 1 68.12 688 SER A O 1
ATOM 5327 N N . ALA A 1 689 ? 14.438 0.395 5.336 1 77.88 689 ALA A N 1
ATOM 5328 C CA . ALA A 1 689 ? 14.266 1.812 5.645 1 77.88 689 ALA A CA 1
ATOM 5329 C C . ALA A 1 689 ? 15.211 2.246 6.766 1 77.88 689 ALA A C 1
ATOM 5331 O O . ALA A 1 689 ? 15.727 3.367 6.75 1 77.88 689 ALA A O 1
ATOM 5332 N N . ALA A 1 690 ? 15.422 1.393 7.688 1 76.81 690 ALA A N 1
ATOM 5333 C CA . ALA A 1 690 ? 16.344 1.7 8.781 1 76.81 690 ALA A CA 1
ATOM 5334 C C . ALA A 1 690 ? 17.766 1.895 8.266 1 76.81 690 ALA A C 1
ATOM 5336 O O . ALA A 1 690 ? 18.5 2.756 8.758 1 76.81 690 ALA A O 1
ATOM 5337 N N . GLU A 1 691 ? 18.125 1.157 7.258 1 71.56 691 GLU A N 1
ATOM 5338 C CA . GLU A 1 691 ? 19.438 1.331 6.637 1 71.56 691 GLU A CA 1
ATOM 5339 C C . GLU A 1 691 ? 19.531 2.666 5.902 1 71.56 691 GLU A C 1
ATOM 5341 O O . GLU A 1 691 ? 20.594 3.279 5.844 1 71.56 691 GLU A O 1
ATOM 5346 N N . GLY A 1 692 ? 18.5 3.021 5.293 1 79.5 692 GLY A N 1
ATOM 5347 C CA . GLY A 1 692 ? 18.438 4.336 4.672 1 79.5 692 GLY A CA 1
ATOM 5348 C C . GLY A 1 692 ? 18.656 5.469 5.66 1 79.5 692 GLY A C 1
ATOM 5349 O O . GLY A 1 692 ? 19.359 6.441 5.355 1 79.5 692 GLY A O 1
ATOM 5350 N N . PHE A 1 693 ? 18.094 5.328 6.852 1 85.94 693 PHE A N 1
ATOM 5351 C CA . PHE A 1 693 ? 18.281 6.34 7.887 1 85.94 693 PHE A CA 1
ATOM 5352 C C . PHE A 1 693 ? 19.734 6.379 8.352 1 85.94 693 PHE A C 1
ATOM 5354 O O . PHE A 1 693 ? 20.234 7.438 8.727 1 85.94 693 PHE A O 1
ATOM 5361 N N . ARG A 1 694 ? 20.344 5.242 8.305 1 80.56 694 ARG A N 1
ATOM 5362 C CA . ARG A 1 694 ? 21.766 5.215 8.633 1 80.56 694 ARG A CA 1
ATOM 5363 C C . ARG A 1 694 ? 22.578 6.027 7.633 1 80.56 694 ARG A C 1
ATOM 5365 O O . ARG A 1 694 ? 23.516 6.742 8.016 1 80.56 694 ARG A O 1
ATOM 5372 N N . ARG A 1 695 ? 22.25 5.906 6.418 1 80.38 695 ARG A N 1
ATOM 5373 C CA . ARG A 1 695 ? 22.922 6.695 5.391 1 80.38 695 ARG A CA 1
ATOM 5374 C C . ARG A 1 695 ? 22.656 8.188 5.582 1 80.38 695 ARG A C 1
ATOM 5376 O O . ARG A 1 695 ? 23.562 9.008 5.391 1 80.38 695 ARG A O 1
ATOM 5383 N N . ILE A 1 696 ? 21.5 8.492 5.918 1 86.69 696 ILE A N 1
ATOM 5384 C CA . ILE A 1 696 ? 21.141 9.883 6.191 1 86.69 696 ILE A CA 1
ATOM 5385 C C . ILE A 1 696 ? 21.922 10.383 7.406 1 86.69 696 ILE A C 1
ATOM 5387 O O . ILE A 1 696 ? 22.391 11.523 7.422 1 86.69 696 ILE A O 1
ATOM 5391 N N . LEU A 1 697 ? 22 9.547 8.406 1 87.5 697 LEU A N 1
ATOM 5392 C CA . LEU A 1 697 ? 22.766 9.891 9.602 1 87.5 697 LEU A CA 1
ATOM 5393 C C . LEU A 1 697 ? 24.219 10.141 9.273 1 87.5 697 LEU A C 1
ATOM 5395 O O . LEU A 1 697 ? 24.828 11.086 9.781 1 87.5 697 LEU A O 1
ATOM 5399 N N . ASN A 1 698 ? 24.75 9.359 8.438 1 82.06 698 ASN A N 1
ATOM 5400 C CA . ASN A 1 698 ? 26.141 9.547 8.023 1 82.06 698 ASN A CA 1
ATOM 5401 C C . ASN A 1 698 ? 26.312 10.867 7.273 1 82.06 698 ASN A C 1
ATOM 5403 O O . ASN A 1 698 ? 27.328 11.555 7.453 1 82.06 698 ASN A O 1
ATOM 5407 N N . LEU A 1 699 ? 25.406 11.117 6.457 1 84.62 699 LEU A N 1
ATOM 5408 C CA . LEU A 1 699 ? 25.438 12.391 5.746 1 84.62 699 LEU A CA 1
ATOM 5409 C C . LEU A 1 699 ? 25.359 13.562 6.723 1 84.62 699 LEU A C 1
ATOM 5411 O O . LEU A 1 699 ? 26.109 14.539 6.578 1 84.62 699 LEU A O 1
ATOM 5415 N N . ALA A 1 700 ? 24.422 13.469 7.66 1 88.88 700 ALA A N 1
ATOM 5416 C CA . ALA A 1 700 ? 24.281 14.516 8.672 1 88.88 700 ALA A CA 1
ATOM 5417 C C . ALA A 1 700 ? 25.562 14.672 9.477 1 88.88 700 ALA A C 1
ATOM 5419 O O . ALA A 1 700 ? 25.969 15.797 9.797 1 88.88 700 ALA A O 1
ATOM 5420 N N . ASN A 1 701 ? 26.203 13.594 9.758 1 86.62 701 ASN A N 1
ATOM 5421 C CA . ASN A 1 701 ? 27.453 13.625 10.523 1 86.62 701 ASN A CA 1
ATOM 5422 C C . ASN A 1 701 ? 28.578 14.273 9.719 1 86.62 701 ASN A C 1
ATOM 5424 O O . ASN A 1 701 ? 29.422 14.984 10.281 1 86.62 701 ASN A O 1
ATOM 5428 N N . ASP A 1 702 ? 28.547 14.078 8.484 1 83.44 702 ASP A N 1
ATOM 5429 C CA . ASP A 1 702 ? 29.562 14.664 7.617 1 83.44 702 ASP A CA 1
ATOM 5430 C C . ASP A 1 702 ? 29.484 16.188 7.625 1 83.44 702 ASP A C 1
ATOM 5432 O O . ASP A 1 702 ? 30.5 16.875 7.504 1 83.44 702 ASP A O 1
ATOM 5436 N N . PHE A 1 703 ? 28.328 16.672 7.801 1 87.19 703 PHE A N 1
ATOM 5437 C CA . PHE A 1 703 ? 28.125 18.109 7.805 1 87.19 703 PHE A CA 1
ATOM 5438 C C . PHE A 1 703 ? 27.969 18.625 9.227 1 87.19 703 PHE A C 1
ATOM 5440 O O . PHE A 1 703 ? 27.578 19.781 9.438 1 87.19 703 PHE A O 1
ATOM 5447 N N . LYS A 1 704 ? 28.078 17.766 10.227 1 87.69 704 LYS A N 1
ATOM 5448 C CA . LYS A 1 704 ? 28 18.094 11.641 1 87.69 704 LYS A CA 1
ATOM 5449 C C . LYS A 1 704 ? 26.625 18.641 12 1 87.69 704 LYS A C 1
ATOM 5451 O O . LYS A 1 704 ? 26.5 19.672 12.664 1 87.69 704 LYS A O 1
ATOM 5456 N N . THR A 1 705 ? 25.656 18.047 11.383 1 91.94 705 THR A N 1
ATOM 5457 C CA . THR A 1 705 ? 24.266 18.375 11.672 1 91.94 705 THR A CA 1
ATOM 5458 C C . THR A 1 705 ? 23.688 17.406 12.703 1 91.94 705 THR A C 1
ATOM 5460 O O . THR A 1 705 ? 23.891 16.188 12.609 1 91.94 705 THR A O 1
ATOM 5463 N N . GLN A 1 706 ? 23.094 17.984 13.727 1 93.31 706 GLN A N 1
ATOM 5464 C CA . GLN A 1 706 ? 22.469 17.172 14.758 1 93.31 706 GLN A CA 1
ATOM 5465 C C . GLN A 1 706 ? 21.203 16.484 14.227 1 93.31 706 GLN A C 1
ATOM 5467 O O . GLN A 1 706 ? 20.297 17.156 13.734 1 93.31 706 GLN A O 1
ATOM 5472 N N . PHE A 1 707 ? 21.203 15.141 14.32 1 93.69 707 PHE A N 1
ATOM 5473 C CA . PHE A 1 707 ? 20.078 14.344 13.844 1 93.69 707 PHE A CA 1
ATOM 5474 C C . PHE A 1 707 ? 19.062 14.117 14.961 1 93.69 707 PHE A C 1
ATOM 5476 O O . PHE A 1 707 ? 19.422 13.617 16.031 1 93.69 707 PHE A O 1
ATOM 5483 N N . ILE A 1 708 ? 17.812 14.555 14.695 1 95 708 ILE A N 1
ATOM 5484 C CA . ILE A 1 708 ? 16.766 14.469 15.703 1 95 708 ILE A CA 1
ATOM 5485 C C . ILE A 1 708 ? 15.555 13.727 15.141 1 95 708 ILE A C 1
ATOM 5487 O O . ILE A 1 708 ? 15.172 13.938 13.984 1 95 708 ILE A O 1
ATOM 5491 N N . ILE A 1 709 ? 14.984 12.789 15.914 1 94.06 709 ILE A N 1
ATOM 5492 C CA . ILE A 1 709 ? 13.75 12.094 15.555 1 94.06 709 ILE A CA 1
ATOM 5493 C C . ILE A 1 709 ? 12.641 12.461 16.531 1 94.06 709 ILE A C 1
ATOM 5495 O O . ILE A 1 709 ? 12.828 12.375 17.75 1 94.06 709 ILE A O 1
ATOM 5499 N N . SER A 1 710 ? 11.516 12.898 15.875 1 93.75 710 SER A N 1
ATOM 5500 C CA . SER A 1 710 ? 10.422 13.344 16.734 1 93.75 710 SER A CA 1
ATOM 5501 C C . SER A 1 710 ? 9.188 12.461 16.562 1 93.75 710 SER A C 1
ATOM 5503 O O . SER A 1 710 ? 9.094 11.703 15.602 1 93.75 710 SER A O 1
ATOM 5505 N N . SER A 1 711 ? 8.227 12.531 17.531 1 91.88 711 SER A N 1
ATOM 5506 C CA . SER A 1 711 ? 6.93 11.867 17.531 1 91.88 711 SER A CA 1
ATOM 5507 C C . SER A 1 711 ? 7.078 10.352 17.641 1 91.88 711 SER A C 1
ATOM 5509 O O . SER A 1 711 ? 6.473 9.609 16.859 1 91.88 711 SER A O 1
ATOM 5511 N N . VAL A 1 712 ? 7.988 9.953 18.438 1 90.31 712 VAL A N 1
ATOM 5512 C CA . VAL A 1 712 ? 8.211 8.531 18.656 1 90.31 712 VAL A CA 1
ATOM 5513 C C . VAL A 1 712 ? 8.07 8.195 20.141 1 90.31 712 VAL A C 1
ATOM 5515 O O . VAL A 1 712 ? 8.266 9.062 21 1 90.31 712 VAL A O 1
ATOM 5518 N N . GLY A 1 713 ? 7.637 6.996 20.375 1 85.88 713 GLY A N 1
ATOM 5519 C CA . GLY A 1 713 ? 7.555 6.496 21.75 1 85.88 713 GLY A CA 1
ATOM 5520 C C . GLY A 1 713 ? 8.586 5.434 22.047 1 85.88 713 GLY A C 1
ATOM 5521 O O . GLY A 1 713 ? 9.188 4.855 21.141 1 85.88 713 GLY A O 1
ATOM 5522 N N . GLU A 1 714 ? 8.883 5.184 23.266 1 79.06 714 GLU A N 1
ATOM 5523 C CA . GLU A 1 714 ? 9.906 4.234 23.688 1 79.06 714 GLU A CA 1
ATOM 5524 C C . GLU A 1 714 ? 9.594 2.822 23.203 1 79.06 714 GLU A C 1
ATOM 5526 O O . GLU A 1 714 ? 10.484 2.09 22.781 1 79.06 714 GLU A O 1
ATOM 5531 N N . ASP A 1 715 ? 8.312 2.469 23.141 1 76.81 715 ASP A N 1
ATOM 5532 C CA . ASP A 1 715 ? 7.945 1.096 22.797 1 76.81 715 ASP A CA 1
ATOM 5533 C C . ASP A 1 715 ? 7.328 1.021 21.406 1 76.81 715 ASP A C 1
ATOM 5535 O O . ASP A 1 715 ? 6.672 0.035 21.062 1 76.81 715 ASP A O 1
ATOM 5539 N N . ASP A 1 716 ? 7.637 2.064 20.656 1 81.56 716 ASP A N 1
ATOM 5540 C CA . ASP A 1 716 ? 7.07 2.08 19.312 1 81.56 716 ASP A CA 1
ATOM 5541 C C . ASP A 1 716 ? 7.824 1.131 18.391 1 81.56 716 ASP A C 1
ATOM 5543 O O . ASP A 1 716 ? 9.031 0.927 18.547 1 81.56 716 ASP A O 1
ATOM 5547 N N . ASP A 1 717 ? 7.172 0.447 17.484 1 77.81 717 ASP A N 1
ATOM 5548 C CA . ASP A 1 717 ? 7.758 -0.444 16.484 1 77.81 717 ASP A CA 1
ATOM 5549 C C . ASP A 1 717 ? 8.812 0.281 15.656 1 77.81 717 ASP A C 1
ATOM 5551 O O . ASP A 1 717 ? 9.766 -0.338 15.18 1 77.81 717 ASP A O 1
ATOM 5555 N N . ILE A 1 718 ? 8.68 1.563 15.578 1 83.88 718 ILE A N 1
ATOM 5556 C CA . ILE A 1 718 ? 9.609 2.357 14.781 1 83.88 718 ILE A CA 1
ATOM 5557 C C . ILE A 1 718 ? 10.969 2.404 15.461 1 83.88 718 ILE A C 1
ATOM 5559 O O . ILE A 1 718 ? 12 2.199 14.82 1 83.88 718 ILE A O 1
ATOM 5563 N N . ILE A 1 719 ? 10.961 2.652 16.766 1 82.56 719 ILE A N 1
ATOM 5564 C CA . ILE A 1 719 ? 12.211 2.771 17.516 1 82.56 719 ILE A CA 1
ATOM 5565 C C . ILE A 1 719 ? 12.898 1.409 17.594 1 82.56 719 ILE A C 1
ATOM 5567 O O . ILE A 1 719 ? 14.125 1.319 17.516 1 82.56 719 ILE A O 1
ATOM 5571 N N . GLN A 1 720 ? 12.102 0.413 17.719 1 77.44 720 GLN A N 1
ATOM 5572 C CA . GLN A 1 720 ? 12.664 -0.932 17.75 1 77.44 720 GLN A CA 1
ATOM 5573 C C . GLN A 1 720 ? 13.328 -1.279 16.422 1 77.44 720 GLN A C 1
ATOM 5575 O O . GLN A 1 720 ? 14.398 -1.892 16.391 1 77.44 720 GLN A O 1
ATOM 5580 N N . GLY A 1 721 ? 12.625 -0.886 15.383 1 75.06 721 GLY A N 1
ATOM 5581 C CA . GLY A 1 721 ? 13.211 -1.11 14.07 1 75.06 721 GLY A CA 1
ATOM 5582 C C . GLY A 1 721 ? 14.516 -0.365 13.859 1 75.06 721 GLY A C 1
ATOM 5583 O O . GLY A 1 721 ? 15.469 -0.908 13.289 1 75.06 721 GLY A O 1
ATOM 5584 N N . LEU A 1 722 ? 14.594 0.847 14.336 1 80.12 722 LEU A N 1
ATOM 5585 C CA . LEU A 1 722 ? 15.797 1.668 14.203 1 80.12 722 LEU A CA 1
ATOM 5586 C C . LEU A 1 722 ? 16.922 1.137 15.086 1 80.12 722 LEU A C 1
ATOM 5588 O O . LEU A 1 722 ? 18.094 1.175 14.703 1 80.12 722 LEU A O 1
ATOM 5592 N N . ARG A 1 723 ? 16.562 0.651 16.234 1 75.25 723 ARG A N 1
ATOM 5593 C CA . ARG A 1 723 ? 17.531 0.071 17.156 1 75.25 723 ARG A CA 1
ATOM 5594 C C . ARG A 1 723 ? 18.156 -1.191 16.578 1 75.25 723 ARG A C 1
ATOM 5596 O O . ARG A 1 723 ? 19.375 -1.4 16.688 1 75.25 723 ARG A O 1
ATOM 5603 N N . ASP A 1 724 ? 17.297 -1.93 15.984 1 67.62 724 ASP A N 1
ATOM 5604 C CA . ASP A 1 724 ? 17.734 -3.191 15.398 1 67.62 724 ASP A CA 1
ATOM 5605 C C . ASP A 1 724 ? 18.688 -2.949 14.234 1 67.62 724 ASP A C 1
ATOM 5607 O O . ASP A 1 724 ? 19.547 -3.785 13.945 1 67.62 724 ASP A O 1
ATOM 5611 N N . ALA A 1 725 ? 18.516 -1.783 13.617 1 66.12 725 ALA A N 1
ATOM 5612 C CA . ALA A 1 725 ? 19.391 -1.435 12.5 1 66.12 725 ALA A CA 1
ATOM 5613 C C . ALA A 1 725 ? 20.703 -0.813 13 1 66.12 725 ALA A C 1
ATOM 5615 O O . ALA A 1 725 ? 21.609 -0.553 12.219 1 66.12 725 ALA A O 1
ATOM 5616 N N . GLY A 1 726 ? 20.859 -0.481 14.266 1 68.56 726 GLY A N 1
ATOM 5617 C CA . GLY A 1 726 ? 22.078 0.029 14.867 1 68.56 726 GLY A CA 1
ATOM 5618 C C . GLY A 1 726 ? 22.281 1.518 14.656 1 68.56 726 GLY A C 1
ATOM 5619 O O . GLY A 1 726 ? 23.406 2.004 14.625 1 68.56 726 GLY A O 1
ATOM 5620 N N . ILE A 1 727 ? 21.281 2.197 14.445 1 76.19 727 ILE A N 1
ATOM 5621 C CA . ILE A 1 727 ? 21.391 3.619 14.141 1 76.19 727 ILE A CA 1
ATOM 5622 C C . ILE A 1 727 ? 21.844 4.383 15.383 1 76.19 727 ILE A C 1
ATOM 5624 O O . ILE A 1 727 ? 22.516 5.41 15.273 1 76.19 727 ILE A O 1
ATOM 5628 N N . PHE A 1 728 ? 21.578 3.895 16.531 1 77.94 728 PHE A N 1
ATOM 5629 C CA . PHE A 1 728 ? 21.859 4.633 17.75 1 77.94 728 PHE A CA 1
ATOM 5630 C C . PHE A 1 728 ? 23.297 4.426 18.203 1 77.94 728 PHE A C 1
ATOM 5632 O O . PHE A 1 728 ? 23.781 5.117 19.094 1 77.94 728 PHE A O 1
ATOM 5639 N N . ASP A 1 729 ? 23.969 3.531 17.5 1 71.06 729 ASP A N 1
ATOM 5640 C CA . ASP A 1 729 ? 25.406 3.367 17.719 1 71.06 729 ASP A CA 1
ATOM 5641 C C . ASP A 1 729 ? 26.219 4.285 16.812 1 71.06 729 ASP A C 1
ATOM 5643 O O . ASP A 1 729 ? 26.641 3.873 15.734 1 71.06 729 ASP A O 1
ATOM 5647 N N . ASN A 1 730 ? 26.219 5.523 17.188 1 70.94 730 ASN A N 1
ATOM 5648 C CA . ASN A 1 730 ? 26.844 6.523 16.328 1 70.94 730 ASN A CA 1
ATOM 5649 C C . ASN A 1 730 ? 28.266 6.848 16.781 1 70.94 730 ASN A C 1
ATOM 5651 O O . ASN A 1 730 ? 28.781 7.938 16.516 1 70.94 730 ASN A O 1
ATOM 5655 N N . GLY A 1 731 ? 28.906 5.965 17.438 1 59.53 731 GLY A N 1
ATOM 5656 C CA . GLY A 1 731 ? 30.312 6.113 17.812 1 59.53 731 GLY A CA 1
ATOM 5657 C C . GLY A 1 731 ? 30.594 7.426 18.516 1 59.53 731 GLY A C 1
ATOM 5658 O O . GLY A 1 731 ? 29.953 7.762 19.516 1 59.53 731 GLY A O 1
ATOM 5659 N N . ALA A 1 732 ? 31.484 8.188 17.891 1 56.81 732 ALA A N 1
ATOM 5660 C CA . ALA A 1 732 ? 32 9.438 18.438 1 56.81 732 ALA A CA 1
ATOM 5661 C C . ALA A 1 732 ? 31.125 10.617 18 1 56.81 732 ALA A C 1
ATOM 5663 O O . ALA A 1 732 ? 31.281 11.727 18.531 1 56.81 732 ALA A O 1
ATOM 5664 N N . ASN A 1 733 ? 30.125 10.328 17.25 1 71.25 733 ASN A N 1
ATOM 5665 C CA . ASN A 1 733 ? 29.297 11.422 16.75 1 71.25 733 ASN A CA 1
ATOM 5666 C C . ASN A 1 733 ? 28.172 11.766 17.719 1 71.25 733 ASN A C 1
ATOM 5668 O O . ASN A 1 733 ? 27.953 11.055 18.703 1 71.25 733 ASN A O 1
ATOM 5672 N N . ALA A 1 734 ? 27.656 12.883 17.531 1 73.19 734 ALA A N 1
ATOM 5673 C CA . ALA A 1 734 ? 26.562 13.344 18.375 1 73.19 734 ALA A CA 1
ATOM 5674 C C . ALA A 1 734 ? 25.422 12.328 18.391 1 73.19 734 ALA A C 1
ATOM 5676 O O . ALA A 1 734 ? 25.078 11.742 17.359 1 73.19 734 ALA A O 1
ATOM 5677 N N . PRO A 1 735 ? 25.016 12.078 19.594 1 80.81 735 PRO A N 1
ATOM 5678 C CA . PRO A 1 735 ? 23.922 11.109 19.688 1 80.81 735 PRO A CA 1
ATOM 5679 C C . PRO A 1 735 ? 22.625 11.602 19.031 1 80.81 735 PRO A C 1
ATOM 5681 O O . PRO A 1 735 ? 22.422 12.812 18.922 1 80.81 735 PRO A O 1
ATOM 5684 N N . ILE A 1 736 ? 21.844 10.742 18.625 1 89.62 736 ILE A N 1
ATOM 5685 C CA . ILE A 1 736 ? 20.531 11.039 18.062 1 89.62 736 ILE A CA 1
ATOM 5686 C C . ILE A 1 736 ? 19.562 11.383 19.188 1 89.62 736 ILE A C 1
ATOM 5688 O O . ILE A 1 736 ? 19.438 10.641 20.172 1 89.62 736 ILE A O 1
ATOM 5692 N N . GLU A 1 737 ? 19 12.531 19.062 1 91.12 737 GLU A N 1
ATOM 5693 C CA . GLU A 1 737 ? 18.016 12.938 20.078 1 91.12 737 GLU A CA 1
ATOM 5694 C C . GLU A 1 737 ? 16.609 12.484 19.688 1 91.12 737 GLU A C 1
ATOM 5696 O O . GLU A 1 737 ? 16.203 12.648 18.531 1 91.12 737 GLU A O 1
ATOM 5701 N N . LEU A 1 738 ? 15.969 11.844 20.656 1 92.25 738 LEU A N 1
ATOM 5702 C CA . LEU A 1 738 ? 14.602 11.383 20.438 1 92.25 738 LEU A CA 1
ATOM 5703 C C . LEU A 1 738 ? 13.617 12.188 21.281 1 92.25 738 LEU A C 1
ATOM 5705 O O . LEU A 1 738 ? 13.883 12.461 22.453 1 92.25 738 LEU A O 1
ATOM 5709 N N . PHE A 1 739 ? 12.516 12.57 20.594 1 93.25 739 PHE A N 1
ATOM 5710 C CA . PHE A 1 739 ? 11.492 13.328 21.312 1 93.25 739 PHE A CA 1
ATOM 5711 C C . PHE A 1 739 ? 10.117 12.719 21.094 1 93.25 739 PHE A C 1
ATOM 5713 O O . PHE A 1 739 ? 9.852 12.125 20.047 1 93.25 739 PHE A O 1
ATOM 5720 N N . SER A 1 740 ? 9.227 12.812 22 1 90.5 740 SER A N 1
ATOM 5721 C CA . SER A 1 740 ? 7.887 12.242 21.922 1 90.5 740 SER A CA 1
ATOM 5722 C C . SER A 1 740 ? 6.98 13.078 21.016 1 90.5 740 SER A C 1
ATOM 5724 O O . SER A 1 740 ? 5.977 12.578 20.516 1 90.5 740 SER A O 1
ATOM 5726 N N . SER A 1 741 ? 7.293 14.359 20.859 1 89.5 741 SER A N 1
ATOM 5727 C CA . SER A 1 741 ? 6.516 15.227 19.984 1 89.5 741 SER A CA 1
ATOM 5728 C C . SER A 1 741 ? 7.418 16.156 19.172 1 89.5 741 SER A C 1
ATOM 5730 O O . SER A 1 741 ? 8.562 16.406 19.562 1 89.5 741 SER A O 1
ATOM 5732 N N . LEU A 1 742 ? 6.852 16.594 18.078 1 91.5 742 LEU A N 1
ATOM 5733 C CA . LEU A 1 742 ? 7.578 17.562 17.25 1 91.5 742 LEU A CA 1
ATOM 5734 C C . LEU A 1 742 ? 7.785 18.859 18.016 1 91.5 742 LEU A C 1
ATOM 5736 O O . LEU A 1 742 ? 8.828 19.516 17.875 1 91.5 742 LEU A O 1
ATOM 5740 N N . ASN A 1 743 ? 6.836 19.266 18.875 1 89.38 743 ASN A N 1
ATOM 5741 C CA . ASN A 1 743 ? 6.941 20.5 19.641 1 89.38 743 ASN A CA 1
ATOM 5742 C C . ASN A 1 743 ? 8.109 20.469 20.609 1 89.38 743 ASN A C 1
ATOM 5744 O O . ASN A 1 743 ? 8.812 21.453 20.797 1 89.38 743 ASN A O 1
ATOM 5748 N N . TYR A 1 744 ? 8.312 19.359 21.234 1 90.81 744 TYR A N 1
ATOM 5749 C CA . TYR A 1 744 ? 9.43 19.219 22.156 1 90.81 744 TYR A CA 1
ATOM 5750 C C . TYR A 1 744 ? 10.766 19.281 21.438 1 90.81 744 TYR A C 1
ATOM 5752 O O . TYR A 1 744 ? 11.742 19.828 21.953 1 90.81 744 TYR A O 1
ATOM 5760 N N . ALA A 1 745 ? 10.758 18.688 20.266 1 93.56 745 ALA A N 1
ATOM 5761 C CA . ALA A 1 745 ? 11.984 18.734 19.469 1 93.56 745 ALA A CA 1
ATOM 5762 C C . ALA A 1 745 ? 12.328 20.172 19.062 1 93.56 745 ALA A C 1
ATOM 5764 O O . ALA A 1 745 ? 13.484 20.594 19.156 1 93.56 745 ALA A O 1
ATOM 5765 N N . LEU A 1 746 ? 11.344 20.859 18.656 1 92.5 746 LEU A N 1
ATOM 5766 C CA . LEU A 1 746 ? 11.547 22.25 18.266 1 92.5 746 LEU A CA 1
ATOM 5767 C C . LEU A 1 746 ? 11.969 23.094 19.453 1 92.5 746 LEU A C 1
ATOM 5769 O O . LEU A 1 746 ? 12.867 23.938 19.344 1 92.5 746 LEU A O 1
ATOM 5773 N N . GLU A 1 747 ? 11.273 22.906 20.547 1 91.69 747 GLU A N 1
ATOM 5774 C CA . GLU A 1 747 ? 11.625 23.625 21.766 1 91.69 747 GLU A CA 1
ATOM 5775 C C . GLU A 1 747 ? 13.07 23.359 22.172 1 91.69 747 GLU A C 1
ATOM 5777 O O . GLU A 1 747 ? 13.789 24.266 22.594 1 91.69 747 GLU A O 1
ATOM 5782 N N . TRP A 1 748 ? 13.453 22.141 22.031 1 93.06 748 TRP A N 1
ATOM 5783 C CA . TRP A 1 748 ? 14.82 21.766 22.375 1 93.06 748 TRP A CA 1
ATOM 5784 C C . TRP A 1 748 ? 15.82 22.469 21.469 1 93.06 748 TRP A C 1
ATOM 5786 O O . TRP A 1 748 ? 16.875 22.906 21.938 1 93.06 748 TRP A O 1
ATOM 5796 N N . CYS A 1 749 ? 15.57 22.531 20.266 1 93.38 749 CYS A N 1
ATOM 5797 C CA . CYS A 1 749 ? 16.453 23.203 19.312 1 93.38 749 CYS A CA 1
ATOM 5798 C C . CYS A 1 749 ? 16.531 24.703 19.641 1 93.38 749 CYS A C 1
ATOM 5800 O O . CYS A 1 749 ? 17.625 25.281 19.609 1 93.38 749 CYS A O 1
ATOM 5802 N N . GLU A 1 750 ? 15.406 25.312 19.875 1 91.81 750 GLU A N 1
ATOM 5803 C CA . GLU A 1 750 ? 15.375 26.734 20.234 1 91.81 750 GLU A CA 1
ATOM 5804 C C . GLU A 1 750 ? 16.188 27 21.5 1 91.81 750 GLU A C 1
ATOM 5806 O O . GLU A 1 750 ? 16.922 27.984 21.578 1 91.81 750 GLU A O 1
ATOM 5811 N N . ASN A 1 751 ? 15.992 26.094 22.5 1 90.69 751 ASN A N 1
ATOM 5812 C CA . ASN A 1 751 ? 16.766 26.203 23.734 1 90.69 751 ASN A CA 1
ATOM 5813 C C . ASN A 1 751 ? 18.266 26.094 23.484 1 90.69 751 ASN A C 1
ATOM 5815 O O . ASN A 1 751 ? 19.062 26.766 24.125 1 90.69 751 ASN A O 1
ATOM 5819 N N . SER A 1 752 ? 18.609 25.219 22.578 1 90.62 752 SER A N 1
ATOM 5820 C CA . SER A 1 752 ? 20.031 25.016 22.266 1 90.62 752 SER A CA 1
ATOM 5821 C C . SER A 1 752 ? 20.641 26.266 21.641 1 90.62 752 SER A C 1
ATOM 5823 O O . SER A 1 752 ? 21.797 26.594 21.906 1 90.62 752 SER A O 1
ATOM 5825 N N . PHE A 1 753 ? 19.906 26.984 20.844 1 89.38 753 PHE A N 1
ATOM 5826 C CA . PHE A 1 753 ? 20.391 28.25 20.281 1 89.38 753 PHE A CA 1
ATOM 5827 C C . PHE A 1 753 ? 20.578 29.297 21.359 1 89.38 753 PHE A C 1
ATOM 5829 O O . PHE A 1 753 ? 21.547 30.047 21.344 1 89.38 753 PHE A O 1
ATOM 5836 N N . LEU A 1 754 ? 19.641 29.328 22.281 1 88.12 754 LEU A N 1
ATOM 5837 C CA . LEU A 1 754 ? 19.703 30.297 23.359 1 88.12 754 LEU A CA 1
ATOM 5838 C C . LEU A 1 754 ? 20.891 30 24.281 1 88.12 754 LEU A C 1
ATOM 5840 O O . LEU A 1 754 ? 21.547 30.922 24.781 1 88.12 754 LEU A O 1
ATOM 5844 N N . LYS A 1 755 ? 21.125 28.719 24.484 1 86.19 755 LYS A N 1
ATOM 5845 C CA . LYS A 1 755 ? 22.281 28.328 25.266 1 86.19 755 LYS A CA 1
ATOM 5846 C C . LYS A 1 755 ? 23.594 28.734 24.578 1 86.19 755 LYS A C 1
ATOM 5848 O O . LYS A 1 755 ? 24.531 29.156 25.25 1 86.19 755 LYS A O 1
ATOM 5853 N N . THR A 1 756 ? 23.594 28.531 23.344 1 82.94 756 THR A N 1
ATOM 5854 C CA . THR A 1 756 ? 24.781 28.906 22.578 1 82.94 756 THR A CA 1
ATOM 5855 C C . THR A 1 756 ? 25.031 30.406 22.672 1 82.94 756 THR A C 1
ATOM 5857 O O . THR A 1 756 ? 26.172 30.844 22.797 1 82.94 756 THR A O 1
ATOM 5860 N N . TYR A 1 757 ? 24 31.156 22.594 1 80.81 757 TYR A N 1
ATOM 5861 C CA . TYR A 1 757 ? 24.125 32.594 22.75 1 80.81 757 TYR A CA 1
ATOM 5862 C C . TYR A 1 757 ? 24.656 32.969 24.125 1 80.81 757 TYR A C 1
ATOM 5864 O O . TYR A 1 757 ? 25.516 33.844 24.25 1 80.81 757 TYR A O 1
ATOM 5872 N N . SER A 1 758 ? 24.141 32.281 25.125 1 79.62 758 SER A N 1
ATOM 5873 C CA . SER A 1 758 ? 24.562 32.562 26.484 1 79.62 758 SER A CA 1
ATOM 5874 C C . SER A 1 758 ? 26.031 32.219 26.688 1 79.62 758 SER A C 1
ATOM 5876 O O . SER A 1 758 ? 26.75 32.938 27.391 1 79.62 758 SER A O 1
ATOM 5878 N N . LYS A 1 759 ? 26.469 31.234 26.078 1 75.31 759 LYS A N 1
ATOM 5879 C CA . LYS A 1 759 ? 27.875 30.828 26.172 1 75.31 759 LYS A CA 1
ATOM 5880 C C . LYS A 1 759 ? 28.781 31.812 25.438 1 75.31 759 LYS A C 1
ATOM 5882 O O . LYS A 1 759 ? 29.891 32.125 25.906 1 75.31 759 LYS A O 1
ATOM 5887 N N . LEU A 1 760 ? 28.359 32.281 24.375 1 70.62 760 LEU A N 1
ATOM 5888 C CA . LEU A 1 760 ? 29.141 33.219 23.594 1 70.62 760 LEU A CA 1
ATOM 5889 C C . LEU A 1 760 ? 29.266 34.562 24.344 1 70.62 760 LEU A C 1
ATOM 5891 O O . LEU A 1 760 ? 30.312 35.219 24.266 1 70.62 760 LEU A O 1
ATOM 5895 N N . LYS A 1 761 ? 28.25 34.938 24.984 1 65.62 761 LYS A N 1
ATOM 5896 C CA . LYS A 1 761 ? 28.25 36.188 25.75 1 65.62 761 LYS A CA 1
ATOM 5897 C C . LYS A 1 761 ? 29.172 36.094 26.953 1 65.62 761 LYS A C 1
ATOM 5899 O O . LYS A 1 761 ? 29.875 37.062 27.297 1 65.62 761 LYS A O 1
ATOM 5904 N N . LYS A 1 762 ? 29.25 35 27.703 1 61.75 762 LYS A N 1
ATOM 5905 C CA . LYS A 1 762 ? 30.094 34.781 28.875 1 61.75 762 LYS A CA 1
ATOM 5906 C C . LYS A 1 762 ? 31.578 34.75 28.484 1 61.75 762 LYS A C 1
ATOM 5908 O O . LYS A 1 762 ? 32.438 35.188 29.25 1 61.75 762 LYS A O 1
ATOM 5913 N N . SER A 1 763 ? 31.938 34.156 27.469 1 56.16 763 SER A N 1
ATOM 5914 C CA . SER A 1 763 ? 33.344 33.969 27.078 1 56.16 763 SER A CA 1
ATOM 5915 C C . SER A 1 763 ? 34 35.312 26.719 1 56.16 763 SER A C 1
ATOM 5917 O O . SER A 1 763 ? 35.219 35.469 26.844 1 56.16 763 SER A O 1
ATOM 5919 N N . ASP A 1 764 ? 33.406 36.281 26.219 1 43.06 764 ASP A N 1
ATOM 5920 C CA . ASP A 1 764 ? 34.062 37.562 25.953 1 43.06 764 ASP A CA 1
ATOM 5921 C C . ASP A 1 764 ? 33.5 38.656 26.828 1 43.06 764 ASP A C 1
ATOM 5923 O O . ASP A 1 764 ? 32.594 39.375 26.406 1 43.06 764 ASP A O 1
ATOM 5927 N N . PRO A 1 765 ? 33.812 38.562 28.172 1 40.31 765 PRO A N 1
ATOM 5928 C CA . PRO A 1 765 ? 33.438 39.719 29 1 40.31 765 PRO A CA 1
ATOM 5929 C C . PRO A 1 765 ? 33.969 41.031 28.469 1 40.31 765 PRO A C 1
ATOM 5931 O O . PRO A 1 765 ? 35.188 41.281 28.5 1 40.31 765 PRO A O 1
ATOM 5934 N N . VAL A 1 766 ? 33.844 41.406 27.359 1 35.66 766 VAL A N 1
ATOM 5935 C CA . VAL A 1 766 ? 34.312 42.781 27.156 1 35.66 766 VAL A CA 1
ATOM 5936 C C . VAL A 1 766 ? 33.938 43.625 28.344 1 35.66 766 VAL A C 1
ATOM 5938 O O . VAL A 1 766 ? 32.781 43.75 28.703 1 35.66 766 VAL A O 1
ATOM 5941 N N . LYS A 1 767 ? 34.875 43.906 29.344 1 35.19 767 LYS A N 1
ATOM 5942 C CA . LYS A 1 767 ? 34.938 45.062 30.234 1 35.19 767 LYS A CA 1
ATOM 5943 C C . LYS A 1 767 ? 34.375 46.312 29.578 1 35.19 767 LYS A C 1
ATOM 5945 O O . LYS A 1 767 ? 34.906 46.781 28.578 1 35.19 767 LYS A O 1
ATOM 5950 N N . THR A 1 768 ? 33.094 46.406 29.406 1 33.81 768 THR A N 1
ATOM 5951 C CA . THR A 1 768 ? 32.625 47.781 29.297 1 33.81 768 THR A CA 1
ATOM 5952 C C . THR A 1 768 ? 33.531 48.719 30.094 1 33.81 768 THR A C 1
ATOM 5954 O O . THR A 1 768 ? 33.344 48.906 31.297 1 33.81 768 THR A O 1
ATOM 5957 N N . ARG A 1 769 ? 34.875 48.562 30.078 1 30.25 769 ARG A N 1
ATOM 5958 C CA . ARG A 1 769 ? 35.656 49.656 30.609 1 30.25 769 ARG A CA 1
ATOM 5959 C C . ARG A 1 769 ? 35.031 51 30.203 1 30.25 769 ARG A C 1
ATOM 5961 O O . ARG A 1 769 ? 34.562 51.156 29.078 1 30.25 769 ARG A O 1
ATOM 5968 N N . SER A 1 770 ? 34.75 51.781 31.234 1 29.97 770 SER A N 1
ATOM 5969 C CA . SER A 1 770 ? 34.469 53.188 31.234 1 29.97 770 SER A CA 1
ATOM 5970 C C . SER A 1 770 ? 35.344 53.938 30.188 1 29.97 770 SER A C 1
ATOM 5972 O O . SER A 1 770 ? 36.562 53.812 30.203 1 29.97 770 SER A O 1
ATOM 5974 N N . VAL A 1 771 ? 35.031 53.938 28.969 1 31.02 771 VAL A N 1
ATOM 5975 C CA . VAL A 1 771 ? 35.688 55.031 28.25 1 31.02 771 VAL A CA 1
ATOM 5976 C C . VAL A 1 771 ? 35.875 56.219 29.188 1 31.02 771 VAL A C 1
ATOM 5978 O O . VAL A 1 771 ? 34.969 56.625 29.891 1 31.02 771 VAL A O 1
ATOM 5981 N N . PRO A 1 772 ? 37.062 56.375 29.719 1 28.53 772 PRO A N 1
ATOM 5982 C CA . PRO A 1 772 ? 37.188 57.625 30.438 1 28.53 772 PRO A CA 1
ATOM 5983 C C . PRO A 1 772 ? 36.469 58.781 29.75 1 28.53 772 PRO A C 1
ATOM 5985 O O . PRO A 1 772 ? 36.312 58.812 28.531 1 28.53 772 PRO A O 1
ATOM 5988 N N . ALA A 1 773 ? 35.531 59.469 30.5 1 28.58 773 ALA A N 1
ATOM 5989 C CA . ALA A 1 773 ? 34.906 60.75 30.234 1 28.58 773 ALA A CA 1
ATOM 5990 C C . ALA A 1 773 ? 35.906 61.75 29.672 1 28.58 773 ALA A C 1
ATOM 5992 O O . ALA A 1 773 ? 36.5 62.531 30.406 1 28.58 773 ALA A O 1
ATOM 5993 N N . SER A 1 774 ? 37.094 61.375 29.078 1 26.8 774 SER A N 1
ATOM 5994 C CA . SER A 1 774 ? 37.781 62.625 28.656 1 26.8 774 SER A CA 1
ATOM 5995 C C . SER A 1 774 ? 36.812 63.531 27.938 1 26.8 774 SER A C 1
ATOM 5997 O O . SER A 1 774 ? 35.875 63.094 27.266 1 26.8 774 SER A O 1
ATOM 5999 N N . SER A 1 775 ? 36.625 64.875 28.375 1 27.77 775 SER A N 1
ATOM 6000 C CA . SER A 1 775 ? 35.906 66.125 28.078 1 27.77 775 SER A CA 1
ATOM 6001 C C . SER A 1 775 ? 35.75 66.312 26.578 1 27.77 775 SER A C 1
ATOM 6003 O O . SER A 1 775 ? 35.156 67.312 26.141 1 27.77 775 SER A O 1
ATOM 6005 N N . THR A 1 776 ? 36.781 65.875 25.75 1 26.47 776 THR A N 1
ATOM 6006 C CA . THR A 1 776 ? 36.656 66.625 24.5 1 26.47 776 THR A CA 1
ATOM 6007 C C . THR A 1 776 ? 35.344 66.312 23.797 1 26.47 776 THR A C 1
ATOM 6009 O O . THR A 1 776 ? 34.75 65.25 24.078 1 26.47 776 THR A O 1
ATOM 6012 N N . LEU A 1 777 ? 35.156 66.75 22.422 1 25.8 777 LEU A N 1
ATOM 6013 C CA . LEU A 1 777 ? 34.094 67 21.453 1 25.8 777 LEU A CA 1
ATOM 6014 C C . LEU A 1 777 ? 33.25 65.75 21.219 1 25.8 777 LEU A C 1
ATOM 6016 O O . LEU A 1 777 ? 33.719 64.625 21.438 1 25.8 777 LEU A O 1
ATOM 6020 N N . THR A 1 778 ? 31.891 65.875 20.781 1 27.2 778 THR A N 1
ATOM 6021 C CA . THR A 1 778 ? 30.578 65.438 20.312 1 27.2 778 THR A CA 1
ATOM 6022 C C . THR A 1 778 ? 30.719 64.375 19.25 1 27.2 778 THR A C 1
ATOM 6024 O O . THR A 1 778 ? 29.734 64 18.578 1 27.2 778 THR A O 1
ATOM 6027 N N . THR A 1 779 ? 31.891 63.906 18.781 1 27.47 779 THR A N 1
ATOM 6028 C CA . THR A 1 779 ? 31.609 63.188 17.547 1 27.47 779 THR A CA 1
ATOM 6029 C C . THR A 1 779 ? 30.812 61.906 17.844 1 27.47 779 THR A C 1
ATOM 6031 O O . THR A 1 779 ? 31.281 61.031 18.578 1 27.47 779 THR A O 1
ATOM 6034 N N . ARG A 1 780 ? 29.453 61.906 17.891 1 31.83 780 ARG A N 1
ATOM 6035 C CA . ARG A 1 780 ? 28.391 60.938 17.672 1 31.83 780 ARG A CA 1
ATOM 6036 C C . ARG A 1 780 ? 28.844 59.844 16.688 1 31.83 780 ARG A C 1
ATOM 6038 O O . ARG A 1 780 ? 28.781 60.062 15.469 1 31.83 780 ARG A O 1
ATOM 6045 N N . GLN A 1 781 ? 29.984 59.312 16.844 1 30.61 781 GLN A N 1
ATOM 6046 C CA . GLN A 1 781 ? 30.188 58.219 15.891 1 30.61 781 GLN A CA 1
ATOM 6047 C C . GLN A 1 781 ? 29 57.25 15.867 1 30.61 781 GLN A C 1
ATOM 6049 O O . GLN A 1 781 ? 28.672 56.625 16.875 1 30.61 781 GLN A O 1
ATOM 6054 N N . SER A 1 782 ? 27.859 57.531 15.195 1 32.22 782 SER A N 1
ATOM 6055 C CA . SER A 1 782 ? 26.719 56.781 14.703 1 32.22 782 SER A CA 1
ATOM 6056 C C . SER A 1 782 ? 27.141 55.344 14.336 1 32.22 782 SER A C 1
ATOM 6058 O O . SER A 1 782 ? 28.016 55.156 13.492 1 32.22 782 SER A O 1
ATOM 6060 N N . PHE A 1 783 ? 27.375 54.562 15.25 1 35.72 783 PHE A N 1
ATOM 6061 C CA . PHE A 1 783 ? 27.547 53.156 14.883 1 35.72 783 PHE A CA 1
ATOM 6062 C C . PHE A 1 783 ? 26.578 52.781 13.773 1 35.72 783 PHE A C 1
ATOM 6064 O O . PHE A 1 783 ? 25.359 52.781 13.969 1 35.72 783 PHE A O 1
ATOM 6071 N N . ALA A 1 784 ? 26.844 52.938 12.484 1 38.59 784 ALA A N 1
ATOM 6072 C CA . ALA A 1 784 ? 26.078 52.938 11.242 1 38.59 784 ALA A CA 1
ATOM 6073 C C . ALA A 1 784 ? 25.422 51.562 10.992 1 38.59 784 ALA A C 1
ATOM 6075 O O . ALA A 1 784 ? 24.344 51.5 10.398 1 38.59 784 ALA A O 1
ATOM 6076 N N . SER A 1 785 ? 26.188 50.219 10.953 1 45.91 785 SER A N 1
ATOM 6077 C CA . SER A 1 785 ? 25.531 49 10.477 1 45.91 785 SER A CA 1
ATOM 6078 C C . SER A 1 785 ? 25.656 47.875 11.5 1 45.91 785 SER A C 1
ATOM 6080 O O . SER A 1 785 ? 26.578 47.875 12.312 1 45.91 785 SER A O 1
ATOM 6082 N N . PRO A 1 786 ? 24.703 47 11.789 1 48.12 786 PRO A N 1
ATOM 6083 C CA . PRO A 1 786 ? 24.703 45.812 12.664 1 48.12 786 PRO A CA 1
ATOM 6084 C C . PRO A 1 786 ? 26 45 12.547 1 48.12 786 PRO A C 1
ATOM 6086 O O . PRO A 1 786 ? 26.484 44.469 13.539 1 48.12 786 PRO A O 1
ATOM 6089 N N . SER A 1 787 ? 26.625 44.938 11.469 1 49.88 787 SER A N 1
ATOM 6090 C CA . SER A 1 787 ? 27.812 44.125 11.25 1 49.88 787 SER A CA 1
ATOM 6091 C C . SER A 1 787 ? 29.031 44.688 11.977 1 49.88 787 SER A C 1
ATOM 6093 O O . SER A 1 787 ? 29.828 43.938 12.531 1 49.88 787 SER A O 1
ATOM 6095 N N . SER A 1 788 ? 29.156 45.969 11.945 1 48.84 788 SER A N 1
ATOM 6096 C CA . SER A 1 788 ? 30.312 46.594 12.547 1 48.84 788 SER A CA 1
ATOM 6097 C C . SER A 1 788 ? 30.281 46.5 14.07 1 48.84 788 SER A C 1
ATOM 6099 O O . SER A 1 788 ? 31.312 46.344 14.719 1 48.84 788 SER A O 1
ATOM 6101 N N . TYR A 1 789 ? 29.141 46.625 14.617 1 45.78 789 TYR A N 1
ATOM 6102 C CA . TYR A 1 789 ? 28.953 46.531 16.062 1 45.78 789 TYR A CA 1
ATOM 6103 C C . TYR A 1 789 ? 29.188 45.094 16.547 1 45.78 789 TYR A C 1
ATOM 6105 O O . TYR A 1 789 ? 29.828 44.906 17.594 1 45.78 789 TYR A O 1
ATOM 6113 N N . GLY A 1 790 ? 28.703 44.125 15.898 1 50.66 790 GLY A N 1
ATOM 6114 C CA . GLY A 1 790 ? 28.922 42.75 16.219 1 50.66 790 GLY A CA 1
ATOM 6115 C C . GLY A 1 790 ? 30.375 42.344 16.219 1 50.66 790 GLY A C 1
ATOM 6116 O O . GLY A 1 790 ? 30.828 41.594 17.094 1 50.66 790 GLY A O 1
ATOM 6117 N N . ALA A 1 791 ? 31.172 42.875 15.273 1 51.12 791 ALA A N 1
ATOM 6118 C CA . ALA A 1 791 ? 32.594 42.594 15.211 1 51.12 791 ALA A CA 1
ATOM 6119 C C . ALA A 1 791 ? 33.312 43.094 16.469 1 51.12 791 ALA A C 1
ATOM 6121 O O . ALA A 1 791 ? 34.281 42.5 16.938 1 51.12 791 ALA A O 1
ATOM 6122 N N . LYS A 1 792 ? 32.938 44.25 16.938 1 48.34 792 LYS A N 1
ATOM 6123 C CA . LYS A 1 792 ? 33.594 44.812 18.109 1 48.34 792 LYS A CA 1
ATOM 6124 C C . LYS A 1 792 ? 33.281 44 19.359 1 48.34 792 LYS A C 1
ATOM 6126 O O . LYS A 1 792 ? 34.156 43.844 20.234 1 48.34 792 LYS A O 1
ATOM 6131 N N . PHE A 1 793 ? 32.094 43.656 19.516 1 47.91 793 PHE A N 1
ATOM 6132 C CA . PHE A 1 793 ? 31.641 43 20.75 1 47.91 793 PHE A CA 1
ATOM 6133 C C . PHE A 1 793 ? 31.953 41.5 20.719 1 47.91 793 PHE A C 1
ATOM 6135 O O . PHE A 1 793 ? 32.25 40.906 21.766 1 47.91 793 PHE A O 1
ATOM 6142 N N . PHE A 1 794 ? 31.75 40.906 19.594 1 51.34 794 PHE A N 1
ATOM 6143 C CA . PHE A 1 794 ? 31.969 39.469 19.562 1 51.34 794 PHE A CA 1
ATOM 6144 C C . PHE A 1 794 ? 33.344 39.125 19.031 1 51.34 794 PHE A C 1
ATOM 6146 O O . PHE A 1 794 ? 33.75 37.938 19.016 1 51.34 794 PHE A O 1
ATOM 6153 N N . GLY A 1 795 ? 34.344 40.125 19.094 1 44.53 795 GLY A N 1
ATOM 6154 C CA . GLY A 1 795 ? 35.719 39.938 18.609 1 44.53 795 GLY A CA 1
ATOM 6155 C C . GLY A 1 795 ? 35.781 39.375 17.203 1 44.53 795 GLY A C 1
ATOM 6156 O O . GLY A 1 795 ? 34.781 39.312 16.5 1 44.53 795 GLY A O 1
ATOM 6157 N N . LYS A 1 796 ? 37.062 39 16.656 1 42.69 796 LYS A N 1
ATOM 6158 C CA . LYS A 1 796 ? 37.5 38.375 15.398 1 42.69 796 LYS A CA 1
ATOM 6159 C C . LYS A 1 796 ? 36.719 37.062 15.141 1 42.69 796 LYS A C 1
ATOM 6161 O O . LYS A 1 796 ? 37.156 36.281 14.305 1 42.69 796 LYS A O 1
ATOM 6166 N N . TYR A 1 797 ? 35.906 36.625 15.891 1 40.59 797 TYR A N 1
ATOM 6167 C CA . TYR A 1 797 ? 35.312 35.312 15.656 1 40.59 797 TYR A CA 1
ATOM 6168 C C . TYR A 1 797 ? 34.469 35.312 14.391 1 40.59 797 TYR A C 1
ATOM 6170 O O . TYR A 1 797 ? 34.031 34.281 13.945 1 40.59 797 TYR A O 1
ATOM 6178 N N . GLY A 1 798 ? 33.938 36.375 13.891 1 42.16 798 GLY A N 1
ATOM 6179 C CA . GLY A 1 798 ? 33.156 36.406 12.68 1 42.1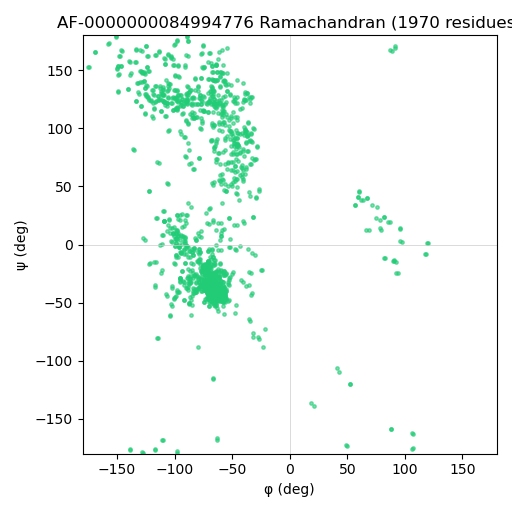6 798 GLY A CA 1
ATOM 6180 C C . GLY A 1 798 ? 33.875 35.875 11.469 1 42.16 798 GLY A C 1
ATOM 6181 O O . GLY A 1 798 ? 33.219 35.438 10.5 1 42.16 798 GLY A O 1
ATOM 6182 N N . GLU A 1 799 ? 35.125 36.25 11.125 1 41.41 799 GLU A N 1
ATOM 6183 C CA . GLU A 1 799 ? 35.844 35.906 9.922 1 41.41 799 GLU A CA 1
ATOM 6184 C C . GLU A 1 799 ? 36.062 34.375 9.836 1 41.41 799 GLU A C 1
ATOM 6186 O O . GLU A 1 799 ? 36.156 33.812 8.742 1 41.41 799 GLU A O 1
ATOM 6191 N N . PHE A 1 800 ? 36.375 33.625 10.891 1 40.88 800 PHE A N 1
ATOM 6192 C CA . PHE A 1 800 ? 36.844 32.25 10.82 1 40.88 800 PHE A CA 1
ATOM 6193 C C . PHE A 1 800 ? 35.656 31.281 10.992 1 40.88 800 PHE A C 1
ATOM 6195 O O . PHE A 1 800 ? 35.844 30.062 10.977 1 40.88 800 PHE A O 1
ATOM 6202 N N . GLY A 1 801 ? 34.406 31.625 11.297 1 47.94 801 GLY A N 1
ATOM 6203 C CA . GLY A 1 801 ? 33.469 30.594 11.711 1 47.94 801 GLY A CA 1
ATOM 6204 C C . GLY A 1 801 ? 32.688 30 10.555 1 47.94 801 GLY A C 1
ATOM 6205 O O . GLY A 1 801 ? 32.781 30.5 9.43 1 47.94 801 GLY A O 1
ATOM 6206 N N . THR A 1 802 ? 32.219 28.781 10.602 1 64.19 802 THR A N 1
ATOM 6207 C CA . THR A 1 802 ? 31.328 28.062 9.695 1 64.19 802 THR A CA 1
ATOM 6208 C C . THR A 1 802 ? 30.078 28.891 9.414 1 64.19 802 THR A C 1
ATOM 6210 O O . THR A 1 802 ? 29.734 29.781 10.18 1 64.19 802 THR A O 1
ATOM 6213 N N . PRO A 1 803 ? 29.609 28.969 8.219 1 67.94 803 PRO A N 1
ATOM 6214 C CA . PRO A 1 803 ? 28.375 29.656 7.863 1 67.94 803 PRO A CA 1
ATOM 6215 C C . PRO A 1 803 ? 27.312 29.562 8.953 1 67.94 803 PRO A C 1
ATOM 6217 O O . PRO A 1 803 ? 26.562 30.516 9.18 1 67.94 803 PRO A O 1
ATOM 6220 N N . ARG A 1 804 ? 27.344 28.625 9.75 1 78.38 804 ARG A N 1
ATOM 6221 C CA . ARG A 1 804 ? 26.375 28.438 10.82 1 78.38 804 ARG A CA 1
ATOM 6222 C C . ARG A 1 804 ? 26.609 29.422 11.961 1 78.38 804 ARG A C 1
ATOM 6224 O O . ARG A 1 804 ? 25.672 30.062 12.445 1 78.38 804 ARG A O 1
ATOM 6231 N N . THR A 1 805 ? 27.797 29.469 12.359 1 73.31 805 THR A N 1
ATOM 6232 C CA . THR A 1 805 ? 28.156 30.344 13.469 1 73.31 805 THR A CA 1
ATOM 6233 C C . THR A 1 805 ? 28 31.812 13.086 1 73.31 805 THR A C 1
ATOM 6235 O O . THR A 1 805 ? 27.594 32.625 13.906 1 73.31 805 THR A O 1
ATOM 6238 N N . ASN A 1 806 ? 28.234 32 11.773 1 69.38 806 ASN A N 1
ATOM 6239 C CA . ASN A 1 806 ? 28.062 33.375 11.289 1 69.38 806 ASN A CA 1
ATOM 6240 C C . ASN A 1 806 ? 26.609 33.812 11.367 1 69.38 806 ASN A C 1
ATOM 6242 O O . ASN A 1 806 ? 26.328 34.969 11.711 1 69.38 806 ASN A O 1
ATOM 6246 N N . GLN A 1 807 ? 25.75 32.906 11.117 1 75.56 807 GLN A N 1
ATOM 6247 C CA . GLN A 1 807 ? 24.328 33.25 11.164 1 75.56 807 GLN A CA 1
ATOM 6248 C C . GLN A 1 807 ? 23.875 33.5 12.594 1 75.56 807 GLN A C 1
ATOM 6250 O O . GLN A 1 807 ? 23.062 34.375 12.844 1 75.56 807 GLN A O 1
ATOM 6255 N N . VAL A 1 808 ? 24.375 32.719 13.438 1 76.38 808 VAL A N 1
ATOM 6256 C CA . VAL A 1 808 ? 24.031 32.875 14.844 1 76.38 808 VAL A CA 1
ATOM 6257 C C . VAL A 1 808 ? 24.609 34.219 15.352 1 76.38 808 VAL A C 1
ATOM 6259 O O . VAL A 1 808 ? 23.953 34.938 16.094 1 76.38 808 VAL A O 1
ATOM 6262 N N . PHE A 1 809 ? 25.781 34.438 14.828 1 69.56 809 PHE A N 1
ATOM 6263 C CA . PHE A 1 809 ? 26.453 35.656 15.234 1 69.56 809 PHE A CA 1
ATOM 6264 C C . PHE A 1 809 ? 25.734 36.875 14.68 1 69.56 809 PHE A C 1
ATOM 6266 O O . PHE A 1 809 ? 25.609 37.906 15.359 1 69.56 809 PHE A O 1
ATOM 6273 N N . GLN A 1 810 ? 25.344 36.75 13.531 1 70.31 810 GLN A N 1
ATOM 6274 C CA . GLN A 1 810 ? 24.625 37.844 12.914 1 70.31 810 GLN A CA 1
ATOM 6275 C C . GLN A 1 810 ? 23.312 38.125 13.648 1 70.31 810 GLN A C 1
ATOM 6277 O O . GLN A 1 810 ? 22.938 39.281 13.883 1 70.31 810 GLN A O 1
ATOM 6282 N N . ALA A 1 811 ? 22.703 37.062 14.016 1 73.62 811 ALA A N 1
ATOM 6283 C CA . ALA A 1 811 ? 21.453 37.188 14.75 1 73.62 811 ALA A CA 1
ATOM 6284 C C . ALA A 1 811 ? 21.688 37.781 16.141 1 73.62 811 ALA A C 1
ATOM 6286 O O . ALA A 1 811 ? 20.922 38.625 16.625 1 73.62 811 ALA A O 1
ATOM 6287 N N . ALA A 1 812 ? 22.734 37.312 16.719 1 70.56 812 ALA A N 1
ATOM 6288 C CA . ALA A 1 812 ? 23.094 37.812 18.047 1 70.56 812 ALA A CA 1
ATOM 6289 C C . ALA A 1 812 ? 23.5 39.281 18 1 70.56 812 ALA A C 1
ATOM 6291 O O . ALA A 1 812 ? 23.125 40.062 18.875 1 70.56 812 ALA A O 1
ATOM 6292 N N . SER A 1 813 ? 24.312 39.594 16.953 1 63.56 813 SER A N 1
ATOM 6293 C CA . SER A 1 813 ? 24.766 40.969 16.797 1 63.56 813 SER A CA 1
ATOM 6294 C C . SER A 1 813 ? 23.594 41.938 16.578 1 63.56 813 SER A C 1
ATOM 6296 O O . SER A 1 813 ? 23.594 43.031 17.125 1 63.56 813 SER A O 1
ATOM 6298 N N . LYS A 1 814 ? 22.719 41.438 15.828 1 64.44 814 LYS A N 1
ATOM 6299 C CA . LYS A 1 814 ? 21.531 42.25 15.609 1 64.44 814 LYS A CA 1
ATOM 6300 C C . LYS A 1 814 ? 20.766 42.469 16.906 1 64.44 814 LYS A C 1
ATOM 6302 O O . LYS A 1 814 ? 20.281 43.562 17.172 1 64.44 814 LYS A O 1
ATOM 6307 N N . THR A 1 815 ? 20.766 41.469 17.719 1 64.88 815 THR A N 1
ATOM 6308 C CA . THR A 1 815 ? 20.047 41.531 18.969 1 64.88 815 THR A CA 1
ATOM 6309 C C . THR A 1 815 ? 20.766 42.438 19.969 1 64.88 815 THR A C 1
ATOM 6311 O O . THR A 1 815 ? 20.141 43.219 20.688 1 64.88 815 THR A O 1
ATOM 6314 N N . VAL A 1 816 ? 22.109 42.344 19.969 1 58.78 816 VAL A N 1
ATOM 6315 C CA . VAL A 1 816 ? 22.922 43.156 20.891 1 58.78 816 VAL A CA 1
ATOM 6316 C C . VAL A 1 816 ? 22.844 44.625 20.5 1 58.78 816 VAL A C 1
ATOM 6318 O O . VAL A 1 816 ? 22.781 45.5 21.359 1 58.78 816 VAL A O 1
ATOM 6321 N N . TYR A 1 817 ? 22.906 44.812 19.234 1 53.75 817 TYR A N 1
ATOM 6322 C CA . TYR A 1 817 ? 22.797 46.156 18.75 1 53.75 817 TYR A CA 1
ATOM 6323 C C . TYR A 1 817 ? 21.469 46.812 19.188 1 53.75 817 TYR A C 1
ATOM 6325 O O . TYR A 1 817 ? 21.453 47.938 19.641 1 53.75 817 TYR A O 1
ATOM 6333 N N . ASP A 1 818 ? 20.516 46 19.141 1 56.88 818 ASP A N 1
ATOM 6334 C CA . ASP A 1 818 ? 19.203 46.5 19.531 1 56.88 818 ASP A CA 1
ATOM 6335 C C . ASP A 1 818 ? 19.109 46.719 21.031 1 56.88 818 ASP A C 1
ATOM 6337 O O . ASP A 1 818 ? 18.469 47.656 21.5 1 56.88 818 ASP A O 1
ATOM 6341 N N . GLU A 1 819 ? 19.781 45.844 21.734 1 56.34 819 GLU A N 1
ATOM 6342 C CA . GLU A 1 819 ? 19.859 45.969 23.188 1 56.34 819 GLU A CA 1
ATOM 6343 C C . GLU A 1 819 ? 20.562 47.25 23.594 1 56.34 819 GLU A C 1
ATOM 6345 O O . GLU A 1 819 ? 20.141 47.938 24.547 1 56.34 819 GLU A O 1
ATOM 6350 N N . HIS A 1 820 ? 21.719 47.5 23 1 49.12 820 HIS A N 1
ATOM 6351 C CA . HIS A 1 820 ? 22.469 48.719 23.328 1 49.12 820 HIS A CA 1
ATOM 6352 C C . HIS A 1 820 ? 21.656 49.969 23.047 1 49.12 820 HIS A C 1
ATOM 6354 O O . HIS A 1 820 ? 21.719 50.938 23.812 1 49.12 820 HIS A O 1
ATOM 6360 N N . LYS A 1 821 ? 20.984 49.875 22.047 1 49.66 821 LYS A N 1
ATOM 6361 C CA . LYS A 1 821 ? 20.125 51.031 21.734 1 49.66 821 LYS A CA 1
ATOM 6362 C C . LYS A 1 821 ? 19.078 51.25 22.828 1 49.66 821 LYS A C 1
ATOM 6364 O O . LYS A 1 821 ? 18.781 52.375 23.188 1 49.66 821 LYS A O 1
ATOM 6369 N N . THR A 1 822 ? 18.641 50.125 23.359 1 50.81 822 THR A N 1
ATOM 6370 C CA . THR A 1 822 ? 17.594 50.188 24.375 1 50.81 822 THR A CA 1
ATOM 6371 C C . THR A 1 822 ? 18.203 50.5 25.75 1 50.81 822 THR A C 1
ATOM 6373 O O . THR A 1 822 ? 17.625 51.25 26.531 1 50.81 822 THR A O 1
ATOM 6376 N N . GLU A 1 823 ? 19.375 49.906 26.109 1 48.84 823 GLU A N 1
ATOM 6377 C CA . GLU A 1 823 ? 20.047 50.156 27.375 1 48.84 823 GLU A CA 1
ATOM 6378 C C . GLU A 1 823 ? 20.422 51.625 27.5 1 48.84 823 GLU A C 1
ATOM 6380 O O . GLU A 1 823 ? 20.344 52.219 28.578 1 48.84 823 GLU A O 1
ATOM 6385 N N . SER A 1 824 ? 21 52.156 26.453 1 45.34 824 SER A N 1
ATOM 6386 C CA . SER A 1 824 ? 21.344 53.594 26.547 1 45.34 824 SER A CA 1
ATOM 6387 C C . SER A 1 824 ? 20.141 54.406 26.953 1 45.34 824 SER A C 1
ATOM 6389 O O . SER A 1 824 ? 20.281 55.406 27.688 1 45.34 824 SER A O 1
ATOM 6391 N N . LYS A 1 825 ? 19 53.906 26.594 1 46.22 825 LYS A N 1
ATOM 6392 C CA . LYS A 1 825 ? 17.797 54.625 26.984 1 46.22 825 LYS A CA 1
ATOM 6393 C C . LYS A 1 825 ? 17.484 54.406 28.469 1 46.22 825 LYS A C 1
ATOM 6395 O O . LYS A 1 825 ? 17.016 55.312 29.141 1 46.22 825 LYS A O 1
ATOM 6400 N N . PHE A 1 826 ? 17.766 53.156 28.984 1 46.62 826 PHE A N 1
ATOM 6401 C CA . PHE A 1 826 ? 17.438 52.812 30.359 1 46.62 826 PHE A CA 1
ATOM 6402 C C . PHE A 1 826 ? 18.578 53.188 31.297 1 46.62 826 PHE A C 1
ATOM 6404 O O . PHE A 1 826 ? 18.344 53.438 32.5 1 46.62 826 PHE A O 1
ATOM 6411 N N . GLU A 1 827 ? 19.844 53.031 31 1 44.62 827 GLU A N 1
ATOM 6412 C CA . GLU A 1 827 ? 20.953 53.438 31.859 1 44.62 827 GLU A CA 1
ATOM 6413 C C . GLU A 1 827 ? 20.812 54.906 32.281 1 44.62 827 GLU A C 1
ATOM 6415 O O . GLU A 1 827 ? 21.203 55.281 33.375 1 44.62 827 GLU A O 1
ATOM 6420 N N . SER A 1 828 ? 20.547 55.719 31.344 1 39.94 828 SER A N 1
ATOM 6421 C CA . SER A 1 828 ? 20.453 57.125 31.797 1 39.94 828 SER A CA 1
ATOM 6422 C C . SER A 1 828 ? 19.469 57.25 32.938 1 39.94 828 SER A C 1
ATOM 6424 O O . SER A 1 828 ? 19.469 58.281 33.656 1 39.94 828 SER A O 1
ATOM 6426 N N . GLN A 1 829 ? 18.328 56.406 33.031 1 40.31 829 GLN A N 1
ATOM 6427 C CA . GLN A 1 829 ? 17.359 56.594 34.094 1 40.31 829 GLN A CA 1
ATOM 6428 C C . GLN A 1 829 ? 17.656 55.719 35.281 1 40.31 829 GLN A C 1
ATOM 6430 O O . GLN A 1 829 ? 16.875 54.812 35.594 1 40.31 829 GLN A O 1
ATOM 6435 N N . LYS A 1 830 ? 18.672 55.25 35.688 1 45.5 830 LYS A N 1
ATOM 6436 C CA . LYS A 1 830 ? 19.109 54.719 36.969 1 45.5 830 LYS A CA 1
ATOM 6437 C C . LYS A 1 830 ? 18.406 55.438 38.125 1 45.5 830 LYS A C 1
ATOM 6439 O O . LYS A 1 830 ? 19.047 56.156 38.906 1 45.5 830 LYS A O 1
ATOM 6444 N N . ASN A 1 831 ? 17.297 55.969 37.812 1 45.25 831 ASN A N 1
ATOM 6445 C CA . ASN A 1 831 ? 16.578 56.594 38.906 1 45.25 831 ASN A CA 1
ATOM 6446 C C . ASN A 1 831 ? 16.125 55.562 39.938 1 45.25 831 ASN A C 1
ATOM 6448 O O . ASN A 1 831 ? 15.938 54.375 39.594 1 45.25 831 ASN A O 1
ATOM 6452 N N . THR A 1 832 ? 16.281 55.656 41.281 1 50.12 832 THR A N 1
ATOM 6453 C CA . THR A 1 832 ? 15.789 55 42.5 1 50.12 832 THR A CA 1
ATOM 6454 C C . THR A 1 832 ? 14.438 54.344 42.219 1 50.12 832 THR A C 1
ATOM 6456 O O . THR A 1 832 ? 14.055 53.375 42.938 1 50.12 832 THR A O 1
ATOM 6459 N N . LEU A 1 833 ? 13.719 54.719 41.281 1 48.12 833 LEU A N 1
ATOM 6460 C CA . LEU A 1 833 ? 12.344 54.281 41.094 1 48.12 833 LEU A CA 1
ATOM 6461 C C . LEU A 1 833 ? 12.32 52.906 40.406 1 48.12 833 LEU A C 1
ATOM 6463 O O . LEU A 1 833 ? 11.445 52.094 40.719 1 48.12 833 LEU A O 1
ATOM 6467 N N . PHE A 1 834 ? 13.344 52.5 39.625 1 51.59 834 PHE A N 1
ATOM 6468 C CA . PHE A 1 834 ? 13.352 51.281 38.844 1 51.59 834 PHE A CA 1
ATOM 6469 C C . PHE A 1 834 ? 13.578 50.062 39.75 1 51.59 834 PHE A C 1
ATOM 6471 O O . PHE A 1 834 ? 13.156 48.938 39.406 1 51.59 834 PHE A O 1
ATOM 6478 N N . GLN A 1 835 ? 14.141 50.312 40.906 1 56.91 835 GLN A N 1
ATOM 6479 C CA . GLN A 1 835 ? 14.5 49.188 41.75 1 56.91 835 GLN A CA 1
ATOM 6480 C C . GLN A 1 835 ? 13.281 48.656 42.5 1 56.91 835 GLN A C 1
ATOM 6482 O O . GLN A 1 835 ? 13.305 47.531 43.031 1 56.91 835 GLN A O 1
ATOM 6487 N N . LYS A 1 836 ? 12.102 49.344 42.406 1 68 836 LYS A N 1
ATOM 6488 C CA . LYS A 1 836 ? 10.945 48.906 43.188 1 68 836 LYS A CA 1
ATOM 6489 C C . LYS A 1 836 ? 10.047 48 42.344 1 68 836 LYS A C 1
ATOM 6491 O O . LYS A 1 836 ? 9.672 48.375 41.219 1 68 836 LYS A O 1
ATOM 6496 N N . GLN A 1 837 ? 9.836 46.688 42.781 1 77 837 GLN A N 1
ATOM 6497 C CA . GLN A 1 837 ? 8.875 45.812 42.125 1 77 837 GLN A CA 1
ATOM 6498 C C . GLN A 1 837 ? 7.449 46.344 42.281 1 77 837 GLN A C 1
ATOM 6500 O O . GLN A 1 837 ? 7.125 46.969 43.281 1 77 837 GLN A O 1
ATOM 6505 N N . PRO A 1 838 ? 6.602 46.188 41.156 1 88.19 838 PRO A N 1
ATOM 6506 C CA . PRO A 1 838 ? 6.715 45.438 39.906 1 88.19 838 PRO A CA 1
ATOM 6507 C C . PRO A 1 838 ? 7.125 46.312 38.719 1 88.19 838 PRO A C 1
ATOM 6509 O O . PRO A 1 838 ? 6.895 45.938 37.562 1 88.19 838 PRO A O 1
ATOM 6512 N N . LEU A 1 839 ? 7.578 47.438 39 1 89.56 839 LEU A N 1
ATOM 6513 C CA . LEU A 1 839 ? 7.926 48.344 37.906 1 89.56 839 LEU A CA 1
ATOM 6514 C C . LEU A 1 839 ? 9.039 47.781 37.031 1 89.56 839 LEU A C 1
ATOM 6516 O O . LEU A 1 839 ? 8.984 47.875 35.812 1 89.56 839 LEU A O 1
ATOM 6520 N N . SER A 1 840 ? 10.008 47.219 37.75 1 87.19 840 SER A N 1
ATOM 6521 C CA . SER A 1 840 ? 11.102 46.625 37 1 87.19 840 SER A CA 1
ATOM 6522 C C . SER A 1 840 ? 10.586 45.5 36.094 1 87.19 840 SER A C 1
ATOM 6524 O O . SER A 1 840 ? 11.039 45.344 34.938 1 87.19 840 SER A O 1
ATOM 6526 N N . LEU A 1 841 ? 9.703 44.656 36.594 1 89.88 841 LEU A N 1
ATOM 6527 C CA . LEU A 1 841 ? 9.117 43.562 35.844 1 89.88 841 LEU A CA 1
ATOM 6528 C C . LEU A 1 841 ? 8.32 44.094 34.625 1 89.88 841 LEU A C 1
ATOM 6530 O O . LEU A 1 841 ? 8.398 43.531 33.531 1 89.88 841 LEU A O 1
ATOM 6534 N N . ILE A 1 842 ? 7.566 45.094 34.844 1 91.62 842 ILE A N 1
ATOM 6535 C CA . ILE A 1 842 ? 6.754 45.688 33.781 1 91.62 842 ILE A CA 1
ATOM 6536 C C . ILE A 1 842 ? 7.656 46.25 32.688 1 91.62 842 ILE A C 1
ATOM 6538 O O . ILE A 1 842 ? 7.398 46.031 31.484 1 91.62 842 ILE A O 1
ATOM 6542 N N . MET A 1 843 ? 8.703 46.906 33.062 1 87.81 843 MET A N 1
ATOM 6543 C CA . MET A 1 843 ? 9.617 47.5 32.094 1 87.81 843 MET A CA 1
ATOM 6544 C C . MET A 1 843 ? 10.32 46.438 31.281 1 87.81 843 MET A C 1
ATOM 6546 O O . MET A 1 843 ? 10.508 46.594 30.062 1 87.81 843 MET A O 1
ATOM 6550 N N . LEU A 1 844 ? 10.602 45.406 31.938 1 85.81 844 LEU A N 1
ATOM 6551 C CA . LEU A 1 844 ? 11.273 44.312 31.234 1 85.81 844 LEU A CA 1
ATOM 6552 C C . LEU A 1 844 ? 10.305 43.594 30.312 1 85.81 844 LEU A C 1
ATOM 6554 O O . LEU A 1 844 ? 10.656 43.281 29.172 1 85.81 844 LEU A O 1
ATOM 6558 N N . SER A 1 845 ? 9.133 43.25 30.75 1 90 845 SER A N 1
ATOM 6559 C CA . SER A 1 845 ? 8.148 42.5 30 1 90 845 SER A CA 1
ATOM 6560 C C . SER A 1 845 ? 7.625 43.281 28.797 1 90 845 SER A C 1
ATOM 6562 O O . SER A 1 845 ? 7.246 42.688 27.781 1 90 845 SER A O 1
ATOM 6564 N N . PHE A 1 846 ? 7.656 44.594 28.875 1 90.62 846 PHE A N 1
ATOM 6565 C CA . PHE A 1 846 ? 7.051 45.438 27.844 1 90.62 846 PHE A CA 1
ATOM 6566 C C . PHE A 1 846 ? 8.109 45.938 26.859 1 90.62 846 PHE A C 1
ATOM 6568 O O . PHE A 1 846 ? 7.812 46.719 25.969 1 90.62 846 PHE A O 1
ATOM 6575 N N . GLN A 1 847 ? 9.289 45.406 27.094 1 84.69 847 GLN A N 1
ATOM 6576 C CA . GLN A 1 847 ? 10.312 45.75 26.125 1 84.69 847 GLN A CA 1
ATOM 6577 C C . GLN A 1 847 ? 9.93 45.25 24.734 1 84.69 847 GLN A C 1
ATOM 6579 O O . GLN A 1 847 ? 9.633 44.062 24.547 1 84.69 847 GLN A O 1
ATOM 6584 N N . GLY A 1 848 ? 9.891 46.094 23.781 1 80.38 848 GLY A N 1
ATOM 6585 C CA . GLY A 1 848 ? 9.492 45.75 22.438 1 80.38 848 GLY A CA 1
ATOM 6586 C C . GLY A 1 848 ? 8.008 45.906 22.172 1 80.38 848 GLY A C 1
ATOM 6587 O O . GLY A 1 848 ? 7.566 45.906 21.031 1 80.38 848 GLY A O 1
ATOM 6588 N N . LEU A 1 849 ? 7.285 46.062 23.281 1 86.81 849 LEU A N 1
ATOM 6589 C CA . LEU A 1 849 ? 5.84 46.219 23.172 1 86.81 849 LEU A CA 1
ATOM 6590 C C . LEU A 1 849 ? 5.438 47.688 23.344 1 86.81 849 LEU A C 1
ATOM 6592 O O . LEU A 1 849 ? 4.469 48.156 22.734 1 86.81 849 LEU A O 1
ATOM 6596 N N . SER A 1 850 ? 6.168 48.375 24.266 1 88.94 850 SER A N 1
ATOM 6597 C CA . SER A 1 850 ? 5.895 49.781 24.531 1 88.94 850 SER A CA 1
ATOM 6598 C C . SER A 1 850 ? 7.188 50.594 24.672 1 88.94 850 SER A C 1
ATOM 6600 O O . SER A 1 850 ? 8.18 50.094 25.219 1 88.94 850 SER A O 1
ATOM 6602 N N . ASP A 1 851 ? 7.199 51.875 24.266 1 85.56 851 ASP A N 1
ATOM 6603 C CA . ASP A 1 851 ? 8.375 52.719 24.344 1 85.56 851 ASP A CA 1
ATOM 6604 C C . ASP A 1 851 ? 8.234 53.75 25.469 1 85.56 851 ASP A C 1
ATOM 6606 O O . ASP A 1 851 ? 9.055 54.656 25.609 1 85.56 851 ASP A O 1
ATOM 6610 N N . LYS A 1 852 ? 7.211 53.531 26.297 1 88.44 852 LYS A N 1
ATOM 6611 C CA . LYS A 1 852 ? 7 54.469 27.391 1 88.44 852 LYS A CA 1
ATOM 6612 C C . LYS A 1 852 ? 8.016 54.219 28.516 1 88.44 852 LYS A C 1
ATOM 6614 O O . LYS A 1 852 ? 8.523 53.125 28.688 1 88.44 852 LYS A O 1
ATOM 6619 N N . ASP A 1 853 ? 8.312 55.312 29.266 1 85.62 853 ASP A N 1
ATOM 6620 C CA . ASP A 1 853 ? 9.391 55.281 30.25 1 85.62 853 ASP A CA 1
ATOM 6621 C C . ASP A 1 853 ? 8.875 54.812 31.609 1 85.62 853 ASP A C 1
ATOM 6623 O O . ASP A 1 853 ? 7.68 54.531 31.766 1 85.62 853 ASP A O 1
ATOM 6627 N N . ALA A 1 854 ? 9.812 54.719 32.594 1 87.12 854 ALA A N 1
ATOM 6628 C CA . ALA A 1 854 ? 9.523 54.188 33.906 1 87.12 854 ALA A CA 1
ATOM 6629 C C . ALA A 1 854 ? 8.586 55.125 34.688 1 87.12 854 ALA A C 1
ATOM 6631 O O . ALA A 1 854 ? 7.758 54.688 35.469 1 87.12 854 ALA A O 1
ATOM 6632 N N . GLU A 1 855 ? 8.75 56.406 34.406 1 86.12 855 GLU A N 1
ATOM 6633 C CA . GLU A 1 855 ? 7.879 57.375 35.094 1 86.12 855 GLU A CA 1
ATOM 6634 C C . GLU A 1 855 ? 6.422 57.188 34.688 1 86.12 855 GLU A C 1
ATOM 6636 O O . GLU A 1 855 ? 5.52 57.312 35.5 1 86.12 855 GLU A O 1
ATOM 6641 N N . PHE A 1 856 ? 6.309 56.844 33.438 1 88.94 856 PHE A N 1
ATOM 6642 C CA . PHE A 1 856 ? 4.969 56.625 32.906 1 88.94 856 PHE A CA 1
ATOM 6643 C C . PHE A 1 856 ? 4.348 55.375 33.562 1 88.94 856 PHE A C 1
ATOM 6645 O O . PHE A 1 856 ? 3.221 55.438 34.031 1 88.94 856 PHE A O 1
ATOM 6652 N N . TRP A 1 857 ? 5.062 54.281 33.688 1 91.19 857 TRP A N 1
ATOM 6653 C CA . TRP A 1 857 ? 4.527 53 34.156 1 91.19 857 TRP A CA 1
ATOM 6654 C C . TRP A 1 857 ? 4.5 52.938 35.656 1 91.19 857 TRP A C 1
ATOM 6656 O O . TRP A 1 857 ? 3.822 52.094 36.25 1 91.19 857 TRP A O 1
ATOM 6666 N N . SER A 1 858 ? 5.199 53.781 36.344 1 89.19 858 SER A N 1
ATOM 6667 C CA . SER A 1 858 ? 5.191 53.812 37.781 1 89.19 858 SER A CA 1
ATOM 6668 C C . SER A 1 858 ? 3.791 54.062 38.344 1 89.19 858 SER A C 1
ATOM 6670 O O . SER A 1 858 ? 3.451 53.625 39.438 1 89.19 858 SER A O 1
ATOM 6672 N N . ASN A 1 859 ? 2.957 54.688 37.531 1 89.25 859 ASN A N 1
ATOM 6673 C CA . ASN A 1 859 ? 1.616 55.062 37.969 1 89.25 859 ASN A CA 1
ATOM 6674 C C . ASN A 1 859 ? 0.684 53.875 38.031 1 89.25 859 ASN A C 1
ATOM 6676 O O . ASN A 1 859 ? -0.341 53.906 38.719 1 89.25 859 ASN A O 1
ATOM 6680 N N . ILE A 1 860 ? 1.003 52.781 37.344 1 91.62 860 ILE A N 1
ATOM 6681 C CA . ILE A 1 860 ? 0.117 51.625 37.281 1 91.62 860 ILE A CA 1
ATOM 6682 C C . ILE A 1 860 ? 0.561 50.594 38.312 1 91.62 860 ILE A C 1
ATOM 6684 O O . ILE A 1 860 ? -0.2 49.688 38.656 1 91.62 860 ILE A O 1
ATOM 6688 N N . THR A 1 861 ? 1.704 50.656 38.969 1 91.62 861 THR A N 1
ATOM 6689 C CA . THR A 1 861 ? 2.363 49.656 39.781 1 91.62 861 THR A CA 1
ATOM 6690 C C . THR A 1 861 ? 1.516 49.344 41.031 1 91.62 861 THR A C 1
ATOM 6692 O O . THR A 1 861 ? 1.406 48.188 41.438 1 91.62 861 THR A O 1
ATOM 6695 N N . PRO A 1 862 ? 0.867 50.406 41.625 1 90.75 862 PRO A N 1
ATOM 6696 C CA . PRO A 1 862 ? 0.109 50.094 42.812 1 90.75 862 PRO A CA 1
ATOM 6697 C C . PRO A 1 862 ? -1.131 49.25 42.562 1 90.75 862 PRO A C 1
ATOM 6699 O O . PRO A 1 862 ? -1.706 48.688 43.469 1 90.75 862 PRO A O 1
ATOM 6702 N N . TYR A 1 863 ? -1.484 49.094 41.406 1 93.5 863 TYR A N 1
ATOM 6703 C CA . TYR A 1 863 ? -2.732 48.406 41.094 1 93.5 863 TYR A CA 1
ATOM 6704 C C . TYR A 1 863 ? -2.473 46.969 40.719 1 93.5 863 TYR A C 1
ATOM 6706 O O . TYR A 1 863 ? -3.41 46.188 40.562 1 93.5 863 TYR A O 1
ATOM 6714 N N . PHE A 1 864 ? -1.256 46.562 40.5 1 94.94 864 PHE A N 1
ATOM 6715 C CA . PHE A 1 864 ? -0.888 45.188 40.312 1 94.94 864 PHE A CA 1
ATOM 6716 C C . PHE A 1 864 ? -0.788 44.438 41.625 1 94.94 864 PHE A C 1
ATOM 6718 O O . PHE A 1 864 ? -0.214 44.938 42.594 1 94.94 864 PHE A O 1
ATOM 6725 N N . VAL A 1 865 ? -1.381 43.312 41.656 1 94.81 865 VAL A N 1
ATOM 6726 C CA . VAL A 1 865 ? -1.362 42.5 42.844 1 94.81 865 VAL A CA 1
ATOM 6727 C C . VAL A 1 865 ? -0.507 41.25 42.625 1 94.81 865 VAL A C 1
ATOM 6729 O O . VAL A 1 865 ? -0.693 40.531 41.656 1 94.81 865 VAL A O 1
ATOM 6732 N N . LYS A 1 866 ? 0.423 40.969 43.531 1 94.62 866 LYS A N 1
ATOM 6733 C CA . LYS A 1 866 ? 1.275 39.781 43.438 1 94.62 866 LYS A CA 1
ATOM 6734 C C . LYS A 1 866 ? 0.524 38.531 43.906 1 94.62 866 LYS A C 1
ATOM 6736 O O . LYS A 1 866 ? -0.071 38.531 45 1 94.62 866 LYS A O 1
ATOM 6741 N N . GLU A 1 867 ? 0.506 37.531 43.062 1 95.31 867 GLU A N 1
ATOM 6742 C CA . GLU A 1 867 ? -0.159 36.281 43.375 1 95.31 867 GLU A CA 1
ATOM 6743 C C . GLU A 1 867 ? 0.797 35.094 43.25 1 95.31 867 GLU A C 1
ATOM 6745 O O . GLU A 1 867 ? 1.492 34.969 42.25 1 95.31 867 GLU A O 1
ATOM 6750 N N . LYS A 1 868 ? 0.896 34.281 44.25 1 94.31 868 LYS A N 1
ATOM 6751 C CA . LYS A 1 868 ? 1.634 33 44.188 1 94.31 868 LYS A CA 1
ATOM 6752 C C . LYS A 1 868 ? 0.695 31.828 43.969 1 94.31 868 LYS A C 1
ATOM 6754 O O . LYS A 1 868 ? -0.178 31.547 44.781 1 94.31 868 LYS A O 1
ATOM 6759 N N . ILE A 1 869 ? 0.898 31.234 42.875 1 95.31 869 ILE A N 1
ATOM 6760 C CA . ILE A 1 869 ? 0.011 30.141 42.469 1 95.31 869 ILE A CA 1
ATOM 6761 C C . ILE A 1 869 ? 0.766 28.812 42.531 1 95.31 869 ILE A C 1
ATOM 6763 O O . ILE A 1 869 ? 1.845 28.688 41.938 1 95.31 869 ILE A O 1
ATOM 6767 N N . PRO A 1 870 ? 0.169 27.781 43.125 1 92.25 870 PRO A N 1
ATOM 6768 C CA . PRO A 1 870 ? 0.852 26.5 43.219 1 92.25 870 PRO A CA 1
ATOM 6769 C C . PRO A 1 870 ? 0.874 25.734 41.906 1 92.25 870 PRO A C 1
ATOM 6771 O O . PRO A 1 870 ? 0.179 26.109 40.969 1 92.25 870 PRO A O 1
ATOM 6774 N N . GLU A 1 871 ? 1.61 24.703 41.969 1 90.38 871 GLU A N 1
ATOM 6775 C CA . GLU A 1 871 ? 1.785 23.844 40.781 1 90.38 871 GLU A CA 1
ATOM 6776 C C . GLU A 1 871 ? 0.484 23.141 40.438 1 90.38 871 GLU A C 1
ATOM 6778 O O . GLU A 1 871 ? -0.281 22.734 41.312 1 90.38 871 GLU A O 1
ATOM 6783 N N . ASN A 1 872 ? 0.256 23.031 39.125 1 89.31 872 ASN A N 1
ATOM 6784 C CA . ASN A 1 872 ? -0.858 22.281 38.531 1 89.31 872 ASN A CA 1
ATOM 6785 C C . ASN A 1 872 ? -2.203 22.844 39 1 89.31 872 ASN A C 1
ATOM 6787 O O . ASN A 1 872 ? -3.092 22.094 39.406 1 89.31 872 ASN A O 1
ATOM 6791 N N . TYR A 1 873 ? -2.27 24.125 38.938 1 93 873 TYR A N 1
ATOM 6792 C CA . TYR A 1 873 ? -3.494 24.797 39.344 1 93 873 TYR A CA 1
ATOM 6793 C C . TYR A 1 873 ? -4.055 25.641 38.219 1 93 873 TYR A C 1
ATOM 6795 O O . TYR A 1 873 ? -3.33 26.438 37.594 1 93 873 TYR A O 1
ATOM 6803 N N . GLN A 1 874 ? -5.344 25.359 37.875 1 95.38 874 GLN A N 1
ATOM 6804 C CA . GLN A 1 874 ? -6.023 26.219 36.906 1 95.38 874 GLN A CA 1
ATOM 6805 C C . GLN A 1 874 ? -6.434 27.547 37.531 1 95.38 874 GLN A C 1
ATOM 6807 O O . GLN A 1 874 ? -7.301 27.578 38.406 1 95.38 874 GLN A O 1
ATOM 6812 N N . PHE A 1 875 ? -5.922 28.641 37.125 1 94.88 875 PHE A N 1
ATOM 6813 C CA . PHE A 1 875 ? -6.137 29.891 37.875 1 94.88 875 PHE A CA 1
ATOM 6814 C C . PHE A 1 875 ? -6.891 30.891 37 1 94.88 875 PHE A C 1
ATOM 6816 O O . PHE A 1 875 ? -7.422 31.891 37.531 1 94.88 875 PHE A O 1
ATOM 6823 N N . TYR A 1 876 ? -6.965 30.656 35.719 1 95.62 876 TYR A N 1
ATOM 6824 C CA . TYR A 1 876 ? -7.648 31.609 34.844 1 95.62 876 TYR A CA 1
ATOM 6825 C C . TYR A 1 876 ? -8.273 30.891 33.656 1 95.62 876 TYR A C 1
ATOM 6827 O O . TYR A 1 876 ? -7.645 30.031 33.031 1 95.62 876 TYR A O 1
ATOM 6835 N N . ASP A 1 877 ? -9.453 31.172 33.406 1 94.69 877 ASP A N 1
ATOM 6836 C CA . ASP A 1 877 ? -10.258 30.656 32.281 1 94.69 877 ASP A CA 1
ATOM 6837 C C . ASP A 1 877 ? -11 31.797 31.594 1 94.69 877 ASP A C 1
ATOM 6839 O O . ASP A 1 877 ? -11.805 32.5 32.219 1 94.69 877 ASP A O 1
ATOM 6843 N N . THR A 1 878 ? -10.805 31.953 30.344 1 92.69 878 THR A N 1
ATOM 6844 C CA . THR A 1 878 ? -11.359 33.094 29.609 1 92.69 878 THR A CA 1
ATOM 6845 C C . THR A 1 878 ? -12.875 33 29.531 1 92.69 878 THR A C 1
ATOM 6847 O O . THR A 1 878 ? -13.555 34 29.344 1 92.69 878 THR A O 1
ATOM 6850 N N . LYS A 1 879 ? -13.438 31.859 29.656 1 89.75 879 LYS A N 1
ATOM 6851 C CA . LYS A 1 879 ? -14.875 31.672 29.516 1 89.75 879 LYS A CA 1
ATOM 6852 C C . LYS A 1 879 ? -15.594 31.891 30.844 1 89.75 879 LYS A C 1
ATOM 6854 O O . LYS A 1 879 ? -16.703 32.438 30.891 1 89.75 879 LYS A O 1
ATOM 6859 N N . ASN A 1 880 ? -15.039 31.562 31.938 1 90.56 880 ASN A N 1
ATOM 6860 C CA . ASN A 1 880 ? -15.758 31.5 33.219 1 90.56 880 ASN A CA 1
ATOM 6861 C C . ASN A 1 880 ? -15.289 32.594 34.156 1 90.56 880 ASN A C 1
ATOM 6863 O O . ASN A 1 880 ? -16 32.938 35.125 1 90.56 880 ASN A O 1
ATOM 6867 N N . ASP A 1 881 ? -14.141 33.094 34.031 1 93.12 881 ASP A N 1
ATOM 6868 C CA . ASP A 1 881 ? -13.586 34.031 34.969 1 93.12 881 ASP A CA 1
ATOM 6869 C C . ASP A 1 881 ? -13.68 35.469 34.438 1 93.12 881 ASP A C 1
ATOM 6871 O O . ASP A 1 881 ? -13.836 35.688 33.25 1 93.12 881 ASP A O 1
ATOM 6875 N N . GLU A 1 882 ? -13.594 36.438 35.344 1 93.62 882 GLU A N 1
ATOM 6876 C CA . GLU A 1 882 ? -13.531 37.812 34.969 1 93.62 882 GLU A CA 1
ATOM 6877 C C . GLU A 1 882 ? -12.195 38.156 34.312 1 93.62 882 GLU A C 1
ATOM 6879 O O . GLU A 1 882 ? -11.156 37.594 34.688 1 93.62 882 GLU A O 1
ATOM 6884 N N . PRO A 1 883 ? -12.242 39 33.312 1 94.5 883 PRO A N 1
ATOM 6885 C CA . PRO A 1 883 ? -11 39.344 32.625 1 94.5 883 PRO A CA 1
ATOM 6886 C C . PRO A 1 883 ? -9.922 39.875 33.562 1 94.5 883 PRO A C 1
ATOM 6888 O O . PRO A 1 883 ? -10.227 40.625 34.5 1 94.5 883 PRO A O 1
ATOM 6891 N N . ALA A 1 884 ? -8.742 39.438 33.375 1 95.5 884 ALA A N 1
ATOM 6892 C CA . ALA A 1 884 ? -7.578 39.875 34.125 1 95.5 884 ALA A CA 1
ATOM 6893 C C . ALA A 1 884 ? -6.316 39.844 33.281 1 95.5 884 ALA A C 1
ATOM 6895 O O . ALA A 1 884 ? -6.215 39.062 32.344 1 95.5 884 ALA A O 1
ATOM 6896 N N . PHE A 1 885 ? -5.441 40.75 33.531 1 96 885 PHE A N 1
ATOM 6897 C CA . PHE A 1 885 ? -4.152 40.844 32.844 1 96 885 PHE A CA 1
ATOM 6898 C C . PHE A 1 885 ? -3.027 40.375 33.781 1 96 885 PHE A C 1
ATOM 6900 O O . PHE A 1 885 ? -3.008 40.719 34.969 1 96 885 PHE A O 1
ATOM 6907 N N . PHE A 1 886 ? -2.119 39.594 33.281 1 96.44 886 PHE A N 1
ATOM 6908 C CA . PHE A 1 886 ? -1.097 38.969 34.125 1 96.44 886 PHE A CA 1
ATOM 6909 C C . PHE A 1 886 ? 0.294 39.219 33.562 1 96.44 886 PHE A C 1
ATOM 6911 O O . PHE A 1 886 ? 0.469 39.312 32.344 1 96.44 886 PHE A O 1
ATOM 6918 N N . ILE A 1 887 ? 1.245 39.312 34.375 1 95.44 887 ILE A N 1
ATOM 6919 C CA . ILE A 1 887 ? 2.666 39.312 34.031 1 95.44 887 ILE A CA 1
ATOM 6920 C C . ILE A 1 887 ? 3.373 38.219 34.844 1 95.44 887 ILE A C 1
ATOM 6922 O O . ILE A 1 887 ? 3.254 38.219 36.094 1 95.44 887 ILE A O 1
ATOM 6926 N N . VAL A 1 888 ? 4.09 37.438 34.188 1 94.62 888 VAL A N 1
ATOM 6927 C CA . VAL A 1 888 ? 4.719 36.312 34.875 1 94.62 888 VAL A CA 1
ATOM 6928 C C . VAL A 1 888 ? 6.09 36.75 35.406 1 94.62 888 VAL A C 1
ATOM 6930 O O . VAL A 1 888 ? 6.949 37.188 34.656 1 94.62 888 VAL A O 1
ATOM 6933 N N . GLU A 1 889 ? 6.234 36.625 36.625 1 90.44 889 GLU A N 1
ATOM 6934 C CA . GLU A 1 889 ? 7.527 36.906 37.25 1 90.44 889 GLU A CA 1
ATOM 6935 C C . GLU A 1 889 ? 8.422 35.688 37.25 1 90.44 889 GLU A C 1
ATOM 6937 O O . GLU A 1 889 ? 9.586 35.75 36.844 1 90.44 889 GLU A O 1
ATOM 6942 N N . SER A 1 890 ? 7.887 34.625 37.719 1 88.75 890 SER A N 1
ATOM 6943 C CA . SER A 1 890 ? 8.617 33.375 37.75 1 88.75 890 SER A CA 1
ATOM 6944 C C . SER A 1 890 ? 7.668 32.188 37.625 1 88.75 890 SER A C 1
ATOM 6946 O O . SER A 1 890 ? 6.496 32.281 38 1 88.75 890 SER A O 1
ATOM 6948 N N . GLY A 1 891 ? 8.297 31.094 37.031 1 87.44 891 GLY A N 1
ATOM 6949 C CA . GLY A 1 891 ? 7.512 29.891 36.844 1 87.44 891 GLY A CA 1
ATOM 6950 C C . GLY A 1 891 ? 7.137 29.641 35.406 1 87.44 891 GLY A C 1
ATOM 6951 O O . GLY A 1 891 ? 7.656 30.297 34.5 1 87.44 891 GLY A O 1
ATOM 6952 N N . LEU A 1 892 ? 6.281 28.531 35.25 1 90.06 892 LEU A N 1
ATOM 6953 C CA . LEU A 1 892 ? 5.848 28.125 33.906 1 90.06 892 LEU A CA 1
ATOM 6954 C C . LEU A 1 892 ? 4.34 27.906 33.875 1 90.06 892 LEU A C 1
ATOM 6956 O O . LEU A 1 892 ? 3.795 27.203 34.719 1 90.06 892 LEU A O 1
ATOM 6960 N N . ILE A 1 893 ? 3.738 28.516 32.875 1 93.69 893 ILE A N 1
ATOM 6961 C CA . ILE A 1 893 ? 2.289 28.406 32.75 1 93.69 893 ILE A CA 1
ATOM 6962 C C . ILE A 1 893 ? 1.932 27.703 31.453 1 93.69 893 ILE A C 1
ATOM 6964 O O . ILE A 1 893 ? 2.549 27.938 30.422 1 93.69 893 ILE A O 1
ATOM 6968 N N . ARG A 1 894 ? 1.008 26.812 31.562 1 91.81 894 ARG A N 1
ATOM 6969 C CA . ARG A 1 894 ? 0.485 26.125 30.375 1 91.81 894 ARG A CA 1
ATOM 6970 C C . ARG A 1 894 ? -0.851 26.719 29.953 1 91.81 894 ARG A C 1
ATOM 6972 O O . ARG A 1 894 ? -1.751 26.906 30.766 1 91.81 894 ARG A O 1
ATOM 6979 N N . SER A 1 895 ? -0.942 27.094 28.719 1 93.31 895 SER A N 1
ATOM 6980 C CA . SER A 1 895 ? -2.195 27.562 28.141 1 93.31 895 SER A CA 1
ATOM 6981 C C . SER A 1 895 ? -2.758 26.562 27.141 1 93.31 895 SER A C 1
ATOM 6983 O O . SER A 1 895 ? -2.029 26.062 26.281 1 93.31 895 SER A O 1
ATOM 6985 N N . VAL A 1 896 ? -3.988 26.219 27.312 1 91.25 896 VAL A N 1
ATOM 6986 C CA . VAL A 1 896 ? -4.645 25.25 26.453 1 91.25 896 VAL A CA 1
ATOM 6987 C C . VAL A 1 896 ? -5.816 25.906 25.734 1 91.25 896 VAL A C 1
ATOM 6989 O O . VAL A 1 896 ? -6.723 26.453 26.375 1 91.25 896 VAL A O 1
ATOM 6992 N N . ILE A 1 897 ? -5.738 25.969 24.406 1 87.75 897 ILE A N 1
ATOM 6993 C CA . ILE A 1 897 ? -6.852 26.453 23.594 1 87.75 897 ILE A CA 1
ATOM 6994 C C . ILE A 1 897 ? -7.777 25.281 23.25 1 87.75 897 ILE A C 1
ATOM 6996 O O . ILE A 1 897 ? -7.336 24.281 22.688 1 87.75 897 ILE A O 1
ATOM 7000 N N . LYS A 1 898 ? -8.969 25.344 23.547 1 85.38 898 LYS A N 1
ATOM 7001 C CA . LYS A 1 898 ? -9.938 24.266 23.312 1 85.38 898 LYS A CA 1
ATOM 7002 C C . LYS A 1 898 ? -10.742 24.531 22.031 1 85.38 898 LYS A C 1
ATOM 7004 O O . LYS A 1 898 ? -11.211 25.656 21.812 1 85.38 898 LYS A O 1
ATOM 7009 N N . PHE A 1 899 ? -10.719 23.516 21.172 1 76.19 899 PHE A N 1
ATOM 7010 C CA . PHE A 1 899 ? -11.523 23.609 19.969 1 76.19 899 PHE A CA 1
ATOM 7011 C C . PHE A 1 899 ? -12.875 22.922 20.172 1 76.19 899 PHE A C 1
ATOM 7013 O O . PHE A 1 899 ? -12.977 21.703 20.094 1 76.19 899 PHE A O 1
ATOM 7020 N N . GLU A 1 900 ? -13.953 23.562 20.484 1 64.5 900 GLU A N 1
ATOM 7021 C CA . GLU A 1 900 ? -15.344 23.234 20.781 1 64.5 900 GLU A CA 1
ATOM 7022 C C . GLU A 1 900 ? -15.5 21.766 21.141 1 64.5 900 GLU A C 1
ATOM 7024 O O . GLU A 1 900 ? -14.633 21.203 21.828 1 64.5 900 GLU A O 1
ATOM 7029 N N . SER A 1 901 ? -16.516 21.047 20.641 1 59.91 901 SER A N 1
ATOM 7030 C CA . SER A 1 901 ? -17.062 19.797 21.172 1 59.91 901 SER A CA 1
ATOM 7031 C C . SER A 1 901 ? -16.219 18.609 20.734 1 59.91 901 SER A C 1
ATOM 7033 O O . SER A 1 901 ? -16.453 17.484 21.188 1 59.91 901 SER A O 1
ATOM 7035 N N . GLU A 1 902 ? -15.109 18.891 20.031 1 62.88 902 GLU A N 1
ATOM 7036 C CA . GLU A 1 902 ? -14.523 17.672 19.484 1 62.88 902 GLU A CA 1
ATOM 7037 C C . GLU A 1 902 ? -13.266 17.266 20.234 1 62.88 902 GLU A C 1
ATOM 7039 O O . GLU A 1 902 ? -12.5 16.422 19.781 1 62.88 902 GLU A O 1
ATOM 7044 N N . GLY A 1 903 ? -13.039 17.828 21.469 1 64.19 903 GLY A N 1
ATOM 7045 C CA . GLY A 1 903 ? -11.961 17.391 22.328 1 64.19 903 GLY A CA 1
ATOM 7046 C C . GLY A 1 903 ? -10.586 17.703 21.766 1 64.19 903 GLY A C 1
ATOM 7047 O O . GLY A 1 903 ? -9.578 17.141 22.203 1 64.19 903 GLY A O 1
ATOM 7048 N N . ARG A 1 904 ? -10.406 18.5 20.766 1 75.69 904 ARG A N 1
ATOM 7049 C CA . ARG A 1 904 ? -9.102 18.891 20.234 1 75.69 904 ARG A CA 1
ATOM 7050 C C . ARG A 1 904 ? -8.539 20.094 21 1 75.69 904 ARG A C 1
ATOM 7052 O O . ARG A 1 904 ? -9.281 21 21.359 1 75.69 904 ARG A O 1
ATOM 7059 N N . GLU A 1 905 ? -7.25 19.984 21.391 1 82.06 905 GLU A N 1
ATOM 7060 C CA . GLU A 1 905 ? -6.609 21.016 22.203 1 82.06 905 GLU A CA 1
ATOM 7061 C C . GLU A 1 905 ? -5.25 21.406 21.641 1 82.06 905 GLU A C 1
ATOM 7063 O O . GLU A 1 905 ? -4.562 20.578 21.031 1 82.06 905 GLU A O 1
ATOM 7068 N N . LEU A 1 906 ? -5.004 22.656 21.672 1 83.5 906 LEU A N 1
ATOM 7069 C CA . LEU A 1 906 ? -3.684 23.188 21.344 1 83.5 906 LEU A CA 1
ATOM 7070 C C . LEU A 1 906 ? -2.967 23.656 22.609 1 83.5 906 LEU A C 1
ATOM 7072 O O . LEU A 1 906 ? -3.461 24.547 23.312 1 83.5 906 LEU A O 1
ATOM 7076 N N . HIS A 1 907 ? -1.797 23.125 22.922 1 85.5 907 HIS A N 1
ATOM 7077 C CA . HIS A 1 907 ? -1.054 23.406 24.141 1 85.5 907 HIS A CA 1
ATOM 7078 C C . HIS A 1 907 ? 0.067 24.406 23.875 1 85.5 907 HIS A C 1
ATOM 7080 O O . HIS A 1 907 ? 0.725 24.344 22.828 1 85.5 907 HIS A O 1
ATOM 7086 N N . SER A 1 908 ? 0.14 25.359 24.703 1 89.31 908 SER A N 1
ATOM 7087 C CA . SER A 1 908 ? 1.227 26.328 24.656 1 89.31 908 SER A CA 1
ATOM 7088 C C . SER A 1 908 ? 1.8 26.578 26.047 1 89.31 908 SER A C 1
ATOM 7090 O O . SER A 1 908 ? 1.145 26.312 27.047 1 89.31 908 SER A O 1
ATOM 7092 N N . SER A 1 909 ? 3.014 27.031 26.125 1 90.75 909 SER A N 1
ATOM 7093 C CA . SER A 1 909 ? 3.682 27.344 27.391 1 90.75 909 SER A CA 1
ATOM 7094 C C . SER A 1 909 ? 4.066 28.812 27.453 1 90.75 909 SER A C 1
ATOM 7096 O O . SER A 1 909 ? 4.562 29.375 26.469 1 90.75 909 SER A O 1
ATOM 7098 N N . ILE A 1 910 ? 3.773 29.453 28.547 1 92.88 910 ILE A N 1
ATOM 7099 C CA . ILE A 1 910 ? 4.113 30.844 28.766 1 92.88 910 ILE A CA 1
ATOM 7100 C C . ILE A 1 910 ? 5.27 30.953 29.766 1 92.88 910 ILE A C 1
ATOM 7102 O O . ILE A 1 910 ? 5.207 30.406 30.859 1 92.88 910 ILE A O 1
ATOM 7106 N N . LEU A 1 911 ? 6.223 31.734 29.406 1 92.25 911 LEU A N 1
ATOM 7107 C CA . LEU A 1 911 ? 7.453 31.828 30.188 1 92.25 911 LEU A CA 1
ATOM 7108 C C . LEU A 1 911 ? 7.438 33.062 31.078 1 92.25 911 LEU A C 1
ATOM 7110 O O . LEU A 1 911 ? 6.551 33.906 30.953 1 92.25 911 LEU A O 1
ATOM 7114 N N . PRO A 1 912 ? 8.461 33.156 31.969 1 89.69 912 PRO A N 1
ATOM 7115 C CA . PRO A 1 912 ? 8.609 34.375 32.75 1 89.69 912 PRO A CA 1
ATOM 7116 C C . PRO A 1 912 ? 8.898 35.594 31.891 1 89.69 912 PRO A C 1
ATOM 7118 O O . PRO A 1 912 ? 9.492 35.469 30.812 1 89.69 912 PRO A O 1
ATOM 7121 N N . LEU A 1 913 ? 8.445 36.75 32.312 1 89.5 913 LEU A N 1
ATOM 7122 C CA . LEU A 1 913 ? 8.656 38.031 31.672 1 89.5 913 LEU A CA 1
ATOM 7123 C C . LEU A 1 913 ? 7.719 38.219 30.469 1 89.5 913 LEU A C 1
ATOM 7125 O O . LEU A 1 913 ? 7.98 39 29.578 1 89.5 913 LEU A O 1
ATOM 7129 N N . VAL A 1 914 ? 6.766 37.375 30.438 1 92.94 914 VAL A N 1
ATOM 7130 C CA . VAL A 1 914 ? 5.754 37.469 29.391 1 92.94 914 VAL A CA 1
ATOM 7131 C C . VAL A 1 914 ? 4.41 37.844 30.016 1 92.94 914 VAL A C 1
ATOM 7133 O O . VAL A 1 914 ? 4.066 37.375 31.109 1 92.94 914 VAL A O 1
ATOM 7136 N N . ALA A 1 915 ? 3.787 38.75 29.391 1 94.62 915 ALA A N 1
ATOM 7137 C CA . ALA A 1 915 ? 2.457 39.156 29.828 1 94.62 915 ALA A CA 1
ATOM 7138 C C . ALA A 1 915 ? 1.371 38.438 29.047 1 94.62 915 ALA A C 1
ATOM 7140 O O . ALA A 1 915 ? 1.585 38.031 27.906 1 94.62 915 ALA A O 1
ATOM 7141 N N . PHE A 1 916 ? 0.295 38.125 29.719 1 94.44 916 PHE A N 1
ATOM 7142 C CA . PHE A 1 916 ? -0.845 37.5 29.062 1 94.44 916 PHE A CA 1
ATOM 7143 C C . PHE A 1 916 ? -2.145 37.875 29.781 1 94.44 916 PHE A C 1
ATOM 7145 O O . PHE A 1 916 ? -2.141 38.656 30.719 1 94.44 916 PHE A O 1
ATOM 7152 N N . GLY A 1 917 ? -3.23 37.344 29.219 1 92.75 917 GLY A N 1
ATOM 7153 C CA . GLY A 1 917 ? -4.539 37.625 29.797 1 92.75 917 GLY A CA 1
ATOM 7154 C C . GLY A 1 917 ? -5.359 38.594 28.953 1 92.75 917 GLY A C 1
ATOM 7155 O O . GLY A 1 917 ? -5.109 38.75 27.766 1 92.75 917 GLY A O 1
ATOM 7156 N N . ASP A 1 918 ? -6.422 39.156 29.688 1 92.94 918 ASP A N 1
ATOM 7157 C CA . ASP A 1 918 ? -7.387 39.969 28.953 1 92.94 918 ASP A CA 1
ATOM 7158 C C . ASP A 1 918 ? -7.797 41.188 29.781 1 92.94 918 ASP A C 1
ATOM 7160 O O . ASP A 1 918 ? -8.031 41.094 30.984 1 92.94 918 ASP A O 1
ATOM 7164 N N . LEU A 1 919 ? -7.789 42.312 29.109 1 91.06 919 LEU A N 1
ATOM 7165 C CA . LEU A 1 919 ? -8.25 43.531 29.766 1 91.06 919 LEU A CA 1
ATOM 7166 C C . LEU A 1 919 ? -9.766 43.656 29.703 1 91.06 919 LEU A C 1
ATOM 7168 O O . LEU A 1 919 ? -10.375 44.312 30.531 1 91.06 919 LEU A O 1
ATOM 7172 N N . ASP A 1 920 ? -10.312 43.031 28.641 1 87.12 920 ASP A N 1
ATOM 7173 C CA . ASP A 1 920 ? -11.758 43.062 28.438 1 87.12 920 ASP A CA 1
ATOM 7174 C C . ASP A 1 920 ? -12.305 41.625 28.312 1 87.12 920 ASP A C 1
ATOM 7176 O O . ASP A 1 920 ? -11.539 40.688 28.188 1 87.12 920 ASP A O 1
ATOM 7180 N N . ASP A 1 921 ? -13.609 41.594 28.328 1 87.12 921 ASP A N 1
ATOM 7181 C CA . ASP A 1 921 ? -14.273 40.281 28.281 1 87.12 921 ASP A CA 1
ATOM 7182 C C . ASP A 1 921 ? -13.961 39.562 26.969 1 87.12 921 ASP A C 1
ATOM 7184 O O . ASP A 1 921 ? -14.164 40.094 25.891 1 87.12 921 ASP A O 1
ATOM 7188 N N . ALA A 1 922 ? -13.383 38.375 27.109 1 85.94 922 ALA A N 1
ATOM 7189 C CA . ALA A 1 922 ? -13.031 37.562 25.953 1 85.94 922 ALA A CA 1
ATOM 7190 C C . ALA A 1 922 ? -13.828 36.25 25.938 1 85.94 922 ALA A C 1
ATOM 7192 O O . ALA A 1 922 ? -13.453 35.281 25.281 1 85.94 922 ALA A O 1
ATOM 7193 N N . SER A 1 923 ? -14.945 36.125 26.547 1 85.44 923 SER A N 1
ATOM 7194 C CA . SER A 1 923 ? -15.719 34.906 26.734 1 85.44 923 SER A CA 1
ATOM 7195 C C . SER A 1 923 ? -16.359 34.469 25.422 1 85.44 923 SER A C 1
ATOM 7197 O O . SER A 1 923 ? -16.688 33.281 25.25 1 85.44 923 SER A O 1
ATOM 7199 N N . GLU A 1 924 ? -16.531 35.375 24.5 1 79.81 924 GLU A N 1
ATOM 7200 C CA . GLU A 1 924 ? -17.188 35.031 23.25 1 79.81 924 GLU A CA 1
ATOM 7201 C C . GLU A 1 924 ? -16.25 34.344 22.281 1 79.81 924 GLU A C 1
ATOM 7203 O O . GLU A 1 924 ? -16.688 33.719 21.312 1 79.81 924 GLU A O 1
ATOM 7208 N N . TYR A 1 925 ? -15.055 34.406 22.547 1 86.88 925 TYR A N 1
ATOM 7209 C CA . TYR A 1 925 ? -14.047 33.812 21.688 1 86.88 925 TYR A CA 1
ATOM 7210 C C . TYR A 1 925 ? -13.617 32.438 22.219 1 86.88 925 TYR A C 1
ATOM 7212 O O . TYR A 1 925 ? -14.203 31.938 23.172 1 86.88 925 TYR A O 1
ATOM 7220 N N . ARG A 1 926 ? -12.742 31.859 21.594 1 84.06 926 ARG A N 1
ATOM 7221 C CA . ARG A 1 926 ? -12.305 30.516 21.969 1 84.06 926 ARG A CA 1
ATOM 7222 C C . ARG A 1 926 ? -11.805 30.469 23.406 1 84.06 926 ARG A C 1
ATOM 7224 O O . ARG A 1 926 ? -11.117 31.391 23.859 1 84.06 926 ARG A O 1
ATOM 7231 N N . GLN A 1 927 ? -12.164 29.391 24.031 1 89 927 GLN A N 1
ATOM 7232 C CA . GLN A 1 927 ? -11.812 29.234 25.438 1 89 927 GLN A CA 1
ATOM 7233 C C . GLN A 1 927 ? -10.328 28.891 25.594 1 89 927 GLN A C 1
ATOM 7235 O O . GLN A 1 927 ? -9.82 27.984 24.922 1 89 927 GLN A O 1
ATOM 7240 N N . ILE A 1 928 ? -9.68 29.641 26.406 1 92.25 928 ILE A N 1
ATOM 7241 C CA . ILE A 1 928 ? -8.297 29.375 26.781 1 92.25 928 ILE A CA 1
ATOM 7242 C C . ILE A 1 928 ? -8.195 29.125 28.281 1 92.25 928 ILE A C 1
ATOM 7244 O O . ILE A 1 928 ? -8.703 29.906 29.078 1 92.25 928 ILE A O 1
ATOM 7248 N N . ILE A 1 929 ? -7.586 28.062 28.609 1 94.38 929 ILE A N 1
ATOM 7249 C CA . ILE A 1 929 ? -7.414 27.703 30 1 94.38 929 ILE A CA 1
ATOM 7250 C C . ILE A 1 929 ? -5.938 27.812 30.391 1 94.38 929 ILE A C 1
ATOM 7252 O O . ILE A 1 929 ? -5.066 27.312 29.688 1 94.38 929 ILE A O 1
ATOM 7256 N N . TYR A 1 930 ? -5.719 28.5 31.469 1 96 930 TYR A N 1
ATOM 7257 C CA . TYR A 1 930 ? -4.355 28.688 31.953 1 96 930 TYR A CA 1
ATOM 7258 C C . TYR A 1 930 ? -4.129 27.891 33.219 1 96 930 TYR A C 1
ATOM 7260 O O . TYR A 1 930 ? -4.871 28.031 34.219 1 96 930 TYR A O 1
ATOM 7268 N N . THR A 1 931 ? -3.08 27.016 33.156 1 95.38 931 THR A N 1
ATOM 7269 C CA . THR A 1 931 ? -2.721 26.156 34.281 1 95.38 931 THR A CA 1
ATOM 7270 C C . THR A 1 931 ? -1.229 26.266 34.562 1 95.38 931 THR A C 1
ATOM 7272 O O . THR A 1 931 ? -0.408 26.344 33.656 1 95.38 931 THR A O 1
ATOM 7275 N N . THR A 1 932 ? -0.907 26.297 35.875 1 92.56 932 THR A N 1
ATOM 7276 C CA . THR A 1 932 ? 0.501 26.359 36.25 1 92.56 932 THR A CA 1
ATOM 7277 C C . THR A 1 932 ? 1.141 24.969 36.156 1 92.56 932 THR A C 1
ATOM 7279 O O . THR A 1 932 ? 0.515 23.969 36.531 1 92.56 932 THR A O 1
ATOM 7282 N N . VAL A 1 933 ? 2.283 24.891 35.625 1 87.31 933 VAL A N 1
ATOM 7283 C CA . VAL A 1 933 ? 3.039 23.656 35.531 1 87.31 933 VAL A CA 1
ATOM 7284 C C . VAL A 1 933 ? 3.844 23.453 36.812 1 87.31 933 VAL A C 1
ATOM 7286 O O . VAL A 1 933 ? 3.939 22.344 37.344 1 87.31 933 VAL A O 1
ATOM 7289 N N . ASN A 1 934 ? 4.52 24.531 37.312 1 85.69 934 ASN A N 1
ATOM 7290 C CA . ASN A 1 934 ? 5.211 24.594 38.594 1 85.69 934 ASN A CA 1
ATOM 7291 C C . ASN A 1 934 ? 4.77 25.797 39.406 1 85.69 934 ASN A C 1
ATOM 7293 O O . ASN A 1 934 ? 3.859 26.531 39 1 85.69 934 ASN A O 1
ATOM 7297 N N . ASP A 1 935 ? 5.387 25.891 40.562 1 88.94 935 ASP A N 1
ATOM 7298 C CA . ASP A 1 935 ? 5.066 27.047 41.375 1 88.94 935 ASP A CA 1
ATOM 7299 C C . ASP A 1 935 ? 5.375 28.344 40.625 1 88.94 935 ASP A C 1
ATOM 7301 O O . ASP A 1 935 ? 6.488 28.531 40.156 1 88.94 935 ASP A O 1
ATOM 7305 N N . THR A 1 936 ? 4.293 29.125 40.469 1 91.38 936 THR A N 1
ATOM 7306 C CA . THR A 1 936 ? 4.418 30.297 39.625 1 91.38 936 THR A CA 1
ATOM 7307 C C . THR A 1 936 ? 3.992 31.562 40.406 1 91.38 936 THR A C 1
ATOM 7309 O O . THR A 1 936 ? 3.061 31.516 41.188 1 91.38 936 THR A O 1
ATOM 7312 N N . VAL A 1 937 ? 4.746 32.625 40.25 1 94.25 937 VAL A N 1
ATOM 7313 C CA . VAL A 1 937 ? 4.414 33.938 40.812 1 94.25 937 VAL A CA 1
ATOM 7314 C C . VAL A 1 937 ? 3.996 34.875 39.688 1 94.25 937 VAL A C 1
ATOM 7316 O O . VAL A 1 937 ? 4.742 35.062 38.719 1 94.25 937 VAL A O 1
ATOM 7319 N N . VAL A 1 938 ? 2.807 35.438 39.75 1 95.88 938 VAL A N 1
ATOM 7320 C CA . VAL A 1 938 ? 2.309 36.312 38.719 1 95.88 938 VAL A CA 1
ATOM 7321 C C . VAL A 1 938 ? 1.828 37.625 39.344 1 95.88 938 VAL A C 1
ATOM 7323 O O . VAL A 1 938 ? 1.515 37.656 40.531 1 95.88 938 VAL A O 1
ATOM 7326 N N . TRP A 1 939 ? 1.939 38.719 38.656 1 95.88 939 TRP A N 1
ATOM 7327 C CA . TRP A 1 939 ? 1.34 40 39 1 95.88 939 TRP A CA 1
ATOM 7328 C C . TRP A 1 939 ? 0.042 40.25 38.25 1 95.88 939 TRP A C 1
ATOM 7330 O O . TRP A 1 939 ? 0.041 40.281 37 1 95.88 939 TRP A O 1
ATOM 7340 N N . LYS A 1 940 ? -1.038 40.344 38.938 1 96.38 940 LYS A N 1
ATOM 7341 C CA . LYS A 1 940 ? -2.375 40.375 38.344 1 96.38 940 LYS A CA 1
ATOM 7342 C C . LYS A 1 940 ? -2.98 41.75 38.375 1 96.38 940 LYS A C 1
ATOM 7344 O O . LYS A 1 940 ? -2.881 42.469 39.406 1 96.38 940 LYS A O 1
ATOM 7349 N N . LEU A 1 941 ? -3.422 42.25 37.281 1 96 941 LEU A N 1
ATOM 7350 C CA . LEU A 1 941 ? -4.25 43.469 37.188 1 96 941 LEU A CA 1
ATOM 7351 C C . LEU A 1 941 ? -5.699 43.094 36.875 1 96 941 LEU A C 1
ATOM 7353 O O . LEU A 1 941 ? -6.047 42.781 35.719 1 96 941 LEU A O 1
ATOM 7357 N N . SER A 1 942 ? -6.539 43.031 37.875 1 94.38 942 SER A N 1
ATOM 7358 C CA . SER A 1 942 ? -7.941 42.656 37.719 1 94.38 942 SER A CA 1
ATOM 7359 C C . SER A 1 942 ? -8.758 43.812 37.125 1 94.38 942 SER A C 1
ATOM 7361 O O . SER A 1 942 ? -8.312 44.969 37.125 1 94.38 942 SER A O 1
ATOM 7363 N N . GLN A 1 943 ? -9.891 43.469 36.688 1 92.19 943 GLN A N 1
ATOM 7364 C CA . GLN A 1 943 ? -10.797 44.469 36.125 1 92.19 943 GLN A CA 1
ATOM 7365 C C . GLN A 1 943 ? -11.195 45.5 37.156 1 92.19 943 GLN A C 1
ATOM 7367 O O . GLN A 1 943 ? -11.344 46.688 36.875 1 92.19 943 GLN A O 1
ATOM 7372 N N . ALA A 1 944 ? -11.359 45.156 38.375 1 91.5 944 ALA A N 1
ATOM 7373 C CA . ALA A 1 944 ? -11.727 46.062 39.469 1 91.5 944 ALA A CA 1
ATOM 7374 C C . ALA A 1 944 ? -10.625 47.062 39.75 1 91.5 944 ALA A C 1
ATOM 7376 O O . ALA A 1 944 ? -10.906 48.25 39.969 1 91.5 944 ALA A O 1
ATOM 7377 N N . LYS A 1 945 ? -9.422 46.562 39.75 1 93.75 945 LYS A N 1
ATOM 7378 C CA . LYS A 1 945 ? -8.289 47.438 40 1 93.75 945 LYS A CA 1
ATOM 7379 C C . LYS A 1 945 ? -8.078 48.406 38.844 1 93.75 945 LYS A C 1
ATOM 7381 O O . LYS A 1 945 ? -7.656 49.531 39.062 1 93.75 945 LYS A O 1
ATOM 7386 N N . LEU A 1 946 ? -8.352 47.906 37.688 1 91.75 946 LEU A N 1
ATOM 7387 C CA . LEU A 1 946 ? -8.266 48.781 36.5 1 91.75 946 LEU A CA 1
ATOM 7388 C C . LEU A 1 946 ? -9.281 49.906 36.594 1 91.75 946 LEU A C 1
ATOM 7390 O O . LEU A 1 946 ? -8.961 51.062 36.281 1 91.75 946 LEU A O 1
ATOM 7394 N N . LYS A 1 947 ? -10.477 49.656 37.031 1 88.31 947 LYS A N 1
ATOM 7395 C CA . LYS A 1 947 ? -11.516 50.688 37.188 1 88.31 947 LYS A CA 1
ATOM 7396 C C . LYS A 1 947 ? -11.141 51.688 38.281 1 88.31 947 LYS A C 1
ATOM 7398 O O . LYS A 1 947 ? -11.406 52.875 38.156 1 88.31 947 LYS A O 1
ATOM 7403 N N . GLU A 1 948 ? -10.562 51.156 39.25 1 92.38 948 GLU A N 1
ATOM 7404 C CA . GLU A 1 948 ? -10.094 52.031 40.344 1 92.38 948 GLU A CA 1
ATOM 7405 C C . GLU A 1 948 ? -9.031 53 39.844 1 92.38 948 GLU A C 1
ATOM 7407 O O . GLU A 1 948 ? -9.055 54.188 40.188 1 92.38 948 GLU A O 1
ATOM 7412 N N . MET A 1 949 ? -8.148 52.438 39.094 1 91.56 949 MET A N 1
ATOM 7413 C CA . MET A 1 949 ? -7.082 53.281 38.531 1 91.56 949 MET A CA 1
ATOM 7414 C C . MET A 1 949 ? -7.656 54.375 37.625 1 91.56 949 MET A C 1
ATOM 7416 O O . MET A 1 949 ? -7.223 55.531 37.688 1 91.56 949 MET A O 1
ATOM 7420 N N . LEU A 1 950 ? -8.586 54.031 36.812 1 86.75 950 LEU A N 1
ATOM 7421 C CA . LEU A 1 950 ? -9.203 54.969 35.875 1 86.75 950 LEU A CA 1
ATOM 7422 C C . LEU A 1 950 ? -9.953 56.062 36.656 1 86.75 950 LEU A C 1
ATOM 7424 O O . LEU A 1 950 ? -9.945 57.219 36.25 1 86.75 950 LEU A O 1
ATOM 7428 N N . ALA A 1 951 ? -10.523 55.781 37.781 1 86.25 951 ALA A N 1
ATOM 7429 C CA . ALA A 1 951 ? -11.273 56.719 38.594 1 86.25 951 ALA A CA 1
ATOM 7430 C C . ALA A 1 951 ? -10.344 57.656 39.312 1 86.25 951 ALA A C 1
ATOM 7432 O O . ALA A 1 951 ? -10.641 58.844 39.469 1 86.25 951 ALA A O 1
ATOM 7433 N N . LYS A 1 952 ? -9.25 57.156 39.719 1 89.19 952 LYS A N 1
ATOM 7434 C CA . LYS A 1 952 ? -8.352 57.938 40.562 1 89.19 952 LYS A CA 1
ATOM 7435 C C . LYS A 1 952 ? -7.461 58.844 39.75 1 89.19 952 LYS A C 1
ATOM 7437 O O . LYS A 1 952 ? -7.129 59.969 40.188 1 89.19 952 LYS A O 1
ATOM 7442 N N . HIS A 1 953 ? -6.957 58.438 38.656 1 86.31 953 HIS A N 1
ATOM 7443 C CA . HIS A 1 953 ? -5.945 59.188 37.906 1 86.31 953 HIS A CA 1
ATOM 7444 C C . HIS A 1 953 ? -6.562 59.938 36.75 1 86.31 953 HIS A C 1
ATOM 7446 O O . HIS A 1 953 ? -5.863 60.656 36.031 1 86.31 953 HIS A O 1
ATOM 7452 N N . GLY A 1 954 ? -7.766 60 36.594 1 77.31 954 GLY A N 1
ATOM 7453 C CA . GLY A 1 954 ? -8.484 60.719 35.562 1 77.31 954 GLY A CA 1
ATOM 7454 C C . GLY A 1 954 ? -7.844 60.625 34.188 1 77.31 954 GLY A C 1
ATOM 7455 O O . GLY A 1 954 ? -7.656 59.531 33.656 1 77.31 954 GLY A O 1
ATOM 7456 N N . SER A 1 955 ? -7.18 61.75 33.688 1 78.31 955 SER A N 1
ATOM 7457 C CA . SER A 1 955 ? -6.598 61.844 32.344 1 78.31 955 SER A CA 1
ATOM 7458 C C . SER A 1 955 ? -5.324 61 32.25 1 78.31 955 SER A C 1
ATOM 7460 O O . SER A 1 955 ? -5.059 60.375 31.219 1 78.31 955 SER A O 1
ATOM 7462 N N . LYS A 1 956 ? -4.582 61 33.25 1 83.38 956 LYS A N 1
ATOM 7463 C CA . LYS A 1 956 ? -3.365 60.188 33.281 1 83.38 956 LYS A CA 1
ATOM 7464 C C . LYS A 1 956 ? -3.693 58.688 33.281 1 83.38 956 LYS A C 1
ATOM 7466 O O . LYS A 1 956 ? -2.957 57.875 32.719 1 83.38 956 LYS A O 1
ATOM 7471 N N . GLY A 1 957 ? -4.754 58.438 33.969 1 85.38 957 GLY A N 1
ATOM 7472 C CA . GLY A 1 957 ? -5.211 57.031 33.969 1 85.38 957 GLY A CA 1
ATOM 7473 C C . GLY A 1 957 ? -5.668 56.562 32.625 1 85.38 957 GLY A C 1
ATOM 7474 O O . GLY A 1 957 ? -5.434 55.406 32.25 1 85.38 957 GLY A O 1
ATOM 7475 N N . GLU A 1 958 ? -6.266 57.375 31.906 1 83.19 958 GLU A N 1
ATOM 7476 C CA . GLU A 1 958 ? -6.727 57.031 30.578 1 83.19 958 GLU A CA 1
ATOM 7477 C C . GLU A 1 958 ? -5.551 56.812 29.625 1 83.19 958 GLU A C 1
ATOM 7479 O O . GLU A 1 958 ? -5.621 55.969 28.734 1 83.19 958 GLU A O 1
ATOM 7484 N N . GLU A 1 959 ? -4.551 57.594 29.781 1 84.31 959 GLU A N 1
ATOM 7485 C CA . GLU A 1 959 ? -3.354 57.406 28.953 1 84.31 959 GLU A CA 1
ATOM 7486 C C . GLU A 1 959 ? -2.695 56.062 29.25 1 84.31 959 GLU A C 1
ATOM 7488 O O . GLU A 1 959 ? -2.186 55.406 28.344 1 84.31 959 GLU A O 1
ATOM 7493 N N . LEU A 1 960 ? -2.703 55.75 30.516 1 89.5 960 LEU A N 1
ATOM 7494 C CA . LEU A 1 960 ? -2.152 54.469 30.906 1 89.5 960 LEU A CA 1
ATOM 7495 C C . LEU A 1 960 ? -2.967 53.312 30.312 1 89.5 960 LEU A C 1
ATOM 7497 O O . LEU A 1 960 ? -2.4 52.344 29.828 1 89.5 960 LEU A O 1
ATOM 7501 N N . TYR A 1 961 ? -4.176 53.438 30.406 1 88.94 961 TYR A N 1
ATOM 7502 C CA . TYR A 1 961 ? -5.07 52.406 29.891 1 88.94 961 TYR A CA 1
ATOM 7503 C C . TYR A 1 961 ? -4.922 52.25 28.375 1 88.94 961 TYR A C 1
ATOM 7505 O O . TYR A 1 961 ? -4.949 51.156 27.844 1 88.94 961 TYR A O 1
ATOM 7513 N N . HIS A 1 962 ? -4.742 53.312 27.719 1 85.31 962 HIS A N 1
ATOM 7514 C CA . HIS A 1 962 ? -4.512 53.312 26.281 1 85.31 962 HIS A CA 1
ATOM 7515 C C . HIS A 1 962 ? -3.258 52.531 25.922 1 85.31 962 HIS A C 1
ATOM 7517 O O . HIS A 1 962 ? -3.277 51.688 25.016 1 85.31 962 HIS A O 1
ATOM 7523 N N . GLU A 1 963 ? -2.266 52.812 26.578 1 89.5 963 GLU A N 1
ATOM 7524 C CA . GLU A 1 963 ? -1.012 52.094 26.312 1 89.5 963 GLU A CA 1
ATOM 7525 C C . GLU A 1 963 ? -1.131 50.625 26.625 1 89.5 963 GLU A C 1
ATOM 7527 O O . GLU A 1 963 ? -0.542 49.781 25.938 1 89.5 963 GLU A O 1
ATOM 7532 N N . LEU A 1 964 ? -1.862 50.312 27.609 1 91.69 964 LEU A N 1
ATOM 7533 C CA . LEU A 1 964 ? -2.072 48.938 27.969 1 91.69 964 LEU A CA 1
ATOM 7534 C C . LEU A 1 964 ? -2.846 48.188 26.875 1 91.69 964 LEU A C 1
ATOM 7536 O O . LEU A 1 964 ? -2.576 47.031 26.594 1 91.69 964 LEU A O 1
ATOM 7540 N N . LEU A 1 965 ? -3.785 48.781 26.297 1 90 965 LEU A N 1
ATOM 7541 C CA . LEU A 1 965 ? -4.559 48.188 25.203 1 90 965 LEU A CA 1
ATOM 7542 C C . LEU A 1 965 ? -3.682 47.938 23.984 1 90 965 LEU A C 1
ATOM 7544 O O . LEU A 1 965 ? -3.854 46.969 23.281 1 90 965 LEU A O 1
ATOM 7548 N N . GLU A 1 966 ? -2.826 48.844 23.75 1 89.25 966 GLU A N 1
ATOM 7549 C CA . GLU A 1 966 ? -1.887 48.656 22.656 1 89.25 966 GLU A CA 1
ATOM 7550 C C . GLU A 1 966 ? -0.981 47.469 22.906 1 89.25 966 GLU A C 1
ATOM 7552 O O . GLU A 1 966 ? -0.688 46.688 22 1 89.25 966 GLU A O 1
ATOM 7557 N N . VAL A 1 967 ? -0.53 47.375 24.109 1 91.56 967 VAL A N 1
ATOM 7558 C CA . VAL A 1 967 ? 0.309 46.25 24.484 1 91.56 967 VAL A CA 1
ATOM 7559 C C . VAL A 1 967 ? -0.477 44.938 24.328 1 91.56 967 VAL A C 1
ATOM 7561 O O . VAL A 1 967 ? 0.054 43.938 23.844 1 91.56 967 VAL A O 1
ATOM 7564 N N . GLU A 1 968 ? -1.657 44.938 24.766 1 91.5 968 GLU A N 1
ATOM 7565 C CA . GLU A 1 968 ? -2.488 43.75 24.656 1 91.5 968 GLU A CA 1
ATOM 7566 C C . GLU A 1 968 ? -2.68 43.344 23.203 1 91.5 968 GLU A C 1
ATOM 7568 O O . GLU A 1 968 ? -2.625 42.156 22.875 1 91.5 968 GLU A O 1
ATOM 7573 N N . ALA A 1 969 ? -2.977 44.25 22.344 1 88.94 969 ALA A N 1
ATOM 7574 C CA . ALA A 1 969 ? -3.146 43.969 20.922 1 88.94 969 ALA A CA 1
ATOM 7575 C C . ALA A 1 969 ? -1.898 43.312 20.344 1 88.94 969 ALA A C 1
ATOM 7577 O O . ALA A 1 969 ? -1.997 42.375 19.531 1 88.94 969 ALA A O 1
ATOM 7578 N N . LYS A 1 970 ? -0.8 43.812 20.719 1 89.94 970 LYS A N 1
ATOM 7579 C CA . LYS A 1 970 ? 0.458 43.25 20.234 1 89.94 970 LYS A CA 1
ATOM 7580 C C . LYS A 1 970 ? 0.667 41.844 20.781 1 89.94 970 LYS A C 1
ATOM 7582 O O . LYS A 1 970 ? 1.215 40.969 20.094 1 89.94 970 LYS A O 1
ATOM 7587 N N . LEU A 1 971 ? 0.292 41.656 21.984 1 90.5 971 LEU A N 1
ATOM 7588 C CA . LEU A 1 971 ? 0.396 40.312 22.578 1 90.5 971 LEU A CA 1
ATOM 7589 C C . LEU A 1 971 ? -0.502 39.312 21.859 1 90.5 971 LEU A C 1
ATOM 7591 O O . LEU A 1 971 ? -0.111 38.188 21.625 1 90.5 971 LEU A O 1
ATOM 7595 N N . ILE A 1 972 ? -1.666 39.719 21.531 1 89.38 972 ILE A N 1
ATOM 7596 C CA . ILE A 1 972 ? -2.594 38.844 20.797 1 89.38 972 ILE A CA 1
ATOM 7597 C C . ILE A 1 972 ? -2.014 38.5 19.438 1 89.38 972 ILE A C 1
ATOM 7599 O O . ILE A 1 972 ? -2.104 37.375 18.984 1 89.38 972 ILE A O 1
ATOM 7603 N N . ARG A 1 973 ? -1.479 39.438 18.766 1 88.81 973 ARG A N 1
ATOM 7604 C CA . ARG A 1 973 ? -0.852 39.188 17.469 1 88.81 973 ARG A CA 1
ATOM 7605 C C . ARG A 1 973 ? 0.309 38.219 17.609 1 88.81 973 ARG A C 1
ATOM 7607 O O . ARG A 1 973 ? 0.498 37.344 16.75 1 88.81 973 ARG A O 1
ATOM 7614 N N . GLY A 1 974 ? 1.104 38.469 18.594 1 85.69 974 GLY A N 1
ATOM 7615 C CA . GLY A 1 974 ? 2.211 37.531 18.828 1 85.69 974 GLY A CA 1
ATOM 7616 C C . GLY A 1 974 ? 1.764 36.125 19.078 1 85.69 974 GLY A C 1
ATOM 7617 O O . GLY A 1 974 ? 2.402 35.156 18.609 1 85.69 974 GLY A O 1
ATOM 7618 N N . ARG A 1 975 ? 0.79 36 19.797 1 86.31 975 ARG A N 1
ATOM 7619 C CA . ARG A 1 975 ? 0.241 34.688 20.062 1 86.31 975 ARG A CA 1
ATOM 7620 C C . ARG A 1 975 ? -0.309 34.031 18.797 1 86.31 975 ARG A C 1
ATOM 7622 O O . ARG A 1 975 ? -0.159 32.844 18.578 1 86.31 975 ARG A O 1
ATOM 7629 N N . PHE A 1 976 ? -0.967 34.781 18.047 1 85 976 PHE A N 1
ATOM 7630 C CA . PHE A 1 976 ? -1.482 34.312 16.766 1 85 976 PHE A CA 1
ATOM 7631 C C . PHE A 1 976 ? -0.355 33.781 15.883 1 85 976 PHE A C 1
ATOM 7633 O O . PHE A 1 976 ? -0.486 32.719 15.273 1 85 976 PHE A O 1
ATOM 7640 N N . ASP A 1 977 ? 0.638 34.469 15.812 1 83.12 977 ASP A N 1
ATOM 7641 C CA . ASP A 1 977 ? 1.778 34.062 14.992 1 83.12 977 ASP A CA 1
ATOM 7642 C C . ASP A 1 977 ? 2.367 32.75 15.477 1 83.12 977 ASP A C 1
ATOM 7644 O O . ASP A 1 977 ? 2.678 31.859 14.672 1 83.12 977 ASP A O 1
ATOM 7648 N N . THR A 1 978 ? 2.494 32.625 16.688 1 81.44 978 THR A N 1
ATOM 7649 C CA . THR A 1 978 ? 3.09 31.422 17.266 1 81.44 978 THR A CA 1
ATOM 7650 C C . THR A 1 978 ? 2.178 30.203 17.062 1 81.44 978 THR A C 1
ATOM 7652 O O . THR A 1 978 ? 2.646 29.125 16.688 1 81.44 978 THR A O 1
ATOM 7655 N N . MET A 1 979 ? 0.961 30.406 17.25 1 82.5 979 MET A N 1
ATOM 7656 C CA . MET A 1 979 ? 0.015 29.297 17.172 1 82.5 979 MET A CA 1
ATOM 7657 C C . MET A 1 979 ? -0.178 28.844 15.727 1 82.5 979 MET A C 1
ATOM 7659 O O . MET A 1 979 ? -0.282 27.656 15.453 1 82.5 979 MET A O 1
ATOM 7663 N N . THR A 1 980 ? -0.277 29.719 14.844 1 80.06 980 THR A N 1
ATOM 7664 C CA . THR A 1 980 ? -0.477 29.375 13.438 1 80.06 980 THR A CA 1
ATOM 7665 C C . THR A 1 980 ? 0.759 28.672 12.867 1 80.06 980 THR A C 1
ATOM 7667 O O . THR A 1 980 ? 0.649 27.828 11.984 1 80.06 980 THR A O 1
ATOM 7670 N N . ALA A 1 981 ? 1.857 29.031 13.352 1 77.19 981 ALA A N 1
ATOM 7671 C CA . ALA A 1 981 ? 3.092 28.391 12.906 1 77.19 981 ALA A CA 1
ATOM 7672 C C . ALA A 1 981 ? 3.1 26.906 13.273 1 77.19 981 ALA A C 1
ATOM 7674 O O . ALA A 1 981 ? 3.598 26.078 12.508 1 77.19 981 ALA A O 1
ATOM 7675 N N . ASN A 1 982 ? 2.574 26.641 14.359 1 77.5 982 ASN A N 1
ATOM 7676 C CA . ASN A 1 982 ? 2.535 25.25 14.805 1 77.5 982 ASN A CA 1
ATOM 7677 C C . ASN A 1 982 ? 1.427 24.469 14.109 1 77.5 982 ASN A C 1
ATOM 7679 O O . ASN A 1 982 ? 1.579 23.281 13.844 1 77.5 982 ASN A O 1
ATOM 7683 N N . LEU A 1 983 ? 0.355 25.109 13.883 1 77.06 983 LEU A N 1
ATOM 7684 C CA . LEU A 1 983 ? -0.796 24.438 13.305 1 77.06 983 LEU A CA 1
ATOM 7685 C C . LEU A 1 983 ? -0.529 24.047 11.852 1 77.06 983 LEU A C 1
ATOM 7687 O O . LEU A 1 983 ? -1.087 23.078 11.352 1 77.06 983 LEU A O 1
ATOM 7691 N N . ILE A 1 984 ? 0.277 24.75 11.242 1 73.25 984 ILE A N 1
ATOM 7692 C CA . ILE A 1 984 ? 0.598 24.453 9.852 1 73.25 984 ILE A CA 1
ATOM 7693 C C . ILE A 1 984 ? 1.343 23.125 9.758 1 73.25 984 ILE A C 1
ATOM 7695 O O . ILE A 1 984 ? 1.222 22.406 8.758 1 73.25 984 ILE A O 1
ATOM 7699 N N . ILE A 1 985 ? 2.057 22.812 10.734 1 74.44 985 ILE A N 1
ATOM 7700 C CA . ILE A 1 985 ? 2.887 21.609 10.688 1 74.44 985 ILE A CA 1
ATOM 7701 C C . ILE A 1 985 ? 2.148 20.438 11.344 1 74.44 985 ILE A C 1
ATOM 7703 O O . ILE A 1 985 ? 2.447 19.281 11.07 1 74.44 985 ILE A O 1
ATOM 7707 N N . ALA A 1 986 ? 1.303 20.75 12.297 1 63.31 986 ALA A N 1
ATOM 7708 C CA . ALA A 1 986 ? 0.64 19.672 13.039 1 63.31 986 ALA A CA 1
ATOM 7709 C C . ALA A 1 986 ? -0.4 18.984 12.164 1 63.31 986 ALA A C 1
ATOM 7711 O O . ALA A 1 986 ? -0.769 17.828 12.43 1 63.31 986 ALA A O 1
ATOM 7712 N N . GLY A 1 987 ? -0.896 19.641 11.117 1 55.88 987 GLY A N 1
ATOM 7713 C CA . GLY A 1 987 ? -1.935 18.984 10.336 1 55.88 987 GLY A CA 1
ATOM 7714 C C . GLY A 1 987 ? -1.408 17.859 9.469 1 55.88 987 GLY A C 1
ATOM 7715 O O . GLY A 1 987 ? -0.209 17.781 9.188 1 55.88 987 GLY A O 1
ATOM 7716 N N . MET B 1 1 ? -74.75 24.016 -7.637 1 18.8 1 MET B N 1
ATOM 7717 C CA . MET B 1 1 ? -74.688 22.969 -8.648 1 18.8 1 MET B CA 1
ATOM 7718 C C . MET B 1 1 ? -73.438 23.172 -9.539 1 18.8 1 MET B C 1
ATOM 7720 O O . MET B 1 1 ? -73.375 22.609 -10.633 1 18.8 1 MET B O 1
ATOM 7724 N N . ALA B 1 2 ? -72.562 24 -9.109 1 22.95 2 ALA B N 1
ATOM 7725 C CA . ALA B 1 2 ? -71.438 24.672 -9.703 1 22.95 2 ALA B CA 1
ATOM 7726 C C . ALA B 1 2 ? -70.438 23.672 -10.273 1 22.95 2 ALA B C 1
ATOM 7728 O O . ALA B 1 2 ? -70.25 22.594 -9.703 1 22.95 2 ALA B O 1
ATOM 7729 N N . SER B 1 3 ? -70.188 23.703 -11.602 1 23 3 SER B N 1
ATOM 7730 C CA . SER B 1 3 ? -69.688 22.859 -12.664 1 23 3 SER B CA 1
ATOM 7731 C C . SER B 1 3 ? -68.25 22.469 -12.414 1 23 3 SER B C 1
ATOM 7733 O O . SER B 1 3 ? -67.375 23.344 -12.25 1 23 3 SER B O 1
ATOM 7735 N N . PRO B 1 4 ? -67.938 21.328 -11.734 1 22.78 4 PRO B N 1
ATOM 7736 C CA . PRO B 1 4 ? -66.688 20.828 -11.07 1 22.78 4 PRO B CA 1
ATOM 7737 C C . PRO B 1 4 ? -65.562 20.547 -12.039 1 22.78 4 PRO B C 1
ATOM 7739 O O . PRO B 1 4 ? -65.75 19.891 -13.07 1 22.78 4 PRO B O 1
ATOM 7742 N N . TYR B 1 5 ? -64.812 21.625 -12.406 1 23.25 5 TYR B N 1
ATOM 7743 C CA . TYR B 1 5 ? -63.75 21.656 -13.414 1 23.25 5 TYR B CA 1
ATOM 7744 C C . TYR B 1 5 ? -62.812 20.469 -13.258 1 23.25 5 TYR B C 1
ATOM 7746 O O . TYR B 1 5 ? -62.438 20.109 -12.141 1 23.25 5 TYR B O 1
ATOM 7754 N N . GLY B 1 6 ? -62.812 19.453 -14.188 1 21.55 6 GLY B N 1
ATOM 7755 C CA . GLY B 1 6 ? -62.344 18.109 -14.508 1 21.55 6 GLY B CA 1
ATOM 7756 C C . GLY B 1 6 ? -60.812 18.047 -14.617 1 21.55 6 GLY B C 1
ATOM 7757 O O . GLY B 1 6 ? -60.219 18.672 -15.5 1 21.55 6 GLY B O 1
ATOM 7758 N N . ILE B 1 7 ? -60.031 18.156 -13.492 1 22.67 7 ILE B N 1
ATOM 7759 C CA . ILE B 1 7 ? -58.594 18.203 -13.438 1 22.67 7 ILE B CA 1
ATOM 7760 C C . ILE B 1 7 ? -58 16.984 -14.164 1 22.67 7 ILE B C 1
ATOM 7762 O O . ILE B 1 7 ? -58.312 15.844 -13.812 1 22.67 7 ILE B O 1
ATOM 7766 N N . PRO B 1 8 ? -57.656 17.109 -15.484 1 22.7 8 PRO B N 1
ATOM 7767 C CA . PRO B 1 8 ? -57.281 15.945 -16.281 1 22.7 8 PRO B CA 1
ATOM 7768 C C . PRO B 1 8 ? -56.094 15.188 -15.695 1 22.7 8 PRO B C 1
ATOM 7770 O O . PRO B 1 8 ? -55.188 15.797 -15.117 1 22.7 8 PRO B O 1
ATOM 7773 N N . ASN B 1 9 ? -56.281 13.945 -15.172 1 20.88 9 ASN B N 1
ATOM 7774 C CA . ASN B 1 9 ? -55.438 12.93 -14.547 1 20.88 9 ASN B CA 1
ATOM 7775 C C . ASN B 1 9 ? -54.312 12.484 -15.461 1 20.88 9 ASN B C 1
ATOM 7777 O O . ASN B 1 9 ? -54.531 11.75 -16.422 1 20.88 9 ASN B O 1
ATOM 7781 N N . LYS B 1 10 ? -53.406 13.391 -15.992 1 23.03 10 LYS B N 1
ATOM 7782 C CA . LYS B 1 10 ? -52.375 12.945 -16.938 1 23.03 10 LYS B CA 1
ATOM 7783 C C . LYS B 1 10 ? -51.562 11.797 -16.359 1 23.03 10 LYS B C 1
ATOM 7785 O O . LYS B 1 10 ? -50.719 12 -15.492 1 23.03 10 LYS B O 1
ATOM 7790 N N . SER B 1 11 ? -52.094 10.602 -16.094 1 22.45 11 SER B N 1
ATOM 7791 C CA . SER B 1 11 ? -51.5 9.359 -15.594 1 22.45 11 SER B CA 1
ATOM 7792 C C . SER B 1 11 ? -50.406 8.875 -16.516 1 22.45 11 SER B C 1
ATOM 7794 O O . SER B 1 11 ? -50.25 7.668 -16.734 1 22.45 11 SER B O 1
ATOM 7796 N N . GLY B 1 12 ? -49.875 9.664 -17.531 1 24.03 12 GLY B N 1
ATOM 7797 C CA . GLY B 1 12 ? -48.969 8.945 -18.391 1 24.03 12 GLY B CA 1
ATOM 7798 C C . GLY B 1 12 ? -47.781 8.32 -17.641 1 24.03 12 GLY B C 1
ATOM 7799 O O . GLY B 1 12 ? -47 9.031 -17.031 1 24.03 12 GLY B O 1
ATOM 7800 N N . GLY B 1 13 ? -48 7.148 -16.984 1 24.3 13 GLY B N 1
ATOM 7801 C CA . GLY B 1 13 ? -47.062 6.285 -16.297 1 24.3 13 GLY B CA 1
ATOM 7802 C C . GLY B 1 13 ? -45.812 6.004 -17.109 1 24.3 13 GLY B C 1
ATOM 7803 O O . GLY B 1 13 ? -45.844 5.258 -18.078 1 24.3 13 GLY B O 1
ATOM 7804 N N . ASN B 1 14 ? -45.062 7.031 -17.594 1 25.12 14 ASN B N 1
ATOM 7805 C CA . ASN B 1 14 ? -43.75 6.719 -18.203 1 25.12 14 ASN B CA 1
ATOM 7806 C C . ASN B 1 14 ? -43 5.699 -17.375 1 25.12 14 ASN B C 1
ATOM 7808 O O . ASN B 1 14 ? -42.625 5.973 -16.234 1 25.12 14 ASN B O 1
ATOM 7812 N N . ASP B 1 15 ? -43.375 4.406 -17.516 1 25.55 15 ASP B N 1
ATOM 7813 C CA . ASP B 1 15 ? -42.719 3.195 -17.047 1 25.55 15 ASP B CA 1
ATOM 7814 C C . ASP B 1 15 ? -41.219 3.248 -17.359 1 25.55 15 ASP B C 1
ATOM 7816 O O . ASP B 1 15 ? -40.812 3.006 -18.484 1 25.55 15 ASP B O 1
ATOM 7820 N N . ASN B 1 16 ? -40.531 4.285 -17.047 1 27.78 16 ASN B N 1
ATOM 7821 C CA . ASN B 1 16 ? -39.062 4.246 -17.078 1 27.78 16 ASN B CA 1
ATOM 7822 C C . ASN B 1 16 ? -38.531 2.928 -16.531 1 27.78 16 ASN B C 1
ATOM 7824 O O . ASN B 1 16 ? -38.375 2.77 -15.328 1 27.78 16 ASN B O 1
ATOM 7828 N N . SER B 1 17 ? -39.031 1.825 -17.141 1 28.73 17 SER B N 1
ATOM 7829 C CA . SER B 1 17 ? -38.438 0.518 -16.891 1 28.73 17 SER B CA 1
ATOM 7830 C C . SER B 1 17 ? -36.906 0.582 -16.938 1 28.73 17 SER B C 1
ATOM 7832 O O . SER B 1 17 ? -36.344 1.037 -17.922 1 28.73 17 SER B O 1
ATOM 7834 N N . GLU B 1 18 ? -36.25 0.911 -15.914 1 33.62 18 GLU B N 1
ATOM 7835 C CA . GLU B 1 18 ? -34.844 0.738 -15.68 1 33.62 18 GLU B CA 1
ATOM 7836 C C . GLU B 1 18 ? -34.281 -0.474 -16.438 1 33.62 18 GLU B C 1
ATOM 7838 O O . GLU B 1 18 ? -34.812 -1.582 -16.297 1 33.62 18 GLU B O 1
ATOM 7843 N N . THR B 1 19 ? -33.969 -0.236 -17.625 1 31.8 19 THR B N 1
ATOM 7844 C CA . THR B 1 19 ? -33.344 -1.252 -18.453 1 31.8 19 THR B CA 1
ATOM 7845 C C . THR B 1 19 ? -32.281 -2.023 -17.656 1 31.8 19 THR B C 1
ATOM 7847 O O . THR B 1 19 ? -31.266 -1.462 -17.266 1 31.8 19 THR B O 1
ATOM 7850 N N . PHE B 1 20 ? -32.625 -2.781 -16.719 1 34.28 20 PHE B N 1
ATOM 7851 C CA . PHE B 1 20 ? -31.75 -3.789 -16.141 1 34.28 20 PHE B CA 1
ATOM 7852 C C . PHE B 1 20 ? -31.062 -4.59 -17.234 1 34.28 20 PHE B C 1
ATOM 7854 O O . PHE B 1 20 ? -31.719 -5.289 -18.016 1 34.28 20 PHE B O 1
ATOM 7861 N N . ASP B 1 21 ? -30.188 -4.062 -17.844 1 36.31 21 ASP B N 1
ATOM 7862 C CA . ASP B 1 21 ? -29.422 -4.973 -18.688 1 36.31 21 ASP B CA 1
ATOM 7863 C C . ASP B 1 21 ? -29.234 -6.328 -18 1 36.31 21 ASP B C 1
ATOM 7865 O O . ASP B 1 21 ? -28.75 -6.395 -16.875 1 36.31 21 ASP B O 1
ATOM 7869 N N . PHE B 1 22 ? -30.078 -7.18 -18.281 1 34.06 22 PHE B N 1
ATOM 7870 C CA . PHE B 1 22 ? -30.266 -8.555 -17.828 1 34.06 22 PHE B CA 1
ATOM 7871 C C . PHE B 1 22 ? -28.953 -9.328 -17.859 1 34.06 22 PHE B C 1
ATOM 7873 O O . PHE B 1 22 ? -28.938 -10.539 -17.656 1 34.06 22 PHE B O 1
ATOM 7880 N N . GLY B 1 23 ? -27.906 -8.703 -18.359 1 36.5 23 GLY B N 1
ATOM 7881 C CA . GLY B 1 23 ? -26.891 -9.742 -18.375 1 36.5 23 GLY B CA 1
ATOM 7882 C C . GLY B 1 23 ? -26.484 -10.195 -16.984 1 36.5 23 GLY B C 1
ATOM 7883 O O . GLY B 1 23 ? -26.297 -9.367 -16.078 1 36.5 23 GLY B O 1
ATOM 7884 N N . GLY B 1 24 ? -27 -11.391 -16.547 1 35.38 24 GLY B N 1
ATOM 7885 C CA . GLY B 1 24 ? -27.047 -12.125 -15.289 1 35.38 24 GLY B CA 1
ATOM 7886 C C . GLY B 1 24 ? -25.828 -11.891 -14.406 1 35.38 24 GLY B C 1
ATOM 7887 O O . GLY B 1 24 ? -25.969 -11.625 -13.211 1 35.38 24 GLY B O 1
ATOM 7888 N N . ARG B 1 25 ? -24.781 -12.469 -14.727 1 40.91 25 ARG B N 1
ATOM 7889 C CA . ARG B 1 25 ? -23.625 -12.609 -13.852 1 40.91 25 ARG B CA 1
ATOM 7890 C C . ARG B 1 25 ? -22.688 -11.422 -13.992 1 40.91 25 ARG B C 1
ATOM 7892 O O . ARG B 1 25 ? -21.594 -11.555 -14.539 1 40.91 25 ARG B O 1
ATOM 7899 N N . SER B 1 26 ? -23.266 -10.258 -14.203 1 46.25 26 SER B N 1
ATOM 7900 C CA . SER B 1 26 ? -22.328 -9.188 -14.531 1 46.25 26 SER B CA 1
ATOM 7901 C C . SER B 1 26 ? -21.594 -8.695 -13.289 1 46.25 26 SER B C 1
ATOM 7903 O O . SER B 1 26 ? -22.219 -8.398 -12.273 1 46.25 26 SER B O 1
ATOM 7905 N N . TYR B 1 27 ? -20.516 -9.039 -13.203 1 46.78 27 TYR B N 1
ATOM 7906 C CA . TYR B 1 27 ? -19.609 -8.547 -12.164 1 46.78 27 TYR B CA 1
ATOM 7907 C C . TYR B 1 27 ? -19.234 -7.094 -12.422 1 46.78 27 TYR B C 1
ATOM 7909 O O . TYR B 1 27 ? -18.609 -6.449 -11.562 1 46.78 27 TYR B O 1
ATOM 7917 N N . VAL B 1 28 ? -19.531 -6.551 -13.719 1 47.66 28 VAL B N 1
ATOM 7918 C CA . VAL B 1 28 ? -19.156 -5.188 -14.086 1 47.66 28 VAL B CA 1
ATOM 7919 C C . VAL B 1 28 ? -20.375 -4.277 -14.023 1 47.66 28 VAL B C 1
ATOM 7921 O O . VAL B 1 28 ? -20.266 -3.09 -13.711 1 47.66 28 VAL B O 1
ATOM 7924 N N . SER B 1 29 ? -21.562 -4.59 -14.695 1 45.06 29 SER B N 1
ATOM 7925 C CA . SER B 1 29 ? -22.672 -3.729 -15.062 1 45.06 29 SER B CA 1
ATOM 7926 C C . SER B 1 29 ? -23.344 -3.143 -13.828 1 45.06 29 SER B C 1
ATOM 7928 O O . SER B 1 29 ? -24.406 -2.516 -13.93 1 45.06 29 SER B O 1
ATOM 7930 N N . MET B 1 30 ? -23.047 -3.428 -12.805 1 38.28 30 MET B N 1
ATOM 7931 C CA . MET B 1 30 ? -24.078 -2.797 -11.992 1 38.28 30 MET B CA 1
ATOM 7932 C C . MET B 1 30 ? -24.312 -1.354 -12.43 1 38.28 30 MET B C 1
ATOM 7934 O O . MET B 1 30 ? -25.344 -0.77 -12.133 1 38.28 30 MET B O 1
ATOM 7938 N N . SER B 1 31 ? -23.297 -0.505 -12.547 1 35.31 31 SER B N 1
ATOM 7939 C CA . SER B 1 31 ? -23.594 0.915 -12.383 1 35.31 31 SER B CA 1
ATOM 7940 C C . SER B 1 31 ? -24.203 1.509 -13.648 1 35.31 31 SER B C 1
ATOM 7942 O O . SER B 1 31 ? -25.234 2.166 -13.602 1 35.31 31 SER B O 1
ATOM 7944 N N . TYR B 1 32 ? -23.266 2.051 -14.68 1 36.78 32 TYR B N 1
ATOM 7945 C CA . TYR B 1 32 ? -23.406 3.357 -15.305 1 36.78 32 TYR B CA 1
ATOM 7946 C C . TYR B 1 32 ? -24.297 3.273 -16.547 1 36.78 32 TYR B C 1
ATOM 7948 O O . TYR B 1 32 ? -24.016 2.496 -17.453 1 36.78 32 TYR B O 1
ATOM 7956 N N . LYS B 1 33 ? -25.516 3.369 -16.578 1 35.69 33 LYS B N 1
ATOM 7957 C CA . LYS B 1 33 ? -26.047 3.965 -17.797 1 35.69 33 LYS B CA 1
ATOM 7958 C C . LYS B 1 33 ? -25.375 5.301 -18.094 1 35.69 33 LYS B C 1
ATOM 7960 O O . LYS B 1 33 ? -25.375 6.203 -17.25 1 35.69 33 LYS B O 1
ATOM 7965 N N . PRO B 1 34 ? -24.406 5.422 -19.031 1 36 34 PRO B N 1
ATOM 7966 C CA . PRO B 1 34 ? -23.969 6.773 -19.375 1 36 34 PRO B CA 1
ATOM 7967 C C . PRO B 1 34 ? -25.109 7.777 -19.438 1 36 34 PRO B C 1
ATOM 7969 O O . PRO B 1 34 ? -26 7.652 -20.281 1 36 34 PRO B O 1
ATOM 7972 N N . SER B 1 35 ? -25.797 8.039 -18.516 1 34.66 35 SER B N 1
ATOM 7973 C CA . SER B 1 35 ? -26.641 9.172 -18.859 1 34.66 35 SER B CA 1
ATOM 7974 C C . SER B 1 35 ? -25.828 10.305 -19.469 1 34.66 35 SER B C 1
ATOM 7976 O O . SER B 1 35 ? -24.766 10.672 -18.953 1 34.66 35 SER B O 1
ATOM 7978 N N . LEU B 1 36 ? -25.859 10.555 -20.781 1 34.41 36 LEU B N 1
ATOM 7979 C CA . LEU B 1 36 ? -25.281 11.656 -21.547 1 34.41 36 LEU B CA 1
ATOM 7980 C C . LEU B 1 36 ? -25.016 12.859 -20.641 1 34.41 36 LEU B C 1
ATOM 7982 O O . LEU B 1 36 ? -24.031 13.578 -20.828 1 34.41 36 LEU B O 1
ATOM 7986 N N . LEU B 1 37 ? -26.062 13.648 -20.141 1 35 37 LEU B N 1
ATOM 7987 C CA . LEU B 1 37 ? -26.141 15.094 -19.984 1 35 37 LEU B CA 1
ATOM 7988 C C . LEU B 1 37 ? -25.531 15.539 -18.656 1 35 37 LEU B C 1
ATOM 7990 O O . LEU B 1 37 ? -25.25 16.719 -18.469 1 35 37 LEU B O 1
ATOM 7994 N N . SER B 1 38 ? -25.797 14.969 -17.484 1 41.12 38 SER B N 1
ATOM 7995 C CA . SER B 1 38 ? -25.688 15.938 -16.391 1 41.12 38 SER B CA 1
ATOM 7996 C C . SER B 1 38 ? -24.25 16.016 -15.867 1 41.12 38 SER B C 1
ATOM 7998 O O . SER B 1 38 ? -23.766 15.102 -15.211 1 41.12 38 SER B O 1
ATOM 8000 N N . SER B 1 39 ? -23.359 16.484 -16.516 1 47.75 39 SER B N 1
ATOM 8001 C CA . SER B 1 39 ? -22.016 16.844 -16.109 1 47.75 39 SER B CA 1
ATOM 8002 C C . SER B 1 39 ? -22.016 17.625 -14.797 1 47.75 39 SER B C 1
ATOM 8004 O O . SER B 1 39 ? -22.531 18.734 -14.734 1 47.75 39 SER B O 1
ATOM 8006 N N . SER B 1 40 ? -21.984 17.047 -13.695 1 59.62 40 SER B N 1
ATOM 8007 C CA . SER B 1 40 ? -21.812 17.828 -12.477 1 59.62 40 SER B CA 1
ATOM 8008 C C . SER B 1 40 ? -20.484 18.578 -12.484 1 59.62 40 SER B C 1
ATOM 8010 O O . SER B 1 40 ? -19.422 17.969 -12.594 1 59.62 40 SER B O 1
ATOM 8012 N N . LEU B 1 41 ? -20.5 19.844 -12.836 1 73.62 41 LEU B N 1
ATOM 8013 C CA . LEU B 1 41 ? -19.391 20.781 -12.898 1 73.62 41 LEU B CA 1
ATOM 8014 C C . LEU B 1 41 ? -18.844 21.062 -11.5 1 73.62 41 LEU B C 1
ATOM 8016 O O . LEU B 1 41 ? -19.609 21.156 -10.539 1 73.62 41 LEU B O 1
ATOM 8020 N N . VAL B 1 42 ? -17.578 20.953 -11.32 1 82.94 42 VAL B N 1
ATOM 8021 C CA . VAL B 1 42 ? -16.906 21.297 -10.078 1 82.94 42 VAL B CA 1
ATOM 8022 C C . VAL B 1 42 ? -16.984 22.797 -9.828 1 82.94 42 VAL B C 1
ATOM 8024 O O . VAL B 1 42 ? -16.672 23.609 -10.719 1 82.94 42 VAL B O 1
ATOM 8027 N N . ASN B 1 43 ? -17.531 23.203 -8.727 1 83.88 43 ASN B N 1
ATOM 8028 C CA . ASN B 1 43 ? -17.594 24.609 -8.344 1 83.88 43 ASN B CA 1
ATOM 8029 C C . ASN B 1 43 ? -16.234 25.156 -7.957 1 83.88 43 ASN B C 1
ATOM 8031 O O . ASN B 1 43 ? -15.594 24.656 -7.035 1 83.88 43 ASN B O 1
ATOM 8035 N N . THR B 1 44 ? -15.672 26.156 -8.805 1 76.94 44 THR B N 1
ATOM 8036 C CA . THR B 1 44 ? -14.328 26.672 -8.602 1 76.94 44 THR B CA 1
ATOM 8037 C C . THR B 1 44 ? -14.359 27.906 -7.691 1 76.94 44 THR B C 1
ATOM 8039 O O . THR B 1 44 ? -13.375 28.641 -7.602 1 76.94 44 THR B O 1
ATOM 8042 N N . GLY B 1 45 ? -15.297 28.156 -6.91 1 73.62 45 GLY B N 1
ATOM 8043 C CA . GLY B 1 45 ? -15.258 29.125 -5.812 1 73.62 45 GLY B CA 1
ATOM 8044 C C . GLY B 1 45 ? -15.742 30.5 -6.215 1 73.62 45 GLY B C 1
ATOM 8045 O O . GLY B 1 45 ? -16.109 31.312 -5.355 1 73.62 45 GLY B O 1
ATOM 8046 N N . VAL B 1 46 ? -15.703 30.984 -7.57 1 75.12 46 VAL B N 1
ATOM 8047 C CA . VAL B 1 46 ? -16.078 32.344 -7.957 1 75.12 46 VAL B CA 1
ATOM 8048 C C . VAL B 1 46 ? -17.562 32.562 -7.68 1 75.12 46 VAL B C 1
ATOM 8050 O O . VAL B 1 46 ? -17.953 33.594 -7.121 1 75.12 46 VAL B O 1
ATOM 8053 N N . GLU B 1 47 ? -18.281 31.609 -8.031 1 79.5 47 GLU B N 1
ATOM 8054 C CA . GLU B 1 47 ? -19.719 31.719 -7.816 1 79.5 47 GLU B CA 1
ATOM 8055 C C . GLU B 1 47 ? -20.062 31.688 -6.328 1 79.5 47 GLU B C 1
ATOM 8057 O O . GLU B 1 47 ? -20.969 32.375 -5.879 1 79.5 47 GLU B O 1
ATOM 8062 N N . VAL B 1 48 ? -19.328 30.984 -5.629 1 86.56 48 VAL B N 1
ATOM 8063 C CA . VAL B 1 48 ? -19.562 30.875 -4.195 1 86.56 48 VAL B CA 1
ATOM 8064 C C . VAL B 1 48 ? -19.219 32.188 -3.502 1 86.56 48 VAL B C 1
ATOM 8066 O O . VAL B 1 48 ? -19.938 32.625 -2.617 1 86.56 48 VAL B O 1
ATOM 8069 N N . HIS B 1 49 ? -18.172 32.844 -3.945 1 82.81 49 HIS B N 1
ATOM 8070 C CA . HIS B 1 49 ? -17.734 34.094 -3.352 1 82.81 49 HIS B CA 1
ATOM 8071 C C . HIS B 1 49 ? -18.719 35.219 -3.656 1 82.81 49 HIS B C 1
ATOM 8073 O O . HIS B 1 49 ? -18.953 36.094 -2.82 1 82.81 49 HIS B O 1
ATOM 8079 N N . GLU B 1 50 ? -19.234 35.188 -4.84 1 80.12 50 GLU B N 1
ATOM 8080 C CA . GLU B 1 50 ? -20.25 36.156 -5.203 1 80.12 50 GLU B CA 1
ATOM 8081 C C . GLU B 1 50 ? -21.5 36 -4.348 1 80.12 50 GLU B C 1
ATOM 8083 O O . GLU B 1 50 ? -22.094 37 -3.918 1 80.12 50 GLU B O 1
ATOM 8088 N N . GLN B 1 51 ? -21.797 34.812 -4.18 1 82.88 51 GLN B N 1
ATOM 8089 C CA . GLN B 1 51 ? -22.953 34.531 -3.32 1 82.88 51 GLN B CA 1
ATOM 8090 C C . GLN B 1 51 ? -22.672 35 -1.887 1 82.88 51 GLN B C 1
ATOM 8092 O O . GLN B 1 51 ? -23.578 35.531 -1.216 1 82.88 51 GLN B O 1
ATOM 8097 N N . THR B 1 52 ? -21.547 34.781 -1.426 1 86.5 52 THR B N 1
ATOM 8098 C CA . THR B 1 52 ? -21.172 35.125 -0.068 1 86.5 52 THR B CA 1
ATOM 8099 C C . THR B 1 52 ? -21.219 36.656 0.118 1 86.5 52 THR B C 1
ATOM 8101 O O . THR B 1 52 ? -21.688 37.125 1.15 1 86.5 52 THR B O 1
ATOM 8104 N N . ALA B 1 53 ? -20.781 37.375 -0.904 1 80.25 53 ALA B N 1
ATOM 8105 C CA . ALA B 1 53 ? -20.797 38.812 -0.838 1 80.25 53 ALA B CA 1
ATOM 8106 C C . ALA B 1 53 ? -22.219 39.344 -0.822 1 80.25 53 ALA B C 1
ATOM 8108 O O . ALA B 1 53 ? -22.5 40.344 -0.147 1 80.25 53 ALA B O 1
ATOM 8109 N N . ASN B 1 54 ? -23.094 38.688 -1.479 1 79 54 ASN B N 1
ATOM 8110 C CA . ASN B 1 54 ? -24.484 39.125 -1.561 1 79 54 ASN B CA 1
ATOM 8111 C C . ASN B 1 54 ? -25.234 38.844 -0.26 1 79 54 ASN B C 1
ATOM 8113 O O . ASN B 1 54 ? -26.25 39.469 0.026 1 79 54 ASN B O 1
ATOM 8117 N N . LEU B 1 55 ? -24.703 37.969 0.468 1 84.94 55 LEU B N 1
ATOM 8118 C CA . LEU B 1 55 ? -25.391 37.594 1.694 1 84.94 55 LEU B CA 1
ATOM 8119 C C . LEU B 1 55 ? -24.797 38.312 2.9 1 84.94 55 LEU B C 1
ATOM 8121 O O . LEU B 1 55 ? -25.172 38.031 4.043 1 84.94 55 LEU B O 1
ATOM 8125 N N . ALA B 1 56 ? -23.984 39.219 2.686 1 84.06 56 ALA B N 1
ATOM 8126 C CA . ALA B 1 56 ? -23.281 39.906 3.766 1 84.06 56 ALA B CA 1
ATOM 8127 C C . ALA B 1 56 ? -24.25 40.688 4.652 1 84.06 56 ALA B C 1
ATOM 8129 O O . ALA B 1 56 ? -24.016 40.844 5.852 1 84.06 56 ALA B O 1
ATOM 8130 N N . ASN B 1 57 ? -25.422 41.094 4.129 1 76.31 57 ASN B N 1
ATOM 8131 C CA . ASN B 1 57 ? -26.359 41.938 4.863 1 76.31 57 ASN B CA 1
ATOM 8132 C C . ASN B 1 57 ? -27.375 41.094 5.633 1 76.31 57 ASN B C 1
ATOM 8134 O O . ASN B 1 57 ? -28.109 41.625 6.48 1 76.31 57 ASN B O 1
ATOM 8138 N N . VAL B 1 58 ? -27.344 39.875 5.387 1 78.12 58 VAL B N 1
ATOM 8139 C CA . VAL B 1 58 ? -28.312 39 6.027 1 78.12 58 VAL B CA 1
ATOM 8140 C C . VAL B 1 58 ? -28.062 38.938 7.531 1 78.12 58 VAL B C 1
ATOM 8142 O O . VAL B 1 58 ? -26.922 38.781 7.961 1 78.12 58 VAL B O 1
ATOM 8145 N N . LEU B 1 59 ? -29.078 39.094 8.406 1 74.44 59 LEU B N 1
ATOM 8146 C CA . LEU B 1 59 ? -29.047 39.031 9.867 1 74.44 59 LEU B CA 1
ATOM 8147 C C . LEU B 1 59 ? -28.578 40.344 10.453 1 74.44 59 LEU B C 1
ATOM 8149 O O . LEU B 1 59 ? -28.609 40.562 11.672 1 74.44 59 LEU B O 1
ATOM 8153 N N . VAL B 1 60 ? -28.031 41.281 9.555 1 73.94 60 VAL B N 1
ATOM 8154 C CA . VAL B 1 60 ? -27.453 42.531 10.062 1 73.94 60 VAL B CA 1
ATOM 8155 C C . VAL B 1 60 ? -28.422 43.688 9.797 1 73.94 60 VAL B C 1
ATOM 8157 O O . VAL B 1 60 ? -28.719 44.469 10.695 1 73.94 60 VAL B O 1
ATOM 8160 N N . THR B 1 61 ? -28.781 44.031 8.438 1 63.94 61 THR B N 1
ATOM 8161 C CA . THR B 1 61 ? -29.641 45.156 8.078 1 63.94 61 THR B CA 1
ATOM 8162 C C . THR B 1 61 ? -31.078 44.688 7.859 1 63.94 61 THR B C 1
ATOM 8164 O O . THR B 1 61 ? -31.312 43.562 7.438 1 63.94 61 THR B O 1
ATOM 8167 N N . GLU B 1 62 ? -32.031 45.312 8.602 1 51.56 62 GLU B N 1
ATOM 8168 C CA . GLU B 1 62 ? -33.438 45.094 8.266 1 51.56 62 GLU B CA 1
ATOM 8169 C C . GLU B 1 62 ? -33.719 45.5 6.816 1 51.56 62 GLU B C 1
ATOM 8171 O O . GLU B 1 62 ? -33.125 46.438 6.305 1 51.56 62 GLU B O 1
ATOM 8176 N N . PRO B 1 63 ? -34.281 44.688 6.004 1 41.34 63 PRO B N 1
ATOM 8177 C CA . PRO B 1 63 ? -34.594 45.156 4.652 1 41.34 63 PRO B CA 1
ATOM 8178 C C . PRO B 1 63 ? -35.25 46.562 4.652 1 41.34 63 PRO B C 1
ATOM 8180 O O . PRO B 1 63 ? -36.188 46.781 5.383 1 41.34 63 PRO B O 1
ATOM 8183 N N . LEU B 1 64 ? -34.562 47.656 4.469 1 33.12 64 LEU B N 1
ATOM 8184 C CA . LEU B 1 64 ? -35.344 48.844 4.094 1 33.12 64 LEU B CA 1
ATOM 8185 C C . LEU B 1 64 ? -36.469 48.469 3.129 1 33.12 64 LEU B C 1
ATOM 8187 O O . LEU B 1 64 ? -36.312 47.531 2.338 1 33.12 64 LEU B O 1
ATOM 8191 N N . ASN B 1 65 ? -37.719 48.875 3.389 1 31.73 65 ASN B N 1
ATOM 8192 C CA . ASN B 1 65 ? -38.906 48.812 2.516 1 31.73 65 ASN B CA 1
ATOM 8193 C C . ASN B 1 65 ? -38.531 49.031 1.056 1 31.73 65 ASN B C 1
ATOM 8195 O O . ASN B 1 65 ? -38.375 50.188 0.63 1 31.73 65 ASN B O 1
ATOM 8199 N N . GLU B 1 66 ? -37.562 48.562 0.495 1 30.97 66 GLU B N 1
ATOM 8200 C CA . GLU B 1 66 ? -37.656 48.844 -0.935 1 30.97 66 GLU B CA 1
ATOM 8201 C C . GLU B 1 66 ? -39.031 48.469 -1.496 1 30.97 66 GLU B C 1
ATOM 8203 O O . GLU B 1 66 ? -39.438 47.312 -1.412 1 30.97 66 GLU B O 1
ATOM 8208 N N . GLU B 1 67 ? -40 49.469 -1.461 1 29.33 67 GLU B N 1
ATOM 8209 C CA . GLU B 1 67 ? -41.156 49.5 -2.338 1 29.33 67 GLU B CA 1
ATOM 8210 C C . GLU B 1 67 ? -40.844 48.938 -3.717 1 29.33 67 GLU B C 1
ATOM 8212 O O . GLU B 1 67 ? -40 49.5 -4.438 1 29.33 67 GLU B O 1
ATOM 8217 N N . GLU B 1 68 ? -40.625 47.781 -3.848 1 28.48 68 GLU B N 1
ATOM 8218 C CA . GLU B 1 68 ? -40.719 47.281 -5.223 1 28.48 68 GLU B CA 1
ATOM 8219 C C . GLU B 1 68 ? -41.969 47.844 -5.91 1 28.48 68 GLU B C 1
ATOM 8221 O O . GLU B 1 68 ? -43.094 47.625 -5.453 1 28.48 68 GLU B O 1
ATOM 8226 N N . GLU B 1 69 ? -41.875 49.156 -6.496 1 26.44 69 GLU B N 1
ATOM 8227 C CA . GLU B 1 69 ? -42.812 49.594 -7.512 1 26.44 69 GLU B CA 1
ATOM 8228 C C . GLU B 1 69 ? -43.125 48.469 -8.516 1 26.44 69 GLU B C 1
ATOM 8230 O O . GLU B 1 69 ? -42.188 48 -9.188 1 26.44 69 GLU B O 1
ATOM 8235 N N . ASP B 1 70 ? -43.938 47.656 -8.164 1 26.53 70 ASP B N 1
ATOM 8236 C CA . ASP B 1 70 ? -44.625 46.844 -9.164 1 26.53 70 ASP B CA 1
ATOM 8237 C C . ASP B 1 70 ? -45.156 47.719 -10.305 1 26.53 70 ASP B C 1
ATOM 8239 O O . ASP B 1 70 ? -46.094 48.5 -10.109 1 26.53 70 ASP B O 1
ATOM 8243 N N . ASN B 1 71 ? -44.219 48.438 -11.078 1 23.84 71 ASN B N 1
ATOM 8244 C CA . ASN B 1 71 ? -44.688 49.062 -12.32 1 23.84 71 ASN B CA 1
ATOM 8245 C C . ASN B 1 71 ? -45.469 48.062 -13.172 1 23.84 71 ASN B C 1
ATOM 8247 O O . ASN B 1 71 ? -44.906 47.094 -13.695 1 23.84 71 ASN B O 1
ATOM 8251 N N . ASP B 1 72 ? -46.594 47.625 -12.633 1 22.8 72 ASP B N 1
ATOM 8252 C CA . ASP B 1 72 ? -47.594 47.219 -13.602 1 22.8 72 ASP B CA 1
ATOM 8253 C C . ASP B 1 72 ? -47.812 48.312 -14.648 1 22.8 72 ASP B C 1
ATOM 8255 O O . ASP B 1 72 ? -48.156 49.469 -14.305 1 22.8 72 ASP B O 1
ATOM 8259 N N . ASP B 1 73 ? -46.938 48.281 -15.664 1 21.39 73 ASP B N 1
ATOM 8260 C CA . ASP B 1 73 ? -47.031 49.094 -16.875 1 21.39 73 ASP B CA 1
ATOM 8261 C C . ASP B 1 73 ? -48.469 49.062 -17.422 1 21.39 73 ASP B C 1
ATOM 8263 O O . ASP B 1 73 ? -48.844 48.156 -18.141 1 21.39 73 ASP B O 1
ATOM 8267 N N . ASP B 1 74 ? -49.469 49.188 -16.547 1 20.02 74 ASP B N 1
ATOM 8268 C CA . ASP B 1 74 ? -50.656 49.594 -17.297 1 20.02 74 ASP B CA 1
ATOM 8269 C C . ASP B 1 74 ? -50.406 50.906 -18.031 1 20.02 74 ASP B C 1
ATOM 8271 O O . ASP B 1 74 ? -49.844 51.875 -17.453 1 20.02 74 ASP B O 1
ATOM 8275 N N . ASP B 1 75 ? -50.312 50.844 -19.406 1 19.67 75 ASP B N 1
ATOM 8276 C CA . ASP B 1 75 ? -50.188 51.812 -20.469 1 19.67 75 ASP B CA 1
ATOM 8277 C C . ASP B 1 75 ? -51.219 52.938 -20.312 1 19.67 75 ASP B C 1
ATOM 8279 O O . ASP B 1 75 ? -51.469 53.688 -21.266 1 19.67 75 ASP B O 1
ATOM 8283 N N . ASP B 1 76 ? -51.812 53.094 -19.141 1 18.34 76 ASP B N 1
ATOM 8284 C CA . ASP B 1 76 ? -52.844 54.094 -19.438 1 18.34 76 ASP B CA 1
ATOM 8285 C C . ASP B 1 76 ? -52.188 55.406 -19.906 1 18.34 76 ASP B C 1
ATOM 8287 O O . ASP B 1 76 ? -51.031 55.656 -19.625 1 18.34 76 ASP B O 1
ATOM 8291 N N . ASP B 1 77 ? -53.156 56.312 -20.531 1 19.5 77 ASP B N 1
ATOM 8292 C CA . ASP B 1 77 ? -53.188 57.531 -21.328 1 19.5 77 ASP B CA 1
ATOM 8293 C C . ASP B 1 77 ? -52.5 58.688 -20.625 1 19.5 77 ASP B C 1
ATOM 8295 O O . ASP B 1 77 ? -52.312 58.656 -19.406 1 19.5 77 ASP B O 1
ATOM 8299 N N . ASN B 1 78 ? -52.219 59.844 -21.375 1 19.28 78 ASN B N 1
ATOM 8300 C CA . ASN B 1 78 ? -51.344 60.969 -21.719 1 19.28 78 ASN B CA 1
ATOM 8301 C C . ASN B 1 78 ? -51.5 62.125 -20.75 1 19.28 78 ASN B C 1
ATOM 8303 O O . ASN B 1 78 ? -51 63.219 -20.984 1 19.28 78 ASN B O 1
ATOM 8307 N N . LEU B 1 79 ? -52.312 62 -19.625 1 18.36 79 LEU B N 1
ATOM 8308 C CA . LEU B 1 79 ? -52.781 63.344 -19.359 1 18.36 79 LEU B CA 1
ATOM 8309 C C . LEU B 1 79 ? -51.625 64.25 -18.891 1 18.36 79 LEU B C 1
ATOM 8311 O O . LEU B 1 79 ? -50.812 63.812 -18.062 1 18.36 79 LEU B O 1
ATOM 8315 N N . GLU B 1 80 ? -51.312 65.375 -19.609 1 18.86 80 GLU B N 1
ATOM 8316 C CA . GLU B 1 80 ? -50.344 66.438 -19.828 1 18.86 80 GLU B CA 1
ATOM 8317 C C . GLU B 1 80 ? -50.219 67.312 -18.578 1 18.86 80 GLU B C 1
ATOM 8319 O O . GLU B 1 80 ? -49.406 68.25 -18.547 1 18.86 80 GLU B O 1
ATOM 8324 N N . GLN B 1 81 ? -50.75 66.938 -17.375 1 18.89 81 GLN B N 1
ATOM 8325 C CA . GLN B 1 81 ? -51 68.188 -16.672 1 18.89 81 GLN B CA 1
ATOM 8326 C C . GLN B 1 81 ? -49.719 68.875 -16.266 1 18.89 81 GLN B C 1
ATOM 8328 O O . GLN B 1 81 ? -48.75 68.25 -15.891 1 18.89 81 GLN B O 1
ATOM 8333 N N . HIS B 1 82 ? -49.5 70.188 -16.641 1 19.45 82 HIS B N 1
ATOM 8334 C CA . HIS B 1 82 ? -48.562 71.312 -16.781 1 19.45 82 HIS B CA 1
ATOM 8335 C C . HIS B 1 82 ? -48.094 71.812 -15.414 1 19.45 82 HIS B C 1
ATOM 8337 O O . HIS B 1 82 ? -47.438 72.875 -15.32 1 19.45 82 HIS B O 1
ATOM 8343 N N . GLN B 1 83 ? -48.188 71 -14.312 1 19.06 83 GLN B N 1
ATOM 8344 C CA . GLN B 1 83 ? -48.156 71.875 -13.133 1 19.06 83 GLN B CA 1
ATOM 8345 C C . GLN B 1 83 ? -46.781 72.5 -12.969 1 19.06 83 GLN B C 1
ATOM 8347 O O . GLN B 1 83 ? -45.75 71.875 -13.266 1 19.06 83 GLN B O 1
ATOM 8352 N N . HIS B 1 84 ? -46.719 73.875 -12.742 1 20.88 84 HIS B N 1
ATOM 8353 C CA . HIS B 1 84 ? -45.844 75.062 -12.656 1 20.88 84 HIS B CA 1
ATOM 8354 C C . HIS B 1 84 ? -44.906 74.938 -11.469 1 20.88 84 HIS B C 1
ATOM 8356 O O . HIS B 1 84 ? -45.344 74.812 -10.32 1 20.88 84 HIS B O 1
ATOM 8362 N N . GLN B 1 85 ? -43.719 74.188 -11.664 1 19.67 85 GLN B N 1
ATOM 8363 C CA . GLN B 1 85 ? -42.656 73.812 -10.727 1 19.67 85 GLN B CA 1
ATOM 8364 C C . GLN B 1 85 ? -41.969 75.062 -10.195 1 19.67 85 GLN B C 1
ATOM 8366 O O . GLN B 1 85 ? -41.344 75.812 -10.953 1 19.67 85 GLN B O 1
ATOM 8371 N N . HIS B 1 86 ? -42.594 75.75 -9.211 1 20.31 86 HIS B N 1
ATOM 8372 C CA . HIS B 1 86 ? -41.969 76.938 -8.617 1 20.31 86 HIS B CA 1
ATOM 8373 C C . HIS B 1 86 ? -40.594 76.625 -8.023 1 20.31 86 HIS B C 1
ATOM 8375 O O . HIS B 1 86 ? -40.438 75.562 -7.418 1 20.31 86 HIS B O 1
ATOM 8381 N N . GLN B 1 87 ? -39.469 77.25 -8.461 1 18.83 87 GLN B N 1
ATOM 8382 C CA . GLN B 1 87 ? -38 77.25 -8.492 1 18.83 87 GLN B CA 1
ATOM 8383 C C . GLN B 1 87 ? -37.406 77.625 -7.133 1 18.83 87 GLN B C 1
ATOM 8385 O O . GLN B 1 87 ? -36.25 78 -7.027 1 18.83 87 GLN B O 1
ATOM 8390 N N . GLU B 1 88 ? -38.094 77.562 -5.977 1 20.33 88 GLU B N 1
ATOM 8391 C CA . GLU B 1 88 ? -37.438 78.375 -4.957 1 20.33 88 GLU B CA 1
ATOM 8392 C C . GLU B 1 88 ? -36.062 77.812 -4.586 1 20.33 88 GLU B C 1
ATOM 8394 O O . GLU B 1 88 ? -35.906 76.562 -4.516 1 20.33 88 GLU B O 1
ATOM 8399 N N . GLN B 1 89 ? -34.906 78.562 -4.641 1 20.27 89 GLN B N 1
ATOM 8400 C CA . GLN B 1 89 ? -33.438 78.625 -4.641 1 20.27 89 GLN B CA 1
ATOM 8401 C C . GLN B 1 89 ? -32.906 78.25 -3.264 1 20.27 89 GLN B C 1
ATOM 8403 O O . GLN B 1 89 ? -32.406 79.125 -2.541 1 20.27 89 GLN B O 1
ATOM 8408 N N . SER B 1 90 ? -33.531 77.375 -2.445 1 20.16 90 SER B N 1
ATOM 8409 C CA . SER B 1 90 ? -32.906 77.375 -1.12 1 20.16 90 SER B CA 1
ATOM 8410 C C . SER B 1 90 ? -31.484 76.875 -1.178 1 20.16 90 SER B C 1
ATOM 8412 O O . SER B 1 90 ? -31.172 75.938 -1.92 1 20.16 90 SER B O 1
ATOM 8414 N N . GLU B 1 91 ? -30.391 77.688 -0.808 1 21.25 91 GLU B N 1
ATOM 8415 C CA . GLU B 1 91 ? -28.922 77.75 -0.727 1 21.25 91 GLU B CA 1
ATOM 8416 C C . GLU B 1 91 ? -28.422 76.625 0.185 1 21.25 91 GLU B C 1
ATOM 8418 O O . GLU B 1 91 ? -28.531 76.688 1.409 1 21.25 91 GLU B O 1
ATOM 8423 N N . GLU B 1 92 ? -28.797 75.375 -0.005 1 20.11 92 GLU B N 1
ATOM 8424 C CA . GLU B 1 92 ? -28.359 74.312 0.901 1 20.11 92 GLU B CA 1
ATOM 8425 C C . GLU B 1 92 ? -26.844 74.188 0.891 1 20.11 92 GLU B C 1
ATOM 8427 O O . GLU B 1 92 ? -26.219 74.125 -0.175 1 20.11 92 GLU B O 1
ATOM 8432 N N . HIS B 1 93 ? -26.062 74.688 1.929 1 21.78 93 HIS B N 1
ATOM 8433 C CA . HIS B 1 93 ? -24.656 74.625 2.291 1 21.78 93 HIS B CA 1
ATOM 8434 C C . HIS B 1 93 ? -24.141 73.188 2.256 1 21.78 93 HIS B C 1
ATOM 8436 O O . HIS B 1 93 ? -24.562 72.375 3.059 1 21.78 93 HIS B O 1
ATOM 8442 N N . GLN B 1 94 ? -23.984 72.562 1.113 1 22.3 94 GLN B N 1
ATOM 8443 C CA . GLN B 1 94 ? -23.5 71.25 0.9 1 22.3 94 GLN B CA 1
ATOM 8444 C C . GLN B 1 94 ? -22.062 71.062 1.396 1 22.3 94 GLN B C 1
ATOM 8446 O O . GLN B 1 94 ? -21.156 71.75 0.921 1 22.3 94 GLN B O 1
ATOM 8451 N N . HIS B 1 95 ? -21.797 70.875 2.711 1 23.59 95 HIS B N 1
ATOM 8452 C CA . HIS B 1 95 ? -20.484 70.5 3.215 1 23.59 95 HIS B CA 1
ATOM 8453 C C . HIS B 1 95 ? -19.891 69.375 2.373 1 23.59 95 HIS B C 1
ATOM 8455 O O . HIS B 1 95 ? -20.547 68.375 2.133 1 23.59 95 HIS B O 1
ATOM 8461 N N . SER B 1 96 ? -19.047 69.688 1.377 1 24.86 96 SER B N 1
ATOM 8462 C CA . SER B 1 96 ? -18.344 68.875 0.367 1 24.86 96 SER B CA 1
ATOM 8463 C C . SER B 1 96 ? -17.516 67.812 1.007 1 24.86 96 SER B C 1
ATOM 8465 O O . SER B 1 96 ? -16.719 68.062 1.912 1 24.86 96 SER B O 1
ATOM 8467 N N . ILE B 1 97 ? -18 66.625 1.224 1 31.14 97 ILE B N 1
ATOM 8468 C CA . ILE B 1 97 ? -17.266 65.438 1.544 1 31.14 97 ILE B CA 1
ATOM 8469 C C . ILE B 1 97 ? -16.078 65.25 0.588 1 31.14 97 ILE B C 1
ATOM 8471 O O . ILE B 1 97 ? -16.266 65.25 -0.632 1 31.14 97 ILE B O 1
ATOM 8475 N N . SER B 1 98 ? -14.859 65.75 0.827 1 28.11 98 SER B N 1
ATOM 8476 C CA . SER B 1 98 ? -13.617 65.688 0.068 1 28.11 98 SER B CA 1
ATOM 8477 C C . SER B 1 98 ? -13.367 64.25 -0.404 1 28.11 98 SER B C 1
ATOM 8479 O O . SER B 1 98 ? -13.32 63.312 0.407 1 28.11 98 SER B O 1
ATOM 8481 N N . GLU B 1 99 ? -13.938 63.781 -1.481 1 32.19 99 GLU B N 1
ATOM 8482 C CA . GLU B 1 99 ? -13.625 62.531 -2.129 1 32.19 99 GLU B CA 1
ATOM 8483 C C . GLU B 1 99 ? -12.195 62.5 -2.648 1 32.19 99 GLU B C 1
ATOM 8485 O O . GLU B 1 99 ? -11.797 63.375 -3.422 1 32.19 99 GLU B O 1
ATOM 8490 N N . SER B 1 100 ? -11.117 62.375 -1.947 1 29.42 100 SER B N 1
ATOM 8491 C CA . SER B 1 100 ? -9.773 62.281 -2.51 1 29.42 100 SER B CA 1
ATOM 8492 C C . SER B 1 100 ? -9.688 61.188 -3.568 1 29.42 100 SER B C 1
ATOM 8494 O O . SER B 1 100 ? -10.117 60.062 -3.336 1 29.42 100 SER B O 1
ATOM 8496 N N . SER B 1 101 ? -9.781 61.594 -4.84 1 26.7 101 SER B N 1
ATOM 8497 C CA . SER B 1 101 ? -9.516 60.688 -5.965 1 26.7 101 SER B CA 1
ATOM 8498 C C . SER B 1 101 ? -8.117 60.094 -5.887 1 26.7 101 SER B C 1
ATOM 8500 O O . SER B 1 101 ? -7.164 60.781 -5.516 1 26.7 101 SER B O 1
ATOM 8502 N N . LEU B 1 102 ? -7.871 58.875 -5.719 1 30.78 102 LEU B N 1
ATOM 8503 C CA . LEU B 1 102 ? -6.625 58.125 -5.746 1 30.78 102 LEU B CA 1
ATOM 8504 C C . LEU B 1 102 ? -5.816 58.438 -6.996 1 30.78 102 LEU B C 1
ATOM 8506 O O . LEU B 1 102 ? -6.344 58.406 -8.109 1 30.78 102 LEU B O 1
ATOM 8510 N N . LEU B 1 103 ? -4.832 59.375 -6.973 1 25.42 103 LEU B N 1
ATOM 8511 C CA . LEU B 1 103 ? -3.842 59.5 -8.039 1 25.42 103 LEU B CA 1
ATOM 8512 C C . LEU B 1 103 ? -3.344 58.125 -8.461 1 25.42 103 LEU B C 1
ATOM 8514 O O . LEU B 1 103 ? -3.025 57.281 -7.613 1 25.42 103 LEU B O 1
ATOM 8518 N N . MET B 1 104 ? -3.584 57.688 -9.758 1 26.19 104 MET B N 1
ATOM 8519 C CA . MET B 1 104 ? -3.238 56.5 -10.5 1 26.19 104 MET B CA 1
ATOM 8520 C C . MET B 1 104 ? -1.729 56.25 -10.5 1 26.19 104 MET B C 1
ATOM 8522 O O . MET B 1 104 ? -0.986 57 -11.156 1 26.19 104 MET B O 1
ATOM 8526 N N . SER B 1 105 ? -0.942 56.312 -9.453 1 23.91 105 SER B N 1
ATOM 8527 C CA . SER B 1 105 ? 0.426 55.906 -9.758 1 23.91 105 SER B CA 1
ATOM 8528 C C . SER B 1 105 ? 0.454 54.594 -10.516 1 23.91 105 SER B C 1
ATOM 8530 O O . SER B 1 105 ? -0.398 53.719 -10.297 1 23.91 105 SER B O 1
ATOM 8532 N N . ASN B 1 106 ? 1.102 54.531 -11.789 1 23.97 106 ASN B N 1
ATOM 8533 C CA . ASN B 1 106 ? 1.333 53.531 -12.82 1 23.97 106 ASN B CA 1
ATOM 8534 C C . ASN B 1 106 ? 1.951 52.281 -12.234 1 23.97 106 ASN B C 1
ATOM 8536 O O . ASN B 1 106 ? 3.172 52.094 -12.258 1 23.97 106 ASN B O 1
ATOM 8540 N N . SER B 1 107 ? 1.853 51.969 -11.023 1 25.12 107 SER B N 1
ATOM 8541 C CA . SER B 1 107 ? 2.582 50.719 -10.773 1 25.12 107 SER B CA 1
ATOM 8542 C C . SER B 1 107 ? 2.084 49.594 -11.68 1 25.12 107 SER B C 1
ATOM 8544 O O . SER B 1 107 ? 0.894 49.531 -11.992 1 25.12 107 SER B O 1
ATOM 8546 N N . PRO B 1 108 ? 3.023 48.969 -12.547 1 26.3 108 PRO B N 1
ATOM 8547 C CA . PRO B 1 108 ? 2.703 47.969 -13.555 1 26.3 108 PRO B CA 1
ATOM 8548 C C . PRO B 1 108 ? 1.769 46.875 -13.023 1 26.3 108 PRO B C 1
ATOM 8550 O O . PRO B 1 108 ? 1.782 46.594 -11.828 1 26.3 108 PRO B O 1
ATOM 8553 N N . ARG B 1 109 ? 0.617 46.719 -13.664 1 26.78 109 ARG B N 1
ATOM 8554 C CA . ARG B 1 109 ? -0.401 45.656 -13.586 1 26.78 109 ARG B CA 1
ATOM 8555 C C . ARG B 1 109 ? 0.234 44.281 -13.625 1 26.78 109 ARG B C 1
ATOM 8557 O O . ARG B 1 109 ? 0.704 43.844 -14.672 1 26.78 109 ARG B O 1
ATOM 8564 N N . SER B 1 110 ? 1.155 43.938 -12.742 1 25.2 110 SER B N 1
ATOM 8565 C CA . SER B 1 110 ? 1.495 42.531 -12.898 1 25.2 110 SER B CA 1
ATOM 8566 C C . SER B 1 110 ? 0.242 41.656 -13.039 1 25.2 110 SER B C 1
ATOM 8568 O O . SER B 1 110 ? -0.677 41.781 -12.219 1 25.2 110 SER B O 1
ATOM 8570 N N . ASN B 1 111 ? -0.164 41.438 -14.305 1 21.89 111 ASN B N 1
ATOM 8571 C CA . ASN B 1 111 ? -1.215 40.531 -14.75 1 21.89 111 ASN B CA 1
ATOM 8572 C C . ASN B 1 111 ? -1.185 39.219 -13.977 1 21.89 111 ASN B C 1
ATOM 8574 O O . ASN B 1 111 ? -0.303 38.375 -14.195 1 21.89 111 ASN B O 1
ATOM 8578 N N . TYR B 1 112 ? -1.412 39.281 -12.789 1 25.3 112 TYR B N 1
ATOM 8579 C CA . TYR B 1 112 ? -1.557 38.031 -12.047 1 25.3 112 TYR B CA 1
ATOM 8580 C C . TYR B 1 112 ? -2.719 37.188 -12.586 1 25.3 112 TYR B C 1
ATOM 8582 O O . TYR B 1 112 ? -3.15 36.219 -11.953 1 25.3 112 TYR B O 1
ATOM 8590 N N . PHE B 1 113 ? -3.393 37.688 -13.742 1 25.16 113 PHE B N 1
ATOM 8591 C CA . PHE B 1 113 ? -4.57 36.875 -14.031 1 25.16 113 PHE B CA 1
ATOM 8592 C C . PHE B 1 113 ? -4.184 35.438 -14.25 1 25.16 113 PHE B C 1
ATOM 8594 O O . PHE B 1 113 ? -4.984 34.531 -14.008 1 25.16 113 PHE B O 1
ATOM 8601 N N . SER B 1 114 ? -3.197 35.219 -15.195 1 26.62 114 SER B N 1
ATOM 8602 C CA . SER B 1 114 ? -3.291 33.938 -15.883 1 26.62 114 SER B CA 1
ATOM 8603 C C . SER B 1 114 ? -3.086 32.781 -14.914 1 26.62 114 SER B C 1
ATOM 8605 O O . SER B 1 114 ? -3.113 31.625 -15.312 1 26.62 114 SER B O 1
ATOM 8607 N N . GLN B 1 115 ? -2.164 33 -13.945 1 26.67 115 GLN B N 1
ATOM 8608 C CA . GLN B 1 115 ? -1.868 31.734 -13.289 1 26.67 115 GLN B CA 1
ATOM 8609 C C . GLN B 1 115 ? -3.08 31.234 -12.508 1 26.67 115 GLN B C 1
ATOM 8611 O O . GLN B 1 115 ? -3.34 31.672 -11.391 1 26.67 115 GLN B O 1
ATOM 8616 N N . VAL B 1 116 ? -4.238 31.156 -13.227 1 27.66 116 VAL B N 1
ATOM 8617 C CA . VAL B 1 116 ? -5.492 30.594 -12.734 1 27.66 116 VAL B CA 1
ATOM 8618 C C . VAL B 1 116 ? -5.207 29.422 -11.797 1 27.66 116 VAL B C 1
ATOM 8620 O O . VAL B 1 116 ? -5.848 29.281 -10.75 1 27.66 116 VAL B O 1
ATOM 8623 N N . ASP B 1 117 ? -4.625 28.375 -12.477 1 28.61 117 ASP B N 1
ATOM 8624 C CA . ASP B 1 117 ? -4.977 27.047 -11.953 1 28.61 117 ASP B CA 1
ATOM 8625 C C . ASP B 1 117 ? -4.387 26.844 -10.562 1 28.61 117 ASP B C 1
ATOM 8627 O O . ASP B 1 117 ? -4.234 25.703 -10.125 1 28.61 117 ASP B O 1
ATOM 8631 N N . VAL B 1 118 ? -3.566 27.875 -10.078 1 29.98 118 VAL B N 1
ATOM 8632 C CA . VAL B 1 118 ? -2.992 27.469 -8.797 1 29.98 118 VAL B CA 1
ATOM 8633 C C . VAL B 1 118 ? -4.094 27.375 -7.746 1 29.98 118 VAL B C 1
ATOM 8635 O O . VAL B 1 118 ? -4.895 28.297 -7.594 1 29.98 118 VAL B O 1
ATOM 8638 N N . LEU B 1 119 ? -4.512 26.25 -7.422 1 31.09 119 LEU B N 1
ATOM 8639 C CA . LEU B 1 119 ? -5.379 25.938 -6.293 1 31.09 119 LEU B CA 1
ATOM 8640 C C . LEU B 1 119 ? -5.09 26.859 -5.113 1 31.09 119 LEU B C 1
ATOM 8642 O O . LEU B 1 119 ? -3.947 26.938 -4.652 1 31.09 119 LEU B O 1
ATOM 8646 N N . GLU B 1 120 ? -5.707 28.016 -4.973 1 32.62 120 GLU B N 1
ATOM 8647 C CA . GLU B 1 120 ? -5.633 29.078 -3.979 1 32.62 120 GLU B CA 1
ATOM 8648 C C . GLU B 1 120 ? -5.18 28.531 -2.625 1 32.62 120 GLU B C 1
ATOM 8650 O O . GLU B 1 120 ? -4.309 29.125 -1.976 1 32.62 120 GLU B O 1
ATOM 8655 N N . SER B 1 121 ? -6.117 27.969 -1.92 1 33.44 121 SER B N 1
ATOM 8656 C CA . SER B 1 121 ? -6.004 28.016 -0.466 1 33.44 121 SER B CA 1
ATOM 8657 C C . SER B 1 121 ? -4.773 27.266 0.021 1 33.44 121 SER B C 1
ATOM 8659 O O . SER B 1 121 ? -4.5 27.219 1.222 1 33.44 121 SER B O 1
ATOM 8661 N N . GLU B 1 122 ? -4.363 26.062 -0.653 1 35.75 122 GLU B N 1
ATOM 8662 C CA . GLU B 1 122 ? -3.861 25.016 0.236 1 35.75 122 GLU B CA 1
ATOM 8663 C C . GLU B 1 122 ? -2.439 25.312 0.695 1 35.75 122 GLU B C 1
ATOM 8665 O O . GLU B 1 122 ? -1.599 25.734 -0.105 1 35.75 122 GLU B O 1
ATOM 8670 N N . ILE B 1 123 ? -2.289 25.656 1.925 1 40.88 123 ILE B N 1
ATOM 8671 C CA . ILE B 1 123 ? -0.991 25.828 2.564 1 40.88 123 ILE B CA 1
ATOM 8672 C C . ILE B 1 123 ? 0.032 24.891 1.931 1 40.88 123 ILE B C 1
ATOM 8674 O O . ILE B 1 123 ? 1.164 24.781 2.408 1 40.88 123 ILE B O 1
ATOM 8678 N N . GLY B 1 124 ? -0.394 23.891 1.019 1 35.34 124 GLY B N 1
ATOM 8679 C CA . GLY B 1 124 ? 0.523 22.766 0.876 1 35.34 124 GLY B CA 1
ATOM 8680 C C . GLY B 1 124 ? 1.841 23.156 0.232 1 35.34 124 GLY B C 1
ATOM 8681 O O . GLY B 1 124 ? 2.674 23.812 0.858 1 35.34 124 GLY B O 1
ATOM 8682 N N . SER B 1 125 ? 2.031 22.484 -1.064 1 34.53 125 SER B N 1
ATOM 8683 C CA . SER B 1 125 ? 3.312 22.156 -1.68 1 34.53 125 SER B CA 1
ATOM 8684 C C . SER B 1 125 ? 3.988 23.391 -2.256 1 34.53 125 SER B C 1
ATOM 8686 O O . SER B 1 125 ? 3.328 24.25 -2.846 1 34.53 125 SER B O 1
ATOM 8688 N N . PRO B 1 126 ? 5.176 23.781 -1.69 1 33.22 126 PRO B N 1
ATOM 8689 C CA . PRO B 1 126 ? 5.945 24.859 -2.322 1 33.22 126 PRO B CA 1
ATOM 8690 C C . PRO B 1 126 ? 5.867 24.828 -3.848 1 33.22 126 PRO B C 1
ATOM 8692 O O . PRO B 1 126 ? 5.789 23.75 -4.441 1 33.22 126 PRO B O 1
ATOM 8695 N N . SER B 1 127 ? 5.121 25.719 -4.504 1 30.3 127 SER B N 1
ATOM 8696 C CA . SER B 1 127 ? 5.285 25.828 -5.949 1 30.3 127 SER B CA 1
ATOM 8697 C C . SER B 1 127 ? 6.758 25.75 -6.348 1 30.3 127 SER B C 1
ATOM 8699 O O . SER B 1 127 ? 7.586 26.5 -5.836 1 30.3 127 SER B O 1
ATOM 8701 N N . ILE B 1 128 ? 7.324 24.688 -6.73 1 27.47 128 ILE B N 1
ATOM 8702 C CA . ILE B 1 128 ? 8.617 24.625 -7.406 1 27.47 128 ILE B CA 1
ATOM 8703 C C . ILE B 1 128 ? 8.656 25.641 -8.547 1 27.47 128 ILE B C 1
ATOM 8705 O O . ILE B 1 128 ? 7.906 25.531 -9.516 1 27.47 128 ILE B O 1
ATOM 8709 N N . ASN B 1 129 ? 8.648 26.969 -8.281 1 24.48 129 ASN B N 1
ATOM 8710 C CA . ASN B 1 129 ? 8.984 27.906 -9.344 1 24.48 129 ASN B CA 1
ATOM 8711 C C . ASN B 1 129 ? 10.094 27.359 -10.234 1 24.48 129 ASN B C 1
ATOM 8713 O O . ASN B 1 129 ? 11.156 26.969 -9.742 1 24.48 129 ASN B O 1
ATOM 8717 N N . SER B 1 130 ? 9.766 26.766 -11.336 1 24.27 130 SER B N 1
ATOM 8718 C CA . SER B 1 130 ? 10.703 26.531 -12.43 1 24.27 130 SER B CA 1
ATOM 8719 C C . SER B 1 130 ? 11.5 27.797 -12.742 1 24.27 130 SER B C 1
ATOM 8721 O O . SER B 1 130 ? 10.922 28.828 -13.094 1 24.27 130 SER B O 1
ATOM 8723 N N . PHE B 1 131 ? 12.531 28.141 -11.93 1 23.09 131 PHE B N 1
ATOM 8724 C CA . PHE B 1 131 ? 13.57 29.062 -12.344 1 23.09 131 PHE B CA 1
ATOM 8725 C C . PHE B 1 131 ? 13.93 28.844 -13.812 1 23.09 131 PHE B C 1
ATOM 8727 O O . PHE B 1 131 ? 14.523 27.828 -14.164 1 23.09 131 PHE B O 1
ATOM 8734 N N . LYS B 1 132 ? 12.969 29.141 -14.68 1 21.16 132 LYS B N 1
ATOM 8735 C CA . LYS B 1 132 ? 13.5 29.297 -16.031 1 21.16 132 LYS B CA 1
ATOM 8736 C C . LYS B 1 132 ? 14.711 30.219 -16.031 1 21.16 132 LYS B C 1
ATOM 8738 O O . LYS B 1 132 ? 14.625 31.375 -15.594 1 21.16 132 LYS B O 1
ATOM 8743 N N . SER B 1 133 ? 15.914 29.562 -15.922 1 21.27 133 SER B N 1
ATOM 8744 C CA . SER B 1 133 ? 17.234 30.094 -16.234 1 21.27 133 SER B CA 1
ATOM 8745 C C . SER B 1 133 ? 17.219 30.891 -17.531 1 21.27 133 SER B C 1
ATOM 8747 O O . SER B 1 133 ? 16.938 30.344 -18.594 1 21.27 133 SER B O 1
ATOM 8749 N N . ASN B 1 134 ? 16.406 31.938 -17.531 1 19.55 134 ASN B N 1
ATOM 8750 C CA . ASN B 1 134 ? 16.797 32.812 -18.641 1 19.55 134 ASN B CA 1
ATOM 8751 C C . ASN B 1 134 ? 18.297 33.062 -18.656 1 19.55 134 ASN B C 1
ATOM 8753 O O . ASN B 1 134 ? 18.844 33.625 -17.719 1 19.55 134 ASN B O 1
ATOM 8757 N N . GLN B 1 135 ? 19.016 32.156 -19.328 1 19.02 135 GLN B N 1
ATOM 8758 C CA . GLN B 1 135 ? 20.438 32.062 -19.625 1 19.02 135 GLN B CA 1
ATOM 8759 C C . GLN B 1 135 ? 20.969 33.375 -20.203 1 19.02 135 GLN B C 1
ATOM 8761 O O . GLN B 1 135 ? 22.188 33.594 -20.266 1 19.02 135 GLN B O 1
ATOM 8766 N N . ASN B 1 136 ? 20.125 34.281 -20.828 1 19.14 136 ASN B N 1
ATOM 8767 C CA . ASN B 1 136 ? 21.031 34.719 -21.875 1 19.14 136 ASN B CA 1
ATOM 8768 C C . ASN B 1 136 ? 22.141 35.594 -21.297 1 19.14 136 ASN B C 1
ATOM 8770 O O . ASN B 1 136 ? 23.109 35.906 -22 1 19.14 136 ASN B O 1
ATOM 8774 N N . ARG B 1 137 ? 21.828 36.375 -20.25 1 18.7 137 ARG B N 1
ATOM 8775 C CA . ARG B 1 137 ? 22.609 37.594 -20.391 1 18.7 137 ARG B CA 1
ATOM 8776 C C . ARG B 1 137 ? 24.094 37.312 -20.219 1 18.7 137 ARG B C 1
ATOM 8778 O O . ARG B 1 137 ? 24.5 36.688 -19.25 1 18.7 137 ARG B O 1
ATOM 8785 N N . SER B 1 138 ? 24.953 37.469 -21.297 1 18.88 138 SER B N 1
ATOM 8786 C CA . SER B 1 138 ? 26.359 37.312 -21.672 1 18.88 138 SER B CA 1
ATOM 8787 C C . SER B 1 138 ? 27.266 38.188 -20.797 1 18.88 138 SER B C 1
ATOM 8789 O O . SER B 1 138 ? 28.484 38.062 -20.875 1 18.88 138 SER B O 1
ATOM 8791 N N . HIS B 1 139 ? 26.672 39.031 -19.891 1 18.77 139 HIS B N 1
ATOM 8792 C CA . HIS B 1 139 ? 27.625 40.125 -19.766 1 18.77 139 HIS B CA 1
ATOM 8793 C C . HIS B 1 139 ? 28.938 39.656 -19.172 1 18.77 139 HIS B C 1
ATOM 8795 O O . HIS B 1 139 ? 28.953 38.875 -18.219 1 18.77 139 HIS B O 1
ATOM 8801 N N . SER B 1 140 ? 30.094 39.75 -19.922 1 19.31 140 SER B N 1
ATOM 8802 C CA . SER B 1 140 ? 31.531 39.469 -19.938 1 19.31 140 SER B CA 1
ATOM 8803 C C . SER B 1 140 ? 32.25 40.188 -18.812 1 19.31 140 SER B C 1
ATOM 8805 O O . SER B 1 140 ? 33.5 40.094 -18.719 1 19.31 140 SER B O 1
ATOM 8807 N N . GLY B 1 141 ? 31.578 40.844 -17.859 1 19.17 141 GLY B N 1
ATOM 8808 C CA . GLY B 1 141 ? 32.5 41.844 -17.328 1 19.17 141 GLY B CA 1
ATOM 8809 C C . GLY B 1 141 ? 33.719 41.25 -16.672 1 19.17 141 GLY B C 1
ATOM 8810 O O . GLY B 1 141 ? 33.656 40.156 -16.125 1 19.17 141 GLY B O 1
ATOM 8811 N N . SER B 1 142 ? 34.938 41.625 -17.219 1 19.89 142 SER B N 1
ATOM 8812 C CA . SER B 1 142 ? 36.344 41.344 -17.078 1 19.89 142 SER B CA 1
ATOM 8813 C C . SER B 1 142 ? 36.844 41.688 -15.68 1 19.89 142 SER B C 1
ATOM 8815 O O . SER B 1 142 ? 36.781 42.844 -15.258 1 19.89 142 SER B O 1
ATOM 8817 N N . ILE B 1 143 ? 36.281 41.062 -14.656 1 20.88 143 ILE B N 1
ATOM 8818 C CA . ILE B 1 143 ? 36.812 41.469 -13.367 1 20.88 143 ILE B CA 1
ATOM 8819 C C . ILE B 1 143 ? 38.344 41.344 -13.367 1 20.88 143 ILE B C 1
ATOM 8821 O O . ILE B 1 143 ? 38.875 40.281 -13.695 1 20.88 143 ILE B O 1
ATOM 8825 N N . PRO B 1 144 ? 39.062 42.5 -13.406 1 20.86 144 PRO B N 1
ATOM 8826 C CA . PRO B 1 144 ? 40.531 42.562 -13.516 1 20.86 144 PRO B CA 1
ATOM 8827 C C . PRO B 1 144 ? 41.25 41.844 -12.383 1 20.86 144 PRO B C 1
ATOM 8829 O O . PRO B 1 144 ? 40.719 41.719 -11.281 1 20.86 144 PRO B O 1
ATOM 8832 N N . SER B 1 145 ? 41.969 40.781 -12.805 1 21.27 145 SER B N 1
ATOM 8833 C CA . SER B 1 145 ? 42.875 39.844 -12.133 1 21.27 145 SER B CA 1
ATOM 8834 C C . SER B 1 145 ? 43.938 40.562 -11.32 1 21.27 145 SER B C 1
ATOM 8836 O O . SER B 1 145 ? 44.75 41.312 -11.875 1 21.27 145 SER B O 1
ATOM 8838 N N . VAL B 1 146 ? 43.5 41.312 -10.266 1 22.31 146 VAL B N 1
ATOM 8839 C CA . VAL B 1 146 ? 44.562 41.969 -9.555 1 22.31 146 VAL B CA 1
ATOM 8840 C C . VAL B 1 146 ? 45.656 40.938 -9.203 1 22.31 146 VAL B C 1
ATOM 8842 O O . VAL B 1 146 ? 45.344 39.875 -8.664 1 22.31 146 VAL B O 1
ATOM 8845 N N . ASN B 1 147 ? 46.812 41.062 -9.852 1 21.44 147 ASN B N 1
ATOM 8846 C CA . ASN B 1 147 ? 48.125 40.406 -10.016 1 21.44 147 ASN B CA 1
ATOM 8847 C C . ASN B 1 147 ? 48.906 40.375 -8.695 1 21.44 147 ASN B C 1
ATOM 8849 O O . ASN B 1 147 ? 50.094 40.156 -8.68 1 21.44 147 ASN B O 1
ATOM 8853 N N . SER B 1 148 ? 48.219 40.562 -7.484 1 23.97 148 SER B N 1
ATOM 8854 C CA . SER B 1 148 ? 49.312 40.781 -6.508 1 23.97 148 SER B CA 1
ATOM 8855 C C . SER B 1 148 ? 50.219 39.562 -6.43 1 23.97 148 SER B C 1
ATOM 8857 O O . SER B 1 148 ? 49.75 38.438 -6.316 1 23.97 148 SER B O 1
ATOM 8859 N N . GLN B 1 149 ? 51.406 39.688 -7.023 1 23.44 149 GLN B N 1
ATOM 8860 C CA . GLN B 1 149 ? 52.562 38.812 -7.246 1 23.44 149 GLN B CA 1
ATOM 8861 C C . GLN B 1 149 ? 53.125 38.312 -5.926 1 23.44 149 GLN B C 1
ATOM 8863 O O . GLN B 1 149 ? 53.688 39.094 -5.137 1 23.44 149 GLN B O 1
ATOM 8868 N N . PRO B 1 150 ? 52.312 37.562 -5.098 1 25.78 150 PRO B N 1
ATOM 8869 C CA . PRO B 1 150 ? 53.031 37.156 -3.9 1 25.78 150 PRO B CA 1
ATOM 8870 C C . PRO B 1 150 ? 54.375 36.469 -4.223 1 25.78 150 PRO B C 1
ATOM 8872 O O . PRO B 1 150 ? 54.531 35.906 -5.312 1 25.78 150 PRO B O 1
ATOM 8875 N N . SER B 1 151 ? 55.469 36.906 -3.625 1 26.98 151 SER B N 1
ATOM 8876 C CA . SER B 1 151 ? 56.875 36.531 -3.74 1 26.98 151 SER B CA 1
ATOM 8877 C C . SER B 1 151 ? 57.031 35 -3.652 1 26.98 151 SER B C 1
ATOM 8879 O O . SER B 1 151 ? 56.312 34.344 -2.939 1 26.98 151 SER B O 1
ATOM 8881 N N . SER B 1 152 ? 57.719 34.438 -4.66 1 26.06 152 SER B N 1
ATOM 8882 C CA . SER B 1 152 ? 58.062 33.094 -5.168 1 26.06 152 SER B CA 1
ATOM 8883 C C . SER B 1 152 ? 58.812 32.281 -4.117 1 26.06 152 SER B C 1
ATOM 8885 O O . SER B 1 152 ? 60.031 32.406 -3.975 1 26.06 152 SER B O 1
ATOM 8887 N N . LYS B 1 153 ? 58.562 32.344 -2.781 1 28.41 153 LYS B N 1
ATOM 8888 C CA . LYS B 1 153 ? 59.531 31.516 -2.078 1 28.41 153 LYS B CA 1
ATOM 8889 C C . LYS B 1 153 ? 59.688 30.156 -2.768 1 28.41 153 LYS B C 1
ATOM 8891 O O . LYS B 1 153 ? 58.75 29.672 -3.412 1 28.41 153 LYS B O 1
ATOM 8896 N N . ASP B 1 154 ? 60.969 29.594 -2.84 1 30.44 154 ASP B N 1
ATOM 8897 C CA . ASP B 1 154 ? 61.594 28.438 -3.51 1 30.44 154 ASP B CA 1
ATOM 8898 C C . ASP B 1 154 ? 60.812 27.156 -3.24 1 30.44 154 ASP B C 1
ATOM 8900 O O . ASP B 1 154 ? 60.781 26.672 -2.111 1 30.44 154 ASP B O 1
ATOM 8904 N N . ASN B 1 155 ? 59.531 27.188 -3.486 1 29.98 155 ASN B N 1
ATOM 8905 C CA . ASN B 1 155 ? 58.75 25.953 -3.34 1 29.98 155 ASN B CA 1
ATOM 8906 C C . ASN B 1 155 ? 59.406 24.797 -4.121 1 29.98 155 ASN B C 1
ATOM 8908 O O . ASN B 1 155 ? 59.406 24.828 -5.355 1 29.98 155 ASN B O 1
ATOM 8912 N N . ILE B 1 156 ? 60.594 24.25 -3.648 1 33.44 156 ILE B N 1
ATOM 8913 C CA . ILE B 1 156 ? 61.125 23.047 -4.277 1 33.44 156 ILE B CA 1
ATOM 8914 C C . ILE B 1 156 ? 60 22.094 -4.629 1 33.44 156 ILE B C 1
ATOM 8916 O O . ILE B 1 156 ? 59.188 21.719 -3.766 1 33.44 156 ILE B O 1
ATOM 8920 N N . PRO B 1 157 ? 59.594 22.141 -5.91 1 34.59 157 PRO B N 1
ATOM 8921 C CA . PRO B 1 157 ? 58.531 21.219 -6.34 1 34.59 157 PRO B CA 1
ATOM 8922 C C . PRO B 1 157 ? 58.75 19.797 -5.844 1 34.59 157 PRO B C 1
ATOM 8924 O O . PRO B 1 157 ? 59.875 19.266 -5.945 1 34.59 157 PRO B O 1
ATOM 8927 N N . GLU B 1 158 ? 58.312 19.5 -4.598 1 36.97 158 GLU B N 1
ATOM 8928 C CA . GLU B 1 158 ? 58.375 18.078 -4.32 1 36.97 158 GLU B CA 1
ATOM 8929 C C . GLU B 1 158 ? 58.094 17.266 -5.582 1 36.97 158 GLU B C 1
ATOM 8931 O O . GLU B 1 158 ? 57.094 17.469 -6.262 1 36.97 158 GLU B O 1
ATOM 8936 N N . LYS B 1 159 ? 59.156 16.859 -6.266 1 38.16 159 LYS B N 1
ATOM 8937 C CA . LYS B 1 159 ? 59.188 16.094 -7.504 1 38.16 159 LYS B CA 1
ATOM 8938 C C . LYS B 1 159 ? 58.031 15.086 -7.535 1 38.16 159 LYS B C 1
ATOM 8940 O O . LYS B 1 159 ? 57.938 14.227 -6.656 1 38.16 159 LYS B O 1
ATOM 8945 N N . GLN B 1 160 ? 56.812 15.445 -8.047 1 44.47 160 GLN B N 1
ATOM 8946 C CA . GLN B 1 160 ? 55.781 14.461 -8.312 1 44.47 160 GLN B CA 1
ATOM 8947 C C . GLN B 1 160 ? 56.375 13.164 -8.867 1 44.47 160 GLN B C 1
ATOM 8949 O O . GLN B 1 160 ? 57.156 13.195 -9.805 1 44.47 160 GLN B O 1
ATOM 8954 N N . PRO B 1 161 ? 56.625 12.117 -8.086 1 47.53 161 PRO B N 1
ATOM 8955 C CA . PRO B 1 161 ? 57.219 10.906 -8.672 1 47.53 161 PRO B CA 1
ATOM 8956 C C . PRO B 1 161 ? 56.75 10.656 -10.109 1 47.53 161 PRO B C 1
ATOM 8958 O O . PRO B 1 161 ? 55.656 11.102 -10.492 1 47.53 161 PRO B O 1
ATOM 8961 N N . SER B 1 162 ? 57.625 10.477 -11.109 1 48.91 162 SER B N 1
ATOM 8962 C CA . SER B 1 162 ? 57.406 10.266 -12.539 1 48.91 162 SER B CA 1
ATOM 8963 C C . SER B 1 162 ? 56.219 9.352 -12.789 1 48.91 162 SER B C 1
ATOM 8965 O O . SER B 1 162 ? 55.906 8.477 -11.977 1 48.91 162 SER B O 1
ATOM 8967 N N . LYS B 1 163 ? 55.25 9.742 -13.539 1 54.91 163 LYS B N 1
ATOM 8968 C CA . LYS B 1 163 ? 54.094 8.969 -13.992 1 54.91 163 LYS B CA 1
ATOM 8969 C C . LYS B 1 163 ? 54.438 7.508 -14.219 1 54.91 163 LYS B C 1
ATOM 8971 O O . LYS B 1 163 ? 53.656 6.609 -13.898 1 54.91 163 LYS B O 1
ATOM 8976 N N . LEU B 1 164 ? 55.594 7.363 -14.852 1 53.84 164 LEU B N 1
ATOM 8977 C CA . LEU B 1 164 ? 56 6.004 -15.164 1 53.84 164 LEU B CA 1
ATOM 8978 C C . LEU B 1 164 ? 56.25 5.203 -13.891 1 53.84 164 LEU B C 1
ATOM 8980 O O . LEU B 1 164 ? 55.875 4.027 -13.812 1 53.84 164 LEU B O 1
ATOM 8984 N N . HIS B 1 165 ? 56.812 5.766 -12.953 1 54.94 165 HIS B N 1
ATOM 8985 C CA . HIS B 1 165 ? 57.031 5.09 -11.688 1 54.94 165 HIS B CA 1
ATOM 8986 C C . HIS B 1 165 ? 55.719 4.801 -10.961 1 54.94 165 HIS B C 1
ATOM 8988 O O . HIS B 1 165 ? 55.562 3.742 -10.352 1 54.94 165 HIS B O 1
ATOM 8994 N N . SER B 1 166 ? 54.812 5.727 -11.094 1 61.53 166 SER B N 1
ATOM 8995 C CA . SER B 1 166 ? 53.5 5.484 -10.461 1 61.53 166 SER B CA 1
ATOM 8996 C C . SER B 1 166 ? 52.781 4.324 -11.125 1 61.53 166 SER B C 1
ATOM 8998 O O . SER B 1 166 ? 52.125 3.529 -10.445 1 61.53 166 SER B O 1
ATOM 9000 N N . TYR B 1 167 ? 53.031 4.18 -12.438 1 65 167 TYR B N 1
ATOM 9001 C CA . TYR B 1 167 ? 52.375 3.096 -13.164 1 65 167 TYR B CA 1
ATOM 9002 C C . TYR B 1 167 ? 53.062 1.762 -12.875 1 65 167 TYR B C 1
ATOM 9004 O O . TYR B 1 167 ? 52.406 0.71 -12.914 1 65 167 TYR B O 1
ATOM 9012 N N . LEU B 1 168 ? 54.375 1.778 -12.57 1 63.47 168 LEU B N 1
ATOM 9013 C CA . LEU B 1 168 ? 55.094 0.527 -12.32 1 63.47 168 LEU B CA 1
ATOM 9014 C C . LEU B 1 168 ? 55.031 0.156 -10.844 1 63.47 168 LEU B C 1
ATOM 9016 O O . LEU B 1 168 ? 54.938 -1.024 -10.5 1 63.47 168 LEU B O 1
ATOM 9020 N N . VAL B 1 169 ? 55.094 1.11 -9.945 1 70.69 169 VAL B N 1
ATOM 9021 C CA . VAL B 1 169 ? 55.188 0.817 -8.523 1 70.69 169 VAL B CA 1
ATOM 9022 C C . VAL B 1 169 ? 53.781 0.643 -7.93 1 70.69 169 VAL B C 1
ATOM 9024 O O . VAL B 1 169 ? 53.594 -0.167 -7.023 1 70.69 169 VAL B O 1
ATOM 9027 N N . LYS B 1 170 ? 52.875 1.272 -8.539 1 78.25 170 LYS B N 1
ATOM 9028 C CA . LYS B 1 170 ? 51.562 1.238 -7.957 1 78.25 170 LYS B CA 1
ATOM 9029 C C . LYS B 1 170 ? 50.938 -0.161 -8.047 1 78.25 170 LYS B C 1
ATOM 9031 O O . LYS B 1 170 ? 50.375 -0.657 -7.07 1 78.25 170 LYS B O 1
ATOM 9036 N N . PRO B 1 171 ? 51.281 -0.861 -9.211 1 83.94 171 PRO B N 1
ATOM 9037 C CA . PRO B 1 171 ? 50.688 -2.205 -9.289 1 83.94 171 PRO B CA 1
ATOM 9038 C C . PRO B 1 171 ? 51.344 -3.18 -8.297 1 83.94 171 PRO B C 1
ATOM 9040 O O . PRO B 1 171 ? 50.688 -4.133 -7.863 1 83.94 171 PRO B O 1
ATOM 9043 N N . ILE B 1 172 ? 52.5 -2.938 -7.891 1 85.38 172 ILE B N 1
ATOM 9044 C CA . ILE B 1 172 ? 53.156 -3.828 -6.949 1 85.38 172 ILE B CA 1
ATOM 9045 C C . ILE B 1 172 ? 52.531 -3.697 -5.57 1 85.38 172 ILE B C 1
ATOM 9047 O O . ILE B 1 172 ? 52.469 -4.668 -4.812 1 85.38 172 ILE B O 1
ATOM 9051 N N . GLY B 1 173 ? 52.062 -2.551 -5.316 1 84.75 173 GLY B N 1
ATOM 9052 C CA . GLY B 1 173 ? 51.406 -2.33 -4.047 1 84.75 173 GLY B CA 1
ATOM 9053 C C . GLY B 1 173 ? 50.062 -3.061 -3.936 1 84.75 173 GLY B C 1
ATOM 9054 O O . GLY B 1 173 ? 49.562 -3.305 -2.83 1 84.75 173 GLY B O 1
ATOM 9055 N N . TYR B 1 174 ? 49.562 -3.494 -5.129 1 91.38 174 TYR B N 1
ATOM 9056 C CA . TYR B 1 174 ? 48.25 -4.137 -5.117 1 91.38 174 TYR B CA 1
ATOM 9057 C C . TYR B 1 174 ? 48.375 -5.652 -5.078 1 91.38 174 TYR B C 1
ATOM 9059 O O . TYR B 1 174 ? 47.375 -6.371 -4.996 1 91.38 174 TYR B O 1
ATOM 9067 N N . ILE B 1 175 ? 49.531 -6.23 -5.094 1 90.5 175 ILE B N 1
ATOM 9068 C CA . ILE B 1 175 ? 49.781 -7.664 -5.227 1 90.5 175 ILE B CA 1
ATOM 9069 C C . ILE B 1 175 ? 49.188 -8.406 -4.027 1 90.5 175 ILE B C 1
ATOM 9071 O O . ILE B 1 175 ? 48.562 -9.445 -4.191 1 90.5 175 ILE B O 1
ATOM 9075 N N . PRO B 1 176 ? 49.375 -7.852 -2.809 1 86.44 176 PRO B N 1
ATOM 9076 C CA . PRO B 1 176 ? 48.719 -8.578 -1.706 1 86.44 176 PRO B CA 1
ATOM 9077 C C . PRO B 1 176 ? 47.219 -8.664 -1.851 1 86.44 176 PRO B C 1
ATOM 9079 O O . PRO B 1 176 ? 46.625 -9.711 -1.566 1 86.44 176 PRO B O 1
ATOM 9082 N N . GLY B 1 177 ? 46.625 -7.59 -2.219 1 89.06 177 GLY B N 1
ATOM 9083 C CA . GLY B 1 177 ? 45.188 -7.617 -2.457 1 89.06 177 GLY B CA 1
ATOM 9084 C C . GLY B 1 177 ? 44.781 -8.562 -3.572 1 89.06 177 GLY B C 1
ATOM 9085 O O . GLY B 1 177 ? 43.812 -9.312 -3.441 1 89.06 177 GLY B O 1
ATOM 9086 N N . VAL B 1 178 ? 45.531 -8.547 -4.613 1 93.75 178 VAL B N 1
ATOM 9087 C CA . VAL B 1 178 ? 45.25 -9.398 -5.77 1 93.75 178 VAL B CA 1
ATOM 9088 C C . VAL B 1 178 ? 45.438 -10.859 -5.395 1 93.75 178 VAL B C 1
ATOM 9090 O O . VAL B 1 178 ? 44.688 -11.734 -5.836 1 93.75 178 VAL B O 1
ATOM 9093 N N . PHE B 1 179 ? 46.469 -11.117 -4.621 1 90.31 179 PHE B N 1
ATOM 9094 C CA . PHE B 1 179 ? 46.719 -12.477 -4.152 1 90.31 179 PHE B CA 1
ATOM 9095 C C . PHE B 1 179 ? 45.531 -12.984 -3.322 1 90.31 179 PHE B C 1
ATOM 9097 O O . PHE B 1 179 ? 45.062 -14.102 -3.527 1 90.31 179 PHE B O 1
ATOM 9104 N N . LEU B 1 180 ? 45.094 -12.156 -2.443 1 87.75 180 LEU B N 1
ATOM 9105 C CA . LEU B 1 180 ? 43.969 -12.531 -1.624 1 87.75 180 LEU B CA 1
ATOM 9106 C C . LEU B 1 180 ? 42.719 -12.75 -2.488 1 87.75 180 LEU B C 1
ATOM 9108 O O . LEU B 1 180 ? 42 -13.727 -2.307 1 87.75 180 LEU B O 1
ATOM 9112 N N . GLY B 1 181 ? 42.469 -11.805 -3.367 1 91 181 GLY B N 1
ATOM 9113 C CA . GLY B 1 181 ? 41.344 -11.938 -4.262 1 91 181 GLY B CA 1
ATOM 9114 C C . GLY B 1 181 ? 41.375 -13.211 -5.09 1 91 181 GLY B C 1
ATOM 9115 O O . GLY B 1 181 ? 40.344 -13.859 -5.289 1 91 181 GLY B O 1
ATOM 9116 N N . THR B 1 182 ? 42.5 -13.555 -5.578 1 92.56 182 THR B N 1
ATOM 9117 C CA . THR B 1 182 ? 42.656 -14.766 -6.379 1 92.56 182 THR B CA 1
ATOM 9118 C C . THR B 1 182 ? 42.438 -16.016 -5.535 1 92.56 182 THR B C 1
ATOM 9120 O O . THR B 1 182 ? 41.812 -16.969 -5.992 1 92.56 182 THR B O 1
ATOM 9123 N N . LEU B 1 183 ? 42.906 -15.984 -4.367 1 87.5 183 LEU B N 1
ATOM 9124 C CA . LEU B 1 183 ? 42.688 -17.109 -3.463 1 87.5 183 LEU B CA 1
ATOM 9125 C C . LEU B 1 183 ? 41.219 -17.297 -3.184 1 87.5 183 LEU B C 1
ATOM 9127 O O . LEU B 1 183 ? 40.719 -18.438 -3.127 1 87.5 183 LEU B O 1
ATOM 9131 N N . LEU B 1 184 ? 40.531 -16.25 -2.994 1 88.06 184 LEU B N 1
ATOM 9132 C CA . LEU B 1 184 ? 39.094 -16.312 -2.756 1 88.06 184 LEU B CA 1
ATOM 9133 C C . LEU B 1 184 ? 38.375 -16.875 -3.973 1 88.06 184 LEU B C 1
ATOM 9135 O O . LEU B 1 184 ? 37.438 -17.672 -3.834 1 88.06 184 LEU B O 1
ATOM 9139 N N . ASN B 1 185 ? 38.781 -16.484 -5.145 1 91.94 185 ASN B N 1
ATOM 9140 C CA . ASN B 1 185 ? 38.188 -17.016 -6.367 1 91.94 185 ASN B CA 1
ATOM 9141 C C . ASN B 1 185 ? 38.438 -18.516 -6.516 1 91.94 185 ASN B C 1
ATOM 9143 O O . ASN B 1 185 ? 37.562 -19.25 -6.996 1 91.94 185 ASN B O 1
ATOM 9147 N N . ILE B 1 186 ? 39.625 -18.906 -6.145 1 89.06 186 ILE B N 1
ATOM 9148 C CA . ILE B 1 186 ? 39.969 -20.328 -6.238 1 89.06 186 ILE B CA 1
ATOM 9149 C C . ILE B 1 186 ? 39.094 -21.141 -5.277 1 89.06 186 ILE B C 1
ATOM 9151 O O . ILE B 1 186 ? 38.531 -22.172 -5.652 1 89.06 186 ILE B O 1
ATOM 9155 N N . LEU B 1 187 ? 38.969 -20.641 -4.102 1 84.81 187 LEU B N 1
ATOM 9156 C CA . LEU B 1 187 ? 38.156 -21.328 -3.102 1 84.81 187 LEU B CA 1
ATOM 9157 C C . LEU B 1 187 ? 36.688 -21.391 -3.516 1 84.81 187 LEU B C 1
ATOM 9159 O O . LEU B 1 187 ? 36.062 -22.422 -3.373 1 84.81 187 LEU B O 1
ATOM 9163 N N . ASP B 1 188 ? 36.188 -20.297 -4.035 1 88.44 188 ASP B N 1
ATOM 9164 C CA . ASP B 1 188 ? 34.812 -20.25 -4.512 1 88.44 188 ASP B CA 1
ATOM 9165 C C . ASP B 1 188 ? 34.625 -21.172 -5.711 1 88.44 188 ASP B C 1
ATOM 9167 O O . ASP B 1 188 ? 33.562 -21.797 -5.855 1 88.44 188 ASP B O 1
ATOM 9171 N N . GLY B 1 189 ? 35.594 -21.188 -6.543 1 89.5 189 GLY B N 1
ATOM 9172 C CA . GLY B 1 189 ? 35.5 -22.078 -7.688 1 89.5 189 GLY B CA 1
ATOM 9173 C C . GLY B 1 189 ? 35.469 -23.547 -7.305 1 89.5 189 GLY B C 1
ATOM 9174 O O . GLY B 1 189 ? 34.688 -24.312 -7.883 1 89.5 189 GLY B O 1
ATOM 9175 N N . LEU B 1 190 ? 36.219 -23.859 -6.348 1 84.69 190 LEU B N 1
ATOM 9176 C CA . LEU B 1 190 ? 36.25 -25.25 -5.887 1 84.69 190 LEU B CA 1
ATOM 9177 C C . LEU B 1 190 ? 34.938 -25.609 -5.164 1 84.69 190 LEU B C 1
ATOM 9179 O O . LEU B 1 190 ? 34.5 -26.75 -5.23 1 84.69 190 LEU B O 1
ATOM 9183 N N . SER B 1 191 ? 34.406 -24.641 -4.551 1 82.06 191 SER B N 1
ATOM 9184 C CA . SER B 1 191 ? 33.188 -24.875 -3.787 1 82.06 191 SER B CA 1
ATOM 9185 C C . SER B 1 191 ? 31.953 -24.875 -4.691 1 82.06 191 SER B C 1
ATOM 9187 O O . SER B 1 191 ? 31.062 -25.719 -4.543 1 82.06 191 SER B O 1
ATOM 9189 N N . TYR B 1 192 ? 31.938 -23.953 -5.707 1 84.81 192 TYR B N 1
ATOM 9190 C CA . TYR B 1 192 ? 30.703 -23.75 -6.465 1 84.81 192 TYR B CA 1
ATOM 9191 C C . TYR B 1 192 ? 30.891 -24.125 -7.926 1 84.81 192 TYR B C 1
ATOM 9193 O O . TYR B 1 192 ? 29.984 -24.688 -8.555 1 84.81 192 TYR B O 1
ATOM 9201 N N . GLY B 1 193 ? 32 -23.875 -8.398 1 85.44 193 GLY B N 1
ATOM 9202 C CA . GLY B 1 193 ? 32.25 -24.172 -9.805 1 85.44 193 GLY B CA 1
ATOM 9203 C C . GLY B 1 193 ? 32.125 -25.641 -10.125 1 85.44 193 GLY B C 1
ATOM 9204 O O . GLY B 1 193 ? 31.562 -26.016 -11.156 1 85.44 193 GLY B O 1
ATOM 9205 N N . MET B 1 194 ? 32.531 -26.375 -9.188 1 85.56 194 MET B N 1
ATOM 9206 C CA . MET B 1 194 ? 32.562 -27.812 -9.43 1 85.56 194 MET B CA 1
ATOM 9207 C C . MET B 1 194 ? 31.172 -28.422 -9.352 1 85.56 194 MET B C 1
ATOM 9209 O O . MET B 1 194 ? 30.938 -29.5 -9.914 1 85.56 194 MET B O 1
ATOM 9213 N N . ILE B 1 195 ? 30.266 -27.734 -8.703 1 87.69 195 ILE B N 1
ATOM 9214 C CA . ILE B 1 195 ? 28.953 -28.344 -8.523 1 87.69 195 ILE B CA 1
ATOM 9215 C C . ILE B 1 195 ? 27.922 -27.609 -9.398 1 87.69 195 ILE B C 1
ATOM 9217 O O . ILE B 1 195 ? 26.719 -27.672 -9.141 1 87.69 195 ILE B O 1
ATOM 9221 N N . MET B 1 196 ? 28.359 -26.938 -10.352 1 92.25 196 MET B N 1
ATOM 9222 C CA . MET B 1 196 ? 27.438 -26.25 -11.25 1 92.25 196 MET B CA 1
ATOM 9223 C C . MET B 1 196 ? 26.531 -27.25 -11.969 1 92.25 196 MET B C 1
ATOM 9225 O O . MET B 1 196 ? 25.375 -26.953 -12.25 1 92.25 196 MET B O 1
ATOM 9229 N N . PHE B 1 197 ? 27.172 -28.359 -12.297 1 93.12 197 PHE B N 1
ATOM 9230 C CA . PHE B 1 197 ? 26.406 -29.469 -12.836 1 93.12 197 PHE B CA 1
ATOM 9231 C C . PHE B 1 197 ? 26.125 -30.516 -11.758 1 93.12 197 PHE B C 1
ATOM 9233 O O . PHE B 1 197 ? 26.891 -30.641 -10.805 1 93.12 197 PHE B O 1
ATOM 9240 N N . PRO B 1 198 ? 24.984 -31.125 -11.852 1 91.44 198 PRO B N 1
ATOM 9241 C CA . PRO B 1 198 ? 24.75 -32.188 -10.867 1 91.44 198 PRO B CA 1
ATOM 9242 C C . PRO B 1 198 ? 25.656 -33.406 -11.078 1 91.44 198 PRO B C 1
ATOM 9244 O O . PRO B 1 198 ? 25.234 -34.406 -11.664 1 91.44 198 PRO B O 1
ATOM 9247 N N . ILE B 1 199 ? 26.781 -33.438 -10.5 1 86.94 199 ILE B N 1
ATOM 9248 C CA . ILE B 1 199 ? 27.828 -34.406 -10.75 1 86.94 199 ILE B CA 1
ATOM 9249 C C . ILE B 1 199 ? 27.438 -35.75 -10.117 1 86.94 199 ILE B C 1
ATOM 9251 O O . ILE B 1 199 ? 28.031 -36.781 -10.43 1 86.94 199 ILE B O 1
ATOM 9255 N N . SER B 1 200 ? 26.5 -35.656 -9.219 1 83.88 200 SER B N 1
ATOM 9256 C CA . SER B 1 200 ? 26.031 -36.906 -8.609 1 83.88 200 SER B CA 1
ATOM 9257 C C . SER B 1 200 ? 25.234 -37.719 -9.602 1 83.88 200 SER B C 1
ATOM 9259 O O . SER B 1 200 ? 25.031 -38.938 -9.391 1 83.88 200 SER B O 1
ATOM 9261 N N . GLU B 1 201 ? 24.844 -37.062 -10.688 1 87.25 201 GLU B N 1
ATOM 9262 C CA . GLU B 1 201 ? 24.172 -37.781 -11.766 1 87.25 201 GLU B CA 1
ATOM 9263 C C . GLU B 1 201 ? 25.188 -38.344 -12.773 1 87.25 201 GLU B C 1
ATOM 9265 O O . GLU B 1 201 ? 26.125 -37.625 -13.156 1 87.25 201 GLU B O 1
ATOM 9270 N N . SER B 1 202 ? 25.031 -39.531 -13.188 1 86.44 202 SER B N 1
ATOM 9271 C CA . SER B 1 202 ? 25.984 -40.25 -14.023 1 86.44 202 SER B CA 1
ATOM 9272 C C . SER B 1 202 ? 26.266 -39.469 -15.32 1 86.44 202 SER B C 1
ATOM 9274 O O . SER B 1 202 ? 27.406 -39.406 -15.773 1 86.44 202 SER B O 1
ATOM 9276 N N . ILE B 1 203 ? 25.25 -38.844 -15.836 1 90.06 203 ILE B N 1
ATOM 9277 C CA . ILE B 1 203 ? 25.391 -38.188 -17.125 1 90.06 203 ILE B CA 1
ATOM 9278 C C . ILE B 1 203 ? 26.312 -36.969 -16.984 1 90.06 203 ILE B C 1
ATOM 9280 O O . ILE B 1 203 ? 27.031 -36.625 -17.922 1 90.06 203 ILE B O 1
ATOM 9284 N N . PHE B 1 204 ? 26.344 -36.344 -15.805 1 92.25 204 PHE B N 1
ATOM 9285 C CA . PHE B 1 204 ? 27.078 -35.094 -15.609 1 92.25 204 PHE B CA 1
ATOM 9286 C C . PHE B 1 204 ? 28.297 -35.312 -14.719 1 92.25 204 PHE B C 1
ATOM 9288 O O . PHE B 1 204 ? 28.938 -34.344 -14.289 1 92.25 204 PHE B O 1
ATOM 9295 N N . SER B 1 205 ? 28.656 -36.5 -14.375 1 86.62 205 SER B N 1
ATOM 9296 C CA . SER B 1 205 ? 29.688 -36.812 -13.398 1 86.62 205 SER B CA 1
ATOM 9297 C C . SER B 1 205 ? 31.062 -36.344 -13.859 1 86.62 205 SER B C 1
ATOM 9299 O O . SER B 1 205 ? 31.906 -36 -13.031 1 86.62 205 SER B O 1
ATOM 9301 N N . SER B 1 206 ? 31.281 -36.188 -15.164 1 85.5 206 SER B N 1
ATOM 9302 C CA . SER B 1 206 ? 32.594 -35.812 -15.672 1 85.5 206 SER B CA 1
ATOM 9303 C C . SER B 1 206 ? 32.688 -34.312 -15.938 1 85.5 206 SER B C 1
ATOM 9305 O O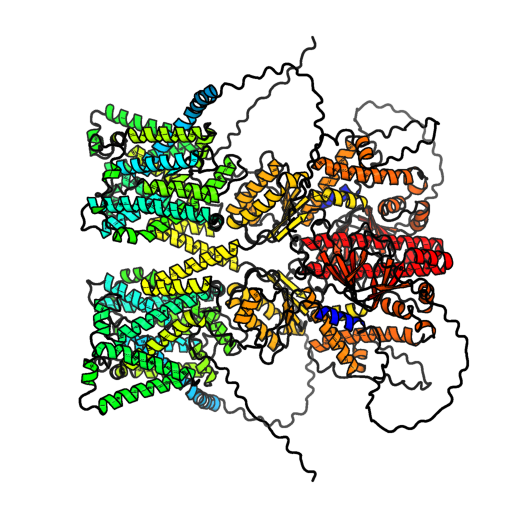 . SER B 1 206 ? 33.719 -33.812 -16.406 1 85.5 206 SER B O 1
ATOM 9307 N N . LEU B 1 207 ? 31.703 -33.594 -15.562 1 90.06 207 LEU B N 1
ATOM 9308 C CA . LEU B 1 207 ? 31.641 -32.188 -16 1 90.06 207 LEU B CA 1
ATOM 9309 C C . LEU B 1 207 ? 32.094 -31.25 -14.883 1 90.06 207 LEU B C 1
ATOM 9311 O O . LEU B 1 207 ? 31.938 -30.031 -15 1 90.06 207 LEU B O 1
ATOM 9315 N N . ALA B 1 208 ? 32.656 -31.672 -13.766 1 88.81 208 ALA B N 1
ATOM 9316 C CA . ALA B 1 208 ? 33.188 -30.828 -12.695 1 88.81 208 ALA B CA 1
ATOM 9317 C C . ALA B 1 208 ? 34.219 -29.844 -13.211 1 88.81 208 ALA B C 1
ATOM 9319 O O . ALA B 1 208 ? 34.156 -28.641 -12.914 1 88.81 208 ALA B O 1
ATOM 9320 N N . PRO B 1 209 ? 35.188 -30.344 -14.062 1 88.19 209 PRO B N 1
ATOM 9321 C CA . PRO B 1 209 ? 36.156 -29.406 -14.602 1 88.19 209 PRO B CA 1
ATOM 9322 C C . PRO B 1 209 ? 35.531 -28.359 -15.516 1 88.19 209 PRO B C 1
ATOM 9324 O O . PRO B 1 209 ? 35.969 -27.203 -15.523 1 88.19 209 PRO B O 1
ATOM 9327 N N . THR B 1 210 ? 34.562 -28.766 -16.266 1 91.5 210 THR B N 1
ATOM 9328 C CA . THR B 1 210 ? 33.844 -27.844 -17.141 1 91.5 210 THR B CA 1
ATOM 9329 C C . THR B 1 210 ? 33.188 -26.734 -16.312 1 91.5 210 THR B C 1
ATOM 9331 O O . THR B 1 210 ? 33.25 -25.547 -16.672 1 91.5 210 THR B O 1
ATOM 9334 N N . GLY B 1 211 ? 32.5 -27.141 -15.234 1 92.5 211 GLY B N 1
ATOM 9335 C CA . GLY B 1 211 ? 31.906 -26.156 -14.359 1 92.5 211 GLY B CA 1
ATOM 9336 C C . GLY B 1 211 ? 32.906 -25.172 -13.773 1 92.5 211 GLY B C 1
ATOM 9337 O O . GLY B 1 211 ? 32.594 -23.984 -13.641 1 92.5 211 GLY B O 1
ATOM 9338 N N . LEU B 1 212 ? 34 -25.656 -13.406 1 91.25 212 LEU B N 1
ATOM 9339 C CA . LEU B 1 212 ? 35.062 -24.812 -12.844 1 91.25 212 LEU B CA 1
ATOM 9340 C C . LEU B 1 212 ? 35.531 -23.797 -13.867 1 91.25 212 LEU B C 1
ATOM 9342 O O . LEU B 1 212 ? 35.75 -22.625 -13.531 1 91.25 212 LEU B O 1
ATOM 9346 N N . SER B 1 213 ? 35.781 -24.25 -15.094 1 92.62 213 SER B N 1
ATOM 9347 C CA . SER B 1 213 ? 36.188 -23.344 -16.156 1 92.62 213 SER B CA 1
ATOM 9348 C C . SER B 1 213 ? 35.156 -22.266 -16.422 1 92.62 213 SER B C 1
ATOM 9350 O O . SER B 1 213 ? 35.5 -21.094 -16.609 1 92.62 213 SER B O 1
ATOM 9352 N N . MET B 1 214 ? 33.906 -22.672 -16.453 1 94.5 214 MET B N 1
ATOM 9353 C CA . MET B 1 214 ? 32.812 -21.703 -16.656 1 94.5 214 MET B CA 1
ATOM 9354 C C . MET B 1 214 ? 32.781 -20.688 -15.516 1 94.5 214 MET B C 1
ATOM 9356 O O . MET B 1 214 ? 32.5 -19.516 -15.742 1 94.5 214 MET B O 1
ATOM 9360 N N . PHE B 1 215 ? 33 -21.172 -14.305 1 94.19 215 PHE B N 1
ATOM 9361 C CA . PHE B 1 215 ? 33.031 -20.312 -13.141 1 94.19 215 PHE B CA 1
ATOM 9362 C C . PHE B 1 215 ? 34.094 -19.219 -13.297 1 94.19 215 PHE B C 1
ATOM 9364 O O . PHE B 1 215 ? 33.812 -18.047 -13.102 1 94.19 215 PHE B O 1
ATOM 9371 N N . TYR B 1 216 ? 35.312 -19.625 -13.672 1 94.88 216 TYR B N 1
ATOM 9372 C CA . TYR B 1 216 ? 36.406 -18.672 -13.812 1 94.88 216 TYR B CA 1
ATOM 9373 C C . TYR B 1 216 ? 36.125 -17.688 -14.953 1 94.88 216 TYR B C 1
ATOM 9375 O O . TYR B 1 216 ? 36.469 -16.5 -14.844 1 94.88 216 TYR B O 1
ATOM 9383 N N . MET B 1 217 ? 35.594 -18.203 -15.992 1 95.5 217 MET B N 1
ATOM 9384 C CA . MET B 1 217 ? 35.281 -17.312 -17.109 1 95.5 217 MET B CA 1
ATOM 9385 C C . MET B 1 217 ? 34.281 -16.234 -16.672 1 95.5 217 MET B C 1
ATOM 9387 O O . MET B 1 217 ? 34.438 -15.078 -17.047 1 95.5 217 MET B O 1
ATOM 9391 N N . SER B 1 218 ? 33.281 -16.656 -15.953 1 96.62 218 SER B N 1
ATOM 9392 C CA . SER B 1 218 ? 32.281 -15.711 -15.445 1 96.62 218 SER B CA 1
ATOM 9393 C C . SER B 1 218 ? 32.938 -14.672 -14.531 1 96.62 218 SER B C 1
ATOM 9395 O O . SER B 1 218 ? 32.562 -13.5 -14.547 1 96.62 218 SER B O 1
ATOM 9397 N N . CYS B 1 219 ? 33.875 -15.07 -13.664 1 96.31 219 CYS B N 1
ATOM 9398 C CA . CYS B 1 219 ? 34.594 -14.172 -12.781 1 96.31 219 CYS B CA 1
ATOM 9399 C C . CYS B 1 219 ? 35.406 -13.164 -13.578 1 96.31 219 CYS B C 1
ATOM 9401 O O . CYS B 1 219 ? 35.438 -11.977 -13.266 1 96.31 219 CYS B O 1
ATOM 9403 N N . ILE B 1 220 ? 36.094 -13.641 -14.609 1 97.19 220 ILE B N 1
ATOM 9404 C CA . ILE B 1 220 ? 36.969 -12.805 -15.414 1 97.19 220 ILE B CA 1
ATOM 9405 C C . ILE B 1 220 ? 36.156 -11.734 -16.125 1 97.19 220 ILE B C 1
ATOM 9407 O O . ILE B 1 220 ? 36.5 -10.547 -16.094 1 97.19 220 ILE B O 1
ATOM 9411 N N . ILE B 1 221 ? 35.062 -12.133 -16.719 1 97.38 221 ILE B N 1
ATOM 9412 C CA . ILE B 1 221 ? 34.25 -11.211 -17.484 1 97.38 221 ILE B CA 1
ATOM 9413 C C . ILE B 1 221 ? 33.656 -10.141 -16.547 1 97.38 221 ILE B C 1
ATOM 9415 O O . ILE B 1 221 ? 33.719 -8.953 -16.859 1 97.38 221 ILE B O 1
ATOM 9419 N N . SER B 1 222 ? 33.094 -10.602 -15.438 1 96.94 222 SER B N 1
ATOM 9420 C CA . SER B 1 222 ? 32.5 -9.648 -14.508 1 96.94 222 SER B CA 1
ATOM 9421 C C . SER B 1 222 ? 33.531 -8.688 -13.945 1 96.94 222 SER B C 1
ATOM 9423 O O . SER B 1 222 ? 33.312 -7.48 -13.867 1 96.94 222 SER B O 1
ATOM 9425 N N . GLN B 1 223 ? 34.719 -9.227 -13.602 1 97.06 223 GLN B N 1
ATOM 9426 C CA . GLN B 1 223 ? 35.781 -8.398 -13.047 1 97.06 223 GLN B CA 1
ATOM 9427 C C . GLN B 1 223 ? 36.219 -7.336 -14.047 1 97.06 223 GLN B C 1
ATOM 9429 O O . GLN B 1 223 ? 36.469 -6.184 -13.672 1 97.06 223 GLN B O 1
ATOM 9434 N N . LEU B 1 224 ? 36.344 -7.723 -15.25 1 97 224 LEU B N 1
ATOM 9435 C CA . LEU B 1 224 ? 36.781 -6.789 -16.281 1 97 224 LEU B CA 1
ATOM 9436 C C . LEU B 1 224 ? 35.719 -5.711 -16.531 1 97 224 LEU B C 1
ATOM 9438 O O . LEU B 1 224 ? 36.062 -4.531 -16.656 1 97 224 LEU B O 1
ATOM 9442 N N . ILE B 1 225 ? 34.531 -6.074 -16.578 1 96.62 225 ILE B N 1
ATOM 9443 C CA . ILE B 1 225 ? 33.469 -5.113 -16.828 1 96.62 225 ILE B CA 1
ATOM 9444 C C . ILE B 1 225 ? 33.375 -4.117 -15.68 1 96.62 225 ILE B C 1
ATOM 9446 O O . ILE B 1 225 ? 33.281 -2.906 -15.898 1 96.62 225 ILE B O 1
ATOM 9450 N N . TYR B 1 226 ? 33.375 -4.621 -14.422 1 95.81 226 TYR B N 1
ATOM 9451 C CA . TYR B 1 226 ? 33.25 -3.754 -13.258 1 95.81 226 TYR B CA 1
ATOM 9452 C C . TYR B 1 226 ? 34.469 -2.859 -13.117 1 95.81 226 TYR B C 1
ATOM 9454 O O . TYR B 1 226 ? 34.344 -1.673 -12.805 1 95.81 226 TYR B O 1
ATOM 9462 N N . SER B 1 227 ? 35.656 -3.346 -13.438 1 94.75 227 SER B N 1
ATOM 9463 C CA . SER B 1 227 ? 36.906 -2.613 -13.227 1 94.75 227 SER B CA 1
ATOM 9464 C C . SER B 1 227 ? 37.188 -1.661 -14.383 1 94.75 227 SER B C 1
ATOM 9466 O O . SER B 1 227 ? 37.938 -0.686 -14.219 1 94.75 227 SER B O 1
ATOM 9468 N N . LEU B 1 228 ? 36.656 -1.934 -15.531 1 94.5 228 LEU B N 1
ATOM 9469 C CA . LEU B 1 228 ? 36.938 -1.088 -16.688 1 94.5 228 LEU B CA 1
ATOM 9470 C C . LEU B 1 228 ? 35.875 0.026 -16.797 1 94.5 228 LEU B C 1
ATOM 9472 O O . LEU B 1 228 ? 35.688 0.592 -17.875 1 94.5 228 LEU B O 1
ATOM 9476 N N . GLY B 1 229 ? 35.125 0.292 -15.82 1 90.12 229 GLY B N 1
ATOM 9477 C CA . GLY B 1 229 ? 34.281 1.476 -15.797 1 90.12 229 GLY B CA 1
ATOM 9478 C C . GLY B 1 229 ? 32.781 1.151 -15.727 1 90.12 229 GLY B C 1
ATOM 9479 O O . GLY B 1 229 ? 31.953 2.053 -15.609 1 90.12 229 GLY B O 1
ATOM 9480 N N . GLY B 1 230 ? 32.469 -0.109 -15.859 1 91.5 230 GLY B N 1
ATOM 9481 C CA . GLY B 1 230 ? 31.062 -0.432 -15.758 1 91.5 230 GLY B CA 1
ATOM 9482 C C . GLY B 1 230 ? 30.469 -0.109 -14.398 1 91.5 230 GLY B C 1
ATOM 9483 O O . GLY B 1 230 ? 29.359 0.412 -14.305 1 91.5 230 GLY B O 1
ATOM 9484 N N . SER B 1 231 ? 31.188 -0.415 -13.344 1 92.62 231 SER B N 1
ATOM 9485 C CA . SER B 1 231 ? 30.719 -0.161 -11.984 1 92.62 231 SER B CA 1
ATOM 9486 C C . SER B 1 231 ? 31.297 1.147 -11.445 1 92.62 231 SER B C 1
ATOM 9488 O O . SER B 1 231 ? 32.312 1.628 -11.922 1 92.62 231 SER B O 1
ATOM 9490 N N . ALA B 1 232 ? 30.594 1.726 -10.531 1 89 232 ALA B N 1
ATOM 9491 C CA . ALA B 1 232 ? 31.062 2.939 -9.867 1 89 232 ALA B CA 1
ATOM 9492 C C . ALA B 1 232 ? 32.156 2.623 -8.852 1 89 232 ALA B C 1
ATOM 9494 O O . ALA B 1 232 ? 32.969 3.496 -8.492 1 89 232 ALA B O 1
ATOM 9495 N N . PHE B 1 233 ? 32.219 1.355 -8.477 1 91.06 233 PHE B N 1
ATOM 9496 C CA . PHE B 1 233 ? 33.25 0.934 -7.539 1 91.06 233 PHE B CA 1
ATOM 9497 C C . PHE B 1 233 ? 34.562 0.626 -8.273 1 91.06 233 PHE B C 1
ATOM 9499 O O . PHE B 1 233 ? 34.594 -0.189 -9.195 1 91.06 233 PHE B O 1
ATOM 9506 N N . LYS B 1 234 ? 35.562 1.204 -7.867 1 89.19 234 LYS B N 1
ATOM 9507 C CA . LYS B 1 234 ? 36.844 1.024 -8.531 1 89.19 234 LYS B CA 1
ATOM 9508 C C . LYS B 1 234 ? 37.406 -0.366 -8.266 1 89.19 234 LYS B C 1
ATOM 9510 O O . LYS B 1 234 ? 38.094 -0.938 -9.117 1 89.19 234 LYS B O 1
ATOM 9515 N N . ALA B 1 235 ? 37.188 -0.829 -7.055 1 90.19 235 ALA B N 1
ATOM 9516 C CA . ALA B 1 235 ? 37.75 -2.117 -6.684 1 90.19 235 ALA B CA 1
ATOM 9517 C C . ALA B 1 235 ? 36.688 -3.096 -6.23 1 90.19 235 ALA B C 1
ATOM 9519 O O . ALA B 1 235 ? 36.844 -3.779 -5.219 1 90.19 235 ALA B O 1
ATOM 9520 N N . GLY B 1 236 ? 35.625 -3.156 -6.984 1 91.75 236 GLY B N 1
ATOM 9521 C CA . GLY B 1 236 ? 34.625 -4.164 -6.719 1 91.75 236 GLY B CA 1
ATOM 9522 C C . GLY B 1 236 ? 34.969 -5.52 -7.316 1 91.75 236 GLY B C 1
ATOM 9523 O O . GLY B 1 236 ? 35.531 -5.598 -8.414 1 91.75 236 GLY B O 1
ATOM 9524 N N . ILE B 1 237 ? 34.625 -6.586 -6.586 1 94.44 237 ILE B N 1
ATOM 9525 C CA . ILE B 1 237 ? 34.906 -7.93 -7.078 1 94.44 237 ILE B CA 1
ATOM 9526 C C . ILE B 1 237 ? 33.656 -8.523 -7.715 1 94.44 237 ILE B C 1
ATOM 9528 O O . ILE B 1 237 ? 32.594 -8.516 -7.109 1 94.44 237 ILE B O 1
ATOM 9532 N N . GLY B 1 238 ? 33.812 -8.914 -8.938 1 93.88 238 GLY B N 1
ATOM 9533 C CA . GLY B 1 238 ? 32.781 -9.664 -9.617 1 93.88 238 GLY B CA 1
ATOM 9534 C C . GLY B 1 238 ? 33.031 -11.156 -9.609 1 93.88 238 GLY B C 1
ATOM 9535 O O . GLY B 1 238 ? 34.156 -11.617 -9.828 1 93.88 238 GLY B O 1
ATOM 9536 N N . SER B 1 239 ? 31.984 -11.906 -9.273 1 92.88 239 SER B N 1
ATOM 9537 C CA . SER B 1 239 ? 32.062 -13.359 -9.234 1 92.88 239 SER B CA 1
ATOM 9538 C C . SER B 1 239 ? 30.75 -14 -9.641 1 92.88 239 SER B C 1
ATOM 9540 O O . SER B 1 239 ? 29.734 -13.305 -9.812 1 92.88 239 SER B O 1
ATOM 9542 N N . GLU B 1 240 ? 30.844 -15.258 -9.875 1 92.44 240 GLU B N 1
ATOM 9543 C CA . GLU B 1 240 ? 29.625 -15.992 -10.234 1 92.44 240 GLU B CA 1
ATOM 9544 C C . GLU B 1 240 ? 28.594 -15.922 -9.125 1 92.44 240 GLU B C 1
ATOM 9546 O O . GLU B 1 240 ? 28.938 -15.891 -7.941 1 92.44 240 GLU B O 1
ATOM 9551 N N . MET B 1 241 ? 27.359 -15.859 -9.516 1 90.12 241 MET B N 1
ATOM 9552 C CA . MET B 1 241 ? 26.25 -15.883 -8.57 1 90.12 241 MET B CA 1
ATOM 9553 C C . MET B 1 241 ? 26 -17.297 -8.055 1 90.12 241 MET B C 1
ATOM 9555 O O . MET B 1 241 ? 25.234 -18.062 -8.656 1 90.12 241 MET B O 1
ATOM 9559 N N . ILE B 1 242 ? 26.484 -17.562 -6.941 1 80.75 242 ILE B N 1
ATOM 9560 C CA . ILE B 1 242 ? 26.5 -18.922 -6.414 1 80.75 242 ILE B CA 1
ATOM 9561 C C . ILE B 1 242 ? 25.078 -19.359 -6.047 1 80.75 242 ILE B C 1
ATOM 9563 O O . ILE B 1 242 ? 24.75 -20.547 -6.113 1 80.75 242 ILE B O 1
ATOM 9567 N N . GLU B 1 243 ? 24.266 -18.422 -5.754 1 78.88 243 GLU B N 1
ATOM 9568 C CA . GLU B 1 243 ? 22.922 -18.672 -5.258 1 78.88 243 GLU B CA 1
ATOM 9569 C C . GLU B 1 243 ? 22.031 -19.234 -6.359 1 78.88 243 GLU B C 1
ATOM 9571 O O . GLU B 1 243 ? 20.953 -19.766 -6.086 1 78.88 243 GLU B O 1
ATOM 9576 N N . VAL B 1 244 ? 22.531 -19.297 -7.559 1 88.81 244 VAL B N 1
ATOM 9577 C CA . VAL B 1 244 ? 21.688 -19.75 -8.656 1 88.81 244 VAL B CA 1
ATOM 9578 C C . VAL B 1 244 ? 21.953 -21.219 -8.945 1 88.81 244 VAL B C 1
ATOM 9580 O O . VAL B 1 244 ? 21.281 -21.828 -9.781 1 88.81 244 VAL B O 1
ATOM 9583 N N . THR B 1 245 ? 22.812 -21.891 -8.234 1 90 245 THR B N 1
ATOM 9584 C CA . THR B 1 245 ? 23.234 -23.266 -8.477 1 90 245 THR B CA 1
ATOM 9585 C C . THR B 1 245 ? 22.047 -24.219 -8.398 1 90 245 THR B C 1
ATOM 9587 O O . THR B 1 245 ? 21.891 -25.109 -9.234 1 90 245 THR B O 1
ATOM 9590 N N . PRO B 1 246 ? 21.219 -24.047 -7.41 1 89.69 246 PRO B N 1
ATOM 9591 C CA . PRO B 1 246 ? 20.078 -24.953 -7.352 1 89.69 246 PRO B CA 1
ATOM 9592 C C . PRO B 1 246 ? 19.188 -24.875 -8.594 1 89.69 246 PRO B C 1
ATOM 9594 O O . PRO B 1 246 ? 18.594 -25.875 -9 1 89.69 246 PRO B O 1
ATOM 9597 N N . PHE B 1 247 ? 19.094 -23.75 -9.195 1 92.81 247 PHE B N 1
ATOM 9598 C CA . PHE B 1 247 ? 18.297 -23.594 -10.414 1 92.81 247 PHE B CA 1
ATOM 9599 C C . PHE B 1 247 ? 18.938 -24.328 -11.578 1 92.81 247 PHE B C 1
ATOM 9601 O O . PHE B 1 247 ? 18.234 -24.891 -12.422 1 92.81 247 PHE B O 1
ATOM 9608 N N . PHE B 1 248 ? 20.25 -24.391 -11.617 1 94.44 248 PHE B N 1
ATOM 9609 C CA . PHE B 1 248 ? 20.969 -25.141 -12.641 1 94.44 248 PHE B CA 1
ATOM 9610 C C . PHE B 1 248 ? 20.672 -26.625 -12.516 1 94.44 248 PHE B C 1
ATOM 9612 O O . PHE B 1 248 ? 20.422 -27.312 -13.516 1 94.44 248 PHE B O 1
ATOM 9619 N N . HIS B 1 249 ? 20.734 -27.062 -11.273 1 92 249 HIS B N 1
ATOM 9620 C CA . HIS B 1 249 ? 20.469 -28.469 -11.047 1 92 249 HIS B CA 1
ATOM 9621 C C . HIS B 1 249 ? 19.047 -28.844 -11.453 1 92 249 HIS B C 1
ATOM 9623 O O . HIS B 1 249 ? 18.812 -29.906 -12.008 1 92 249 HIS B O 1
ATOM 9629 N N . THR B 1 250 ? 18.141 -27.922 -11.156 1 90.44 250 THR B N 1
ATOM 9630 C CA . THR B 1 250 ? 16.75 -28.141 -11.523 1 90.44 250 THR B CA 1
ATOM 9631 C C . THR B 1 250 ? 16.594 -28.203 -13.047 1 90.44 250 THR B C 1
ATOM 9633 O O . THR B 1 250 ? 15.891 -29.062 -13.57 1 90.44 250 THR B O 1
ATOM 9636 N N . MET B 1 251 ? 17.219 -27.391 -13.75 1 94.88 251 MET B N 1
ATOM 9637 C CA . MET B 1 251 ? 17.156 -27.375 -15.211 1 94.88 251 MET B CA 1
ATOM 9638 C C . MET B 1 251 ? 17.797 -28.625 -15.797 1 94.88 251 MET B C 1
ATOM 9640 O O . MET B 1 251 ? 17.234 -29.266 -16.688 1 94.88 251 MET B O 1
ATOM 9644 N N . ALA B 1 252 ? 18.969 -28.984 -15.266 1 95.12 252 ALA B N 1
ATOM 9645 C CA . ALA B 1 252 ? 19.672 -30.172 -15.742 1 95.12 252 ALA B CA 1
ATOM 9646 C C . ALA B 1 252 ? 18.844 -31.438 -15.539 1 95.12 252 ALA B C 1
ATOM 9648 O O . ALA B 1 252 ? 18.766 -32.281 -16.422 1 95.12 252 ALA B O 1
ATOM 9649 N N . GLY B 1 253 ? 18.297 -31.531 -14.344 1 92.12 253 GLY B N 1
ATOM 9650 C CA . GLY B 1 253 ? 17.453 -32.688 -14.062 1 92.12 253 GLY B CA 1
ATOM 9651 C C . GLY B 1 253 ? 16.234 -32.75 -14.953 1 92.12 253 GLY B C 1
ATOM 9652 O O . GLY B 1 253 ? 15.852 -33.844 -15.414 1 92.12 253 GLY B O 1
ATOM 9653 N N . ALA B 1 254 ? 15.594 -31.609 -15.211 1 92 254 ALA B N 1
ATOM 9654 C CA . ALA B 1 254 ? 14.414 -31.562 -16.062 1 92 254 ALA B CA 1
ATOM 9655 C C . ALA B 1 254 ? 14.75 -31.938 -17.5 1 92 254 ALA B C 1
ATOM 9657 O O . ALA B 1 254 ? 14 -32.656 -18.156 1 92 254 ALA B O 1
ATOM 9658 N N . ILE B 1 255 ? 15.859 -31.531 -18 1 95.88 255 ILE B N 1
ATOM 9659 C CA . ILE B 1 255 ? 16.297 -31.812 -19.359 1 95.88 255 ILE B CA 1
ATOM 9660 C C . ILE B 1 255 ? 16.656 -33.281 -19.484 1 95.88 255 ILE B C 1
ATOM 9662 O O . ILE B 1 255 ? 16.281 -33.938 -20.469 1 95.88 255 ILE B O 1
ATOM 9666 N N . ALA B 1 256 ? 17.422 -33.781 -18.484 1 94.62 256 ALA B N 1
ATOM 9667 C CA . ALA B 1 256 ? 17.797 -35.219 -18.5 1 94.62 256 ALA B CA 1
ATOM 9668 C C . ALA B 1 256 ? 16.562 -36.094 -18.516 1 94.62 256 ALA B C 1
ATOM 9670 O O . ALA B 1 256 ? 16.531 -37.125 -19.188 1 94.62 256 ALA B O 1
ATOM 9671 N N . LYS B 1 257 ? 15.547 -35.656 -17.781 1 90.31 257 LYS B N 1
ATOM 9672 C CA . LYS B 1 257 ? 14.312 -36.438 -17.719 1 90.31 257 LYS B CA 1
ATOM 9673 C C . LYS B 1 257 ? 13.531 -36.344 -19.031 1 90.31 257 LYS B C 1
ATOM 9675 O O . LYS B 1 257 ? 12.984 -37.312 -19.5 1 90.31 257 LYS B O 1
ATOM 9680 N N . GLN B 1 258 ? 13.477 -35.188 -19.641 1 91.56 258 GLN B N 1
ATOM 9681 C CA . GLN B 1 258 ? 12.711 -34.969 -20.875 1 91.56 258 GLN B CA 1
ATOM 9682 C C . GLN B 1 258 ? 13.398 -35.594 -22.078 1 91.56 258 GLN B C 1
ATOM 9684 O O . GLN B 1 258 ? 12.734 -36.031 -23.016 1 91.56 258 GLN B O 1
ATOM 9689 N N . MET B 1 259 ? 14.734 -35.688 -22 1 94.38 259 MET B N 1
ATOM 9690 C CA . MET B 1 259 ? 15.516 -36.219 -23.125 1 94.38 259 MET B CA 1
ATOM 9691 C C . MET B 1 259 ? 16.094 -37.562 -22.781 1 94.38 259 MET B C 1
ATOM 9693 O O . MET B 1 259 ? 17.156 -37.938 -23.281 1 94.38 259 MET B O 1
ATOM 9697 N N . ALA B 1 260 ? 15.43 -38.281 -21.922 1 89.19 260 ALA B N 1
ATOM 9698 C CA . ALA B 1 260 ? 15.953 -39.562 -21.438 1 89.19 260 ALA B CA 1
ATOM 9699 C C . ALA B 1 260 ? 16.234 -40.531 -22.594 1 89.19 260 ALA B C 1
ATOM 9701 O O . ALA B 1 260 ? 17.125 -41.375 -22.516 1 89.19 260 ALA B O 1
ATOM 9702 N N . ASP B 1 261 ? 15.516 -40.375 -23.766 1 89.75 261 ASP B N 1
ATOM 9703 C CA . ASP B 1 261 ? 15.641 -41.281 -24.906 1 89.75 261 ASP B CA 1
ATOM 9704 C C . ASP B 1 261 ? 16.734 -40.812 -25.859 1 89.75 261 ASP B C 1
ATOM 9706 O O . ASP B 1 261 ? 17.078 -41.531 -26.812 1 89.75 261 ASP B O 1
ATOM 9710 N N . ASN B 1 262 ? 17.359 -39.719 -25.578 1 92.19 262 ASN B N 1
ATOM 9711 C CA . ASN B 1 262 ? 18.406 -39.156 -26.453 1 92.19 262 ASN B CA 1
ATOM 9712 C C . ASN B 1 262 ? 19.797 -39.531 -25.969 1 92.19 262 ASN B C 1
ATOM 9714 O O . ASN B 1 262 ? 19.953 -40.188 -24.938 1 92.19 262 ASN B O 1
ATOM 9718 N N . THR B 1 263 ? 20.812 -39.156 -26.734 1 93.38 263 THR B N 1
ATOM 9719 C CA . THR B 1 263 ? 22.188 -39.438 -26.375 1 93.38 263 THR B CA 1
ATOM 9720 C C . THR B 1 263 ? 22.672 -38.531 -25.25 1 93.38 263 THR B C 1
ATOM 9722 O O . THR B 1 263 ? 22.141 -37.406 -25.078 1 93.38 263 THR B O 1
ATOM 9725 N N . ASN B 1 264 ? 23.609 -38.969 -24.484 1 94.88 264 ASN B N 1
ATOM 9726 C CA . ASN B 1 264 ? 24.188 -38.188 -23.406 1 94.88 264 ASN B CA 1
ATOM 9727 C C . ASN B 1 264 ? 24.766 -36.875 -23.938 1 94.88 264 ASN B C 1
ATOM 9729 O O . ASN B 1 264 ? 24.688 -35.844 -23.25 1 94.88 264 ASN B O 1
ATOM 9733 N N . ASP B 1 265 ? 25.266 -36.875 -25.141 1 95.12 265 ASP B N 1
ATOM 9734 C CA . ASP B 1 265 ? 25.844 -35.688 -25.734 1 95.12 265 ASP B CA 1
ATOM 9735 C C . ASP B 1 265 ? 24.766 -34.625 -26 1 95.12 265 ASP B C 1
ATOM 9737 O O . ASP B 1 265 ? 25 -33.438 -25.844 1 95.12 265 ASP B O 1
ATOM 9741 N N . ALA B 1 266 ? 23.672 -35.094 -26.391 1 96.88 266 ALA B N 1
ATOM 9742 C CA . ALA B 1 266 ? 22.578 -34.188 -26.656 1 96.88 266 ALA B CA 1
ATOM 9743 C C . ALA B 1 266 ? 22.047 -33.562 -25.359 1 96.88 266 ALA B C 1
ATOM 9745 O O . ALA B 1 266 ? 21.703 -32.375 -25.328 1 96.88 266 ALA B O 1
ATOM 9746 N N . ILE B 1 267 ? 21.984 -34.375 -24.297 1 97.19 267 ILE B N 1
ATOM 9747 C CA . ILE B 1 267 ? 21.531 -33.906 -23 1 97.19 267 ILE B CA 1
ATOM 9748 C C . ILE B 1 267 ? 22.5 -32.844 -22.469 1 97.19 267 ILE B C 1
ATOM 9750 O O . ILE B 1 267 ? 22.094 -31.781 -22 1 97.19 267 ILE B O 1
ATOM 9754 N N . ILE B 1 268 ? 23.797 -33.094 -22.578 1 96.69 268 ILE B N 1
ATOM 9755 C CA . ILE B 1 268 ? 24.828 -32.188 -22.078 1 96.69 268 ILE B CA 1
ATOM 9756 C C . ILE B 1 268 ? 24.828 -30.906 -22.906 1 96.69 268 ILE B C 1
ATOM 9758 O O . ILE B 1 268 ? 24.906 -29.812 -22.359 1 96.69 268 ILE B O 1
ATOM 9762 N N . ALA B 1 269 ? 24.688 -31.078 -24.25 1 97.25 269 ALA B N 1
ATOM 9763 C CA . ALA B 1 269 ? 24.688 -29.906 -25.141 1 97.25 269 ALA B CA 1
ATOM 9764 C C . ALA B 1 269 ? 23.469 -29.031 -24.859 1 97.25 269 ALA B C 1
ATOM 9766 O O . ALA B 1 269 ? 23.578 -27.797 -24.875 1 97.25 269 ALA B O 1
ATOM 9767 N N . THR B 1 270 ? 22.344 -29.609 -24.578 1 97.75 270 THR B N 1
ATOM 9768 C CA . THR B 1 270 ? 21.125 -28.859 -24.297 1 97.75 270 THR B CA 1
ATOM 9769 C C . THR B 1 270 ? 21.219 -28.172 -22.938 1 97.75 270 THR B C 1
ATOM 9771 O O . THR B 1 270 ? 20.797 -27.031 -22.766 1 97.75 270 THR B O 1
ATOM 9774 N N . THR B 1 271 ? 21.797 -28.859 -21.969 1 97.56 271 THR B N 1
ATOM 9775 C CA . THR B 1 271 ? 21.922 -28.344 -20.609 1 97.56 271 THR B CA 1
ATOM 9776 C C . THR B 1 271 ? 22.859 -27.141 -20.578 1 97.56 271 THR B C 1
ATOM 9778 O O . THR B 1 271 ? 22.5 -26.078 -20.031 1 97.56 271 THR B O 1
ATOM 9781 N N . ILE B 1 272 ? 24.031 -27.266 -21.156 1 97.12 272 ILE B N 1
ATOM 9782 C CA . ILE B 1 272 ? 25.031 -26.203 -21.094 1 97.12 272 ILE B CA 1
ATOM 9783 C C . ILE B 1 272 ? 24.531 -25 -21.891 1 97.12 272 ILE B C 1
ATOM 9785 O O . ILE B 1 272 ? 24.797 -23.844 -21.516 1 97.12 272 ILE B O 1
ATOM 9789 N N . THR B 1 273 ? 23.844 -25.219 -23.016 1 97.56 273 THR B N 1
ATOM 9790 C CA . THR B 1 273 ? 23.25 -24.125 -23.781 1 97.56 273 THR B CA 1
ATOM 9791 C C . THR B 1 273 ? 22.172 -23.406 -22.984 1 97.56 273 THR B C 1
ATOM 9793 O O . THR B 1 273 ? 22.031 -22.188 -23.062 1 97.56 273 THR B O 1
ATOM 9796 N N . SER B 1 274 ? 21.391 -24.172 -22.219 1 97.56 274 SER B N 1
ATOM 9797 C CA . SER B 1 274 ? 20.375 -23.578 -21.359 1 97.56 274 SER B CA 1
ATOM 9798 C C . SER B 1 274 ? 21.016 -22.672 -20.297 1 97.56 274 SER B C 1
ATOM 9800 O O . SER B 1 274 ? 20.469 -21.609 -19.969 1 97.56 274 SER B O 1
ATOM 9802 N N . TYR B 1 275 ? 22.125 -23.141 -19.719 1 97.38 275 TYR B N 1
ATOM 9803 C CA . TYR B 1 275 ? 22.844 -22.328 -18.734 1 97.38 275 TYR B CA 1
ATOM 9804 C C . TYR B 1 275 ? 23.266 -21 -19.328 1 97.38 275 TYR B C 1
ATOM 9806 O O . TYR B 1 275 ? 23.062 -19.938 -18.719 1 97.38 275 TYR B O 1
ATOM 9814 N N . ALA B 1 276 ? 23.797 -21.047 -20.547 1 97.56 276 ALA B N 1
ATOM 9815 C CA . ALA B 1 276 ? 24.281 -19.828 -21.203 1 97.56 276 ALA B CA 1
ATOM 9816 C C . ALA B 1 276 ? 23.141 -18.891 -21.562 1 97.56 276 ALA B C 1
ATOM 9818 O O . ALA B 1 276 ? 23.234 -17.688 -21.375 1 97.56 276 ALA B O 1
ATOM 9819 N N . ILE B 1 277 ? 22.078 -19.422 -22.016 1 97.31 277 ILE B N 1
ATOM 9820 C CA . ILE B 1 277 ? 20.906 -18.609 -22.391 1 97.31 277 ILE B CA 1
ATOM 9821 C C . ILE B 1 277 ? 20.312 -17.969 -21.141 1 97.31 277 ILE B C 1
ATOM 9823 O O . ILE B 1 277 ? 19.859 -16.828 -21.188 1 97.31 277 ILE B O 1
ATOM 9827 N N . SER B 1 278 ? 20.266 -18.75 -20.062 1 97.06 278 SER B N 1
ATOM 9828 C CA . SER B 1 278 ? 19.75 -18.188 -18.812 1 97.06 278 SER B CA 1
ATOM 9829 C C . SER B 1 278 ? 20.562 -16.969 -18.391 1 97.06 278 SER B C 1
ATOM 9831 O O . SER B 1 278 ? 20.016 -16.031 -17.828 1 97.06 278 SER B O 1
ATOM 9833 N N . SER B 1 279 ? 21.859 -16.969 -18.578 1 97.44 279 SER B N 1
ATOM 9834 C CA . SER B 1 279 ? 22.703 -15.812 -18.266 1 97.44 279 SER B CA 1
ATOM 9835 C C . SER B 1 279 ? 22.391 -14.633 -19.172 1 97.44 279 SER B C 1
ATOM 9837 O O . SER B 1 279 ? 22.375 -13.484 -18.719 1 97.44 279 SER B O 1
ATOM 9839 N N . ILE B 1 280 ? 22.125 -14.914 -20.453 1 97.44 280 ILE B N 1
ATOM 9840 C CA . ILE B 1 280 ? 21.766 -13.859 -21.391 1 97.44 280 ILE B CA 1
ATOM 9841 C C . ILE B 1 280 ? 20.438 -13.234 -20.969 1 97.44 280 ILE B C 1
ATOM 9843 O O . ILE B 1 280 ? 20.297 -12.008 -20.984 1 97.44 280 ILE B O 1
ATOM 9847 N N . VAL B 1 281 ? 19.516 -14.102 -20.594 1 96.38 281 VAL B N 1
ATOM 9848 C CA . VAL B 1 281 ? 18.219 -13.617 -20.141 1 96.38 281 VAL B CA 1
ATOM 9849 C C . VAL B 1 281 ? 18.391 -12.742 -18.891 1 96.38 281 VAL B C 1
ATOM 9851 O O . VAL B 1 281 ? 17.781 -11.672 -18.797 1 96.38 281 VAL B O 1
ATOM 9854 N N . THR B 1 282 ? 19.188 -13.156 -17.969 1 96.25 282 THR B N 1
ATOM 9855 C CA . THR B 1 282 ? 19.469 -12.391 -16.766 1 96.25 282 THR B CA 1
ATOM 9856 C C . THR B 1 282 ? 20.078 -11.039 -17.109 1 96.25 282 THR B C 1
ATOM 9858 O O . THR B 1 282 ? 19.688 -10.008 -16.562 1 96.25 282 THR B O 1
ATOM 9861 N N . GLY B 1 283 ? 21.047 -11.109 -18.062 1 96.81 283 GLY B N 1
ATOM 9862 C CA . GLY B 1 283 ? 21.672 -9.875 -18.5 1 96.81 283 GLY B CA 1
ATOM 9863 C C . GLY B 1 283 ? 20.703 -8.906 -19.156 1 96.81 283 GLY B C 1
ATOM 9864 O O . GLY B 1 283 ? 20.766 -7.699 -18.891 1 96.81 283 GLY B O 1
ATOM 9865 N N . LEU B 1 284 ? 19.828 -9.391 -19.906 1 96.19 284 LEU B N 1
ATOM 9866 C CA . LEU B 1 284 ? 18.844 -8.555 -20.578 1 96.19 284 LEU B CA 1
ATOM 9867 C C . LEU B 1 284 ? 17.891 -7.918 -19.578 1 96.19 284 LEU B C 1
ATOM 9869 O O . LEU B 1 284 ? 17.531 -6.746 -19.703 1 96.19 284 LEU B O 1
ATOM 9873 N N . VAL B 1 285 ? 17.484 -8.68 -18.641 1 93.69 285 VAL B N 1
ATOM 9874 C CA . VAL B 1 285 ? 16.547 -8.164 -17.625 1 93.69 285 VAL B CA 1
ATOM 9875 C C . VAL B 1 285 ? 17.25 -7.102 -16.781 1 93.69 285 VAL B C 1
ATOM 9877 O O . VAL B 1 285 ? 16.672 -6.047 -16.5 1 93.69 285 VAL B O 1
ATOM 9880 N N . PHE B 1 286 ? 18.469 -7.363 -16.391 1 94.62 286 PHE B N 1
ATOM 9881 C CA . PHE B 1 286 ? 19.234 -6.371 -15.641 1 94.62 286 PHE B CA 1
ATOM 9882 C C . PHE B 1 286 ? 19.375 -5.086 -16.453 1 94.62 286 PHE B C 1
ATOM 9884 O O . PHE B 1 286 ? 19.188 -3.988 -15.914 1 94.62 286 PHE B O 1
ATOM 9891 N N . PHE B 1 287 ? 19.719 -5.27 -17.688 1 94.69 287 PHE B N 1
ATOM 9892 C CA . PHE B 1 287 ? 19.938 -4.125 -18.562 1 94.69 287 PHE B CA 1
ATOM 9893 C C . PHE B 1 287 ? 18.656 -3.305 -18.719 1 94.69 287 PHE B C 1
ATOM 9895 O O . PHE B 1 287 ? 18.688 -2.076 -18.609 1 94.69 287 PHE B O 1
ATOM 9902 N N . LEU B 1 288 ? 17.578 -3.943 -18.906 1 93.25 288 LEU B N 1
ATOM 9903 C CA . LEU B 1 288 ? 16.297 -3.268 -19.078 1 93.25 288 LEU B CA 1
ATOM 9904 C C . LEU B 1 288 ? 15.875 -2.557 -17.797 1 93.25 288 LEU B C 1
ATOM 9906 O O . LEU B 1 288 ? 15.359 -1.436 -17.844 1 93.25 288 LEU B O 1
ATOM 9910 N N . LEU B 1 289 ? 16.062 -3.152 -16.672 1 90.06 289 LEU B N 1
ATOM 9911 C CA . LEU B 1 289 ? 15.719 -2.539 -15.398 1 90.06 289 LEU B CA 1
ATOM 9912 C C . LEU B 1 289 ? 16.547 -1.281 -15.156 1 90.06 289 LEU B C 1
ATOM 9914 O O . LEU B 1 289 ? 16.016 -0.264 -14.695 1 90.06 289 LEU B O 1
ATOM 9918 N N . GLY B 1 290 ? 17.844 -1.377 -15.477 1 91.25 290 GLY B N 1
ATOM 9919 C CA . GLY B 1 290 ? 18.734 -0.233 -15.297 1 91.25 290 GLY B CA 1
ATOM 9920 C C . GLY B 1 290 ? 18.453 0.892 -16.281 1 91.25 290 GLY B C 1
ATOM 9921 O O . GLY B 1 290 ? 18.375 2.059 -15.883 1 91.25 290 GLY B O 1
ATOM 9922 N N . LYS B 1 291 ? 18.25 0.555 -17.469 1 92.19 291 LYS B N 1
ATOM 9923 C CA . LYS B 1 291 ? 18.062 1.548 -18.516 1 92.19 291 LYS B CA 1
ATOM 9924 C C . LYS B 1 291 ? 16.719 2.266 -18.359 1 92.19 291 LYS B C 1
ATOM 9926 O O . LYS B 1 291 ? 16.609 3.447 -18.688 1 92.19 291 LYS B O 1
ATOM 9931 N N . LEU B 1 292 ? 15.711 1.541 -17.844 1 89 292 LEU B N 1
ATOM 9932 C CA . LEU B 1 292 ? 14.383 2.127 -17.672 1 89 292 LEU B CA 1
ATOM 9933 C C . LEU B 1 292 ? 14.25 2.754 -16.281 1 89 292 LEU B C 1
ATOM 9935 O O . LEU B 1 292 ? 13.156 3.188 -15.898 1 89 292 LEU B O 1
ATOM 9939 N N . LYS B 1 293 ? 15.305 2.727 -15.523 1 83.38 293 LYS B N 1
ATOM 9940 C CA . LYS B 1 293 ? 15.367 3.32 -14.188 1 83.38 293 LYS B CA 1
ATOM 9941 C C . LYS B 1 293 ? 14.32 2.707 -13.266 1 83.38 293 LYS B C 1
ATOM 9943 O O . LYS B 1 293 ? 13.602 3.426 -12.57 1 83.38 293 LYS B O 1
ATOM 9948 N N . LEU B 1 294 ? 14.195 1.398 -13.398 1 78 294 LEU B N 1
ATOM 9949 C CA . LEU B 1 294 ? 13.242 0.658 -12.578 1 78 294 LEU B CA 1
ATOM 9950 C C . LEU B 1 294 ? 13.93 0.009 -11.383 1 78 294 LEU B C 1
ATOM 9952 O O . LEU B 1 294 ? 13.359 -0.87 -10.734 1 78 294 LEU B O 1
ATOM 9956 N N . GLY B 1 295 ? 15.125 0.413 -11.148 1 74.38 295 GLY B N 1
ATOM 9957 C CA . GLY B 1 295 ? 15.844 -0.134 -10.008 1 74.38 295 GLY B CA 1
ATOM 9958 C C . GLY B 1 295 ? 15.148 0.119 -8.688 1 74.38 295 GLY B C 1
ATOM 9959 O O . GLY B 1 295 ? 15.273 -0.678 -7.754 1 74.38 295 GLY B O 1
ATOM 9960 N N . VAL B 1 296 ? 14.336 1.105 -8.664 1 70.81 296 VAL B N 1
ATOM 9961 C CA . VAL B 1 296 ? 13.633 1.488 -7.445 1 70.81 296 VAL B CA 1
ATOM 9962 C C . VAL B 1 296 ? 12.555 0.458 -7.129 1 70.81 296 VAL B C 1
ATOM 9964 O O . VAL B 1 296 ? 12.227 0.227 -5.961 1 70.81 296 VAL B O 1
ATOM 9967 N N . LEU B 1 297 ? 12.125 -0.285 -8.141 1 69.44 297 LEU B N 1
ATOM 9968 C CA . LEU B 1 297 ? 11.039 -1.244 -7.969 1 69.44 297 LEU B CA 1
ATOM 9969 C C . LEU B 1 297 ? 11.516 -2.461 -7.18 1 69.44 297 LEU B C 1
ATOM 9971 O O . LEU B 1 297 ? 10.719 -3.096 -6.477 1 69.44 297 LEU B O 1
ATOM 9975 N N . VAL B 1 298 ? 12.805 -2.672 -7.254 1 73.25 298 VAL B N 1
ATOM 9976 C CA . VAL B 1 298 ? 13.359 -3.84 -6.574 1 73.25 298 VAL B CA 1
ATOM 9977 C C . VAL B 1 298 ? 13.375 -3.6 -5.066 1 73.25 298 VAL B C 1
ATOM 9979 O O . VAL B 1 298 ? 13.328 -4.551 -4.281 1 73.25 298 VAL B O 1
ATOM 9982 N N . GLY B 1 299 ? 13.266 -2.352 -4.77 1 67.81 299 GLY B N 1
ATOM 9983 C CA . GLY B 1 299 ? 13.289 -1.976 -3.363 1 67.81 299 GLY B CA 1
ATOM 9984 C C . GLY B 1 299 ? 11.969 -2.227 -2.658 1 67.81 299 GLY B C 1
ATOM 9985 O O . GLY B 1 299 ? 11.914 -2.234 -1.427 1 67.81 299 GLY B O 1
ATOM 9986 N N . PHE B 1 300 ? 10.992 -2.6 -3.408 1 65.44 300 PHE B N 1
ATOM 9987 C CA . PHE B 1 300 ? 9.68 -2.834 -2.816 1 65.44 300 PHE B CA 1
ATOM 9988 C C . PHE B 1 300 ? 9.531 -4.293 -2.406 1 65.44 300 PHE B C 1
ATOM 9990 O O . PHE B 1 300 ? 8.562 -4.656 -1.725 1 65.44 300 PHE B O 1
ATOM 9997 N N . PHE B 1 301 ? 10.57 -5.031 -2.75 1 71.56 301 PHE B N 1
ATOM 9998 C CA . PHE B 1 301 ? 10.523 -6.426 -2.334 1 71.56 301 PHE B CA 1
ATOM 9999 C C . PHE B 1 301 ? 11.016 -6.578 -0.896 1 71.56 301 PHE B C 1
ATOM 10001 O O . PHE B 1 301 ? 12.102 -6.113 -0.551 1 71.56 301 PHE B O 1
ATOM 10008 N N . PRO B 1 302 ? 10.188 -7.227 -0.032 1 70.75 302 PRO B N 1
ATOM 10009 C CA . PRO B 1 302 ? 10.586 -7.371 1.369 1 70.75 302 PRO B CA 1
ATOM 10010 C C . PRO B 1 302 ? 11.883 -8.156 1.534 1 70.75 302 PRO B C 1
ATOM 10012 O O . PRO B 1 302 ? 12.055 -9.219 0.92 1 70.75 302 PRO B O 1
ATOM 10015 N N . ARG B 1 303 ? 12.727 -7.766 2.297 1 73.31 303 ARG B N 1
ATOM 10016 C CA . ARG B 1 303 ? 14.047 -8.352 2.492 1 73.31 303 ARG B CA 1
ATOM 10017 C C . ARG B 1 303 ? 13.945 -9.75 3.086 1 73.31 303 ARG B C 1
ATOM 10019 O O . ARG B 1 303 ? 14.773 -10.617 2.799 1 73.31 303 ARG B O 1
ATOM 10026 N N . HIS B 1 304 ? 12.992 -9.969 3.99 1 78.62 304 HIS B N 1
ATOM 10027 C CA . HIS B 1 304 ? 12.922 -11.258 4.664 1 78.62 304 HIS B CA 1
ATOM 10028 C C . HIS B 1 304 ? 12.617 -12.375 3.674 1 78.62 304 HIS B C 1
ATOM 10030 O O . HIS B 1 304 ? 12.938 -13.539 3.924 1 78.62 304 HIS B O 1
ATOM 10036 N N . ILE B 1 305 ? 12.016 -12.039 2.541 1 81.12 305 ILE B N 1
ATOM 10037 C CA . ILE B 1 305 ? 11.789 -13.047 1.51 1 81.12 305 ILE B CA 1
ATOM 10038 C C . ILE B 1 305 ? 13.117 -13.453 0.88 1 81.12 305 ILE B C 1
ATOM 10040 O O . ILE B 1 305 ? 13.344 -14.633 0.616 1 81.12 305 ILE B O 1
ATOM 10044 N N . LEU B 1 306 ? 13.922 -12.453 0.614 1 80.88 306 LEU B N 1
ATOM 10045 C CA . LEU B 1 306 ? 15.25 -12.742 0.084 1 80.88 306 LEU B CA 1
ATOM 10046 C C . LEU B 1 306 ? 16.062 -13.578 1.065 1 80.88 306 LEU B C 1
ATOM 10048 O O . LEU B 1 306 ? 16.766 -14.508 0.661 1 80.88 306 LEU B O 1
ATOM 10052 N N . VAL B 1 307 ? 15.938 -13.234 2.35 1 85 307 VAL B N 1
ATOM 10053 C CA . VAL B 1 307 ? 16.656 -13.977 3.383 1 85 307 VAL B CA 1
ATOM 10054 C C . VAL B 1 307 ? 16.141 -15.414 3.436 1 85 307 VAL B C 1
ATOM 10056 O O . VAL B 1 307 ? 16.922 -16.344 3.656 1 85 307 VAL B O 1
ATOM 10059 N N . GLY B 1 308 ? 14.883 -15.578 3.248 1 88.5 308 GLY B N 1
ATOM 10060 C CA . GLY B 1 308 ? 14.336 -16.922 3.178 1 88.5 308 GLY B CA 1
ATOM 10061 C C . GLY B 1 308 ? 14.875 -17.719 2.006 1 88.5 308 GLY B C 1
ATOM 10062 O O . GLY B 1 308 ? 15.188 -18.906 2.15 1 88.5 308 GLY B O 1
ATOM 10063 N N . CYS B 1 309 ? 14.984 -17.094 0.892 1 87.31 309 CYS B N 1
ATOM 10064 C CA . CYS B 1 309 ? 15.523 -17.766 -0.288 1 87.31 309 CYS B CA 1
ATOM 10065 C C . CYS B 1 309 ? 17 -18.125 -0.089 1 87.31 309 CYS B C 1
ATOM 10067 O O . CYS B 1 309 ? 17.438 -19.188 -0.535 1 87.31 309 CYS B O 1
ATOM 10069 N N . ILE B 1 310 ? 17.719 -17.281 0.548 1 87.94 310 ILE B N 1
ATOM 10070 C CA . ILE B 1 310 ? 19.109 -17.547 0.862 1 87.94 310 ILE B CA 1
ATOM 10071 C C . ILE B 1 310 ? 19.219 -18.75 1.809 1 87.94 310 ILE B C 1
ATOM 10073 O O . ILE B 1 310 ? 20.109 -19.578 1.667 1 87.94 310 ILE B O 1
ATOM 10077 N N . GLY B 1 311 ? 18.297 -18.766 2.723 1 91.44 311 GLY B N 1
ATOM 10078 C CA . GLY B 1 311 ? 18.25 -19.922 3.594 1 91.44 311 GLY B CA 1
ATOM 10079 C C . GLY B 1 311 ? 17.969 -21.219 2.85 1 91.44 311 GLY B C 1
ATOM 10080 O O . GLY B 1 311 ? 18.531 -22.266 3.174 1 91.44 311 GLY B O 1
ATOM 10081 N N . GLY B 1 312 ? 17.078 -21.125 1.899 1 92 312 GLY B N 1
ATOM 10082 C CA . GLY B 1 312 ? 16.812 -22.281 1.074 1 92 312 GLY B CA 1
ATOM 10083 C C . GLY B 1 312 ? 18.031 -22.766 0.305 1 92 312 GLY B C 1
ATOM 10084 O O . GLY B 1 312 ? 18.266 -23.969 0.182 1 92 312 GLY B O 1
ATOM 10085 N N . VAL B 1 313 ? 18.812 -21.844 -0.187 1 90.06 313 VAL B N 1
ATOM 10086 C CA . VAL B 1 313 ? 20.047 -22.188 -0.882 1 90.06 313 VAL B CA 1
ATOM 10087 C C . VAL B 1 313 ? 21.047 -22.797 0.1 1 90.06 313 VAL B C 1
ATOM 10089 O O . VAL B 1 313 ? 21.766 -23.75 -0.243 1 90.06 313 VAL B O 1
ATOM 10092 N N . GLY B 1 314 ? 21.078 -22.25 1.267 1 92.31 314 GLY B N 1
ATOM 10093 C CA . GLY B 1 314 ? 21.938 -22.844 2.291 1 92.31 314 GLY B CA 1
ATOM 10094 C C . GLY B 1 314 ? 21.609 -24.297 2.568 1 92.31 314 GLY B C 1
ATOM 10095 O O . GLY B 1 314 ? 22.516 -25.125 2.656 1 92.31 314 GLY B O 1
ATOM 10096 N N . TYR B 1 315 ? 20.422 -24.609 2.699 1 93.75 315 TYR B N 1
ATOM 10097 C CA . TYR B 1 315 ? 20 -25.984 2.908 1 93.75 315 TYR B CA 1
ATOM 10098 C C . TYR B 1 315 ? 20.406 -26.859 1.727 1 93.75 315 TYR B C 1
ATOM 10100 O O . TYR B 1 315 ? 20.875 -27.984 1.91 1 93.75 315 TYR B O 1
ATOM 10108 N N . PHE B 1 316 ? 20.234 -26.391 0.581 1 91 316 PHE B N 1
ATOM 10109 C CA . PHE B 1 316 ? 20.594 -27.109 -0.637 1 91 316 PHE B CA 1
ATOM 10110 C C . PHE B 1 316 ? 22.094 -27.438 -0.643 1 91 316 PHE B C 1
ATOM 10112 O O . PHE B 1 316 ? 22.484 -28.531 -1.029 1 91 316 PHE B O 1
ATOM 10119 N N . LEU B 1 317 ? 22.828 -26.484 -0.255 1 91.12 317 LEU B N 1
ATOM 10120 C CA . LEU B 1 317 ? 24.281 -26.688 -0.253 1 91.12 317 LEU B CA 1
ATOM 10121 C C . LEU B 1 317 ? 24.688 -27.734 0.784 1 91.12 317 LEU B C 1
ATOM 10123 O O . LEU B 1 317 ? 25.578 -28.547 0.537 1 91.12 317 LEU B O 1
ATOM 10127 N N . ILE B 1 318 ? 24.078 -27.734 1.866 1 93.62 318 ILE B N 1
ATOM 10128 C CA . ILE B 1 318 ? 24.359 -28.75 2.867 1 93.62 318 ILE B CA 1
ATOM 10129 C C . ILE B 1 318 ? 24.016 -30.141 2.316 1 93.62 318 ILE B C 1
ATOM 10131 O O . ILE B 1 318 ? 24.797 -31.078 2.447 1 93.62 318 ILE B O 1
ATOM 10135 N N . ALA B 1 319 ? 22.906 -30.234 1.698 1 92 319 ALA B N 1
ATOM 10136 C CA . ALA B 1 319 ? 22.484 -31.5 1.094 1 92 319 ALA B CA 1
ATOM 10137 C C . ALA B 1 319 ? 23.453 -31.906 -0.018 1 92 319 ALA B C 1
ATOM 10139 O O . ALA B 1 319 ? 23.797 -33.094 -0.139 1 92 319 ALA B O 1
ATOM 10140 N N . THR B 1 320 ? 23.844 -30.969 -0.791 1 89.81 320 THR B N 1
ATOM 10141 C CA . THR B 1 320 ? 24.766 -31.234 -1.886 1 89.81 320 THR B CA 1
ATOM 10142 C C . THR B 1 320 ? 26.141 -31.641 -1.349 1 89.81 320 THR B C 1
ATOM 10144 O O . THR B 1 320 ? 26.828 -32.469 -1.944 1 89.81 320 THR B O 1
ATOM 10147 N N . GLY B 1 321 ? 26.531 -30.984 -0.24 1 91.94 321 GLY B N 1
ATOM 10148 C CA . GLY B 1 321 ? 27.781 -31.391 0.398 1 91.94 321 GLY B CA 1
ATOM 10149 C C . GLY B 1 321 ? 27.797 -32.844 0.781 1 91.94 321 GLY B C 1
ATOM 10150 O O . GLY B 1 321 ? 28.812 -33.531 0.586 1 91.94 321 GLY B O 1
ATOM 10151 N N . ILE B 1 322 ? 26.688 -33.344 1.235 1 93.5 322 ILE B N 1
ATOM 10152 C CA . ILE B 1 322 ? 26.578 -34.75 1.589 1 93.5 322 ILE B CA 1
ATOM 10153 C C . ILE B 1 322 ? 26.625 -35.625 0.325 1 93.5 322 ILE B C 1
ATOM 10155 O O . ILE B 1 322 ? 27.297 -36.656 0.292 1 93.5 322 ILE B O 1
ATOM 10159 N N . GLU B 1 323 ? 25.984 -35.125 -0.673 1 91.31 323 GLU B N 1
ATOM 10160 C CA . GLU B 1 323 ? 25.922 -35.875 -1.926 1 91.31 323 GLU B CA 1
ATOM 10161 C C . GLU B 1 323 ? 27.297 -36 -2.568 1 91.31 323 GLU B C 1
ATOM 10163 O O . GLU B 1 323 ? 27.703 -37.094 -2.971 1 91.31 323 GLU B O 1
ATOM 10168 N N . VAL B 1 324 ? 27.969 -34.906 -2.656 1 87.88 324 VAL B N 1
ATOM 10169 C CA . VAL B 1 324 ? 29.25 -34.875 -3.346 1 87.88 324 VAL B CA 1
ATOM 10170 C C . VAL B 1 324 ? 30.297 -35.625 -2.533 1 87.88 324 VAL B C 1
ATOM 10172 O O . VAL B 1 324 ? 31.094 -36.406 -3.09 1 87.88 324 VAL B O 1
ATOM 10175 N N . SER B 1 325 ? 30.281 -35.5 -1.25 1 92.38 325 SER B N 1
ATOM 10176 C CA . SER B 1 325 ? 31.281 -36.125 -0.395 1 92.38 325 SER B CA 1
ATOM 10177 C C . SER B 1 325 ? 31.047 -37.625 -0.312 1 92.38 325 SER B C 1
ATOM 10179 O O . SER B 1 325 ? 32 -38.406 -0.232 1 92.38 325 SER B O 1
ATOM 10181 N N . SER B 1 326 ? 29.812 -38.062 -0.327 1 92.38 326 SER B N 1
ATOM 10182 C CA . SER B 1 326 ? 29.5 -39.469 -0.224 1 92.38 326 SER B CA 1
ATOM 10183 C C . SER B 1 326 ? 29.484 -40.156 -1.597 1 92.38 326 SER B C 1
ATOM 10185 O O . SER B 1 326 ? 29.328 -41.375 -1.7 1 92.38 326 SER B O 1
ATOM 10187 N N . ARG B 1 327 ? 29.641 -39.375 -2.639 1 86.56 327 ARG B N 1
ATOM 10188 C CA . ARG B 1 327 ? 29.609 -39.875 -4.012 1 86.56 327 ARG B CA 1
ATOM 10189 C C . ARG B 1 327 ? 28.297 -40.594 -4.289 1 86.56 327 ARG B C 1
ATOM 10191 O O . ARG B 1 327 ? 28.281 -41.625 -4.953 1 86.56 327 ARG B O 1
ATOM 10198 N N . LEU B 1 328 ? 27.266 -40.031 -3.609 1 87.06 328 LEU B N 1
ATOM 10199 C CA . LEU B 1 328 ? 25.938 -40.625 -3.801 1 87.06 328 LEU B CA 1
ATOM 10200 C C . LEU B 1 328 ? 25.453 -40.406 -5.234 1 87.06 328 LEU B C 1
ATOM 10202 O O . LEU B 1 328 ? 25.469 -39.281 -5.738 1 87.06 328 LEU B O 1
ATOM 10206 N N . GLU B 1 329 ? 25.062 -41.531 -5.855 1 80.81 329 GLU B N 1
ATOM 10207 C CA . GLU B 1 329 ? 24.578 -41.438 -7.227 1 80.81 329 GLU B CA 1
ATOM 10208 C C . GLU B 1 329 ? 23.078 -41.156 -7.258 1 80.81 329 GLU B C 1
ATOM 10210 O O . GLU B 1 329 ? 22.297 -41.75 -6.52 1 80.81 329 GLU B O 1
ATOM 10215 N N . GLY B 1 330 ? 22.594 -40.219 -7.996 1 77.06 330 GLY B N 1
ATOM 10216 C CA . GLY B 1 330 ? 21.188 -39.938 -8.195 1 77.06 330 GLY B CA 1
ATOM 10217 C C . GLY B 1 330 ? 20.656 -38.844 -7.27 1 77.06 330 GLY B C 1
ATOM 10218 O O . GLY B 1 330 ? 19.453 -38.594 -7.246 1 77.06 330 GLY B O 1
ATOM 10219 N N . GLY B 1 331 ? 21.516 -38.312 -6.512 1 78.81 331 GLY B N 1
ATOM 10220 C CA . GLY B 1 331 ? 21.062 -37.219 -5.66 1 78.81 331 GLY B CA 1
ATOM 10221 C C . GLY B 1 331 ? 20.5 -37.719 -4.328 1 78.81 331 GLY B C 1
ATOM 10222 O O . GLY B 1 331 ? 20.266 -38.906 -4.141 1 78.81 331 GLY B O 1
ATOM 10223 N N . LEU B 1 332 ? 20.281 -36.844 -3.355 1 81.69 332 LEU B N 1
ATOM 10224 C CA . LEU B 1 332 ? 19.812 -37.156 -2.012 1 81.69 332 LEU B CA 1
ATOM 10225 C C . LEU B 1 332 ? 18.297 -37.25 -1.981 1 81.69 332 LEU B C 1
ATOM 10227 O O . LEU B 1 332 ? 17.594 -36.312 -2.336 1 81.69 332 LEU B O 1
ATOM 10231 N N . SER B 1 333 ? 17.766 -38.438 -1.825 1 83.88 333 SER B N 1
ATOM 10232 C CA . SER B 1 333 ? 16.344 -38.688 -1.637 1 83.88 333 SER B CA 1
ATOM 10233 C C . SER B 1 333 ? 16.031 -39.062 -0.191 1 83.88 333 SER B C 1
ATOM 10235 O O . SER B 1 333 ? 16.844 -39.688 0.479 1 83.88 333 SER B O 1
ATOM 10237 N N . TYR B 1 334 ? 15 -38.562 0.293 1 84.75 334 TYR B N 1
ATOM 10238 C CA . TYR B 1 334 ? 14.633 -38.844 1.679 1 84.75 334 TYR B CA 1
ATOM 10239 C C . TYR B 1 334 ? 13.898 -40.156 1.805 1 84.75 334 TYR B C 1
ATOM 10241 O O . TYR B 1 334 ? 12.703 -40.219 2.107 1 84.75 334 TYR B O 1
ATOM 10249 N N . ASN B 1 335 ? 14.664 -41.281 1.48 1 85.75 335 ASN B N 1
ATOM 10250 C CA . ASN B 1 335 ? 14.164 -42.656 1.567 1 85.75 335 ASN B CA 1
ATOM 10251 C C . ASN B 1 335 ? 15.102 -43.562 2.373 1 85.75 335 ASN B C 1
ATOM 10253 O O . ASN B 1 335 ? 16.188 -43.125 2.758 1 85.75 335 ASN B O 1
ATOM 10257 N N . TYR B 1 336 ? 14.695 -44.719 2.756 1 89 336 TYR B N 1
ATOM 10258 C CA . TYR B 1 336 ? 15.438 -45.656 3.609 1 89 336 TYR B CA 1
ATOM 10259 C C . TYR B 1 336 ? 16.688 -46.156 2.902 1 89 336 TYR B C 1
ATOM 10261 O O . TYR B 1 336 ? 17.734 -46.375 3.535 1 89 336 TYR B O 1
ATOM 10269 N N . GLU B 1 337 ? 16.625 -46.344 1.628 1 89.75 337 GLU B N 1
ATOM 10270 C CA . GLU B 1 337 ? 17.766 -46.844 0.875 1 89.75 337 GLU B CA 1
ATOM 10271 C C . GLU B 1 337 ? 18.938 -45.844 0.946 1 89.75 337 GLU B C 1
ATOM 10273 O O . GLU B 1 337 ? 20.094 -46.25 1.109 1 89.75 337 GLU B O 1
ATOM 10278 N N . THR B 1 338 ? 18.594 -44.594 0.759 1 91.06 338 THR B N 1
ATOM 10279 C CA . THR B 1 338 ? 19.625 -43.531 0.863 1 91.06 338 THR B CA 1
ATOM 10280 C C . THR B 1 338 ? 20.172 -43.469 2.287 1 91.06 338 THR B C 1
ATOM 10282 O O . THR B 1 338 ? 21.359 -43.25 2.486 1 91.06 338 THR B O 1
ATOM 10285 N N . PHE B 1 339 ? 19.328 -43.719 3.303 1 92.06 339 PHE B N 1
ATOM 10286 C CA . PHE B 1 339 ? 19.75 -43.688 4.699 1 92.06 339 PHE B CA 1
ATOM 10287 C C . PHE B 1 339 ? 20.734 -44.812 4.98 1 92.06 339 PHE B C 1
ATOM 10289 O O . PHE B 1 339 ? 21.766 -44.594 5.641 1 92.06 339 PHE B O 1
ATOM 10296 N N . LYS B 1 340 ? 20.422 -45.969 4.453 1 92.62 340 LYS B N 1
ATOM 10297 C CA . LYS B 1 340 ? 21.297 -47.125 4.629 1 92.62 340 LYS B CA 1
ATOM 10298 C C . LYS B 1 340 ? 22.656 -46.906 3.961 1 92.62 340 LYS B C 1
ATOM 10300 O O . LYS B 1 340 ? 23.703 -47.25 4.52 1 92.62 340 LYS B O 1
ATOM 10305 N N . TYR B 1 341 ? 22.578 -46.281 2.793 1 91.88 341 TYR B N 1
ATOM 10306 C CA . TYR B 1 341 ? 23.812 -46 2.061 1 91.88 341 TYR B CA 1
ATOM 10307 C C . TYR B 1 341 ? 24.703 -45.031 2.82 1 91.88 341 TYR B C 1
ATOM 10309 O O . TYR B 1 341 ? 25.922 -45.219 2.908 1 91.88 341 TYR B O 1
ATOM 10317 N N . LEU B 1 342 ? 24.141 -44.094 3.447 1 92.94 342 LEU B N 1
ATOM 10318 C CA . LEU B 1 342 ? 24.875 -43 4.074 1 92.94 342 LEU B CA 1
ATOM 10319 C C . LEU B 1 342 ? 25.375 -43.406 5.457 1 92.94 342 LEU B C 1
ATOM 10321 O O . LEU B 1 342 ? 26.422 -42.938 5.898 1 92.94 342 LEU B O 1
ATOM 10325 N N . PHE B 1 343 ? 24.688 -44.375 6.145 1 93.56 343 PHE B N 1
ATOM 10326 C CA . PHE B 1 343 ? 25 -44.531 7.555 1 93.56 343 PHE B CA 1
ATOM 10327 C C . PHE B 1 343 ? 25.469 -45.969 7.828 1 93.56 343 PHE B C 1
ATOM 10329 O O . PHE B 1 343 ? 26.125 -46.219 8.844 1 93.56 343 PHE B O 1
ATOM 10336 N N . TYR B 1 344 ? 25.203 -46.906 6.902 1 91.75 344 TYR B N 1
ATOM 10337 C CA . TYR B 1 344 ? 25.531 -48.312 7.199 1 91.75 344 TYR B CA 1
ATOM 10338 C C . TYR B 1 344 ? 26.938 -48.656 6.699 1 91.75 344 TYR B C 1
ATOM 10340 O O . TYR B 1 344 ? 27.594 -49.531 7.242 1 91.75 344 TYR B O 1
ATOM 10348 N N . ASN B 1 345 ? 27.375 -48.062 5.625 1 91.31 345 ASN B N 1
ATOM 10349 C CA . ASN B 1 345 ? 28.719 -48.281 5.109 1 91.31 345 ASN B CA 1
ATOM 10350 C C . ASN B 1 345 ? 29.734 -47.375 5.797 1 91.31 345 ASN B C 1
ATOM 10352 O O . ASN B 1 345 ? 29.656 -46.156 5.711 1 91.31 345 ASN B O 1
ATOM 10356 N N . TYR B 1 346 ? 30.703 -47.938 6.441 1 91.81 346 TYR B N 1
ATOM 10357 C CA . TYR B 1 346 ? 31.688 -47.188 7.238 1 91.81 346 TYR B CA 1
ATOM 10358 C C . TYR B 1 346 ? 32.5 -46.25 6.363 1 91.81 346 TYR B C 1
ATOM 10360 O O . TYR B 1 346 ? 32.844 -45.125 6.773 1 91.81 346 TYR B O 1
ATOM 10368 N N . THR B 1 347 ? 32.875 -46.656 5.188 1 91.31 347 THR B N 1
ATOM 10369 C CA . THR B 1 347 ? 33.656 -45.812 4.293 1 91.31 347 THR B CA 1
ATOM 10370 C C . THR B 1 347 ? 32.844 -44.594 3.865 1 91.31 347 THR B C 1
ATOM 10372 O O . THR B 1 347 ? 33.375 -43.469 3.893 1 91.31 347 THR B O 1
ATOM 10375 N N . THR B 1 348 ? 31.578 -44.844 3.49 1 93.69 348 THR B N 1
ATOM 10376 C CA . THR B 1 348 ? 30.719 -43.75 3.07 1 93.69 348 THR B CA 1
ATOM 10377 C C . THR B 1 348 ? 30.453 -42.781 4.23 1 93.69 348 THR B C 1
ATOM 10379 O O . THR B 1 348 ? 30.391 -41.562 4.039 1 93.69 348 THR B O 1
ATOM 10382 N N . LEU B 1 349 ? 30.281 -43.312 5.426 1 95 349 LEU B N 1
ATOM 10383 C CA . LEU B 1 349 ? 30.047 -42.5 6.613 1 95 349 LEU B CA 1
ATOM 10384 C C . LEU B 1 349 ? 31.203 -41.562 6.855 1 95 349 LEU B C 1
ATOM 10386 O O . LEU B 1 349 ? 31 -40.375 7.156 1 95 349 LEU B O 1
ATOM 10390 N N . LEU B 1 350 ? 32.438 -42.031 6.703 1 94.44 350 LEU B N 1
ATOM 10391 C CA . LEU B 1 350 ? 33.594 -41.219 6.934 1 94.44 350 LEU B CA 1
ATOM 10392 C C . LEU B 1 350 ? 33.781 -40.188 5.805 1 94.44 350 LEU B C 1
ATOM 10394 O O . LEU B 1 350 ? 34.281 -39.094 6.031 1 94.44 350 LEU B O 1
ATOM 10398 N N . GLU B 1 351 ? 33.375 -40.531 4.637 1 94.88 351 GLU B N 1
ATOM 10399 C CA . GLU B 1 351 ? 33.562 -39.656 3.473 1 94.88 351 GLU B CA 1
ATOM 10400 C C . GLU B 1 351 ? 32.75 -38.375 3.637 1 94.88 351 GLU B C 1
ATOM 10402 O O . GLU B 1 351 ? 33.25 -37.281 3.256 1 94.88 351 GLU B O 1
ATOM 10407 N N . TRP B 1 352 ? 31.547 -38.406 4.188 1 95.19 352 TRP B N 1
ATOM 10408 C CA . TRP B 1 352 ? 30.766 -37.156 4.273 1 95.19 352 TRP B CA 1
ATOM 10409 C C . TRP B 1 352 ? 30.859 -36.562 5.664 1 95.19 352 TRP B C 1
ATOM 10411 O O . TRP B 1 352 ? 30.609 -35.375 5.848 1 95.19 352 TRP B O 1
ATOM 10421 N N . THR B 1 353 ? 31.312 -37.312 6.762 1 96.31 353 THR B N 1
ATOM 10422 C CA . THR B 1 353 ? 31.406 -36.75 8.109 1 96.31 353 THR B CA 1
ATOM 10423 C C . THR B 1 353 ? 32.75 -36.062 8.305 1 96.31 353 THR B C 1
ATOM 10425 O O . THR B 1 353 ? 32.844 -35.094 9.078 1 96.31 353 THR B O 1
ATOM 10428 N N . ILE B 1 354 ? 33.812 -36.5 7.609 1 95.94 354 ILE B N 1
ATOM 10429 C CA . ILE B 1 354 ? 35.125 -35.875 7.77 1 95.94 354 ILE B CA 1
ATOM 10430 C C . ILE B 1 354 ? 35.062 -34.438 7.25 1 95.94 354 ILE B C 1
ATOM 10432 O O . ILE B 1 354 ? 35.469 -33.5 7.949 1 95.94 354 ILE B O 1
ATOM 10436 N N . PRO B 1 355 ? 34.594 -34.219 6.039 1 96.38 355 PRO B N 1
ATOM 10437 C CA . PRO B 1 355 ? 34.469 -32.844 5.609 1 96.38 355 PRO B CA 1
ATOM 10438 C C . PRO B 1 355 ? 33.562 -32 6.535 1 96.38 355 PRO B C 1
ATOM 10440 O O . PRO B 1 355 ? 33.812 -30.812 6.738 1 96.38 355 PRO B O 1
ATOM 10443 N N . LEU B 1 356 ? 32.5 -32.562 7.039 1 97.06 356 LEU B N 1
ATOM 10444 C CA . LEU B 1 356 ? 31.609 -31.891 7.984 1 97.06 356 LEU B CA 1
ATOM 10445 C C . LEU B 1 356 ? 32.375 -31.484 9.234 1 97.06 356 LEU B C 1
ATOM 10447 O O . LEU B 1 356 ? 32.219 -30.359 9.734 1 97.06 356 LEU B O 1
ATOM 10451 N N . LEU B 1 357 ? 33.188 -32.406 9.727 1 97 357 LEU B N 1
ATOM 10452 C CA . LEU B 1 357 ? 34.031 -32.125 10.898 1 97 357 LEU B CA 1
ATOM 10453 C C . LEU B 1 357 ? 35.031 -31.031 10.602 1 97 357 LEU B C 1
ATOM 10455 O O . LEU B 1 357 ? 35.281 -30.172 11.445 1 97 357 LEU B O 1
ATOM 10459 N N . LEU B 1 358 ? 35.656 -31.141 9.445 1 96.69 358 LEU B N 1
ATOM 10460 C CA . LEU B 1 358 ? 36.625 -30.109 9.047 1 96.69 358 LEU B CA 1
ATOM 10461 C C . LEU B 1 358 ? 35.938 -28.75 8.984 1 96.69 358 LEU B C 1
ATOM 10463 O O . LEU B 1 358 ? 36.531 -27.734 9.391 1 96.69 358 LEU B O 1
ATOM 10467 N N . ALA B 1 359 ? 34.75 -28.688 8.406 1 96.25 359 ALA B N 1
ATOM 10468 C CA . ALA B 1 359 ? 34 -27.438 8.367 1 96.25 359 ALA B CA 1
ATOM 10469 C C . ALA B 1 359 ? 33.688 -26.922 9.773 1 96.25 359 ALA B C 1
ATOM 10471 O O . ALA B 1 359 ? 33.812 -25.734 10.047 1 96.25 359 ALA B O 1
ATOM 10472 N N . LEU B 1 360 ? 33.312 -27.797 10.703 1 96 360 LEU B N 1
ATOM 10473 C CA . LEU B 1 360 ? 33 -27.438 12.078 1 96 360 LEU B CA 1
ATOM 10474 C C . LEU B 1 360 ? 34.219 -26.875 12.781 1 96 360 LEU B C 1
ATOM 10476 O O . LEU B 1 360 ? 34.125 -25.906 13.539 1 96 360 LEU B O 1
ATOM 10480 N N . ILE B 1 361 ? 35.344 -27.453 12.586 1 96 361 ILE B N 1
ATOM 10481 C CA . ILE B 1 361 ? 36.562 -26.969 13.172 1 96 361 ILE B CA 1
ATOM 10482 C C . ILE B 1 361 ? 36.875 -25.562 12.664 1 96 361 ILE B C 1
ATOM 10484 O O . ILE B 1 361 ? 37.281 -24.688 13.438 1 96 361 ILE B O 1
ATOM 10488 N N . LEU B 1 362 ? 36.719 -25.406 11.414 1 94.25 362 LEU B N 1
ATOM 10489 C CA . LEU B 1 362 ? 36.969 -24.078 10.836 1 94.25 362 LEU B CA 1
ATOM 10490 C C . LEU B 1 362 ? 36 -23.047 11.438 1 94.25 362 LEU B C 1
ATOM 10492 O O . LEU B 1 362 ? 36.406 -21.922 11.719 1 94.25 362 LEU B O 1
ATOM 10496 N N . ILE B 1 363 ? 34.719 -23.406 11.648 1 93.62 363 ILE B N 1
ATOM 10497 C CA . ILE B 1 363 ? 33.75 -22.516 12.219 1 93.62 363 ILE B CA 1
ATOM 10498 C C . ILE B 1 363 ? 34.156 -22.109 13.633 1 93.62 363 ILE B C 1
ATOM 10500 O O . ILE B 1 363 ? 34.062 -20.938 14 1 93.62 363 ILE B O 1
ATOM 10504 N N . ILE B 1 364 ? 34.688 -23 14.375 1 93.31 364 ILE B N 1
ATOM 10505 C CA . ILE B 1 364 ? 35.156 -22.734 15.734 1 93.31 364 ILE B CA 1
ATOM 10506 C C . ILE B 1 364 ? 36.375 -21.844 15.695 1 93.31 364 ILE B C 1
ATOM 10508 O O . ILE B 1 364 ? 36.5 -20.906 16.5 1 93.31 364 ILE B O 1
ATOM 10512 N N . LEU B 1 365 ? 37.219 -22.062 14.766 1 92.25 365 LEU B N 1
ATOM 10513 C CA . LEU B 1 365 ? 38.438 -21.25 14.625 1 92.25 365 LEU B CA 1
ATOM 10514 C C . LEU B 1 365 ? 38.094 -19.828 14.203 1 92.25 365 LEU B C 1
ATOM 10516 O O . LEU B 1 365 ? 38.75 -18.875 14.625 1 92.25 365 LEU B O 1
ATOM 10520 N N . GLN B 1 366 ? 37.125 -19.719 13.352 1 89.5 366 GLN B N 1
ATOM 10521 C CA . GLN B 1 366 ? 36.688 -18.406 12.891 1 89.5 366 GLN B CA 1
ATOM 10522 C C . GLN B 1 366 ? 36.125 -17.578 14.031 1 89.5 366 GLN B C 1
ATOM 10524 O O . GLN B 1 366 ? 36.188 -16.359 14.016 1 89.5 366 GLN B O 1
ATOM 10529 N N . HIS B 1 367 ? 35.5 -18.25 15.016 1 85 367 HIS B N 1
ATOM 10530 C CA . HIS B 1 367 ? 34.938 -17.547 16.172 1 85 367 HIS B CA 1
ATOM 10531 C C . HIS B 1 367 ? 36.062 -17.031 17.078 1 85 367 HIS B C 1
ATOM 10533 O O . HIS B 1 367 ? 35.875 -15.992 17.734 1 85 367 HIS B O 1
ATOM 10539 N N . LYS B 1 368 ? 37.188 -17.609 17.031 1 86.94 368 LYS B N 1
ATOM 10540 C CA . LYS B 1 368 ? 38.281 -17.234 17.922 1 86.94 368 LYS B CA 1
ATOM 10541 C C . LYS B 1 368 ? 39.25 -16.266 17.234 1 86.94 368 LYS B C 1
ATOM 10543 O O . LYS B 1 368 ? 39.781 -15.344 17.859 1 86.94 368 LYS B O 1
ATOM 10548 N N . TYR B 1 369 ? 39.5 -16.609 15.898 1 84.31 369 TYR B N 1
ATOM 10549 C CA . TYR B 1 369 ? 40.438 -15.805 15.148 1 84.31 369 TYR B CA 1
ATOM 10550 C C . TYR B 1 369 ? 39.75 -15 14.062 1 84.31 369 TYR B C 1
ATOM 10552 O O . TYR B 1 369 ? 39 -15.555 13.25 1 84.31 369 TYR B O 1
ATOM 10560 N N . HIS B 1 370 ? 39.938 -13.711 14.07 1 76.69 370 HIS B N 1
ATOM 10561 C CA . HIS B 1 370 ? 39.281 -12.852 13.109 1 76.69 370 HIS B CA 1
ATOM 10562 C C . HIS B 1 370 ? 40.25 -12.359 12.039 1 76.69 370 HIS B C 1
ATOM 10564 O O . HIS B 1 370 ? 40.438 -11.148 11.883 1 76.69 370 HIS B O 1
ATOM 10570 N N . ASN B 1 371 ? 40.969 -13.266 11.414 1 77.88 371 ASN B N 1
ATOM 10571 C CA . ASN B 1 371 ? 41.906 -12.922 10.336 1 77.88 371 ASN B CA 1
ATOM 10572 C C . ASN B 1 371 ? 41.344 -13.312 8.977 1 77.88 371 ASN B C 1
ATOM 10574 O O . ASN B 1 371 ? 40.719 -14.367 8.836 1 77.88 371 ASN B O 1
ATOM 10578 N N . SER B 1 372 ? 41.5 -12.461 7.98 1 77.56 372 SER B N 1
ATOM 10579 C CA . SER B 1 372 ? 40.969 -12.695 6.641 1 77.56 372 SER B CA 1
ATOM 10580 C C . SER B 1 372 ? 41.688 -13.844 5.949 1 77.56 372 SER B C 1
ATOM 10582 O O . SER B 1 372 ? 41.156 -14.445 5.016 1 77.56 372 SER B O 1
ATOM 10584 N N . LEU B 1 373 ? 42.875 -14.211 6.371 1 81.94 373 LEU B N 1
ATOM 10585 C CA . LEU B 1 373 ? 43.656 -15.258 5.715 1 81.94 373 LEU B CA 1
ATOM 10586 C C . LEU B 1 373 ? 43.406 -16.609 6.375 1 81.94 373 LEU B C 1
ATOM 10588 O O . LEU B 1 373 ? 43.938 -17.625 5.91 1 81.94 373 LEU B O 1
ATOM 10592 N N . LEU B 1 374 ? 42.594 -16.656 7.34 1 87.88 374 LEU B N 1
ATOM 10593 C CA . LEU B 1 374 ? 42.375 -17.891 8.086 1 87.88 374 LEU B CA 1
ATOM 10594 C C . LEU B 1 374 ? 41.781 -18.969 7.18 1 87.88 374 LEU B C 1
ATOM 10596 O O . LEU B 1 374 ? 42.25 -20.109 7.176 1 87.88 374 LEU B O 1
ATOM 10600 N N . VAL B 1 375 ? 40.812 -18.641 6.336 1 88 375 VAL B N 1
ATOM 10601 C CA . VAL B 1 375 ? 40.094 -19.625 5.535 1 88 375 VAL B CA 1
ATOM 10602 C C . VAL B 1 375 ? 41.031 -20.188 4.457 1 88 375 VAL B C 1
ATOM 10604 O O . VAL B 1 375 ? 41.188 -21.406 4.336 1 88 375 VAL B O 1
ATOM 10607 N N . PRO B 1 376 ? 41.719 -19.344 3.699 1 86.31 376 PRO B N 1
ATOM 10608 C CA . PRO B 1 376 ? 42.656 -19.875 2.684 1 86.31 376 PRO B CA 1
ATOM 10609 C C . PRO B 1 376 ? 43.781 -20.703 3.285 1 86.31 376 PRO B C 1
ATOM 10611 O O . PRO B 1 376 ? 44.125 -21.781 2.768 1 86.31 376 PRO B O 1
ATOM 10614 N N . LEU B 1 377 ? 44.312 -20.25 4.371 1 89.19 377 LEU B N 1
ATOM 10615 C CA . LEU B 1 377 ? 45.406 -20.969 4.992 1 89.19 377 LEU B CA 1
ATOM 10616 C C . LEU B 1 377 ? 44.938 -22.297 5.566 1 89.19 377 LEU B C 1
ATOM 10618 O O . LEU B 1 377 ? 45.688 -23.281 5.551 1 89.19 377 LEU B O 1
ATOM 10622 N N . TYR B 1 378 ? 43.781 -22.25 6.133 1 93.69 378 TYR B N 1
ATOM 10623 C CA . TYR B 1 378 ? 43.188 -23.469 6.68 1 93.69 378 TYR B CA 1
ATOM 10624 C C . TYR B 1 378 ? 43.062 -24.547 5.602 1 93.69 378 TYR B C 1
ATOM 10626 O O . TYR B 1 378 ? 43.438 -25.688 5.805 1 93.69 378 TYR B O 1
ATOM 10634 N N . PHE B 1 379 ? 42.594 -24.266 4.488 1 91.25 379 PHE B N 1
ATOM 10635 C CA . PHE B 1 379 ? 42.344 -25.25 3.451 1 91.25 379 PHE B CA 1
ATOM 10636 C C . PHE B 1 379 ? 43.625 -25.672 2.758 1 91.25 379 PHE B C 1
ATOM 10638 O O . PHE B 1 379 ? 43.75 -26.797 2.295 1 91.25 379 PHE B O 1
ATOM 10645 N N . ILE B 1 380 ? 44.594 -24.781 2.684 1 89.44 380 ILE B N 1
ATOM 10646 C CA . ILE B 1 380 ? 45.906 -25.188 2.193 1 89.44 380 ILE B CA 1
ATOM 10647 C C . ILE B 1 380 ? 46.531 -26.203 3.143 1 89.44 380 ILE B C 1
ATOM 10649 O O . ILE B 1 380 ? 47.125 -27.188 2.699 1 89.44 380 ILE B O 1
ATOM 10653 N N . ALA B 1 381 ? 46.312 -25.906 4.406 1 94.38 381 ALA B N 1
ATOM 10654 C CA . ALA B 1 381 ? 46.812 -26.844 5.406 1 94.38 381 ALA B CA 1
ATOM 10655 C C . ALA B 1 381 ? 46.156 -28.203 5.273 1 94.38 381 ALA B C 1
ATOM 10657 O O . ALA B 1 381 ? 46.812 -29.234 5.355 1 94.38 381 ALA B O 1
ATOM 10658 N N . VAL B 1 382 ? 44.844 -28.234 5.125 1 94.62 382 VAL B N 1
ATOM 10659 C CA . VAL B 1 382 ? 44.125 -29.484 4.984 1 94.62 382 VAL B CA 1
ATOM 10660 C C . VAL B 1 382 ? 44.625 -30.234 3.74 1 94.62 382 VAL B C 1
ATOM 10662 O O . VAL B 1 382 ? 44.781 -31.453 3.762 1 94.62 382 VAL B O 1
ATOM 10665 N N . PHE B 1 383 ? 44.844 -29.547 2.652 1 92.12 383 PHE B N 1
ATOM 10666 C CA . PHE B 1 383 ? 45.375 -30.109 1.41 1 92.12 383 PHE B CA 1
ATOM 10667 C C . PHE B 1 383 ? 46.719 -30.766 1.632 1 92.12 383 PHE B C 1
ATOM 10669 O O . PHE B 1 383 ? 46.938 -31.922 1.227 1 92.12 383 PHE B O 1
ATOM 10676 N N . ILE B 1 384 ? 47.594 -30.125 2.34 1 93.5 384 ILE B N 1
ATOM 10677 C CA . ILE B 1 384 ? 48.938 -30.609 2.59 1 93.5 384 ILE B CA 1
ATOM 10678 C C . ILE B 1 384 ? 48.875 -31.828 3.525 1 93.5 384 ILE B C 1
ATOM 10680 O O . ILE B 1 384 ? 49.562 -32.844 3.291 1 93.5 384 ILE B O 1
ATOM 10684 N N . ILE B 1 385 ? 48.062 -31.672 4.523 1 95.12 385 ILE B N 1
ATOM 10685 C CA . ILE B 1 385 ? 47.938 -32.75 5.504 1 95.12 385 ILE B CA 1
ATOM 10686 C C . ILE B 1 385 ? 47.438 -34 4.828 1 95.12 385 ILE B C 1
ATOM 10688 O O . ILE B 1 385 ? 47.906 -35.125 5.113 1 95.12 385 ILE B O 1
ATOM 10692 N N . PHE B 1 386 ? 46.5 -33.906 3.945 1 94.62 386 PHE B N 1
ATOM 10693 C CA . PHE B 1 386 ? 45.938 -35.031 3.236 1 94.62 386 PHE B CA 1
ATOM 10694 C C . PHE B 1 386 ? 47 -35.75 2.398 1 94.62 386 PHE B C 1
ATOM 10696 O O . PHE B 1 386 ? 47.156 -36.969 2.463 1 94.62 386 PHE B O 1
ATOM 10703 N N . HIS B 1 387 ? 47.781 -34.938 1.656 1 92.44 387 HIS B N 1
ATOM 10704 C CA . HIS B 1 387 ? 48.781 -35.531 0.784 1 92.44 387 HIS B CA 1
ATOM 10705 C C . HIS B 1 387 ? 49.938 -36.125 1.592 1 92.44 387 HIS B C 1
ATOM 10707 O O . HIS B 1 387 ? 50.562 -37.125 1.186 1 92.44 387 HIS B O 1
ATOM 10713 N N . LEU B 1 388 ? 50.188 -35.531 2.721 1 93.56 388 LEU B N 1
ATOM 10714 C CA . LEU B 1 388 ? 51.188 -36.094 3.615 1 93.56 388 LEU B CA 1
ATOM 10715 C C . LEU B 1 388 ? 50.75 -37.438 4.176 1 93.56 388 LEU B C 1
ATOM 10717 O O . LEU B 1 388 ? 51.531 -38.344 4.297 1 93.56 388 LEU B O 1
ATOM 10721 N N . LEU B 1 389 ? 49.469 -37.5 4.48 1 93.06 389 LEU B N 1
ATOM 10722 C CA . LEU B 1 389 ? 48.906 -38.75 5 1 93.06 389 LEU B CA 1
ATOM 10723 C C . LEU B 1 389 ? 48.938 -39.844 3.934 1 93.06 389 LEU B C 1
ATOM 10725 O O . LEU B 1 389 ? 49.219 -41 4.234 1 93.06 389 LEU B O 1
ATOM 10729 N N . VAL B 1 390 ? 48.656 -39.469 2.725 1 91.31 390 VAL B N 1
ATOM 10730 C CA . VAL B 1 390 ? 48.656 -40.438 1.626 1 91.31 390 VAL B CA 1
ATOM 10731 C C . VAL B 1 390 ? 50.094 -40.938 1.393 1 91.31 390 VAL B C 1
ATOM 10733 O O . VAL B 1 390 ? 50.312 -42.094 1.084 1 91.31 390 VAL B O 1
ATOM 10736 N N . SER B 1 391 ? 51.156 -40.062 1.623 1 90.38 391 SER B N 1
ATOM 10737 C CA . SER B 1 391 ? 52.562 -40.406 1.401 1 90.38 391 SER B CA 1
ATOM 10738 C C . SER B 1 391 ? 53.094 -41.219 2.568 1 90.38 391 SER B C 1
ATOM 10740 O O . SER B 1 391 ? 54 -42.031 2.391 1 90.38 391 SER B O 1
ATOM 10742 N N . LEU B 1 392 ? 52.562 -41 3.734 1 90.25 392 LEU B N 1
ATOM 10743 C CA . LEU B 1 392 ? 53.125 -41.625 4.93 1 90.25 392 LEU B CA 1
ATOM 10744 C C . LEU B 1 392 ? 52.531 -43.031 5.16 1 90.25 392 LEU B C 1
ATOM 10746 O O . LEU B 1 392 ? 53.188 -43.906 5.738 1 90.25 392 LEU B O 1
ATOM 10750 N N . VAL B 1 393 ? 51.281 -43.125 4.773 1 87.06 393 VAL B N 1
ATOM 10751 C CA . VAL B 1 393 ? 50.625 -44.406 4.988 1 87.06 393 VAL B CA 1
ATOM 10752 C C . VAL B 1 393 ? 50.938 -45.344 3.826 1 87.06 393 VAL B C 1
ATOM 10754 O O . VAL B 1 393 ? 50.531 -45.094 2.688 1 87.06 393 VAL B O 1
ATOM 10757 N N . PRO B 1 394 ? 51.688 -46.406 3.984 1 80.81 394 PRO B N 1
ATOM 10758 C CA . PRO B 1 394 ? 52.156 -47.25 2.904 1 80.81 394 PRO B CA 1
ATOM 10759 C C . PRO B 1 394 ? 51.031 -48 2.189 1 80.81 394 PRO B C 1
ATOM 10761 O O . PRO B 1 394 ? 51.125 -48.25 0.989 1 80.81 394 PRO B O 1
ATOM 10764 N N . SER B 1 395 ? 49.969 -48.219 2.887 1 84.12 395 SER B N 1
ATOM 10765 C CA . SER B 1 395 ? 48.875 -48.969 2.258 1 84.12 395 SER B CA 1
ATOM 10766 C C . SER B 1 395 ? 47.969 -48.062 1.443 1 84.12 395 SER B C 1
ATOM 10768 O O . SER B 1 395 ? 47.062 -48.562 0.747 1 84.12 395 SER B O 1
ATOM 10770 N N . TRP B 1 396 ? 48.219 -46.781 1.469 1 83.31 396 TRP B N 1
ATOM 10771 C CA . TRP B 1 396 ? 47.344 -45.812 0.837 1 83.31 396 TRP B CA 1
ATOM 10772 C C . TRP B 1 396 ? 48.062 -45.031 -0.269 1 83.31 396 TRP B C 1
ATOM 10774 O O . TRP B 1 396 ? 49.156 -44.531 -0.066 1 83.31 396 TRP B O 1
ATOM 10784 N N . SER B 1 397 ? 47.719 -45.281 -1.528 1 89.31 397 SER B N 1
ATOM 10785 C CA . SER B 1 397 ? 48.25 -44.531 -2.66 1 89.31 397 SER B CA 1
ATOM 10786 C C . SER B 1 397 ? 47.188 -43.562 -3.215 1 89.31 397 SER B C 1
ATOM 10788 O O . SER B 1 397 ? 46 -43.656 -2.877 1 89.31 397 SER B O 1
ATOM 10790 N N . LEU B 1 398 ? 47.656 -42.625 -3.99 1 89.06 398 LEU B N 1
ATOM 10791 C CA . LEU B 1 398 ? 46.75 -41.656 -4.59 1 89.06 398 LEU B CA 1
ATOM 10792 C C . LEU B 1 398 ? 45.719 -42.344 -5.484 1 89.06 398 LEU B C 1
ATOM 10794 O O . LEU B 1 398 ? 44.562 -41.938 -5.535 1 89.06 398 LEU B O 1
ATOM 10798 N N . ASN B 1 399 ? 46.125 -43.375 -6.129 1 88.38 399 ASN B N 1
ATOM 10799 C CA . ASN B 1 399 ? 45.219 -44.125 -7 1 88.38 399 ASN B CA 1
ATOM 10800 C C . ASN B 1 399 ? 44.188 -44.906 -6.195 1 88.38 399 ASN B C 1
ATOM 10802 O O . ASN B 1 399 ? 43.031 -45 -6.598 1 88.38 399 ASN B O 1
ATOM 10806 N N . SER B 1 400 ? 44.688 -45.469 -5.09 1 90.31 400 SER B N 1
ATOM 10807 C CA . SER B 1 400 ? 43.75 -46.156 -4.223 1 90.31 400 SER B CA 1
ATOM 10808 C C . SER B 1 400 ? 42.75 -45.188 -3.584 1 90.31 400 SER B C 1
ATOM 10810 O O . SER B 1 400 ? 41.594 -45.531 -3.416 1 90.31 400 SER B O 1
ATOM 10812 N N . ALA B 1 401 ? 43.25 -44.062 -3.252 1 91.12 401 ALA B N 1
ATOM 10813 C CA . ALA B 1 401 ? 42.375 -43.031 -2.676 1 91.12 401 ALA B CA 1
ATOM 10814 C C . ALA B 1 401 ? 41.312 -42.562 -3.686 1 91.12 401 ALA B C 1
ATOM 10816 O O . ALA B 1 401 ? 40.188 -42.281 -3.318 1 91.12 401 ALA B O 1
ATOM 10817 N N . ARG B 1 402 ? 41.688 -42.469 -4.902 1 89.19 402 ARG B N 1
ATOM 10818 C CA . ARG B 1 402 ? 40.75 -42.094 -5.977 1 89.19 402 ARG B CA 1
ATOM 10819 C C . ARG B 1 402 ? 39.688 -43.156 -6.188 1 89.19 402 ARG B C 1
ATOM 10821 O O . ARG B 1 402 ? 38.531 -42.844 -6.348 1 89.19 402 ARG B O 1
ATOM 10828 N N . ALA B 1 403 ? 40.125 -44.375 -6.094 1 88.12 403 ALA B N 1
ATOM 10829 C CA . ALA B 1 403 ? 39.219 -45.5 -6.309 1 88.12 403 ALA B CA 1
ATOM 10830 C C . ALA B 1 403 ? 38.188 -45.625 -5.168 1 88.12 403 ALA B C 1
ATOM 10832 O O . ALA B 1 403 ? 37.062 -46.031 -5.383 1 88.12 403 ALA B O 1
ATOM 10833 N N . THR B 1 404 ? 38.688 -45.25 -4.012 1 87.88 404 THR B N 1
ATOM 10834 C CA . THR B 1 404 ? 37.781 -45.344 -2.859 1 87.88 404 THR B CA 1
ATOM 10835 C C . THR B 1 404 ? 36.969 -44.062 -2.688 1 87.88 404 THR B C 1
ATOM 10837 O O . THR B 1 404 ? 36.188 -43.969 -1.76 1 87.88 404 THR B O 1
ATOM 10840 N N . GLY B 1 405 ? 37.156 -43.031 -3.479 1 87.5 405 GLY B N 1
ATOM 10841 C CA . GLY B 1 405 ? 36.312 -41.875 -3.521 1 87.5 405 GLY B CA 1
ATOM 10842 C C . GLY B 1 405 ? 36.812 -40.719 -2.67 1 87.5 405 GLY B C 1
ATOM 10843 O O . GLY B 1 405 ? 36.094 -39.75 -2.418 1 87.5 405 GLY B O 1
ATOM 10844 N N . TRP B 1 406 ? 38.031 -40.719 -2.189 1 91.62 406 TRP B N 1
ATOM 10845 C CA . TRP B 1 406 ? 38.594 -39.688 -1.324 1 91.62 406 TRP B CA 1
ATOM 10846 C C . TRP B 1 406 ? 39.188 -38.562 -2.146 1 91.62 406 TRP B C 1
ATOM 10848 O O . TRP B 1 406 ? 39.438 -37.469 -1.628 1 91.62 406 TRP B O 1
ATOM 10858 N N . VAL B 1 407 ? 39.531 -38.906 -3.439 1 89.94 407 VAL B N 1
ATOM 10859 C CA . VAL B 1 407 ? 40.031 -37.938 -4.379 1 89.94 407 VAL B CA 1
ATOM 10860 C C . VAL B 1 407 ? 39.219 -37.938 -5.66 1 89.94 407 VAL B C 1
ATOM 10862 O O . VAL B 1 407 ? 38.688 -39 -6.059 1 89.94 407 VAL B O 1
ATOM 10865 N N . PHE B 1 408 ? 39.062 -36.844 -6.273 1 85.44 408 PHE B N 1
ATOM 10866 C CA . PHE B 1 408 ? 38.281 -36.75 -7.5 1 85.44 408 PHE B CA 1
ATOM 10867 C C . PHE B 1 408 ? 38.969 -37.5 -8.641 1 85.44 408 PHE B C 1
ATOM 10869 O O . PHE B 1 408 ? 40.188 -37.656 -8.648 1 85.44 408 PHE B O 1
ATOM 10876 N N . PRO B 1 409 ? 38.156 -38.031 -9.531 1 81.12 409 PRO B N 1
ATOM 10877 C CA . PRO B 1 409 ? 38.719 -38.75 -10.664 1 81.12 409 PRO B CA 1
ATOM 10878 C C . PRO B 1 409 ? 39.656 -37.875 -11.508 1 81.12 409 PRO B C 1
ATOM 10880 O O . PRO B 1 409 ? 39.469 -36.656 -11.578 1 81.12 409 PRO B O 1
ATOM 10883 N N . MET B 1 410 ? 40.594 -38.531 -12.031 1 76.94 410 MET B N 1
ATOM 10884 C CA . MET B 1 410 ? 41.562 -37.812 -12.859 1 76.94 410 MET B CA 1
ATOM 10885 C C . MET B 1 410 ? 40.938 -37.344 -14.164 1 76.94 410 MET B C 1
ATOM 10887 O O . MET B 1 410 ? 40.156 -38.094 -14.766 1 76.94 410 MET B O 1
ATOM 10891 N N . VAL B 1 411 ? 41.031 -36.031 -14.359 1 71.38 411 VAL B N 1
ATOM 10892 C CA . VAL B 1 411 ? 40.531 -35.5 -15.625 1 71.38 411 VAL B CA 1
ATOM 10893 C C . VAL B 1 411 ? 41.406 -36.031 -16.781 1 71.38 411 VAL B C 1
ATOM 10895 O O . VAL B 1 411 ? 42.594 -36.281 -16.609 1 71.38 411 VAL B O 1
ATOM 10898 N N . GLU B 1 412 ? 40.719 -36.812 -17.766 1 61.59 412 GLU B N 1
ATOM 10899 C CA . GLU B 1 412 ? 41.469 -37.344 -18.906 1 61.59 412 GLU B CA 1
ATOM 10900 C C . GLU B 1 412 ? 42.562 -36.375 -19.328 1 61.59 412 GLU B C 1
ATOM 10902 O O . GLU B 1 412 ? 42.438 -35.156 -19.203 1 61.59 412 GLU B O 1
ATOM 10907 N N . ASP B 1 413 ? 43.812 -36.75 -19.422 1 56.44 413 ASP B N 1
ATOM 10908 C CA . ASP B 1 413 ? 45.062 -36.031 -19.734 1 56.44 413 ASP B CA 1
ATOM 10909 C C . ASP B 1 413 ? 44.812 -34.969 -20.797 1 56.44 413 ASP B C 1
ATOM 10911 O O . ASP B 1 413 ? 44.062 -35.188 -21.75 1 56.44 413 ASP B O 1
ATOM 10915 N N . ASN B 1 414 ? 45.25 -33.656 -20.641 1 63.59 414 ASN B N 1
ATOM 10916 C CA . ASN B 1 414 ? 45.562 -32.438 -21.406 1 63.59 414 ASN B CA 1
ATOM 10917 C C . ASN B 1 414 ? 44.281 -31.734 -21.844 1 63.59 414 ASN B C 1
ATOM 10919 O O . ASN B 1 414 ? 44.188 -31.25 -22.969 1 63.59 414 ASN B O 1
ATOM 10923 N N . GLU B 1 415 ? 43.188 -31.844 -20.984 1 73.56 415 GLU B N 1
ATOM 10924 C CA . GLU B 1 415 ? 42.062 -31.047 -21.438 1 73.56 415 GLU B CA 1
ATOM 10925 C C . GLU B 1 415 ? 42.312 -29.547 -21.234 1 73.56 415 GLU B C 1
ATOM 10927 O O . GLU B 1 415 ? 42.594 -29.109 -20.125 1 73.56 415 GLU B O 1
ATOM 10932 N N . PRO B 1 416 ? 42.25 -28.859 -22.297 1 81.19 416 PRO B N 1
ATOM 10933 C CA . PRO B 1 416 ? 42.5 -27.422 -22.188 1 81.19 416 PRO B CA 1
ATOM 10934 C C . PRO B 1 416 ? 41.344 -26.703 -21.469 1 81.19 416 PRO B C 1
ATOM 10936 O O . PRO B 1 416 ? 40.25 -27.25 -21.328 1 81.19 416 PRO B O 1
ATOM 10939 N N . TRP B 1 417 ? 41.625 -25.547 -20.891 1 82.62 417 TRP B N 1
ATOM 10940 C CA . TRP B 1 417 ? 40.688 -24.734 -20.141 1 82.62 417 TRP B CA 1
ATOM 10941 C C . TRP B 1 417 ? 39.469 -24.375 -21 1 82.62 417 TRP B C 1
ATOM 10943 O O . TRP B 1 417 ? 38.375 -24.141 -20.484 1 82.62 417 TRP B O 1
ATOM 10953 N N . TYR B 1 418 ? 39.531 -24.391 -22.344 1 88.12 418 TYR B N 1
ATOM 10954 C CA . TYR B 1 418 ? 38.469 -23.984 -23.25 1 88.12 418 TYR B CA 1
ATOM 10955 C C . TYR B 1 418 ? 37.688 -25.188 -23.75 1 88.12 418 TYR B C 1
ATOM 10957 O O . TYR B 1 418 ? 36.906 -25.062 -24.688 1 88.12 418 TYR B O 1
ATOM 10965 N N . ASN B 1 419 ? 37.906 -26.328 -23.141 1 88.56 419 ASN B N 1
ATOM 10966 C CA . ASN B 1 419 ? 37.25 -27.562 -23.578 1 88.56 419 ASN B CA 1
ATOM 10967 C C . ASN B 1 419 ? 35.75 -27.453 -23.453 1 88.56 419 ASN B C 1
ATOM 10969 O O . ASN B 1 419 ? 35 -28.156 -24.156 1 88.56 419 ASN B O 1
ATOM 10973 N N . PHE B 1 420 ? 35.25 -26.641 -22.531 1 91.62 420 PHE B N 1
ATOM 10974 C CA . PHE B 1 420 ? 33.812 -26.578 -22.328 1 91.62 420 PHE B CA 1
ATOM 10975 C C . PHE B 1 420 ? 33.125 -26.016 -23.562 1 91.62 420 PHE B C 1
ATOM 10977 O O . PHE B 1 420 ? 31.938 -26.234 -23.781 1 91.62 420 PHE B O 1
ATOM 10984 N N . TYR B 1 421 ? 33.844 -25.344 -24.5 1 94 421 TYR B N 1
ATOM 10985 C CA . TYR B 1 421 ? 33.281 -24.844 -25.75 1 94 421 TYR B CA 1
ATOM 10986 C C . TYR B 1 421 ? 32.938 -25.984 -26.688 1 94 421 TYR B C 1
ATOM 10988 O O . TYR B 1 421 ? 32.062 -25.859 -27.547 1 94 421 TYR B O 1
ATOM 10996 N N . SER B 1 422 ? 33.625 -27.125 -26.547 1 93.12 422 SER B N 1
ATOM 10997 C CA . SER B 1 422 ? 33.375 -28.266 -27.406 1 93.12 422 SER B CA 1
ATOM 10998 C C . SER B 1 422 ? 32.031 -28.922 -27.078 1 93.12 422 SER B C 1
ATOM 11000 O O . SER B 1 422 ? 31.5 -29.656 -27.891 1 93.12 422 SER B O 1
ATOM 11002 N N . LEU B 1 423 ? 31.594 -28.625 -25.906 1 94.75 423 LEU B N 1
ATOM 11003 C CA . LEU B 1 423 ? 30.328 -29.219 -25.484 1 94.75 423 LEU B CA 1
ATOM 11004 C C . LEU B 1 423 ? 29.141 -28.5 -26.109 1 94.75 423 LEU B C 1
ATOM 11006 O O . LEU B 1 423 ? 28.031 -29 -26.109 1 94.75 423 LEU B O 1
ATOM 11010 N N . TYR B 1 424 ? 29.406 -27.281 -26.656 1 96.19 424 TYR B N 1
ATOM 11011 C CA . TYR B 1 424 ? 28.344 -26.547 -27.344 1 96.19 424 TYR B CA 1
ATOM 11012 C C . TYR B 1 424 ? 28.125 -27.094 -28.75 1 96.19 424 TYR B C 1
ATOM 11014 O O . TYR B 1 424 ? 28.531 -26.469 -29.734 1 96.19 424 TYR B O 1
ATOM 11022 N N . LYS B 1 425 ? 27.516 -28.219 -28.797 1 95.81 425 LYS B N 1
ATOM 11023 C CA . LYS B 1 425 ? 27.141 -28.828 -30.062 1 95.81 425 LYS B CA 1
ATOM 11024 C C . LYS B 1 425 ? 25.75 -28.406 -30.484 1 95.81 425 LYS B C 1
ATOM 11026 O O . LYS B 1 425 ? 24.781 -29.125 -30.266 1 95.81 425 LYS B O 1
ATOM 11031 N N . PHE B 1 426 ? 25.594 -27.406 -31.234 1 95 426 PHE B N 1
ATOM 11032 C CA . PHE B 1 426 ? 24.344 -26.734 -31.531 1 95 426 PHE B CA 1
ATOM 11033 C C . PHE B 1 426 ? 23.453 -27.609 -32.406 1 95 426 PHE B C 1
ATOM 11035 O O . PHE B 1 426 ? 22.219 -27.453 -32.406 1 95 426 PHE B O 1
ATOM 11042 N N . ASN B 1 427 ? 24.078 -28.625 -33.094 1 94.44 427 ASN B N 1
ATOM 11043 C CA . ASN B 1 427 ? 23.312 -29.531 -33.938 1 94.44 427 ASN B CA 1
ATOM 11044 C C . ASN B 1 427 ? 22.531 -30.547 -33.094 1 94.44 427 ASN B C 1
ATOM 11046 O O . ASN B 1 427 ? 21.547 -31.125 -33.562 1 94.44 427 ASN B O 1
ATOM 11050 N N . LEU B 1 428 ? 22.969 -30.797 -31.875 1 95.81 428 LEU B N 1
ATOM 11051 C CA . LEU B 1 428 ? 22.344 -31.797 -31.016 1 95.81 428 LEU B CA 1
ATOM 11052 C C . LEU B 1 428 ? 21.406 -31.141 -30 1 95.81 428 LEU B C 1
ATOM 11054 O O . LEU B 1 428 ? 20.688 -31.844 -29.281 1 95.81 428 LEU B O 1
ATOM 11058 N N . VAL B 1 429 ? 21.297 -29.844 -30 1 96.88 429 VAL B N 1
ATOM 11059 C CA . VAL B 1 429 ? 20.547 -29.109 -29 1 96.88 429 VAL B CA 1
ATOM 11060 C C . VAL B 1 429 ? 19.062 -29.203 -29.297 1 96.88 429 VAL B C 1
ATOM 11062 O O . VAL B 1 429 ? 18.625 -28.984 -30.438 1 96.88 429 VAL B O 1
ATOM 11065 N N . ASP B 1 430 ? 18.297 -29.578 -28.328 1 96.56 430 ASP B N 1
ATOM 11066 C CA . ASP B 1 430 ? 16.844 -29.562 -28.406 1 96.56 430 ASP B CA 1
ATOM 11067 C C . ASP B 1 430 ? 16.281 -28.203 -27.969 1 96.56 430 ASP B C 1
ATOM 11069 O O . ASP B 1 430 ? 16.062 -27.969 -26.781 1 96.56 430 ASP B O 1
ATOM 11073 N N . TRP B 1 431 ? 15.883 -27.422 -28.875 1 94.81 431 TRP B N 1
ATOM 11074 C CA . TRP B 1 431 ? 15.469 -26.047 -28.625 1 94.81 431 TRP B CA 1
ATOM 11075 C C . TRP B 1 431 ? 14.109 -26.016 -27.938 1 94.81 431 TRP B C 1
ATOM 11077 O O . TRP B 1 431 ? 13.812 -25.078 -27.188 1 94.81 431 TRP B O 1
ATOM 11087 N N . VAL B 1 432 ? 13.281 -27 -28.109 1 93.12 432 VAL B N 1
ATOM 11088 C CA . VAL B 1 432 ? 11.977 -27.047 -27.469 1 93.12 432 VAL B CA 1
ATOM 11089 C C . VAL B 1 432 ? 12.148 -27.297 -25.969 1 93.12 432 VAL B C 1
ATOM 11091 O O . VAL B 1 432 ? 11.438 -26.703 -25.141 1 93.12 432 VAL B O 1
ATOM 11094 N N . CYS B 1 433 ? 13.078 -28.188 -25.656 1 94.5 433 CYS B N 1
ATOM 11095 C CA . CYS B 1 433 ? 13.375 -28.453 -24.25 1 94.5 433 CYS B CA 1
ATOM 11096 C C . CYS B 1 433 ? 13.883 -27.188 -23.562 1 94.5 433 CYS B C 1
ATOM 11098 O O . CYS B 1 433 ? 13.594 -26.969 -22.375 1 94.5 433 CYS B O 1
ATOM 11100 N N . ILE B 1 434 ? 14.609 -26.359 -24.266 1 95.81 434 ILE B N 1
ATOM 11101 C CA . ILE B 1 434 ? 15.133 -25.125 -23.703 1 95.81 434 ILE B CA 1
ATOM 11102 C C . ILE B 1 434 ? 13.992 -24.141 -23.422 1 95.81 434 ILE B C 1
ATOM 11104 O O . ILE B 1 434 ? 13.961 -23.5 -22.375 1 95.81 434 ILE B O 1
ATOM 11108 N N . VAL B 1 435 ? 13.039 -24.047 -24.312 1 92.94 435 VAL B N 1
ATOM 11109 C CA . VAL B 1 435 ? 11.906 -23.141 -24.141 1 92.94 435 VAL B CA 1
ATOM 11110 C C . VAL B 1 435 ? 11.078 -23.562 -22.938 1 92.94 435 VAL B C 1
ATOM 11112 O O . VAL B 1 435 ? 10.531 -22.719 -22.219 1 92.94 435 VAL B O 1
ATOM 11115 N N . ARG B 1 436 ? 11.062 -24.828 -22.672 1 89.88 436 ARG B N 1
ATOM 11116 C CA . ARG B 1 436 ? 10.305 -25.344 -21.531 1 89.88 436 ARG B CA 1
ATOM 11117 C C . ARG B 1 436 ? 10.977 -24.953 -20.219 1 89.88 436 ARG B C 1
ATOM 11119 O O . ARG B 1 436 ? 10.344 -25 -19.156 1 89.88 436 ARG B O 1
ATOM 11126 N N . GLN B 1 437 ? 12.25 -24.516 -20.234 1 93.06 437 GLN B N 1
ATOM 11127 C CA . GLN B 1 437 ? 12.977 -24.141 -19.016 1 93.06 437 GLN B CA 1
ATOM 11128 C C . GLN B 1 437 ? 12.875 -22.641 -18.75 1 93.06 437 GLN B C 1
ATOM 11130 O O . GLN B 1 437 ? 13.422 -22.141 -17.766 1 93.06 437 GLN B O 1
ATOM 11135 N N . ILE B 1 438 ? 12.086 -21.938 -19.5 1 89.56 438 ILE B N 1
ATOM 11136 C CA . ILE B 1 438 ? 12.008 -20.484 -19.391 1 89.56 438 ILE B CA 1
ATOM 11137 C C . ILE B 1 438 ? 11.492 -20.094 -18.016 1 89.56 438 ILE B C 1
ATOM 11139 O O . ILE B 1 438 ? 12.023 -19.172 -17.391 1 89.56 438 ILE B O 1
ATOM 11143 N N . PRO B 1 439 ? 10.484 -20.781 -17.422 1 83.31 439 PRO B N 1
ATOM 11144 C CA . PRO B 1 439 ? 10.039 -20.406 -16.078 1 83.31 439 PRO B CA 1
ATOM 11145 C C . PRO B 1 439 ? 11.148 -20.5 -15.039 1 83.31 439 PRO B C 1
ATOM 11147 O O . PRO B 1 439 ? 11.258 -19.641 -14.156 1 83.31 439 PRO B O 1
ATOM 11150 N N . THR B 1 440 ? 11.984 -21.531 -15.195 1 90.62 440 THR B N 1
ATOM 11151 C CA . THR B 1 440 ? 13.102 -21.688 -14.266 1 90.62 440 THR B CA 1
ATOM 11152 C C . THR B 1 440 ? 14.141 -20.594 -14.492 1 90.62 440 THR B C 1
ATOM 11154 O O . THR B 1 440 ? 14.727 -20.078 -13.531 1 90.62 440 THR B O 1
ATOM 11157 N N . MET B 1 441 ? 14.312 -20.234 -15.812 1 94.06 441 MET B N 1
ATOM 11158 C CA . MET B 1 441 ? 15.242 -19.156 -16.125 1 94.06 441 MET B CA 1
ATOM 11159 C C . MET B 1 441 ? 14.758 -17.844 -15.555 1 94.06 441 MET B C 1
ATOM 11161 O O . MET B 1 441 ? 15.555 -17.047 -15.047 1 94.06 441 MET B O 1
ATOM 11165 N N . LEU B 1 442 ? 13.508 -17.641 -15.57 1 88.19 442 LEU B N 1
ATOM 11166 C CA . LEU B 1 442 ? 12.945 -16.391 -15.055 1 88.19 442 LEU B CA 1
ATOM 11167 C C . LEU B 1 442 ? 13.016 -16.344 -13.531 1 88.19 442 LEU B C 1
ATOM 11169 O O . LEU B 1 442 ? 13.266 -15.289 -12.945 1 88.19 442 LEU B O 1
ATOM 11173 N N . ALA B 1 443 ? 12.75 -17.5 -12.961 1 86.56 443 ALA B N 1
ATOM 11174 C CA . ALA B 1 443 ? 12.875 -17.578 -11.508 1 86.56 443 ALA B CA 1
ATOM 11175 C C . ALA B 1 443 ? 14.305 -17.266 -11.07 1 86.56 443 ALA B C 1
ATOM 11177 O O . ALA B 1 443 ? 14.516 -16.531 -10.102 1 86.56 443 ALA B O 1
ATOM 11178 N N . LEU B 1 444 ? 15.211 -17.859 -11.766 1 92.25 444 LEU B N 1
ATOM 11179 C CA . LEU B 1 444 ? 16.625 -17.609 -11.523 1 92.25 444 LEU B CA 1
ATOM 11180 C C . LEU B 1 444 ? 16.969 -16.141 -11.695 1 92.25 444 LEU B C 1
ATOM 11182 O O . LEU B 1 444 ? 17.688 -15.562 -10.883 1 92.25 444 LEU B O 1
ATOM 11186 N N . THR B 1 445 ? 16.469 -15.539 -12.703 1 91.38 445 THR B N 1
ATOM 11187 C CA . THR B 1 445 ? 16.719 -14.125 -12.984 1 91.38 445 THR B CA 1
ATOM 11188 C C . THR B 1 445 ? 16.109 -13.242 -11.898 1 91.38 445 THR B C 1
ATOM 11190 O O . THR B 1 445 ? 16.734 -12.273 -11.461 1 91.38 445 THR B O 1
ATOM 11193 N N . PHE B 1 446 ? 14.938 -13.586 -11.453 1 83.69 446 PHE B N 1
ATOM 11194 C CA . PHE B 1 446 ? 14.273 -12.836 -10.391 1 83.69 446 PHE B CA 1
ATOM 11195 C C . PHE B 1 446 ? 15.086 -12.875 -9.109 1 83.69 446 PHE B C 1
ATOM 11197 O O . PHE B 1 446 ? 15.227 -11.867 -8.422 1 83.69 446 PHE B O 1
ATOM 11204 N N . PHE B 1 447 ? 15.578 -13.977 -8.828 1 84.25 447 PHE B N 1
ATOM 11205 C CA . PHE B 1 447 ? 16.422 -14.148 -7.656 1 84.25 447 PHE B CA 1
ATOM 11206 C C . PHE B 1 447 ? 17.703 -13.32 -7.781 1 84.25 447 PHE B C 1
ATOM 11208 O O . PHE B 1 447 ? 18.172 -12.742 -6.797 1 84.25 447 PHE B O 1
ATOM 11215 N N . GLY B 1 448 ? 18.203 -13.289 -8.969 1 87.06 448 GLY B N 1
ATOM 11216 C CA . GLY B 1 448 ? 19.422 -12.531 -9.227 1 87.06 448 GLY B CA 1
ATOM 11217 C C . GLY B 1 448 ? 19.234 -11.031 -9.055 1 87.06 448 GLY B C 1
ATOM 11218 O O . GLY B 1 448 ? 20.109 -10.352 -8.523 1 87.06 448 GLY B O 1
ATOM 11219 N N . ILE B 1 449 ? 18.125 -10.547 -9.406 1 85 449 ILE B N 1
ATOM 11220 C CA . ILE B 1 449 ? 17.859 -9.109 -9.406 1 85 449 ILE B CA 1
ATOM 11221 C C . ILE B 1 449 ? 17.766 -8.602 -7.969 1 85 449 ILE B C 1
ATOM 11223 O O . ILE B 1 449 ? 18.031 -7.434 -7.699 1 85 449 ILE B O 1
ATOM 11227 N N . LEU B 1 450 ? 17.469 -9.438 -7.062 1 79.25 450 LEU B N 1
ATOM 11228 C CA . LEU B 1 450 ? 17.25 -9.023 -5.684 1 79.25 450 LEU B CA 1
ATOM 11229 C C . LEU B 1 450 ? 18.578 -8.781 -4.973 1 79.25 450 LEU B C 1
ATOM 11231 O O . LEU B 1 450 ? 18.625 -8.125 -3.932 1 79.25 450 LEU B O 1
ATOM 11235 N N . HIS B 1 451 ? 19.672 -9.219 -5.578 1 81.75 451 HIS B N 1
ATOM 11236 C CA . HIS B 1 451 ? 20.953 -9.133 -4.906 1 81.75 451 HIS B CA 1
ATOM 11237 C C . HIS B 1 451 ? 21.609 -7.773 -5.125 1 81.75 451 HIS B C 1
ATOM 11239 O O . HIS B 1 451 ? 22.234 -7.227 -4.211 1 81.75 451 HIS B O 1
ATOM 11245 N N . VAL B 1 452 ? 21.422 -7.156 -6.207 1 84.12 452 VAL B N 1
ATOM 11246 C CA . VAL B 1 452 ? 22.172 -5.957 -6.586 1 84.12 452 VAL B CA 1
ATOM 11247 C C . VAL B 1 452 ? 21.734 -4.781 -5.723 1 84.12 452 VAL B C 1
ATOM 11249 O O . VAL B 1 452 ? 22.562 -4.066 -5.164 1 84.12 452 VAL B O 1
ATOM 11252 N N . PRO B 1 453 ? 20.469 -4.531 -5.516 1 74.88 453 PRO B N 1
ATOM 11253 C CA . PRO B 1 453 ? 20.031 -3.385 -4.711 1 74.88 453 PRO B CA 1
ATOM 11254 C C . PRO B 1 453 ? 20.422 -3.523 -3.238 1 74.88 453 PRO B C 1
ATOM 11256 O O . PRO B 1 453 ? 20.344 -2.547 -2.486 1 74.88 453 PRO B O 1
ATOM 11259 N N . ILE B 1 454 ? 20.875 -4.672 -2.848 1 71.88 454 ILE B N 1
ATOM 11260 C CA . ILE B 1 454 ? 21.266 -4.887 -1.461 1 71.88 454 ILE B CA 1
ATOM 11261 C C . ILE B 1 454 ? 22.797 -4.773 -1.336 1 71.88 454 ILE B C 1
ATOM 11263 O O . ILE B 1 454 ? 23.297 -4.078 -0.452 1 71.88 454 ILE B O 1
ATOM 11267 N N . ASN B 1 455 ? 23.484 -5.402 -2.273 1 79.94 455 ASN B N 1
ATOM 11268 C CA . ASN B 1 455 ? 24.938 -5.465 -2.203 1 79.94 455 ASN B CA 1
ATOM 11269 C C . ASN B 1 455 ? 25.578 -4.117 -2.529 1 79.94 455 ASN B C 1
ATOM 11271 O O . ASN B 1 455 ? 26.562 -3.727 -1.913 1 79.94 455 ASN B O 1
ATOM 11275 N N . VAL B 1 456 ? 25 -3.436 -3.443 1 84.81 456 VAL B N 1
ATOM 11276 C CA . VAL B 1 456 ? 25.609 -2.207 -3.941 1 84.81 456 VAL B CA 1
ATOM 11277 C C . VAL B 1 456 ? 25.547 -1.125 -2.867 1 84.81 456 VAL B C 1
ATOM 11279 O O . VAL B 1 456 ? 26.562 -0.525 -2.514 1 84.81 456 VAL B O 1
ATOM 11282 N N . PRO B 1 457 ? 24.375 -0.815 -2.287 1 73.94 457 PRO B N 1
ATOM 11283 C CA . PRO B 1 457 ? 24.344 0.192 -1.225 1 73.94 457 PRO B CA 1
ATOM 11284 C C . PRO B 1 457 ? 25.125 -0.232 0.016 1 73.94 457 PRO B C 1
ATOM 11286 O O . PRO B 1 457 ? 25.734 0.609 0.688 1 73.94 457 PRO B O 1
ATOM 11289 N N . ALA B 1 458 ? 25.156 -1.461 0.328 1 74.56 458 ALA B N 1
ATOM 11290 C CA . ALA B 1 458 ? 25.922 -1.959 1.469 1 74.56 458 ALA B CA 1
ATOM 11291 C C . ALA B 1 458 ? 27.422 -1.722 1.271 1 74.56 458 ALA B C 1
ATOM 11293 O O . ALA B 1 458 ? 28.125 -1.338 2.209 1 74.56 458 ALA B O 1
ATOM 11294 N N . LEU B 1 459 ? 27.859 -2.025 0.103 1 83.25 459 LEU B N 1
ATOM 11295 C CA . LEU B 1 459 ? 29.266 -1.79 -0.207 1 83.25 459 LEU B CA 1
ATOM 11296 C C . LEU B 1 459 ? 29.594 -0.3 -0.161 1 83.25 459 LEU B C 1
ATOM 11298 O O . LEU B 1 459 ? 30.672 0.092 0.305 1 83.25 459 LEU B O 1
ATOM 11302 N N . ALA B 1 460 ? 28.641 0.48 -0.578 1 79.06 460 ALA B N 1
ATOM 11303 C CA . ALA B 1 460 ? 28.828 1.929 -0.56 1 79.06 460 ALA B CA 1
ATOM 11304 C C . ALA B 1 460 ? 28.984 2.441 0.868 1 79.06 460 ALA B C 1
ATOM 11306 O O . ALA B 1 460 ? 29.859 3.271 1.141 1 79.06 460 ALA B O 1
ATOM 11307 N N . VAL B 1 461 ? 28.25 1.963 1.736 1 68.81 461 VAL B N 1
ATOM 11308 C CA . VAL B 1 461 ? 28.297 2.363 3.139 1 68.81 461 VAL B CA 1
ATOM 11309 C C . VAL B 1 461 ? 29.625 1.907 3.752 1 68.81 461 VAL B C 1
ATOM 11311 O O . VAL B 1 461 ? 30.25 2.654 4.5 1 68.81 461 VAL B O 1
ATOM 11314 N N . SER B 1 462 ? 30.062 0.767 3.383 1 73.06 462 SER B N 1
ATOM 11315 C CA . SER B 1 462 ? 31.281 0.205 3.947 1 73.06 462 SER B CA 1
ATOM 11316 C C . SER B 1 462 ? 32.531 0.95 3.445 1 73.06 462 SER B C 1
ATOM 11318 O O . SER B 1 462 ? 33.531 1.023 4.141 1 73.06 462 SER B O 1
ATOM 11320 N N . VAL B 1 463 ? 32.469 1.429 2.25 1 77.31 463 VAL B N 1
ATOM 11321 C CA . VAL B 1 463 ? 33.594 2.102 1.662 1 77.31 463 VAL B CA 1
ATOM 11322 C C . VAL B 1 463 ? 33.469 3.611 1.842 1 77.31 463 VAL B C 1
ATOM 11324 O O . VAL B 1 463 ? 34.375 4.371 1.468 1 77.31 463 VAL B O 1
ATOM 11327 N N . GLY B 1 464 ? 32.375 4.02 2.473 1 67.12 464 GLY B N 1
ATOM 11328 C CA . GLY B 1 464 ? 32.156 5.43 2.775 1 67.12 464 GLY B CA 1
ATOM 11329 C C . GLY B 1 464 ? 31.766 6.25 1.564 1 67.12 464 GLY B C 1
ATOM 11330 O O . GLY B 1 464 ? 32.156 7.422 1.45 1 67.12 464 GLY B O 1
ATOM 11331 N N . MET B 1 465 ? 31.234 5.504 0.585 1 72.5 465 MET B N 1
ATOM 11332 C CA . MET B 1 465 ? 30.75 6.219 -0.596 1 72.5 465 MET B CA 1
ATOM 11333 C C . MET B 1 465 ? 29.344 6.77 -0.371 1 72.5 465 MET B C 1
ATOM 11335 O O . MET B 1 465 ? 28.438 6.031 0.018 1 72.5 465 MET B O 1
ATOM 11339 N N . ASP B 1 466 ? 29.125 8.055 -0.465 1 62.06 466 ASP B N 1
ATOM 11340 C CA . ASP B 1 466 ? 27.875 8.742 -0.124 1 62.06 466 ASP B CA 1
ATOM 11341 C C . ASP B 1 466 ? 26.828 8.531 -1.205 1 62.06 466 ASP B C 1
ATOM 11343 O O . ASP B 1 466 ? 25.625 8.469 -0.908 1 62.06 466 ASP B O 1
ATOM 11347 N N . GLU B 1 467 ? 27.266 8.469 -2.529 1 68.62 467 GLU B N 1
ATOM 11348 C CA . GLU B 1 467 ? 26.281 8.398 -3.594 1 68.62 467 GLU B CA 1
ATOM 11349 C C . GLU B 1 467 ? 26.531 7.203 -4.504 1 68.62 467 GLU B C 1
ATOM 11351 O O . GLU B 1 467 ? 27.656 6.977 -4.953 1 68.62 467 GLU B O 1
ATOM 11356 N N . VAL B 1 468 ? 25.656 6.254 -4.5 1 77.38 468 VAL B N 1
ATOM 11357 C CA . VAL B 1 468 ? 25.766 5.191 -5.496 1 77.38 468 VAL B CA 1
ATOM 11358 C C . VAL B 1 468 ? 24.469 5.109 -6.305 1 77.38 468 VAL B C 1
ATOM 11360 O O . VAL B 1 468 ? 23.375 5.188 -5.742 1 77.38 468 VAL B O 1
ATOM 11363 N N . ASP B 1 469 ? 24.594 5.172 -7.609 1 83.19 469 ASP B N 1
ATOM 11364 C CA . ASP B 1 469 ? 23.469 5.004 -8.523 1 83.19 469 ASP B CA 1
ATOM 11365 C C . ASP B 1 469 ? 23.188 3.525 -8.773 1 83.19 469 ASP B C 1
ATOM 11367 O O . ASP B 1 469 ? 23.922 2.869 -9.523 1 83.19 469 ASP B O 1
ATOM 11371 N N . VAL B 1 470 ? 22.156 3.055 -8.273 1 85.25 470 VAL B N 1
ATOM 11372 C CA . VAL B 1 470 ? 21.812 1.64 -8.375 1 85.25 470 VAL B CA 1
ATOM 11373 C C . VAL B 1 470 ? 21.484 1.29 -9.828 1 85.25 470 VAL B C 1
ATOM 11375 O O . VAL B 1 470 ? 21.781 0.186 -10.289 1 85.25 470 VAL B O 1
ATOM 11378 N N . ASP B 1 471 ? 20.906 2.232 -10.633 1 89.44 471 ASP B N 1
ATOM 11379 C CA . ASP B 1 471 ? 20.547 1.96 -12.016 1 89.44 471 ASP B CA 1
ATOM 11380 C C . ASP B 1 471 ? 21.781 1.761 -12.883 1 89.44 471 ASP B C 1
ATOM 11382 O O . ASP B 1 471 ? 21.797 0.909 -13.773 1 89.44 471 ASP B O 1
ATOM 11386 N N . ARG B 1 472 ? 22.75 2.514 -12.562 1 91.69 472 ARG B N 1
ATOM 11387 C CA . ARG B 1 472 ? 24.016 2.35 -13.281 1 91.69 472 ARG B CA 1
ATOM 11388 C C . ARG B 1 472 ? 24.641 0.992 -12.992 1 91.69 472 ARG B C 1
ATOM 11390 O O . ARG B 1 472 ? 25.188 0.347 -13.891 1 91.69 472 ARG B O 1
ATOM 11397 N N . GLU B 1 473 ? 24.562 0.616 -11.797 1 93.19 473 GLU B N 1
ATOM 11398 C CA . GLU B 1 473 ? 25.109 -0.685 -11.414 1 93.19 473 GLU B CA 1
ATOM 11399 C C . GLU B 1 473 ? 24.312 -1.821 -12.047 1 93.19 473 GLU B C 1
ATOM 11401 O O . GLU B 1 473 ? 24.875 -2.859 -12.398 1 93.19 473 GLU B O 1
ATOM 11406 N N . LEU B 1 474 ? 23.016 -1.638 -12.203 1 93.75 474 LEU B N 1
ATOM 11407 C CA . LEU B 1 474 ? 22.188 -2.65 -12.852 1 93.75 474 LEU B CA 1
ATOM 11408 C C . LEU B 1 474 ? 22.562 -2.809 -14.32 1 93.75 474 LEU B C 1
ATOM 11410 O O . LEU B 1 474 ? 22.594 -3.926 -14.844 1 93.75 474 LEU B O 1
ATOM 11414 N N . VAL B 1 475 ? 22.859 -1.7 -14.961 1 95.56 475 VAL B N 1
ATOM 11415 C CA . VAL B 1 475 ? 23.266 -1.751 -16.359 1 95.56 475 VAL B CA 1
ATOM 11416 C C . VAL B 1 475 ? 24.594 -2.48 -16.484 1 95.56 475 VAL B C 1
ATOM 11418 O O . VAL B 1 475 ? 24.797 -3.279 -17.406 1 95.56 475 VAL B O 1
ATOM 11421 N N . ALA B 1 476 ? 25.484 -2.174 -15.547 1 96.06 476 ALA B N 1
ATOM 11422 C CA . ALA B 1 476 ? 26.766 -2.863 -15.539 1 96.06 476 ALA B CA 1
ATOM 11423 C C . ALA B 1 476 ? 26.594 -4.367 -15.359 1 96.06 476 ALA B C 1
ATOM 11425 O O . ALA B 1 476 ? 27.266 -5.164 -16.016 1 96.06 476 ALA B O 1
ATOM 11426 N N . HIS B 1 477 ? 25.703 -4.738 -14.453 1 96.62 477 HIS B N 1
ATOM 11427 C CA . HIS B 1 477 ? 25.406 -6.152 -14.25 1 96.62 477 HIS B CA 1
ATOM 11428 C C . HIS B 1 477 ? 24.719 -6.754 -15.477 1 96.62 477 HIS B C 1
ATOM 11430 O O . HIS B 1 477 ? 24.859 -7.949 -15.75 1 96.62 477 HIS B O 1
ATOM 11436 N N . GLY B 1 478 ? 23.906 -5.891 -16.203 1 96.94 478 GLY B N 1
ATOM 11437 C CA . GLY B 1 478 ? 23.328 -6.344 -17.453 1 96.94 478 GLY B CA 1
ATOM 11438 C C . GLY B 1 478 ? 24.359 -6.715 -18.5 1 96.94 478 GLY B C 1
ATOM 11439 O O . GLY B 1 478 ? 24.281 -7.781 -19.109 1 96.94 478 GLY B O 1
ATOM 11440 N N . TYR B 1 479 ? 25.375 -5.891 -18.625 1 97.06 479 TYR B N 1
ATOM 11441 C CA . TYR B 1 479 ? 26.469 -6.164 -19.562 1 97.06 479 TYR B CA 1
ATOM 11442 C C . TYR B 1 479 ? 27.25 -7.406 -19.141 1 97.06 479 TYR B C 1
ATOM 11444 O O . TYR B 1 479 ? 27.531 -8.266 -19.984 1 97.06 479 TYR B O 1
ATOM 11452 N N . SER B 1 480 ? 27.594 -7.441 -17.875 1 97.56 480 SER B N 1
ATOM 11453 C CA . SER B 1 480 ? 28.438 -8.539 -17.391 1 97.56 480 SER B CA 1
ATOM 11454 C C . SER B 1 480 ? 27.75 -9.883 -17.609 1 97.56 480 SER B C 1
ATOM 11456 O O . SER B 1 480 ? 28.391 -10.844 -18.062 1 97.56 480 SER B O 1
ATOM 11458 N N . ASN B 1 481 ? 26.484 -10 -17.344 1 98.06 481 ASN B N 1
ATOM 11459 C CA . ASN B 1 481 ? 25.766 -11.266 -17.484 1 98.06 481 ASN B CA 1
ATOM 11460 C C . ASN B 1 481 ? 25.469 -11.594 -18.938 1 98.06 481 ASN B C 1
ATOM 11462 O O . ASN B 1 481 ? 25.547 -12.758 -19.344 1 98.06 481 ASN B O 1
ATOM 11466 N N . ALA B 1 482 ? 25.078 -10.57 -19.766 1 97.69 482 ALA B N 1
ATOM 11467 C CA . ALA B 1 482 ? 24.828 -10.812 -21.172 1 97.69 482 ALA B CA 1
ATOM 11468 C C . ALA B 1 482 ? 26.078 -11.297 -21.891 1 97.69 482 ALA B C 1
ATOM 11470 O O . ALA B 1 482 ? 26.031 -12.258 -22.656 1 97.69 482 ALA B O 1
ATOM 11471 N N . ILE B 1 483 ? 27.203 -10.688 -21.625 1 97.81 483 ILE B N 1
ATOM 11472 C CA . ILE B 1 483 ? 28.453 -11.047 -22.266 1 97.81 483 ILE B CA 1
ATOM 11473 C C . ILE B 1 483 ? 28.922 -12.414 -21.766 1 97.81 483 ILE B C 1
ATOM 11475 O O . ILE B 1 483 ? 29.438 -13.227 -22.531 1 97.81 483 ILE B O 1
ATOM 11479 N N . SER B 1 484 ? 28.734 -12.609 -20.453 1 98 484 SER B N 1
ATOM 11480 C CA . SER B 1 484 ? 29.078 -13.922 -19.906 1 98 484 SER B CA 1
ATOM 11481 C C . SER B 1 484 ? 28.297 -15.031 -20.609 1 98 484 SER B C 1
ATOM 11483 O O . SER B 1 484 ? 28.859 -16.078 -20.953 1 98 484 SER B O 1
ATOM 11485 N N . GLY B 1 485 ? 26.969 -14.82 -20.828 1 97.38 485 GLY B N 1
ATOM 11486 C CA . GLY B 1 485 ? 26.156 -15.789 -21.547 1 97.38 485 GLY B CA 1
ATOM 11487 C C . GLY B 1 485 ? 26.562 -15.953 -23 1 97.38 485 GLY B C 1
ATOM 11488 O O . GLY B 1 485 ? 26.578 -17.062 -23.531 1 97.38 485 GLY B O 1
ATOM 11489 N N . LEU B 1 486 ? 26.969 -14.883 -23.656 1 97.06 486 LEU B N 1
ATOM 11490 C CA . LEU B 1 486 ? 27.344 -14.906 -25.062 1 97.06 486 LEU B CA 1
ATOM 11491 C C . LEU B 1 486 ? 28.672 -15.641 -25.25 1 97.06 486 LEU B C 1
ATOM 11493 O O . LEU B 1 486 ? 28.906 -16.25 -26.297 1 97.06 486 LEU B O 1
ATOM 11497 N N . VAL B 1 487 ? 29.531 -15.656 -24.156 1 96.69 487 VAL B N 1
ATOM 11498 C CA . VAL B 1 487 ? 30.797 -16.375 -24.219 1 96.69 487 VAL B CA 1
ATOM 11499 C C . VAL B 1 487 ? 30.609 -17.797 -23.672 1 96.69 487 VAL B C 1
ATOM 11501 O O . VAL B 1 487 ? 31.578 -18.531 -23.516 1 96.69 487 VAL B O 1
ATOM 11504 N N . GLY B 1 488 ? 29.391 -18.156 -23.391 1 96.06 488 GLY B N 1
ATOM 11505 C CA . GLY B 1 488 ? 29.078 -19.516 -23 1 96.06 488 GLY B CA 1
ATOM 11506 C C . GLY B 1 488 ? 29.234 -19.766 -21.516 1 96.06 488 GLY B C 1
ATOM 11507 O O . GLY B 1 488 ? 29.469 -20.906 -21.094 1 96.06 488 GLY B O 1
ATOM 11508 N N . SER B 1 489 ? 29.234 -18.766 -20.734 1 96.31 489 SER B N 1
ATOM 11509 C CA . SER B 1 489 ? 29.406 -18.906 -19.297 1 96.31 489 SER B CA 1
ATOM 11510 C C . SER B 1 489 ? 28.125 -18.578 -18.547 1 96.31 489 SER B C 1
ATOM 11512 O O . SER B 1 489 ? 27.047 -18.531 -19.156 1 96.31 489 SER B O 1
ATOM 11514 N N . ILE B 1 490 ? 28.188 -18.438 -17.234 1 96.38 490 ILE B N 1
ATOM 11515 C CA . ILE B 1 490 ? 27 -18.391 -16.391 1 96.38 490 ILE B CA 1
ATOM 11516 C C . ILE B 1 490 ? 26.891 -17.047 -15.695 1 96.38 490 ILE B C 1
ATOM 11518 O O . ILE B 1 490 ? 27.672 -16.125 -15.977 1 96.38 490 ILE B O 1
ATOM 11522 N N . GLN B 1 491 ? 25.891 -16.906 -14.836 1 96.19 491 GLN B N 1
ATOM 11523 C CA . GLN B 1 491 ? 25.531 -15.648 -14.203 1 96.19 491 GLN B CA 1
ATOM 11524 C C . GLN B 1 491 ? 26.609 -15.188 -13.234 1 96.19 491 GLN B C 1
ATOM 11526 O O . GLN B 1 491 ? 27.312 -16.016 -12.648 1 96.19 491 GLN B O 1
ATOM 11531 N N . ASN B 1 492 ? 26.656 -13.828 -13.047 1 96.12 492 ASN B N 1
ATOM 11532 C CA . ASN B 1 492 ? 27.609 -13.211 -12.125 1 96.12 492 ASN B CA 1
ATOM 11533 C C . ASN B 1 492 ? 27.047 -11.945 -11.492 1 96.12 492 ASN B C 1
ATOM 11535 O O . ASN B 1 492 ? 25.984 -11.469 -11.891 1 96.12 492 ASN B O 1
ATOM 11539 N N . TYR B 1 493 ? 27.609 -11.516 -10.438 1 93.44 493 TYR B N 1
ATOM 11540 C CA . TYR B 1 493 ? 27.234 -10.273 -9.773 1 93.44 493 TYR B CA 1
ATOM 11541 C C . TYR B 1 493 ? 28.375 -9.742 -8.922 1 93.44 493 TYR B C 1
ATOM 11543 O O . TYR B 1 493 ? 29.438 -10.367 -8.836 1 93.44 493 TYR B O 1
ATOM 11551 N N . LEU B 1 494 ? 28.203 -8.578 -8.398 1 93.56 494 LEU B N 1
ATOM 11552 C CA . LEU B 1 494 ? 29.156 -7.984 -7.473 1 93.56 494 LEU B CA 1
ATOM 11553 C C . LEU B 1 494 ? 29.016 -8.594 -6.082 1 93.56 494 LEU B C 1
ATOM 11555 O O . LEU B 1 494 ? 27.938 -8.539 -5.484 1 93.56 494 LEU B O 1
ATOM 11559 N N . VAL B 1 495 ? 30.094 -9.164 -5.633 1 90.5 495 VAL B N 1
ATOM 11560 C CA . VAL B 1 495 ? 30.062 -9.828 -4.328 1 90.5 495 VAL B CA 1
ATOM 11561 C C . VAL B 1 495 ? 30.5 -8.844 -3.246 1 90.5 495 VAL B C 1
ATOM 11563 O O . VAL B 1 495 ? 31.656 -8.391 -3.24 1 90.5 495 VAL B O 1
ATOM 11566 N N . TYR B 1 496 ? 29.656 -8.578 -2.344 1 85.44 496 TYR B N 1
ATOM 11567 C CA . TYR B 1 496 ? 29.875 -7.578 -1.309 1 85.44 496 TYR B CA 1
ATOM 11568 C C . TYR B 1 496 ? 31.047 -7.969 -0.414 1 85.44 496 TYR B C 1
ATOM 11570 O O . TYR B 1 496 ? 32 -7.195 -0.253 1 85.44 496 TYR B O 1
ATOM 11578 N N . THR B 1 497 ? 31.078 -9.188 0.14 1 79.25 497 THR B N 1
ATOM 11579 C CA . THR B 1 497 ? 32.062 -9.625 1.129 1 79.25 497 THR B CA 1
ATOM 11580 C C . THR B 1 497 ? 33.469 -9.656 0.524 1 79.25 497 THR B C 1
ATOM 11582 O O . THR B 1 497 ? 34.406 -9.172 1.131 1 79.25 497 THR B O 1
ATOM 11585 N N . ASN B 1 498 ? 33.562 -10.211 -0.662 1 88.38 498 ASN B N 1
ATOM 11586 C CA . ASN B 1 498 ? 34.844 -10.289 -1.327 1 88.38 498 ASN B CA 1
ATOM 11587 C C . ASN B 1 498 ? 35.375 -8.906 -1.68 1 88.38 498 ASN B C 1
ATOM 11589 O O . ASN B 1 498 ? 36.594 -8.672 -1.618 1 88.38 498 ASN B O 1
ATOM 11593 N N . SER B 1 499 ? 34.438 -8.008 -1.984 1 90.88 499 SER B N 1
ATOM 11594 C CA . SER B 1 499 ? 34.844 -6.652 -2.342 1 90.88 499 SER B CA 1
ATOM 11595 C C . SER B 1 499 ? 35.375 -5.902 -1.133 1 90.88 499 SER B C 1
ATOM 11597 O O . SER B 1 499 ? 36.406 -5.211 -1.236 1 90.88 499 SER B O 1
ATOM 11599 N N . VAL B 1 500 ? 34.781 -6.074 -0.013 1 86.19 500 VAL B N 1
ATOM 11600 C CA . VAL B 1 500 ? 35.219 -5.391 1.201 1 86.19 500 VAL B CA 1
ATOM 11601 C C . VAL B 1 500 ? 36.594 -5.879 1.604 1 86.19 500 VAL B C 1
ATOM 11603 O O . VAL B 1 500 ? 37.469 -5.078 1.947 1 86.19 500 VAL B O 1
ATOM 11606 N N . LEU B 1 501 ? 36.844 -7.164 1.515 1 84.44 501 LEU B N 1
ATOM 11607 C CA . LEU B 1 501 ? 38.125 -7.734 1.872 1 84.44 501 LEU B CA 1
ATOM 11608 C C . LEU B 1 501 ? 39.219 -7.297 0.889 1 84.44 501 LEU B C 1
ATOM 11610 O O . LEU B 1 501 ? 40.344 -7.023 1.287 1 84.44 501 LEU B O 1
ATOM 11614 N N . PHE B 1 502 ? 38.875 -7.281 -0.315 1 90.06 502 PHE B N 1
ATOM 11615 C CA . PHE B 1 502 ? 39.781 -6.863 -1.378 1 90.06 502 PHE B CA 1
ATOM 11616 C C . PHE B 1 502 ? 40.219 -5.418 -1.186 1 90.06 502 PHE B C 1
ATOM 11618 O O . PHE B 1 502 ? 41.406 -5.098 -1.288 1 90.06 502 PHE B O 1
ATOM 11625 N N . ILE B 1 503 ? 39.312 -4.543 -0.814 1 88.44 503 ILE B N 1
ATOM 11626 C CA . ILE B 1 503 ? 39.562 -3.119 -0.638 1 88.44 503 ILE B CA 1
ATOM 11627 C C . ILE B 1 503 ? 40.344 -2.893 0.658 1 88.44 503 ILE B C 1
ATOM 11629 O O . ILE B 1 503 ? 41.281 -2.102 0.694 1 88.44 503 ILE B O 1
ATOM 11633 N N . ARG B 1 504 ? 40.031 -3.609 1.649 1 83.5 504 ARG B N 1
ATOM 11634 C CA . ARG B 1 504 ? 40.719 -3.484 2.928 1 83.5 504 ARG B CA 1
ATOM 11635 C C . ARG B 1 504 ? 42.156 -4 2.83 1 83.5 504 ARG B C 1
ATOM 11637 O O . ARG B 1 504 ? 43.031 -3.582 3.596 1 83.5 504 ARG B O 1
ATOM 11644 N N . ALA B 1 505 ? 42.344 -4.891 1.91 1 86.06 505 ALA B N 1
ATOM 11645 C CA . ALA B 1 505 ? 43.688 -5.449 1.707 1 86.06 505 ALA B CA 1
ATOM 11646 C C . ALA B 1 505 ? 44.562 -4.488 0.913 1 86.06 505 ALA B C 1
ATOM 11648 O O . ALA B 1 505 ? 45.75 -4.773 0.667 1 86.06 505 ALA B O 1
ATOM 11649 N N . GLY B 1 506 ? 43.938 -3.395 0.501 1 82.94 506 GLY B N 1
ATOM 11650 C CA . GLY B 1 506 ? 44.781 -2.35 -0.087 1 82.94 506 GLY B CA 1
ATOM 11651 C C . GLY B 1 506 ? 44.406 -2.029 -1.521 1 82.94 506 GLY B C 1
ATOM 11652 O O . GLY B 1 506 ? 45.031 -1.19 -2.162 1 82.94 506 GLY B O 1
ATOM 11653 N N . ALA B 1 507 ? 43.406 -2.672 -2.023 1 88.38 507 ALA B N 1
ATOM 11654 C CA . ALA B 1 507 ? 42.969 -2.398 -3.395 1 88.38 507 ALA B CA 1
ATOM 11655 C C . ALA B 1 507 ? 42.094 -1.152 -3.457 1 88.38 507 ALA B C 1
ATOM 11657 O O . ALA B 1 507 ? 41 -1.117 -2.861 1 88.38 507 ALA B O 1
ATOM 11658 N N . ASP B 1 508 ? 42.5 -0.081 -3.984 1 82.06 508 ASP B N 1
ATOM 11659 C CA . ASP B 1 508 ? 41.719 1.15 -3.996 1 82.06 508 ASP B CA 1
ATOM 11660 C C . ASP B 1 508 ? 41.562 1.693 -5.414 1 82.06 508 ASP B C 1
ATOM 11662 O O . ASP B 1 508 ? 41 2.775 -5.613 1 82.06 508 ASP B O 1
ATOM 11666 N N . ASP B 1 509 ? 42.125 0.828 -6.332 1 88.94 509 ASP B N 1
ATOM 11667 C CA . ASP B 1 509 ? 42.094 1.348 -7.695 1 88.94 509 ASP B CA 1
ATOM 11668 C C . ASP B 1 509 ? 41.594 0.287 -8.672 1 88.94 509 ASP B C 1
ATOM 11670 O O . ASP B 1 509 ? 41.531 -0.898 -8.336 1 88.94 509 ASP B O 1
ATOM 11674 N N . ARG B 1 510 ? 41.281 0.758 -9.906 1 92.88 510 ARG B N 1
ATOM 11675 C CA . ARG B 1 510 ? 40.75 -0.107 -10.953 1 92.88 510 ARG B CA 1
ATOM 11676 C C . ARG B 1 510 ? 41.781 -1.078 -11.461 1 92.88 510 ARG B C 1
ATOM 11678 O O . ARG B 1 510 ? 41.469 -2.184 -11.906 1 92.88 510 ARG B O 1
ATOM 11685 N N . VAL B 1 511 ? 43 -0.68 -11.344 1 92.88 511 VAL B N 1
ATOM 11686 C CA . VAL B 1 511 ? 44.062 -1.517 -11.828 1 92.88 511 VAL B CA 1
ATOM 11687 C C . VAL B 1 511 ? 44.156 -2.803 -11.008 1 92.88 511 VAL B C 1
ATOM 11689 O O . VAL B 1 511 ? 44.469 -3.869 -11.539 1 92.88 511 VAL B O 1
ATOM 11692 N N . ALA B 1 512 ? 43.875 -2.68 -9.773 1 94.19 512 ALA B N 1
ATOM 11693 C CA . ALA B 1 512 ? 43.844 -3.873 -8.93 1 94.19 512 ALA B CA 1
ATOM 11694 C C . ALA B 1 512 ? 42.812 -4.879 -9.43 1 94.19 512 ALA B C 1
ATOM 11696 O O . ALA B 1 512 ? 43.062 -6.09 -9.406 1 94.19 512 ALA B O 1
ATOM 11697 N N . GLY B 1 513 ? 41.719 -4.375 -9.891 1 94.56 513 GLY B N 1
ATOM 11698 C CA . GLY B 1 513 ? 40.688 -5.246 -10.438 1 94.56 513 GLY B CA 1
ATOM 11699 C C . GLY B 1 513 ? 41.125 -5.945 -11.719 1 94.56 513 GLY B C 1
ATOM 11700 O O . GLY B 1 513 ? 40.844 -7.129 -11.906 1 94.56 513 GLY B O 1
ATOM 11701 N N . VAL B 1 514 ? 41.75 -5.254 -12.562 1 95.19 514 VAL B N 1
ATOM 11702 C CA . VAL B 1 514 ? 42.25 -5.832 -13.812 1 95.19 514 VAL B CA 1
ATOM 11703 C C . VAL B 1 514 ? 43.312 -6.871 -13.523 1 95.19 514 VAL B C 1
ATOM 11705 O O . VAL B 1 514 ? 43.375 -7.922 -14.164 1 95.19 514 VAL B O 1
ATOM 11708 N N . MET B 1 515 ? 44.125 -6.562 -12.555 1 95.62 515 MET B N 1
ATOM 11709 C CA . MET B 1 515 ? 45.156 -7.523 -12.141 1 95.62 515 MET B CA 1
ATOM 11710 C C . MET B 1 515 ? 44.5 -8.797 -11.602 1 95.62 515 MET B C 1
ATOM 11712 O O . MET B 1 515 ? 45 -9.898 -11.844 1 95.62 515 MET B O 1
ATOM 11716 N N . LEU B 1 516 ? 43.5 -8.609 -10.836 1 96.31 516 LEU B N 1
ATOM 11717 C CA . LEU B 1 516 ? 42.781 -9.773 -10.32 1 96.31 516 LEU B CA 1
ATOM 11718 C C . LEU B 1 516 ? 42.219 -10.609 -11.461 1 96.31 516 LEU B C 1
ATOM 11720 O O . LEU B 1 516 ? 42.25 -11.836 -11.414 1 96.31 516 LEU B O 1
ATOM 11724 N N . ALA B 1 517 ? 41.688 -9.992 -12.531 1 97 517 ALA B N 1
ATOM 11725 C CA . ALA B 1 517 ? 41.156 -10.695 -13.695 1 97 517 ALA B CA 1
ATOM 11726 C C . ALA B 1 517 ? 42.25 -11.492 -14.391 1 97 517 ALA B C 1
ATOM 11728 O O . ALA B 1 517 ? 42.031 -12.633 -14.812 1 97 517 ALA B O 1
ATOM 11729 N N . ILE B 1 518 ? 43.406 -10.914 -14.516 1 96.19 518 ILE B N 1
ATOM 11730 C CA . ILE B 1 518 ? 44.531 -11.562 -15.164 1 96.19 518 ILE B CA 1
ATOM 11731 C C . ILE B 1 518 ? 45 -12.742 -14.328 1 96.19 518 ILE B C 1
ATOM 11733 O O . ILE B 1 518 ? 45.281 -13.82 -14.859 1 96.19 518 ILE B O 1
ATOM 11737 N N . ALA B 1 519 ? 45.062 -12.484 -13.055 1 95.69 519 ALA B N 1
ATOM 11738 C CA . ALA B 1 519 ? 45.469 -13.562 -12.164 1 95.69 519 ALA B CA 1
ATOM 11739 C C . ALA B 1 519 ? 44.5 -14.727 -12.227 1 95.69 519 ALA B C 1
ATOM 11741 O O . ALA B 1 519 ? 44.906 -15.891 -12.227 1 95.69 519 ALA B O 1
ATOM 11742 N N . THR B 1 520 ? 43.219 -14.445 -12.203 1 95.75 520 THR B N 1
ATOM 11743 C CA . THR B 1 520 ? 42.188 -15.477 -12.305 1 95.75 520 THR B CA 1
ATOM 11744 C C . THR B 1 520 ? 42.281 -16.203 -13.641 1 95.75 520 THR B C 1
ATOM 11746 O O . THR B 1 520 ? 42.094 -17.422 -13.703 1 95.75 520 THR B O 1
ATOM 11749 N N . ALA B 1 521 ? 42.562 -15.477 -14.719 1 95.81 521 ALA B N 1
ATOM 11750 C CA . ALA B 1 521 ? 42.75 -16.078 -16.047 1 95.81 521 ALA B CA 1
ATOM 11751 C C . ALA B 1 521 ? 43.938 -17.031 -16.047 1 95.81 521 ALA B C 1
ATOM 11753 O O . ALA B 1 521 ? 43.906 -18.078 -16.688 1 95.81 521 ALA B O 1
ATOM 11754 N N . ALA B 1 522 ? 44.906 -16.656 -15.367 1 93.44 522 ALA B N 1
ATOM 11755 C CA . ALA B 1 522 ? 46.094 -17.516 -15.266 1 93.44 522 ALA B CA 1
ATOM 11756 C C . ALA B 1 522 ? 45.75 -18.828 -14.562 1 93.44 522 ALA B C 1
ATOM 11758 O O . ALA B 1 522 ? 46.219 -19.891 -14.977 1 93.44 522 ALA B O 1
ATOM 11759 N N . VAL B 1 523 ? 45 -18.656 -13.539 1 91.44 523 VAL B N 1
ATOM 11760 C CA . VAL B 1 523 ? 44.594 -19.859 -12.812 1 91.44 523 VAL B CA 1
ATOM 11761 C C . VAL B 1 523 ? 43.75 -20.734 -13.711 1 91.44 523 VAL B C 1
ATOM 11763 O O . VAL B 1 523 ? 43.875 -21.969 -13.719 1 91.44 523 VAL B O 1
ATOM 11766 N N . MET B 1 524 ? 42.812 -20.172 -14.43 1 92.12 524 MET B N 1
ATOM 11767 C CA . MET B 1 524 ? 41.969 -20.906 -15.352 1 92.12 524 MET B CA 1
ATOM 11768 C C . MET B 1 524 ? 42.781 -21.625 -16.406 1 92.12 524 MET B C 1
ATOM 11770 O O . MET B 1 524 ? 42.469 -22.781 -16.766 1 92.12 524 MET B O 1
ATOM 11774 N N . MET B 1 525 ? 43.875 -21.062 -16.906 1 90.12 525 MET B N 1
ATOM 11775 C CA . MET B 1 525 ? 44.688 -21.594 -18 1 90.12 525 MET B CA 1
ATOM 11776 C C . MET B 1 525 ? 45.531 -22.766 -17.516 1 90.12 525 MET B C 1
ATOM 11778 O O . MET B 1 525 ? 45.906 -23.625 -18.312 1 90.12 525 MET B O 1
ATOM 11782 N N . VAL B 1 526 ? 45.906 -22.656 -16.281 1 82.88 526 VAL B N 1
ATOM 11783 C CA . VAL B 1 526 ? 46.656 -23.812 -15.75 1 82.88 526 VAL B CA 1
ATOM 11784 C C . VAL B 1 526 ? 45.781 -25.062 -15.883 1 82.88 526 VAL B C 1
ATOM 11786 O O . VAL B 1 526 ? 46.312 -26.156 -16.141 1 82.88 526 VAL B O 1
ATOM 11789 N N . GLY B 1 527 ? 44.562 -24.891 -15.938 1 70.38 527 GLY B N 1
ATOM 11790 C CA . GLY B 1 527 ? 43.656 -25.953 -16.375 1 70.38 527 GLY B CA 1
ATOM 11791 C C . GLY B 1 527 ? 43.156 -26.797 -15.227 1 70.38 527 GLY B C 1
ATOM 11792 O O . GLY B 1 527 ? 43.625 -26.672 -14.094 1 70.38 527 GLY B O 1
ATOM 11793 N N . PRO B 1 528 ? 42.156 -27.625 -15.523 1 71.06 528 PRO B N 1
ATOM 11794 C CA . PRO B 1 528 ? 41.469 -28.422 -14.516 1 71.06 528 PRO B CA 1
ATOM 11795 C C . PRO B 1 528 ? 42.281 -29.641 -14.078 1 71.06 528 PRO B C 1
ATOM 11797 O O . PRO B 1 528 ? 41.844 -30.406 -13.219 1 71.06 528 PRO B O 1
ATOM 11800 N N . VAL B 1 529 ? 43.531 -29.75 -14.555 1 73.81 529 VAL B N 1
ATOM 11801 C CA . VAL B 1 529 ? 44.375 -30.891 -14.227 1 73.81 529 VAL B CA 1
ATOM 11802 C C . VAL B 1 529 ? 44.625 -30.938 -12.719 1 73.81 529 VAL B C 1
ATOM 11804 O O . VAL B 1 529 ? 44.781 -32.031 -12.141 1 73.81 529 VAL B O 1
ATOM 11807 N N . VAL B 1 530 ? 44.469 -29.797 -12.125 1 75.81 530 VAL B N 1
ATOM 11808 C CA . VAL B 1 530 ? 44.75 -29.703 -10.703 1 75.81 530 VAL B CA 1
ATOM 11809 C C . VAL B 1 530 ? 43.625 -30.344 -9.898 1 75.81 530 VAL B C 1
ATOM 11811 O O . VAL B 1 530 ? 43.844 -30.797 -8.773 1 75.81 530 VAL B O 1
ATOM 11814 N N . ILE B 1 531 ? 42.469 -30.531 -10.539 1 78.38 531 ILE B N 1
ATOM 11815 C CA . ILE B 1 531 ? 41.281 -31.016 -9.844 1 78.38 531 ILE B CA 1
ATOM 11816 C C . ILE B 1 531 ? 41.5 -32.469 -9.422 1 78.38 531 ILE B C 1
ATOM 11818 O O . ILE B 1 531 ? 41.031 -32.906 -8.367 1 78.38 531 ILE B O 1
ATOM 11822 N N . GLY B 1 532 ? 42.312 -33.219 -10.227 1 79.75 532 GLY B N 1
ATOM 11823 C CA . GLY B 1 532 ? 42.531 -34.625 -9.93 1 79.75 532 GLY B CA 1
ATOM 11824 C C . GLY B 1 532 ? 43.375 -34.812 -8.68 1 79.75 532 GLY B C 1
ATOM 11825 O O . GLY B 1 532 ? 43.438 -35.938 -8.141 1 79.75 532 GLY B O 1
ATOM 11826 N N . TYR B 1 533 ? 43.844 -33.719 -8.109 1 84.81 533 TYR B N 1
ATOM 11827 C CA . TYR B 1 533 ? 44.688 -33.844 -6.922 1 84.81 533 TYR B CA 1
ATOM 11828 C C . TYR B 1 533 ? 43.969 -33.281 -5.695 1 84.81 533 TYR B C 1
ATOM 11830 O O . TYR B 1 533 ? 44.5 -33.375 -4.574 1 84.81 533 TYR B O 1
ATOM 11838 N N . ILE B 1 534 ? 42.812 -32.812 -5.891 1 87.62 534 ILE B N 1
ATOM 11839 C CA . ILE B 1 534 ? 42.125 -32.156 -4.785 1 87.62 534 ILE B CA 1
ATOM 11840 C C . ILE B 1 534 ? 41.312 -33.219 -4.02 1 87.62 534 ILE B C 1
ATOM 11842 O O . ILE B 1 534 ? 40.438 -33.875 -4.598 1 87.62 534 ILE B O 1
ATOM 11846 N N . PRO B 1 535 ? 41.562 -33.344 -2.764 1 91.94 535 PRO B N 1
ATOM 11847 C CA . PRO B 1 535 ? 40.75 -34.25 -1.959 1 91.94 535 PRO B CA 1
ATOM 11848 C C . PRO B 1 535 ? 39.281 -33.844 -1.883 1 91.94 535 PRO B C 1
ATOM 11850 O O . PRO B 1 535 ? 39 -32.625 -1.795 1 91.94 535 PRO B O 1
ATOM 11853 N N . VAL B 1 536 ? 38.406 -34.781 -1.913 1 91.81 536 VAL B N 1
ATOM 11854 C CA . VAL B 1 536 ? 36.969 -34.531 -1.869 1 91.81 536 VAL B CA 1
ATOM 11855 C C . VAL B 1 536 ? 36.594 -33.844 -0.556 1 91.81 536 VAL B C 1
ATOM 11857 O O . VAL B 1 536 ? 35.688 -33.031 -0.506 1 91.81 536 VAL B O 1
ATOM 11860 N N . CYS B 1 537 ? 37.344 -34.062 0.513 1 93.38 537 CYS B N 1
ATOM 11861 C CA . CYS B 1 537 ? 37.031 -33.5 1.818 1 93.38 537 CYS B CA 1
ATOM 11862 C C . CYS B 1 537 ? 37.25 -31.984 1.824 1 93.38 537 CYS B C 1
ATOM 11864 O O . CYS B 1 537 ? 36.562 -31.25 2.57 1 93.38 537 CYS B O 1
ATOM 11866 N N . VAL B 1 538 ? 38.156 -31.5 0.98 1 91.69 538 VAL B N 1
ATOM 11867 C CA . VAL B 1 538 ? 38.406 -30.062 0.879 1 91.69 538 VAL B CA 1
ATOM 11868 C C . VAL B 1 538 ? 37.188 -29.391 0.249 1 91.69 538 VAL B C 1
ATOM 11870 O O . VAL B 1 538 ? 36.656 -28.422 0.792 1 91.69 538 VAL B O 1
ATOM 11873 N N . VAL B 1 539 ? 36.719 -29.922 -0.819 1 88.88 539 VAL B N 1
ATOM 11874 C CA . VAL B 1 539 ? 35.562 -29.375 -1.529 1 88.88 539 VAL B CA 1
ATOM 11875 C C . VAL B 1 539 ? 34.312 -29.531 -0.677 1 88.88 539 VAL B C 1
ATOM 11877 O O . VAL B 1 539 ? 33.531 -28.594 -0.553 1 88.88 539 VAL B O 1
ATOM 11880 N N . GLY B 1 540 ? 34.156 -30.688 -0.137 1 92.88 540 GLY B N 1
ATOM 11881 C CA . GLY B 1 540 ? 33.031 -30.922 0.739 1 92.88 540 GLY B CA 1
ATOM 11882 C C . GLY B 1 540 ? 32.969 -29.969 1.912 1 92.88 540 GLY B C 1
ATOM 11883 O O . GLY B 1 540 ? 31.906 -29.438 2.236 1 92.88 540 GLY B O 1
ATOM 11884 N N . ALA B 1 541 ? 34.094 -29.75 2.523 1 94.94 541 ALA B N 1
ATOM 11885 C CA . ALA B 1 541 ? 34.156 -28.859 3.672 1 94.94 541 ALA B CA 1
ATOM 11886 C C . ALA B 1 541 ? 33.812 -27.422 3.266 1 94.94 541 ALA B C 1
ATOM 11888 O O . ALA B 1 541 ? 33.156 -26.703 4.023 1 94.94 541 ALA B O 1
ATOM 11889 N N . LEU B 1 542 ? 34.25 -27.062 2.133 1 90.62 542 LEU B N 1
ATOM 11890 C CA . LEU B 1 542 ? 33.969 -25.734 1.625 1 90.62 542 LEU B CA 1
ATOM 11891 C C . LEU B 1 542 ? 32.469 -25.594 1.354 1 90.62 542 LEU B C 1
ATOM 11893 O O . LEU B 1 542 ? 31.875 -24.562 1.672 1 90.62 542 LEU B O 1
ATOM 11897 N N . ILE B 1 543 ? 31.812 -26.547 0.771 1 91.06 543 ILE B N 1
ATOM 11898 C CA . ILE B 1 543 ? 30.391 -26.531 0.476 1 91.06 543 ILE B CA 1
ATOM 11899 C C . ILE B 1 543 ? 29.594 -26.484 1.778 1 91.06 543 ILE B C 1
ATOM 11901 O O . ILE B 1 543 ? 28.656 -25.688 1.909 1 91.06 543 ILE B O 1
ATOM 11905 N N . TYR B 1 544 ? 30.062 -27.312 2.75 1 94.62 544 TYR B N 1
ATOM 11906 C CA . TYR B 1 544 ? 29.422 -27.312 4.055 1 94.62 544 TYR B CA 1
ATOM 11907 C C . TYR B 1 544 ? 29.531 -25.953 4.723 1 94.62 544 TYR B C 1
ATOM 11909 O O . TYR B 1 544 ? 28.578 -25.469 5.344 1 94.62 544 TYR B O 1
ATOM 11917 N N . LEU B 1 545 ? 30.656 -25.391 4.637 1 92.06 545 LEU B N 1
ATOM 11918 C CA . LEU B 1 545 ? 30.875 -24.094 5.258 1 92.06 545 LEU B CA 1
ATOM 11919 C C . LEU B 1 545 ? 29.953 -23.031 4.66 1 92.06 545 LEU B C 1
ATOM 11921 O O . LEU B 1 545 ? 29.328 -22.266 5.391 1 92.06 545 LEU B O 1
ATOM 11925 N N . LEU B 1 546 ? 29.859 -23.016 3.432 1 87.31 546 LEU B N 1
ATOM 11926 C CA . LEU B 1 546 ? 29 -22.047 2.762 1 87.31 546 LEU B CA 1
ATOM 11927 C C . LEU B 1 546 ? 27.547 -22.297 3.1 1 87.31 546 LEU B C 1
ATOM 11929 O O . LEU B 1 546 ? 26.781 -21.344 3.316 1 87.31 546 LEU B O 1
ATOM 11933 N N . GLY B 1 547 ? 27.141 -23.531 3.021 1 91.31 547 GLY B N 1
ATOM 11934 C CA . GLY B 1 547 ? 25.781 -23.875 3.408 1 91.31 547 GLY B CA 1
ATOM 11935 C C . GLY B 1 547 ? 25.438 -23.438 4.824 1 91.31 547 GLY B C 1
ATOM 11936 O O . GLY B 1 547 ? 24.359 -22.906 5.07 1 91.31 547 GLY B O 1
ATOM 11937 N N . TYR B 1 548 ? 26.359 -23.609 5.664 1 92.88 548 TYR B N 1
ATOM 11938 C CA . TYR B 1 548 ? 26.188 -23.219 7.059 1 92.88 548 TYR B CA 1
ATOM 11939 C C . TYR B 1 548 ? 26.047 -21.703 7.176 1 92.88 548 TYR B C 1
ATOM 11941 O O . TYR B 1 548 ? 25.156 -21.203 7.875 1 92.88 548 TYR B O 1
ATOM 11949 N N . GLU B 1 549 ? 26.906 -21.031 6.52 1 88.56 549 GLU B N 1
ATOM 11950 C CA . GLU B 1 549 ? 26.891 -19.562 6.602 1 88.56 549 GLU B CA 1
ATOM 11951 C C . GLU B 1 549 ? 25.562 -19 6.09 1 88.56 549 GLU B C 1
ATOM 11953 O O . GLU B 1 549 ? 25.016 -18.078 6.688 1 88.56 549 GLU B O 1
ATOM 11958 N N . LEU B 1 550 ? 25.109 -19.531 5.035 1 88.5 550 LEU B N 1
ATOM 11959 C CA . LEU B 1 550 ? 23.859 -19.031 4.457 1 88.5 550 LEU B CA 1
ATOM 11960 C C . LEU B 1 550 ? 22.672 -19.406 5.328 1 88.5 550 LEU B C 1
ATOM 11962 O O . LEU B 1 550 ? 21.75 -18.594 5.52 1 88.5 550 LEU B O 1
ATOM 11966 N N . LEU B 1 551 ? 22.703 -20.594 5.891 1 92.62 551 LEU B N 1
ATOM 11967 C CA . LEU B 1 551 ? 21.625 -21.016 6.77 1 92.62 551 LEU B CA 1
ATOM 11968 C C . LEU B 1 551 ? 21.625 -20.219 8.07 1 92.62 551 LEU B C 1
ATOM 11970 O O . LEU B 1 551 ? 20.562 -19.891 8.602 1 92.62 551 LEU B O 1
ATOM 11974 N N . LYS B 1 552 ? 22.766 -20.031 8.594 1 91.75 552 LYS B N 1
ATOM 11975 C CA . LYS B 1 552 ? 22.906 -19.25 9.812 1 91.75 552 LYS B CA 1
ATOM 11976 C C . LYS B 1 552 ? 22.391 -17.828 9.609 1 91.75 552 LYS B C 1
ATOM 11978 O O . LYS B 1 552 ? 21.672 -17.281 10.461 1 91.75 552 LYS B O 1
ATOM 11983 N N . GLU B 1 553 ? 22.75 -17.312 8.523 1 85.94 553 GLU B N 1
ATOM 11984 C CA . GLU B 1 553 ? 22.297 -15.961 8.195 1 85.94 553 GLU B CA 1
ATOM 11985 C C . GLU B 1 553 ? 20.766 -15.898 8.102 1 85.94 553 GLU B C 1
ATOM 11987 O O . GLU B 1 553 ? 20.156 -14.922 8.547 1 85.94 553 GLU B O 1
ATOM 11992 N N . ALA B 1 554 ? 20.203 -16.859 7.574 1 89.38 554 ALA B N 1
ATOM 11993 C CA . ALA B 1 554 ? 18.766 -16.828 7.301 1 89.38 554 ALA B CA 1
ATOM 11994 C C . ALA B 1 554 ? 17.969 -17.219 8.539 1 89.38 554 ALA B C 1
ATOM 11996 O O . ALA B 1 554 ? 16.922 -16.625 8.828 1 89.38 554 ALA B O 1
ATOM 11997 N N . ILE B 1 555 ? 18.422 -18.172 9.32 1 91.19 555 ILE B N 1
ATOM 11998 C CA . ILE B 1 555 ? 17.594 -18.766 10.367 1 91.19 555 ILE B CA 1
ATOM 11999 C C . ILE B 1 555 ? 18.062 -18.281 11.734 1 91.19 555 ILE B C 1
ATOM 12001 O O . ILE B 1 555 ? 17.266 -17.844 12.562 1 91.19 555 ILE B O 1
ATOM 12005 N N . TYR B 1 556 ? 19.312 -18.266 11.938 1 89.31 556 TYR B N 1
ATOM 12006 C CA . TYR B 1 556 ? 19.844 -17.984 13.266 1 89.31 556 TYR B CA 1
ATOM 12007 C C . TYR B 1 556 ? 19.969 -16.484 13.5 1 89.31 556 TYR B C 1
ATOM 12009 O O . TYR B 1 556 ? 19.531 -15.969 14.523 1 89.31 556 TYR B O 1
ATOM 12017 N N . ASP B 1 557 ? 20.594 -15.844 12.625 1 82.62 557 ASP B N 1
ATOM 12018 C CA . ASP B 1 557 ? 20.875 -14.422 12.805 1 82.62 557 ASP B CA 1
ATOM 12019 C C . ASP B 1 557 ? 19.578 -13.609 12.82 1 82.62 557 ASP B C 1
ATOM 12021 O O . ASP B 1 557 ? 19.531 -12.516 13.383 1 82.62 557 ASP B O 1
ATOM 12025 N N . THR B 1 558 ? 18.578 -14.102 12.195 1 80.12 558 THR B N 1
ATOM 12026 C CA . THR B 1 558 ? 17.312 -13.359 12.094 1 80.12 558 THR B CA 1
ATOM 12027 C C . THR B 1 558 ? 16.422 -13.664 13.289 1 80.12 558 THR B C 1
ATOM 12029 O O . THR B 1 558 ? 15.453 -12.938 13.539 1 80.12 558 THR B O 1
ATOM 12032 N N . TRP B 1 559 ? 16.828 -14.625 13.992 1 82.44 559 TRP B N 1
ATOM 12033 C CA . TRP B 1 559 ? 16.016 -15.008 15.148 1 82.44 559 TRP B CA 1
ATOM 12034 C C . TRP B 1 559 ? 16 -13.914 16.203 1 82.44 559 TRP B C 1
ATOM 12036 O O . TRP B 1 559 ? 17.062 -13.469 16.656 1 82.44 559 TRP B O 1
ATOM 12046 N N . GLY B 1 560 ? 14.93 -13.328 16.641 1 70.88 560 GLY B N 1
ATOM 12047 C CA . GLY B 1 560 ? 14.797 -12.289 17.641 1 70.88 560 GLY B CA 1
ATOM 12048 C C . GLY B 1 560 ? 14.875 -10.883 17.078 1 70.88 560 GLY B C 1
ATOM 12049 O O . GLY B 1 560 ? 14.555 -9.914 17.766 1 70.88 560 GLY B O 1
ATOM 12050 N N . ARG B 1 561 ? 15.336 -10.789 15.867 1 69.5 561 ARG B N 1
ATOM 12051 C CA . ARG B 1 561 ? 15.5 -9.469 15.258 1 69.5 561 ARG B CA 1
ATOM 12052 C C . ARG B 1 561 ? 14.289 -9.102 14.406 1 69.5 561 ARG B C 1
ATOM 12054 O O . ARG B 1 561 ? 13.969 -7.926 14.242 1 69.5 561 ARG B O 1
ATOM 12061 N N . LEU B 1 562 ? 13.672 -10.086 13.891 1 72.5 562 LEU B N 1
ATOM 12062 C CA . LEU B 1 562 ? 12.516 -9.852 13.023 1 72.5 562 LEU B CA 1
ATOM 12063 C C . LEU B 1 562 ? 11.219 -10.133 13.758 1 72.5 562 LEU B C 1
ATOM 12065 O O . LEU B 1 562 ? 11.219 -10.758 14.82 1 72.5 562 LEU B O 1
ATOM 12069 N N . ARG B 1 563 ? 10.156 -9.648 13.273 1 73.25 563 ARG B N 1
ATOM 12070 C CA . ARG B 1 563 ? 8.828 -9.961 13.781 1 73.25 563 ARG B CA 1
ATOM 12071 C C . ARG B 1 563 ? 8.508 -11.445 13.594 1 73.25 563 ARG B C 1
ATOM 12073 O O . ARG B 1 563 ? 9.039 -12.094 12.695 1 73.25 563 ARG B O 1
ATOM 12080 N N . ASN B 1 564 ? 7.742 -11.938 14.305 1 79.38 564 ASN B N 1
ATOM 12081 C CA . ASN B 1 564 ? 7.402 -13.359 14.266 1 79.38 564 ASN B CA 1
ATOM 12082 C C . ASN B 1 564 ? 6.859 -13.766 12.898 1 79.38 564 ASN B C 1
ATOM 12084 O O . ASN B 1 564 ? 7.195 -14.836 12.383 1 79.38 564 ASN B O 1
ATOM 12088 N N . ILE B 1 565 ? 6.078 -12.938 12.273 1 76.12 565 ILE B N 1
ATOM 12089 C CA . ILE B 1 565 ? 5.48 -13.281 10.992 1 76.12 565 ILE B CA 1
ATOM 12090 C C . ILE B 1 565 ? 6.562 -13.328 9.914 1 76.12 565 ILE B C 1
ATOM 12092 O O . ILE B 1 565 ? 6.512 -14.172 9.016 1 76.12 565 ILE B O 1
ATOM 12096 N N . GLU B 1 566 ? 7.473 -12.438 10.008 1 77.94 566 GLU B N 1
ATOM 12097 C CA . GLU B 1 566 ? 8.57 -12.43 9.047 1 77.94 566 GLU B CA 1
ATOM 12098 C C . GLU B 1 566 ? 9.461 -13.656 9.219 1 77.94 566 GLU B C 1
ATOM 12100 O O . GLU B 1 566 ? 9.898 -14.258 8.234 1 77.94 566 GLU B O 1
ATOM 12105 N N . TYR B 1 567 ? 9.68 -14.039 10.484 1 85 567 TYR B N 1
ATOM 12106 C CA . TYR B 1 567 ? 10.516 -15.203 10.75 1 85 567 TYR B CA 1
ATOM 12107 C C . TYR B 1 567 ? 9.836 -16.484 10.258 1 85 567 TYR B C 1
ATOM 12109 O O . TYR B 1 567 ? 10.484 -17.359 9.68 1 85 567 TYR B O 1
ATOM 12117 N N . ILE B 1 568 ? 8.586 -16.547 10.453 1 88.5 568 ILE B N 1
ATOM 12118 C CA . ILE B 1 568 ? 7.828 -17.719 10.016 1 88.5 568 ILE B CA 1
ATOM 12119 C C . ILE B 1 568 ? 7.852 -17.797 8.484 1 88.5 568 ILE B C 1
ATOM 12121 O O . ILE B 1 568 ? 7.918 -18.891 7.922 1 88.5 568 ILE B O 1
ATOM 12125 N N . THR B 1 569 ? 7.715 -16.656 7.867 1 87.38 569 THR B N 1
ATOM 12126 C CA . THR B 1 569 ? 7.777 -16.641 6.414 1 87.38 569 THR B CA 1
ATOM 12127 C C . THR B 1 569 ? 9.117 -17.172 5.922 1 87.38 569 THR B C 1
ATOM 12129 O O . THR B 1 569 ? 9.164 -17.922 4.938 1 87.38 569 THR B O 1
ATOM 12132 N N . ILE B 1 570 ? 10.195 -16.875 6.59 1 91 570 ILE B N 1
ATOM 12133 C CA . ILE B 1 570 ? 11.523 -17.375 6.23 1 91 570 ILE B CA 1
ATOM 12134 C C . ILE B 1 570 ? 11.555 -18.891 6.352 1 91 570 ILE B C 1
ATOM 12136 O O . ILE B 1 570 ? 12 -19.578 5.43 1 91 570 ILE B O 1
ATOM 12140 N N . ILE B 1 571 ? 11.023 -19.391 7.418 1 94.19 571 ILE B N 1
ATOM 12141 C CA . ILE B 1 571 ? 11.039 -20.828 7.676 1 94.19 571 ILE B CA 1
ATOM 12142 C C . ILE B 1 571 ? 10.203 -21.562 6.625 1 94.19 571 ILE B C 1
ATOM 12144 O O . ILE B 1 571 ? 10.602 -22.609 6.117 1 94.19 571 ILE B O 1
ATOM 12148 N N . ILE B 1 572 ? 9.117 -21.016 6.23 1 92.56 572 ILE B N 1
ATOM 12149 C CA . ILE B 1 572 ? 8.242 -21.625 5.238 1 92.56 572 ILE B CA 1
ATOM 12150 C C . ILE B 1 572 ? 8.953 -21.688 3.889 1 92.56 572 ILE B C 1
ATOM 12152 O O . ILE B 1 572 ? 8.875 -22.703 3.186 1 92.56 572 ILE B O 1
ATOM 12156 N N . ILE B 1 573 ? 9.625 -20.672 3.551 1 92.5 573 ILE B N 1
ATOM 12157 C CA . ILE B 1 573 ? 10.32 -20.625 2.271 1 92.5 573 ILE B CA 1
ATOM 12158 C C . ILE B 1 573 ? 11.445 -21.672 2.262 1 92.5 573 ILE B C 1
ATOM 12160 O O . ILE B 1 573 ? 11.586 -22.438 1.304 1 92.5 573 ILE B O 1
ATOM 12164 N N . VAL B 1 574 ? 12.211 -21.766 3.383 1 94.31 574 VAL B N 1
ATOM 12165 C CA . VAL B 1 574 ? 13.328 -22.703 3.477 1 94.31 574 VAL B CA 1
ATOM 12166 C C . VAL B 1 574 ? 12.812 -24.125 3.389 1 94.31 574 VAL B C 1
ATOM 12168 O O . VAL B 1 574 ? 13.367 -24.953 2.652 1 94.31 574 VAL B O 1
ATOM 12171 N N . VAL B 1 575 ? 11.758 -24.406 4.039 1 93.12 575 VAL B N 1
ATOM 12172 C CA . VAL B 1 575 ? 11.195 -25.75 4.062 1 93.12 575 VAL B CA 1
ATOM 12173 C C . VAL B 1 575 ? 10.609 -26.094 2.695 1 93.12 575 VAL B C 1
ATOM 12175 O O . VAL B 1 575 ? 10.781 -27.219 2.203 1 93.12 575 VAL B O 1
ATOM 12178 N N . THR B 1 576 ? 9.969 -25.156 2.059 1 90.31 576 THR B N 1
ATOM 12179 C CA . THR B 1 576 ? 9.367 -25.406 0.752 1 90.31 576 THR B CA 1
ATOM 12180 C C . THR B 1 576 ? 10.445 -25.625 -0.304 1 90.31 576 THR B C 1
ATOM 12182 O O . THR B 1 576 ? 10.305 -26.484 -1.17 1 90.31 576 THR B O 1
ATOM 12185 N N . MET B 1 577 ? 11.508 -24.859 -0.255 1 89.88 577 MET B N 1
ATOM 12186 C CA . MET B 1 577 ? 12.609 -25.031 -1.203 1 89.88 577 MET B CA 1
ATOM 12187 C C . MET B 1 577 ? 13.297 -26.375 -1.007 1 89.88 577 MET B C 1
ATOM 12189 O O . MET B 1 577 ? 13.719 -27 -1.977 1 89.88 577 MET B O 1
ATOM 12193 N N . GLY B 1 578 ? 13.398 -26.844 0.214 1 86.56 578 GLY B N 1
ATOM 12194 C CA . GLY B 1 578 ? 14.039 -28.109 0.514 1 86.56 578 GLY B CA 1
ATOM 12195 C C . GLY B 1 578 ? 13.156 -29.312 0.226 1 86.56 578 GLY B C 1
ATOM 12196 O O . GLY B 1 578 ? 13.633 -30.344 -0.246 1 86.56 578 GLY B O 1
ATOM 12197 N N . ALA B 1 579 ? 11.867 -29.109 0.397 1 84 579 ALA B N 1
ATOM 12198 C CA . ALA B 1 579 ? 10.953 -30.25 0.318 1 84 579 ALA B CA 1
ATOM 12199 C C . ALA B 1 579 ? 10.352 -30.375 -1.077 1 84 579 ALA B C 1
ATOM 12201 O O . ALA B 1 579 ? 10.016 -31.469 -1.521 1 84 579 ALA B O 1
ATOM 12202 N N . VAL B 1 580 ? 10.148 -29.266 -1.775 1 82.44 580 VAL B N 1
ATOM 12203 C CA . VAL B 1 580 ? 9.461 -29.297 -3.062 1 82.44 580 VAL B CA 1
ATOM 12204 C C . VAL B 1 580 ? 10.422 -28.875 -4.172 1 82.44 580 VAL B C 1
ATOM 12206 O O . VAL B 1 580 ? 11.039 -29.734 -4.828 1 82.44 580 VAL B O 1
ATOM 12209 N N . ASP B 1 581 ? 10.641 -27.734 -4.367 1 83.31 581 ASP B N 1
ATOM 12210 C CA . ASP B 1 581 ? 11.617 -27.234 -5.332 1 83.31 581 ASP B CA 1
ATOM 12211 C C . ASP B 1 581 ? 11.852 -25.734 -5.148 1 83.31 581 ASP B C 1
ATOM 12213 O O . ASP B 1 581 ? 11.094 -25.062 -4.438 1 83.31 581 ASP B O 1
ATOM 12217 N N . PHE B 1 582 ? 12.867 -25.297 -5.738 1 83.88 582 PHE B N 1
ATOM 12218 C CA . PHE B 1 582 ? 13.328 -23.938 -5.566 1 83.88 582 PHE B CA 1
ATOM 12219 C C . PHE B 1 582 ? 12.352 -22.953 -6.195 1 83.88 582 PHE B C 1
ATOM 12221 O O . PHE B 1 582 ? 12.109 -21.875 -5.648 1 83.88 582 PHE B O 1
ATOM 12228 N N . VAL B 1 583 ? 11.836 -23.281 -7.352 1 82.75 583 VAL B N 1
ATOM 12229 C CA . VAL B 1 583 ? 10.906 -22.391 -8.031 1 82.75 583 VAL B CA 1
ATOM 12230 C C . VAL B 1 583 ? 9.633 -22.234 -7.207 1 82.75 583 VAL B C 1
ATOM 12232 O O . VAL B 1 583 ? 9.117 -21.125 -7.062 1 82.75 583 VAL B O 1
ATOM 12235 N N . ALA B 1 584 ? 9.18 -23.344 -6.637 1 83.06 584 ALA B N 1
ATOM 12236 C CA . ALA B 1 584 ? 8.008 -23.312 -5.766 1 83.06 584 ALA B CA 1
ATOM 12237 C C . ALA B 1 584 ? 8.273 -22.453 -4.531 1 83.06 584 ALA B C 1
ATOM 12239 O O . ALA B 1 584 ? 7.375 -21.75 -4.051 1 83.06 584 ALA B O 1
ATOM 12240 N N . GLY B 1 585 ? 9.477 -22.547 -4.004 1 85.81 585 GLY B N 1
ATOM 12241 C CA . GLY B 1 585 ? 9.828 -21.734 -2.846 1 85.81 585 GLY B CA 1
ATOM 12242 C C . GLY B 1 585 ? 9.758 -20.25 -3.119 1 85.81 585 GLY B C 1
ATOM 12243 O O . GLY B 1 585 ? 9.242 -19.484 -2.301 1 85.81 585 GLY B O 1
ATOM 12244 N N . ILE B 1 586 ? 10.203 -19.828 -4.223 1 83.94 586 ILE B N 1
ATOM 12245 C CA . ILE B 1 586 ? 10.156 -18.422 -4.598 1 83.94 586 ILE B CA 1
ATOM 12246 C C . ILE B 1 586 ? 8.711 -17.984 -4.789 1 83.94 586 ILE B C 1
ATOM 12248 O O . ILE B 1 586 ? 8.328 -16.891 -4.379 1 83.94 586 ILE B O 1
ATOM 12252 N N . GLY B 1 587 ? 7.945 -18.859 -5.477 1 82 587 GLY B N 1
ATOM 12253 C CA . GLY B 1 587 ? 6.531 -18.578 -5.664 1 82 587 GLY B CA 1
ATOM 12254 C C . GLY B 1 587 ? 5.793 -18.359 -4.355 1 82 587 GLY B C 1
ATOM 12255 O O . GLY B 1 587 ? 5.031 -17.391 -4.223 1 82 587 GLY B O 1
ATOM 12256 N N . VAL B 1 588 ? 6.078 -19.188 -3.424 1 83.56 588 VAL B N 1
ATOM 12257 C CA . VAL B 1 588 ? 5.449 -19.078 -2.111 1 83.56 588 VAL B CA 1
ATOM 12258 C C . VAL B 1 588 ? 5.93 -17.812 -1.416 1 83.56 588 VAL B C 1
ATOM 12260 O O . VAL B 1 588 ? 5.152 -17.141 -0.736 1 83.56 588 VAL B O 1
ATOM 12263 N N . GLY B 1 589 ? 7.219 -17.547 -1.519 1 82.94 589 GLY B N 1
ATOM 12264 C CA . GLY B 1 589 ? 7.746 -16.312 -0.951 1 82.94 589 GLY B CA 1
ATOM 12265 C C . GLY B 1 589 ? 7.078 -15.07 -1.5 1 82.94 589 GLY B C 1
ATOM 12266 O O . GLY B 1 589 ? 6.715 -14.164 -0.741 1 82.94 589 GLY B O 1
ATOM 12267 N N . ILE B 1 590 ? 6.84 -15.047 -2.75 1 77.88 590 ILE B N 1
ATOM 12268 C CA . ILE B 1 590 ? 6.191 -13.906 -3.395 1 77.88 590 ILE B CA 1
ATOM 12269 C C . ILE B 1 590 ? 4.746 -13.805 -2.924 1 77.88 590 ILE B C 1
ATOM 12271 O O . ILE B 1 590 ? 4.262 -12.703 -2.623 1 77.88 590 ILE B O 1
ATOM 12275 N N . LEU B 1 591 ? 4.094 -14.945 -2.842 1 76.88 591 LEU B N 1
ATOM 12276 C CA . LEU B 1 591 ? 2.707 -14.969 -2.395 1 76.88 591 LEU B CA 1
ATOM 12277 C C . LEU B 1 591 ? 2.59 -14.453 -0.964 1 76.88 591 LEU B C 1
ATOM 12279 O O . LEU B 1 591 ? 1.671 -13.695 -0.647 1 76.88 591 LEU B O 1
ATOM 12283 N N . LEU B 1 592 ? 3.498 -14.859 -0.156 1 80.12 592 LEU B N 1
ATOM 12284 C CA . LEU B 1 592 ? 3.473 -14.43 1.238 1 80.12 592 LEU B CA 1
ATOM 12285 C C . LEU B 1 592 ? 3.805 -12.945 1.356 1 80.12 592 LEU B C 1
ATOM 12287 O O . LEU B 1 592 ? 3.27 -12.258 2.223 1 80.12 592 LEU B O 1
ATOM 12291 N N . ALA B 1 593 ? 4.715 -12.461 0.539 1 76 593 ALA B N 1
ATOM 12292 C CA . ALA B 1 593 ? 5.027 -11.039 0.513 1 76 593 ALA B CA 1
ATOM 12293 C C . ALA B 1 593 ? 3.801 -10.219 0.126 1 76 593 ALA B C 1
ATOM 12295 O O . ALA B 1 593 ? 3.529 -9.172 0.723 1 76 593 ALA B O 1
ATOM 12296 N N . CYS B 1 594 ? 3.098 -10.719 -0.777 1 73.06 594 CYS B N 1
ATOM 12297 C CA . CYS B 1 594 ? 1.895 -10.039 -1.24 1 73.06 594 CYS B CA 1
ATOM 12298 C C . CYS B 1 594 ? 0.824 -10.023 -0.156 1 73.06 594 CYS B C 1
ATOM 12300 O O . CYS B 1 594 ? 0.152 -9.016 0.047 1 73.06 594 CYS B O 1
ATOM 12302 N N . LEU B 1 595 ? 0.718 -11.18 0.468 1 72.19 595 LEU B N 1
ATOM 12303 C CA . LEU B 1 595 ? -0.258 -11.273 1.548 1 72.19 595 LEU B CA 1
ATOM 12304 C C . LEU B 1 595 ? 0.09 -10.32 2.682 1 72.19 595 LEU B C 1
ATOM 12306 O O . LEU B 1 595 ? -0.797 -9.688 3.264 1 72.19 595 LEU B O 1
ATOM 12310 N N . SER B 1 596 ? 1.326 -10.203 2.996 1 71.38 596 SER B N 1
ATOM 12311 C CA . SER B 1 596 ? 1.775 -9.289 4.043 1 71.38 596 SER B CA 1
ATOM 12312 C C . SER B 1 596 ? 1.493 -7.84 3.674 1 71.38 596 SER B C 1
ATOM 12314 O O . SER B 1 596 ? 1.143 -7.031 4.535 1 71.38 596 SER B O 1
ATOM 12316 N N . PHE B 1 597 ? 1.618 -7.504 2.52 1 69.44 597 PHE B N 1
ATOM 12317 C CA . PHE B 1 597 ? 1.364 -6.148 2.037 1 69.44 597 PHE B CA 1
ATOM 12318 C C . PHE B 1 597 ? -0.122 -5.82 2.107 1 69.44 597 PHE B C 1
ATOM 12320 O O . PHE B 1 597 ? -0.498 -4.699 2.463 1 69.44 597 PHE B O 1
ATOM 12327 N N . VAL B 1 598 ? -0.853 -6.805 1.73 1 68.62 598 VAL B N 1
ATOM 12328 C CA . VAL B 1 598 ? -2.299 -6.609 1.735 1 68.62 598 VAL B CA 1
ATOM 12329 C C . VAL B 1 598 ? -2.789 -6.418 3.17 1 68.62 598 VAL B C 1
ATOM 12331 O O . VAL B 1 598 ? -3.648 -5.574 3.43 1 68.62 598 VAL B O 1
ATOM 12334 N N . VAL B 1 599 ? -2.246 -7.148 4.074 1 68.38 599 VAL B N 1
ATOM 12335 C CA . VAL B 1 599 ? -2.65 -7.055 5.473 1 68.38 599 VAL B CA 1
ATOM 12336 C C . VAL B 1 599 ? -2.217 -5.707 6.047 1 68.38 599 VAL B C 1
ATOM 12338 O O . VAL B 1 599 ? -2.969 -5.074 6.789 1 68.38 599 VAL B O 1
ATOM 12341 N N . GLU B 1 600 ? -1.066 -5.297 5.688 1 67.94 600 GLU B N 1
ATOM 12342 C CA . GLU B 1 600 ? -0.564 -4.008 6.156 1 67.94 600 GLU B CA 1
ATOM 12343 C C . GLU B 1 600 ? -1.362 -2.854 5.559 1 67.94 600 GLU B C 1
ATOM 12345 O O . GLU B 1 600 ? -1.635 -1.862 6.234 1 67.94 600 GLU B O 1
ATOM 12350 N N . ALA B 1 601 ? -1.689 -2.965 4.352 1 66.5 601 ALA B N 1
ATOM 12351 C CA . ALA B 1 601 ? -2.475 -1.937 3.676 1 66.5 601 ALA B CA 1
ATOM 12352 C C . ALA B 1 601 ? -3.887 -1.857 4.25 1 66.5 601 ALA B C 1
ATOM 12354 O O . ALA B 1 601 ? -4.48 -0.779 4.301 1 66.5 601 ALA B O 1
ATOM 12355 N N . GLY B 1 602 ? -4.375 -3.027 4.703 1 62.94 602 GLY B N 1
ATOM 12356 C CA . GLY B 1 602 ? -5.703 -3.072 5.289 1 62.94 602 GLY B CA 1
ATOM 12357 C C . GLY B 1 602 ? -5.773 -2.432 6.664 1 62.94 602 GLY B C 1
ATOM 12358 O O . GLY B 1 602 ? -6.836 -1.986 7.094 1 62.94 602 GLY B O 1
ATOM 12359 N N . ARG B 1 603 ? -4.609 -2.248 7.262 1 65.44 603 ARG B N 1
ATOM 12360 C CA . ARG B 1 603 ? -4.57 -1.694 8.609 1 65.44 603 ARG B CA 1
ATOM 12361 C C . ARG B 1 603 ? -4.371 -0.182 8.578 1 65.44 603 ARG B C 1
ATOM 12363 O O . ARG B 1 603 ? -4.508 0.49 9.602 1 65.44 603 ARG B O 1
ATOM 12370 N N . THR B 1 604 ? -4.148 0.346 7.508 1 70.5 604 THR B N 1
ATOM 12371 C CA . THR B 1 604 ? -3.969 1.79 7.395 1 70.5 604 THR B CA 1
ATOM 12372 C C . THR B 1 604 ? -5.32 2.502 7.387 1 70.5 604 THR B C 1
ATOM 12374 O O . THR B 1 604 ? -6.18 2.199 6.559 1 70.5 604 THR B O 1
ATOM 12377 N N . PRO B 1 605 ? -5.457 3.363 8.367 1 75.38 605 PRO B N 1
ATOM 12378 C CA . PRO B 1 605 ? -6.734 4.078 8.398 1 75.38 605 PRO B CA 1
ATOM 12379 C C . PRO B 1 605 ? -6.906 5.031 7.215 1 75.38 605 PRO B C 1
ATOM 12381 O O . PRO B 1 605 ? -5.969 5.746 6.855 1 75.38 605 PRO B O 1
ATOM 12384 N N . VAL B 1 606 ? -8.109 5.012 6.59 1 83.12 606 VAL B N 1
ATOM 12385 C CA . VAL B 1 606 ? -8.391 5.859 5.434 1 83.12 606 VAL B CA 1
ATOM 12386 C C . VAL B 1 606 ? -9.047 7.16 5.895 1 83.12 606 VAL B C 1
ATOM 12388 O O . VAL B 1 606 ? -8.984 8.172 5.199 1 83.12 606 VAL B O 1
ATOM 12391 N N . VAL B 1 607 ? -9.656 7.102 7.094 1 88.06 607 VAL B N 1
ATOM 12392 C CA . VAL B 1 607 ? -10.266 8.312 7.645 1 88.06 607 VAL B CA 1
ATOM 12393 C C . VAL B 1 607 ? -9.242 9.062 8.492 1 88.06 607 VAL B C 1
ATOM 12395 O O . VAL B 1 607 ? -8.844 8.586 9.562 1 88.06 607 VAL B O 1
ATOM 12398 N N . GLN B 1 608 ? -8.75 10.156 7.973 1 82.31 608 GLN B N 1
ATOM 12399 C CA . GLN B 1 608 ? -7.785 10.984 8.695 1 82.31 608 GLN B CA 1
ATOM 12400 C C . GLN B 1 608 ? -8.422 11.633 9.922 1 82.31 608 GLN B C 1
ATOM 12402 O O . GLN B 1 608 ? -7.777 11.758 10.961 1 82.31 608 GLN B O 1
ATOM 12407 N N . GLY B 1 609 ? -9.711 12.148 9.727 1 83.5 609 GLY B N 1
ATOM 12408 C CA . GLY B 1 609 ? -10.422 12.805 10.812 1 83.5 609 GLY B CA 1
ATOM 12409 C C . GLY B 1 609 ? -11.844 13.188 10.445 1 83.5 609 GLY B C 1
ATOM 12410 O O . GLY B 1 609 ? -12.164 13.344 9.266 1 83.5 609 GLY B O 1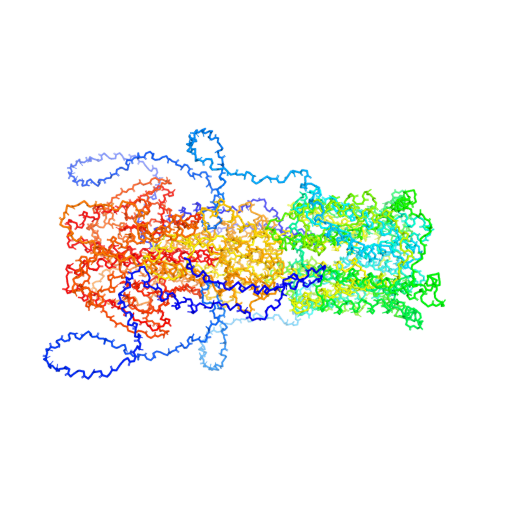
ATOM 12411 N N . ILE B 1 610 ? -12.672 13.242 11.469 1 88.62 610 ILE B N 1
ATOM 12412 C CA . ILE B 1 610 ? -14.055 13.695 11.32 1 88.62 610 ILE B CA 1
ATOM 12413 C C . ILE B 1 610 ? -14.258 15 12.094 1 88.62 610 ILE B C 1
ATOM 12415 O O . ILE B 1 610 ? -13.898 15.094 13.266 1 88.62 610 ILE B O 1
ATOM 12419 N N . TYR B 1 611 ? -14.727 16.031 11.352 1 87.69 611 TYR B N 1
ATOM 12420 C CA . TYR B 1 611 ? -14.906 17.344 11.953 1 87.69 611 TYR B CA 1
ATOM 12421 C C . TYR B 1 611 ? -16.344 17.828 11.781 1 87.69 611 TYR B C 1
ATOM 12423 O O . TYR B 1 611 ? -17.047 17.422 10.852 1 87.69 611 TYR B O 1
ATOM 12431 N N . SER B 1 612 ? -16.734 18.656 12.711 1 88.06 612 SER B N 1
ATOM 12432 C CA . SER B 1 612 ? -18.031 19.328 12.609 1 88.06 612 SER B CA 1
ATOM 12433 C C . SER B 1 612 ? -17.859 20.766 12.117 1 88.06 612 SER B C 1
ATOM 12435 O O . SER B 1 612 ? -16.781 21.359 12.281 1 88.06 612 SER B O 1
ATOM 12437 N N . GLY B 1 613 ? -18.828 21.297 11.516 1 86.88 613 GLY B N 1
ATOM 12438 C CA . GLY B 1 613 ? -18.797 22.672 11.047 1 86.88 613 GLY B CA 1
ATOM 12439 C C . GLY B 1 613 ? -18.719 23.688 12.172 1 86.88 613 GLY B C 1
ATOM 12440 O O . GLY B 1 613 ? -18.422 24.859 11.93 1 86.88 613 GLY B O 1
ATOM 12441 N N . SER B 1 614 ? -18.969 23.219 13.352 1 80.75 614 SER B N 1
ATOM 12442 C CA . SER B 1 614 ? -18.828 24.141 14.477 1 80.75 614 SER B CA 1
ATOM 12443 C C . SER B 1 614 ? -17.359 24.422 14.781 1 80.75 614 SER B C 1
ATOM 12445 O O . SER B 1 614 ? -17 25.484 15.297 1 80.75 614 SER B O 1
ATOM 12447 N N . VAL B 1 615 ? -16.547 23.453 14.383 1 79 615 VAL B N 1
ATOM 12448 C CA . VAL B 1 615 ? -15.109 23.578 14.609 1 79 615 VAL B CA 1
ATOM 12449 C C . VAL B 1 615 ? -14.414 24.016 13.328 1 79 615 VAL B C 1
ATOM 12451 O O . VAL B 1 615 ? -13.625 24.969 13.336 1 79 615 VAL B O 1
ATOM 12454 N N . ALA B 1 616 ? -14.82 23.344 12.289 1 83.75 616 ALA B N 1
ATOM 12455 C CA . ALA B 1 616 ? -14.234 23.641 10.984 1 83.75 616 ALA B CA 1
ATOM 12456 C C . ALA B 1 616 ? -15.078 24.656 10.219 1 83.75 616 ALA B C 1
ATOM 12458 O O . ALA B 1 616 ? -16.219 24.375 9.859 1 83.75 616 ALA B O 1
ATOM 12459 N N . ARG B 1 617 ? -14.508 25.844 10.031 1 86.31 617 ARG B N 1
ATOM 12460 C CA . ARG B 1 617 ? -15.234 26.891 9.336 1 86.31 617 ARG B CA 1
ATOM 12461 C C . ARG B 1 617 ? -14.453 27.391 8.125 1 86.31 617 ARG B C 1
ATOM 12463 O O . ARG B 1 617 ? -13.266 27.094 7.977 1 86.31 617 ARG B O 1
ATOM 12470 N N . SER B 1 618 ? -15.219 28.062 7.273 1 88.44 618 SER B N 1
ATOM 12471 C CA . SER B 1 618 ? -14.562 28.672 6.121 1 88.44 618 SER B CA 1
ATOM 12472 C C . SER B 1 618 ? -13.695 29.859 6.539 1 88.44 618 SER B C 1
ATOM 12474 O O . SER B 1 618 ? -13.781 30.328 7.68 1 88.44 618 SER B O 1
ATOM 12476 N N . THR B 1 619 ? -12.836 30.328 5.727 1 87.12 619 THR B N 1
ATOM 12477 C CA . THR B 1 619 ? -11.938 31.438 6.02 1 87.12 619 THR B CA 1
ATOM 12478 C C . THR B 1 619 ? -12.578 32.75 5.637 1 87.12 619 THR B C 1
ATOM 12480 O O . THR B 1 619 ? -11.875 33.75 5.414 1 87.12 619 THR B O 1
ATOM 12483 N N . VAL B 1 620 ? -13.898 32.812 5.613 1 89.06 620 VAL B N 1
ATOM 12484 C CA . VAL B 1 620 ? -14.594 34.062 5.293 1 89.06 620 VAL B CA 1
ATOM 12485 C C . VAL B 1 620 ? -14.836 34.844 6.574 1 89.06 620 VAL B C 1
ATOM 12487 O O . VAL B 1 620 ? -15.367 34.312 7.551 1 89.06 620 VAL B O 1
ATOM 12490 N N . MET B 1 621 ? -14.383 36.062 6.578 1 89.75 621 MET B N 1
ATOM 12491 C CA . MET B 1 621 ? -14.641 36.969 7.715 1 89.75 621 MET B CA 1
ATOM 12492 C C . MET B 1 621 ? -16 37.625 7.578 1 89.75 621 MET B C 1
ATOM 12494 O O . MET B 1 621 ? -16.203 38.469 6.699 1 89.75 621 MET B O 1
ATOM 12498 N N . ARG B 1 622 ? -16.828 37.25 8.484 1 89.06 622 ARG B N 1
ATOM 12499 C CA . ARG B 1 622 ? -18.203 37.719 8.461 1 89.06 622 ARG B CA 1
ATOM 12500 C C . ARG B 1 622 ? -18.484 38.625 9.664 1 89.06 622 ARG B C 1
ATOM 12502 O O . ARG B 1 622 ? -17.656 38.719 10.578 1 89.06 622 ARG B O 1
ATOM 12509 N N . HIS B 1 623 ? -19.625 39.312 9.516 1 88.31 623 HIS B N 1
ATOM 12510 C CA . HIS B 1 623 ? -20.109 40.094 10.656 1 88.31 623 HIS B CA 1
ATOM 12511 C C . HIS B 1 623 ? -20.281 39.219 11.891 1 88.31 623 HIS B C 1
ATOM 12513 O O . HIS B 1 623 ? -20.656 38.031 11.781 1 88.31 623 HIS B O 1
ATOM 12519 N N . PRO B 1 624 ? -19.969 39.625 13.055 1 83 624 PRO B N 1
ATOM 12520 C CA . PRO B 1 624 ? -20.031 38.812 14.273 1 83 624 PRO B CA 1
ATOM 12521 C C . PRO B 1 624 ? -21.391 38.156 14.492 1 83 624 PRO B C 1
ATOM 12523 O O . PRO B 1 624 ? -21.469 37.062 15 1 83 624 PRO B O 1
ATOM 12526 N N . LYS B 1 625 ? -22.453 38.812 14.125 1 81.5 625 LYS B N 1
ATOM 12527 C CA . LYS B 1 625 ? -23.797 38.25 14.273 1 81.5 625 LYS B CA 1
ATOM 12528 C C . LYS B 1 625 ? -23.969 37.031 13.367 1 81.5 625 LYS B C 1
ATOM 12530 O O . LYS B 1 625 ? -24.578 36.031 13.766 1 81.5 625 LYS B O 1
ATOM 12535 N N . GLN B 1 626 ? -23.469 37.156 12.203 1 86.69 626 GLN B N 1
ATOM 12536 C CA . GLN B 1 626 ? -23.531 36.031 11.289 1 86.69 626 GLN B CA 1
ATOM 12537 C C . GLN B 1 626 ? -22.672 34.875 11.781 1 86.69 626 GLN B C 1
ATOM 12539 O O . GLN B 1 626 ? -23.047 33.719 11.633 1 86.69 626 GLN B O 1
ATOM 12544 N N . GLN B 1 627 ? -21.547 35.219 12.273 1 83.12 627 GLN B N 1
ATOM 12545 C CA . GLN B 1 627 ? -20.625 34.188 12.773 1 83.12 627 GLN B CA 1
ATOM 12546 C C . GLN B 1 627 ? -21.25 33.406 13.922 1 83.12 627 GLN B C 1
ATOM 12548 O O . GLN B 1 627 ? -21.062 32.188 14.031 1 83.12 627 GLN B O 1
ATOM 12553 N N . GLU B 1 628 ? -21.891 34.094 14.773 1 80.69 628 GLU B N 1
ATOM 12554 C CA . GLU B 1 628 ? -22.547 33.438 15.906 1 80.69 628 GLU B CA 1
ATOM 12555 C C . GLU B 1 628 ? -23.641 32.5 15.438 1 80.69 628 GLU B C 1
ATOM 12557 O O . GLU B 1 628 ? -23.797 31.406 15.969 1 80.69 628 GLU B O 1
ATOM 12562 N N . PHE B 1 629 ? -24.438 32.969 14.492 1 83.69 629 PHE B N 1
ATOM 12563 C CA . PHE B 1 629 ? -25.484 32.125 13.914 1 83.69 629 PHE B CA 1
ATOM 12564 C C . PHE B 1 629 ? -24.891 30.859 13.297 1 83.69 629 PHE B C 1
ATOM 12566 O O . PHE B 1 629 ? -25.406 29.766 13.523 1 83.69 629 PHE B O 1
ATOM 12573 N N . LEU B 1 630 ? -23.859 31.062 12.57 1 86.69 630 LEU B N 1
ATOM 12574 C CA . LEU B 1 630 ? -23.25 29.953 11.852 1 86.69 630 LEU B CA 1
ATOM 12575 C C . LEU B 1 630 ? -22.578 28.984 12.828 1 86.69 630 LEU B C 1
ATOM 12577 O O . LEU B 1 630 ? -22.484 27.781 12.547 1 86.69 630 LEU B O 1
ATOM 12581 N N . LYS B 1 631 ? -22 29.422 13.867 1 80.44 631 LYS B N 1
ATOM 12582 C CA . LYS B 1 631 ? -21.406 28.578 14.891 1 80.44 631 LYS B CA 1
ATOM 12583 C C . LYS B 1 631 ? -22.453 27.625 15.484 1 80.44 631 LYS B C 1
ATOM 12585 O O . LYS B 1 631 ? -22.156 26.453 15.734 1 80.44 631 LYS B O 1
ATOM 12590 N N . ASN B 1 632 ? -23.656 28.109 15.664 1 79.06 632 ASN B N 1
ATOM 12591 C CA . ASN B 1 632 ? -24.719 27.312 16.281 1 79.06 632 ASN B CA 1
ATOM 12592 C C . ASN B 1 632 ? -25.297 26.297 15.297 1 79.06 632 ASN B C 1
ATOM 12594 O O . ASN B 1 632 ? -25.703 25.203 15.695 1 79.06 632 ASN B O 1
ATOM 12598 N N . VAL B 1 633 ? -25.344 26.703 14.078 1 86.75 633 VAL B N 1
ATOM 12599 C CA . VAL B 1 633 ? -25.938 25.812 13.086 1 86.75 633 VAL B CA 1
ATOM 12600 C C . VAL B 1 633 ? -24.844 24.922 12.477 1 86.75 633 VAL B C 1
ATOM 12602 O O . VAL B 1 633 ? -25.156 23.891 11.867 1 86.75 633 VAL B O 1
ATOM 12605 N N . GLY B 1 634 ? -23.641 25.266 12.656 1 87.19 634 GLY B N 1
ATOM 12606 C CA . GLY B 1 634 ? -22.516 24.578 12.039 1 87.19 634 GLY B CA 1
ATOM 12607 C C . GLY B 1 634 ? -22.438 23.109 12.445 1 87.19 634 GLY B C 1
ATOM 12608 O O . GLY B 1 634 ? -21.797 22.312 11.766 1 87.19 634 GLY B O 1
ATOM 12609 N N . GLU B 1 635 ? -23.094 22.719 13.477 1 85.88 635 GLU B N 1
ATOM 12610 C CA . GLU B 1 635 ? -23.094 21.328 13.938 1 85.88 635 GLU B CA 1
ATOM 12611 C C . GLU B 1 635 ? -23.766 20.406 12.93 1 85.88 635 GLU B C 1
ATOM 12613 O O . GLU B 1 635 ? -23.547 19.188 12.938 1 85.88 635 GLU B O 1
ATOM 12618 N N . GLN B 1 636 ? -24.516 21 12.055 1 90.62 636 GLN B N 1
ATOM 12619 C CA . GLN B 1 636 ? -25.234 20.203 11.055 1 90.62 636 GLN B CA 1
ATOM 12620 C C . GLN B 1 636 ? -24.328 19.875 9.867 1 90.62 636 GLN B C 1
ATOM 12622 O O . GLN B 1 636 ? -24.719 19.141 8.969 1 90.62 636 GLN B O 1
ATOM 12627 N N . ILE B 1 637 ? -23.156 20.438 9.914 1 92.75 637 ILE B N 1
ATOM 12628 C CA . ILE B 1 637 ? -22.188 20.125 8.875 1 92.75 637 ILE B CA 1
ATOM 12629 C C . ILE B 1 637 ? -21.203 19.078 9.391 1 92.75 637 ILE B C 1
ATOM 12631 O O . ILE B 1 637 ? -20.609 19.234 10.461 1 92.75 637 ILE B O 1
ATOM 12635 N N . CYS B 1 638 ? -21.031 17.984 8.68 1 93.25 638 CYS B N 1
ATOM 12636 C CA . CYS B 1 638 ? -20.062 16.953 9.016 1 93.25 638 CYS B CA 1
ATOM 12637 C C . CYS B 1 638 ? -19 16.812 7.93 1 93.25 638 CYS B C 1
ATOM 12639 O O . CYS B 1 638 ? -19.328 16.641 6.758 1 93.25 638 CYS B O 1
ATOM 12641 N N . ILE B 1 639 ? -17.781 16.969 8.312 1 93.31 639 ILE B N 1
ATOM 12642 C CA . ILE B 1 639 ? -16.672 16.875 7.375 1 93.31 639 ILE B CA 1
ATOM 12643 C C . ILE B 1 639 ? -15.883 15.594 7.629 1 93.31 639 ILE B C 1
ATOM 12645 O O . ILE B 1 639 ? -15.438 15.344 8.75 1 93.31 639 ILE B O 1
ATOM 12649 N N . VAL B 1 640 ? -15.75 14.766 6.633 1 93.88 640 VAL B N 1
ATOM 12650 C CA . VAL B 1 640 ? -14.938 13.555 6.707 1 93.88 640 VAL B CA 1
ATOM 12651 C C . VAL B 1 640 ? -13.719 13.688 5.805 1 93.88 640 VAL B C 1
ATOM 12653 O O . VAL B 1 640 ? -13.844 13.766 4.578 1 93.88 640 VAL B O 1
ATOM 12656 N N . LYS B 1 641 ? -12.547 13.711 6.395 1 91.94 641 LYS B N 1
ATOM 12657 C CA . LYS B 1 641 ? -11.312 13.812 5.625 1 91.94 641 LYS B CA 1
ATOM 12658 C C . LYS B 1 641 ? -10.734 12.43 5.328 1 91.94 641 LYS B C 1
ATOM 12660 O O . LYS B 1 641 ? -10.492 11.641 6.246 1 91.94 641 LYS B O 1
ATOM 12665 N N . LEU B 1 642 ? -10.523 12.234 4.035 1 91.56 642 LEU B N 1
ATOM 12666 C CA . LEU B 1 642 ? -10.008 10.93 3.631 1 91.56 642 LEU B CA 1
ATOM 12667 C C . LEU B 1 642 ? -8.555 11.031 3.178 1 91.56 642 LEU B C 1
ATOM 12669 O O . LEU B 1 642 ? -8.086 12.125 2.844 1 91.56 642 LEU B O 1
ATOM 12673 N N . GLN B 1 643 ? -7.855 9.898 3.285 1 84.56 643 GLN B N 1
ATOM 12674 C CA . GLN B 1 643 ? -6.461 9.867 2.846 1 84.56 643 GLN B CA 1
ATOM 12675 C C . GLN B 1 643 ? -6.094 8.5 2.277 1 84.56 643 GLN B C 1
ATOM 12677 O O . GLN B 1 643 ? -6.785 7.512 2.525 1 84.56 643 GLN B O 1
ATOM 12682 N N . GLY B 1 644 ? -5.121 8.523 1.414 1 79.06 644 GLY B N 1
ATOM 12683 C CA . GLY B 1 644 ? -4.586 7.266 0.916 1 79.06 644 GLY B CA 1
ATOM 12684 C C . GLY B 1 644 ? -5.332 6.738 -0.298 1 79.06 644 GLY B C 1
ATOM 12685 O O . GLY B 1 644 ? -5.848 7.52 -1.102 1 79.06 644 GLY B O 1
ATOM 12686 N N . THR B 1 645 ? -5.203 5.469 -0.512 1 77.69 645 THR B N 1
ATOM 12687 C CA . THR B 1 645 ? -5.871 4.812 -1.629 1 77.69 645 THR B CA 1
ATOM 12688 C C . THR B 1 645 ? -7.176 4.168 -1.173 1 77.69 645 THR B C 1
ATOM 12690 O O . THR B 1 645 ? -7.203 3.439 -0.179 1 77.69 645 THR B O 1
ATOM 12693 N N . LEU B 1 646 ? -8.227 4.531 -1.955 1 80.94 646 LEU B N 1
ATOM 12694 C CA . LEU B 1 646 ? -9.539 3.979 -1.609 1 80.94 646 LEU B CA 1
ATOM 12695 C C . LEU B 1 646 ? -9.859 2.766 -2.473 1 80.94 646 LEU B C 1
ATOM 12697 O O . LEU B 1 646 ? -9.867 2.857 -3.703 1 80.94 646 LEU B O 1
ATOM 12701 N N . PHE B 1 647 ? -10 1.707 -1.844 1 73.5 647 PHE B N 1
ATOM 12702 C CA . PHE B 1 647 ? -10.352 0.455 -2.506 1 73.5 647 PHE B CA 1
ATOM 12703 C C . PHE B 1 647 ? -11.383 -0.318 -1.691 1 73.5 647 PHE B C 1
ATOM 12705 O O . PHE B 1 647 ? -11.875 0.178 -0.678 1 73.5 647 PHE B O 1
ATOM 12712 N N . PHE B 1 648 ? -11.773 -1.511 -2.109 1 64.88 648 PHE B N 1
ATOM 12713 C CA . PHE B 1 648 ? -12.883 -2.258 -1.528 1 64.88 648 PHE B CA 1
ATOM 12714 C C . PHE B 1 648 ? -12.656 -2.504 -0.042 1 64.88 648 PHE B C 1
ATOM 12716 O O . PHE B 1 648 ? -13.562 -2.32 0.771 1 64.88 648 PHE B O 1
ATOM 12723 N N . GLY B 1 649 ? -11.5 -2.773 0.33 1 68.44 649 GLY B N 1
ATOM 12724 C CA . GLY B 1 649 ? -11.195 -3.086 1.718 1 68.44 649 GLY B CA 1
ATOM 12725 C C . GLY B 1 649 ? -11.203 -1.864 2.617 1 68.44 649 GLY B C 1
ATOM 12726 O O . GLY B 1 649 ? -11.508 -1.964 3.807 1 68.44 649 GLY B O 1
ATOM 12727 N N . SER B 1 650 ? -10.852 -0.749 2.062 1 75.75 650 SER B N 1
ATOM 12728 C CA . SER B 1 650 ? -10.727 0.456 2.877 1 75.75 650 SER B CA 1
ATOM 12729 C C . SER B 1 650 ? -12.047 1.213 2.953 1 75.75 650 SER B C 1
ATOM 12731 O O . SER B 1 650 ? -12.328 1.887 3.947 1 75.75 650 SER B O 1
ATOM 12733 N N . ILE B 1 651 ? -12.875 1.098 1.933 1 80.5 651 ILE B N 1
ATOM 12734 C CA . ILE B 1 651 ? -14.109 1.88 1.864 1 80.5 651 ILE B CA 1
ATOM 12735 C C . ILE B 1 651 ? -15.102 1.376 2.91 1 80.5 651 ILE B C 1
ATOM 12737 O O . ILE B 1 651 ? -15.969 2.123 3.361 1 80.5 651 ILE B O 1
ATOM 12741 N N . GLY B 1 652 ? -14.969 0.093 3.311 1 76.5 652 GLY B N 1
ATOM 12742 C CA . GLY B 1 652 ? -15.828 -0.438 4.355 1 76.5 652 GLY B CA 1
ATOM 12743 C C . GLY B 1 652 ? -15.68 0.286 5.68 1 76.5 652 GLY B C 1
ATOM 12744 O O . GLY B 1 652 ? -16.672 0.505 6.387 1 76.5 652 GLY B O 1
ATOM 12745 N N . GLY B 1 653 ? -14.461 0.688 5.938 1 79.06 653 GLY B N 1
ATOM 12746 C CA . GLY B 1 653 ? -14.227 1.461 7.145 1 79.06 653 GLY B CA 1
ATOM 12747 C C . GLY B 1 653 ? -14.844 2.844 7.102 1 79.06 653 GLY B C 1
ATOM 12748 O O . GLY B 1 653 ? -15.375 3.32 8.109 1 79.06 653 GLY B O 1
ATOM 12749 N N . VAL B 1 654 ? -14.773 3.416 5.945 1 88.19 654 VAL B N 1
ATOM 12750 C CA . VAL B 1 654 ? -15.375 4.734 5.766 1 88.19 654 VAL B CA 1
ATOM 12751 C C . VAL B 1 654 ? -16.891 4.637 5.926 1 88.19 654 VAL B C 1
ATOM 12753 O O . VAL B 1 654 ? -17.5 5.461 6.605 1 88.19 654 VAL B O 1
ATOM 12756 N N . GLU B 1 655 ? -17.438 3.6 5.332 1 86.19 655 GLU B N 1
ATOM 12757 C CA . GLU B 1 655 ? -18.875 3.393 5.402 1 86.19 655 GLU B CA 1
ATOM 12758 C C . GLU B 1 655 ? -19.328 3.158 6.84 1 86.19 655 GLU B C 1
ATOM 12760 O O . GLU B 1 655 ? -20.359 3.688 7.266 1 86.19 655 GLU B O 1
ATOM 12765 N N . LYS B 1 656 ? -18.562 2.459 7.527 1 83.5 656 LYS B N 1
ATOM 12766 C CA . LYS B 1 656 ? -18.906 2.158 8.914 1 83.5 656 LYS B CA 1
ATOM 12767 C C . LYS B 1 656 ? -18.891 3.422 9.773 1 83.5 656 LYS B C 1
ATOM 12769 O O . LYS B 1 656 ? -19.781 3.633 10.602 1 83.5 656 LYS B O 1
ATOM 12774 N N . GLU B 1 657 ? -17.922 4.262 9.586 1 88.12 657 GLU B N 1
ATOM 12775 C CA . GLU B 1 657 ? -17.812 5.508 10.336 1 88.12 657 GLU B CA 1
ATOM 12776 C C . GLU B 1 657 ? -18.969 6.449 10.023 1 88.12 657 GLU B C 1
ATOM 12778 O O . GLU B 1 657 ? -19.5 7.105 10.922 1 88.12 657 GLU B O 1
ATOM 12783 N N . ILE B 1 658 ? -19.297 6.52 8.797 1 89.94 658 ILE B N 1
ATOM 12784 C CA . ILE B 1 658 ? -20.375 7.414 8.398 1 89.94 658 ILE B CA 1
ATOM 12785 C C . ILE B 1 658 ? -21.719 6.867 8.898 1 89.94 658 ILE B C 1
ATOM 12787 O O . ILE B 1 658 ? -22.562 7.625 9.367 1 89.94 658 ILE B O 1
ATOM 12791 N N . ARG B 1 659 ? -21.859 5.605 8.859 1 87.06 659 ARG B N 1
ATOM 12792 C CA . ARG B 1 659 ? -23.094 4.988 9.344 1 87.06 659 ARG B CA 1
ATOM 12793 C C . ARG B 1 659 ? -23.266 5.195 10.844 1 87.06 659 ARG B C 1
ATOM 12795 O O . ARG B 1 659 ? -24.391 5.336 11.336 1 87.06 659 ARG B O 1
ATOM 12802 N N . ASN B 1 660 ? -22.188 5.156 11.508 1 87.31 660 ASN B N 1
ATOM 12803 C CA . ASN B 1 660 ? -22.219 5.414 12.945 1 87.31 660 ASN B CA 1
ATOM 12804 C C . ASN B 1 660 ? -22.734 6.816 13.25 1 87.31 660 ASN B C 1
ATOM 12806 O O . ASN B 1 660 ? -23.375 7.035 14.281 1 87.31 660 ASN B O 1
ATOM 12810 N N . MET B 1 661 ? -22.516 7.684 12.383 1 87.75 661 MET B N 1
ATOM 12811 C CA . MET B 1 661 ? -22.969 9.062 12.57 1 87.75 661 MET B CA 1
ATOM 12812 C C . MET B 1 661 ? -24.453 9.18 12.297 1 87.75 661 MET B C 1
ATOM 12814 O O . MET B 1 661 ? -25.109 10.086 12.812 1 87.75 661 MET B O 1
ATOM 12818 N N . PHE B 1 662 ? -24.969 8.242 11.523 1 86.5 662 PHE B N 1
ATOM 12819 C CA . PHE B 1 662 ? -26.375 8.297 11.141 1 86.5 662 PHE B CA 1
ATOM 12820 C C . PHE B 1 662 ? -27.219 7.371 12.016 1 86.5 662 PHE B C 1
ATOM 12822 O O . PHE B 1 662 ? -28.406 7.188 11.773 1 86.5 662 PHE B O 1
ATOM 12829 N N . GLU B 1 663 ? -26.5 6.82 12.961 1 83.81 663 GLU B N 1
ATOM 12830 C CA . GLU B 1 663 ? -27.281 6.016 13.898 1 83.81 663 GLU B CA 1
ATOM 12831 C C . GLU B 1 663 ? -28.344 6.855 14.602 1 83.81 663 GLU B C 1
ATOM 12833 O O . GLU B 1 663 ? -28.109 8.031 14.898 1 83.81 663 GLU B O 1
ATOM 12838 N N . HIS B 1 664 ? -29.422 6.277 14.938 1 72.06 664 HIS B N 1
ATOM 12839 C CA . HIS B 1 664 ? -30.625 6.98 15.375 1 72.06 664 HIS B CA 1
ATOM 12840 C C . HIS B 1 664 ? -30.359 7.84 16.609 1 72.06 664 HIS B C 1
ATOM 12842 O O . HIS B 1 664 ? -30.75 9 16.656 1 72.06 664 HIS B O 1
ATOM 12848 N N . ASP B 1 665 ? -29.641 7.293 17.562 1 70.62 665 ASP B N 1
ATOM 12849 C CA . ASP B 1 665 ? -29.422 8.039 18.797 1 70.62 665 ASP B CA 1
ATOM 12850 C C . ASP B 1 665 ? -28.469 9.219 18.562 1 70.62 665 ASP B C 1
ATOM 12852 O O . ASP B 1 665 ? -28.703 10.312 19.078 1 70.62 665 ASP B O 1
ATOM 12856 N N . LYS B 1 666 ? -27.547 9.047 17.688 1 79.5 666 LYS B N 1
ATOM 12857 C CA . LYS B 1 666 ? -26.578 10.102 17.406 1 79.5 666 LYS B CA 1
ATOM 12858 C C . LYS B 1 666 ? -27.141 11.141 16.438 1 79.5 666 LYS B C 1
ATOM 12860 O O . LYS B 1 666 ? -26.906 12.336 16.594 1 79.5 666 LYS B O 1
ATOM 12865 N N . PHE B 1 667 ? -27.969 10.688 15.562 1 82.19 667 PHE B N 1
ATOM 12866 C CA . PHE B 1 667 ? -28.531 11.578 14.562 1 82.19 667 PHE B CA 1
ATOM 12867 C C . PHE B 1 667 ? -29.594 12.5 15.172 1 82.19 667 PHE B C 1
ATOM 12869 O O . PHE B 1 667 ? -29.734 13.648 14.758 1 82.19 667 PHE B O 1
ATOM 12876 N N . LYS B 1 668 ? -30.266 11.969 16.141 1 76.31 668 LYS B N 1
ATOM 12877 C CA . LYS B 1 668 ? -31.266 12.789 16.812 1 76.31 668 LYS B CA 1
ATOM 12878 C C . LYS B 1 668 ? -30.609 13.898 17.641 1 76.31 668 LYS B C 1
ATOM 12880 O O . LYS B 1 668 ? -31.141 15.016 17.703 1 76.31 668 LYS B O 1
ATOM 12885 N N . SER B 1 669 ? -29.5 13.578 18.156 1 78.56 669 SER B N 1
ATOM 12886 C CA . SER B 1 669 ? -28.797 14.57 18.953 1 78.56 669 SER B CA 1
ATOM 12887 C C . SER B 1 669 ? -28.062 15.57 18.078 1 78.56 669 SER B C 1
ATOM 12889 O O . SER B 1 669 ? -28.031 16.766 18.359 1 78.56 669 SER B O 1
ATOM 12891 N N . ASN B 1 670 ? -27.5 15.07 16.984 1 80.81 670 ASN B N 1
ATOM 12892 C CA . ASN B 1 670 ? -26.75 15.914 16.062 1 80.81 670 ASN B CA 1
ATOM 12893 C C . ASN B 1 670 ? -27.125 15.609 14.609 1 80.81 670 ASN B C 1
ATOM 12895 O O . ASN B 1 670 ? -26.359 14.938 13.898 1 80.81 670 ASN B O 1
ATOM 12899 N N . PRO B 1 671 ? -28.219 16.203 14.242 1 86.31 671 PRO B N 1
ATOM 12900 C CA . PRO B 1 671 ? -28.641 15.938 12.867 1 86.31 671 PRO B CA 1
ATOM 12901 C C . PRO B 1 671 ? -27.656 16.5 11.836 1 86.31 671 PRO B C 1
ATOM 12903 O O . PRO B 1 671 ? -27.125 17.594 12.023 1 86.31 671 PRO B O 1
ATOM 12906 N N . ILE B 1 672 ? -27.422 15.812 10.797 1 91.94 672 ILE B N 1
ATOM 12907 C CA . ILE B 1 672 ? -26.484 16.203 9.758 1 91.94 672 ILE B CA 1
ATOM 12908 C C . ILE B 1 672 ? -27.25 16.625 8.5 1 91.94 672 ILE B C 1
ATOM 12910 O O . ILE B 1 672 ? -28.031 15.844 7.945 1 91.94 672 ILE B O 1
ATOM 12914 N N . LYS B 1 673 ? -27.062 17.844 8.086 1 92.44 673 LYS B N 1
ATOM 12915 C CA . LYS B 1 673 ? -27.703 18.344 6.875 1 92.44 673 LYS B CA 1
ATOM 12916 C C . LYS B 1 673 ? -26.75 18.266 5.684 1 92.44 673 LYS B C 1
ATOM 12918 O O . LYS B 1 673 ? -27.172 18 4.562 1 92.44 673 LYS B O 1
ATOM 12923 N N . TYR B 1 674 ? -25.531 18.609 5.945 1 94.62 674 TYR B N 1
ATOM 12924 C CA . TYR B 1 674 ? -24.516 18.578 4.898 1 94.62 674 TYR B CA 1
ATOM 12925 C C . TYR B 1 674 ? -23.391 17.609 5.254 1 94.62 674 TYR B C 1
ATOM 12927 O O . TYR B 1 674 ? -22.781 17.734 6.32 1 94.62 674 TYR B O 1
ATOM 12935 N N . LEU B 1 675 ? -23.125 16.641 4.449 1 95.81 675 LEU B N 1
ATOM 12936 C CA . LEU B 1 675 ? -22 15.711 4.598 1 95.81 675 LEU B CA 1
ATOM 12937 C C . LEU B 1 675 ? -20.922 16 3.555 1 95.81 675 LEU B C 1
ATOM 12939 O O . LEU B 1 675 ? -21.125 15.75 2.363 1 95.81 675 LEU B O 1
ATOM 12943 N N . ILE B 1 676 ? -19.797 16.5 4.012 1 95.81 676 ILE B N 1
ATOM 12944 C CA . ILE B 1 676 ? -18.703 16.844 3.111 1 95.81 676 ILE B CA 1
ATOM 12945 C C . ILE B 1 676 ? -17.625 15.758 3.178 1 95.81 676 ILE B C 1
ATOM 12947 O O . ILE B 1 676 ? -17.078 15.484 4.25 1 95.81 676 ILE B O 1
ATOM 12951 N N . ILE B 1 677 ? -17.344 15.172 2.07 1 95.56 677 ILE B N 1
ATOM 12952 C CA . ILE B 1 677 ? -16.219 14.242 1.957 1 95.56 677 ILE B CA 1
ATOM 12953 C C . ILE B 1 677 ? -15.039 14.945 1.296 1 95.56 677 ILE B C 1
ATOM 12955 O O . ILE B 1 677 ? -15.094 15.281 0.11 1 95.56 677 ILE B O 1
ATOM 12959 N N . ASP B 1 678 ? -13.969 15.078 2.066 1 94.31 678 ASP B N 1
ATOM 12960 C CA . ASP B 1 678 ? -12.797 15.766 1.545 1 94.31 678 ASP B CA 1
ATOM 12961 C C . ASP B 1 678 ? -11.789 14.773 0.961 1 94.31 678 ASP B C 1
ATOM 12963 O O . ASP B 1 678 ? -11.281 13.906 1.675 1 94.31 678 ASP B O 1
ATOM 12967 N N . MET B 1 679 ? -11.453 14.969 -0.337 1 92.75 679 MET B N 1
ATOM 12968 C CA . MET B 1 679 ? -10.617 14.023 -1.058 1 92.75 679 MET B CA 1
ATOM 12969 C C . MET B 1 679 ? -9.203 14.57 -1.23 1 92.75 679 MET B C 1
ATOM 12971 O O . MET B 1 679 ? -8.445 14.078 -2.07 1 92.75 679 MET B O 1
ATOM 12975 N N . LYS B 1 680 ? -8.82 15.477 -0.444 1 86.56 680 LYS B N 1
ATOM 12976 C CA . LYS B 1 680 ? -7.523 16.125 -0.6 1 86.56 680 LYS B CA 1
ATOM 12977 C C . LYS B 1 680 ? -6.387 15.117 -0.438 1 86.56 680 LYS B C 1
ATOM 12979 O O . LYS B 1 680 ? -5.414 15.141 -1.193 1 86.56 680 LYS B O 1
ATOM 12984 N N . GLY B 1 681 ? -6.488 14.242 0.487 1 83.12 681 GLY B N 1
ATOM 12985 C CA . GLY B 1 681 ? -5.438 13.281 0.785 1 83.12 681 GLY B CA 1
ATOM 12986 C C . GLY B 1 681 ? -5.578 11.984 0.017 1 83.12 681 GLY B C 1
ATOM 12987 O O . GLY B 1 681 ? -4.785 11.062 0.198 1 83.12 681 GLY B O 1
ATOM 12988 N N . VAL B 1 682 ? -6.516 11.867 -0.889 1 87.12 682 VAL B N 1
ATOM 12989 C CA . VAL B 1 682 ? -6.781 10.617 -1.604 1 87.12 682 VAL B CA 1
ATOM 12990 C C . VAL B 1 682 ? -5.906 10.547 -2.854 1 87.12 682 VAL B C 1
ATOM 12992 O O . VAL B 1 682 ? -5.859 11.492 -3.643 1 87.12 682 VAL B O 1
ATOM 12995 N N . ILE B 1 683 ? -5.23 9.484 -3.01 1 78.19 683 ILE B N 1
ATOM 12996 C CA . ILE B 1 683 ? -4.297 9.312 -4.117 1 78.19 683 ILE B CA 1
ATOM 12997 C C . ILE B 1 683 ? -5.008 8.648 -5.293 1 78.19 683 ILE B C 1
ATOM 12999 O O . ILE B 1 683 ? -4.855 9.07 -6.441 1 78.19 683 ILE B O 1
ATOM 13003 N N . SER B 1 684 ? -5.711 7.605 -4.949 1 78.56 684 SER B N 1
ATOM 13004 C CA . SER B 1 684 ? -6.414 6.883 -6.008 1 78.56 684 SER B CA 1
ATOM 13005 C C . SER B 1 684 ? -7.691 6.242 -5.484 1 78.56 684 SER B C 1
ATOM 13007 O O . SER B 1 684 ? -7.84 6.031 -4.277 1 78.56 684 SER B O 1
ATOM 13009 N N . LEU B 1 685 ? -8.664 6.078 -6.512 1 79.62 685 LEU B N 1
ATOM 13010 C CA . LEU B 1 685 ? -9.961 5.473 -6.219 1 79.62 685 LEU B CA 1
ATOM 13011 C C . LEU B 1 685 ? -10.266 4.348 -7.203 1 79.62 685 LEU B C 1
ATOM 13013 O O . LEU B 1 685 ? -10.211 4.547 -8.422 1 79.62 685 LEU B O 1
ATOM 13017 N N . ASP B 1 686 ? -10.422 3.191 -6.648 1 69.81 686 ASP B N 1
ATOM 13018 C CA . ASP B 1 686 ? -10.758 2.068 -7.516 1 69.81 686 ASP B CA 1
ATOM 13019 C C . ASP B 1 686 ? -12.273 1.94 -7.684 1 69.81 686 ASP B C 1
ATOM 13021 O O . ASP B 1 686 ? -13.039 2.633 -7.008 1 69.81 686 ASP B O 1
ATOM 13025 N N . PHE B 1 687 ? -12.703 1.063 -8.484 1 64.75 687 PHE B N 1
ATOM 13026 C CA . PHE B 1 687 ? -14.109 0.87 -8.828 1 64.75 687 PHE B CA 1
ATOM 13027 C C . PHE B 1 687 ? -14.898 0.409 -7.605 1 64.75 687 PHE B C 1
ATOM 13029 O O . PHE B 1 687 ? -16.031 0.831 -7.402 1 64.75 687 PHE B O 1
ATOM 13036 N N . SER B 1 688 ? -14.367 -0.447 -6.801 1 68.12 688 SER B N 1
ATOM 13037 C CA . SER B 1 688 ? -15.062 -0.942 -5.617 1 68.12 688 SER B CA 1
ATOM 13038 C C . SER B 1 688 ? -15.32 0.181 -4.617 1 68.12 688 SER B C 1
ATOM 13040 O O . SER B 1 688 ? -16.344 0.191 -3.941 1 68.12 688 SER B O 1
ATOM 13042 N N . ALA B 1 689 ? -14.391 1.045 -4.559 1 77.88 689 ALA B N 1
ATOM 13043 C CA . ALA B 1 689 ? -14.57 2.197 -3.68 1 77.88 689 ALA B CA 1
ATOM 13044 C C . ALA B 1 689 ? -15.695 3.098 -4.18 1 77.88 689 ALA B C 1
ATOM 13046 O O . ALA B 1 689 ? -16.438 3.674 -3.385 1 77.88 689 ALA B O 1
ATOM 13047 N N . ALA B 1 690 ? -15.812 3.219 -5.441 1 76.75 690 ALA B N 1
ATOM 13048 C CA . ALA B 1 690 ? -16.875 4.027 -6.02 1 76.75 690 ALA B CA 1
ATOM 13049 C C . ALA B 1 690 ? -18.25 3.449 -5.684 1 76.75 690 ALA B C 1
ATOM 13051 O O . ALA B 1 690 ? -19.203 4.191 -5.43 1 76.75 690 ALA B O 1
ATOM 13052 N N . GLU B 1 691 ? -18.344 2.152 -5.613 1 71.44 691 GLU B N 1
ATOM 13053 C CA . GLU B 1 691 ? -19.578 1.506 -5.211 1 71.44 691 GLU B CA 1
ATOM 13054 C C . GLU B 1 691 ? -19.891 1.766 -3.736 1 71.44 691 GLU B C 1
ATOM 13056 O O . GLU B 1 691 ? -21.047 1.868 -3.348 1 71.44 691 GLU B O 1
ATOM 13061 N N . GLY B 1 692 ? -18.906 1.754 -2.975 1 79.56 692 GLY B N 1
ATOM 13062 C CA . GLY B 1 692 ? -19.078 2.121 -1.579 1 79.56 692 GLY B CA 1
ATOM 13063 C C . GLY B 1 692 ? -19.641 3.518 -1.396 1 79.56 692 GLY B C 1
ATOM 13064 O O . GLY B 1 692 ? -20.5 3.742 -0.537 1 79.56 692 GLY B O 1
ATOM 13065 N N . PHE B 1 693 ? -19.188 4.453 -2.219 1 85.94 693 PHE B N 1
ATOM 13066 C CA . PHE B 1 693 ? -19.688 5.82 -2.154 1 85.94 693 PHE B CA 1
ATOM 13067 C C . PHE B 1 693 ? -21.156 5.875 -2.58 1 85.94 693 PHE B C 1
ATOM 13069 O O . PHE B 1 693 ? -21.922 6.699 -2.082 1 85.94 693 PHE B O 1
ATOM 13076 N N . ARG B 1 694 ? -21.5 4.992 -3.463 1 80.38 694 ARG B N 1
ATOM 13077 C CA . ARG B 1 694 ? -22.906 4.91 -3.844 1 80.38 694 ARG B CA 1
ATOM 13078 C C . ARG B 1 694 ? -23.766 4.48 -2.662 1 80.38 694 ARG B C 1
ATOM 13080 O O . ARG B 1 694 ? -24.875 5.008 -2.469 1 80.38 694 ARG B O 1
ATOM 13087 N N . ARG B 1 695 ? -23.297 3.574 -1.915 1 80.19 695 ARG B N 1
ATOM 13088 C CA . ARG B 1 695 ? -24.016 3.146 -0.723 1 80.19 695 ARG B CA 1
ATOM 13089 C C . ARG B 1 695 ? -24.109 4.277 0.296 1 80.19 695 ARG B C 1
ATOM 13091 O O . ARG B 1 695 ? -25.141 4.449 0.949 1 80.19 695 ARG B O 1
ATOM 13098 N N . ILE B 1 696 ? -23.078 4.969 0.419 1 86.62 696 ILE B N 1
ATOM 13099 C CA . ILE B 1 696 ? -23.078 6.121 1.317 1 86.62 696 ILE B CA 1
ATOM 13100 C C . ILE B 1 696 ? -24.062 7.172 0.82 1 86.62 696 ILE B C 1
ATOM 13102 O O . ILE B 1 696 ? -24.766 7.789 1.617 1 86.62 696 ILE B O 1
ATOM 13106 N N . LEU B 1 697 ? -24.062 7.395 -0.461 1 87.44 697 LEU B N 1
ATOM 13107 C CA . LEU B 1 697 ? -25 8.336 -1.064 1 87.44 697 LEU B CA 1
ATOM 13108 C C . LEU B 1 697 ? -26.438 7.918 -0.807 1 87.44 697 LEU B C 1
ATOM 13110 O O . LEU B 1 697 ? -27.281 8.758 -0.492 1 87.44 697 LEU B O 1
ATOM 13114 N N . ASN B 1 698 ? -26.688 6.684 -0.909 1 81.94 698 ASN B N 1
ATOM 13115 C CA . ASN B 1 698 ? -28.031 6.188 -0.633 1 81.94 698 ASN B CA 1
ATOM 13116 C C . ASN B 1 698 ? -28.422 6.406 0.826 1 81.94 698 ASN B C 1
ATOM 13118 O O . ASN B 1 698 ? -29.578 6.746 1.123 1 81.94 698 ASN B O 1
ATOM 13122 N N . LEU B 1 699 ? -27.516 6.156 1.641 1 84.62 699 LEU B N 1
ATOM 13123 C CA . LEU B 1 699 ? -27.734 6.41 3.059 1 84.62 699 LEU B CA 1
ATOM 13124 C C . LEU B 1 699 ? -28.031 7.887 3.303 1 84.62 699 LEU B C 1
ATOM 13126 O O . LEU B 1 699 ? -28.953 8.227 4.055 1 84.62 699 LEU B O 1
ATOM 13130 N N . ALA B 1 700 ? -27.188 8.742 2.727 1 88.88 700 ALA B N 1
ATOM 13131 C CA . ALA B 1 700 ? -27.391 10.18 2.865 1 88.88 700 ALA B CA 1
ATOM 13132 C C . ALA B 1 700 ? -28.75 10.602 2.324 1 88.88 700 ALA B C 1
ATOM 13134 O O . ALA B 1 700 ? -29.422 11.445 2.918 1 88.88 700 ALA B O 1
ATOM 13135 N N . ASN B 1 701 ? -29.172 10 1.266 1 86.69 701 ASN B N 1
ATOM 13136 C CA . ASN B 1 701 ? -30.469 10.312 0.668 1 86.69 701 ASN B CA 1
ATOM 13137 C C . ASN B 1 701 ? -31.625 9.867 1.563 1 86.69 701 ASN B C 1
ATOM 13139 O O . ASN B 1 701 ? -32.656 10.539 1.639 1 86.69 701 ASN B O 1
ATOM 13143 N N . ASP B 1 702 ? -31.422 8.828 2.232 1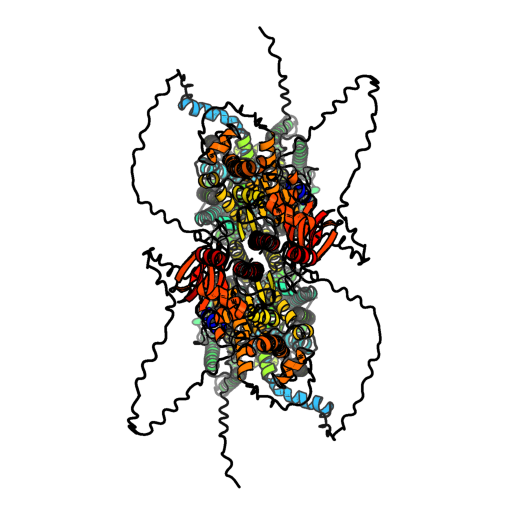 83.38 702 ASP B N 1
ATOM 13144 C CA . ASP B 1 702 ? -32.438 8.32 3.139 1 83.38 702 ASP B CA 1
ATOM 13145 C C . ASP B 1 702 ? -32.688 9.297 4.281 1 83.38 702 ASP B C 1
ATOM 13147 O O . ASP B 1 702 ? -33.844 9.414 4.773 1 83.38 702 ASP B O 1
ATOM 13151 N N . PHE B 1 703 ? -31.703 9.977 4.629 1 87.12 703 PHE B N 1
ATOM 13152 C CA . PHE B 1 703 ? -31.828 10.93 5.727 1 87.12 703 PHE B CA 1
ATOM 13153 C C . PHE B 1 703 ? -31.938 12.352 5.199 1 87.12 703 PHE B C 1
ATOM 13155 O O . PHE B 1 703 ? -31.828 13.312 5.965 1 87.12 703 PHE B O 1
ATOM 13162 N N . LYS B 1 704 ? -31.969 12.523 3.887 1 87.75 704 LYS B N 1
ATOM 13163 C CA . LYS B 1 704 ? -32.094 13.812 3.217 1 87.75 704 LYS B CA 1
ATOM 13164 C C . LYS B 1 704 ? -30.922 14.727 3.529 1 87.75 704 LYS B C 1
ATOM 13166 O O . LYS B 1 704 ? -31.109 15.898 3.879 1 87.75 704 LYS B O 1
ATOM 13171 N N . THR B 1 705 ? -29.781 14.109 3.594 1 92 705 THR B N 1
ATOM 13172 C CA . THR B 1 705 ? -28.531 14.836 3.789 1 92 705 THR B CA 1
ATOM 13173 C C . THR B 1 705 ? -27.875 15.133 2.449 1 92 705 THR B C 1
ATOM 13175 O O . THR B 1 705 ? -27.797 14.266 1.581 1 92 705 THR B O 1
ATOM 13178 N N . GLN B 1 706 ? -27.531 16.406 2.279 1 93.31 706 GLN B N 1
ATOM 13179 C CA . GLN B 1 706 ? -26.844 16.797 1.053 1 93.31 706 GLN B CA 1
ATOM 13180 C C . GLN B 1 706 ? -25.422 16.266 1.016 1 93.31 706 GLN B C 1
ATOM 13182 O O . GLN B 1 706 ? -24.625 16.516 1.935 1 93.31 706 GLN B O 1
ATOM 13187 N N . PHE B 1 707 ? -25.141 15.492 -0.054 1 93.69 707 PHE B N 1
ATOM 13188 C CA . PHE B 1 707 ? -23.828 14.883 -0.223 1 93.69 707 PHE B CA 1
ATOM 13189 C C . PHE B 1 707 ? -22.906 15.805 -1.017 1 93.69 707 PHE B C 1
ATOM 13191 O O . PHE B 1 707 ? -23.234 16.219 -2.129 1 93.69 707 PHE B O 1
ATOM 13198 N N . ILE B 1 708 ? -21.75 16.156 -0.396 1 95 708 ILE B N 1
ATOM 13199 C CA . ILE B 1 708 ? -20.812 17.094 -1.01 1 95 708 ILE B CA 1
ATOM 13200 C C . ILE B 1 708 ? -19.422 16.469 -1.077 1 95 708 ILE B C 1
ATOM 13202 O O . ILE B 1 708 ? -18.984 15.82 -0.127 1 95 708 ILE B O 1
ATOM 13206 N N . ILE B 1 709 ? -18.734 16.594 -2.221 1 94.06 709 ILE B N 1
ATOM 13207 C CA . ILE B 1 709 ? -17.359 16.156 -2.379 1 94.06 709 ILE B CA 1
ATOM 13208 C C . ILE B 1 709 ? -16.453 17.375 -2.629 1 94.06 709 ILE B C 1
ATOM 13210 O O . ILE B 1 709 ? -16.734 18.188 -3.504 1 94.06 709 ILE B O 1
ATOM 13214 N N . SER B 1 710 ? -15.391 17.391 -1.757 1 93.81 710 SER B N 1
ATOM 13215 C CA . SER B 1 710 ? -14.516 18.562 -1.875 1 93.81 710 SER B CA 1
ATOM 13216 C C . SER B 1 710 ? -13.109 18.156 -2.299 1 93.81 710 SER B C 1
ATOM 13218 O O . SER B 1 710 ? -12.75 16.984 -2.229 1 93.81 710 SER B O 1
ATOM 13220 N N . SER B 1 711 ? -12.297 19.141 -2.795 1 91.94 711 SER B N 1
ATOM 13221 C CA . SER B 1 711 ? -10.891 19.016 -3.158 1 91.94 711 SER B CA 1
ATOM 13222 C C . SER B 1 711 ? -10.711 18.109 -4.375 1 91.94 711 SER B C 1
ATOM 13224 O O . SER B 1 711 ? -9.883 17.203 -4.359 1 91.94 711 SER B O 1
ATOM 13226 N N . VAL B 1 712 ? -11.586 18.266 -5.293 1 90.25 712 VAL B N 1
ATOM 13227 C CA . VAL B 1 712 ? -11.508 17.484 -6.523 1 90.25 712 VAL B CA 1
ATOM 13228 C C . VAL B 1 712 ? -11.453 18.422 -7.73 1 90.25 712 VAL B C 1
ATOM 13230 O O . VAL B 1 712 ? -11.914 19.562 -7.656 1 90.25 712 VAL B O 1
ATOM 13233 N N . GLY B 1 713 ? -10.789 17.953 -8.75 1 85.88 713 GLY B N 1
ATOM 13234 C CA . GLY B 1 713 ? -10.734 18.672 -10.008 1 85.88 713 GLY B CA 1
ATOM 13235 C C . GLY B 1 713 ? -11.539 18.016 -11.109 1 85.88 713 GLY B C 1
ATOM 13236 O O . GLY B 1 713 ? -11.898 16.844 -11.008 1 85.88 713 GLY B O 1
ATOM 13237 N N . GLU B 1 714 ? -11.898 18.703 -12.125 1 79 714 GLU B N 1
ATOM 13238 C CA . GLU B 1 714 ? -12.727 18.203 -13.219 1 79 714 GLU B CA 1
ATOM 13239 C C . GLU B 1 714 ? -12.055 17.016 -13.922 1 79 714 GLU B C 1
ATOM 13241 O O . GLU B 1 714 ? -12.719 16.047 -14.289 1 79 714 GLU B O 1
ATOM 13246 N N . ASP B 1 715 ? -10.727 17.031 -14.016 1 76.69 715 ASP B N 1
ATOM 13247 C CA . ASP B 1 715 ? -10.023 16.016 -14.789 1 76.69 715 ASP B CA 1
ATOM 13248 C C . ASP B 1 715 ? -9.266 15.055 -13.867 1 76.69 715 ASP B C 1
ATOM 13250 O O . ASP B 1 715 ? -8.375 14.336 -14.312 1 76.69 715 ASP B O 1
ATOM 13254 N N . ASP B 1 716 ? -9.734 15.078 -12.633 1 81.44 716 ASP B N 1
ATOM 13255 C CA . ASP B 1 716 ? -9.047 14.211 -11.68 1 81.44 716 ASP B CA 1
ATOM 13256 C C . ASP B 1 716 ? -9.469 12.758 -11.867 1 81.44 716 ASP B C 1
ATOM 13258 O O . ASP B 1 716 ? -10.609 12.477 -12.25 1 81.44 716 ASP B O 1
ATOM 13262 N N . ASP B 1 717 ? -8.594 11.797 -11.719 1 77.81 717 ASP B N 1
ATOM 13263 C CA . ASP B 1 717 ? -8.859 10.359 -11.797 1 77.81 717 ASP B CA 1
ATOM 13264 C C . ASP B 1 717 ? -9.961 9.953 -10.812 1 77.81 717 ASP B C 1
ATOM 13266 O O . ASP B 1 717 ? -10.695 8.992 -11.062 1 77.81 717 ASP B O 1
ATOM 13270 N N . ILE B 1 718 ? -10.109 10.727 -9.789 1 83.88 718 ILE B N 1
ATOM 13271 C CA . ILE B 1 718 ? -11.102 10.414 -8.766 1 83.88 718 ILE B CA 1
ATOM 13272 C C . ILE B 1 718 ? -12.508 10.656 -9.312 1 83.88 718 ILE B C 1
ATOM 13274 O O . ILE B 1 718 ? -13.391 9.812 -9.156 1 83.88 718 ILE B O 1
ATOM 13278 N N . ILE B 1 719 ? -12.688 11.789 -9.977 1 82.56 719 ILE B N 1
ATOM 13279 C CA . ILE B 1 719 ? -14 12.148 -10.5 1 82.56 719 ILE B CA 1
ATOM 13280 C C . ILE B 1 719 ? -14.375 11.203 -11.641 1 82.56 719 ILE B C 1
ATOM 13282 O O . ILE B 1 719 ? -15.539 10.812 -11.781 1 82.56 719 ILE B O 1
ATOM 13286 N N . GLN B 1 720 ? -13.398 10.852 -12.391 1 77.38 720 GLN B N 1
ATOM 13287 C CA . GLN B 1 720 ? -13.656 9.906 -13.477 1 77.38 720 GLN B CA 1
ATOM 13288 C C . GLN B 1 720 ? -14.086 8.547 -12.938 1 77.38 720 GLN B C 1
ATOM 13290 O O . GLN B 1 720 ? -14.984 7.91 -13.492 1 77.38 720 GLN B O 1
ATOM 13295 N N . GLY B 1 721 ? -13.383 8.172 -11.891 1 75.06 721 GLY B N 1
ATOM 13296 C CA . GLY B 1 721 ? -13.766 6.918 -11.266 1 75.06 721 GLY B CA 1
ATOM 13297 C C . GLY B 1 721 ? -15.18 6.941 -10.703 1 75.06 721 GLY B C 1
ATOM 13298 O O . GLY B 1 721 ? -15.922 5.965 -10.828 1 75.06 721 GLY B O 1
ATOM 13299 N N . LEU B 1 722 ? -15.57 8.039 -10.109 1 79.88 722 LEU B N 1
ATOM 13300 C CA . LEU B 1 722 ? -16.891 8.188 -9.531 1 79.88 722 LEU B CA 1
ATOM 13301 C C . LEU B 1 722 ? -17.969 8.266 -10.617 1 79.88 722 LEU B C 1
ATOM 13303 O O . LEU B 1 722 ? -19.062 7.746 -10.453 1 79.88 722 LEU B O 1
ATOM 13307 N N . ARG B 1 723 ? -17.625 8.906 -11.703 1 75.12 723 ARG B N 1
ATOM 13308 C CA . ARG B 1 723 ? -18.547 9.016 -12.836 1 75.12 723 ARG B CA 1
ATOM 13309 C C . ARG B 1 723 ? -18.812 7.652 -13.461 1 75.12 723 ARG B C 1
ATOM 13311 O O . ARG B 1 723 ? -19.953 7.332 -13.805 1 75.12 723 ARG B O 1
ATOM 13318 N N . ASP B 1 724 ? -17.75 6.941 -13.539 1 67.44 724 ASP B N 1
ATOM 13319 C CA . ASP B 1 724 ? -17.844 5.613 -14.141 1 67.44 724 ASP B CA 1
ATOM 13320 C C . ASP B 1 724 ? -18.703 4.684 -13.289 1 67.44 724 ASP B C 1
ATOM 13322 O O . ASP B 1 724 ? -19.328 3.756 -13.812 1 67.44 724 ASP B O 1
ATOM 13326 N N . ALA B 1 725 ? -18.719 4.992 -12 1 65.69 725 ALA B N 1
ATOM 13327 C CA . ALA B 1 725 ? -19.531 4.184 -11.102 1 65.69 725 ALA B CA 1
ATOM 13328 C C . ALA B 1 725 ? -20.984 4.656 -11.102 1 65.69 725 ALA B C 1
ATOM 13330 O O . ALA B 1 725 ? -21.859 4.031 -10.477 1 65.69 725 ALA B O 1
ATOM 13331 N N . GLY B 1 726 ? -21.344 5.77 -11.703 1 68.38 726 GLY B N 1
ATOM 13332 C CA . GLY B 1 726 ? -22.703 6.27 -11.836 1 68.38 726 GLY B CA 1
ATOM 13333 C C . GLY B 1 726 ? -23.203 7.004 -10.602 1 68.38 726 GLY B C 1
ATOM 13334 O O . GLY B 1 726 ? -24.406 7.035 -10.328 1 68.38 726 GLY B O 1
ATOM 13335 N N . ILE B 1 727 ? -22.359 7.492 -9.852 1 76.06 727 ILE B N 1
ATOM 13336 C CA . ILE B 1 727 ? -22.734 8.125 -8.602 1 76.06 727 ILE B CA 1
ATOM 13337 C C . ILE B 1 727 ? -23.484 9.43 -8.883 1 76.06 727 ILE B C 1
ATOM 13339 O O . ILE B 1 727 ? -24.344 9.844 -8.109 1 76.06 727 ILE B O 1
ATOM 13343 N N . PHE B 1 728 ? -23.234 10.055 -9.969 1 77.81 728 PHE B N 1
ATOM 13344 C CA . PHE B 1 728 ? -23.781 11.375 -10.25 1 77.81 728 PHE B CA 1
ATOM 13345 C C . PHE B 1 728 ? -25.188 11.258 -10.844 1 77.81 728 PHE B C 1
ATOM 13347 O O . PHE B 1 728 ? -25.891 12.258 -10.961 1 77.81 728 PHE B O 1
ATOM 13354 N N . ASP B 1 729 ? -25.578 10.031 -11.117 1 70.75 729 ASP B N 1
ATOM 13355 C CA . ASP B 1 729 ? -26.953 9.781 -11.539 1 70.75 729 ASP B CA 1
ATOM 13356 C C . ASP B 1 729 ? -27.844 9.484 -10.336 1 70.75 729 ASP B C 1
ATOM 13358 O O . ASP B 1 729 ? -28.062 8.32 -9.992 1 70.75 729 ASP B O 1
ATOM 13362 N N . ASN B 1 730 ? -28.172 10.531 -9.648 1 70.56 730 ASN B N 1
ATOM 13363 C CA . ASN B 1 730 ? -28.922 10.367 -8.406 1 70.56 730 ASN B CA 1
ATOM 13364 C C . ASN B 1 730 ? -30.406 10.594 -8.609 1 70.56 730 ASN B C 1
ATOM 13366 O O . ASN B 1 730 ? -31.125 10.961 -7.668 1 70.56 730 ASN B O 1
ATOM 13370 N N . GLY B 1 731 ? -30.906 10.398 -9.758 1 59.31 731 GLY B N 1
ATOM 13371 C CA . GLY B 1 731 ? -32.344 10.469 -10.031 1 59.31 731 GLY B CA 1
ATOM 13372 C C . GLY B 1 731 ? -32.969 11.75 -9.547 1 59.31 731 GLY B C 1
ATOM 13373 O O . GLY B 1 731 ? -32.531 12.844 -9.883 1 59.31 731 GLY B O 1
ATOM 13374 N N . ALA B 1 732 ? -33.938 11.555 -8.641 1 56.84 732 ALA B N 1
ATOM 13375 C CA . ALA B 1 732 ? -34.75 12.633 -8.117 1 56.84 732 ALA B CA 1
ATOM 13376 C C . ALA B 1 732 ? -34.125 13.234 -6.859 1 56.84 732 ALA B C 1
ATOM 13378 O O . ALA B 1 732 ? -34.562 14.281 -6.383 1 56.84 732 ALA B O 1
ATOM 13379 N N . ASN B 1 733 ? -33 12.719 -6.488 1 71.25 733 ASN B N 1
ATOM 13380 C CA . ASN B 1 733 ? -32.406 13.195 -5.254 1 71.25 733 ASN B CA 1
ATOM 13381 C C . ASN B 1 733 ? -31.484 14.383 -5.512 1 71.25 733 ASN B C 1
ATOM 13383 O O . ASN B 1 733 ? -31.203 14.727 -6.668 1 71.25 733 ASN B O 1
ATOM 13387 N N . ALA B 1 734 ? -31.203 15.055 -4.504 1 73 734 ALA B N 1
ATOM 13388 C CA . ALA B 1 734 ? -30.328 16.219 -4.602 1 73 734 ALA B CA 1
ATOM 13389 C C . ALA B 1 734 ? -29 15.844 -5.258 1 73 734 ALA B C 1
ATOM 13391 O O . ALA B 1 734 ? -28.438 14.781 -4.984 1 73 734 ALA B O 1
ATOM 13392 N N . PRO B 1 735 ? -28.688 16.672 -6.18 1 80.75 735 PRO B N 1
ATOM 13393 C CA . PRO B 1 735 ? -27.422 16.391 -6.867 1 80.75 735 PRO B CA 1
ATOM 13394 C C . PRO B 1 735 ? -26.219 16.5 -5.938 1 80.75 735 PRO B C 1
ATOM 13396 O O . PRO B 1 735 ? -26.266 17.203 -4.93 1 80.75 735 PRO B O 1
ATOM 13399 N N . ILE B 1 736 ? -25.219 15.836 -6.246 1 89.5 736 ILE B N 1
ATOM 13400 C CA . ILE B 1 736 ? -23.953 15.891 -5.52 1 89.5 736 ILE B CA 1
ATOM 13401 C C . ILE B 1 736 ? -23.203 17.156 -5.898 1 89.5 736 ILE B C 1
ATOM 13403 O O . ILE B 1 736 ? -23.016 17.453 -7.082 1 89.5 736 ILE B O 1
ATOM 13407 N N . GLU B 1 737 ? -22.891 17.906 -4.898 1 91 737 GLU B N 1
ATOM 13408 C CA . GLU B 1 737 ? -22.141 19.125 -5.148 1 91 737 GLU B CA 1
ATOM 13409 C C . GLU B 1 737 ? -20.641 18.875 -5.09 1 91 737 GLU B C 1
ATOM 13411 O O . GLU B 1 737 ? -20.156 18.203 -4.176 1 91 737 GLU B O 1
ATOM 13416 N N . LEU B 1 738 ? -19.969 19.344 -6.141 1 92.19 738 LEU B N 1
ATOM 13417 C CA . LEU B 1 738 ? -18.516 19.203 -6.211 1 92.19 738 LEU B CA 1
ATOM 13418 C C . LEU B 1 738 ? -17.828 20.547 -6.055 1 92.19 738 LEU B C 1
ATOM 13420 O O . LEU B 1 738 ? -18.266 21.547 -6.641 1 92.19 738 LEU B O 1
ATOM 13424 N N . PHE B 1 739 ? -16.781 20.516 -5.191 1 93.19 739 PHE B N 1
ATOM 13425 C CA . PHE B 1 739 ? -16.031 21.75 -4.98 1 93.19 739 PHE B CA 1
ATOM 13426 C C . PHE B 1 739 ? -14.531 21.516 -5.16 1 93.19 739 PHE B C 1
ATOM 13428 O O . PHE B 1 739 ? -14.031 20.406 -4.898 1 93.19 739 PHE B O 1
ATOM 13435 N N . SER B 1 740 ? -13.781 22.453 -5.59 1 90.44 740 SER B N 1
ATOM 13436 C CA . SER B 1 740 ? -12.352 22.344 -5.832 1 90.44 740 SER B CA 1
ATOM 13437 C C . SER B 1 740 ? -11.562 22.375 -4.523 1 90.44 740 SER B C 1
ATOM 13439 O O . SER B 1 740 ? -10.43 21.906 -4.469 1 90.44 740 SER B O 1
ATOM 13441 N N . SER B 1 741 ? -12.133 22.984 -3.486 1 89.5 741 SER B N 1
ATOM 13442 C CA . SER B 1 741 ? -11.484 23.031 -2.182 1 89.5 741 SER B CA 1
ATOM 13443 C C . SER B 1 741 ? -12.484 22.812 -1.053 1 89.5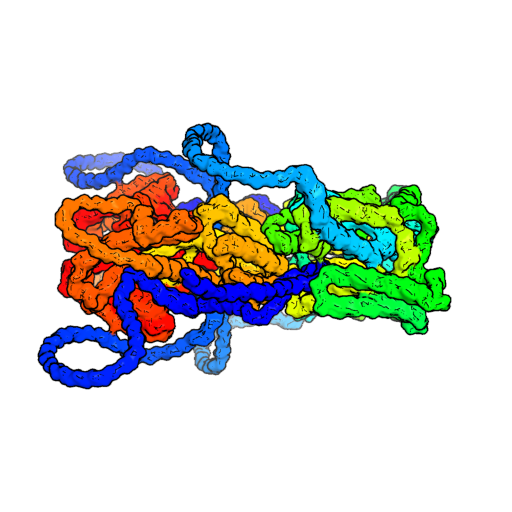 741 SER B C 1
ATOM 13445 O O . SER B 1 741 ? -13.688 23 -1.236 1 89.5 741 SER B O 1
ATOM 13447 N N . LEU B 1 742 ? -11.914 22.391 0.05 1 91.56 742 LEU B N 1
ATOM 13448 C CA . LEU B 1 742 ? -12.75 22.219 1.235 1 91.56 742 LEU B CA 1
ATOM 13449 C C . LEU B 1 742 ? -13.312 23.547 1.702 1 91.56 742 LEU B C 1
ATOM 13451 O O . LEU B 1 742 ? -14.453 23.625 2.176 1 91.56 742 LEU B O 1
ATOM 13455 N N . ASN B 1 743 ? -12.57 24.656 1.547 1 89.38 743 ASN B N 1
ATOM 13456 C CA . ASN B 1 743 ? -13.023 25.969 1.962 1 89.38 743 ASN B CA 1
ATOM 13457 C C . ASN B 1 743 ? -14.25 26.422 1.171 1 89.38 743 ASN B C 1
ATOM 13459 O O . ASN B 1 743 ? -15.164 27.016 1.73 1 89.38 743 ASN B O 1
ATOM 13463 N N . TYR B 1 744 ? -14.266 26.156 -0.078 1 90.88 744 TYR B N 1
ATOM 13464 C CA . TYR B 1 744 ? -15.406 26.516 -0.902 1 90.88 744 TYR B CA 1
ATOM 13465 C C . TYR B 1 744 ? -16.641 25.719 -0.517 1 90.88 744 TYR B C 1
ATOM 13467 O O . TYR B 1 744 ? -17.766 26.234 -0.545 1 90.88 744 TYR B O 1
ATOM 13475 N N . ALA B 1 745 ? -16.391 24.469 -0.193 1 93.56 745 ALA B N 1
ATOM 13476 C CA . ALA B 1 745 ? -17.516 23.625 0.237 1 93.56 745 ALA B CA 1
ATOM 13477 C C . ALA B 1 745 ? -18.109 24.141 1.539 1 93.56 745 ALA B C 1
ATOM 13479 O O . ALA B 1 745 ? -19.344 24.219 1.678 1 93.56 745 ALA B O 1
ATOM 13480 N N . LEU B 1 746 ? -17.266 24.5 2.422 1 92.62 746 LEU B N 1
ATOM 13481 C CA . LEU B 1 746 ? -17.734 25.031 3.701 1 92.62 746 LEU B CA 1
ATOM 13482 C C . LEU B 1 746 ? -18.453 26.359 3.514 1 92.62 746 LEU B C 1
ATOM 13484 O O . LEU B 1 746 ? -19.5 26.594 4.129 1 92.62 746 LEU B O 1
ATOM 13488 N N . GLU B 1 747 ? -17.844 27.203 2.727 1 91.75 747 GLU B N 1
ATOM 13489 C CA . GLU B 1 747 ? -18.469 28.5 2.436 1 91.75 747 GLU B CA 1
ATOM 13490 C C . GLU B 1 747 ? -19.859 28.312 1.821 1 91.75 747 GLU B C 1
ATOM 13492 O O . GLU B 1 747 ? -20.797 29.047 2.16 1 91.75 747 GLU B O 1
ATOM 13497 N N . TRP B 1 748 ? -19.953 27.359 0.968 1 93.06 748 TRP B N 1
ATOM 13498 C CA . TRP B 1 748 ? -21.219 27.094 0.319 1 93.06 748 TRP B CA 1
ATOM 13499 C C . TRP B 1 748 ? -22.266 26.625 1.334 1 93.06 748 TRP B C 1
ATOM 13501 O O . TRP B 1 748 ? -23.438 27.016 1.264 1 93.06 748 TRP B O 1
ATOM 13511 N N . CYS B 1 749 ? -21.906 25.797 2.193 1 93.44 749 CYS B N 1
ATOM 13512 C CA . CYS B 1 749 ? -22.812 25.328 3.232 1 93.44 749 CYS B CA 1
ATOM 13513 C C . CYS B 1 749 ? -23.25 26.469 4.137 1 93.44 749 CYS B C 1
ATOM 13515 O O . CYS B 1 749 ? -24.422 26.578 4.48 1 93.44 749 CYS B O 1
ATOM 13517 N N . GLU B 1 750 ? -22.312 27.281 4.562 1 91.88 750 GLU B N 1
ATOM 13518 C CA . GLU B 1 750 ? -22.625 28.453 5.391 1 91.88 750 GLU B CA 1
ATOM 13519 C C . GLU B 1 750 ? -23.594 29.391 4.684 1 91.88 750 GLU B C 1
ATOM 13521 O O . GLU B 1 750 ? -24.531 29.891 5.297 1 91.88 750 GLU B O 1
ATOM 13526 N N . ASN B 1 751 ? -23.312 29.609 3.377 1 90.69 751 ASN B N 1
ATOM 13527 C CA . ASN B 1 751 ? -24.219 30.438 2.576 1 90.69 751 ASN B CA 1
ATOM 13528 C C . ASN B 1 751 ? -25.609 29.844 2.498 1 90.69 751 ASN B C 1
ATOM 13530 O O . ASN B 1 751 ? -26.609 30.578 2.514 1 90.69 751 ASN B O 1
ATOM 13534 N N . SER B 1 752 ? -25.672 28.547 2.404 1 90.62 752 SER B N 1
ATOM 13535 C CA . SER B 1 752 ? -26.969 27.875 2.311 1 90.62 752 SER B CA 1
ATOM 13536 C C . SER B 1 752 ? -27.781 28.062 3.59 1 90.62 752 SER B C 1
ATOM 13538 O O . SER B 1 752 ? -29 28.203 3.543 1 90.62 752 SER B O 1
ATOM 13540 N N . PHE B 1 753 ? -27.141 28.078 4.727 1 89.38 753 PHE B N 1
ATOM 13541 C CA . PHE B 1 753 ? -27.828 28.328 5.992 1 89.38 753 PHE B CA 1
ATOM 13542 C C . PHE B 1 753 ? -28.359 29.766 6.051 1 89.38 753 PHE B C 1
ATOM 13544 O O . PHE B 1 753 ? -29.469 30 6.539 1 89.38 753 PHE B O 1
ATOM 13551 N N . LEU B 1 754 ? -27.547 30.672 5.574 1 88.25 754 LEU B N 1
ATOM 13552 C CA . LEU B 1 754 ? -27.938 32.062 5.582 1 88.25 754 LEU B CA 1
ATOM 13553 C C . LEU B 1 754 ? -29.109 32.312 4.637 1 88.25 754 LEU B C 1
ATOM 13555 O O . LEU B 1 754 ? -30 33.125 4.93 1 88.25 754 LEU B O 1
ATOM 13559 N N . LYS B 1 755 ? -29.078 31.609 3.527 1 86.31 755 LYS B N 1
ATOM 13560 C CA . LYS B 1 755 ? -30.203 31.703 2.594 1 86.31 755 LYS B CA 1
ATOM 13561 C C . LYS B 1 755 ? -31.484 31.156 3.215 1 86.31 755 LYS B C 1
ATOM 13563 O O . LYS B 1 755 ? -32.562 31.703 3.012 1 86.31 755 LYS B O 1
ATOM 13568 N N . THR B 1 756 ? -31.312 30.094 3.865 1 82.88 756 THR B N 1
ATOM 13569 C CA . THR B 1 756 ? -32.469 29.5 4.531 1 82.88 756 THR B CA 1
ATOM 13570 C C . THR B 1 756 ? -33.031 30.453 5.574 1 82.88 756 THR B C 1
ATOM 13572 O O . THR B 1 756 ? -34.25 30.562 5.715 1 82.88 756 THR B O 1
ATOM 13575 N N . TYR B 1 757 ? -32.219 31.094 6.301 1 80.94 757 TYR B N 1
ATOM 13576 C CA . TYR B 1 757 ? -32.656 32.062 7.281 1 80.94 757 TYR B CA 1
ATOM 13577 C C . TYR B 1 757 ? -33.406 33.219 6.605 1 80.94 757 TYR B C 1
ATOM 13579 O O . TYR B 1 757 ? -34.438 33.656 7.102 1 80.94 757 TYR B O 1
ATOM 13587 N N . SER B 1 758 ? -32.844 33.656 5.477 1 79.56 758 SER B N 1
ATOM 13588 C CA . SER B 1 758 ? -33.469 34.75 4.75 1 79.56 758 SER B CA 1
ATOM 13589 C C . SER B 1 758 ? -34.844 34.375 4.219 1 79.56 758 SER B C 1
ATOM 13591 O O . SER B 1 758 ? -35.75 35.188 4.23 1 79.56 758 SER B O 1
ATOM 13593 N N . LYS B 1 759 ? -34.969 33.188 3.84 1 75.31 759 LYS B N 1
ATOM 13594 C CA . LYS B 1 759 ? -36.25 32.719 3.326 1 75.31 759 LYS B CA 1
ATOM 13595 C C . LYS B 1 759 ? -37.281 32.562 4.449 1 75.31 759 LYS B C 1
ATOM 13597 O O . LYS B 1 759 ? -38.469 32.875 4.258 1 75.31 759 LYS B O 1
ATOM 13602 N N . LEU B 1 760 ? -36.875 32.125 5.535 1 70.81 760 LEU B N 1
ATOM 13603 C CA . LEU B 1 760 ? -37.75 31.984 6.688 1 70.81 760 LEU B CA 1
ATOM 13604 C C . LEU B 1 760 ? -38.25 33.344 7.18 1 70.81 760 LEU B C 1
ATOM 13606 O O . LEU B 1 760 ? -39.406 33.469 7.602 1 70.81 760 LEU B O 1
ATOM 13610 N N . LYS B 1 761 ? -37.406 34.312 7.172 1 66.75 761 LYS B N 1
ATOM 13611 C CA . LYS B 1 761 ? -37.781 35.656 7.605 1 66.75 761 LYS B CA 1
ATOM 13612 C C . LYS B 1 761 ? -38.75 36.281 6.641 1 66.75 761 LYS B C 1
ATOM 13614 O O . LYS B 1 761 ? -39.688 37 7.07 1 66.75 761 LYS B O 1
ATOM 13619 N N . LYS B 1 762 ? -38.656 36.125 5.312 1 61.91 762 LYS B N 1
ATOM 13620 C CA . LYS B 1 762 ? -39.531 36.688 4.312 1 61.91 762 LYS B CA 1
ATOM 13621 C C . LYS B 1 762 ? -40.938 36.062 4.379 1 61.91 762 LYS B C 1
ATOM 13623 O O . LYS B 1 762 ? -41.938 36.719 4.133 1 61.91 762 LYS B O 1
ATOM 13628 N N . SER B 1 763 ? -41.062 34.844 4.543 1 56.66 763 SER B N 1
ATOM 13629 C CA . SER B 1 763 ? -42.344 34.125 4.52 1 56.66 763 SER B CA 1
ATOM 13630 C C . SER B 1 763 ? -43.219 34.531 5.688 1 56.66 763 SER B C 1
ATOM 13632 O O . SER B 1 763 ? -44.438 34.438 5.609 1 56.66 763 SER B O 1
ATOM 13634 N N . ASP B 1 764 ? -42.844 34.906 6.816 1 43.16 764 ASP B N 1
ATOM 13635 C CA . ASP B 1 764 ? -43.719 35.344 7.879 1 43.16 764 ASP B CA 1
ATOM 13636 C C . ASP B 1 764 ? -43.5 36.812 8.219 1 43.16 764 ASP B C 1
ATOM 13638 O O . ASP B 1 764 ? -42.75 37.156 9.125 1 43.16 764 ASP B O 1
ATOM 13642 N N . PRO B 1 765 ? -43.938 37.719 7.262 1 40.34 765 PRO B N 1
ATOM 13643 C CA . PRO B 1 765 ? -43.875 39.125 7.625 1 40.34 765 PRO B CA 1
ATOM 13644 C C . PRO B 1 765 ? -44.656 39.438 8.922 1 40.34 765 PRO B C 1
ATOM 13646 O O . PRO B 1 765 ? -45.875 39.344 8.953 1 40.34 765 PRO B O 1
ATOM 13649 N N . VAL B 1 766 ? -44.5 38.844 9.922 1 36 766 VAL B N 1
ATOM 13650 C CA . VAL B 1 766 ? -45.25 39.438 11.039 1 36 766 VAL B CA 1
ATOM 13651 C C . VAL B 1 766 ? -45.188 40.969 10.969 1 36 766 VAL B C 1
ATOM 13653 O O . VAL B 1 766 ? -44.094 41.531 10.961 1 36 766 VAL B O 1
ATOM 13656 N N . LYS B 1 767 ? -46.25 41.688 10.469 1 35.62 767 LYS B N 1
ATOM 13657 C CA . LYS B 1 767 ? -46.625 43.062 10.75 1 35.62 767 LYS B CA 1
ATOM 13658 C C . LYS B 1 767 ? -46.281 43.469 12.188 1 35.62 767 LYS B C 1
ATOM 13660 O O . LYS B 1 767 ? -46.812 42.906 13.141 1 35.62 767 LYS B O 1
ATOM 13665 N N . THR B 1 768 ? -45.031 43.688 12.5 1 33.94 768 THR B N 1
ATOM 13666 C CA . THR B 1 768 ? -44.844 44.562 13.656 1 33.94 768 THR B CA 1
ATOM 13667 C C . THR B 1 768 ? -46 45.531 13.758 1 33.94 768 THR B C 1
ATOM 13669 O O . THR B 1 768 ? -45.969 46.625 13.156 1 33.94 768 THR B O 1
ATOM 13672 N N . ARG B 1 769 ? -47.25 45.156 13.508 1 30.61 769 ARG B N 1
ATOM 13673 C CA . ARG B 1 769 ? -48.312 46.094 13.922 1 30.61 769 ARG B CA 1
ATOM 13674 C C . ARG B 1 769 ? -47.969 46.719 15.281 1 30.61 769 ARG B C 1
ATOM 13676 O O . ARG B 1 769 ? -47.469 46.031 16.172 1 30.61 769 ARG B O 1
ATOM 13683 N N . SER B 1 770 ? -47.969 48.031 15.266 1 30.12 770 SER B N 1
ATOM 13684 C CA . SER B 1 770 ? -48.031 48.938 16.391 1 30.12 770 SER B CA 1
ATOM 13685 C C . SER B 1 770 ? -48.938 48.406 17.5 1 30.12 770 SER B C 1
ATOM 13687 O O . SER B 1 770 ? -50.094 48.094 17.266 1 30.12 770 SER B O 1
ATOM 13689 N N . VAL B 1 771 ? -48.531 47.531 18.344 1 31.17 771 VAL B N 1
ATOM 13690 C CA . VAL B 1 771 ? -49.344 47.5 19.547 1 31.17 771 VAL B CA 1
ATOM 13691 C C . VAL B 1 771 ? -49.906 48.906 19.828 1 31.17 771 VAL B C 1
ATOM 13693 O O . VAL B 1 771 ? -49.156 49.906 19.797 1 31.17 771 VAL B O 1
ATOM 13696 N N . PRO B 1 772 ? -51.094 49.156 19.484 1 28.69 772 PRO B N 1
ATOM 13697 C CA . PRO B 1 772 ? -51.625 50.438 19.938 1 28.69 772 PRO B CA 1
ATOM 13698 C C . PRO B 1 772 ? -51.094 50.844 21.328 1 28.69 772 PRO B C 1
ATOM 13700 O O . PRO B 1 772 ? -50.812 49.938 22.156 1 28.69 772 PRO B O 1
ATOM 13703 N N . ALA B 1 773 ? -50.438 52 21.438 1 28.62 773 ALA B N 1
ATOM 13704 C CA . ALA B 1 773 ? -50.094 52.75 22.656 1 28.62 773 ALA B CA 1
ATOM 13705 C C . ALA B 1 773 ? -51.219 52.719 23.656 1 28.62 773 ALA B C 1
ATOM 13707 O O . ALA B 1 773 ? -52.031 53.656 23.703 1 28.62 773 ALA B O 1
ATOM 13708 N N . SER B 1 774 ? -52.25 51.812 23.641 1 26.92 774 SER B N 1
ATOM 13709 C CA . SER B 1 774 ? -53.125 52.125 24.766 1 26.92 774 SER B CA 1
ATOM 13710 C C . SER B 1 774 ? -52.344 52.375 26.047 1 26.92 774 SER B C 1
ATOM 13712 O O . SER B 1 774 ? -51.281 51.75 26.25 1 26.92 774 SER B O 1
ATOM 13714 N N . SER B 1 775 ? -52.531 53.562 26.797 1 27.53 775 SER B N 1
ATOM 13715 C CA . SER B 1 775 ? -52.062 54.25 28 1 27.53 775 SER B CA 1
ATOM 13716 C C . SER B 1 775 ? -51.812 53.281 29.141 1 27.53 775 SER B C 1
ATOM 13718 O O . SER B 1 775 ? -51.375 53.688 30.219 1 27.53 775 SER B O 1
ATOM 13720 N N . THR B 1 776 ? -52.656 52.188 29.281 1 26.36 776 THR B N 1
ATOM 13721 C CA . THR B 1 776 ? -52.594 51.75 30.672 1 26.36 776 THR B CA 1
ATOM 13722 C C . THR B 1 776 ? -51.156 51.281 31 1 26.36 776 THR B C 1
ATOM 13724 O O . THR B 1 776 ? -50.375 50.969 30.094 1 26.36 776 THR B O 1
ATOM 13727 N N . LEU B 1 777 ? -50.969 50.531 32.219 1 25.7 777 LEU B N 1
ATOM 13728 C CA . LEU B 1 777 ? -49.906 50.125 33.156 1 25.7 777 LEU B CA 1
ATOM 13729 C C . LEU B 1 777 ? -48.781 49.406 32.438 1 25.7 777 LEU B C 1
ATOM 13731 O O . LEU B 1 777 ? -49 48.75 31.406 1 25.7 777 LEU B O 1
ATOM 13735 N N . THR B 1 778 ? -47.438 49.5 32.875 1 26.92 778 THR B N 1
ATOM 13736 C CA . THR B 1 778 ? -46.031 49.188 32.969 1 26.92 778 THR B CA 1
ATOM 13737 C C . THR B 1 778 ? -45.781 47.688 32.844 1 26.92 778 THR B C 1
ATOM 13739 O O . THR B 1 778 ? -44.688 47.219 33.125 1 26.92 778 THR B O 1
ATOM 13742 N N . THR B 1 779 ? -46.781 46.781 32.75 1 27.27 779 THR B N 1
ATOM 13743 C CA . THR B 1 779 ? -46.219 45.469 33.031 1 27.27 779 THR B CA 1
ATOM 13744 C C . THR B 1 779 ? -45.188 45.094 31.969 1 27.27 779 THR B C 1
ATOM 13746 O O . THR B 1 779 ? -45.531 44.969 30.781 1 27.27 779 THR B O 1
ATOM 13749 N N . ARG B 1 780 ? -43.875 45.438 32.062 1 31.67 780 ARG B N 1
ATOM 13750 C CA . ARG B 1 780 ? -42.594 44.906 31.578 1 31.67 780 ARG B CA 1
ATOM 13751 C C . ARG B 1 780 ? -42.688 43.406 31.359 1 31.67 780 ARG B C 1
ATOM 13753 O O . ARG B 1 780 ? -42.562 42.625 32.312 1 31.67 780 ARG B O 1
ATOM 13760 N N . GLN B 1 781 ? -43.688 42.906 30.703 1 30.44 781 GLN B N 1
ATOM 13761 C CA . GLN B 1 781 ? -43.562 41.469 30.469 1 30.44 781 GLN B CA 1
ATOM 13762 C C . GLN B 1 781 ? -42.188 41.125 29.906 1 30.44 781 GLN B C 1
ATOM 13764 O O . GLN B 1 781 ? -41.812 41.562 28.812 1 30.44 781 GLN B O 1
ATOM 13769 N N . SER B 1 782 ? -41.062 41.062 30.688 1 31.89 782 SER B N 1
ATOM 13770 C CA . SER B 1 782 ? -39.75 40.469 30.562 1 31.89 782 SER B CA 1
ATOM 13771 C C . SER B 1 782 ? -39.781 39.219 29.688 1 31.89 782 SER B C 1
ATOM 13773 O O . SER B 1 782 ? -40.5 38.281 29.984 1 31.89 782 SER B O 1
ATOM 13775 N N . PHE B 1 783 ? -39.906 39.375 28.469 1 35.47 783 PHE B N 1
ATOM 13776 C CA . PHE B 1 783 ? -39.719 38.188 27.641 1 35.47 783 PHE B CA 1
ATOM 13777 C C . PHE B 1 783 ? -38.594 37.312 28.172 1 35.47 783 PHE B C 1
ATOM 13779 O O . PHE B 1 783 ? -37.438 37.75 28.203 1 35.47 783 PHE B O 1
ATOM 13786 N N . ALA B 1 784 ? -38.781 36.375 29.078 1 38.44 784 ALA B N 1
ATOM 13787 C CA . ALA B 1 784 ? -37.906 35.594 29.984 1 38.44 784 ALA B CA 1
ATOM 13788 C C . ALA B 1 784 ? -36.938 34.75 29.188 1 38.44 784 ALA B C 1
ATOM 13790 O O . ALA B 1 784 ? -35.812 34.5 29.641 1 38.44 784 ALA B O 1
ATOM 13791 N N . SER B 1 785 ? -37.375 33.688 28.109 1 45.31 785 SER B N 1
ATOM 13792 C CA . SER B 1 785 ? -36.438 32.719 27.562 1 45.31 785 SER B CA 1
ATOM 13793 C C . SER B 1 785 ? -36.406 32.75 26.047 1 45.31 785 SER B C 1
ATOM 13795 O O . SER B 1 785 ? -37.375 33.156 25.406 1 45.31 785 SER B O 1
ATOM 13797 N N . PRO B 1 786 ? -35.312 32.625 25.281 1 47.44 786 PRO B N 1
ATOM 13798 C CA . PRO B 1 786 ? -35.156 32.562 23.828 1 47.44 786 PRO B CA 1
ATOM 13799 C C . PRO B 1 786 ? -36.219 31.672 23.156 1 47.44 786 PRO B C 1
ATOM 13801 O O . PRO B 1 786 ? -36.688 31.984 22.062 1 47.44 786 PRO B O 1
ATOM 13804 N N . SER B 1 787 ? -36.688 30.703 23.766 1 49.09 787 SER B N 1
ATOM 13805 C CA . SER B 1 787 ? -37.656 29.75 23.172 1 49.09 787 SER B CA 1
ATOM 13806 C C . SER B 1 787 ? -39.031 30.391 23 1 49.09 787 SER B C 1
ATOM 13808 O O . SER B 1 787 ? -39.688 30.156 21.984 1 49.09 787 SER B O 1
ATOM 13810 N N . SER B 1 788 ? -39.438 31.125 23.953 1 48.22 788 SER B N 1
ATOM 13811 C CA . SER B 1 788 ? -40.75 31.719 23.906 1 48.22 788 SER B CA 1
ATOM 13812 C C . SER B 1 788 ? -40.844 32.781 22.844 1 48.22 788 SER B C 1
ATOM 13814 O O . SER B 1 788 ? -41.906 32.938 22.188 1 48.22 788 SER B O 1
ATOM 13816 N N . TYR B 1 789 ? -39.844 33.531 22.672 1 45 789 TYR B N 1
ATOM 13817 C CA . TYR B 1 789 ? -39.781 34.594 21.672 1 45 789 TYR B CA 1
ATOM 13818 C C . TYR B 1 789 ? -39.75 34 20.266 1 45 789 TYR B C 1
ATOM 13820 O O . TYR B 1 789 ? -40.438 34.5 19.359 1 45 789 TYR B O 1
ATOM 13828 N N . GLY B 1 790 ? -39 33.031 20.016 1 50 790 GLY B N 1
ATOM 13829 C CA . GLY B 1 790 ? -38.938 32.344 18.734 1 50 790 GLY B CA 1
ATOM 13830 C C . GLY B 1 790 ? -40.281 31.766 18.297 1 50 790 GLY B C 1
ATOM 13831 O O . GLY B 1 790 ? -40.625 31.828 17.109 1 50 790 GLY B O 1
ATOM 13832 N N . ALA B 1 791 ? -41.062 31.203 19.219 1 50.41 791 ALA B N 1
ATOM 13833 C CA . ALA B 1 791 ? -42.375 30.672 18.922 1 50.41 791 ALA B CA 1
ATOM 13834 C C . ALA B 1 791 ? -43.312 31.766 18.406 1 50.41 791 ALA B C 1
ATOM 13836 O O . ALA B 1 791 ? -44.156 31.516 17.562 1 50.41 791 ALA B O 1
ATOM 13837 N N . LYS B 1 792 ? -43.25 32.906 18.984 1 47.62 792 LYS B N 1
ATOM 13838 C CA . LYS B 1 792 ? -44.156 34 18.594 1 47.62 792 LYS B CA 1
ATOM 13839 C C . LYS B 1 792 ? -43.781 34.531 17.203 1 47.62 792 LYS B C 1
ATOM 13841 O O . LYS B 1 792 ? -44.688 34.875 16.438 1 47.62 792 LYS B O 1
ATOM 13846 N N . PHE B 1 793 ? -42.562 34.688 16.953 1 47.5 793 PHE B N 1
ATOM 13847 C CA . PHE B 1 793 ? -42.125 35.312 15.711 1 47.5 793 PHE B CA 1
ATOM 13848 C C . PHE B 1 793 ? -42.094 34.281 14.578 1 47.5 793 PHE B C 1
ATOM 13850 O O . PHE B 1 793 ? -42.344 34.656 13.422 1 47.5 793 PHE B O 1
ATOM 13857 N N . PHE B 1 794 ? -41.625 33.125 14.875 1 50.75 794 PHE B N 1
ATOM 13858 C CA . PHE B 1 794 ? -41.5 32.156 13.781 1 50.75 794 PHE B CA 1
ATOM 13859 C C . PHE B 1 794 ? -42.719 31.234 13.727 1 50.75 794 PHE B C 1
ATOM 13861 O O . PHE B 1 794 ? -42.844 30.406 12.828 1 50.75 794 PHE B O 1
ATOM 13868 N N . GLY B 1 795 ? -43.906 31.672 14.336 1 44.16 795 GLY B N 1
ATOM 13869 C CA . GLY B 1 795 ? -45.125 30.906 14.383 1 44.16 795 GLY B CA 1
ATOM 13870 C C . GLY B 1 795 ? -44.938 29.469 14.852 1 44.16 795 GLY B C 1
ATOM 13871 O O . GLY B 1 795 ? -43.844 29.125 15.352 1 44.16 795 GLY B O 1
ATOM 13872 N N . LYS B 1 796 ? -46 28.531 14.805 1 42.75 796 LYS B N 1
ATOM 13873 C CA . LYS B 1 796 ? -46.156 27.109 15.102 1 42.75 796 LYS B CA 1
ATOM 13874 C C . LYS B 1 796 ? -45.094 26.281 14.344 1 42.75 796 LYS B C 1
ATOM 13876 O O . LYS B 1 796 ? -45.219 25.062 14.242 1 42.75 796 LYS B O 1
ATOM 13881 N N . TYR B 1 797 ? -44.312 26.75 13.609 1 40.44 797 TYR B N 1
ATOM 13882 C CA . TYR B 1 797 ? -43.438 25.891 12.82 1 40.44 797 TYR B CA 1
ATOM 13883 C C . TYR B 1 797 ? -42.469 25.141 13.711 1 40.44 797 TYR B C 1
ATOM 13885 O O . TYR B 1 797 ? -41.75 24.234 13.25 1 40.44 797 TYR B O 1
ATOM 13893 N N . GLY B 1 798 ? -42.094 25.531 14.867 1 41.88 798 GLY B N 1
ATOM 13894 C CA . GLY B 1 798 ? -41.188 24.812 15.758 1 41.88 798 GLY B CA 1
ATOM 13895 C C . GLY B 1 798 ? -41.656 23.406 16.062 1 41.88 798 GLY B C 1
ATOM 13896 O O . GLY B 1 798 ? -40.844 22.531 16.406 1 41.88 798 GLY B O 1
ATOM 13897 N N . GLU B 1 799 ? -42.906 23.141 16.469 1 41.41 799 GLU B N 1
ATOM 13898 C CA . GLU B 1 799 ? -43.438 21.844 16.906 1 41.41 799 GLU B CA 1
ATOM 13899 C C . GLU B 1 799 ? -43.312 20.797 15.805 1 41.41 799 GLU B C 1
ATOM 13901 O O . GLU B 1 799 ? -43.188 19.609 16.078 1 41.41 799 GLU B O 1
ATOM 13906 N N . PHE B 1 800 ? -43.562 21.062 14.516 1 40.72 800 PHE B N 1
ATOM 13907 C CA . PHE B 1 800 ? -43.688 20.062 13.469 1 40.72 800 PHE B CA 1
ATOM 13908 C C . PHE B 1 800 ? -42.375 19.844 12.758 1 40.72 800 PHE B C 1
ATOM 13910 O O . PHE B 1 800 ? -42.281 19.031 11.828 1 40.72 800 PHE B O 1
ATOM 13917 N N . GLY B 1 801 ? -41.25 20.562 12.93 1 47.59 801 GLY B N 1
ATOM 13918 C CA . GLY B 1 801 ? -40.156 20.438 11.992 1 47.59 801 GLY B CA 1
ATOM 13919 C C . GLY B 1 801 ? -39.156 19.375 12.391 1 47.59 801 GLY B C 1
ATOM 13920 O O . GLY B 1 801 ? -39.219 18.828 13.484 1 47.59 801 GLY B O 1
ATOM 13921 N N . THR B 1 802 ? -38.406 18.766 11.484 1 63.97 802 THR B N 1
ATOM 13922 C CA . THR B 1 802 ? -37.312 17.828 11.641 1 63.97 802 THR B CA 1
ATOM 13923 C C . THR B 1 802 ? -36.25 18.406 12.57 1 63.97 802 THR B C 1
ATOM 13925 O O . THR B 1 802 ? -36.188 19.609 12.781 1 63.97 802 THR B O 1
ATOM 13928 N N . PRO B 1 803 ? -35.688 17.656 13.461 1 67.62 803 PRO B N 1
ATOM 13929 C CA . PRO B 1 803 ? -34.625 18.094 14.344 1 67.62 803 PRO B CA 1
ATOM 13930 C C . PRO B 1 803 ? -33.656 19.094 13.672 1 67.62 803 PRO B C 1
ATOM 13932 O O . PRO B 1 803 ? -33.188 20.016 14.32 1 67.62 803 PRO B O 1
ATOM 13935 N N . ARG B 1 804 ? -33.562 19.094 12.438 1 78.12 804 ARG B N 1
ATOM 13936 C CA . ARG B 1 804 ? -32.688 19.984 11.695 1 78.12 804 ARG B CA 1
ATOM 13937 C C . ARG B 1 804 ? -33.281 21.406 11.672 1 78.12 804 ARG B C 1
ATOM 13939 O O . ARG B 1 804 ? -32.562 22.375 11.938 1 78.12 804 ARG B O 1
ATOM 13946 N N . THR B 1 805 ? -34.469 21.484 11.344 1 73.19 805 THR B N 1
ATOM 13947 C CA . THR B 1 805 ? -35.125 22.781 11.234 1 73.19 805 THR B CA 1
ATOM 13948 C C . THR B 1 805 ? -35.25 23.453 12.609 1 73.19 805 THR B C 1
ATOM 13950 O O . THR B 1 805 ? -35.125 24.672 12.727 1 73.19 805 THR B O 1
ATOM 13953 N N . ASN B 1 806 ? -35.375 22.531 13.57 1 69.25 806 ASN B N 1
ATOM 13954 C CA . ASN B 1 806 ? -35.469 23.062 14.93 1 69.25 806 ASN B CA 1
ATOM 13955 C C . ASN B 1 806 ? -34.156 23.719 15.367 1 69.25 806 ASN B C 1
ATOM 13957 O O . ASN B 1 806 ? -34.188 24.75 16.031 1 69.25 806 ASN B O 1
ATOM 13961 N N . GLN B 1 807 ? -33.125 23.156 14.945 1 75.38 807 GLN B N 1
ATOM 13962 C CA . GLN B 1 807 ? -31.812 23.719 15.305 1 75.38 807 GLN B CA 1
ATOM 13963 C C . GLN B 1 807 ? -31.578 25.047 14.602 1 75.38 807 GLN B C 1
ATOM 13965 O O . GLN B 1 807 ? -31 25.969 15.188 1 75.38 807 GLN B O 1
ATOM 13970 N N . VAL B 1 808 ? -31.969 25.078 13.406 1 76.25 808 VAL B N 1
ATOM 13971 C CA . VAL B 1 808 ? -31.828 26.328 12.656 1 76.25 808 VAL B CA 1
ATOM 13972 C C . VAL B 1 808 ? -32.719 27.406 13.266 1 76.25 808 VAL B C 1
ATOM 13974 O O . VAL B 1 808 ? -32.312 28.562 13.391 1 76.25 808 VAL B O 1
ATOM 13977 N N . PHE B 1 809 ? -33.875 26.875 13.641 1 69.69 809 PHE B N 1
ATOM 13978 C CA . PHE B 1 809 ? -34.844 27.797 14.234 1 69.69 809 PHE B CA 1
ATOM 13979 C C . PHE B 1 809 ? -34.344 28.297 15.586 1 69.69 809 PHE B C 1
ATOM 13981 O O . PHE B 1 809 ? -34.5 29.484 15.922 1 69.69 809 PHE B O 1
ATOM 13988 N N . GLN B 1 810 ? -33.812 27.453 16.281 1 70.44 810 GLN B N 1
ATOM 13989 C CA . GLN B 1 810 ? -33.281 27.844 17.594 1 70.44 810 GLN B CA 1
ATOM 13990 C C . GLN B 1 810 ? -32.156 28.844 17.438 1 70.44 810 GLN B C 1
ATOM 13992 O O . GLN B 1 810 ? -32.062 29.812 18.203 1 70.44 810 GLN B O 1
ATOM 13997 N N . ALA B 1 811 ? -31.375 28.594 16.469 1 73.5 811 ALA B N 1
ATOM 13998 C CA . ALA B 1 811 ? -30.266 29.516 16.219 1 73.5 811 ALA B CA 1
ATOM 13999 C C . ALA B 1 811 ? -30.766 30.859 15.719 1 73.5 811 ALA B C 1
ATOM 14001 O O . ALA B 1 811 ? -30.25 31.906 16.109 1 73.5 811 ALA B O 1
ATOM 14002 N N . ALA B 1 812 ? -31.734 30.781 14.906 1 70.56 812 ALA B N 1
ATOM 14003 C CA . ALA B 1 812 ? -32.344 32 14.367 1 70.56 812 ALA B CA 1
ATOM 14004 C C . ALA B 1 812 ? -33.031 32.812 15.461 1 70.56 812 ALA B C 1
ATOM 14006 O O . ALA B 1 812 ? -32.938 34.031 15.516 1 70.56 812 ALA B O 1
ATOM 14007 N N . SER B 1 813 ? -33.781 32.031 16.312 1 63.59 813 SER B N 1
ATOM 14008 C CA . SER B 1 813 ? -34.5 32.656 17.391 1 63.59 813 SER B CA 1
ATOM 14009 C C . SER B 1 813 ? -33.562 33.344 18.359 1 63.59 813 SER B C 1
ATOM 14011 O O . SER B 1 813 ? -33.875 34.469 18.844 1 63.59 813 SER B O 1
ATOM 14013 N N . LYS B 1 814 ? -32.531 32.688 18.578 1 64.44 814 LYS B N 1
ATOM 14014 C CA . LYS B 1 814 ? -31.531 33.281 19.453 1 64.44 814 LYS B CA 1
ATOM 14015 C C . LYS B 1 814 ? -30.969 34.562 18.844 1 64.44 814 LYS B C 1
ATOM 14017 O O . LYS B 1 814 ? -30.766 35.562 19.547 1 64.44 814 LYS B O 1
ATOM 14022 N N . THR B 1 815 ? -30.828 34.531 17.578 1 64.75 815 THR B N 1
ATOM 14023 C CA . THR B 1 815 ? -30.281 35.688 16.875 1 64.75 815 THR B CA 1
ATOM 14024 C C . THR B 1 815 ? -31.281 36.844 16.828 1 64.75 815 THR B C 1
ATOM 14026 O O . THR B 1 815 ? -30.922 38 17.016 1 64.75 815 THR B O 1
ATOM 14029 N N . VAL B 1 816 ? -32.562 36.5 16.609 1 58.47 816 VAL B N 1
ATOM 14030 C CA . VAL B 1 816 ? -33.625 37.5 16.531 1 58.47 816 VAL B CA 1
ATOM 14031 C C . VAL B 1 816 ? -33.844 38.125 17.906 1 58.47 816 VAL B C 1
ATOM 14033 O O . VAL B 1 816 ? -34.062 39.344 18 1 58.47 816 VAL B O 1
ATOM 14036 N N . TYR B 1 817 ? -33.781 37.281 18.859 1 53.53 817 TYR B N 1
ATOM 14037 C CA . TYR B 1 817 ? -33.938 37.812 20.219 1 53.53 817 TYR B CA 1
ATOM 14038 C C . TYR B 1 817 ? -32.844 38.812 20.531 1 53.53 817 TYR B C 1
ATOM 14040 O O . TYR B 1 817 ? -33.125 39.875 21.094 1 53.53 817 TYR B O 1
ATOM 14048 N N . ASP B 1 818 ? -31.734 38.5 20.062 1 56.75 818 ASP B N 1
ATOM 14049 C CA . ASP B 1 818 ? -30.594 39.406 20.328 1 56.75 818 ASP B CA 1
ATOM 14050 C C . ASP B 1 818 ? -30.719 40.688 19.5 1 56.75 818 ASP B C 1
ATOM 14052 O O . ASP B 1 818 ? -30.359 41.781 19.984 1 56.75 818 ASP B O 1
ATOM 14056 N N . GLU B 1 819 ? -31.25 40.531 18.344 1 56.12 819 GLU B N 1
ATOM 14057 C CA . GLU B 1 819 ? -31.5 41.656 17.469 1 56.12 819 GLU B CA 1
ATOM 14058 C C . GLU B 1 819 ? -32.531 42.625 18.094 1 56.12 819 GLU B C 1
ATOM 14060 O O . GLU B 1 819 ? -32.344 43.844 18.031 1 56.12 819 GLU B O 1
ATOM 14065 N N . HIS B 1 820 ? -33.625 42.062 18.562 1 48.91 820 HIS B N 1
ATOM 14066 C CA . HIS B 1 820 ? -34.656 42.906 19.172 1 48.91 820 HIS B CA 1
ATOM 14067 C C . HIS B 1 820 ? -34.094 43.656 20.375 1 48.91 820 HIS B C 1
ATOM 14069 O O . HIS B 1 820 ? -34.469 44.812 20.594 1 48.91 820 HIS B O 1
ATOM 14075 N N . LYS B 1 821 ? -33.344 43 21.047 1 49.22 821 LYS B N 1
ATOM 14076 C CA . LYS B 1 821 ? -32.719 43.656 22.188 1 49.22 821 LYS B CA 1
ATOM 14077 C C . LYS B 1 821 ? -31.859 44.844 21.75 1 49.22 821 LYS B C 1
ATOM 14079 O O . LYS B 1 821 ? -31.859 45.906 22.391 1 49.22 821 LYS B O 1
ATOM 14084 N N . THR B 1 822 ? -31.234 44.656 20.594 1 50.59 822 THR B N 1
ATOM 14085 C CA . THR B 1 822 ? -30.359 45.688 20.078 1 50.59 822 THR B CA 1
ATOM 14086 C C . THR B 1 822 ? -31.156 46.781 19.359 1 50.59 822 THR B C 1
ATOM 14088 O O . THR B 1 822 ? -30.844 47.969 19.469 1 50.59 822 THR B O 1
ATOM 14091 N N . GLU B 1 823 ? -32.188 46.406 18.562 1 48.56 823 GLU B N 1
ATOM 14092 C CA . GLU B 1 823 ? -33.031 47.375 17.875 1 48.56 823 GLU B CA 1
ATOM 14093 C C . GLU B 1 823 ? -33.75 48.312 18.859 1 48.56 823 GLU B C 1
ATOM 14095 O O . GLU B 1 823 ? -33.906 49.5 18.594 1 48.56 823 GLU B O 1
ATOM 14100 N N . SER B 1 824 ? -34.312 47.75 19.891 1 45.25 824 SER B N 1
ATOM 14101 C CA . SER B 1 824 ? -34.938 48.625 20.859 1 45.25 824 SER B CA 1
ATOM 14102 C C . SER B 1 824 ? -34 49.719 21.328 1 45.25 824 SER B C 1
ATOM 14104 O O . SER B 1 824 ? -34.406 50.844 21.594 1 45.25 824 SER B O 1
ATOM 14106 N N . LYS B 1 825 ? -32.75 49.406 21.281 1 46.22 825 LYS B N 1
ATOM 14107 C CA . LYS B 1 825 ? -31.766 50.406 21.688 1 46.22 825 LYS B CA 1
ATOM 14108 C C . LYS B 1 825 ? -31.562 51.438 20.578 1 46.22 825 LYS B C 1
ATOM 14110 O O . LYS B 1 825 ? -31.375 52.625 20.859 1 46.22 825 LYS B O 1
ATOM 14115 N N . PHE B 1 826 ? -31.625 50.969 19.281 1 46.44 826 PHE B N 1
ATOM 14116 C CA . PHE B 1 826 ? -31.359 51.875 18.156 1 46.44 826 PHE B CA 1
ATOM 14117 C C . PHE B 1 826 ? -32.656 52.562 17.703 1 46.44 826 PHE B C 1
ATOM 14119 O O . PHE B 1 826 ? -32.594 53.656 17.125 1 46.44 826 PHE B O 1
ATOM 14126 N N . GLU B 1 827 ? -33.812 51.969 17.672 1 44.59 827 GLU B N 1
ATOM 14127 C CA . GLU B 1 827 ? -35.062 52.625 17.297 1 44.59 827 GLU B CA 1
ATOM 14128 C C . GLU B 1 827 ? -35.281 53.875 18.125 1 44.59 827 GLU B C 1
ATOM 14130 O O . GLU B 1 827 ? -35.875 54.844 17.641 1 44.59 827 GLU B O 1
ATOM 14135 N N . SER B 1 828 ? -35.125 53.75 19.391 1 39.69 828 SER B N 1
ATOM 14136 C CA . SER B 1 828 ? -35.375 55 20.141 1 39.69 828 SER B CA 1
ATOM 14137 C C . SER B 1 828 ? -34.562 56.156 19.594 1 39.69 828 SER B C 1
ATOM 14139 O O . SER B 1 828 ? -34.844 57.312 19.859 1 39.69 828 SER B O 1
ATOM 14141 N N . GLN B 1 829 ? -33.281 55.906 19 1 40.16 829 GLN B N 1
ATOM 14142 C CA . GLN B 1 829 ? -32.469 57.031 18.562 1 40.16 829 GLN B CA 1
ATOM 14143 C C . GLN B 1 829 ? -32.688 57.312 17.062 1 40.16 829 GLN B C 1
ATOM 14145 O O . GLN B 1 829 ? -31.75 57.156 16.281 1 40.16 829 GLN B O 1
ATOM 14150 N N . LYS B 1 830 ? -33.594 57.094 16.344 1 45.75 830 LYS B N 1
ATOM 14151 C CA . LYS B 1 830 ? -34.031 57.625 15.07 1 45.75 830 LYS B CA 1
ATOM 14152 C C . LYS B 1 830 ? -33.656 59.094 14.945 1 45.75 830 LYS B C 1
ATOM 14154 O O . LYS B 1 830 ? -34.5 59.969 14.883 1 45.75 830 LYS B O 1
ATOM 14159 N N . ASN B 1 831 ? -32.688 59.438 15.68 1 45.59 831 ASN B N 1
ATOM 14160 C CA . ASN B 1 831 ? -32.25 60.812 15.484 1 45.59 831 ASN B CA 1
ATOM 14161 C C . ASN B 1 831 ? -31.641 61.031 14.094 1 45.59 831 ASN B C 1
ATOM 14163 O O . ASN B 1 831 ? -31.172 60.094 13.469 1 45.59 831 ASN B O 1
ATOM 14167 N N . THR B 1 832 ? -31.969 62.094 13.273 1 50.16 832 THR B N 1
ATOM 14168 C CA . THR B 1 832 ? -31.453 62.688 12.047 1 50.16 832 THR B CA 1
ATOM 14169 C C . THR B 1 832 ? -29.969 62.375 11.875 1 50.16 832 THR B C 1
ATOM 14171 O O . THR B 1 832 ? -29.453 62.375 10.758 1 50.16 832 THR B O 1
ATOM 14174 N N . LEU B 1 833 ? -29.281 62.062 12.867 1 48.34 833 LEU B N 1
ATOM 14175 C CA . LEU B 1 833 ? -27.828 61.938 12.812 1 48.34 833 LEU B CA 1
ATOM 14176 C C . LEU B 1 833 ? -27.438 60.594 12.227 1 48.34 833 LEU B C 1
ATOM 14178 O O . LEU B 1 833 ? -26.422 60.469 11.516 1 48.34 833 LEU B O 1
ATOM 14182 N N . PHE B 1 834 ? -28.25 59.5 12.328 1 51.66 834 PHE B N 1
ATOM 14183 C CA . PHE B 1 834 ? -27.922 58.156 11.906 1 51.66 834 PHE B CA 1
ATOM 14184 C C . PHE B 1 834 ? -27.953 58.031 10.391 1 51.66 834 PHE B C 1
ATOM 14186 O O . PHE B 1 834 ? -27.281 57.188 9.812 1 51.66 834 PHE B O 1
ATOM 14193 N N . GLN B 1 835 ? -28.688 58.938 9.766 1 57.06 835 GLN B N 1
ATOM 14194 C CA . GLN B 1 835 ? -28.875 58.812 8.32 1 57.06 835 GLN B CA 1
ATOM 14195 C C . GLN B 1 835 ? -27.641 59.312 7.562 1 57.06 835 GLN B C 1
ATOM 14197 O O . GLN B 1 835 ? -27.469 59 6.383 1 57.06 835 GLN B O 1
ATOM 14202 N N . LYS B 1 836 ? -26.656 59.938 8.273 1 67.81 836 LYS B N 1
ATOM 14203 C CA . LYS B 1 836 ? -25.516 60.5 7.543 1 67.81 836 LYS B CA 1
ATOM 14204 C C . LYS B 1 836 ? -24.359 59.5 7.512 1 67.81 836 LYS B C 1
ATOM 14206 O O . LYS B 1 836 ? -23.953 58.969 8.547 1 67.81 836 LYS B O 1
ATOM 14211 N N . GLN B 1 837 ? -23.906 59.062 6.262 1 77.12 837 GLN B N 1
ATOM 14212 C CA . GLN B 1 837 ? -22.719 58.219 6.121 1 77.12 837 GLN B CA 1
ATOM 14213 C C . GLN B 1 837 ? -21.469 58.969 6.559 1 77.12 837 GLN B C 1
ATOM 14215 O O . GLN B 1 837 ? -21.391 60.188 6.414 1 77.12 837 GLN B O 1
ATOM 14220 N N . PRO B 1 838 ? -20.516 58.219 7.27 1 88.25 838 PRO B N 1
ATOM 14221 C CA . PRO B 1 838 ? -20.344 56.781 7.5 1 88.25 838 PRO B CA 1
ATOM 14222 C C . PRO B 1 838 ? -20.812 56.344 8.883 1 88.25 838 PRO B C 1
ATOM 14224 O O . PRO B 1 838 ? -20.391 55.281 9.383 1 88.25 838 PRO B O 1
ATOM 14227 N N . LEU B 1 839 ? -21.516 57.156 9.516 1 89.56 839 LEU B N 1
ATOM 14228 C CA . LEU B 1 839 ? -21.953 56.844 10.875 1 89.56 839 LEU B CA 1
ATOM 14229 C C . LEU B 1 839 ? -22.812 55.562 10.883 1 89.56 839 LEU B C 1
ATOM 14231 O O . LEU B 1 839 ? -22.656 54.719 11.758 1 89.56 839 LEU B O 1
ATOM 14235 N N . SER B 1 840 ? -23.703 55.562 9.922 1 87.12 840 SER B N 1
ATOM 14236 C CA . SER B 1 840 ? -24.547 54.375 9.836 1 87.12 840 SER B CA 1
ATOM 14237 C C . SER B 1 840 ? -23.719 53.125 9.633 1 87.12 840 SER B C 1
ATOM 14239 O O . SER B 1 840 ? -24 52.062 10.227 1 87.12 840 SER B O 1
ATOM 14241 N N . LEU B 1 841 ? -22.719 53.156 8.781 1 89.88 841 LEU B N 1
ATOM 14242 C CA . LEU B 1 841 ? -21.844 52.031 8.508 1 89.88 841 LEU B CA 1
ATOM 14243 C C . LEU B 1 841 ? -21.062 51.625 9.758 1 89.88 841 LEU B C 1
ATOM 14245 O O . LEU B 1 841 ? -20.906 50.438 10.039 1 89.88 841 LEU B O 1
ATOM 14249 N N . ILE B 1 842 ? -20.578 52.562 10.469 1 91.69 842 ILE B N 1
ATOM 14250 C CA . ILE B 1 842 ? -19.812 52.344 11.688 1 91.69 842 ILE B CA 1
ATOM 14251 C C . ILE B 1 842 ? -20.688 51.656 12.727 1 91.69 842 ILE B C 1
ATOM 14253 O O . ILE B 1 842 ? -20.281 50.688 13.367 1 91.69 842 ILE B O 1
ATOM 14257 N N . MET B 1 843 ? -21.891 52.125 12.836 1 87.88 843 MET B N 1
ATOM 14258 C CA . MET B 1 843 ? -22.812 51.562 13.836 1 87.88 843 MET B CA 1
ATOM 14259 C C . MET B 1 843 ? -23.172 50.125 13.5 1 87.88 843 MET B C 1
ATOM 14261 O O . MET B 1 843 ? -23.266 49.281 14.391 1 87.88 843 MET B O 1
ATOM 14265 N N . LEU B 1 844 ? -23.297 49.938 12.297 1 85.88 844 LEU B N 1
ATOM 14266 C CA . LEU B 1 844 ? -23.641 48.562 11.859 1 85.88 844 LEU B CA 1
ATOM 14267 C C . LEU B 1 844 ? -22.453 47.625 12.008 1 85.88 844 LEU B C 1
ATOM 14269 O O . LEU B 1 844 ? -22.594 46.5 12.477 1 85.88 844 LEU B O 1
ATOM 14273 N N . SER B 1 845 ? -21.281 48 11.578 1 90.19 845 SER B N 1
ATOM 14274 C CA . SER B 1 845 ? -20.078 47.188 11.586 1 90.19 845 SER B CA 1
ATOM 14275 C C . SER B 1 845 ? -19.609 46.906 13.016 1 90.19 845 SER B C 1
ATOM 14277 O O . SER B 1 845 ? -19.016 45.844 13.281 1 90.19 845 SER B O 1
ATOM 14279 N N . PHE B 1 846 ? -19.953 47.781 13.961 1 90.75 846 PHE B N 1
ATOM 14280 C CA . PHE B 1 846 ? -19.438 47.656 15.32 1 90.75 846 PHE B CA 1
ATOM 14281 C C . PHE B 1 846 ? -20.469 46.969 16.219 1 90.75 846 PHE B C 1
ATOM 14283 O O . PHE B 1 846 ? -20.266 46.875 17.438 1 90.75 846 PHE B O 1
ATOM 14290 N N . GLN B 1 847 ? -21.531 46.562 15.555 1 84.75 847 GLN B N 1
ATOM 14291 C CA . GLN B 1 847 ? -22.5 45.812 16.344 1 84.75 847 GLN B CA 1
ATOM 14292 C C . GLN B 1 847 ? -21.875 44.562 16.922 1 84.75 847 GLN B C 1
ATOM 14294 O O . GLN B 1 847 ? -21.297 43.75 16.203 1 84.75 847 GLN B O 1
ATOM 14299 N N . GLY B 1 848 ? -21.922 44.375 18.203 1 80.31 848 GLY B N 1
ATOM 14300 C CA . GLY B 1 848 ? -21.312 43.219 18.844 1 80.31 848 GLY B CA 1
ATOM 14301 C C . GLY B 1 848 ? -19.891 43.469 19.297 1 80.31 848 GLY B C 1
ATOM 14302 O O . GLY B 1 848 ? -19.344 42.719 20.094 1 80.31 848 GLY B O 1
ATOM 14303 N N . LEU B 1 849 ? -19.344 44.562 18.75 1 86.88 849 LEU B N 1
ATOM 14304 C CA . LEU B 1 849 ? -17.953 44.906 19.094 1 86.88 849 LEU B CA 1
ATOM 14305 C C . LEU B 1 849 ? -17.906 46.031 20.109 1 86.88 849 LEU B C 1
ATOM 14307 O O . LEU B 1 849 ? -17 46.062 20.953 1 86.88 849 LEU B O 1
ATOM 14311 N N . SER B 1 850 ? -18.859 46.969 19.969 1 89 850 SER B N 1
ATOM 14312 C CA . SER B 1 850 ? -18.938 48.125 20.875 1 89 850 SER B CA 1
ATOM 14313 C C . SER B 1 850 ? -20.375 48.438 21.266 1 89 850 SER B C 1
ATOM 14315 O O . SER B 1 850 ? -21.281 48.312 20.438 1 89 850 SER B O 1
ATOM 14317 N N . ASP B 1 851 ? -20.641 48.906 22.484 1 85.56 851 ASP B N 1
ATOM 14318 C CA . ASP B 1 851 ? -21.969 49.25 22.969 1 85.56 851 ASP B CA 1
ATOM 14319 C C . ASP B 1 851 ? -22.172 50.781 23 1 85.56 851 ASP B C 1
ATOM 14321 O O . ASP B 1 851 ? -23.172 51.25 23.516 1 85.56 851 ASP B O 1
ATOM 14325 N N . LYS B 1 852 ? -21.219 51.469 22.406 1 88.44 852 LYS B N 1
ATOM 14326 C CA . LYS B 1 852 ? -21.328 52.938 22.406 1 88.44 852 LYS B CA 1
ATOM 14327 C C . LYS B 1 852 ? -22.375 53.406 21.406 1 88.44 852 LYS B C 1
ATOM 14329 O O . LYS B 1 852 ? -22.641 52.75 20.422 1 88.44 852 LYS B O 1
ATOM 14334 N N . ASP B 1 853 ? -22.984 54.594 21.703 1 85.75 853 ASP B N 1
ATOM 14335 C CA . ASP B 1 853 ? -24.109 55.062 20.922 1 85.75 853 ASP B CA 1
ATOM 14336 C C . ASP B 1 853 ? -23.656 55.906 19.734 1 85.75 853 ASP B C 1
ATOM 14338 O O . ASP B 1 853 ? -22.453 56.094 19.547 1 85.75 853 ASP B O 1
ATOM 14342 N N . ALA B 1 854 ? -24.641 56.375 18.938 1 87.06 854 ALA B N 1
ATOM 14343 C CA . ALA B 1 854 ? -24.375 57.125 17.703 1 87.06 854 ALA B CA 1
ATOM 14344 C C . ALA B 1 854 ? -23.75 58.469 18 1 87.06 854 ALA B C 1
ATOM 14346 O O . ALA B 1 854 ? -22.922 58.969 17.234 1 87.06 854 ALA B O 1
ATOM 14347 N N . GLU B 1 855 ? -24.172 59.031 19.125 1 86.12 855 GLU B N 1
ATOM 14348 C CA . GLU B 1 855 ? -23.609 60.344 19.5 1 86.12 855 GLU B CA 1
ATOM 14349 C C . GLU B 1 855 ? -22.109 60.219 19.766 1 86.12 855 GLU B C 1
ATOM 14351 O O . GLU B 1 855 ? -21.344 61.125 19.406 1 86.12 855 GLU B O 1
ATOM 14356 N N . PHE B 1 856 ? -21.797 59.094 20.359 1 89 856 PHE B N 1
ATOM 14357 C CA . PHE B 1 856 ? -20.391 58.844 20.656 1 89 856 PHE B CA 1
ATOM 14358 C C . PHE B 1 856 ? -19.594 58.719 19.359 1 89 856 PHE B C 1
ATOM 14360 O O . PHE B 1 856 ? -18.562 59.375 19.203 1 89 856 PHE B O 1
ATOM 14367 N N . TRP B 1 857 ? -20.047 58 18.375 1 91.19 857 TRP B N 1
ATOM 14368 C CA . TRP B 1 857 ? -19.297 57.656 17.172 1 91.19 857 TRP B CA 1
ATOM 14369 C C . TRP B 1 857 ? -19.406 58.75 16.125 1 91.19 857 TRP B C 1
ATOM 14371 O O . TRP B 1 857 ? -18.609 58.781 15.18 1 91.19 857 TRP B O 1
ATOM 14381 N N . SER B 1 858 ? -20.344 59.625 16.266 1 89.25 858 SER B N 1
ATOM 14382 C CA . SER B 1 858 ? -20.484 60.719 15.32 1 89.25 858 SER B CA 1
ATOM 14383 C C . SER B 1 858 ? -19.234 61.594 15.312 1 89.25 858 SER B C 1
ATOM 14385 O O . SER B 1 858 ? -18.922 62.219 14.289 1 89.25 858 SER B O 1
ATOM 14387 N N . ASN B 1 859 ? -18.484 61.594 16.375 1 89.25 859 ASN B N 1
ATOM 14388 C CA . ASN B 1 859 ? -17.312 62.438 16.516 1 89.25 859 ASN B CA 1
ATOM 14389 C C . ASN B 1 859 ? -16.156 61.938 15.672 1 89.25 859 ASN B C 1
ATOM 14391 O O . ASN B 1 859 ? -15.234 62.688 15.352 1 89.25 859 ASN B O 1
ATOM 14395 N N . ILE B 1 860 ? -16.156 60.688 15.266 1 91.75 860 ILE B N 1
ATOM 14396 C CA . ILE B 1 860 ? -15.031 60.125 14.516 1 91.75 860 ILE B CA 1
ATOM 14397 C C . ILE B 1 860 ? -15.344 60.125 13.023 1 91.75 860 ILE B C 1
ATOM 14399 O O . ILE B 1 860 ? -14.438 60 12.195 1 91.75 860 ILE B O 1
ATOM 14403 N N . THR B 1 861 ? -16.531 60.406 12.562 1 91.62 861 THR B N 1
ATOM 14404 C CA . THR B 1 861 ? -17.031 60.281 11.203 1 91.62 861 THR B CA 1
ATOM 14405 C C . THR B 1 861 ? -16.266 61.188 10.242 1 91.62 861 THR B C 1
ATOM 14407 O O . THR B 1 861 ? -15.945 60.812 9.125 1 91.62 861 THR B O 1
ATOM 14410 N N . PRO B 1 862 ? -15.938 62.438 10.719 1 90.81 862 PRO B N 1
ATOM 14411 C CA . PRO B 1 862 ? -15.258 63.344 9.773 1 90.81 862 PRO B CA 1
ATOM 14412 C C . PRO B 1 862 ? -13.836 62.875 9.438 1 90.81 862 PRO B C 1
ATOM 14414 O O . PRO B 1 862 ? -13.25 63.344 8.469 1 90.81 862 PRO B O 1
ATOM 14417 N N . TYR B 1 863 ? -13.336 62 10.109 1 93.5 863 TYR B N 1
ATOM 14418 C CA . TYR B 1 863 ? -11.945 61.594 9.922 1 93.5 863 TYR B CA 1
ATOM 14419 C C . TYR B 1 863 ? -11.836 60.344 9.07 1 93.5 863 TYR B C 1
ATOM 14421 O O . TYR B 1 863 ? -10.742 59.938 8.664 1 93.5 863 TYR B O 1
ATOM 14429 N N . PHE B 1 864 ? -12.922 59.688 8.766 1 94.94 864 PHE B N 1
ATOM 14430 C CA . PHE B 1 864 ? -12.945 58.594 7.824 1 94.94 864 PHE B CA 1
ATOM 14431 C C . PHE B 1 864 ? -13.016 59.094 6.391 1 94.94 864 PHE B C 1
ATOM 14433 O O . PHE B 1 864 ? -13.781 60 6.086 1 94.94 864 PHE B O 1
ATOM 14440 N N . VAL B 1 865 ? -12.188 58.531 5.574 1 94.81 865 VAL B N 1
ATOM 14441 C CA . VAL B 1 865 ? -12.148 58.938 4.176 1 94.81 865 VAL B CA 1
ATOM 14442 C C . VAL B 1 865 ? -12.68 57.812 3.297 1 94.81 865 VAL B C 1
ATOM 14444 O O . VAL B 1 865 ? -12.25 56.656 3.414 1 94.81 865 VAL B O 1
ATOM 14447 N N . LYS B 1 866 ? -13.617 58.094 2.418 1 94.56 866 LYS B N 1
ATOM 14448 C CA . LYS B 1 866 ? -14.18 57.094 1.488 1 94.56 866 LYS B CA 1
ATOM 14449 C C . LYS B 1 866 ? -13.219 56.844 0.332 1 94.56 866 LYS B C 1
ATOM 14451 O O . LYS B 1 866 ? -12.75 57.781 -0.322 1 94.56 866 LYS B O 1
ATOM 14456 N N . GLU B 1 867 ? -12.883 55.594 0.13 1 95.25 867 GLU B N 1
ATOM 14457 C CA . GLU B 1 867 ? -11.992 55.188 -0.955 1 95.25 867 GLU B CA 1
ATOM 14458 C C . GLU B 1 867 ? -12.641 54.125 -1.848 1 95.25 867 GLU B C 1
ATOM 14460 O O . GLU B 1 867 ? -13.18 53.156 -1.355 1 95.25 867 GLU B O 1
ATOM 14465 N N . LYS B 1 868 ? -12.664 54.344 -3.131 1 94.25 868 LYS B N 1
ATOM 14466 C CA . LYS B 1 868 ? -13.094 53.375 -4.121 1 94.25 868 LYS B CA 1
ATOM 14467 C C . LYS B 1 868 ? -11.898 52.656 -4.75 1 94.25 868 LYS B C 1
ATOM 14469 O O . LYS B 1 868 ? -11.078 53.281 -5.422 1 94.25 868 LYS B O 1
ATOM 14474 N N . ILE B 1 869 ? -11.859 51.438 -4.527 1 95.31 869 ILE B N 1
ATOM 14475 C CA . ILE B 1 869 ? -10.711 50.625 -4.988 1 95.31 869 ILE B CA 1
ATOM 14476 C C . ILE B 1 869 ? -11.156 49.688 -6.09 1 95.31 869 ILE B C 1
ATOM 14478 O O . ILE B 1 869 ? -12.117 48.938 -5.914 1 95.31 869 ILE B O 1
ATOM 14482 N N . PRO B 1 870 ? -10.406 49.625 -7.191 1 92.12 870 PRO B N 1
ATOM 14483 C CA . PRO B 1 870 ? -10.797 48.75 -8.297 1 92.12 870 PRO B CA 1
ATOM 14484 C C . PRO B 1 870 ? -10.516 47.281 -8.016 1 92.12 870 PRO B C 1
ATOM 14486 O O . PRO B 1 870 ? -9.828 46.938 -7.039 1 92.12 870 PRO B O 1
ATOM 14489 N N . GLU B 1 871 ? -11.016 46.5 -8.898 1 90.25 871 GLU B N 1
ATOM 14490 C CA . GLU B 1 871 ? -10.875 45.062 -8.789 1 90.25 871 GLU B CA 1
ATOM 14491 C C . GLU B 1 871 ? -9.422 44.625 -8.953 1 90.25 871 GLU B C 1
ATOM 14493 O O . GLU B 1 871 ? -8.68 45.219 -9.75 1 90.25 871 GLU B O 1
ATOM 14498 N N . ASN B 1 872 ? -9.039 43.625 -8.164 1 89.25 872 ASN B N 1
ATOM 14499 C CA . ASN B 1 872 ? -7.734 42.969 -8.227 1 89.25 872 ASN B CA 1
ATOM 14500 C C . ASN B 1 872 ? -6.598 43.969 -7.961 1 89.25 872 ASN B C 1
ATOM 14502 O O . ASN B 1 872 ? -5.605 43.969 -8.688 1 89.25 872 ASN B O 1
ATOM 14506 N N . TYR B 1 873 ? -6.816 44.75 -6.969 1 93 873 TYR B N 1
ATOM 14507 C CA . TYR B 1 873 ? -5.816 45.75 -6.598 1 93 873 TYR B CA 1
ATOM 14508 C C . TYR B 1 873 ? -5.344 45.531 -5.164 1 93 873 TYR B C 1
ATOM 14510 O O . TYR B 1 873 ? -6.16 45.406 -4.246 1 93 873 TYR B O 1
ATOM 14518 N N . GLN B 1 874 ? -3.998 45.375 -5.012 1 95.38 874 GLN B N 1
ATOM 14519 C CA . GLN B 1 874 ? -3.434 45.344 -3.668 1 95.38 874 GLN B CA 1
ATOM 14520 C C . GLN B 1 874 ? -3.391 46.719 -3.045 1 95.38 874 GLN B C 1
ATOM 14522 O O . GLN B 1 874 ? -2.643 47.594 -3.502 1 95.38 874 GLN B O 1
ATOM 14527 N N . PHE B 1 875 ? -4.09 47 -2.025 1 95 875 PHE B N 1
ATOM 14528 C CA . PHE B 1 875 ? -4.23 48.375 -1.547 1 95 875 PHE B CA 1
ATOM 14529 C C . PHE B 1 875 ? -3.633 48.531 -0.153 1 95 875 PHE B C 1
ATOM 14531 O O . PHE B 1 875 ? -3.385 49.656 0.304 1 95 875 PHE B O 1
ATOM 14538 N N . TYR B 1 876 ? -3.379 47.406 0.504 1 95.69 876 TYR B N 1
ATOM 14539 C CA . TYR B 1 876 ? -2.836 47.5 1.855 1 95.69 876 TYR B CA 1
ATOM 14540 C C . TYR B 1 876 ? -1.951 46.312 2.164 1 95.69 876 TYR B C 1
ATOM 14542 O O . TYR B 1 876 ? -2.309 45.156 1.855 1 95.69 876 TYR B O 1
ATOM 14550 N N . ASP B 1 877 ? -0.851 46.531 2.666 1 94.75 877 ASP B N 1
ATOM 14551 C CA . ASP B 1 877 ? 0.152 45.562 3.094 1 94.75 877 ASP B CA 1
ATOM 14552 C C . ASP B 1 877 ? 0.693 45.906 4.48 1 94.75 877 ASP B C 1
ATOM 14554 O O . ASP B 1 877 ? 1.266 47 4.68 1 94.75 877 ASP B O 1
ATOM 14558 N N . THR B 1 878 ? 0.603 45.031 5.391 1 92.81 878 THR B N 1
ATOM 14559 C CA . THR B 1 878 ? 0.96 45.312 6.773 1 92.81 878 THR B CA 1
ATOM 14560 C C . THR B 1 878 ? 2.463 45.531 6.91 1 92.81 878 THR B C 1
ATOM 14562 O O . THR B 1 878 ? 2.92 46.188 7.855 1 92.81 878 THR B O 1
ATOM 14565 N N . LYS B 1 879 ? 3.246 45.031 6.027 1 89.81 879 LYS B N 1
ATOM 14566 C CA . LYS B 1 879 ? 4.699 45.156 6.137 1 89.81 879 LYS B CA 1
ATOM 14567 C C . LYS B 1 879 ? 5.207 46.438 5.488 1 89.81 879 LYS B C 1
ATOM 14569 O O . LYS B 1 879 ? 6.156 47.031 5.984 1 89.81 879 LYS B O 1
ATOM 14574 N N . ASN B 1 880 ? 4.633 46.906 4.469 1 90.62 880 ASN B N 1
ATOM 14575 C CA . ASN B 1 880 ? 5.211 48 3.662 1 90.62 880 ASN B CA 1
ATOM 14576 C C . ASN B 1 880 ? 4.418 49.281 3.797 1 90.62 880 ASN B C 1
ATOM 14578 O O . ASN B 1 880 ? 4.926 50.375 3.49 1 90.62 880 ASN B O 1
ATOM 14582 N N . ASP B 1 881 ? 3.215 49.219 4.18 1 93.19 881 ASP B N 1
ATOM 14583 C CA . ASP B 1 881 ? 2.371 50.406 4.215 1 93.19 881 ASP B CA 1
ATOM 14584 C C . ASP B 1 881 ? 2.203 50.938 5.641 1 93.19 881 ASP B C 1
ATOM 14586 O O . ASP B 1 881 ? 2.43 50.188 6.602 1 93.19 881 ASP B O 1
ATOM 14590 N N . GLU B 1 882 ? 1.811 52.188 5.746 1 93.62 882 GLU B N 1
ATOM 14591 C CA . GLU B 1 882 ? 1.479 52.75 7.051 1 93.62 882 GLU B CA 1
ATOM 14592 C C . GLU B 1 882 ? 0.18 52.188 7.594 1 93.62 882 GLU B C 1
ATOM 14594 O O . GLU B 1 882 ? -0.744 51.906 6.832 1 93.62 882 GLU B O 1
ATOM 14599 N N . PRO B 1 883 ? 0.137 51.969 8.867 1 94.5 883 PRO B N 1
ATOM 14600 C CA . PRO B 1 883 ? -1.07 51.375 9.453 1 94.5 883 PRO B CA 1
ATOM 14601 C C . PRO B 1 883 ? -2.332 52.188 9.133 1 94.5 883 PRO B C 1
ATOM 14603 O O . PRO B 1 883 ? -2.299 53.406 9.125 1 94.5 883 PRO B O 1
ATOM 14606 N N . ALA B 1 884 ? -3.359 51.531 8.828 1 95.56 884 ALA B N 1
ATOM 14607 C CA . ALA B 1 884 ? -4.664 52.125 8.531 1 95.56 884 ALA B CA 1
ATOM 14608 C C . ALA B 1 884 ? -5.793 51.188 8.945 1 95.56 884 ALA B C 1
ATOM 14610 O O . ALA B 1 884 ? -5.625 49.969 8.961 1 95.56 884 ALA B O 1
ATOM 14611 N N . PHE B 1 885 ? -6.859 51.719 9.375 1 96.06 885 PHE B N 1
ATOM 14612 C CA . PHE B 1 885 ? -8.07 51 9.758 1 96.06 885 PHE B CA 1
ATOM 14613 C C . PHE B 1 885 ? -9.148 51.156 8.695 1 96.06 885 PHE B C 1
ATOM 14615 O O . PHE B 1 885 ? -9.359 52.25 8.164 1 96.06 885 PHE B O 1
ATOM 14622 N N . PHE B 1 886 ? -9.812 50.094 8.312 1 96.5 886 PHE B N 1
ATOM 14623 C CA . PHE B 1 886 ? -10.758 50.125 7.199 1 96.5 886 PHE B CA 1
ATOM 14624 C C . PHE B 1 886 ? -12.102 49.531 7.621 1 96.5 886 PHE B C 1
ATOM 14626 O O . PHE B 1 886 ? -12.164 48.656 8.453 1 96.5 886 PHE B O 1
ATOM 14633 N N . ILE B 1 887 ? -13.133 50 7.078 1 95.44 887 ILE B N 1
ATOM 14634 C CA . ILE B 1 887 ? -14.469 49.438 7.133 1 95.44 887 ILE B CA 1
ATOM 14635 C C . ILE B 1 887 ? -15 49.219 5.715 1 95.44 887 ILE B C 1
ATOM 14637 O O . ILE B 1 887 ? -15 50.156 4.906 1 95.44 887 ILE B O 1
ATOM 14641 N N . VAL B 1 888 ? -15.453 48.094 5.484 1 94.56 888 VAL B N 1
ATOM 14642 C CA . VAL B 1 888 ? -15.883 47.75 4.129 1 94.56 888 VAL B CA 1
ATOM 14643 C C . VAL B 1 888 ? -17.359 48.125 3.955 1 94.56 888 VAL B C 1
ATOM 14645 O O . VAL B 1 888 ? -18.219 47.625 4.699 1 94.56 888 VAL B O 1
ATOM 14648 N N . GLU B 1 889 ? -17.609 48.938 3.055 1 90.5 889 GLU B N 1
ATOM 14649 C CA . GLU B 1 889 ? -18.984 49.281 2.732 1 90.5 889 GLU B CA 1
ATOM 14650 C C . GLU B 1 889 ? -19.578 48.312 1.707 1 90.5 889 GLU B C 1
ATOM 14652 O O . GLU B 1 889 ? -20.688 47.812 1.902 1 90.5 889 GLU B O 1
ATOM 14657 N N . SER B 1 890 ? -18.875 48.125 0.686 1 88.69 890 SER B N 1
ATOM 14658 C CA . SER B 1 890 ? -19.297 47.219 -0.367 1 88.69 890 SER B CA 1
ATOM 14659 C C . SER B 1 890 ? -18.109 46.594 -1.08 1 88.69 890 SER B C 1
ATOM 14661 O O . SER B 1 890 ? -17.031 47.188 -1.132 1 88.69 890 SER B O 1
ATOM 14663 N N . GLY B 1 891 ? -18.422 45.344 -1.585 1 87.31 891 GLY B N 1
ATOM 14664 C CA . GLY B 1 891 ? -17.375 44.625 -2.287 1 87.31 891 GLY B CA 1
ATOM 14665 C C . GLY B 1 891 ? -16.812 43.469 -1.487 1 87.31 891 GLY B C 1
ATOM 14666 O O . GLY B 1 891 ? -17.359 43.094 -0.447 1 87.31 891 GLY B O 1
ATOM 14667 N N . LEU B 1 892 ? -15.727 42.812 -2.121 1 90.06 892 LEU B N 1
ATOM 14668 C CA . LEU B 1 892 ? -15.078 41.656 -1.509 1 90.06 892 LEU B CA 1
ATOM 14669 C C . LEU B 1 892 ? -13.562 41.812 -1.504 1 90.06 892 LEU B C 1
ATOM 14671 O O . LEU B 1 892 ? -12.961 42.156 -2.533 1 90.06 892 LEU B O 1
ATOM 14675 N N . ILE B 1 893 ? -13 41.594 -0.334 1 93.69 893 ILE B N 1
ATOM 14676 C CA . ILE B 1 893 ? -11.562 41.75 -0.18 1 93.69 893 ILE B CA 1
ATOM 14677 C C . ILE B 1 893 ? -10.922 40.406 0.173 1 93.69 893 ILE B C 1
ATOM 14679 O O . ILE B 1 893 ? -11.469 39.656 0.973 1 93.69 893 ILE B O 1
ATOM 14683 N N . ARG B 1 894 ? -9.844 40.156 -0.465 1 91.88 894 ARG B N 1
ATOM 14684 C CA . ARG B 1 894 ? -9.07 38.938 -0.156 1 91.88 894 ARG B CA 1
ATOM 14685 C C . ARG B 1 894 ? -7.859 39.281 0.708 1 91.88 894 ARG B C 1
ATOM 14687 O O . ARG B 1 894 ? -7.109 40.219 0.397 1 91.88 894 ARG B O 1
ATOM 14694 N N . SER B 1 895 ? -7.73 38.625 1.799 1 93.38 895 SER B N 1
ATOM 14695 C CA . SER B 1 895 ? -6.559 38.75 2.656 1 93.38 895 SER B CA 1
ATOM 14696 C C . SER B 1 895 ? -5.688 37.5 2.611 1 93.38 895 SER B C 1
ATOM 14698 O O . SER B 1 895 ? -6.199 36.375 2.717 1 93.38 895 SER B O 1
ATOM 14700 N N . VAL B 1 896 ? -4.438 37.688 2.369 1 91.31 896 VAL B N 1
ATOM 14701 C CA . VAL B 1 896 ? -3.5 36.594 2.279 1 91.31 896 VAL B CA 1
ATOM 14702 C C . VAL B 1 896 ? -2.438 36.719 3.369 1 91.31 896 VAL B C 1
ATOM 14704 O O . VAL B 1 896 ? -1.738 37.719 3.445 1 91.31 896 VAL B O 1
ATOM 14707 N N . ILE B 1 897 ? -2.395 35.75 4.254 1 87.88 897 ILE B N 1
ATOM 14708 C CA . ILE B 1 897 ? -1.342 35.688 5.262 1 87.88 897 ILE B CA 1
ATOM 14709 C C . ILE B 1 897 ? -0.151 34.906 4.715 1 87.88 897 ILE B C 1
ATOM 14711 O O . ILE B 1 897 ? -0.299 33.75 4.281 1 87.88 897 ILE B O 1
ATOM 14715 N N . LYS B 1 898 ? 0.968 35.406 4.676 1 85.56 898 LYS B N 1
ATOM 14716 C CA . LYS B 1 898 ? 2.164 34.781 4.133 1 85.56 898 LYS B CA 1
ATOM 14717 C C . LYS B 1 898 ? 3.014 34.156 5.242 1 85.56 898 LYS B C 1
ATOM 14719 O O . LYS B 1 898 ? 3.238 34.812 6.277 1 85.56 898 LYS B O 1
ATOM 14724 N N . PHE B 1 899 ? 3.305 32.875 5.039 1 76.5 899 PHE B N 1
ATOM 14725 C CA . PHE B 1 899 ? 4.184 32.188 5.98 1 76.5 899 PHE B CA 1
ATOM 14726 C C . PHE B 1 899 ? 5.625 32.219 5.484 1 76.5 899 PHE B C 1
ATOM 14728 O O . PHE B 1 899 ? 6.016 31.391 4.664 1 76.5 899 PHE B O 1
ATOM 14735 N N . GLU B 1 900 ? 6.48 33.125 5.859 1 64.81 900 GLU B N 1
ATOM 14736 C CA . GLU B 1 900 ? 7.875 33.438 5.562 1 64.81 900 GLU B CA 1
ATOM 14737 C C . GLU B 1 900 ? 8.305 32.812 4.23 1 64.81 900 GLU B C 1
ATOM 14739 O O . GLU B 1 900 ? 7.516 32.75 3.285 1 64.81 900 GLU B O 1
ATOM 14744 N N . SER B 1 901 ? 9.5 32.25 4.102 1 59.84 901 SER B N 1
ATOM 14745 C CA . SER B 1 901 ? 10.242 32 2.867 1 59.84 901 SER B CA 1
ATOM 14746 C C . SER B 1 901 ? 9.758 30.734 2.176 1 59.84 901 SER B C 1
ATOM 14748 O O . SER B 1 901 ? 10.172 30.438 1.058 1 59.84 901 SER B O 1
ATOM 14750 N N . GLU B 1 902 ? 8.719 30.125 2.74 1 62.97 902 GLU B N 1
ATOM 14751 C CA . GLU B 1 902 ? 8.484 28.812 2.131 1 62.97 902 GLU B CA 1
ATOM 14752 C C . GLU B 1 902 ? 7.277 28.859 1.198 1 62.97 902 GLU B C 1
ATOM 14754 O O . GLU B 1 902 ? 6.785 27.812 0.773 1 62.97 902 GLU B O 1
ATOM 14759 N N . GLY B 1 903 ? 6.781 30.078 0.821 1 64.44 903 GLY B N 1
ATOM 14760 C CA . GLY B 1 903 ? 5.742 30.203 -0.19 1 64.44 903 GLY B CA 1
ATOM 14761 C C . GLY B 1 903 ? 4.395 29.672 0.269 1 64.44 903 GLY B C 1
ATOM 14762 O O . GLY B 1 903 ? 3.51 29.422 -0.549 1 64.44 903 GLY B O 1
ATOM 14763 N N . ARG B 1 904 ? 4.148 29.391 1.495 1 75.94 904 ARG B N 1
ATOM 14764 C CA . ARG B 1 904 ? 2.852 28.953 2 1 75.94 904 ARG B CA 1
ATOM 14765 C C . ARG B 1 904 ? 1.964 30.141 2.342 1 75.94 904 ARG B C 1
ATOM 14767 O O . ARG B 1 904 ? 2.443 31.156 2.867 1 75.94 904 ARG B O 1
ATOM 14774 N N . GLU B 1 905 ? 0.688 30.078 1.886 1 82.38 905 GLU B N 1
ATOM 14775 C CA . GLU B 1 905 ? -0.242 31.188 2.061 1 82.38 905 GLU B CA 1
ATOM 14776 C C . GLU B 1 905 ? -1.586 30.703 2.598 1 82.38 905 GLU B C 1
ATOM 14778 O O . GLU B 1 905 ? -2.01 29.594 2.303 1 82.38 905 GLU B O 1
ATOM 14783 N N . LEU B 1 906 ? -2.102 31.453 3.498 1 83.62 906 LEU B N 1
ATOM 14784 C CA . LEU B 1 906 ? -3.467 31.25 3.971 1 83.62 906 LEU B CA 1
ATOM 14785 C C . LEU B 1 906 ? -4.395 32.344 3.434 1 83.62 906 LEU B C 1
ATOM 14787 O O . LEU B 1 906 ? -4.18 33.531 3.686 1 83.62 906 LEU B O 1
ATOM 14791 N N . HIS B 1 907 ? -5.449 31.969 2.695 1 85.69 907 HIS B N 1
ATOM 14792 C CA . HIS B 1 907 ? -6.355 32.906 2.045 1 85.69 907 HIS B CA 1
ATOM 14793 C C . HIS B 1 907 ? -7.637 33.094 2.852 1 85.69 907 HIS B C 1
ATOM 14795 O O . HIS B 1 907 ? -8.156 32.125 3.414 1 85.69 907 HIS B O 1
ATOM 14801 N N . SER B 1 908 ? -7.996 34.281 3.016 1 89.44 908 SER B N 1
ATOM 14802 C CA . SER B 1 908 ? -9.258 34.625 3.662 1 89.44 908 SER B CA 1
ATOM 14803 C C . SER B 1 908 ? -10.008 35.688 2.885 1 89.44 908 SER B C 1
ATOM 14805 O O . SER B 1 908 ? -9.414 36.438 2.094 1 89.44 908 SER B O 1
ATOM 14807 N N . SER B 1 909 ? -11.297 35.781 3.037 1 90.88 909 SER B N 1
ATOM 14808 C CA . SER B 1 909 ? -12.141 36.781 2.383 1 90.88 909 SER B CA 1
ATOM 14809 C C . SER B 1 909 ? -12.852 37.656 3.404 1 90.88 909 SER B C 1
ATOM 14811 O O . SER B 1 909 ? -13.359 37.156 4.41 1 90.88 909 SER B O 1
ATOM 14813 N N . ILE B 1 910 ? -12.812 38.938 3.186 1 92.94 910 ILE B N 1
ATOM 14814 C CA . ILE B 1 910 ? -13.477 39.906 4.066 1 92.94 910 ILE B CA 1
ATOM 14815 C C . ILE B 1 910 ? -14.719 40.438 3.381 1 92.94 910 ILE B C 1
ATOM 14817 O O . ILE B 1 910 ? -14.648 40.938 2.254 1 92.94 910 ILE B O 1
ATOM 14821 N N . LEU B 1 911 ? -15.781 40.469 4.082 1 92.38 911 LEU B N 1
ATOM 14822 C CA . LEU B 1 911 ? -17.078 40.844 3.527 1 92.38 911 LEU B CA 1
ATOM 14823 C C . LEU B 1 911 ? -17.422 42.281 3.881 1 92.38 911 LEU B C 1
ATOM 14825 O O . LEU B 1 911 ? -16.734 42.906 4.691 1 92.38 911 LEU B O 1
ATOM 14829 N N . PRO B 1 912 ? -18.531 42.781 3.266 1 89.69 912 PRO B N 1
ATOM 14830 C CA . PRO B 1 912 ? -19.031 44.094 3.658 1 89.69 912 PRO B CA 1
ATOM 14831 C C . PRO B 1 912 ? -19.484 44.156 5.113 1 89.69 912 PRO B C 1
ATOM 14833 O O . PRO B 1 912 ? -19.922 43.125 5.66 1 89.69 912 PRO B O 1
ATOM 14836 N N . LEU B 1 913 ? -19.344 45.281 5.746 1 89.62 913 LEU B N 1
ATOM 14837 C CA . LEU B 1 913 ? -19.766 45.531 7.117 1 89.62 913 LEU B CA 1
ATOM 14838 C C . LEU B 1 913 ? -18.766 44.969 8.109 1 89.62 913 LEU B C 1
ATOM 14840 O O . LEU B 1 913 ? -19.109 44.75 9.281 1 89.62 913 LEU B O 1
ATOM 14844 N N . VAL B 1 914 ? -17.656 44.625 7.598 1 93.06 914 VAL B N 1
ATOM 14845 C CA . VAL B 1 914 ? -16.594 44.125 8.469 1 93.06 914 VAL B CA 1
ATOM 14846 C C . VAL B 1 914 ? -15.438 45.125 8.492 1 93.06 914 VAL B C 1
ATOM 14848 O O . VAL B 1 914 ? -15.109 45.719 7.461 1 93.06 914 VAL B O 1
ATOM 14851 N N . ALA B 1 915 ? -14.961 45.344 9.625 1 94.75 915 ALA B N 1
ATOM 14852 C CA . ALA B 1 915 ? -13.805 46.219 9.781 1 94.75 915 ALA B CA 1
ATOM 14853 C C . ALA B 1 915 ? -12.516 45.438 9.859 1 94.75 915 ALA B C 1
ATOM 14855 O O . ALA B 1 915 ? -12.516 44.281 10.297 1 94.75 915 ALA B O 1
ATOM 14856 N N . PHE B 1 916 ? -11.484 45.969 9.32 1 94.5 916 PHE B N 1
ATOM 14857 C CA . PHE B 1 916 ? -10.172 45.344 9.375 1 94.5 916 PHE B CA 1
ATOM 14858 C C . PHE B 1 916 ? -9.062 46.406 9.328 1 94.5 916 PHE B C 1
ATOM 14860 O O . PHE B 1 916 ? -9.336 47.594 9.305 1 94.5 916 PHE B O 1
ATOM 14867 N N . GLY B 1 917 ? -7.836 45.906 9.398 1 92.88 917 GLY B N 1
ATOM 14868 C CA . GLY B 1 917 ? -6.684 46.781 9.359 1 92.88 917 GLY B CA 1
ATOM 14869 C C . GLY B 1 917 ? -6.016 46.938 10.719 1 92.88 917 GLY B C 1
ATOM 14870 O O . GLY B 1 917 ? -6.176 46.094 11.602 1 92.88 917 GLY B O 1
ATOM 14871 N N . ASP B 1 918 ? -5.184 48.062 10.773 1 93.06 918 ASP B N 1
ATOM 14872 C CA . ASP B 1 918 ? -4.359 48.25 11.961 1 93.06 918 ASP B CA 1
ATOM 14873 C C . ASP B 1 918 ? -4.305 49.719 12.383 1 93.06 918 ASP B C 1
ATOM 14875 O O . ASP B 1 918 ? -4.184 50.594 11.531 1 93.06 918 ASP B O 1
ATOM 14879 N N . LEU B 1 919 ? -4.48 49.906 13.672 1 91.25 919 LEU B N 1
ATOM 14880 C CA . LEU B 1 919 ? -4.371 51.25 14.211 1 91.25 919 LEU B CA 1
ATOM 14881 C C . LEU B 1 919 ? -2.916 51.625 14.492 1 91.25 919 LEU B C 1
ATOM 14883 O O . LEU B 1 919 ? -2.555 52.812 14.523 1 91.25 919 LEU B O 1
ATOM 14887 N N . ASP B 1 920 ? -2.15 50.562 14.781 1 87.19 920 ASP B N 1
ATOM 14888 C CA . ASP B 1 920 ? -0.729 50.75 15.062 1 87.19 920 ASP B CA 1
ATOM 14889 C C . ASP B 1 920 ? 0.127 49.875 14.133 1 87.19 920 ASP B C 1
ATOM 14891 O O . ASP B 1 920 ? -0.392 49.031 13.43 1 87.19 920 ASP B O 1
ATOM 14895 N N . ASP B 1 921 ? 1.404 50.156 14.211 1 87.25 921 ASP B N 1
ATOM 14896 C CA . ASP B 1 921 ? 2.344 49.469 13.344 1 87.25 921 ASP B CA 1
ATOM 14897 C C . ASP B 1 921 ? 2.332 47.938 13.617 1 87.25 921 ASP B C 1
ATOM 14899 O O . ASP B 1 921 ? 2.521 47.531 14.758 1 87.25 921 ASP B O 1
ATOM 14903 N N . ALA B 1 922 ? 2.02 47.188 12.594 1 86.06 922 ALA B N 1
ATOM 14904 C CA . ALA B 1 922 ? 1.972 45.719 12.688 1 86.06 922 ALA B CA 1
ATOM 14905 C C . ALA B 1 922 ? 3.035 45.094 11.797 1 86.06 922 ALA B C 1
ATOM 14907 O O . ALA B 1 922 ? 2.943 43.906 11.469 1 86.06 922 ALA B O 1
ATOM 14908 N N . SER B 1 923 ? 4.082 45.719 11.422 1 85.56 923 SER B N 1
ATOM 14909 C CA . SER B 1 923 ? 5.086 45.25 10.469 1 85.56 923 SER B CA 1
ATOM 14910 C C . SER B 1 923 ? 5.938 44.125 11.055 1 85.56 923 SER B C 1
ATOM 14912 O O . SER B 1 923 ? 6.527 43.344 10.312 1 85.56 923 SER B O 1
ATOM 14914 N N . GLU B 1 924 ? 5.988 44.062 12.344 1 79.81 924 GLU B N 1
ATOM 14915 C CA . GLU B 1 924 ? 6.836 43.062 12.992 1 79.81 924 GLU B CA 1
ATOM 14916 C C . GLU B 1 924 ? 6.168 41.688 13 1 79.81 924 GLU B C 1
ATOM 14918 O O . GLU B 1 924 ? 6.828 40.656 13.211 1 79.81 924 GLU B O 1
ATOM 14923 N N . TYR B 1 925 ? 4.969 41.656 12.758 1 86.94 925 TYR B N 1
ATOM 14924 C CA . TYR B 1 925 ? 4.211 40.438 12.773 1 86.94 925 TYR B CA 1
ATOM 14925 C C . TYR B 1 925 ? 4.035 39.875 11.359 1 86.94 925 TYR B C 1
ATOM 14927 O O . TYR B 1 925 ? 4.621 40.406 10.406 1 86.94 925 TYR B O 1
ATOM 14935 N N . ARG B 1 926 ? 3.391 38.844 11.227 1 84.12 926 ARG B N 1
ATOM 14936 C CA . ARG B 1 926 ? 3.223 38.188 9.938 1 84.12 926 ARG B CA 1
ATOM 14937 C C . ARG B 1 926 ? 2.598 39.125 8.914 1 84.12 926 ARG B C 1
ATOM 14939 O O . ARG B 1 926 ? 1.68 39.875 9.242 1 84.12 926 ARG B O 1
ATOM 14946 N N . GLN B 1 927 ? 3.121 39 7.727 1 89.12 927 GLN B N 1
ATOM 14947 C CA . GLN B 1 927 ? 2.672 39.875 6.652 1 89.12 927 GLN B CA 1
ATOM 14948 C C . GLN B 1 927 ? 1.296 39.469 6.141 1 89.12 927 GLN B C 1
ATOM 14950 O O . GLN B 1 927 ? 1.064 38.281 5.852 1 89.12 927 GLN B O 1
ATOM 14955 N N . ILE B 1 928 ? 0.41 40.406 6.113 1 92.31 928 ILE B N 1
ATOM 14956 C CA . ILE B 1 928 ? -0.911 40.188 5.527 1 92.31 928 ILE B CA 1
ATOM 14957 C C . ILE B 1 928 ? -1.102 41.156 4.348 1 92.31 928 ILE B C 1
ATOM 14959 O O . ILE B 1 928 ? -0.869 42.344 4.465 1 92.31 928 ILE B O 1
ATOM 14963 N N . ILE B 1 929 ? -1.497 40.594 3.277 1 94.38 929 ILE B N 1
ATOM 14964 C CA . ILE B 1 929 ? -1.729 41.406 2.072 1 94.38 929 ILE B CA 1
ATOM 14965 C C . ILE B 1 929 ? -3.223 41.438 1.756 1 94.38 929 ILE B C 1
ATOM 14967 O O . ILE B 1 929 ? -3.887 40.375 1.752 1 94.38 929 ILE B O 1
ATOM 14971 N N . TYR B 1 930 ? -3.691 42.625 1.548 1 96 930 TYR B N 1
ATOM 14972 C CA . TYR B 1 930 ? -5.102 42.781 1.223 1 96 930 TYR B CA 1
ATOM 14973 C C . TYR B 1 930 ? -5.277 43.219 -0.235 1 96 930 TYR B C 1
ATOM 14975 O O . TYR B 1 930 ? -4.684 44.188 -0.686 1 96 930 TYR B O 1
ATOM 14983 N N . THR B 1 931 ? -6.09 42.344 -0.939 1 95.38 931 THR B N 1
ATOM 14984 C CA . THR B 1 931 ? -6.363 42.594 -2.354 1 95.38 931 THR B CA 1
ATOM 14985 C C . THR B 1 931 ? -7.863 42.562 -2.627 1 95.38 931 THR B C 1
ATOM 14987 O O . THR B 1 931 ? -8.586 41.75 -2.047 1 95.38 931 THR B O 1
ATOM 14990 N N . THR B 1 932 ? -8.32 43.5 -3.49 1 92.38 932 THR B N 1
ATOM 14991 C CA . THR B 1 932 ? -9.742 43.5 -3.836 1 92.38 932 THR B CA 1
ATOM 14992 C C . THR B 1 932 ? -10.047 42.438 -4.883 1 92.38 932 THR B C 1
ATOM 14994 O O . THR B 1 932 ? -9.258 42.219 -5.801 1 92.38 932 THR B O 1
ATOM 14997 N N . VAL B 1 933 ? -11.078 41.719 -4.691 1 87.25 933 VAL B N 1
ATOM 14998 C CA . VAL B 1 933 ? -11.531 40.719 -5.652 1 87.25 933 VAL B CA 1
ATOM 14999 C C . VAL B 1 933 ? -12.398 41.375 -6.719 1 87.25 933 VAL B C 1
ATOM 15001 O O . VAL B 1 933 ? -12.297 41.062 -7.902 1 87.25 933 VAL B O 1
ATOM 15004 N N . ASN B 1 934 ? -13.336 42.281 -6.281 1 85.56 934 ASN B N 1
ATOM 15005 C CA . ASN B 1 934 ? -14.148 43.125 -7.145 1 85.56 934 ASN B CA 1
ATOM 15006 C C . ASN B 1 934 ? -14.07 44.594 -6.73 1 85.56 934 ASN B C 1
ATOM 15008 O O . ASN B 1 934 ? -13.305 44.938 -5.828 1 85.56 934 ASN B O 1
ATOM 15012 N N . ASP B 1 935 ? -14.812 45.375 -7.477 1 88.75 935 ASP B N 1
ATOM 15013 C CA . ASP B 1 935 ? -14.844 46.781 -7.105 1 88.75 935 ASP B CA 1
ATOM 15014 C C . ASP B 1 935 ? -15.352 46.969 -5.68 1 88.75 935 ASP B C 1
ATOM 15016 O O . ASP B 1 935 ? -16.422 46.469 -5.328 1 88.75 935 ASP B O 1
ATOM 15020 N N . THR B 1 936 ? -14.453 47.562 -4.887 1 91.31 936 THR B N 1
ATOM 15021 C CA . THR B 1 936 ? -14.742 47.656 -3.459 1 91.31 936 THR B CA 1
ATOM 15022 C C . THR B 1 936 ? -14.688 49.094 -2.969 1 91.31 936 THR B C 1
ATOM 15024 O O . THR B 1 936 ? -13.859 49.875 -3.432 1 91.31 936 THR B O 1
ATOM 15027 N N . VAL B 1 937 ? -15.641 49.5 -2.158 1 94.19 937 VAL B N 1
ATOM 15028 C CA . VAL B 1 937 ? -15.664 50.781 -1.492 1 94.19 937 VAL B CA 1
ATOM 15029 C C . VAL B 1 937 ? -15.352 50.625 -0.007 1 94.19 937 VAL B C 1
ATOM 15031 O O . VAL B 1 937 ? -16.016 49.844 0.687 1 94.19 937 VAL B O 1
ATOM 15034 N N . VAL B 1 938 ? -14.32 51.281 0.469 1 95.88 938 VAL B N 1
ATOM 15035 C CA . VAL B 1 938 ? -13.93 51.188 1.871 1 95.88 938 VAL B CA 1
ATOM 15036 C C . VAL B 1 938 ? -13.812 52.562 2.486 1 95.88 938 VAL B C 1
ATOM 15038 O O . VAL B 1 938 ? -13.633 53.562 1.772 1 95.88 938 VAL B O 1
ATOM 15041 N N . TRP B 1 939 ? -14.102 52.688 3.758 1 95.94 939 TRP B N 1
ATOM 15042 C CA . TRP B 1 939 ? -13.836 53.906 4.551 1 95.94 939 TRP B CA 1
ATOM 15043 C C . TRP B 1 939 ? -12.555 53.75 5.355 1 95.94 939 TRP B C 1
ATOM 15045 O O . TRP B 1 939 ? -12.438 52.844 6.188 1 95.94 939 TRP B O 1
ATOM 15055 N N . LYS B 1 940 ? -11.594 54.562 5.098 1 96.44 940 LYS B N 1
ATOM 15056 C CA . LYS B 1 940 ? -10.242 54.438 5.625 1 96.44 940 LYS B CA 1
ATOM 15057 C C . LYS B 1 940 ? -9.969 55.469 6.715 1 96.44 940 LYS B C 1
ATOM 15059 O O . LYS B 1 940 ? -10.32 56.625 6.57 1 96.44 940 LYS B O 1
ATOM 15064 N N . LEU B 1 941 ? -9.547 55.062 7.848 1 96.06 941 LEU B N 1
ATOM 15065 C CA . LEU B 1 941 ? -8.992 55.906 8.906 1 96.06 941 LEU B CA 1
ATOM 15066 C C . LEU B 1 941 ? -7.473 55.75 8.969 1 96.06 941 LEU B C 1
ATOM 15068 O O . LEU B 1 941 ? -6.957 54.781 9.531 1 96.06 941 LEU B O 1
ATOM 15072 N N . SER B 1 942 ? -6.75 56.656 8.375 1 94.44 942 SER B N 1
ATOM 15073 C CA . SER B 1 942 ? -5.293 56.625 8.328 1 94.44 942 SER B CA 1
ATOM 15074 C C . SER B 1 942 ? -4.688 57.062 9.656 1 94.44 942 SER B C 1
ATOM 15076 O O . SER B 1 942 ? -5.367 57.656 10.484 1 94.44 942 SER B O 1
ATOM 15078 N N . GLN B 1 943 ? -3.471 56.781 9.828 1 92.19 943 GLN B N 1
ATOM 15079 C CA . GLN B 1 943 ? -2.758 57.188 11.039 1 92.19 943 GLN B CA 1
ATOM 15080 C C . GLN B 1 943 ? -2.701 58.688 11.164 1 92.19 943 GLN B C 1
ATOM 15082 O O . GLN B 1 943 ? -2.783 59.219 12.273 1 92.19 943 GLN B O 1
ATOM 15087 N N . ALA B 1 944 ? -2.578 59.438 10.125 1 91.5 944 ALA B N 1
ATOM 15088 C CA . ALA B 1 944 ? -2.529 60.875 10.109 1 91.5 944 ALA B CA 1
ATOM 15089 C C . ALA B 1 944 ? -3.848 61.469 10.594 1 91.5 944 ALA B C 1
ATOM 15091 O O . ALA B 1 944 ? -3.855 62.438 11.367 1 91.5 944 ALA B O 1
ATOM 15092 N N . LYS B 1 945 ? -4.91 60.906 10.078 1 93.81 945 LYS B N 1
ATOM 15093 C CA . LYS B 1 945 ? -6.227 61.375 10.469 1 93.81 945 LYS B CA 1
ATOM 15094 C C . LYS B 1 945 ? -6.523 61.062 11.93 1 93.81 945 LYS B C 1
ATOM 15096 O O . LYS B 1 945 ? -7.203 61.844 12.609 1 93.81 945 LYS B O 1
ATOM 15101 N N . LEU B 1 946 ? -6.039 59.938 12.344 1 91.88 946 LEU B N 1
ATOM 15102 C CA . LEU B 1 946 ? -6.191 59.562 13.75 1 91.88 946 LEU B CA 1
ATOM 15103 C C . LEU B 1 946 ? -5.465 60.562 14.656 1 91.88 946 LEU B C 1
ATOM 15105 O O . LEU B 1 946 ? -5.996 60.969 15.688 1 91.88 946 LEU B O 1
ATOM 15109 N N . LYS B 1 947 ? -4.289 61.031 14.312 1 88.44 947 LYS B N 1
ATOM 15110 C CA . LYS B 1 947 ? -3.525 62 15.078 1 88.44 947 LYS B CA 1
ATOM 15111 C C . LYS B 1 947 ? -4.219 63.375 15.086 1 88.44 947 LYS B C 1
ATOM 15113 O O . LYS B 1 947 ? -4.211 64.062 16.094 1 88.44 947 LYS B O 1
ATOM 15118 N N . GLU B 1 948 ? -4.773 63.656 13.984 1 92.5 948 GLU B N 1
ATOM 15119 C CA . GLU B 1 948 ? -5.531 64.875 13.883 1 92.5 948 GLU B CA 1
ATOM 15120 C C . GLU B 1 948 ? -6.719 64.875 14.836 1 92.5 948 GLU B C 1
ATOM 15122 O O . GLU B 1 948 ? -6.996 65.938 15.492 1 92.5 948 GLU B O 1
ATOM 15127 N N . MET B 1 949 ? -7.375 63.781 14.828 1 91.62 949 MET B N 1
ATOM 15128 C CA . MET B 1 949 ? -8.531 63.625 15.703 1 91.62 949 MET B CA 1
ATOM 15129 C C . MET B 1 949 ? -8.125 63.781 17.172 1 91.62 949 MET B C 1
ATOM 15131 O O . MET B 1 949 ? -8.805 64.438 17.938 1 91.62 949 MET B O 1
ATOM 15135 N N . LEU B 1 950 ? -7.07 63.156 17.547 1 86.88 950 LEU B N 1
ATOM 15136 C CA . LEU B 1 950 ? -6.59 63.188 18.922 1 86.88 950 LEU B CA 1
ATOM 15137 C C . LEU B 1 950 ? -6.176 64.625 19.312 1 86.88 950 LEU B C 1
ATOM 15139 O O . LEU B 1 950 ? -6.395 65 20.453 1 86.88 950 LEU B O 1
ATOM 15143 N N . ALA B 1 951 ? -5.668 65.375 18.422 1 86.31 951 ALA B N 1
ATOM 15144 C CA . ALA B 1 951 ? -5.227 66.75 18.688 1 86.31 951 ALA B CA 1
ATOM 15145 C C . ALA B 1 951 ? -6.422 67.688 18.828 1 86.31 951 ALA B C 1
ATOM 15147 O O . ALA B 1 951 ? -6.406 68.625 19.656 1 86.31 951 ALA B O 1
ATOM 15148 N N . LYS B 1 952 ? -7.414 67.438 18.078 1 89.19 952 LYS B N 1
ATOM 15149 C CA . LYS B 1 952 ? -8.539 68.375 18 1 89.19 952 LYS B CA 1
ATOM 15150 C C . LYS B 1 952 ? -9.516 68.125 19.156 1 89.19 952 LYS B C 1
ATOM 15152 O O . LYS B 1 952 ? -10.125 69.062 19.656 1 89.19 952 LYS B O 1
ATOM 15157 N N . HIS B 1 953 ? -9.805 66.938 19.5 1 86.31 953 HIS B N 1
ATOM 15158 C CA . HIS B 1 953 ? -10.875 66.625 20.438 1 86.31 953 HIS B CA 1
ATOM 15159 C C . HIS B 1 953 ? -10.32 66.312 21.828 1 86.31 953 HIS B C 1
ATOM 15161 O O . HIS B 1 953 ? -11.086 66.125 22.766 1 86.31 953 HIS B O 1
ATOM 15167 N N . GLY B 1 954 ? -9.133 66.5 22.094 1 77.5 954 GLY B N 1
ATOM 15168 C CA . GLY B 1 954 ? -8.5 66.375 23.391 1 77.5 954 GLY B CA 1
ATOM 15169 C C . GLY B 1 954 ? -8.969 65.125 24.141 1 77.5 954 GLY B C 1
ATOM 15170 O O . GLY B 1 954 ? -8.859 64 23.641 1 77.5 954 GLY B O 1
ATOM 15171 N N . SER B 1 955 ? -9.797 65.312 25.266 1 78.38 955 SER B N 1
ATOM 15172 C CA . SER B 1 955 ? -10.242 64.25 26.125 1 78.38 955 SER B CA 1
ATOM 15173 C C . SER B 1 955 ? -11.289 63.344 25.438 1 78.38 955 SER B C 1
ATOM 15175 O O . SER B 1 955 ? -11.305 62.125 25.609 1 78.38 955 SER B O 1
ATOM 15177 N N . LYS B 1 956 ? -12.117 63.938 24.703 1 83.12 956 LYS B N 1
ATOM 15178 C CA . LYS B 1 956 ? -13.125 63.188 23.953 1 83.12 956 LYS B CA 1
ATOM 15179 C C . LYS B 1 956 ? -12.484 62.344 22.859 1 83.12 956 LYS B C 1
ATOM 15181 O O . LYS B 1 956 ? -12.961 61.25 22.562 1 83.12 956 LYS B O 1
ATOM 15186 N N . GLY B 1 957 ? -11.453 62.906 22.312 1 85.44 957 GLY B N 1
ATOM 15187 C CA . GLY B 1 957 ? -10.711 62.156 21.312 1 85.44 957 GLY B CA 1
ATOM 15188 C C . GLY B 1 957 ? -10.031 60.938 21.891 1 85.44 957 GLY B C 1
ATOM 15189 O O . GLY B 1 957 ? -9.969 59.906 21.234 1 85.44 957 GLY B O 1
ATOM 15190 N N . GLU B 1 958 ? -9.555 61.062 23.031 1 83.19 958 GLU B N 1
ATOM 15191 C CA . GLU B 1 958 ? -8.898 59.938 23.688 1 83.19 958 GLU B CA 1
ATOM 15192 C C . GLU B 1 958 ? -9.898 58.812 24.016 1 83.19 958 GLU B C 1
ATOM 15194 O O . GLU B 1 958 ? -9.555 57.656 23.969 1 83.19 958 GLU B O 1
ATOM 15199 N N . GLU B 1 959 ? -11.055 59.219 24.406 1 84.5 959 GLU B N 1
ATOM 15200 C CA . GLU B 1 959 ? -12.094 58.219 24.672 1 84.5 959 GLU B CA 1
ATOM 15201 C C . GLU B 1 959 ? -12.469 57.469 23.406 1 84.5 959 GLU B C 1
ATOM 15203 O O . GLU B 1 959 ? -12.727 56.25 23.453 1 84.5 959 GLU B O 1
ATOM 15208 N N . LEU B 1 960 ? -12.523 58.219 22.359 1 89.56 960 LEU B N 1
ATOM 15209 C CA . LEU B 1 960 ? -12.812 57.594 21.062 1 89.56 960 LEU B CA 1
ATOM 15210 C C . LEU B 1 960 ? -11.711 56.594 20.672 1 89.56 960 LEU B C 1
ATOM 15212 O O . LEU B 1 960 ? -12 55.5 20.203 1 89.56 960 LEU B O 1
ATOM 15216 N N . TYR B 1 961 ? -10.57 57 20.828 1 89 961 TYR B N 1
ATOM 15217 C CA . TYR B 1 961 ? -9.422 56.156 20.484 1 89 961 TYR B CA 1
ATOM 15218 C C . TYR B 1 961 ? -9.383 54.906 21.344 1 89 961 TYR B C 1
ATOM 15220 O O . TYR B 1 961 ? -9.055 53.812 20.844 1 89 961 TYR B O 1
ATOM 15228 N N . HIS B 1 962 ? -9.727 55.062 22.547 1 85.44 962 HIS B N 1
ATOM 15229 C CA . HIS B 1 962 ? -9.797 53.906 23.453 1 85.44 962 HIS B CA 1
ATOM 15230 C C . HIS B 1 962 ? -10.805 52.875 22.969 1 85.44 962 HIS B C 1
ATOM 15232 O O . HIS B 1 962 ? -10.516 51.688 22.938 1 85.44 962 HIS B O 1
ATOM 15238 N N . GLU B 1 963 ? -11.898 53.344 22.656 1 89.56 963 GLU B N 1
ATOM 15239 C CA . GLU B 1 963 ? -12.93 52.406 22.172 1 89.56 963 GLU B CA 1
ATOM 15240 C C . GLU B 1 963 ? -12.516 51.75 20.859 1 89.56 963 GLU B C 1
ATOM 15242 O O . GLU B 1 963 ? -12.836 50.594 20.625 1 89.56 963 GLU B O 1
ATOM 15247 N N . LEU B 1 964 ? -11.852 52.469 20.062 1 91.75 964 LEU B N 1
ATOM 15248 C CA . LEU B 1 964 ? -11.375 51.938 18.797 1 91.75 964 LEU B CA 1
ATOM 15249 C C . LEU B 1 964 ? -10.352 50.812 19.047 1 91.75 964 LEU B C 1
ATOM 15251 O O . LEU B 1 964 ? -10.328 49.812 18.312 1 91.75 964 LEU B O 1
ATOM 15255 N N . LEU B 1 965 ? -9.516 50.969 19.953 1 90.06 965 LEU B N 1
ATOM 15256 C CA . LEU B 1 965 ? -8.523 49.938 20.297 1 90.06 965 LEU B CA 1
ATOM 15257 C C . LEU B 1 965 ? -9.195 48.688 20.828 1 90.06 965 LEU B C 1
ATOM 15259 O O . LEU B 1 965 ? -8.734 47.562 20.562 1 90.06 965 LEU B O 1
ATOM 15263 N N . GLU B 1 966 ? -10.195 48.875 21.578 1 89.25 966 GLU B N 1
ATOM 15264 C CA . GLU B 1 966 ? -10.953 47.719 22.047 1 89.25 966 GLU B CA 1
ATOM 15265 C C . GLU B 1 966 ? -11.594 46.969 20.891 1 89.25 966 GLU B C 1
ATOM 15267 O O . GLU B 1 966 ? -11.617 45.75 20.891 1 89.25 966 GLU B O 1
ATOM 15272 N N . VAL B 1 967 ? -12.141 47.719 20 1 91.62 967 VAL B N 1
ATOM 15273 C CA . VAL B 1 967 ? -12.742 47.125 18.828 1 91.62 967 VAL B CA 1
ATOM 15274 C C . VAL B 1 967 ? -11.68 46.344 18.031 1 91.62 967 VAL B C 1
ATOM 15276 O O . VAL B 1 967 ? -11.922 45.25 17.547 1 91.62 967 VAL B O 1
ATOM 15279 N N . GLU B 1 968 ? -10.57 46.938 17.859 1 91.56 968 GLU B N 1
ATOM 15280 C CA . GLU B 1 968 ? -9.492 46.312 17.109 1 91.56 968 GLU B CA 1
ATOM 15281 C C . GLU B 1 968 ? -9.07 45 17.766 1 91.56 968 GLU B C 1
ATOM 15283 O O . GLU B 1 968 ? -8.828 44 17.094 1 91.56 968 GLU B O 1
ATOM 15288 N N . ALA B 1 969 ? -8.891 44.969 19.047 1 88.94 969 ALA B N 1
ATOM 15289 C CA . ALA B 1 969 ? -8.523 43.781 19.781 1 88.94 969 ALA B CA 1
ATOM 15290 C C . ALA B 1 969 ? -9.531 42.656 19.531 1 88.94 969 ALA B C 1
ATOM 15292 O O . ALA B 1 969 ? -9.148 41.5 19.375 1 88.94 969 ALA B O 1
ATOM 15293 N N . LYS B 1 970 ? -10.742 43 19.578 1 90.06 970 LYS B N 1
ATOM 15294 C CA . LYS B 1 970 ? -11.789 42.031 19.328 1 90.06 970 LYS B CA 1
ATOM 15295 C C . LYS B 1 970 ? -11.742 41.5 17.891 1 90.06 970 LYS B C 1
ATOM 15297 O O . LYS B 1 970 ? -12.008 40.344 17.625 1 90.06 970 LYS B O 1
ATOM 15302 N N . LEU B 1 971 ? -11.453 42.375 16.984 1 90.56 971 LEU B N 1
ATOM 15303 C CA . LEU B 1 971 ? -11.32 41.969 15.594 1 90.56 971 LEU B CA 1
ATOM 15304 C C . LEU B 1 971 ? -10.156 41 15.414 1 90.56 971 LEU B C 1
ATOM 15306 O O . LEU B 1 971 ? -10.258 40.031 14.656 1 90.56 971 LEU B O 1
ATOM 15310 N N . ILE B 1 972 ? -9.078 41.25 16.047 1 89.44 972 ILE B N 1
ATOM 15311 C CA . ILE B 1 972 ? -7.914 40.375 15.961 1 89.44 972 ILE B CA 1
ATOM 15312 C C . ILE B 1 972 ? -8.266 39 16.531 1 89.44 972 ILE B C 1
ATOM 15314 O O . ILE B 1 972 ? -7.879 37.969 15.977 1 89.44 972 ILE B O 1
ATOM 15318 N N . ARG B 1 973 ? -8.922 38.969 17.609 1 88.88 973 ARG B N 1
ATOM 15319 C CA . ARG B 1 973 ? -9.352 37.719 18.203 1 88.88 973 ARG B CA 1
ATOM 15320 C C . ARG B 1 973 ? -10.273 36.938 17.266 1 88.88 973 ARG B C 1
ATOM 15322 O O . ARG B 1 973 ? -10.18 35.719 17.172 1 88.88 973 ARG B O 1
ATOM 15329 N N . GLY B 1 974 ? -11.195 37.656 16.734 1 85.81 974 GLY B N 1
ATOM 15330 C CA . GLY B 1 974 ? -12.094 37.031 15.766 1 85.81 974 GLY B CA 1
ATOM 15331 C C . GLY B 1 974 ? -11.367 36.438 14.578 1 85.81 974 GLY B C 1
ATOM 15332 O O . GLY B 1 974 ? -11.727 35.344 14.109 1 85.81 974 GLY B O 1
ATOM 15333 N N . ARG B 1 975 ? -10.484 37.125 14.125 1 86.44 975 ARG B N 1
ATOM 15334 C CA . ARG B 1 975 ? -9.68 36.594 13.008 1 86.44 975 ARG B CA 1
ATOM 15335 C C . ARG B 1 975 ? -8.883 35.375 13.422 1 86.44 975 ARG B C 1
ATOM 15337 O O . ARG B 1 975 ? -8.742 34.438 12.641 1 86.44 975 ARG B O 1
ATOM 15344 N N . PHE B 1 976 ? -8.32 35.406 14.531 1 84.94 976 PHE B N 1
ATOM 15345 C CA . PHE B 1 976 ? -7.59 34.281 15.07 1 84.94 976 PHE B CA 1
ATOM 15346 C C . PHE B 1 976 ? -8.477 33.031 15.125 1 84.94 976 PHE B C 1
ATOM 15348 O O . PHE B 1 976 ? -8.055 31.938 14.742 1 84.94 976 PHE B O 1
ATOM 15355 N N . ASP B 1 977 ? -9.586 33.188 15.586 1 83.19 977 ASP B N 1
ATOM 15356 C CA . ASP B 1 977 ? -10.523 32.094 15.703 1 83.19 977 ASP B CA 1
ATOM 15357 C C . ASP B 1 977 ? -10.852 31.5 14.336 1 83.19 977 ASP B C 1
ATOM 15359 O O . ASP B 1 977 ? -10.875 30.281 14.172 1 83.19 977 ASP B O 1
ATOM 15363 N N . THR B 1 978 ? -11.078 32.281 13.445 1 81.75 978 THR B N 1
ATOM 15364 C CA . THR B 1 978 ? -11.453 31.844 12.102 1 81.75 978 THR B CA 1
ATOM 15365 C C . THR B 1 978 ? -10.281 31.125 11.422 1 81.75 978 THR B C 1
ATOM 15367 O O . THR B 1 978 ? -10.469 30.078 10.797 1 81.75 978 THR B O 1
ATOM 15370 N N . MET B 1 979 ? -9.164 31.672 11.555 1 82.69 979 MET B N 1
ATOM 15371 C CA . MET B 1 979 ? -7.992 31.125 10.875 1 82.69 979 MET B CA 1
ATOM 15372 C C . MET B 1 979 ? -7.566 29.797 11.5 1 82.69 979 MET B C 1
ATOM 15374 O O . MET B 1 979 ? -7.176 28.875 10.797 1 82.69 979 MET B O 1
ATOM 15378 N N . THR B 1 980 ? -7.582 29.688 12.742 1 80.12 980 THR B N 1
ATOM 15379 C CA . THR B 1 980 ? -7.172 28.469 13.414 1 80.12 980 THR B CA 1
ATOM 15380 C C . THR B 1 980 ? -8.172 27.344 13.141 1 80.12 980 THR B C 1
ATOM 15382 O O . THR B 1 980 ? -7.793 26.172 13.094 1 80.12 980 THR B O 1
ATOM 15385 N N . ALA B 1 981 ? -9.344 27.688 12.984 1 77.31 981 ALA B N 1
ATOM 15386 C CA . ALA B 1 981 ? -10.367 26.703 12.664 1 77.31 981 ALA B CA 1
ATOM 15387 C C . ALA B 1 981 ? -10.086 26.047 11.32 1 77.31 981 ALA B C 1
ATOM 15389 O O . ALA B 1 981 ? -10.32 24.844 11.141 1 77.31 981 ALA B O 1
ATOM 15390 N N . ASN B 1 982 ? -9.617 26.797 10.461 1 77.75 982 ASN B N 1
ATOM 15391 C CA . ASN B 1 982 ? -9.32 26.281 9.133 1 77.75 982 ASN B CA 1
ATOM 15392 C C . ASN B 1 982 ? -8 25.5 9.117 1 77.75 982 ASN B C 1
ATOM 15394 O O . ASN B 1 982 ? -7.859 24.531 8.383 1 77.75 982 ASN B O 1
ATOM 15398 N N . LEU B 1 983 ? -7.082 25.984 9.852 1 77.12 983 LEU B N 1
ATOM 15399 C CA . LEU B 1 983 ? -5.754 25.375 9.828 1 77.12 983 LEU B CA 1
ATOM 15400 C C . LEU B 1 983 ? -5.781 23.984 10.469 1 77.12 983 LEU B C 1
ATOM 15402 O O . LEU B 1 983 ? -4.973 23.125 10.117 1 77.12 983 LEU B O 1
ATOM 15406 N N . ILE B 1 984 ? -6.645 23.781 11.305 1 73.12 984 ILE B N 1
ATOM 15407 C CA . ILE B 1 984 ? -6.746 22.484 11.961 1 73.12 984 ILE B CA 1
ATOM 15408 C C . ILE B 1 984 ? -7.16 21.422 10.953 1 73.12 984 ILE B C 1
ATOM 15410 O O . ILE B 1 984 ? -6.781 20.25 11.078 1 73.12 984 ILE B O 1
ATOM 15414 N N . ILE B 1 985 ? -7.891 21.797 10 1 74.56 985 ILE B N 1
ATOM 15415 C CA . ILE B 1 985 ? -8.422 20.828 9.047 1 74.56 985 ILE B CA 1
ATOM 15416 C C . ILE B 1 985 ? -7.516 20.766 7.82 1 74.56 985 ILE B C 1
ATOM 15418 O O . ILE B 1 985 ? -7.535 19.781 7.078 1 74.56 985 ILE B O 1
ATOM 15422 N N . ALA B 1 986 ? -6.859 21.859 7.512 1 63.28 986 ALA B N 1
ATOM 15423 C CA . ALA B 1 986 ? -6.055 21.891 6.297 1 63.28 986 ALA B CA 1
ATOM 15424 C C . ALA B 1 986 ? -4.797 21.047 6.445 1 63.28 986 ALA B C 1
ATOM 15426 O O . ALA B 1 986 ? -4.199 20.625 5.449 1 63.28 986 ALA B O 1
ATOM 15427 N N . GLY B 1 987 ? -4.355 20.75 7.672 1 55.91 987 GLY B N 1
ATOM 15428 C CA . GLY B 1 987 ? -3.115 20 7.801 1 55.91 987 GLY B CA 1
ATOM 15429 C C . GLY B 1 987 ? -3.271 18.531 7.457 1 55.91 987 GLY B C 1
ATOM 15430 O O . GLY B 1 987 ? -4.383 18 7.461 1 55.91 987 GLY B O 1
#

InterPro domains:
  IPR002645 STAS domain [PF01740] (635-730)
  IPR002645 STAS domain [PS50801] (635-749)
  IPR011547 SLC26A/SulP transporter domain [PF00916] (173-572)
  IPR014710 RmlC-like jelly roll fold [G3DSA:2.60.120.10] (842-971)
  IPR018490 Cyclic nucleotide-binding domain superfamily [SSF51206] (850-966)
  IPR036513 STAS domain superfamily [G3DSA:3.30.750.24] (618-754)
  IPR036513 STAS domain superfamily [SSF52091] (635-750)
  IPR052706 Membrane-associated Transporter-like [PTHR43310] (86-949)

Foldseek 3Di:
DPDPPCPPPPPPPPCPVPPPVPPPPDPAPPFDPPPDDDQQAFAAQPVLVVLLQVLQCFLFDDPDPPPPPPPPPPVDDDDPDDDDDPDPDPDCPPPDQPFPDPDPPCPDPPCPPPVPPPSPFFLDDQPPPPPPPPPDDPPPPPPDPPCPPPDPPCPVPPPPPPPVCCVVVVVVLLVLLLVLLLLVLVLCLLQQQQPLEPLLEPLCVQCSQVSSLLFLLLQLLLLCLCCVPLFPANQFGKGFDRLLSQLLHVLLVLLCVVQVVDDSLLSLLQSLLLQLVLLQVLLVVLQVCLVVVVLVVLVLADVLLLLLSLLLSLVVLLQSLLCLQLSNHPGDDPDVVSVCSCPVDPLSVCSSVVLVVLLVVLVVVCVVDVDSCSLSVSLVVVLVVVVVVQVPDVVHHLVNCCVSNQAPAANPPPDFLCNSVVSNPVVSHDVVSSVVSVLSSVLSSSSVSSVQVPQVVVLCVLVVNPDGRSSSQSSSQSVSSSVSSVSSHHHMHGDNVSSSSSVVSPDRRSVSSNSSSVSSVVVSRVGCSCRRSGTSSSNSNSSNNSSVVSNCSSQPVCPPVDDPLSNVLSVQLSCCCVPPNSSVSSVSSVVSSVVVVVVVVLPDAFWPDKDFQLLFAAQADGFPLLNLLCNLLRLQEMETEGAEEFDQSRLVVVLVVLVVCVPPVNCLVRPHQEYEYECQRYDYYALNNLVSVLVVVVVCQVSNHAAEYEQDDSPDNHVVSNSSSNSQVPDPHDGYHHHNHPNSVRSSVSSVLSVVLVVLQVVQPPPPPDPPPPPDDDPPPVPPDLVVQLCVRSPPPCPPDRSSVVSSSSSSSVSVVVVVVVVVVVVVCPDPLCVDPPLVLVVSLCVVQDPDDSVLCSLLRSQWHKDKDFAFDWDDKLQPDAWKKKAWARAKKKKWWDDPPSRRIRIHIYHHSHIDIGLHRPNVDTMMIITGHHTTMMIMRGNVSLVVSCVPPPPSSVVVVVSVVSSHVVSVVSSVSSRVSNVVPSD/DDDPPCPPPPPPVPCVVPPPVPPPPDPAPPFDPPPPDDQQAFAAQPVLVVLLQVLQCFLFDDPDPPPPPPPPVPVDDDDPDPPDPPDPPPPPPPPDQPFPDPDPPCPDPPCPPPVPPPSPFFLDDQPPPPPPPPPDDPPPPPPDPPCPPPDDPPPVPPPPPPPVCCVVVVVVLLVLLLVLLLLVLVLCLLQQQQPLEVLLEVLCVQCSQVSSLLFLLLQLLLLCLCCVPLFPANQFGKGFDRLLSQLLHVLLVLLCVVQVVDDSLLSLLQSLLLQLVLLQVLLVVLQVCLVVVVLVVLVLADVLLLLLSLLLSLVVLLQSLLCLQLSNHPGDDPDPVSVCSCPVDPLSVCSSVVLVVLLVVLVVVCVVDVDSCSLSVSLVVVLVVVVVVQVPDVVHHLVNCCVSNQFPAANPPPDFLCNSVVSNPVVSHDVVSSVVSVLSSVLSSSSVSSPQVPQVVVLCVLVVNPDGDSSSQSSSQSVSSSVSSVSSHHHMHGDNVSSSSSVVSPDRRSVSSNSSSVSSVVVSRVGCSCRRSRTSSSNSNSSNNSSVVSNCSSQPVCPPVDDPLSNVLSVQLSCCCVPPNSSVSSVSSVVSSVVVVVVVVLPDAFWPDKDFQLLFAFQADGFPLLNLLCNLLRLQEMETEGAEEFDQSRLVVVLVVLVVCVPPVNCLVRPHAEYEYECQRYDYYALNNLVSVLVVVVVCQVSNHAAEYEQDDSPDNHVVSNVSRNSQVPDPHDGYHHHNHPNSVRSSVSSVLSVVLVVLLVVQPPPPPDPPPPPDDDPPPVPPDLVVQLCVRSPPPCVPDRSSVVSSSSSSSVSVVVVVVVVVVVVVCPDPQCPDPPLVLVVSLCVVQDPDDSVLCSLLRSQWHKDKDAAFDWDDKLQPDAWKKKAWARAKKKKWWDDPPSRRIRIHIYHHSHIDIDQHRPNVDTMMIMTGHHTTMMTMRGNVSLVVSCVPPPPSSVVVVVSVVSSHVVSVVSSVSSRVSNVVPSD

Nearest PDB structures (foldseek):
  7lhv-assembly1_B  TM=7.037E-01  e=4.676E-15  Arabidopsis thaliana
  7xuj-assembly1_B  TM=6.744E-01  e=5.543E-15  Homo sapiens
  8iet-assembly1_B  TM=6.496E-01  e=7.154E-15  Homo sapiens
  5da0-assembly1_A  TM=6.576E-01  e=3.871E-12  Deinococcus geothermalis DSM 11300
  5iof-assembly1_A  TM=7.946E-01  e=1.555E-09  Deinococcus geothermalis DSM 11300

Secondary structure (DSSP, 8-state):
-----------------------TT-SSTTS----SS----EE-SHHHHHHHHHTTTTTTS----------------------------------------------------STT-S-SS---S-------------------------------------HHHHHHHHHHHTHHHHHHHHHHHHHHHHHHGGGSS-TTSGGGTT-HHHHHHHHHHHHHHHHHHIIIIISS-TTPPEEE-GGGHHHHHHHHHHHHHHTTTS-HHHHHHHHHHHHHHHHHHHHHHHHHHHHTT-HHHHTTS-HHHHHHHHHHHHHHHHHHHHHHHHT-TT---SSHHHHHHHHHSHHHHHHHHHHHHHHHHHHHHHHH---TTHHHHHHHHHHHHHHHHHHH-TT--HHHHHHTTSBPPPP-TT--GGGGGGG--TTT--HHHHHTTHHHHHHHHHHHHTTHHHHHHHHHHHHT-S---HHHHHHHHHHHHHHHHHTT---EEE-HHHHHHHHHTT--SHHHHHHHHHHHHHHHHH-GGGGGGSBHHHHHHHHHHHHHHHHIIIIITTTTTS-HHHHHHHHHHHHHHHHT-HHHHHHHHHHHHHHHHHHHHHHS-SEEEEEETTTS--SEE--HHHHHHHHHHGGGEEEEEEEEEE-HHHHHHHHHHHHHHTSHHHHHHS--SEEEEEEEEEEEE-HHHHHHHHHHHHHHHHTTPEEEEES--TT-HHHHHHHHTTTT--TTSPPPEEESSHHHHHHHHHHHHHHHHHHHHHH----------------------HHHHHHHHHTTHHHHS-HHHHHHHHHHHHHHHHHHHHHHHHHTT--TTTTSTTHHHHHHHTTTT----HHHHTTTGGG-EEEEE-TT-EEEETTTSPPEEEEEEES-EEEEEEEGGGTEEEEEEE-TT-EEE-SS--TTS--EEEEESS-EEEEEEEHHHHHHHHHHHHHHHHHHHHHHHHHHHHHHHHHHHHHHHHHHHH-/-----------------------TT-SSTTS----SS----EE-SHHHHHHHHHTTTTTTS----------------------------------------------------STT-S-SS---S-------------------------------------HHHHHHHHHHHTHHHHHHHHHHHHHHHHHHGGGSS-TTSGGGTT-HHHHHHHHHHHHHHHHHHIIIIISS-TTPPEEE-GGGHHHHHHHHHHHHHHTTTS-HHHHHHHHHHHHHHHHHHHHHHHHHHHHTT-HHHHTTS-HHHHHHHHHHHHHHHHHHHHHHHHT-TT---SSHHHHHHHHHSHHHHHHHHHHHHHHHHHHHHHHH---TTHHHHHHHHHHHHHHHHHHH-TT--HHHHHHTTSBPPPP-TT--GGGGGGG--TTT--HHHHHTTHHHHHHHHHHHHTTHHHHHHHHHHHHT-S---HHHHHHHHHHHHHHHHHTT---EEE-HHHHHHHHHTT--SHHHHHHHHHHHHHHHHH-GGGGGGSBHHHHHHHHHHHHHHHHIIIIITTTTTS-HHHHHHHHHHHHHHHHT-HHHHHHHHHHHHHHHHHHHHHHS-SEEEEEETTTS--SEE--HHHHHHHHHHGGGEEEEEEEEEE-HHHHHHHHHHHHHHTSHHHHHHS--SEEEEEEEEEEEE-HHHHHHHHHHHHHHHHTTPEEEEES--TT-HHHHHHHHTTTT--TTSPPPEEESSHHHHHHHHHHHHHHHHHHHHHH----------------------HHHHHHHHHTTHHHHS-HHHHHHHHHHHHHHHHHHHHHHHHHTT--TTTTSTTHHHHHHHTTTT----HHHHTTTGGG-EEEEE-TT-EEEETTTSPPEEEEEEES-EEEEEEEGGGTEEEEEEE-TT-EEE-SS--TTS--EEEEESS-EEEEEEEHHHHHHHHHHHHHHHHHHHHHHHHHHHHHHHHHHHHHHHHHHHH-

pLDDT: mean 75.37, std 23.62, range [18.19, 98.06]

Radius of gyration: 45.04 Å; Cα contacts (8 Å, |Δi|>4): 2988; chains: 2; bounding box: 143×128×112 Å

Organism: Candida dubliniensis (strain CD36 / ATCC MYA-646 / CBS 7987 / NCPF 3949 / NRRL Y-17841) (NCBI:txid573826)

Solvent-accessible surface area (backbone atoms only — not comparable to full-atom values): 106240 Å² total; per-residue (Å²): 137,78,80,77,79,77,76,81,76,82,67,81,72,79,74,75,69,73,78,64,74,68,69,48,85,46,89,67,66,78,48,52,68,81,70,88,76,82,71,79,65,55,43,80,41,64,68,51,51,54,49,47,49,71,48,46,49,58,94,71,59,74,80,71,81,69,74,71,75,74,72,66,76,67,77,74,83,76,84,71,83,74,82,82,74,86,72,85,77,79,86,74,82,69,82,75,76,82,65,70,75,79,77,78,73,82,68,81,76,76,75,68,66,76,75,58,83,60,77,73,55,68,55,63,76,58,74,78,71,75,74,71,71,76,66,68,81,67,80,69,80,75,74,81,76,80,68,82,73,71,82,76,69,84,67,74,70,73,74,72,74,55,68,66,52,52,63,59,51,50,56,60,64,22,44,65,15,29,50,51,48,37,51,52,51,50,54,48,27,52,38,44,11,34,54,41,41,53,42,37,29,82,89,34,46,82,41,32,53,43,25,30,38,31,34,44,51,12,20,32,46,23,12,42,40,29,24,72,60,41,30,91,46,38,35,45,36,27,30,49,47,68,81,46,36,66,53,43,35,51,50,41,52,52,46,46,62,75,42,60,91,53,54,69,66,30,43,50,13,31,40,54,50,40,46,10,49,37,9,28,51,35,6,50,51,30,28,50,33,16,74,67,62,43,49,55,61,61,30,66,53,64,62,52,48,56,36,8,53,41,20,19,46,10,51,49,31,38,53,46,21,42,25,63,21,42,66,35,69,72,53,89,58,101,47,69,69,52,49,45,54,48,66,68,38,66,69,38,33,49,36,33,48,48,12,50,50,52,27,52,51,50,55,55,46,50,74,75,44,92,55,88,58,50,64,66,52,50,54,51,47,52,53,50,52,52,54,48,48,38,69,68,38,83,91,40,43,72,67,56,34,32,75,72,53,50,23,38,70,68,60,71,87,85,58,55,49,67,50,58,62,71,48,64,40,74,89,50,39,53,66,67,64,46,61,70,42,44,67,58,37,49,47,46,34,54,59,53,59,63,47,51,77,51,32,53,58,51,45,26,59,75,71,67,46,89,79,78,64,63,28,53,42,27,32,32,44,6,50,29,9,29,52,18,12,76,73,61,14,34,46,41,41,71,39,44,40,62,16,53,53,26,34,73,50,53,23,78,36,32,64,38,21,44,50,30,26,52,51,43,49,51,56,41,61,71,23,51,68,60,50,33,72,40,44,33,39,60,37,21,14,46,22,34,42,51,11,46,53,30,29,38,45,36,55,55,66,39,57,88,73,51,56,68,69,51,51,49,51,21,53,51,22,23,51,35,24,70,72,71,31,61,65,57,14,51,53,49,36,52,52,49,52,45,52,52,50,51,54,55,58,67,66,54,75,38,66,75,47,80,42,38,27,51,50,44,43,31,47,60,47,63,40,61,66,49,47,55,40,45,46,62,41,16,54,23,27,37,37,40,34,34,33,43,67,38,28,40,41,47,33,54,56,53,48,51,56,52,48,57,52,62,31,67,76,47,24,68,75,46,39,54,47,36,41,35,39,32,39,69,49,42,77,45,52,40,68,54,22,30,51,44,51,41,53,50,48,52,52,31,53,74,66,66,22,47,48,31,41,15,34,44,52,83,86,32,68,53,49,51,36,33,52,59,41,28,56,79,68,44,80,92,47,79,70,65,47,37,14,47,32,58,51,47,44,42,42,44,52,53,46,50,54,52,49,50,50,54,52,57,54,64,73,49,68,69,72,80,61,73,68,73,81,68,84,72,84,79,80,73,74,69,84,82,55,55,66,63,55,27,42,68,65,62,39,82,56,67,81,78,47,56,72,56,54,39,45,47,45,50,31,47,17,45,49,49,52,52,44,52,60,48,41,62,62,48,61,77,57,74,49,84,67,52,78,42,83,55,39,42,56,51,56,60,39,31,48,92,60,55,88,73,54,67,77,67,51,52,74,54,39,84,47,47,41,67,40,80,41,56,53,70,36,78,80,48,34,42,61,82,46,80,37,32,29,36,34,28,68,39,41,35,34,33,36,38,39,48,47,71,95,59,72,27,37,47,59,30,36,41,30,28,40,30,63,49,77,27,84,52,86,48,48,88,49,75,42,37,40,34,27,22,69,33,63,24,35,33,37,36,36,41,52,67,42,50,52,49,44,40,66,71,43,46,71,63,24,50,54,50,51,45,54,49,50,51,36,48,42,52,50,53,52,51,48,46,54,36,52,54,24,34,35,63,67,70,55,134,79,80,77,81,77,75,79,79,80,68,78,72,78,73,77,67,73,76,65,74,67,68,49,84,48,87,68,65,77,49,48,70,79,68,88,74,82,72,76,66,57,42,80,41,64,69,50,50,54,52,48,48,71,48,47,50,59,96,70,59,75,80,70,82,70,74,73,74,75,72,69,77,69,78,74,84,78,83,71,81,74,81,80,79,79,74,84,77,79,83,72,84,72,81,75,77,78,68,68,75,78,78,79,70,82,68,81,75,76,75,67,66,76,73,56,82,60,77,72,54,66,54,62,78,56,74,78,70,76,74,72,72,75,67,70,84,69,82,68,79,76,73,80,76,79,69,82,74,73,80,76,70,86,69,72,70,76,74,70,76,55,68,66,51,52,64,60,52,50,58,62,63,21,44,65,14,31,51,50,48,36,51,52,50,50,53,47,28,53,36,46,11,34,52,42,40,54,41,38,30,80,90,35,45,80,38,32,54,43,24,30,38,31,34,44,50,13,21,31,45,25,12,41,39,28,25,72,62,41,30,92,45,39,34,46,37,28,29,50,48,67,81,46,37,68,54,41,36,51,49,42,52,52,45,47,63,75,40,61,91,53,56,69,66,29,43,50,14,31,41,55,50,42,46,10,48,36,9,29,52,34,5,49,51,29,27,52,33,16,74,68,62,42,49,56,62,60,30,65,54,63,61,54,48,55,34,9,50,42,20,21,46,10,50,50,30,40,53,46,22,43,26,63,21,42,63,36,69,72,53,87,56,101,48,68,68,52,49,45,53,48,66,66,37,69,68,37,34,49,37,34,46,48,12,50,49,53,27,51,51,50,54,55,46,52,76,74,43,92,56,91,59,50,65,64,51,50,52,51,48,51,54,51,50,50,56,48,50,38,69,67,37,84,92,41,44,72,67,56,34,31,72,73,52,50,23,40,69,69,60,71,87,85,57,56,49,67,50,58,61,70,50,64,39,73,89,50,38,50,66,66,65,48,61,70,41,44,67,57,37,49,49,46,32,54,59,54,59,62,46,53,78,52,31,53,58,51,44,26,61,74,70,67,46,88,78,79,63,63,30,51,42,28,32,30,43,6,50,28,9,29,52,18,13,74,74,62,15,34,45,42,42,70,38,46,42,61,16,53,52,26,34,73,50,54,24,78,35,33,63,38,22,46,48,30,25,52,51,41,49,51,56,42,60,71,24,49,67,60,50,33,70,40,44,34,42,59,37,21,15,45,23,34,41,51,10,47,52,31,28,38,44,35,56,56,66,40,56,87,72,51,55,69,68,53,49,49,51,21,51,51,21,25,50,34,24,70,72,71,32,60,67,58,14,51,53,49,36,52,51,51,52,47,52,51,49,51,55,54,58,67,66,52,77,38,66,75,46,78,43,37,28,52,52,43,44,32,46,61,45,60,40,61,66,50,48,54,40,45,46,62,44,16,55,24,26,38,38,40,36,33,33,44,68,38,28,41,41,48,32,54,55,53,50,50,56,53,48,58,51,61,31,68,74,48,23,68,75,47,39,57,47,36,42,36,41,32,39,69,49,44,77,45,53,41,70,54,22,29,52,44,51,40,52,48,48,51,52,31,53,74,66,67,24,48,48,32,41,16,33,47,52,84,84,32,68,53,49,51,37,33,51,59,42,28,54,79,68,44,80,92,48,80,70,66,46,38,14,47,32,58,51,46,44,42,43,44,52,55,46,51,53,52,50,51,51,52,51,58,54,63,73,51,67,70,75,80,60,74,70,73,79,70,83,72,85,78,80,74,74,68,83,83,55,58,67,63,55,28,44,68,66,62,39,81,56,67,83,76,46,56,71,57,54,41,44,46,45,51,31,46,18,47,50,49,53,52,43,51,62,50,42,62,62,48,61,78,55,74,47,83,66,53,78,42,84,56,38,42,55,50,55,59,40,32,47,92,59,55,89,73,54,69,78,66,51,52,74,55,41,84,48,47,41,64,40,80,41,57,53,70,34,77,80,48,35,42,62,83,46,77,36,34,30,36,35,29,68,38,40,36,33,34,36,36,39,49,47,70,94,60,71,27,38,45,57,30,37,40,30,29,38,30,65,50,77,27,86,53,85,49,46,91,49,75,41,38,40,35,28,23,67,33,62,24,36,33,36,37,36,41,52,66,42,52,52,49,43,40,68,71,44,46,73,63,24,48,54,51,51,45,52,49,51,53,37,50,42,52,48,53,52,52,49,48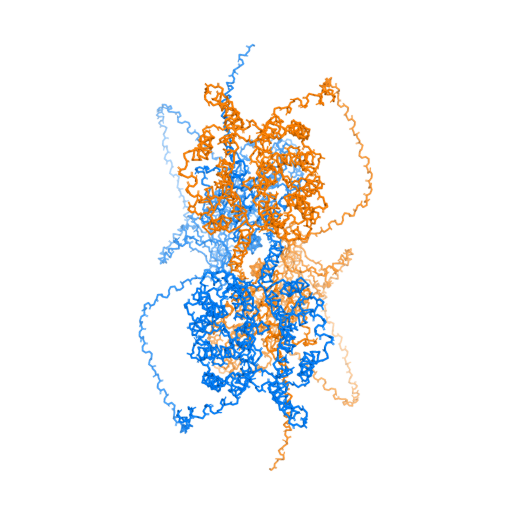,54,36,49,52,24,34,34,62,67,71,55

Sequence (1974 aa):
MASPYGIPNKSGGNDNSETFDFGGRSYVSMSYKPSLLSSSLVNTGVEVHEQTANLANVLVTEPLNEEEEDNDDDDDDNLEQHQHQHQEQSEEHQHSISESSLLMSNSPRSNYFSQVDVLESEIGSPSINSFKSNQNRSHSGSIPSVNSQPSSKDNIPEKQPSKLHSYLVKPIGYIPGVFLGTLLNILDGLSYGMIMFPISESIFSSLAPTGLSMFYMSCIISQLIYSLGGSAFKAGIGSEMIEVTPFFHTMAGAIAKQMADNTNDAIIATTITSYAISSIVTGLVFFLLGKLKLGVLVGFFPRHILVGCIGGVGYFLIATGIEVSSRLEGGLSYNYETFKYLFYNYTTLLEWTIPLLLALILIILQHKYHNSLLVPLYFIAVFIIFHLLVSLVPSWSLNSARATGWVFPMVEDNEPWYNFYSLYKFNLVDWVCIVRQIPTMLALTFFGILHVPINVPALAVSVGMDEVDVDRELVAHGYSNAISGLVGSIQNYLVYTNSVLFIRAGADDRVAGVMLAIATAAVMMVGPVVIGYIPVCVVGALIYLLGYELLKEAIYDTWGRLRNIEYITIIIIVVTMGAVDFVAGIGVGILLACLSFVVEAGRTPVVQGIYSGSVARSTVMRHPKQQEFLKNVGEQICIVKLQGTLFFGSIGGVEKEIRNMFEHDKFKSNPIKYLIIDMKGVISLDFSAAEGFRRILNLANDFKTQFIISSVGEDDDIIQGLRDAGIFDNGANAPIELFSSLNYALEWCENSFLKTYSKLKKSDPVKTRSVPASSTLTTRQSFASPSSYGAKFFGKYGEFGTPRTNQVFQAASKTVYDEHKTESKFESQKNTLFQKQPLSLIMLSFQGLSDKDAEFWSNITPYFVKEKIPENYQFYDTKNDEPAFFIVESGLIRSVIKFESEGRELHSSILPLVAFGDLDDASEYRQIIYTTVNDTVVWKLSQAKLKEMLAKHGSKGEELYHELLEVEAKLIRGRFDTMTANLIIAGMASPYGIPNKSGGNDNSETFDFGGRSYVSMSYKPSLLSSSLVNTGVEVHEQTANLANVLVTEPLNEEEEDNDDDDDDNLEQHQHQHQEQSEEHQHSISESSLLMSNSPRSNYFSQVDVLESEIGSPSINSFKSNQNRSHSGSIPSVNSQPSSKDNIPEKQPSKLHSYLVKPIGYIPGVFLGTLLNILDGLSYGMIMFPISESIFSSLAPTGLSMFYMSCIISQLIYSLGGSAFKAGIGSEMIEVTPFFHTMAGAIAKQMADNTNDAIIATTITSYAISSIVTGLVFFLLGKLKLGVLVGFFPRHILVGCIGGVGYFLIATGIEVSSRLEGGLSYNYETFKYLFYNYTTLLEWTIPLLLALILIILQHKYHNSLLVPLYFIAVFIIFHLLVSLVPSWSLNSARATGWVFPMVEDNEPWYNFYSLYKFNLVDWVCIVRQIPTMLALTFFGILHVPINVPALAVSVGMDEVDVDRELVAHGYSNAISGLVGSIQNYLVYTNSVLFIRAGADDRVAGVMLAIATAAVMMVGPVVIGYIPVCVVGALIYLLGYELLKEAIYDTWGRLRNIEYITIIIIVVTMGAVDFVAGIGVGILLACLSFVVEAGRTPVVQGIYSGSVARSTVMRHPKQQEFLKNVGEQICIVKLQGTLFFGSIGGVEKEIRNMFEHDKFKSNPIKYLIIDMKGVISLDFSAAEGFRRILNLANDFKTQFIISSVGEDDDIIQGLRDAGIFDNGANAPIELFSSLNYALEWCENSFLKTYSKLKKSDPVKTRSVPASSTLTTRQSFASPSSYGAKFFGKYGEFGTPRTNQVFQAASKTVYDEHKTESKFESQKNTLFQKQPLSLIMLSFQGLSDKDAEFWSNITPYFVKEKIPENYQFYDTKNDEPAFFIVESGLIRSVIKFESEGRELHSSILPLVAFGDLDDASEYRQIIYTTVNDTVVWKLSQAKLKEMLAKHGSKGEELYHELLEVEAKLIRGRFDTMTANLIIAG